Protein 1WHW (pdb70)

InterPro domains:
  IPR000504 RNA recognition motif domain [PF00076] (4-72)
  IPR000504 RNA recognition motif domain [PF00076] (402-471)
  IPR000504 RNA recognition motif domain [PF00076] (724-796)
  IPR000504 RNA recognition motif domain [PF00076] (826-897)
  IPR000504 RNA recognition motif domain [PF28441] (295-366)
  IPR000504 RNA recognition motif domain [PS50102] (2-79)
  IPR000504 RNA recognition motif domain [PS50102] (293-368)
  IPR000504 RNA recognition motif domain [PS50102] (400-478)
  IPR000504 RNA recognition motif domain [PS50102] (584-656)
  IPR000504 RNA recognition motif domain [PS50102] (722-803)
  IPR000504 RNA recognition motif domain [PS50102] (824-904)
  IPR000504 RNA recognition motif domain [SM00360] (3-75)
  IPR000504 RNA recognition motif domain [SM00360] (294-364)
  IPR000504 RNA recognition motif domain [SM00360] (401-474)
  IPR000504 RNA recognition motif domain [SM00360] (585-652)
  IPR000504 RNA recognition motif domain [SM00360] (723-799)
  IPR000504 RNA recognition motif domain [SM00360] (825-900)
  IPR003954 RNA recognition motif domain, eukaryotic-type [SM00361] (401-474)
  IPR003954 RNA recognition motif domain, eukaryotic-type [SM00361] (723-799)
  IPR012677 Nucleotide-binding alpha-beta plait domain superfamily [G3DSA:3.30.70.330] (1-120)

Nearest PDB structures (foldseek):
  1whw-assembly1_A  TM=8.516E-01  e=2.663E-17  Mus musculus
  2rra-assembly1_A  TM=7.837E-01  e=6.083E-09  Homo sapiens
  2cq0-assembly1_A  TM=7.364E-01  e=4.140E-09  Homo sapiens
  4fxv-assembly1_A  TM=8.844E-01  e=1.944E-07  Homo sapiens
  7zex-assembly1_A  TM=8.378E-01  e=1.604E-07  Homo sapiens

Solvent-accessible surface area: 6906 Å² total; per-residue (Å²): 140,108,123,61,116,94,72,47,2,81,14,46,0,107,41,2,10,130,91,7,58,97,106,43,0,71,132,32,3,51,87,36,11,69,44,41,117,33,104,22,21,72,49,104,155,71,153,92,7,104,10,65,0,47,0,40,3,113,101,45,110,47,5,84,107,1,78,75,100,0,61,49,38,99,47,94,66,103,92,0,77,1,79,91,36,106,71,197,163,161,79,69,170,84,74,126,113,122,127

Organism: Mus musculus (NCBI:txid10090)

Foldseek 3Di:
DDDDAFDWLKKKKFQAPQPDDQVNVCVVLCVLHNWDDWFFDADPVVRTGPTIIMTTRPGNVSSVVCQVPLQQDADPRTGMHIDDDDPPDDDDDDDYDDD

Radius of gyration: 14.24 Å; Cα contacts (8 Å, |Δi|>4): 155; chains: 1; bounding box: 35×40×29 Å

Structure (mmCIF, N/CA/C/O backbone):
data_1WHW
#
_entry.id   1WHW
#
loop_
_atom_site.group_PDB
_atom_site.id
_atom_site.type_symbol
_atom_site.label_atom_id
_atom_site.label_alt_id
_atom_site.label_comp_id
_atom_site.label_asym_id
_atom_site.label_entity_id
_atom_site.label_seq_id
_atom_site.pdbx_PDB_ins_code
_atom_site.Cartn_x
_atom_site.Cartn_y
_atom_site.Cartn_z
_atom_site.occupancy
_atom_site.B_iso_or_equiv
_atom_site.auth_seq_id
_atom_site.auth_comp_id
_atom_site.auth_asym_id
_atom_site.auth_atom_id
_atom_site.pdbx_PDB_model_num
ATOM 1 N N . GLY A 1 1 ? -21.638 15.450 -3.332 1.00 0.00 30 GLY A N 1
ATOM 2 C CA . GLY A 1 1 ? -20.203 15.237 -3.282 1.00 0.00 30 GLY A CA 1
ATOM 3 C C . GLY A 1 1 ? -19.443 16.192 -4.181 1.00 0.00 30 GLY A C 1
ATOM 4 O O . GLY A 1 1 ? -19.973 16.662 -5.188 1.00 0.00 30 GLY A O 1
ATOM 8 N N . SER A 1 2 ? -18.198 16.481 -3.817 1.00 0.00 31 SER A N 1
ATOM 9 C CA . SER A 1 2 ? -17.365 17.390 -4.595 1.00 0.00 31 SER A CA 1
ATOM 10 C C . SER A 1 2 ? -16.044 16.728 -4.974 1.00 0.00 31 SER A C 1
ATOM 11 O O . SER A 1 2 ? -15.555 15.845 -4.268 1.00 0.00 31 SER A O 1
ATOM 19 N N . SER A 1 3 ? -15.472 17.160 -6.093 1.00 0.00 32 SER A N 1
ATOM 20 C CA . SER A 1 3 ? -14.209 16.607 -6.568 1.00 0.00 32 SER A CA 1
ATOM 21 C C . SER A 1 3 ? -13.161 16.615 -5.460 1.00 0.00 32 SER A C 1
ATOM 22 O O . SER A 1 3 ? -12.567 15.585 -5.145 1.00 0.00 32 SER A O 1
ATOM 30 N N . GLY A 1 4 ? -12.939 17.786 -4.872 1.00 0.00 33 GLY A N 1
ATOM 31 C CA . GLY A 1 4 ? -11.962 17.908 -3.806 1.00 0.00 33 GLY A CA 1
ATOM 32 C C . GLY A 1 4 ? -11.217 19.227 -3.850 1.00 0.00 33 GLY A C 1
ATOM 33 O O . GLY A 1 4 ? -11.420 20.033 -4.758 1.00 0.00 33 GLY A O 1
ATOM 37 N N . SER A 1 5 ? -10.352 19.449 -2.865 1.00 0.00 34 SER A N 1
ATOM 38 C CA . SER A 1 5 ? -9.577 20.683 -2.792 1.00 0.00 34 SER A CA 1
ATOM 39 C C . SER A 1 5 ? -8.085 20.382 -2.687 1.00 0.00 34 SER A C 1
ATOM 40 O O . SER A 1 5 ? -7.679 19.422 -2.032 1.00 0.00 34 SER A O 1
ATOM 48 N N . SER A 1 6 ? -7.274 21.209 -3.339 1.00 0.00 35 SER A N 1
ATOM 49 C CA . SER A 1 6 ? -5.827 21.031 -3.323 1.00 0.00 35 SER A CA 1
ATOM 50 C C . SER A 1 6 ? -5.256 21.345 -1.944 1.00 0.00 35 SER A C 1
ATOM 51 O O . SER A 1 6 ? -5.895 22.013 -1.132 1.00 0.00 35 SER A O 1
ATOM 59 N N . GLY A 1 7 ? -4.045 20.858 -1.686 1.00 0.00 36 GLY A N 1
ATOM 60 C CA . GLY A 1 7 ? -3.407 21.097 -0.405 1.00 0.00 36 GLY A CA 1
ATOM 61 C C . GLY A 1 7 ? -2.209 20.197 -0.178 1.00 0.00 36 GLY A C 1
ATOM 62 O O . GLY A 1 7 ? -1.071 20.666 -0.132 1.00 0.00 36 GLY A O 1
ATOM 66 N N . SER A 1 8 ? -2.463 18.900 -0.033 1.00 0.00 37 SER A N 1
ATOM 67 C CA . SER A 1 8 ? -1.397 17.933 0.197 1.00 0.00 37 SER A CA 1
ATOM 68 C C . SER A 1 8 ? -1.752 16.578 -0.409 1.00 0.00 37 SER A C 1
ATOM 69 O O . SER A 1 8 ? -2.883 16.109 -0.287 1.00 0.00 37 SER A O 1
ATOM 77 N N . GLY A 1 9 ? -0.777 15.955 -1.063 1.00 0.00 38 GLY A N 1
ATOM 78 C CA . GLY A 1 9 ? -1.005 14.661 -1.678 1.00 0.00 38 GLY A CA 1
ATOM 79 C C . GLY A 1 9 ? -0.735 13.511 -0.728 1.00 0.00 38 GLY A C 1
ATOM 80 O O . GLY A 1 9 ? -0.361 12.419 -1.155 1.00 0.00 38 GLY A O 1
ATOM 84 N N . ARG A 1 10 ? -0.924 13.757 0.564 1.00 0.00 39 ARG A N 1
ATOM 85 C CA . ARG A 1 10 ? -0.695 12.734 1.578 1.00 0.00 39 ARG A CA 1
ATOM 86 C C . ARG A 1 10 ? -1.825 11.708 1.579 1.00 0.00 39 ARG A C 1
ATOM 87 O O . ARG A 1 10 ? -2.993 12.055 1.401 1.00 0.00 39 ARG A O 1
ATOM 108 N N . LEU A 1 11 ? -1.468 10.444 1.781 1.00 0.00 40 LEU A N 1
ATOM 109 C CA . LEU A 1 11 ? -2.452 9.367 1.805 1.00 0.00 40 LEU A CA 1
ATOM 110 C C . LEU A 1 11 ? -2.027 8.263 2.769 1.00 0.00 40 LEU A C 1
ATOM 111 O O . LEU A 1 11 ? -0.863 7.861 2.794 1.00 0.00 40 LEU A O 1
ATOM 127 N N . PHE A 1 12 ? -2.978 7.776 3.558 1.00 0.00 41 PHE A N 1
ATOM 128 C CA . PHE A 1 12 ? -2.702 6.717 4.523 1.00 0.00 41 PHE A CA 1
ATOM 129 C C . PHE A 1 12 ? -2.899 5.342 3.892 1.00 0.00 41 PHE A C 1
ATOM 130 O O . PHE A 1 12 ? -4.014 4.965 3.531 1.00 0.00 41 PHE A O 1
ATOM 147 N N . VAL A 1 13 ? -1.806 4.595 3.761 1.00 0.00 42 VAL A N 1
ATOM 148 C CA . VAL A 1 13 ? -1.857 3.262 3.174 1.00 0.00 42 VAL A CA 1
ATOM 149 C C . VAL A 1 13 ? -1.572 2.190 4.220 1.00 0.00 42 VAL A C 1
ATOM 150 O O . VAL A 1 13 ? -0.784 2.402 5.142 1.00 0.00 42 VAL A O 1
ATOM 163 N N . ARG A 1 14 ? -2.216 1.037 4.070 1.00 0.00 43 ARG A N 1
ATOM 164 C CA . ARG A 1 14 ? -2.032 -0.068 5.002 1.00 0.00 43 ARG A CA 1
ATOM 165 C C . ARG A 1 14 ? -2.161 -1.410 4.287 1.00 0.00 43 ARG A C 1
ATOM 166 O O . ARG A 1 14 ? -2.492 -1.464 3.103 1.00 0.00 43 ARG A O 1
ATOM 187 N N . ASN A 1 15 ? -1.897 -2.490 5.014 1.00 0.00 44 ASN A N 1
ATOM 188 C CA . ASN A 1 15 ? -1.982 -3.832 4.449 1.00 0.00 44 ASN A CA 1
ATOM 189 C C . ASN A 1 15 ? -0.848 -4.078 3.459 1.00 0.00 44 ASN A C 1
ATOM 190 O O . ASN A 1 15 ? -1.084 -4.445 2.306 1.00 0.00 44 ASN A O 1
ATOM 201 N N . LEU A 1 16 ? 0.383 -3.876 3.915 1.00 0.00 45 LEU A N 1
ATOM 202 C CA . LEU A 1 16 ? 1.555 -4.076 3.070 1.00 0.00 45 LEU A CA 1
ATOM 203 C C . LEU A 1 16 ? 2.210 -5.423 3.360 1.00 0.00 45 LEU A C 1
ATOM 204 O O . LEU A 1 16 ? 2.543 -5.730 4.504 1.00 0.00 45 LEU A O 1
ATOM 220 N N . SER A 1 17 ? 2.396 -6.222 2.314 1.00 0.00 46 SER A N 1
ATOM 221 C CA . SER A 1 17 ? 3.010 -7.537 2.455 1.00 0.00 46 SER A CA 1
ATOM 222 C C . SER A 1 17 ? 4.464 -7.411 2.902 1.00 0.00 46 SER A C 1
ATOM 223 O O . SER A 1 17 ? 5.229 -6.620 2.349 1.00 0.00 46 SER A O 1
ATOM 231 N N . TYR A 1 18 ? 4.837 -8.197 3.905 1.00 0.00 47 TYR A N 1
ATOM 232 C CA . TYR A 1 18 ? 6.198 -8.174 4.429 1.00 0.00 47 TYR A CA 1
ATOM 233 C C . TYR A 1 18 ? 7.206 -8.544 3.345 1.00 0.00 47 TYR A C 1
ATOM 234 O O . TYR A 1 18 ? 8.415 -8.397 3.526 1.00 0.00 47 TYR A O 1
ATOM 252 N N . THR A 1 19 ? 6.698 -9.026 2.214 1.00 0.00 48 THR A N 1
ATOM 253 C CA . THR A 1 19 ? 7.551 -9.419 1.100 1.00 0.00 48 THR A CA 1
ATOM 254 C C . THR A 1 19 ? 7.889 -8.222 0.218 1.00 0.00 48 THR A C 1
ATOM 255 O O . THR A 1 19 ? 8.740 -8.312 -0.667 1.00 0.00 48 THR A O 1
ATOM 266 N N . SER A 1 20 ? 7.217 -7.102 0.465 1.00 0.00 49 SER A N 1
ATOM 267 C CA . SER A 1 20 ? 7.444 -5.888 -0.309 1.00 0.00 49 SER A CA 1
ATOM 268 C C . SER A 1 20 ? 8.659 -5.128 0.215 1.00 0.00 49 SER A C 1
ATOM 269 O O . SER A 1 20 ? 8.980 -5.192 1.402 1.00 0.00 49 SER A O 1
ATOM 277 N N . SER A 1 21 ? 9.330 -4.409 -0.679 1.00 0.00 50 SER A N 1
ATOM 278 C CA . SER A 1 21 ? 10.512 -3.639 -0.309 1.00 0.00 50 SER A CA 1
ATOM 279 C C . SER A 1 21 ? 10.297 -2.152 -0.575 1.00 0.00 50 SER A C 1
ATOM 280 O O . SER A 1 21 ? 9.677 -1.772 -1.567 1.00 0.00 50 SER A O 1
ATOM 288 N N . GLU A 1 22 ? 10.815 -1.317 0.321 1.00 0.00 51 GLU A N 1
ATOM 289 C CA . GLU A 1 22 ? 10.679 0.129 0.183 1.00 0.00 51 GLU A CA 1
ATOM 290 C C . GLU A 1 22 ? 10.720 0.542 -1.285 1.00 0.00 51 GLU A C 1
ATOM 291 O O . GLU A 1 22 ? 10.029 1.473 -1.698 1.00 0.00 51 GLU A O 1
ATOM 303 N N . GLU A 1 23 ? 11.534 -0.158 -2.069 1.00 0.00 52 GLU A N 1
ATOM 304 C CA . GLU A 1 23 ? 11.666 0.137 -3.491 1.00 0.00 52 GLU A CA 1
ATOM 305 C C . GLU A 1 23 ? 10.414 -0.288 -4.253 1.00 0.00 52 GLU A C 1
ATOM 306 O O . GLU A 1 23 ? 9.824 0.503 -4.989 1.00 0.00 52 GLU A O 1
ATOM 318 N N . ASP A 1 24 ? 10.015 -1.542 -4.071 1.00 0.00 53 ASP A N 1
ATOM 319 C CA . ASP A 1 24 ? 8.833 -2.073 -4.740 1.00 0.00 53 ASP A CA 1
ATOM 320 C C . ASP A 1 24 ? 7.678 -1.079 -4.673 1.00 0.00 53 ASP A C 1
ATOM 321 O O . ASP A 1 24 ? 7.001 -0.829 -5.671 1.00 0.00 53 ASP A O 1
ATOM 330 N N . LEU A 1 25 ? 7.457 -0.516 -3.490 1.00 0.00 54 LEU A N 1
ATOM 331 C CA . LEU A 1 25 ? 6.383 0.451 -3.292 1.00 0.00 54 LEU A CA 1
ATOM 332 C C . LEU A 1 25 ? 6.618 1.706 -4.126 1.00 0.00 54 LEU A C 1
ATOM 333 O O . LEU A 1 25 ? 5.721 2.174 -4.826 1.00 0.00 54 LEU A O 1
ATOM 349 N N . GLU A 1 26 ? 7.831 2.243 -4.048 1.00 0.00 55 GLU A N 1
ATOM 350 C CA . GLU A 1 26 ? 8.184 3.444 -4.797 1.00 0.00 55 GLU A CA 1
ATOM 351 C C . GLU A 1 26 ? 7.689 3.351 -6.237 1.00 0.00 55 GLU A C 1
ATOM 352 O O . GLU A 1 26 ? 7.112 4.299 -6.770 1.00 0.00 55 GLU A O 1
ATOM 364 N N . LYS A 1 27 ? 7.918 2.202 -6.863 1.00 0.00 56 LYS A N 1
ATOM 365 C CA . LYS A 1 27 ? 7.496 1.982 -8.241 1.00 0.00 56 LYS A CA 1
ATOM 366 C C . LYS A 1 27 ? 5.980 1.841 -8.329 1.00 0.00 56 LYS A C 1
ATOM 367 O O . LYS A 1 27 ? 5.346 2.389 -9.233 1.00 0.00 56 LYS A O 1
ATOM 386 N N . LEU A 1 28 ? 5.403 1.106 -7.386 1.00 0.00 57 LEU A N 1
ATOM 387 C CA . LEU A 1 28 ? 3.959 0.894 -7.356 1.00 0.00 57 LEU A CA 1
ATOM 388 C C . LEU A 1 28 ? 3.213 2.223 -7.425 1.00 0.00 57 LEU A C 1
ATOM 389 O O . LEU A 1 28 ? 2.319 2.402 -8.253 1.00 0.00 57 LEU A O 1
ATOM 405 N N . PHE A 1 29 ? 3.587 3.152 -6.552 1.00 0.00 58 PHE A N 1
ATOM 406 C CA . PHE A 1 29 ? 2.954 4.465 -6.514 1.00 0.00 58 PHE A CA 1
ATOM 407 C C . PHE A 1 29 ? 3.515 5.370 -7.607 1.00 0.00 58 PHE A C 1
ATOM 408 O O . PHE A 1 29 ? 2.765 5.966 -8.380 1.00 0.00 58 PHE A O 1
ATOM 425 N N . SER A 1 30 ? 4.839 5.469 -7.663 1.00 0.00 59 SER A N 1
ATOM 426 C CA . SER A 1 30 ? 5.502 6.305 -8.658 1.00 0.00 59 SER A CA 1
ATOM 427 C C . SER A 1 30 ? 4.734 6.292 -9.976 1.00 0.00 59 SER A C 1
ATOM 428 O O . SER A 1 30 ? 4.473 7.341 -10.565 1.00 0.00 59 SER A O 1
ATOM 436 N N . ALA A 1 31 ? 4.377 5.097 -10.434 1.00 0.00 60 ALA A N 1
ATOM 437 C CA . ALA A 1 31 ? 3.638 4.946 -11.681 1.00 0.00 60 ALA A CA 1
ATOM 438 C C . ALA A 1 31 ? 2.609 6.059 -11.848 1.00 0.00 60 ALA A C 1
ATOM 439 O O . ALA A 1 31 ? 2.600 6.763 -12.857 1.00 0.00 60 ALA A O 1
ATOM 446 N N . TYR A 1 32 ? 1.743 6.211 -10.852 1.00 0.00 61 TYR A N 1
ATOM 447 C CA . TYR A 1 32 ? 0.707 7.236 -10.890 1.00 0.00 61 TYR A CA 1
ATOM 448 C C . TYR A 1 32 ? 1.318 8.622 -11.071 1.00 0.00 61 TYR A C 1
ATOM 449 O O . TYR A 1 32 ? 0.774 9.466 -11.782 1.00 0.00 61 TYR A O 1
ATOM 467 N N . GLY A 1 33 ? 2.457 8.849 -10.422 1.00 0.00 62 GLY A N 1
ATOM 468 C CA . GLY A 1 33 ? 3.125 10.133 -10.524 1.00 0.00 62 GLY A CA 1
ATOM 469 C C . GLY A 1 33 ? 4.333 10.231 -9.614 1.00 0.00 62 GLY A C 1
ATOM 470 O O . GLY A 1 33 ? 4.737 9.259 -8.975 1.00 0.00 62 GLY A O 1
ATOM 474 N N . PRO A 1 34 ? 4.933 11.429 -9.547 1.00 0.00 63 PRO A N 1
ATOM 475 C CA . PRO A 1 34 ? 6.112 11.679 -8.712 1.00 0.00 63 PRO A CA 1
ATOM 476 C C . PRO A 1 34 ? 5.784 11.651 -7.223 1.00 0.00 63 PRO A C 1
ATOM 477 O O . PRO A 1 34 ? 4.800 12.246 -6.782 1.00 0.00 63 PRO A O 1
ATOM 488 N N . LEU A 1 35 ? 6.614 10.956 -6.453 1.00 0.00 64 LEU A N 1
ATOM 489 C CA . LEU A 1 35 ? 6.413 10.851 -5.012 1.00 0.00 64 LEU A CA 1
ATOM 490 C C . LEU A 1 35 ? 7.230 11.904 -4.269 1.00 0.00 64 LEU A C 1
ATOM 491 O O . LEU A 1 35 ? 8.450 11.976 -4.418 1.00 0.00 64 LEU A O 1
ATOM 507 N N . SER A 1 36 ? 6.550 12.717 -3.467 1.00 0.00 65 SER A N 1
ATOM 508 C CA . SER A 1 36 ? 7.212 13.767 -2.702 1.00 0.00 65 SER A CA 1
ATOM 509 C C . SER A 1 36 ? 8.075 13.170 -1.595 1.00 0.00 65 SER A C 1
ATOM 510 O O . SER A 1 36 ? 9.192 13.625 -1.351 1.00 0.00 65 SER A O 1
ATOM 518 N N . GLU A 1 37 ? 7.548 12.147 -0.929 1.00 0.00 66 GLU A N 1
ATOM 519 C CA . GLU A 1 37 ? 8.270 11.488 0.153 1.00 0.00 66 GLU A CA 1
ATOM 520 C C . GLU A 1 37 ? 7.622 10.152 0.505 1.00 0.00 66 GLU A C 1
ATOM 521 O O . GLU A 1 37 ? 6.398 10.018 0.483 1.00 0.00 66 GLU A O 1
ATOM 533 N N . LEU A 1 38 ? 8.452 9.166 0.829 1.00 0.00 67 LEU A N 1
ATOM 534 C CA . LEU A 1 38 ? 7.961 7.839 1.185 1.00 0.00 67 LEU A CA 1
ATOM 535 C C . LEU A 1 38 ? 8.344 7.483 2.618 1.00 0.00 67 LEU A C 1
ATOM 536 O O . LEU A 1 38 ? 9.444 7.798 3.074 1.00 0.00 67 LEU A O 1
ATOM 552 N N . HIS A 1 39 ? 7.431 6.823 3.323 1.00 0.00 68 HIS A N 1
ATOM 553 C CA . HIS A 1 39 ? 7.674 6.422 4.703 1.00 0.00 68 HIS A CA 1
ATOM 554 C C . HIS A 1 39 ? 7.389 4.935 4.895 1.00 0.00 68 HIS A C 1
ATOM 555 O O . HIS A 1 39 ? 6.232 4.516 4.948 1.00 0.00 68 HIS A O 1
ATOM 570 N N . TYR A 1 40 ? 8.450 4.143 4.998 1.00 0.00 69 TYR A N 1
ATOM 571 C CA . TYR A 1 40 ? 8.314 2.703 5.181 1.00 0.00 69 TYR A CA 1
ATOM 572 C C . TYR A 1 40 ? 8.981 2.252 6.477 1.00 0.00 69 TYR A C 1
ATOM 573 O O . TYR A 1 40 ? 10.179 1.973 6.524 1.00 0.00 69 TYR A O 1
ATOM 591 N N . PRO A 1 41 ? 8.188 2.179 7.555 1.00 0.00 70 PRO A N 1
ATOM 592 C CA . PRO A 1 41 ? 8.678 1.762 8.872 1.00 0.00 70 PRO A CA 1
ATOM 593 C C . PRO A 1 41 ? 9.037 0.280 8.915 1.00 0.00 70 PRO A C 1
ATOM 594 O O . PRO A 1 41 ? 8.330 -0.555 8.351 1.00 0.00 70 PRO A O 1
ATOM 605 N N . ILE A 1 42 ? 10.138 -0.038 9.587 1.00 0.00 71 ILE A N 1
ATOM 606 C CA . ILE A 1 42 ? 10.589 -1.419 9.703 1.00 0.00 71 ILE A CA 1
ATOM 607 C C . ILE A 1 42 ? 11.109 -1.711 11.107 1.00 0.00 71 ILE A C 1
ATOM 608 O O . ILE A 1 42 ? 11.963 -0.991 11.626 1.00 0.00 71 ILE A O 1
ATOM 624 N N . ASP A 1 43 ? 10.590 -2.771 11.715 1.00 0.00 72 ASP A N 1
ATOM 625 C CA . ASP A 1 43 ? 11.004 -3.161 13.058 1.00 0.00 72 ASP A CA 1
ATOM 626 C C . ASP A 1 43 ? 12.521 -3.303 13.140 1.00 0.00 72 ASP A C 1
ATOM 627 O O . ASP A 1 43 ? 13.144 -3.919 12.275 1.00 0.00 72 ASP A O 1
ATOM 636 N N . SER A 1 44 ? 13.109 -2.728 14.184 1.00 0.00 73 SER A N 1
ATOM 637 C CA . SER A 1 44 ? 14.553 -2.786 14.376 1.00 0.00 73 SER A CA 1
ATOM 638 C C . SER A 1 44 ? 14.977 -4.156 14.897 1.00 0.00 73 SER A C 1
ATOM 639 O O . SER A 1 44 ? 16.165 -4.419 15.090 1.00 0.00 73 SER A O 1
ATOM 647 N N . LEU A 1 45 ? 13.998 -5.025 15.123 1.00 0.00 74 LEU A N 1
ATOM 648 C CA . LEU A 1 45 ? 14.268 -6.369 15.622 1.00 0.00 74 LEU A CA 1
ATOM 649 C C . LEU A 1 45 ? 14.099 -7.405 14.514 1.00 0.00 74 LEU A C 1
ATOM 650 O O . LEU A 1 45 ? 15.049 -8.098 14.148 1.00 0.00 74 LEU A O 1
ATOM 666 N N . THR A 1 46 ? 12.885 -7.504 13.983 1.00 0.00 75 THR A N 1
ATOM 667 C CA . THR A 1 46 ? 12.592 -8.453 12.917 1.00 0.00 75 THR A CA 1
ATOM 668 C C . THR A 1 46 ? 13.038 -7.914 11.563 1.00 0.00 75 THR A C 1
ATOM 669 O O . THR A 1 46 ? 13.060 -8.642 10.570 1.00 0.00 75 THR A O 1
ATOM 680 N N . LYS A 1 47 ? 13.393 -6.635 11.529 1.00 0.00 76 LYS A N 1
ATOM 681 C CA . LYS A 1 47 ? 13.841 -5.997 10.296 1.00 0.00 76 LYS A CA 1
ATOM 682 C C . LYS A 1 47 ? 12.756 -6.059 9.226 1.00 0.00 76 LYS A C 1
ATOM 683 O O . LYS A 1 47 ? 13.049 -6.096 8.031 1.00 0.00 76 LYS A O 1
ATOM 702 N N . LYS A 1 48 ? 11.501 -6.066 9.663 1.00 0.00 77 LYS A N 1
ATOM 703 C CA . LYS A 1 48 ? 10.371 -6.120 8.744 1.00 0.00 77 LYS A CA 1
ATOM 704 C C . LYS A 1 48 ? 9.324 -5.071 9.106 1.00 0.00 77 LYS A C 1
ATOM 705 O O . LYS A 1 48 ? 9.184 -4.673 10.263 1.00 0.00 77 LYS A O 1
ATOM 724 N N . PRO A 1 49 ? 8.570 -4.613 8.096 1.00 0.00 78 PRO A N 1
ATOM 725 C CA . PRO A 1 49 ? 7.521 -3.605 8.285 1.00 0.00 78 PRO A CA 1
ATOM 726 C C . PRO A 1 49 ? 6.327 -4.151 9.060 1.00 0.00 78 PRO A C 1
ATOM 727 O O . PRO A 1 49 ? 6.213 -5.357 9.279 1.00 0.00 78 PRO A O 1
ATOM 738 N N . LYS A 1 50 ? 5.436 -3.255 9.473 1.00 0.00 79 LYS A N 1
ATOM 739 C CA . LYS A 1 50 ? 4.248 -3.645 10.222 1.00 0.00 79 LYS A CA 1
ATOM 740 C C . LYS A 1 50 ? 3.050 -3.813 9.293 1.00 0.00 79 LYS A C 1
ATOM 741 O O . LYS A 1 50 ? 1.938 -4.087 9.742 1.00 0.00 79 LYS A O 1
ATOM 760 N N . GLY A 1 51 ? 3.285 -3.647 7.995 1.00 0.00 80 GLY A N 1
ATOM 761 C CA . GLY A 1 51 ? 2.216 -3.785 7.024 1.00 0.00 80 GLY A CA 1
ATOM 762 C C . GLY A 1 51 ? 1.493 -2.477 6.767 1.00 0.00 80 GLY A C 1
ATOM 763 O O . GLY A 1 51 ? 0.307 -2.469 6.438 1.00 0.00 80 GLY A O 1
ATOM 767 N N . PHE A 1 52 ? 2.209 -1.368 6.920 1.00 0.00 81 PHE A N 1
ATOM 768 C CA . PHE A 1 52 ? 1.628 -0.048 6.705 1.00 0.00 81 PHE A CA 1
ATOM 769 C C . PHE A 1 52 ? 2.698 0.957 6.289 1.00 0.00 81 PHE A C 1
ATOM 770 O O . PHE A 1 52 ? 3.867 0.819 6.649 1.00 0.00 81 PHE A O 1
ATOM 787 N N . ALA A 1 53 ? 2.290 1.966 5.527 1.00 0.00 82 ALA A N 1
ATOM 788 C CA . ALA A 1 53 ? 3.212 2.994 5.062 1.00 0.00 82 ALA A CA 1
ATOM 789 C C . ALA A 1 53 ? 2.470 4.278 4.707 1.00 0.00 82 ALA A C 1
ATOM 790 O O . ALA A 1 53 ? 1.245 4.284 4.580 1.00 0.00 82 ALA A O 1
ATOM 797 N N . PHE A 1 54 ? 3.218 5.365 4.548 1.00 0.00 83 PHE A N 1
ATOM 798 C CA . PHE A 1 54 ? 2.631 6.655 4.210 1.00 0.00 83 PHE A CA 1
ATOM 799 C C . PHE A 1 54 ? 3.242 7.212 2.927 1.00 0.00 83 PHE A C 1
ATOM 800 O O . PHE A 1 54 ? 4.447 7.451 2.853 1.00 0.00 83 PHE A O 1
ATOM 817 N N . VAL A 1 55 ? 2.401 7.414 1.917 1.00 0.00 84 VAL A N 1
ATOM 818 C CA . VAL A 1 55 ? 2.858 7.942 0.637 1.00 0.00 84 VAL A CA 1
ATOM 819 C C . VAL A 1 55 ? 2.451 9.402 0.468 1.00 0.00 84 VAL A C 1
ATOM 820 O O . VAL A 1 55 ? 1.285 9.758 0.644 1.00 0.00 84 VAL A O 1
ATOM 833 N N . THR A 1 56 ? 3.420 10.245 0.126 1.00 0.00 85 THR A N 1
ATOM 834 C CA . THR A 1 56 ? 3.164 11.666 -0.066 1.00 0.00 85 THR A CA 1
ATOM 835 C C . THR A 1 56 ? 3.356 12.068 -1.524 1.00 0.00 85 THR A C 1
ATOM 836 O O . THR A 1 56 ? 4.480 12.111 -2.024 1.00 0.00 85 THR A O 1
ATOM 847 N N . PHE A 1 57 ? 2.251 12.361 -2.202 1.00 0.00 86 PHE A N 1
ATOM 848 C CA . PHE A 1 57 ? 2.298 12.759 -3.604 1.00 0.00 86 PHE A CA 1
ATOM 849 C C . PHE A 1 57 ? 2.536 14.260 -3.736 1.00 0.00 86 PHE A C 1
ATOM 850 O O . PHE A 1 57 ? 2.030 15.051 -2.940 1.00 0.00 86 PHE A O 1
ATOM 867 N N . MET A 1 58 ? 3.308 14.645 -4.746 1.00 0.00 87 MET A N 1
ATOM 868 C CA . MET A 1 58 ? 3.612 16.051 -4.983 1.00 0.00 87 MET A CA 1
ATOM 869 C C . MET A 1 58 ? 2.348 16.829 -5.335 1.00 0.00 87 MET A C 1
ATOM 870 O O . MET A 1 58 ? 2.100 17.907 -4.794 1.00 0.00 87 MET A O 1
ATOM 884 N N . PHE A 1 59 ? 1.553 16.276 -6.245 1.00 0.00 88 PHE A N 1
ATOM 885 C CA . PHE A 1 59 ? 0.315 16.919 -6.670 1.00 0.00 88 PHE A CA 1
ATOM 886 C C . PHE A 1 59 ? -0.899 16.120 -6.208 1.00 0.00 88 PHE A C 1
ATOM 887 O O . PHE A 1 59 ? -0.876 14.891 -6.139 1.00 0.00 88 PHE A O 1
ATOM 904 N N . PRO A 1 60 ? -1.988 16.833 -5.883 1.00 0.00 89 PRO A N 1
ATOM 905 C CA . PRO A 1 60 ? -3.233 16.212 -5.421 1.00 0.00 89 PRO A CA 1
ATOM 906 C C . PRO A 1 60 ? -3.945 15.447 -6.531 1.00 0.00 89 PRO A C 1
ATOM 907 O O . PRO A 1 60 ? -4.552 14.405 -6.288 1.00 0.00 89 PRO A O 1
ATOM 918 N N . GLU A 1 61 ? -3.867 15.972 -7.750 1.00 0.00 90 GLU A N 1
ATOM 919 C CA . GLU A 1 61 ? -4.505 15.337 -8.897 1.00 0.00 90 GLU A CA 1
ATOM 920 C C . GLU A 1 61 ? -4.147 13.855 -8.968 1.00 0.00 90 GLU A C 1
ATOM 921 O O . GLU A 1 61 ? -5.018 13.002 -9.137 1.00 0.00 90 GLU A O 1
ATOM 933 N N . HIS A 1 62 ? -2.857 13.558 -8.840 1.00 0.00 91 HIS A N 1
ATOM 934 C CA . HIS A 1 62 ? -2.382 12.180 -8.890 1.00 0.00 91 HIS A CA 1
ATOM 935 C C . HIS A 1 62 ? -2.836 11.404 -7.657 1.00 0.00 91 HIS A C 1
ATOM 936 O O . HIS A 1 62 ? -3.345 10.289 -7.766 1.00 0.00 91 HIS A O 1
ATOM 951 N N . ALA A 1 63 ? -2.647 12.001 -6.485 1.00 0.00 92 ALA A N 1
ATOM 952 C CA . ALA A 1 63 ? -3.037 11.367 -5.232 1.00 0.00 92 ALA A CA 1
ATOM 953 C C . ALA A 1 63 ? -4.452 10.805 -5.319 1.00 0.00 92 ALA A C 1
ATOM 954 O O . ALA A 1 63 ? -4.746 9.746 -4.764 1.00 0.00 92 ALA A O 1
ATOM 961 N N . VAL A 1 64 ? -5.327 11.522 -6.018 1.00 0.00 93 VAL A N 1
ATOM 962 C CA . VAL A 1 64 ? -6.712 11.095 -6.178 1.00 0.00 93 VAL A CA 1
ATOM 963 C C . VAL A 1 64 ? -6.810 9.883 -7.098 1.00 0.00 93 VAL A C 1
ATOM 964 O O . VAL A 1 64 ? -7.466 8.893 -6.772 1.00 0.00 93 VAL A O 1
ATOM 977 N N . LYS A 1 65 ? -6.154 9.967 -8.250 1.00 0.00 94 LYS A N 1
ATOM 978 C CA . LYS A 1 65 ? -6.165 8.877 -9.219 1.00 0.00 94 LYS A CA 1
ATOM 979 C C . LYS A 1 65 ? -5.710 7.572 -8.574 1.00 0.00 94 LYS A C 1
ATOM 980 O O . LYS A 1 65 ? -6.256 6.505 -8.856 1.00 0.00 94 LYS A O 1
ATOM 999 N N . ALA A 1 66 ? -4.707 7.664 -7.706 1.00 0.00 95 ALA A N 1
ATOM 1000 C CA . ALA A 1 66 ? -4.181 6.491 -7.019 1.00 0.00 95 ALA A CA 1
ATOM 1001 C C . ALA A 1 66 ? -5.142 6.012 -5.936 1.00 0.00 95 ALA A C 1
ATOM 1002 O O . ALA A 1 66 ? -5.364 4.811 -5.776 1.00 0.00 95 ALA A O 1
ATOM 1009 N N . TYR A 1 67 ? -5.710 6.957 -5.196 1.00 0.00 96 TYR A N 1
ATOM 1010 C CA . TYR A 1 67 ? -6.646 6.631 -4.126 1.00 0.00 96 TYR A CA 1
ATOM 1011 C C . TYR A 1 67 ? -7.908 5.983 -4.685 1.00 0.00 96 TYR A C 1
ATOM 1012 O O . TYR A 1 67 ? -8.662 5.338 -3.957 1.00 0.00 96 TYR A O 1
ATOM 1030 N N . ALA A 1 68 ? -8.131 6.158 -5.983 1.00 0.00 97 ALA A N 1
ATOM 1031 C CA . ALA A 1 68 ? -9.299 5.588 -6.642 1.00 0.00 97 ALA A CA 1
ATOM 1032 C C . ALA A 1 68 ? -8.990 4.209 -7.213 1.00 0.00 97 ALA A C 1
ATOM 1033 O O . ALA A 1 68 ? -9.857 3.337 -7.258 1.00 0.00 97 ALA A O 1
ATOM 1040 N N . GLU A 1 69 ? -7.748 4.019 -7.649 1.00 0.00 98 GLU A N 1
ATOM 1041 C CA . GLU A 1 69 ? -7.326 2.745 -8.219 1.00 0.00 98 GLU A CA 1
ATOM 1042 C C . GLU A 1 69 ? -6.689 1.857 -7.153 1.00 0.00 98 GLU A C 1
ATOM 1043 O O . GLU A 1 69 ? -7.129 0.729 -6.926 1.00 0.00 98 GLU A O 1
ATOM 1055 N N . VAL A 1 70 ? -5.651 2.373 -6.503 1.00 0.00 99 VAL A N 1
ATOM 1056 C CA . VAL A 1 70 ? -4.954 1.628 -5.462 1.00 0.00 99 VAL A CA 1
ATOM 1057 C C . VAL A 1 70 ? -5.929 1.113 -4.409 1.00 0.00 99 VAL A C 1
ATOM 1058 O O . VAL A 1 70 ? -5.938 -0.075 -4.085 1.00 0.00 99 VAL A O 1
ATOM 1071 N N . ASP A 1 71 ? -6.749 2.013 -3.878 1.00 0.00 100 ASP A N 1
ATOM 1072 C CA . ASP A 1 71 ? -7.730 1.650 -2.862 1.00 0.00 100 ASP A CA 1
ATOM 1073 C C . ASP A 1 71 ? -8.614 0.505 -3.346 1.00 0.00 100 ASP A C 1
ATOM 1074 O O . ASP A 1 71 ? -9.700 0.729 -3.879 1.00 0.00 100 ASP A O 1
ATOM 1083 N N . GLY A 1 72 ? -8.140 -0.723 -3.157 1.00 0.00 101 GLY A N 1
ATOM 1084 C CA . GLY A 1 72 ? -8.900 -1.885 -3.581 1.00 0.00 101 GLY A CA 1
ATOM 1085 C C . GLY A 1 72 ? -8.133 -2.755 -4.557 1.00 0.00 101 GLY A C 1
ATOM 1086 O O . GLY A 1 72 ? -8.730 -3.451 -5.378 1.00 0.00 101 GLY A O 1
ATOM 1090 N N . GLN A 1 73 ? -6.808 -2.714 -4.468 1.00 0.00 102 GLN A N 1
ATOM 1091 C CA . GLN A 1 73 ? -5.959 -3.504 -5.352 1.00 0.00 102 GLN A CA 1
ATOM 1092 C C . GLN A 1 73 ? -5.213 -4.581 -4.572 1.00 0.00 102 GLN A C 1
ATOM 1093 O O . GLN A 1 73 ? -5.186 -4.565 -3.341 1.00 0.00 102 GLN A O 1
ATOM 1107 N N . VAL A 1 74 ? -4.609 -5.518 -5.296 1.00 0.00 103 VAL A N 1
ATOM 1108 C CA . VAL A 1 74 ? -3.862 -6.603 -4.671 1.00 0.00 103 VAL A CA 1
ATOM 1109 C C . VAL A 1 74 ? -2.390 -6.556 -5.067 1.00 0.00 103 VAL A C 1
ATOM 1110 O O . VAL A 1 74 ? -2.056 -6.376 -6.238 1.00 0.00 103 VAL A O 1
ATOM 1123 N N . PHE A 1 75 ? -1.513 -6.720 -4.082 1.00 0.00 104 PHE A N 1
ATOM 1124 C CA . PHE A 1 75 ? -0.076 -6.696 -4.327 1.00 0.00 104 PHE A CA 1
ATOM 1125 C C . PHE A 1 75 ? 0.646 -7.697 -3.429 1.00 0.00 104 PHE A C 1
ATOM 1126 O O . PHE A 1 75 ? 0.630 -7.570 -2.205 1.00 0.00 104 PHE A O 1
ATOM 1143 N N . GLN A 1 76 ? 1.276 -8.690 -4.047 1.00 0.00 105 GLN A N 1
ATOM 1144 C CA . GLN A 1 76 ? 2.002 -9.713 -3.303 1.00 0.00 105 GLN A CA 1
ATOM 1145 C C . GLN A 1 76 ? 1.063 -10.490 -2.387 1.00 0.00 105 GLN A C 1
ATOM 1146 O O . GLN A 1 76 ? 1.460 -10.943 -1.314 1.00 0.00 105 GLN A O 1
ATOM 1160 N N . GLY A 1 77 ? -0.187 -10.639 -2.817 1.00 0.00 106 GLY A N 1
ATOM 1161 C CA . GLY A 1 77 ? -1.164 -11.361 -2.022 1.00 0.00 106 GLY A CA 1
ATOM 1162 C C . GLY A 1 77 ? -1.621 -10.573 -0.811 1.00 0.00 106 GLY A C 1
ATOM 1163 O O . GLY A 1 77 ? -1.922 -11.149 0.235 1.00 0.00 106 GLY A O 1
ATOM 1167 N N . ARG A 1 78 ? -1.673 -9.252 -0.950 1.00 0.00 107 ARG A N 1
ATOM 1168 C CA . ARG A 1 78 ? -2.094 -8.385 0.143 1.00 0.00 107 ARG A CA 1
ATOM 1169 C C . ARG A 1 78 ? -2.918 -7.212 -0.381 1.00 0.00 107 ARG A C 1
ATOM 1170 O O . ARG A 1 78 ? -2.402 -6.341 -1.080 1.00 0.00 107 ARG A O 1
ATOM 1191 N N . MET A 1 79 ? -4.202 -7.198 -0.037 1.00 0.00 108 MET A N 1
ATOM 1192 C CA . MET A 1 79 ? -5.097 -6.132 -0.472 1.00 0.00 108 MET A CA 1
ATOM 1193 C C . MET A 1 79 ? -4.655 -4.786 0.094 1.00 0.00 108 MET A C 1
ATOM 1194 O O . MET A 1 79 ? -4.685 -4.571 1.306 1.00 0.00 108 MET A O 1
ATOM 1208 N N . LEU A 1 80 ? -4.245 -3.883 -0.791 1.00 0.00 109 LEU A N 1
ATOM 1209 C CA . LEU A 1 80 ? -3.797 -2.558 -0.379 1.00 0.00 109 LEU A CA 1
ATOM 1210 C C . LEU A 1 80 ? -4.985 -1.646 -0.088 1.00 0.00 109 LEU A C 1
ATOM 1211 O O . LEU A 1 80 ? -5.905 -1.530 -0.899 1.00 0.00 109 LEU A O 1
ATOM 1227 N N . HIS A 1 81 ? -4.958 -1.000 1.073 1.00 0.00 110 HIS A N 1
ATOM 1228 C CA . HIS A 1 81 ? -6.032 -0.096 1.469 1.00 0.00 110 HIS A CA 1
ATOM 1229 C C . HIS A 1 81 ? -5.525 1.340 1.567 1.00 0.00 110 HIS A C 1
ATOM 1230 O O . HIS A 1 81 ? -4.559 1.622 2.275 1.00 0.00 110 HIS A O 1
ATOM 1245 N N . VAL A 1 82 ? -6.185 2.245 0.849 1.00 0.00 111 VAL A N 1
ATOM 1246 C CA . VAL A 1 82 ? -5.802 3.651 0.855 1.00 0.00 111 VAL A CA 1
ATOM 1247 C C . VAL A 1 82 ? -6.939 4.529 1.365 1.00 0.00 111 VAL A C 1
ATOM 1248 O O . VAL A 1 82 ? -8.086 4.388 0.938 1.00 0.00 111 VAL A O 1
ATOM 1261 N N . LEU A 1 83 ? -6.615 5.436 2.280 1.00 0.00 112 LEU A N 1
ATOM 1262 C CA . LEU A 1 83 ? -7.610 6.338 2.849 1.00 0.00 112 LEU A CA 1
ATOM 1263 C C . LEU A 1 83 ? -7.106 7.778 2.844 1.00 0.00 112 LEU A C 1
ATOM 1264 O O . LEU A 1 83 ? -5.910 8.043 2.970 1.00 0.00 112 LEU A O 1
ATOM 1280 N N . PRO A 1 84 ? -8.038 8.731 2.697 1.00 0.00 113 PRO A N 1
ATOM 1281 C CA . PRO A 1 84 ? -7.712 10.160 2.676 1.00 0.00 113 PRO A CA 1
ATOM 1282 C C . PRO A 1 84 ? -7.261 10.672 4.040 1.00 0.00 113 PRO A C 1
ATOM 1283 O O . PRO A 1 84 ? -7.962 10.506 5.038 1.00 0.00 113 PRO A O 1
ATOM 1294 N N . SER A 1 85 ? -6.088 11.297 4.074 1.00 0.00 114 SER A N 1
ATOM 1295 C CA . SER A 1 85 ? -5.543 11.831 5.317 1.00 0.00 114 SER A CA 1
ATOM 1296 C C . SER A 1 85 ? -4.964 13.226 5.101 1.00 0.00 114 SER A C 1
ATOM 1297 O O . SER A 1 85 ? -4.191 13.453 4.169 1.00 0.00 114 SER A O 1
ATOM 1305 N N . THR A 1 86 ? -5.342 14.158 5.969 1.00 0.00 115 THR A N 1
ATOM 1306 C CA . THR A 1 86 ? -4.862 15.531 5.874 1.00 0.00 115 THR A CA 1
ATOM 1307 C C . THR A 1 86 ? -4.010 15.901 7.083 1.00 0.00 115 THR A C 1
ATOM 1308 O O . THR A 1 86 ? -4.299 15.489 8.207 1.00 0.00 115 THR A O 1
ATOM 1319 N N . ILE A 1 87 ? -2.960 16.679 6.845 1.00 0.00 116 ILE A N 1
ATOM 1320 C CA . ILE A 1 87 ? -2.067 17.105 7.915 1.00 0.00 116 ILE A CA 1
ATOM 1321 C C . ILE A 1 87 ? -2.837 17.817 9.022 1.00 0.00 116 ILE A C 1
ATOM 1322 O O . ILE A 1 87 ? -3.165 18.998 8.905 1.00 0.00 116 ILE A O 1
ATOM 1338 N N . LYS A 1 88 ? -3.121 17.092 10.099 1.00 0.00 117 LYS A N 1
ATOM 1339 C CA . LYS A 1 88 ? -3.849 17.653 11.230 1.00 0.00 117 LYS A CA 1
ATOM 1340 C C . LYS A 1 88 ? -2.913 18.434 12.146 1.00 0.00 117 LYS A C 1
ATOM 1341 O O . LYS A 1 88 ? -2.896 18.224 13.359 1.00 0.00 117 LYS A O 1
ATOM 1360 N N . LYS A 1 89 ? -2.135 19.338 11.559 1.00 0.00 118 LYS A N 1
ATOM 1361 C CA . LYS A 1 89 ? -1.198 20.153 12.322 1.00 0.00 118 LYS A CA 1
ATOM 1362 C C . LYS A 1 89 ? -0.936 21.482 11.621 1.00 0.00 118 LYS A C 1
ATOM 1363 O O . LYS A 1 89 ? -1.089 21.592 10.405 1.00 0.00 118 LYS A O 1
ATOM 1382 N N . GLU A 1 90 ? -0.541 22.487 12.396 1.00 0.00 119 GLU A N 1
ATOM 1383 C CA . GLU A 1 90 ? -0.258 23.808 11.847 1.00 0.00 119 GLU A CA 1
ATOM 1384 C C . GLU A 1 90 ? 1.181 23.892 11.345 1.00 0.00 119 GLU A C 1
ATOM 1385 O O . GLU A 1 90 ? 1.896 24.850 11.637 1.00 0.00 119 GLU A O 1
ATOM 1397 N N . ALA A 1 91 ? 1.598 22.882 10.590 1.00 0.00 120 ALA A N 1
ATOM 1398 C CA . ALA A 1 91 ? 2.950 22.841 10.046 1.00 0.00 120 ALA A CA 1
ATOM 1399 C C . ALA A 1 91 ? 3.034 23.599 8.726 1.00 0.00 120 ALA A C 1
ATOM 1400 O O . ALA A 1 91 ? 4.049 24.225 8.421 1.00 0.00 120 ALA A O 1
ATOM 1407 N N . SER A 1 92 ? 1.960 23.538 7.945 1.00 0.00 121 SER A N 1
ATOM 1408 C CA . SER A 1 92 ? 1.914 24.215 6.654 1.00 0.00 121 SER A CA 1
ATOM 1409 C C . SER A 1 92 ? 1.375 25.634 6.804 1.00 0.00 121 SER A C 1
ATOM 1410 O O . SER A 1 92 ? 0.168 25.841 6.923 1.00 0.00 121 SER A O 1
ATOM 1418 N N . GLN A 1 93 ? 2.280 26.608 6.797 1.00 0.00 122 GLN A N 1
ATOM 1419 C CA . GLN A 1 93 ? 1.895 28.008 6.934 1.00 0.00 122 GLN A CA 1
ATOM 1420 C C . GLN A 1 93 ? 0.877 28.399 5.868 1.00 0.00 122 GLN A C 1
ATOM 1421 O O . GLN A 1 93 ? -0.157 28.993 6.172 1.00 0.00 122 GLN A O 1
ATOM 1435 N N . SER A 1 94 ? 1.178 28.063 4.617 1.00 0.00 123 SER A N 1
ATOM 1436 C CA . SER A 1 94 ? 0.290 28.383 3.505 1.00 0.00 123 SER A CA 1
ATOM 1437 C C . SER A 1 94 ? 0.591 27.498 2.299 1.00 0.00 123 SER A C 1
ATOM 1438 O O . SER A 1 94 ? 1.643 26.864 2.226 1.00 0.00 123 SER A O 1
ATOM 1446 N N . GLY A 1 95 ? -0.343 27.461 1.353 1.00 0.00 124 GLY A N 1
ATOM 1447 C CA . GLY A 1 95 ? -0.160 26.652 0.162 1.00 0.00 124 GLY A CA 1
ATOM 1448 C C . GLY A 1 95 ? -0.310 27.457 -1.114 1.00 0.00 124 GLY A C 1
ATOM 1449 O O . GLY A 1 95 ? -1.377 27.492 -1.729 1.00 0.00 124 GLY A O 1
ATOM 1453 N N . PRO A 1 96 ? 0.777 28.123 -1.530 1.00 0.00 125 PRO A N 1
ATOM 1454 C CA . PRO A 1 96 ? 0.786 28.945 -2.744 1.00 0.00 125 PRO A CA 1
ATOM 1455 C C . PRO A 1 96 ? 0.696 28.104 -4.013 1.00 0.00 125 PRO A C 1
ATOM 1456 O O . PRO A 1 96 ? 0.805 26.879 -3.966 1.00 0.00 125 PRO A O 1
ATOM 1467 N N . SER A 1 97 ? 0.496 28.770 -5.146 1.00 0.00 126 SER A N 1
ATOM 1468 C CA . SER A 1 97 ? 0.388 28.083 -6.428 1.00 0.00 126 SER A CA 1
ATOM 1469 C C . SER A 1 97 ? 1.113 28.860 -7.523 1.00 0.00 126 SER A C 1
ATOM 1470 O O . SER A 1 97 ? 0.765 30.001 -7.824 1.00 0.00 126 SER A O 1
ATOM 1478 N N . SER A 1 98 ? 2.124 28.231 -8.114 1.00 0.00 127 SER A N 1
ATOM 1479 C CA . SER A 1 98 ? 2.902 28.863 -9.173 1.00 0.00 127 SER A CA 1
ATOM 1480 C C . SER A 1 98 ? 2.548 28.272 -10.534 1.00 0.00 127 SER A C 1
ATOM 1481 O O . SER A 1 98 ? 2.042 27.155 -10.626 1.00 0.00 127 SER A O 1
ATOM 1489 N N . GLY A 1 99 ? 2.818 29.033 -11.591 1.00 0.00 128 GLY A N 1
ATOM 1490 C CA . GLY A 1 99 ? 2.521 28.569 -12.934 1.00 0.00 128 GLY A CA 1
ATOM 1491 C C . GLY A 1 99 ? 1.053 28.709 -13.285 1.00 0.00 128 GLY A C 1
ATOM 1492 O O . GLY A 1 99 ? 0.401 27.734 -13.656 1.00 0.00 128 GLY A O 1
ATOM 1496 N N . GLY A 1 1 ? -7.080 29.627 7.489 1.00 0.00 30 GLY A N 2
ATOM 1497 C CA . GLY A 1 1 ? -6.190 29.588 6.344 1.00 0.00 30 GLY A CA 2
ATOM 1498 C C . GLY A 1 1 ? -6.903 29.903 5.044 1.00 0.00 30 GLY A C 2
ATOM 1499 O O . GLY A 1 1 ? -8.109 29.690 4.922 1.00 0.00 30 GLY A O 2
ATOM 1503 N N . SER A 1 2 ? -6.157 30.415 4.070 1.00 0.00 31 SER A N 2
ATOM 1504 C CA . SER A 1 2 ? -6.726 30.766 2.775 1.00 0.00 31 SER A CA 2
ATOM 1505 C C . SER A 1 2 ? -7.160 29.516 2.015 1.00 0.00 31 SER A C 2
ATOM 1506 O O . SER A 1 2 ? -6.331 28.693 1.627 1.00 0.00 31 SER A O 2
ATOM 1514 N N . SER A 1 3 ? -8.466 29.380 1.807 1.00 0.00 32 SER A N 2
ATOM 1515 C CA . SER A 1 3 ? -9.012 28.229 1.098 1.00 0.00 32 SER A CA 2
ATOM 1516 C C . SER A 1 3 ? -8.178 27.907 -0.138 1.00 0.00 32 SER A C 2
ATOM 1517 O O . SER A 1 3 ? -7.718 28.806 -0.842 1.00 0.00 32 SER A O 2
ATOM 1525 N N . GLY A 1 4 ? -7.986 26.617 -0.396 1.00 0.00 33 GLY A N 2
ATOM 1526 C CA . GLY A 1 4 ? -7.208 26.198 -1.547 1.00 0.00 33 GLY A CA 2
ATOM 1527 C C . GLY A 1 4 ? -6.093 25.240 -1.176 1.00 0.00 33 GLY A C 2
ATOM 1528 O O . GLY A 1 4 ? -5.999 24.801 -0.030 1.00 0.00 33 GLY A O 2
ATOM 1532 N N . SER A 1 5 ? -5.247 24.914 -2.148 1.00 0.00 34 SER A N 2
ATOM 1533 C CA . SER A 1 5 ? -4.137 23.997 -1.919 1.00 0.00 34 SER A CA 2
ATOM 1534 C C . SER A 1 5 ? -2.913 24.413 -2.729 1.00 0.00 34 SER A C 2
ATOM 1535 O O . SER A 1 5 ? -3.034 25.051 -3.774 1.00 0.00 34 SER A O 2
ATOM 1543 N N . SER A 1 6 ? -1.734 24.046 -2.238 1.00 0.00 35 SER A N 2
ATOM 1544 C CA . SER A 1 6 ? -0.486 24.383 -2.913 1.00 0.00 35 SER A CA 2
ATOM 1545 C C . SER A 1 6 ? 0.127 23.151 -3.570 1.00 0.00 35 SER A C 2
ATOM 1546 O O . SER A 1 6 ? 0.475 23.171 -4.750 1.00 0.00 35 SER A O 2
ATOM 1554 N N . GLY A 1 7 ? 0.256 22.077 -2.796 1.00 0.00 36 GLY A N 2
ATOM 1555 C CA . GLY A 1 7 ? 0.827 20.850 -3.319 1.00 0.00 36 GLY A CA 2
ATOM 1556 C C . GLY A 1 7 ? 0.762 19.709 -2.322 1.00 0.00 36 GLY A C 2
ATOM 1557 O O . GLY A 1 7 ? 1.736 18.978 -2.141 1.00 0.00 36 GLY A O 2
ATOM 1561 N N . SER A 1 8 ? -0.388 19.558 -1.673 1.00 0.00 37 SER A N 2
ATOM 1562 C CA . SER A 1 8 ? -0.574 18.501 -0.685 1.00 0.00 37 SER A CA 2
ATOM 1563 C C . SER A 1 8 ? -1.153 17.247 -1.333 1.00 0.00 37 SER A C 2
ATOM 1564 O O . SER A 1 8 ? -2.170 17.304 -2.022 1.00 0.00 37 SER A O 2
ATOM 1572 N N . GLY A 1 9 ? -0.495 16.114 -1.107 1.00 0.00 38 GLY A N 2
ATOM 1573 C CA . GLY A 1 9 ? -0.958 14.861 -1.675 1.00 0.00 38 GLY A CA 2
ATOM 1574 C C . GLY A 1 9 ? -0.612 13.668 -0.807 1.00 0.00 38 GLY A C 2
ATOM 1575 O O . GLY A 1 9 ? -0.198 12.624 -1.311 1.00 0.00 38 GLY A O 2
ATOM 1579 N N . ARG A 1 10 ? -0.780 13.822 0.503 1.00 0.00 39 ARG A N 2
ATOM 1580 C CA . ARG A 1 10 ? -0.479 12.749 1.443 1.00 0.00 39 ARG A CA 2
ATOM 1581 C C . ARG A 1 10 ? -1.631 11.751 1.515 1.00 0.00 39 ARG A C 2
ATOM 1582 O O . ARG A 1 10 ? -2.799 12.125 1.400 1.00 0.00 39 ARG A O 2
ATOM 1603 N N . LEU A 1 11 ? -1.294 10.480 1.704 1.00 0.00 40 LEU A N 2
ATOM 1604 C CA . LEU A 1 11 ? -2.299 9.426 1.790 1.00 0.00 40 LEU A CA 2
ATOM 1605 C C . LEU A 1 11 ? -1.855 8.327 2.750 1.00 0.00 40 LEU A C 2
ATOM 1606 O O . LEU A 1 11 ? -0.668 8.192 3.049 1.00 0.00 40 LEU A O 2
ATOM 1622 N N . PHE A 1 12 ? -2.815 7.542 3.227 1.00 0.00 41 PHE A N 2
ATOM 1623 C CA . PHE A 1 12 ? -2.522 6.453 4.152 1.00 0.00 41 PHE A CA 2
ATOM 1624 C C . PHE A 1 12 ? -2.684 5.099 3.467 1.00 0.00 41 PHE A C 2
ATOM 1625 O O . PHE A 1 12 ? -3.687 4.844 2.800 1.00 0.00 41 PHE A O 2
ATOM 1642 N N . VAL A 1 13 ? -1.689 4.235 3.635 1.00 0.00 42 VAL A N 2
ATOM 1643 C CA . VAL A 1 13 ? -1.720 2.907 3.034 1.00 0.00 42 VAL A CA 2
ATOM 1644 C C . VAL A 1 13 ? -1.342 1.834 4.050 1.00 0.00 42 VAL A C 2
ATOM 1645 O O . VAL A 1 13 ? -0.356 1.971 4.774 1.00 0.00 42 VAL A O 2
ATOM 1658 N N . ARG A 1 14 ? -2.133 0.767 4.097 1.00 0.00 43 ARG A N 2
ATOM 1659 C CA . ARG A 1 14 ? -1.882 -0.329 5.025 1.00 0.00 43 ARG A CA 2
ATOM 1660 C C . ARG A 1 14 ? -1.988 -1.676 4.316 1.00 0.00 43 ARG A C 2
ATOM 1661 O O . ARG A 1 14 ? -2.308 -1.741 3.130 1.00 0.00 43 ARG A O 2
ATOM 1682 N N . ASN A 1 15 ? -1.716 -2.749 5.052 1.00 0.00 44 ASN A N 2
ATOM 1683 C CA . ASN A 1 15 ? -1.780 -4.095 4.494 1.00 0.00 44 ASN A CA 2
ATOM 1684 C C . ASN A 1 15 ? -0.644 -4.327 3.503 1.00 0.00 44 ASN A C 2
ATOM 1685 O O . ASN A 1 15 ? -0.872 -4.749 2.368 1.00 0.00 44 ASN A O 2
ATOM 1696 N N . LEU A 1 16 ? 0.580 -4.048 3.937 1.00 0.00 45 LEU A N 2
ATOM 1697 C CA . LEU A 1 16 ? 1.753 -4.226 3.089 1.00 0.00 45 LEU A CA 2
ATOM 1698 C C . LEU A 1 16 ? 2.383 -5.597 3.313 1.00 0.00 45 LEU A C 2
ATOM 1699 O O . LEU A 1 16 ? 2.630 -6.000 4.450 1.00 0.00 45 LEU A O 2
ATOM 1715 N N . SER A 1 17 ? 2.644 -6.308 2.221 1.00 0.00 46 SER A N 2
ATOM 1716 C CA . SER A 1 17 ? 3.245 -7.635 2.298 1.00 0.00 46 SER A CA 2
ATOM 1717 C C . SER A 1 17 ? 4.727 -7.541 2.647 1.00 0.00 46 SER A C 2
ATOM 1718 O O . SER A 1 17 ? 5.505 -6.904 1.936 1.00 0.00 46 SER A O 2
ATOM 1726 N N . TYR A 1 18 ? 5.110 -8.178 3.748 1.00 0.00 47 TYR A N 2
ATOM 1727 C CA . TYR A 1 18 ? 6.498 -8.165 4.195 1.00 0.00 47 TYR A CA 2
ATOM 1728 C C . TYR A 1 18 ? 7.445 -8.476 3.040 1.00 0.00 47 TYR A C 2
ATOM 1729 O O . TYR A 1 18 ? 8.620 -8.108 3.067 1.00 0.00 47 TYR A O 2
ATOM 1747 N N . THR A 1 19 ? 6.925 -9.158 2.024 1.00 0.00 48 THR A N 2
ATOM 1748 C CA . THR A 1 19 ? 7.722 -9.520 0.859 1.00 0.00 48 THR A CA 2
ATOM 1749 C C . THR A 1 19 ? 8.150 -8.283 0.078 1.00 0.00 48 THR A C 2
ATOM 1750 O O . THR A 1 19 ? 9.282 -8.198 -0.398 1.00 0.00 48 THR A O 2
ATOM 1761 N N . SER A 1 20 ? 7.238 -7.324 -0.048 1.00 0.00 49 SER A N 2
ATOM 1762 C CA . SER A 1 20 ? 7.520 -6.091 -0.774 1.00 0.00 49 SER A CA 2
ATOM 1763 C C . SER A 1 20 ? 8.520 -5.228 -0.010 1.00 0.00 49 SER A C 2
ATOM 1764 O O . SER A 1 20 ? 8.527 -5.209 1.220 1.00 0.00 49 SER A O 2
ATOM 1772 N N . SER A 1 21 ? 9.363 -4.516 -0.750 1.00 0.00 50 SER A N 2
ATOM 1773 C CA . SER A 1 21 ? 10.371 -3.653 -0.144 1.00 0.00 50 SER A CA 2
ATOM 1774 C C . SER A 1 21 ? 10.087 -2.186 -0.452 1.00 0.00 50 SER A C 2
ATOM 1775 O O . SER A 1 21 ? 9.388 -1.868 -1.414 1.00 0.00 50 SER A O 2
ATOM 1783 N N . GLU A 1 22 ? 10.635 -1.297 0.371 1.00 0.00 51 GLU A N 2
ATOM 1784 C CA . GLU A 1 22 ? 10.439 0.136 0.186 1.00 0.00 51 GLU A CA 2
ATOM 1785 C C . GLU A 1 22 ? 10.582 0.520 -1.284 1.00 0.00 51 GLU A C 2
ATOM 1786 O O . GLU A 1 22 ? 9.780 1.285 -1.816 1.00 0.00 51 GLU A O 2
ATOM 1798 N N . GLU A 1 23 ? 11.611 -0.018 -1.932 1.00 0.00 52 GLU A N 2
ATOM 1799 C CA . GLU A 1 23 ? 11.860 0.269 -3.340 1.00 0.00 52 GLU A CA 2
ATOM 1800 C C . GLU A 1 23 ? 10.641 -0.079 -4.190 1.00 0.00 52 GLU A C 2
ATOM 1801 O O . GLU A 1 23 ? 10.206 0.714 -5.025 1.00 0.00 52 GLU A O 2
ATOM 1813 N N . ASP A 1 24 ? 10.097 -1.271 -3.972 1.00 0.00 53 ASP A N 2
ATOM 1814 C CA . ASP A 1 24 ? 8.929 -1.726 -4.717 1.00 0.00 53 ASP A CA 2
ATOM 1815 C C . ASP A 1 24 ? 7.804 -0.698 -4.645 1.00 0.00 53 ASP A C 2
ATOM 1816 O O . ASP A 1 24 ? 7.231 -0.315 -5.667 1.00 0.00 53 ASP A O 2
ATOM 1825 N N . LEU A 1 25 ? 7.492 -0.254 -3.433 1.00 0.00 54 LEU A N 2
ATOM 1826 C CA . LEU A 1 25 ? 6.434 0.730 -3.227 1.00 0.00 54 LEU A CA 2
ATOM 1827 C C . LEU A 1 25 ? 6.684 1.980 -4.064 1.00 0.00 54 LEU A C 2
ATOM 1828 O O . LEU A 1 25 ? 5.808 2.427 -4.804 1.00 0.00 54 LEU A O 2
ATOM 1844 N N . GLU A 1 26 ? 7.884 2.538 -3.942 1.00 0.00 55 GLU A N 2
ATOM 1845 C CA . GLU A 1 26 ? 8.248 3.737 -4.689 1.00 0.00 55 GLU A CA 2
ATOM 1846 C C . GLU A 1 26 ? 7.803 3.626 -6.145 1.00 0.00 55 GLU A C 2
ATOM 1847 O O . GLU A 1 26 ? 7.144 4.522 -6.675 1.00 0.00 55 GLU A O 2
ATOM 1859 N N . LYS A 1 27 ? 8.168 2.522 -6.787 1.00 0.00 56 LYS A N 2
ATOM 1860 C CA . LYS A 1 27 ? 7.807 2.291 -8.181 1.00 0.00 56 LYS A CA 2
ATOM 1861 C C . LYS A 1 27 ? 6.302 2.087 -8.327 1.00 0.00 56 LYS A C 2
ATOM 1862 O O . LYS A 1 27 ? 5.668 2.675 -9.203 1.00 0.00 56 LYS A O 2
ATOM 1881 N N . LEU A 1 28 ? 5.737 1.251 -7.462 1.00 0.00 57 LEU A N 2
ATOM 1882 C CA . LEU A 1 28 ? 4.306 0.970 -7.494 1.00 0.00 57 LEU A CA 2
ATOM 1883 C C . LEU A 1 28 ? 3.501 2.260 -7.617 1.00 0.00 57 LEU A C 2
ATOM 1884 O O . LEU A 1 28 ? 2.789 2.468 -8.600 1.00 0.00 57 LEU A O 2
ATOM 1900 N N . PHE A 1 29 ? 3.620 3.124 -6.615 1.00 0.00 58 PHE A N 2
ATOM 1901 C CA . PHE A 1 29 ? 2.904 4.394 -6.611 1.00 0.00 58 PHE A CA 2
ATOM 1902 C C . PHE A 1 29 ? 3.452 5.331 -7.684 1.00 0.00 58 PHE A C 2
ATOM 1903 O O . PHE A 1 29 ? 2.695 5.915 -8.459 1.00 0.00 58 PHE A O 2
ATOM 1920 N N . SER A 1 30 ? 4.774 5.468 -7.722 1.00 0.00 59 SER A N 2
ATOM 1921 C CA . SER A 1 30 ? 5.424 6.336 -8.696 1.00 0.00 59 SER A CA 2
ATOM 1922 C C . SER A 1 30 ? 4.720 6.260 -10.047 1.00 0.00 59 SER A C 2
ATOM 1923 O O . SER A 1 30 ? 4.476 7.281 -10.691 1.00 0.00 59 SER A O 2
ATOM 1931 N N . ALA A 1 31 ? 4.395 5.043 -10.471 1.00 0.00 60 ALA A N 2
ATOM 1932 C CA . ALA A 1 31 ? 3.717 4.833 -11.744 1.00 0.00 60 ALA A CA 2
ATOM 1933 C C . ALA A 1 31 ? 2.624 5.874 -11.962 1.00 0.00 60 ALA A C 2
ATOM 1934 O O . ALA A 1 31 ? 2.575 6.527 -13.005 1.00 0.00 60 ALA A O 2
ATOM 1941 N N . TYR A 1 32 ? 1.750 6.023 -10.974 1.00 0.00 61 TYR A N 2
ATOM 1942 C CA . TYR A 1 32 ? 0.655 6.983 -11.059 1.00 0.00 61 TYR A CA 2
ATOM 1943 C C . TYR A 1 32 ? 1.188 8.403 -11.224 1.00 0.00 61 TYR A C 2
ATOM 1944 O O . TYR A 1 32 ? 0.705 9.167 -12.059 1.00 0.00 61 TYR A O 2
ATOM 1962 N N . GLY A 1 33 ? 2.189 8.750 -10.420 1.00 0.00 62 GLY A N 2
ATOM 1963 C CA . GLY A 1 33 ? 2.773 10.077 -10.492 1.00 0.00 62 GLY A CA 2
ATOM 1964 C C . GLY A 1 33 ? 4.003 10.217 -9.618 1.00 0.00 62 GLY A C 2
ATOM 1965 O O . GLY A 1 33 ? 4.489 9.249 -9.033 1.00 0.00 62 GLY A O 2
ATOM 1969 N N . PRO A 1 34 ? 4.526 11.448 -9.520 1.00 0.00 63 PRO A N 2
ATOM 1970 C CA . PRO A 1 34 ? 5.715 11.741 -8.713 1.00 0.00 63 PRO A CA 2
ATOM 1971 C C . PRO A 1 34 ? 5.441 11.632 -7.217 1.00 0.00 63 PRO A C 2
ATOM 1972 O O . PRO A 1 34 ? 4.376 12.026 -6.740 1.00 0.00 63 PRO A O 2
ATOM 1983 N N . LEU A 1 35 ? 6.408 11.097 -6.481 1.00 0.00 64 LEU A N 2
ATOM 1984 C CA . LEU A 1 35 ? 6.272 10.937 -5.037 1.00 0.00 64 LEU A CA 2
ATOM 1985 C C . LEU A 1 35 ? 7.039 12.026 -4.293 1.00 0.00 64 LEU A C 2
ATOM 1986 O O . LEU A 1 35 ? 8.250 12.168 -4.458 1.00 0.00 64 LEU A O 2
ATOM 2002 N N . SER A 1 36 ? 6.325 12.790 -3.473 1.00 0.00 65 SER A N 2
ATOM 2003 C CA . SER A 1 36 ? 6.938 13.867 -2.705 1.00 0.00 65 SER A CA 2
ATOM 2004 C C . SER A 1 36 ? 7.789 13.308 -1.569 1.00 0.00 65 SER A C 2
ATOM 2005 O O . SER A 1 36 ? 8.906 13.768 -1.333 1.00 0.00 65 SER A O 2
ATOM 2013 N N . GLU A 1 37 ? 7.252 12.314 -0.869 1.00 0.00 66 GLU A N 2
ATOM 2014 C CA . GLU A 1 37 ? 7.962 11.692 0.242 1.00 0.00 66 GLU A CA 2
ATOM 2015 C C . GLU A 1 37 ? 7.368 10.325 0.571 1.00 0.00 66 GLU A C 2
ATOM 2016 O O . GLU A 1 37 ? 6.159 10.118 0.462 1.00 0.00 66 GLU A O 2
ATOM 2028 N N . LEU A 1 38 ? 8.227 9.395 0.973 1.00 0.00 67 LEU A N 2
ATOM 2029 C CA . LEU A 1 38 ? 7.789 8.047 1.317 1.00 0.00 67 LEU A CA 2
ATOM 2030 C C . LEU A 1 38 ? 8.230 7.675 2.729 1.00 0.00 67 LEU A C 2
ATOM 2031 O O . LEU A 1 38 ? 9.277 8.120 3.202 1.00 0.00 67 LEU A O 2
ATOM 2047 N N . HIS A 1 39 ? 7.425 6.856 3.398 1.00 0.00 68 HIS A N 2
ATOM 2048 C CA . HIS A 1 39 ? 7.733 6.422 4.756 1.00 0.00 68 HIS A CA 2
ATOM 2049 C C . HIS A 1 39 ? 7.460 4.930 4.925 1.00 0.00 68 HIS A C 2
ATOM 2050 O O . HIS A 1 39 ? 6.308 4.505 5.009 1.00 0.00 68 HIS A O 2
ATOM 2065 N N . TYR A 1 40 ? 8.527 4.140 4.972 1.00 0.00 69 TYR A N 2
ATOM 2066 C CA . TYR A 1 40 ? 8.403 2.696 5.127 1.00 0.00 69 TYR A CA 2
ATOM 2067 C C . TYR A 1 40 ? 9.017 2.235 6.445 1.00 0.00 69 TYR A C 2
ATOM 2068 O O . TYR A 1 40 ? 10.216 1.971 6.543 1.00 0.00 69 TYR A O 2
ATOM 2086 N N . PRO A 1 41 ? 8.176 2.134 7.486 1.00 0.00 70 PRO A N 2
ATOM 2087 C CA . PRO A 1 41 ? 8.612 1.704 8.817 1.00 0.00 70 PRO A CA 2
ATOM 2088 C C . PRO A 1 41 ? 8.989 0.227 8.854 1.00 0.00 70 PRO A C 2
ATOM 2089 O O . PRO A 1 41 ? 8.301 -0.614 8.275 1.00 0.00 70 PRO A O 2
ATOM 2100 N N . ILE A 1 42 ? 10.085 -0.082 9.539 1.00 0.00 71 ILE A N 2
ATOM 2101 C CA . ILE A 1 42 ? 10.552 -1.458 9.653 1.00 0.00 71 ILE A CA 2
ATOM 2102 C C . ILE A 1 42 ? 11.151 -1.723 11.029 1.00 0.00 71 ILE A C 2
ATOM 2103 O O . ILE A 1 42 ? 12.035 -0.997 11.483 1.00 0.00 71 ILE A O 2
ATOM 2119 N N . ASP A 1 43 ? 10.666 -2.770 11.688 1.00 0.00 72 ASP A N 2
ATOM 2120 C CA . ASP A 1 43 ? 11.155 -3.134 13.013 1.00 0.00 72 ASP A CA 2
ATOM 2121 C C . ASP A 1 43 ? 12.675 -3.264 13.013 1.00 0.00 72 ASP A C 2
ATOM 2122 O O . ASP A 1 43 ? 13.270 -3.719 12.036 1.00 0.00 72 ASP A O 2
ATOM 2131 N N . SER A 1 44 ? 13.298 -2.860 14.116 1.00 0.00 73 SER A N 2
ATOM 2132 C CA . SER A 1 44 ? 14.750 -2.926 14.242 1.00 0.00 73 SER A CA 2
ATOM 2133 C C . SER A 1 44 ? 15.189 -4.299 14.742 1.00 0.00 73 SER A C 2
ATOM 2134 O O . SER A 1 44 ? 16.376 -4.628 14.724 1.00 0.00 73 SER A O 2
ATOM 2142 N N . LEU A 1 45 ? 14.224 -5.095 15.188 1.00 0.00 74 LEU A N 2
ATOM 2143 C CA . LEU A 1 45 ? 14.510 -6.434 15.694 1.00 0.00 74 LEU A CA 2
ATOM 2144 C C . LEU A 1 45 ? 14.211 -7.491 14.636 1.00 0.00 74 LEU A C 2
ATOM 2145 O O . LEU A 1 45 ? 15.082 -8.280 14.268 1.00 0.00 74 LEU A O 2
ATOM 2161 N N . THR A 1 46 ? 12.974 -7.500 14.148 1.00 0.00 75 THR A N 2
ATOM 2162 C CA . THR A 1 46 ? 12.561 -8.459 13.132 1.00 0.00 75 THR A CA 2
ATOM 2163 C C . THR A 1 46 ? 12.976 -7.998 11.740 1.00 0.00 75 THR A C 2
ATOM 2164 O O . THR A 1 46 ? 12.904 -8.759 10.775 1.00 0.00 75 THR A O 2
ATOM 2175 N N . LYS A 1 47 ? 13.411 -6.746 11.641 1.00 0.00 76 LYS A N 2
ATOM 2176 C CA . LYS A 1 47 ? 13.841 -6.183 10.367 1.00 0.00 76 LYS A CA 2
ATOM 2177 C C . LYS A 1 47 ? 12.733 -6.291 9.323 1.00 0.00 76 LYS A C 2
ATOM 2178 O O . LYS A 1 47 ? 13.002 -6.433 8.130 1.00 0.00 76 LYS A O 2
ATOM 2197 N N . LYS A 1 48 ? 11.487 -6.223 9.780 1.00 0.00 77 LYS A N 2
ATOM 2198 C CA . LYS A 1 48 ? 10.339 -6.310 8.887 1.00 0.00 77 LYS A CA 2
ATOM 2199 C C . LYS A 1 48 ? 9.278 -5.280 9.262 1.00 0.00 77 LYS A C 2
ATOM 2200 O O . LYS A 1 48 ? 9.112 -4.921 10.428 1.00 0.00 77 LYS A O 2
ATOM 2219 N N . PRO A 1 49 ? 8.541 -4.793 8.252 1.00 0.00 78 PRO A N 2
ATOM 2220 C CA . PRO A 1 49 ? 7.483 -3.799 8.453 1.00 0.00 78 PRO A CA 2
ATOM 2221 C C . PRO A 1 49 ? 6.276 -4.377 9.184 1.00 0.00 78 PRO A C 2
ATOM 2222 O O . PRO A 1 49 ? 6.114 -5.594 9.271 1.00 0.00 78 PRO A O 2
ATOM 2233 N N . LYS A 1 50 ? 5.430 -3.496 9.709 1.00 0.00 79 LYS A N 2
ATOM 2234 C CA . LYS A 1 50 ? 4.236 -3.918 10.431 1.00 0.00 79 LYS A CA 2
ATOM 2235 C C . LYS A 1 50 ? 3.037 -4.010 9.494 1.00 0.00 79 LYS A C 2
ATOM 2236 O O . LYS A 1 50 ? 1.939 -4.379 9.909 1.00 0.00 79 LYS A O 2
ATOM 2255 N N . GLY A 1 51 ? 3.255 -3.673 8.226 1.00 0.00 80 GLY A N 2
ATOM 2256 C CA . GLY A 1 51 ? 2.182 -3.725 7.250 1.00 0.00 80 GLY A CA 2
ATOM 2257 C C . GLY A 1 51 ? 1.475 -2.393 7.093 1.00 0.00 80 GLY A C 2
ATOM 2258 O O . GLY A 1 51 ? 0.260 -2.347 6.901 1.00 0.00 80 GLY A O 2
ATOM 2262 N N . PHE A 1 52 ? 2.236 -1.307 7.178 1.00 0.00 81 PHE A N 2
ATOM 2263 C CA . PHE A 1 52 ? 1.674 0.032 7.047 1.00 0.00 81 PHE A CA 2
ATOM 2264 C C . PHE A 1 52 ? 2.745 1.031 6.619 1.00 0.00 81 PHE A C 2
ATOM 2265 O O . PHE A 1 52 ? 3.928 0.850 6.905 1.00 0.00 81 PHE A O 2
ATOM 2282 N N . ALA A 1 53 ? 2.320 2.087 5.932 1.00 0.00 82 ALA A N 2
ATOM 2283 C CA . ALA A 1 53 ? 3.241 3.116 5.466 1.00 0.00 82 ALA A CA 2
ATOM 2284 C C . ALA A 1 53 ? 2.495 4.393 5.094 1.00 0.00 82 ALA A C 2
ATOM 2285 O O . ALA A 1 53 ? 1.264 4.431 5.108 1.00 0.00 82 ALA A O 2
ATOM 2292 N N . PHE A 1 54 ? 3.247 5.437 4.763 1.00 0.00 83 PHE A N 2
ATOM 2293 C CA . PHE A 1 54 ? 2.656 6.717 4.390 1.00 0.00 83 PHE A CA 2
ATOM 2294 C C . PHE A 1 54 ? 3.221 7.209 3.060 1.00 0.00 83 PHE A C 2
ATOM 2295 O O . PHE A 1 54 ? 4.423 7.444 2.932 1.00 0.00 83 PHE A O 2
ATOM 2312 N N . VAL A 1 55 ? 2.345 7.363 2.072 1.00 0.00 84 VAL A N 2
ATOM 2313 C CA . VAL A 1 55 ? 2.755 7.827 0.752 1.00 0.00 84 VAL A CA 2
ATOM 2314 C C . VAL A 1 55 ? 2.372 9.287 0.541 1.00 0.00 84 VAL A C 2
ATOM 2315 O O . VAL A 1 55 ? 1.223 9.677 0.750 1.00 0.00 84 VAL A O 2
ATOM 2328 N N . THR A 1 56 ? 3.344 10.094 0.123 1.00 0.00 85 THR A N 2
ATOM 2329 C CA . THR A 1 56 ? 3.110 11.512 -0.117 1.00 0.00 85 THR A CA 2
ATOM 2330 C C . THR A 1 56 ? 3.421 11.884 -1.562 1.00 0.00 85 THR A C 2
ATOM 2331 O O . THR A 1 56 ? 4.554 11.739 -2.021 1.00 0.00 85 THR A O 2
ATOM 2342 N N . PHE A 1 57 ? 2.408 12.364 -2.276 1.00 0.00 86 PHE A N 2
ATOM 2343 C CA . PHE A 1 57 ? 2.573 12.756 -3.670 1.00 0.00 86 PHE A CA 2
ATOM 2344 C C . PHE A 1 57 ? 2.857 14.251 -3.785 1.00 0.00 86 PHE A C 2
ATOM 2345 O O . PHE A 1 57 ? 2.527 15.026 -2.887 1.00 0.00 86 PHE A O 2
ATOM 2362 N N . MET A 1 58 ? 3.469 14.648 -4.895 1.00 0.00 87 MET A N 2
ATOM 2363 C CA . MET A 1 58 ? 3.796 16.050 -5.127 1.00 0.00 87 MET A CA 2
ATOM 2364 C C . MET A 1 58 ? 2.544 16.852 -5.466 1.00 0.00 87 MET A C 2
ATOM 2365 O O . MET A 1 58 ? 2.343 17.954 -4.955 1.00 0.00 87 MET A O 2
ATOM 2379 N N . PHE A 1 59 ? 1.704 16.292 -6.331 1.00 0.00 88 PHE A N 2
ATOM 2380 C CA . PHE A 1 59 ? 0.471 16.956 -6.739 1.00 0.00 88 PHE A CA 2
ATOM 2381 C C . PHE A 1 59 ? -0.750 16.192 -6.236 1.00 0.00 88 PHE A C 2
ATOM 2382 O O . PHE A 1 59 ? -0.754 14.963 -6.151 1.00 0.00 88 PHE A O 2
ATOM 2399 N N . PRO A 1 60 ? -1.812 16.935 -5.892 1.00 0.00 89 PRO A N 2
ATOM 2400 C CA . PRO A 1 60 ? -3.059 16.349 -5.392 1.00 0.00 89 PRO A CA 2
ATOM 2401 C C . PRO A 1 60 ? -3.818 15.589 -6.474 1.00 0.00 89 PRO A C 2
ATOM 2402 O O . PRO A 1 60 ? -4.395 14.533 -6.214 1.00 0.00 89 PRO A O 2
ATOM 2413 N N . GLU A 1 61 ? -3.812 16.132 -7.687 1.00 0.00 90 GLU A N 2
ATOM 2414 C CA . GLU A 1 61 ? -4.501 15.503 -8.808 1.00 0.00 90 GLU A CA 2
ATOM 2415 C C . GLU A 1 61 ? -4.113 14.032 -8.928 1.00 0.00 90 GLU A C 2
ATOM 2416 O O . GLU A 1 61 ? -4.966 13.169 -9.144 1.00 0.00 90 GLU A O 2
ATOM 2428 N N . HIS A 1 62 ? -2.821 13.753 -8.788 1.00 0.00 91 HIS A N 2
ATOM 2429 C CA . HIS A 1 62 ? -2.320 12.386 -8.881 1.00 0.00 91 HIS A CA 2
ATOM 2430 C C . HIS A 1 62 ? -2.706 11.580 -7.645 1.00 0.00 91 HIS A C 2
ATOM 2431 O O . HIS A 1 62 ? -3.168 10.445 -7.752 1.00 0.00 91 HIS A O 2
ATOM 2446 N N . ALA A 1 63 ? -2.513 12.176 -6.472 1.00 0.00 92 ALA A N 2
ATOM 2447 C CA . ALA A 1 63 ? -2.842 11.514 -5.216 1.00 0.00 92 ALA A CA 2
ATOM 2448 C C . ALA A 1 63 ? -4.268 10.974 -5.238 1.00 0.00 92 ALA A C 2
ATOM 2449 O O . ALA A 1 63 ? -4.526 9.855 -4.793 1.00 0.00 92 ALA A O 2
ATOM 2456 N N . VAL A 1 64 ? -5.192 11.776 -5.757 1.00 0.00 93 VAL A N 2
ATOM 2457 C CA . VAL A 1 64 ? -6.593 11.378 -5.837 1.00 0.00 93 VAL A CA 2
ATOM 2458 C C . VAL A 1 64 ? -6.777 10.205 -6.792 1.00 0.00 93 VAL A C 2
ATOM 2459 O O . VAL A 1 64 ? -7.416 9.208 -6.453 1.00 0.00 93 VAL A O 2
ATOM 2472 N N . LYS A 1 65 ? -6.214 10.329 -7.989 1.00 0.00 94 LYS A N 2
ATOM 2473 C CA . LYS A 1 65 ? -6.314 9.278 -8.995 1.00 0.00 94 LYS A CA 2
ATOM 2474 C C . LYS A 1 65 ? -5.856 7.938 -8.429 1.00 0.00 94 LYS A C 2
ATOM 2475 O O . LYS A 1 65 ? -6.486 6.907 -8.663 1.00 0.00 94 LYS A O 2
ATOM 2494 N N . ALA A 1 66 ? -4.757 7.960 -7.683 1.00 0.00 95 ALA A N 2
ATOM 2495 C CA . ALA A 1 66 ? -4.217 6.747 -7.080 1.00 0.00 95 ALA A CA 2
ATOM 2496 C C . ALA A 1 66 ? -5.183 6.168 -6.053 1.00 0.00 95 ALA A C 2
ATOM 2497 O O . ALA A 1 66 ? -5.478 4.973 -6.067 1.00 0.00 95 ALA A O 2
ATOM 2504 N N . TYR A 1 67 ? -5.673 7.022 -5.161 1.00 0.00 96 TYR A N 2
ATOM 2505 C CA . TYR A 1 67 ? -6.604 6.594 -4.124 1.00 0.00 96 TYR A CA 2
ATOM 2506 C C . TYR A 1 67 ? -7.854 5.970 -4.737 1.00 0.00 96 TYR A C 2
ATOM 2507 O O . TYR A 1 67 ? -8.574 5.220 -4.078 1.00 0.00 96 TYR A O 2
ATOM 2525 N N . ALA A 1 68 ? -8.103 6.284 -6.003 1.00 0.00 97 ALA A N 2
ATOM 2526 C CA . ALA A 1 68 ? -9.264 5.753 -6.708 1.00 0.00 97 ALA A CA 2
ATOM 2527 C C . ALA A 1 68 ? -8.970 4.373 -7.286 1.00 0.00 97 ALA A C 2
ATOM 2528 O O . ALA A 1 68 ? -9.834 3.497 -7.294 1.00 0.00 97 ALA A O 2
ATOM 2535 N N . GLU A 1 69 ? -7.746 4.187 -7.770 1.00 0.00 98 GLU A N 2
ATOM 2536 C CA . GLU A 1 69 ? -7.340 2.913 -8.352 1.00 0.00 98 GLU A CA 2
ATOM 2537 C C . GLU A 1 69 ? -6.675 2.024 -7.305 1.00 0.00 98 GLU A C 2
ATOM 2538 O O . GLU A 1 69 ? -7.127 0.909 -7.043 1.00 0.00 98 GLU A O 2
ATOM 2550 N N . VAL A 1 70 ? -5.598 2.526 -6.709 1.00 0.00 99 VAL A N 2
ATOM 2551 C CA . VAL A 1 70 ? -4.869 1.779 -5.691 1.00 0.00 99 VAL A CA 2
ATOM 2552 C C . VAL A 1 70 ? -5.821 1.195 -4.652 1.00 0.00 99 VAL A C 2
ATOM 2553 O O . VAL A 1 70 ? -5.853 -0.017 -4.437 1.00 0.00 99 VAL A O 2
ATOM 2566 N N . ASP A 1 71 ? -6.594 2.065 -4.012 1.00 0.00 100 ASP A N 2
ATOM 2567 C CA . ASP A 1 71 ? -7.548 1.635 -2.996 1.00 0.00 100 ASP A CA 2
ATOM 2568 C C . ASP A 1 71 ? -8.343 0.424 -3.474 1.00 0.00 100 ASP A C 2
ATOM 2569 O O . ASP A 1 71 ? -9.262 0.552 -4.282 1.00 0.00 100 ASP A O 2
ATOM 2578 N N . GLY A 1 72 ? -7.982 -0.751 -2.969 1.00 0.00 101 GLY A N 2
ATOM 2579 C CA . GLY A 1 72 ? -8.670 -1.969 -3.357 1.00 0.00 101 GLY A CA 2
ATOM 2580 C C . GLY A 1 72 ? -7.861 -2.810 -4.324 1.00 0.00 101 GLY A C 2
ATOM 2581 O O . GLY A 1 72 ? -8.394 -3.715 -4.965 1.00 0.00 101 GLY A O 2
ATOM 2585 N N . GLN A 1 73 ? -6.571 -2.509 -4.431 1.00 0.00 102 GLN A N 2
ATOM 2586 C CA . GLN A 1 73 ? -5.687 -3.243 -5.329 1.00 0.00 102 GLN A CA 2
ATOM 2587 C C . GLN A 1 73 ? -4.952 -4.352 -4.583 1.00 0.00 102 GLN A C 2
ATOM 2588 O O . GLN A 1 73 ? -4.679 -4.236 -3.388 1.00 0.00 102 GLN A O 2
ATOM 2602 N N . VAL A 1 74 ? -4.635 -5.428 -5.296 1.00 0.00 103 VAL A N 2
ATOM 2603 C CA . VAL A 1 74 ? -3.930 -6.558 -4.702 1.00 0.00 103 VAL A CA 2
ATOM 2604 C C . VAL A 1 74 ? -2.440 -6.505 -5.018 1.00 0.00 103 VAL A C 2
ATOM 2605 O O . VAL A 1 74 ? -2.044 -6.385 -6.178 1.00 0.00 103 VAL A O 2
ATOM 2618 N N . PHE A 1 75 ? -1.617 -6.595 -3.979 1.00 0.00 104 PHE A N 2
ATOM 2619 C CA . PHE A 1 75 ? -0.168 -6.556 -4.145 1.00 0.00 104 PHE A CA 2
ATOM 2620 C C . PHE A 1 75 ? 0.496 -7.707 -3.395 1.00 0.00 104 PHE A C 2
ATOM 2621 O O . PHE A 1 75 ? 0.682 -7.643 -2.180 1.00 0.00 104 PHE A O 2
ATOM 2638 N N . GLN A 1 76 ? 0.851 -8.757 -4.128 1.00 0.00 105 GLN A N 2
ATOM 2639 C CA . GLN A 1 76 ? 1.493 -9.922 -3.532 1.00 0.00 105 GLN A CA 2
ATOM 2640 C C . GLN A 1 76 ? 0.515 -10.691 -2.650 1.00 0.00 105 GLN A C 2
ATOM 2641 O O . GLN A 1 76 ? 0.918 -11.382 -1.715 1.00 0.00 105 GLN A O 2
ATOM 2655 N N . GLY A 1 77 ? -0.773 -10.565 -2.953 1.00 0.00 106 GLY A N 2
ATOM 2656 C CA . GLY A 1 77 ? -1.789 -11.253 -2.177 1.00 0.00 106 GLY A CA 2
ATOM 2657 C C . GLY A 1 77 ? -2.127 -10.526 -0.891 1.00 0.00 106 GLY A C 2
ATOM 2658 O O . GLY A 1 77 ? -2.446 -11.154 0.119 1.00 0.00 106 GLY A O 2
ATOM 2662 N N . ARG A 1 78 ? -2.056 -9.199 -0.926 1.00 0.00 107 ARG A N 2
ATOM 2663 C CA . ARG A 1 78 ? -2.355 -8.387 0.247 1.00 0.00 107 ARG A CA 2
ATOM 2664 C C . ARG A 1 78 ? -3.305 -7.246 -0.109 1.00 0.00 107 ARG A C 2
ATOM 2665 O O . ARG A 1 78 ? -2.969 -6.372 -0.907 1.00 0.00 107 ARG A O 2
ATOM 2686 N N . MET A 1 79 ? -4.492 -7.264 0.488 1.00 0.00 108 MET A N 2
ATOM 2687 C CA . MET A 1 79 ? -5.489 -6.231 0.234 1.00 0.00 108 MET A CA 2
ATOM 2688 C C . MET A 1 79 ? -5.023 -4.881 0.771 1.00 0.00 108 MET A C 2
ATOM 2689 O O . MET A 1 79 ? -5.137 -4.603 1.966 1.00 0.00 108 MET A O 2
ATOM 2703 N N . LEU A 1 80 ? -4.498 -4.046 -0.118 1.00 0.00 109 LEU A N 2
ATOM 2704 C CA . LEU A 1 80 ? -4.014 -2.724 0.266 1.00 0.00 109 LEU A CA 2
ATOM 2705 C C . LEU A 1 80 ? -5.175 -1.753 0.456 1.00 0.00 109 LEU A C 2
ATOM 2706 O O . LEU A 1 80 ? -5.922 -1.471 -0.481 1.00 0.00 109 LEU A O 2
ATOM 2722 N N . HIS A 1 81 ? -5.319 -1.243 1.675 1.00 0.00 110 HIS A N 2
ATOM 2723 C CA . HIS A 1 81 ? -6.388 -0.300 1.988 1.00 0.00 110 HIS A CA 2
ATOM 2724 C C . HIS A 1 81 ? -5.857 1.130 2.024 1.00 0.00 110 HIS A C 2
ATOM 2725 O O . HIS A 1 81 ? -5.113 1.504 2.931 1.00 0.00 110 HIS A O 2
ATOM 2740 N N . VAL A 1 82 ? -6.245 1.925 1.032 1.00 0.00 111 VAL A N 2
ATOM 2741 C CA . VAL A 1 82 ? -5.809 3.314 0.950 1.00 0.00 111 VAL A CA 2
ATOM 2742 C C . VAL A 1 82 ? -6.879 4.258 1.486 1.00 0.00 111 VAL A C 2
ATOM 2743 O O . VAL A 1 82 ? -7.970 4.361 0.923 1.00 0.00 111 VAL A O 2
ATOM 2756 N N . LEU A 1 83 ? -6.561 4.946 2.577 1.00 0.00 112 LEU A N 2
ATOM 2757 C CA . LEU A 1 83 ? -7.495 5.884 3.189 1.00 0.00 112 LEU A CA 2
ATOM 2758 C C . LEU A 1 83 ? -7.096 7.325 2.889 1.00 0.00 112 LEU A C 2
ATOM 2759 O O . LEU A 1 83 ? -5.915 7.668 2.828 1.00 0.00 112 LEU A O 2
ATOM 2775 N N . PRO A 1 84 ? -8.102 8.191 2.699 1.00 0.00 113 PRO A N 2
ATOM 2776 C CA . PRO A 1 84 ? -7.880 9.610 2.405 1.00 0.00 113 PRO A CA 2
ATOM 2777 C C . PRO A 1 84 ? -7.323 10.370 3.604 1.00 0.00 113 PRO A C 2
ATOM 2778 O O . PRO A 1 84 ? -7.780 10.191 4.733 1.00 0.00 113 PRO A O 2
ATOM 2789 N N . SER A 1 85 ? -6.332 11.220 3.352 1.00 0.00 114 SER A N 2
ATOM 2790 C CA . SER A 1 85 ? -5.710 12.005 4.411 1.00 0.00 114 SER A CA 2
ATOM 2791 C C . SER A 1 85 ? -5.359 13.405 3.916 1.00 0.00 114 SER A C 2
ATOM 2792 O O . SER A 1 85 ? -4.963 13.588 2.764 1.00 0.00 114 SER A O 2
ATOM 2800 N N . THR A 1 86 ? -5.508 14.391 4.794 1.00 0.00 115 THR A N 2
ATOM 2801 C CA . THR A 1 86 ? -5.209 15.775 4.448 1.00 0.00 115 THR A CA 2
ATOM 2802 C C . THR A 1 86 ? -4.670 16.539 5.651 1.00 0.00 115 THR A C 2
ATOM 2803 O O . THR A 1 86 ? -4.708 16.046 6.779 1.00 0.00 115 THR A O 2
ATOM 2814 N N . ILE A 1 87 ? -4.169 17.745 5.405 1.00 0.00 116 ILE A N 2
ATOM 2815 C CA . ILE A 1 87 ? -3.624 18.577 6.470 1.00 0.00 116 ILE A CA 2
ATOM 2816 C C . ILE A 1 87 ? -4.404 18.391 7.767 1.00 0.00 116 ILE A C 2
ATOM 2817 O O . ILE A 1 87 ? -5.546 18.836 7.887 1.00 0.00 116 ILE A O 2
ATOM 2833 N N . LYS A 1 88 ? -3.780 17.732 8.737 1.00 0.00 117 LYS A N 2
ATOM 2834 C CA . LYS A 1 88 ? -4.413 17.489 10.028 1.00 0.00 117 LYS A CA 2
ATOM 2835 C C . LYS A 1 88 ? -3.909 18.476 11.076 1.00 0.00 117 LYS A C 2
ATOM 2836 O O . LYS A 1 88 ? -3.349 18.080 12.099 1.00 0.00 117 LYS A O 2
ATOM 2855 N N . LYS A 1 89 ? -4.111 19.763 10.816 1.00 0.00 118 LYS A N 2
ATOM 2856 C CA . LYS A 1 89 ? -3.680 20.808 11.738 1.00 0.00 118 LYS A CA 2
ATOM 2857 C C . LYS A 1 89 ? -4.633 21.997 11.697 1.00 0.00 118 LYS A C 2
ATOM 2858 O O . LYS A 1 89 ? -5.330 22.211 10.706 1.00 0.00 118 LYS A O 2
ATOM 2877 N N . GLU A 1 90 ? -4.658 22.768 12.780 1.00 0.00 119 GLU A N 2
ATOM 2878 C CA . GLU A 1 90 ? -5.526 23.936 12.866 1.00 0.00 119 GLU A CA 2
ATOM 2879 C C . GLU A 1 90 ? -4.729 25.180 13.247 1.00 0.00 119 GLU A C 2
ATOM 2880 O O . GLU A 1 90 ? -4.611 25.518 14.425 1.00 0.00 119 GLU A O 2
ATOM 2892 N N . ALA A 1 91 ? -4.182 25.856 12.242 1.00 0.00 120 ALA A N 2
ATOM 2893 C CA . ALA A 1 91 ? -3.397 27.063 12.471 1.00 0.00 120 ALA A CA 2
ATOM 2894 C C . ALA A 1 91 ? -3.301 27.905 11.203 1.00 0.00 120 ALA A C 2
ATOM 2895 O O . ALA A 1 91 ? -3.335 27.376 10.092 1.00 0.00 120 ALA A O 2
ATOM 2902 N N . SER A 1 92 ? -3.183 29.217 11.377 1.00 0.00 121 SER A N 2
ATOM 2903 C CA . SER A 1 92 ? -3.087 30.132 10.246 1.00 0.00 121 SER A CA 2
ATOM 2904 C C . SER A 1 92 ? -2.542 31.487 10.688 1.00 0.00 121 SER A C 2
ATOM 2905 O O . SER A 1 92 ? -2.671 31.870 11.850 1.00 0.00 121 SER A O 2
ATOM 2913 N N . GLN A 1 93 ? -1.931 32.206 9.751 1.00 0.00 122 GLN A N 2
ATOM 2914 C CA . GLN A 1 93 ? -1.365 33.517 10.044 1.00 0.00 122 GLN A CA 2
ATOM 2915 C C . GLN A 1 93 ? -2.439 34.598 9.992 1.00 0.00 122 GLN A C 2
ATOM 2916 O O . GLN A 1 93 ? -3.039 34.841 8.944 1.00 0.00 122 GLN A O 2
ATOM 2930 N N . SER A 1 94 ? -2.678 35.244 11.129 1.00 0.00 123 SER A N 2
ATOM 2931 C CA . SER A 1 94 ? -3.683 36.296 11.214 1.00 0.00 123 SER A CA 2
ATOM 2932 C C . SER A 1 94 ? -3.204 37.564 10.512 1.00 0.00 123 SER A C 2
ATOM 2933 O O . SER A 1 94 ? -3.974 38.238 9.830 1.00 0.00 123 SER A O 2
ATOM 2941 N N . GLY A 1 95 ? -1.925 37.881 10.687 1.00 0.00 124 GLY A N 2
ATOM 2942 C CA . GLY A 1 95 ? -1.363 39.066 10.065 1.00 0.00 124 GLY A CA 2
ATOM 2943 C C . GLY A 1 95 ? -1.811 40.345 10.746 1.00 0.00 124 GLY A C 2
ATOM 2944 O O . GLY A 1 95 ? -2.945 40.462 11.210 1.00 0.00 124 GLY A O 2
ATOM 2948 N N . PRO A 1 96 ? -0.905 41.332 10.813 1.00 0.00 125 PRO A N 2
ATOM 2949 C CA . PRO A 1 96 ? -1.190 42.626 11.441 1.00 0.00 125 PRO A CA 2
ATOM 2950 C C . PRO A 1 96 ? -2.180 43.457 10.633 1.00 0.00 125 PRO A C 2
ATOM 2951 O O . PRO A 1 96 ? -1.787 44.257 9.784 1.00 0.00 125 PRO A O 2
ATOM 2962 N N . SER A 1 97 ? -3.467 43.263 10.903 1.00 0.00 126 SER A N 2
ATOM 2963 C CA . SER A 1 97 ? -4.515 43.993 10.199 1.00 0.00 126 SER A CA 2
ATOM 2964 C C . SER A 1 97 ? -4.171 45.476 10.099 1.00 0.00 126 SER A C 2
ATOM 2965 O O . SER A 1 97 ? -4.064 46.027 9.004 1.00 0.00 126 SER A O 2
ATOM 2973 N N . SER A 1 98 ? -3.998 46.115 11.251 1.00 0.00 127 SER A N 2
ATOM 2974 C CA . SER A 1 98 ? -3.670 47.535 11.295 1.00 0.00 127 SER A CA 2
ATOM 2975 C C . SER A 1 98 ? -2.163 47.749 11.180 1.00 0.00 127 SER A C 2
ATOM 2976 O O . SER A 1 98 ? -1.373 46.982 11.728 1.00 0.00 127 SER A O 2
ATOM 2984 N N . GLY A 1 99 ? -1.774 48.797 10.461 1.00 0.00 128 GLY A N 2
ATOM 2985 C CA . GLY A 1 99 ? -0.364 49.093 10.285 1.00 0.00 128 GLY A CA 2
ATOM 2986 C C . GLY A 1 99 ? -0.052 50.564 10.482 1.00 0.00 128 GLY A C 2
ATOM 2987 O O . GLY A 1 99 ? -0.094 51.347 9.534 1.00 0.00 128 GLY A O 2
ATOM 2991 N N . GLY A 1 1 ? 0.973 32.065 -3.522 1.00 0.00 30 GLY A N 3
ATOM 2992 C CA . GLY A 1 1 ? 0.468 32.956 -2.494 1.00 0.00 30 GLY A CA 3
ATOM 2993 C C . GLY A 1 1 ? 1.550 33.398 -1.529 1.00 0.00 30 GLY A C 3
ATOM 2994 O O . GLY A 1 1 ? 2.712 33.539 -1.910 1.00 0.00 30 GLY A O 3
ATOM 2998 N N . SER A 1 2 ? 1.168 33.620 -0.275 1.00 0.00 31 SER A N 3
ATOM 2999 C CA . SER A 1 2 ? 2.113 34.055 0.747 1.00 0.00 31 SER A CA 3
ATOM 3000 C C . SER A 1 2 ? 2.856 32.863 1.342 1.00 0.00 31 SER A C 3
ATOM 3001 O O . SER A 1 2 ? 2.269 32.040 2.045 1.00 0.00 31 SER A O 3
ATOM 3009 N N . SER A 1 3 ? 4.151 32.778 1.056 1.00 0.00 32 SER A N 3
ATOM 3010 C CA . SER A 1 3 ? 4.975 31.685 1.559 1.00 0.00 32 SER A CA 3
ATOM 3011 C C . SER A 1 3 ? 4.183 30.381 1.598 1.00 0.00 32 SER A C 3
ATOM 3012 O O . SER A 1 3 ? 4.251 29.629 2.570 1.00 0.00 32 SER A O 3
ATOM 3020 N N . GLY A 1 4 ? 3.432 30.120 0.533 1.00 0.00 33 GLY A N 3
ATOM 3021 C CA . GLY A 1 4 ? 2.637 28.908 0.464 1.00 0.00 33 GLY A CA 3
ATOM 3022 C C . GLY A 1 4 ? 3.428 27.725 -0.057 1.00 0.00 33 GLY A C 3
ATOM 3023 O O . GLY A 1 4 ? 4.611 27.851 -0.373 1.00 0.00 33 GLY A O 3
ATOM 3027 N N . SER A 1 5 ? 2.775 26.571 -0.147 1.00 0.00 34 SER A N 3
ATOM 3028 C CA . SER A 1 5 ? 3.426 25.359 -0.629 1.00 0.00 34 SER A CA 3
ATOM 3029 C C . SER A 1 5 ? 2.698 24.797 -1.846 1.00 0.00 34 SER A C 3
ATOM 3030 O O . SER A 1 5 ? 3.318 24.469 -2.858 1.00 0.00 34 SER A O 3
ATOM 3038 N N . SER A 1 6 ? 1.377 24.690 -1.740 1.00 0.00 35 SER A N 3
ATOM 3039 C CA . SER A 1 6 ? 0.563 24.165 -2.830 1.00 0.00 35 SER A CA 3
ATOM 3040 C C . SER A 1 6 ? 1.076 22.801 -3.283 1.00 0.00 35 SER A C 3
ATOM 3041 O O . SER A 1 6 ? 1.238 22.552 -4.477 1.00 0.00 35 SER A O 3
ATOM 3049 N N . GLY A 1 7 ? 1.331 21.921 -2.320 1.00 0.00 36 GLY A N 3
ATOM 3050 C CA . GLY A 1 7 ? 1.823 20.594 -2.639 1.00 0.00 36 GLY A CA 3
ATOM 3051 C C . GLY A 1 7 ? 1.273 19.532 -1.708 1.00 0.00 36 GLY A C 3
ATOM 3052 O O . GLY A 1 7 ? 2.008 18.659 -1.246 1.00 0.00 36 GLY A O 3
ATOM 3056 N N . SER A 1 8 ? -0.025 19.606 -1.429 1.00 0.00 37 SER A N 3
ATOM 3057 C CA . SER A 1 8 ? -0.672 18.647 -0.542 1.00 0.00 37 SER A CA 3
ATOM 3058 C C . SER A 1 8 ? -1.016 17.362 -1.289 1.00 0.00 37 SER A C 3
ATOM 3059 O O . SER A 1 8 ? -1.608 17.397 -2.367 1.00 0.00 37 SER A O 3
ATOM 3067 N N . GLY A 1 9 ? -0.640 16.227 -0.707 1.00 0.00 38 GLY A N 3
ATOM 3068 C CA . GLY A 1 9 ? -0.916 14.947 -1.331 1.00 0.00 38 GLY A CA 3
ATOM 3069 C C . GLY A 1 9 ? -0.580 13.777 -0.428 1.00 0.00 38 GLY A C 3
ATOM 3070 O O . GLY A 1 9 ? -0.030 12.773 -0.880 1.00 0.00 38 GLY A O 3
ATOM 3074 N N . ARG A 1 10 ? -0.908 13.907 0.853 1.00 0.00 39 ARG A N 3
ATOM 3075 C CA . ARG A 1 10 ? -0.635 12.854 1.823 1.00 0.00 39 ARG A CA 3
ATOM 3076 C C . ARG A 1 10 ? -1.710 11.772 1.768 1.00 0.00 39 ARG A C 3
ATOM 3077 O O . ARG A 1 10 ? -2.902 12.070 1.684 1.00 0.00 39 ARG A O 3
ATOM 3098 N N . LEU A 1 11 ? -1.280 10.516 1.815 1.00 0.00 40 LEU A N 3
ATOM 3099 C CA . LEU A 1 11 ? -2.205 9.389 1.770 1.00 0.00 40 LEU A CA 3
ATOM 3100 C C . LEU A 1 11 ? -1.758 8.279 2.716 1.00 0.00 40 LEU A C 3
ATOM 3101 O O . LEU A 1 11 ? -0.563 8.035 2.883 1.00 0.00 40 LEU A O 3
ATOM 3117 N N . PHE A 1 12 ? -2.725 7.608 3.332 1.00 0.00 41 PHE A N 3
ATOM 3118 C CA . PHE A 1 12 ? -2.432 6.523 4.261 1.00 0.00 41 PHE A CA 3
ATOM 3119 C C . PHE A 1 12 ? -2.649 5.166 3.598 1.00 0.00 41 PHE A C 3
ATOM 3120 O O . PHE A 1 12 ? -3.679 4.928 2.967 1.00 0.00 41 PHE A O 3
ATOM 3137 N N . VAL A 1 13 ? -1.671 4.278 3.746 1.00 0.00 42 VAL A N 3
ATOM 3138 C CA . VAL A 1 13 ? -1.754 2.944 3.163 1.00 0.00 42 VAL A CA 3
ATOM 3139 C C . VAL A 1 13 ? -1.364 1.875 4.177 1.00 0.00 42 VAL A C 3
ATOM 3140 O O . VAL A 1 13 ? -0.463 2.078 4.992 1.00 0.00 42 VAL A O 3
ATOM 3153 N N . ARG A 1 14 ? -2.047 0.737 4.122 1.00 0.00 43 ARG A N 3
ATOM 3154 C CA . ARG A 1 14 ? -1.773 -0.364 5.037 1.00 0.00 43 ARG A CA 3
ATOM 3155 C C . ARG A 1 14 ? -1.957 -1.709 4.339 1.00 0.00 43 ARG A C 3
ATOM 3156 O O . ARG A 1 14 ? -2.437 -1.772 3.208 1.00 0.00 43 ARG A O 3
ATOM 3177 N N . ASN A 1 15 ? -1.572 -2.782 5.023 1.00 0.00 44 ASN A N 3
ATOM 3178 C CA . ASN A 1 15 ? -1.694 -4.126 4.469 1.00 0.00 44 ASN A CA 3
ATOM 3179 C C . ASN A 1 15 ? -0.625 -4.376 3.410 1.00 0.00 44 ASN A C 3
ATOM 3180 O O . ASN A 1 15 ? -0.925 -4.828 2.304 1.00 0.00 44 ASN A O 3
ATOM 3191 N N . LEU A 1 16 ? 0.623 -4.081 3.756 1.00 0.00 45 LEU A N 3
ATOM 3192 C CA . LEU A 1 16 ? 1.738 -4.275 2.836 1.00 0.00 45 LEU A CA 3
ATOM 3193 C C . LEU A 1 16 ? 2.371 -5.649 3.029 1.00 0.00 45 LEU A C 3
ATOM 3194 O O . LEU A 1 16 ? 2.348 -6.205 4.127 1.00 0.00 45 LEU A O 3
ATOM 3210 N N . SER A 1 17 ? 2.938 -6.191 1.955 1.00 0.00 46 SER A N 3
ATOM 3211 C CA . SER A 1 17 ? 3.576 -7.501 2.007 1.00 0.00 46 SER A CA 3
ATOM 3212 C C . SER A 1 17 ? 5.007 -7.388 2.525 1.00 0.00 46 SER A C 3
ATOM 3213 O O . SER A 1 17 ? 5.863 -6.774 1.888 1.00 0.00 46 SER A O 3
ATOM 3221 N N . TYR A 1 18 ? 5.258 -7.985 3.684 1.00 0.00 47 TYR A N 3
ATOM 3222 C CA . TYR A 1 18 ? 6.583 -7.951 4.291 1.00 0.00 47 TYR A CA 3
ATOM 3223 C C . TYR A 1 18 ? 7.668 -8.174 3.242 1.00 0.00 47 TYR A C 3
ATOM 3224 O O . TYR A 1 18 ? 8.685 -7.480 3.224 1.00 0.00 47 TYR A O 3
ATOM 3242 N N . THR A 1 19 ? 7.444 -9.149 2.366 1.00 0.00 48 THR A N 3
ATOM 3243 C CA . THR A 1 19 ? 8.401 -9.466 1.313 1.00 0.00 48 THR A CA 3
ATOM 3244 C C . THR A 1 19 ? 8.703 -8.241 0.458 1.00 0.00 48 THR A C 3
ATOM 3245 O O . THR A 1 19 ? 9.835 -8.046 0.015 1.00 0.00 48 THR A O 3
ATOM 3256 N N . SER A 1 20 ? 7.685 -7.417 0.231 1.00 0.00 49 SER A N 3
ATOM 3257 C CA . SER A 1 20 ? 7.841 -6.212 -0.574 1.00 0.00 49 SER A CA 3
ATOM 3258 C C . SER A 1 20 ? 8.891 -5.286 0.033 1.00 0.00 49 SER A C 3
ATOM 3259 O O . SER A 1 20 ? 9.067 -5.243 1.250 1.00 0.00 49 SER A O 3
ATOM 3267 N N . SER A 1 21 ? 9.585 -4.545 -0.825 1.00 0.00 50 SER A N 3
ATOM 3268 C CA . SER A 1 21 ? 10.620 -3.622 -0.375 1.00 0.00 50 SER A CA 3
ATOM 3269 C C . SER A 1 21 ? 10.236 -2.180 -0.692 1.00 0.00 50 SER A C 3
ATOM 3270 O O . SER A 1 21 ? 9.436 -1.922 -1.591 1.00 0.00 50 SER A O 3
ATOM 3278 N N . GLU A 1 22 ? 10.813 -1.243 0.055 1.00 0.00 51 GLU A N 3
ATOM 3279 C CA . GLU A 1 22 ? 10.531 0.174 -0.146 1.00 0.00 51 GLU A CA 3
ATOM 3280 C C . GLU A 1 22 ? 10.475 0.512 -1.632 1.00 0.00 51 GLU A C 3
ATOM 3281 O O . GLU A 1 22 ? 9.589 1.239 -2.080 1.00 0.00 51 GLU A O 3
ATOM 3293 N N . GLU A 1 23 ? 11.427 -0.021 -2.392 1.00 0.00 52 GLU A N 3
ATOM 3294 C CA . GLU A 1 23 ? 11.486 0.226 -3.827 1.00 0.00 52 GLU A CA 3
ATOM 3295 C C . GLU A 1 23 ? 10.184 -0.192 -4.505 1.00 0.00 52 GLU A C 3
ATOM 3296 O O . GLU A 1 23 ? 9.574 0.589 -5.236 1.00 0.00 52 GLU A O 3
ATOM 3308 N N . ASP A 1 24 ? 9.767 -1.429 -4.258 1.00 0.00 53 ASP A N 3
ATOM 3309 C CA . ASP A 1 24 ? 8.538 -1.952 -4.844 1.00 0.00 53 ASP A CA 3
ATOM 3310 C C . ASP A 1 24 ? 7.401 -0.944 -4.711 1.00 0.00 53 ASP A C 3
ATOM 3311 O O . ASP A 1 24 ? 6.676 -0.680 -5.672 1.00 0.00 53 ASP A O 3
ATOM 3320 N N . LEU A 1 25 ? 7.249 -0.384 -3.516 1.00 0.00 54 LEU A N 3
ATOM 3321 C CA . LEU A 1 25 ? 6.199 0.595 -3.257 1.00 0.00 54 LEU A CA 3
ATOM 3322 C C . LEU A 1 25 ? 6.372 1.826 -4.142 1.00 0.00 54 LEU A C 3
ATOM 3323 O O . LEU A 1 25 ? 5.434 2.255 -4.813 1.00 0.00 54 LEU A O 3
ATOM 3339 N N . GLU A 1 26 ? 7.577 2.387 -4.138 1.00 0.00 55 GLU A N 3
ATOM 3340 C CA . GLU A 1 26 ? 7.872 3.567 -4.942 1.00 0.00 55 GLU A CA 3
ATOM 3341 C C . GLU A 1 26 ? 7.403 3.376 -6.382 1.00 0.00 55 GLU A C 3
ATOM 3342 O O . GLU A 1 26 ? 6.626 4.175 -6.905 1.00 0.00 55 GLU A O 3
ATOM 3354 N N . LYS A 1 27 ? 7.881 2.312 -7.017 1.00 0.00 56 LYS A N 3
ATOM 3355 C CA . LYS A 1 27 ? 7.511 2.013 -8.396 1.00 0.00 56 LYS A CA 3
ATOM 3356 C C . LYS A 1 27 ? 5.999 1.869 -8.534 1.00 0.00 56 LYS A C 3
ATOM 3357 O O . LYS A 1 27 ? 5.387 2.461 -9.425 1.00 0.00 56 LYS A O 3
ATOM 3376 N N . LEU A 1 28 ? 5.401 1.079 -7.649 1.00 0.00 57 LEU A N 3
ATOM 3377 C CA . LEU A 1 28 ? 3.959 0.858 -7.671 1.00 0.00 57 LEU A CA 3
ATOM 3378 C C . LEU A 1 28 ? 3.207 2.181 -7.777 1.00 0.00 57 LEU A C 3
ATOM 3379 O O . LEU A 1 28 ? 2.532 2.446 -8.772 1.00 0.00 57 LEU A O 3
ATOM 3395 N N . PHE A 1 29 ? 3.330 3.009 -6.745 1.00 0.00 58 PHE A N 3
ATOM 3396 C CA . PHE A 1 29 ? 2.662 4.305 -6.722 1.00 0.00 58 PHE A CA 3
ATOM 3397 C C . PHE A 1 29 ? 3.235 5.231 -7.790 1.00 0.00 58 PHE A C 3
ATOM 3398 O O . PHE A 1 29 ? 2.514 5.706 -8.668 1.00 0.00 58 PHE A O 3
ATOM 3415 N N . SER A 1 30 ? 4.538 5.485 -7.709 1.00 0.00 59 SER A N 3
ATOM 3416 C CA . SER A 1 30 ? 5.208 6.357 -8.666 1.00 0.00 59 SER A CA 3
ATOM 3417 C C . SER A 1 30 ? 4.597 6.210 -10.056 1.00 0.00 59 SER A C 3
ATOM 3418 O O . SER A 1 30 ? 4.349 7.200 -10.744 1.00 0.00 59 SER A O 3
ATOM 3426 N N . ALA A 1 31 ? 4.357 4.968 -10.461 1.00 0.00 60 ALA A N 3
ATOM 3427 C CA . ALA A 1 31 ? 3.774 4.690 -11.768 1.00 0.00 60 ALA A CA 3
ATOM 3428 C C . ALA A 1 31 ? 2.683 5.700 -12.108 1.00 0.00 60 ALA A C 3
ATOM 3429 O O . ALA A 1 31 ? 2.675 6.277 -13.195 1.00 0.00 60 ALA A O 3
ATOM 3436 N N . TYR A 1 32 ? 1.763 5.908 -11.172 1.00 0.00 61 TYR A N 3
ATOM 3437 C CA . TYR A 1 32 ? 0.666 6.847 -11.375 1.00 0.00 61 TYR A CA 3
ATOM 3438 C C . TYR A 1 32 ? 1.192 8.265 -11.572 1.00 0.00 61 TYR A C 3
ATOM 3439 O O . TYR A 1 32 ? 0.763 8.978 -12.479 1.00 0.00 61 TYR A O 3
ATOM 3457 N N . GLY A 1 33 ? 2.125 8.668 -10.715 1.00 0.00 62 GLY A N 3
ATOM 3458 C CA . GLY A 1 33 ? 2.695 9.999 -10.811 1.00 0.00 62 GLY A CA 3
ATOM 3459 C C . GLY A 1 33 ? 3.938 10.160 -9.958 1.00 0.00 62 GLY A C 3
ATOM 3460 O O . GLY A 1 33 ? 4.343 9.250 -9.235 1.00 0.00 62 GLY A O 3
ATOM 3464 N N . PRO A 1 34 ? 4.567 11.342 -10.040 1.00 0.00 63 PRO A N 3
ATOM 3465 C CA . PRO A 1 34 ? 5.781 11.647 -9.277 1.00 0.00 63 PRO A CA 3
ATOM 3466 C C . PRO A 1 34 ? 5.509 11.784 -7.783 1.00 0.00 63 PRO A C 3
ATOM 3467 O O . PRO A 1 34 ? 4.620 12.531 -7.370 1.00 0.00 63 PRO A O 3
ATOM 3478 N N . LEU A 1 35 ? 6.278 11.060 -6.978 1.00 0.00 64 LEU A N 3
ATOM 3479 C CA . LEU A 1 35 ? 6.119 11.102 -5.528 1.00 0.00 64 LEU A CA 3
ATOM 3480 C C . LEU A 1 35 ? 6.978 12.205 -4.918 1.00 0.00 64 LEU A C 3
ATOM 3481 O O . LEU A 1 35 ? 7.898 12.715 -5.557 1.00 0.00 64 LEU A O 3
ATOM 3497 N N . SER A 1 36 ? 6.671 12.568 -3.676 1.00 0.00 65 SER A N 3
ATOM 3498 C CA . SER A 1 36 ? 7.414 13.612 -2.979 1.00 0.00 65 SER A CA 3
ATOM 3499 C C . SER A 1 36 ? 8.215 13.027 -1.820 1.00 0.00 65 SER A C 3
ATOM 3500 O O . SER A 1 36 ? 9.406 13.300 -1.675 1.00 0.00 65 SER A O 3
ATOM 3508 N N . GLU A 1 37 ? 7.550 12.222 -0.997 1.00 0.00 66 GLU A N 3
ATOM 3509 C CA . GLU A 1 37 ? 8.200 11.600 0.151 1.00 0.00 66 GLU A CA 3
ATOM 3510 C C . GLU A 1 37 ? 7.539 10.268 0.494 1.00 0.00 66 GLU A C 3
ATOM 3511 O O . GLU A 1 37 ? 6.325 10.110 0.356 1.00 0.00 66 GLU A O 3
ATOM 3523 N N . LEU A 1 38 ? 8.345 9.312 0.941 1.00 0.00 67 LEU A N 3
ATOM 3524 C CA . LEU A 1 38 ? 7.840 7.992 1.304 1.00 0.00 67 LEU A CA 3
ATOM 3525 C C . LEU A 1 38 ? 8.197 7.650 2.747 1.00 0.00 67 LEU A C 3
ATOM 3526 O O . LEU A 1 38 ? 9.232 8.079 3.260 1.00 0.00 67 LEU A O 3
ATOM 3542 N N . HIS A 1 39 ? 7.336 6.873 3.396 1.00 0.00 68 HIS A N 3
ATOM 3543 C CA . HIS A 1 39 ? 7.562 6.470 4.780 1.00 0.00 68 HIS A CA 3
ATOM 3544 C C . HIS A 1 39 ? 7.338 4.971 4.953 1.00 0.00 68 HIS A C 3
ATOM 3545 O O . HIS A 1 39 ? 6.199 4.509 5.025 1.00 0.00 68 HIS A O 3
ATOM 3560 N N . TYR A 1 40 ? 8.430 4.218 5.019 1.00 0.00 69 TYR A N 3
ATOM 3561 C CA . TYR A 1 40 ? 8.351 2.771 5.180 1.00 0.00 69 TYR A CA 3
ATOM 3562 C C . TYR A 1 40 ? 8.971 2.336 6.505 1.00 0.00 69 TYR A C 3
ATOM 3563 O O . TYR A 1 40 ? 10.179 2.123 6.614 1.00 0.00 69 TYR A O 3
ATOM 3581 N N . PRO A 1 41 ? 8.125 2.201 7.537 1.00 0.00 70 PRO A N 3
ATOM 3582 C CA . PRO A 1 41 ? 8.565 1.789 8.873 1.00 0.00 70 PRO A CA 3
ATOM 3583 C C . PRO A 1 41 ? 9.005 0.330 8.914 1.00 0.00 70 PRO A C 3
ATOM 3584 O O . PRO A 1 41 ? 8.472 -0.510 8.188 1.00 0.00 70 PRO A O 3
ATOM 3595 N N . ILE A 1 42 ? 9.978 0.034 9.769 1.00 0.00 71 ILE A N 3
ATOM 3596 C CA . ILE A 1 42 ? 10.487 -1.325 9.906 1.00 0.00 71 ILE A CA 3
ATOM 3597 C C . ILE A 1 42 ? 10.845 -1.635 11.355 1.00 0.00 71 ILE A C 3
ATOM 3598 O O . ILE A 1 42 ? 11.361 -0.780 12.075 1.00 0.00 71 ILE A O 3
ATOM 3614 N N . ASP A 1 43 ? 10.569 -2.864 11.777 1.00 0.00 72 ASP A N 3
ATOM 3615 C CA . ASP A 1 43 ? 10.864 -3.289 13.141 1.00 0.00 72 ASP A CA 3
ATOM 3616 C C . ASP A 1 43 ? 12.368 -3.421 13.355 1.00 0.00 72 ASP A C 3
ATOM 3617 O O . ASP A 1 43 ? 13.107 -3.780 12.438 1.00 0.00 72 ASP A O 3
ATOM 3626 N N . SER A 1 44 ? 12.815 -3.127 14.572 1.00 0.00 73 SER A N 3
ATOM 3627 C CA . SER A 1 44 ? 14.233 -3.207 14.906 1.00 0.00 73 SER A CA 3
ATOM 3628 C C . SER A 1 44 ? 14.615 -4.627 15.312 1.00 0.00 73 SER A C 3
ATOM 3629 O O . SER A 1 44 ? 15.794 -4.943 15.476 1.00 0.00 73 SER A O 3
ATOM 3637 N N . LEU A 1 45 ? 13.610 -5.481 15.473 1.00 0.00 74 LEU A N 3
ATOM 3638 C CA . LEU A 1 45 ? 13.838 -6.868 15.860 1.00 0.00 74 LEU A CA 3
ATOM 3639 C C . LEU A 1 45 ? 13.612 -7.808 14.680 1.00 0.00 74 LEU A C 3
ATOM 3640 O O . LEU A 1 45 ? 14.488 -8.596 14.322 1.00 0.00 74 LEU A O 3
ATOM 3656 N N . THR A 1 46 ? 12.431 -7.717 14.076 1.00 0.00 75 THR A N 3
ATOM 3657 C CA . THR A 1 46 ? 12.089 -8.557 12.935 1.00 0.00 75 THR A CA 3
ATOM 3658 C C . THR A 1 46 ? 12.627 -7.967 11.637 1.00 0.00 75 THR A C 3
ATOM 3659 O O . THR A 1 46 ? 12.576 -8.604 10.585 1.00 0.00 75 THR A O 3
ATOM 3670 N N . LYS A 1 47 ? 13.144 -6.745 11.717 1.00 0.00 76 LYS A N 3
ATOM 3671 C CA . LYS A 1 47 ? 13.693 -6.068 10.549 1.00 0.00 76 LYS A CA 3
ATOM 3672 C C . LYS A 1 47 ? 12.695 -6.077 9.395 1.00 0.00 76 LYS A C 3
ATOM 3673 O O . LYS A 1 47 ? 13.082 -6.092 8.226 1.00 0.00 76 LYS A O 3
ATOM 3692 N N . LYS A 1 48 ? 11.410 -6.066 9.731 1.00 0.00 77 LYS A N 3
ATOM 3693 C CA . LYS A 1 48 ? 10.356 -6.070 8.724 1.00 0.00 77 LYS A CA 3
ATOM 3694 C C . LYS A 1 48 ? 9.250 -5.084 9.089 1.00 0.00 77 LYS A C 3
ATOM 3695 O O . LYS A 1 48 ? 9.049 -4.745 10.256 1.00 0.00 77 LYS A O 3
ATOM 3714 N N . PRO A 1 49 ? 8.516 -4.613 8.071 1.00 0.00 78 PRO A N 3
ATOM 3715 C CA . PRO A 1 49 ? 7.417 -3.661 8.261 1.00 0.00 78 PRO A CA 3
ATOM 3716 C C . PRO A 1 49 ? 6.219 -4.291 8.962 1.00 0.00 78 PRO A C 3
ATOM 3717 O O . PRO A 1 49 ? 5.961 -5.487 8.819 1.00 0.00 78 PRO A O 3
ATOM 3728 N N . LYS A 1 50 ? 5.489 -3.480 9.720 1.00 0.00 79 LYS A N 3
ATOM 3729 C CA . LYS A 1 50 ? 4.316 -3.957 10.443 1.00 0.00 79 LYS A CA 3
ATOM 3730 C C . LYS A 1 50 ? 3.108 -4.056 9.516 1.00 0.00 79 LYS A C 3
ATOM 3731 O O . LYS A 1 50 ? 2.146 -4.765 9.807 1.00 0.00 79 LYS A O 3
ATOM 3750 N N . GLY A 1 51 ? 3.167 -3.340 8.397 1.00 0.00 80 GLY A N 3
ATOM 3751 C CA . GLY A 1 51 ? 2.073 -3.362 7.444 1.00 0.00 80 GLY A CA 3
ATOM 3752 C C . GLY A 1 51 ? 1.385 -2.017 7.320 1.00 0.00 80 GLY A C 3
ATOM 3753 O O . GLY A 1 51 ? 0.156 -1.941 7.287 1.00 0.00 80 GLY A O 3
ATOM 3757 N N . PHE A 1 52 ? 2.177 -0.953 7.253 1.00 0.00 81 PHE A N 3
ATOM 3758 C CA . PHE A 1 52 ? 1.637 0.397 7.135 1.00 0.00 81 PHE A CA 3
ATOM 3759 C C . PHE A 1 52 ? 2.710 1.373 6.663 1.00 0.00 81 PHE A C 3
ATOM 3760 O O . PHE A 1 52 ? 3.891 1.207 6.967 1.00 0.00 81 PHE A O 3
ATOM 3777 N N . ALA A 1 53 ? 2.290 2.391 5.920 1.00 0.00 82 ALA A N 3
ATOM 3778 C CA . ALA A 1 53 ? 3.214 3.395 5.407 1.00 0.00 82 ALA A CA 3
ATOM 3779 C C . ALA A 1 53 ? 2.474 4.663 4.994 1.00 0.00 82 ALA A C 3
ATOM 3780 O O . ALA A 1 53 ? 1.251 4.660 4.848 1.00 0.00 82 ALA A O 3
ATOM 3787 N N . PHE A 1 54 ? 3.222 5.745 4.807 1.00 0.00 83 PHE A N 3
ATOM 3788 C CA . PHE A 1 54 ? 2.635 7.021 4.412 1.00 0.00 83 PHE A CA 3
ATOM 3789 C C . PHE A 1 54 ? 3.275 7.538 3.127 1.00 0.00 83 PHE A C 3
ATOM 3790 O O . PHE A 1 54 ? 4.465 7.853 3.095 1.00 0.00 83 PHE A O 3
ATOM 3807 N N . VAL A 1 55 ? 2.476 7.623 2.068 1.00 0.00 84 VAL A N 3
ATOM 3808 C CA . VAL A 1 55 ? 2.963 8.103 0.780 1.00 0.00 84 VAL A CA 3
ATOM 3809 C C . VAL A 1 55 ? 2.473 9.519 0.500 1.00 0.00 84 VAL A C 3
ATOM 3810 O O . VAL A 1 55 ? 1.302 9.837 0.711 1.00 0.00 84 VAL A O 3
ATOM 3823 N N . THR A 1 56 ? 3.377 10.369 0.023 1.00 0.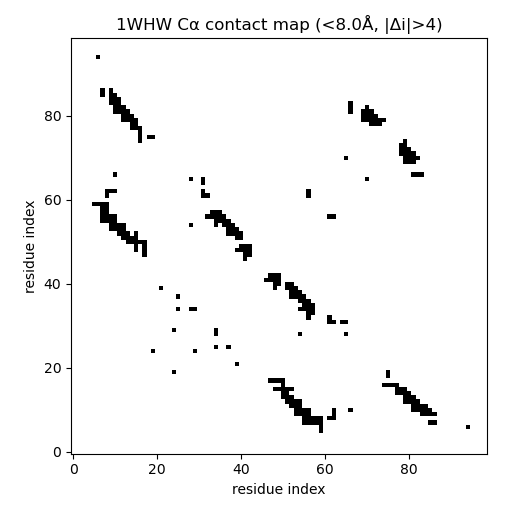00 85 THR A N 3
ATOM 3824 C CA . THR A 1 56 ? 3.038 11.753 -0.285 1.00 0.00 85 THR A CA 3
ATOM 3825 C C . THR A 1 56 ? 3.379 12.093 -1.732 1.00 0.00 85 THR A C 3
ATOM 3826 O O . THR A 1 56 ? 4.546 12.284 -2.076 1.00 0.00 85 THR A O 3
ATOM 3837 N N . PHE A 1 57 ? 2.355 12.169 -2.574 1.00 0.00 86 PHE A N 3
ATOM 3838 C CA . PHE A 1 57 ? 2.547 12.487 -3.985 1.00 0.00 86 PHE A CA 3
ATOM 3839 C C . PHE A 1 57 ? 2.932 13.952 -4.165 1.00 0.00 86 PHE A C 3
ATOM 3840 O O . PHE A 1 57 ? 2.614 14.796 -3.327 1.00 0.00 86 PHE A O 3
ATOM 3857 N N . MET A 1 58 ? 3.620 14.246 -5.263 1.00 0.00 87 MET A N 3
ATOM 3858 C CA . MET A 1 58 ? 4.049 15.610 -5.553 1.00 0.00 87 MET A CA 3
ATOM 3859 C C . MET A 1 58 ? 2.846 16.520 -5.784 1.00 0.00 87 MET A C 3
ATOM 3860 O O . MET A 1 58 ? 2.759 17.606 -5.211 1.00 0.00 87 MET A O 3
ATOM 3874 N N . PHE A 1 59 ? 1.923 16.070 -6.627 1.00 0.00 88 PHE A N 3
ATOM 3875 C CA . PHE A 1 59 ? 0.726 16.845 -6.935 1.00 0.00 88 PHE A CA 3
ATOM 3876 C C . PHE A 1 59 ? -0.515 16.187 -6.340 1.00 0.00 88 PHE A C 3
ATOM 3877 O O . PHE A 1 59 ? -0.609 14.965 -6.230 1.00 0.00 88 PHE A O 3
ATOM 3894 N N . PRO A 1 60 ? -1.493 17.017 -5.946 1.00 0.00 89 PRO A N 3
ATOM 3895 C CA . PRO A 1 60 ? -2.747 16.540 -5.356 1.00 0.00 89 PRO A CA 3
ATOM 3896 C C . PRO A 1 60 ? -3.630 15.824 -6.372 1.00 0.00 89 PRO A C 3
ATOM 3897 O O . PRO A 1 60 ? -4.275 14.826 -6.052 1.00 0.00 89 PRO A O 3
ATOM 3908 N N . GLU A 1 61 ? -3.654 16.340 -7.596 1.00 0.00 90 GLU A N 3
ATOM 3909 C CA . GLU A 1 61 ? -4.459 15.749 -8.658 1.00 0.00 90 GLU A CA 3
ATOM 3910 C C . GLU A 1 61 ? -4.040 14.305 -8.920 1.00 0.00 90 GLU A C 3
ATOM 3911 O O . GLU A 1 61 ? -4.829 13.496 -9.408 1.00 0.00 90 GLU A O 3
ATOM 3923 N N . HIS A 1 62 ? -2.791 13.989 -8.591 1.00 0.00 91 HIS A N 3
ATOM 3924 C CA . HIS A 1 62 ? -2.266 12.643 -8.790 1.00 0.00 91 HIS A CA 3
ATOM 3925 C C . HIS A 1 62 ? -2.671 11.726 -7.640 1.00 0.00 91 HIS A C 3
ATOM 3926 O O . HIS A 1 62 ? -3.096 10.592 -7.857 1.00 0.00 91 HIS A O 3
ATOM 3941 N N . ALA A 1 63 ? -2.537 12.226 -6.415 1.00 0.00 92 ALA A N 3
ATOM 3942 C CA . ALA A 1 63 ? -2.890 11.452 -5.231 1.00 0.00 92 ALA A CA 3
ATOM 3943 C C . ALA A 1 63 ? -4.300 10.884 -5.348 1.00 0.00 92 ALA A C 3
ATOM 3944 O O . ALA A 1 63 ? -4.563 9.758 -4.928 1.00 0.00 92 ALA A O 3
ATOM 3951 N N . VAL A 1 64 ? -5.205 11.672 -5.920 1.00 0.00 93 VAL A N 3
ATOM 3952 C CA . VAL A 1 64 ? -6.589 11.247 -6.092 1.00 0.00 93 VAL A CA 3
ATOM 3953 C C . VAL A 1 64 ? -6.686 10.066 -7.051 1.00 0.00 93 VAL A C 3
ATOM 3954 O O . VAL A 1 64 ? -7.182 8.998 -6.691 1.00 0.00 93 VAL A O 3
ATOM 3967 N N . LYS A 1 65 ? -6.209 10.264 -8.275 1.00 0.00 94 LYS A N 3
ATOM 3968 C CA . LYS A 1 65 ? -6.240 9.215 -9.288 1.00 0.00 94 LYS A CA 3
ATOM 3969 C C . LYS A 1 65 ? -5.775 7.884 -8.707 1.00 0.00 94 LYS A C 3
ATOM 3970 O O . LYS A 1 65 ? -6.373 6.840 -8.966 1.00 0.00 94 LYS A O 3
ATOM 3989 N N . ALA A 1 66 ? -4.706 7.928 -7.919 1.00 0.00 95 ALA A N 3
ATOM 3990 C CA . ALA A 1 66 ? -4.163 6.726 -7.298 1.00 0.00 95 ALA A CA 3
ATOM 3991 C C . ALA A 1 66 ? -5.073 6.228 -6.180 1.00 0.00 95 ALA A C 3
ATOM 3992 O O . ALA A 1 66 ? -5.409 5.045 -6.121 1.00 0.00 95 ALA A O 3
ATOM 3999 N N . TYR A 1 67 ? -5.467 7.137 -5.295 1.00 0.00 96 TYR A N 3
ATOM 4000 C CA . TYR A 1 67 ? -6.334 6.788 -4.177 1.00 0.00 96 TYR A CA 3
ATOM 4001 C C . TYR A 1 67 ? -7.605 6.101 -4.667 1.00 0.00 96 TYR A C 3
ATOM 4002 O O . TYR A 1 67 ? -8.258 5.372 -3.920 1.00 0.00 96 TYR A O 3
ATOM 4020 N N . ALA A 1 68 ? -7.950 6.339 -5.928 1.00 0.00 97 ALA A N 3
ATOM 4021 C CA . ALA A 1 68 ? -9.141 5.742 -6.520 1.00 0.00 97 ALA A CA 3
ATOM 4022 C C . ALA A 1 68 ? -8.864 4.320 -6.994 1.00 0.00 97 ALA A C 3
ATOM 4023 O O . ALA A 1 68 ? -9.684 3.422 -6.805 1.00 0.00 97 ALA A O 3
ATOM 4030 N N . GLU A 1 69 ? -7.703 4.122 -7.611 1.00 0.00 98 GLU A N 3
ATOM 4031 C CA . GLU A 1 69 ? -7.319 2.808 -8.114 1.00 0.00 98 GLU A CA 3
ATOM 4032 C C . GLU A 1 69 ? -6.681 1.969 -7.010 1.00 0.00 98 GLU A C 3
ATOM 4033 O O . GLU A 1 69 ? -7.157 0.880 -6.689 1.00 0.00 98 GLU A O 3
ATOM 4045 N N . VAL A 1 70 ? -5.599 2.484 -6.435 1.00 0.00 99 VAL A N 3
ATOM 4046 C CA . VAL A 1 70 ? -4.894 1.783 -5.367 1.00 0.00 99 VAL A CA 3
ATOM 4047 C C . VAL A 1 70 ? -5.872 1.202 -4.353 1.00 0.00 99 VAL A C 3
ATOM 4048 O O . VAL A 1 70 ? -5.852 0.003 -4.072 1.00 0.00 99 VAL A O 3
ATOM 4061 N N . ASP A 1 71 ? -6.727 2.058 -3.805 1.00 0.00 100 ASP A N 3
ATOM 4062 C CA . ASP A 1 71 ? -7.715 1.630 -2.822 1.00 0.00 100 ASP A CA 3
ATOM 4063 C C . ASP A 1 71 ? -8.413 0.351 -3.275 1.00 0.00 100 ASP A C 3
ATOM 4064 O O . ASP A 1 71 ? -9.321 0.388 -4.105 1.00 0.00 100 ASP A O 3
ATOM 4073 N N . GLY A 1 72 ? -7.983 -0.779 -2.724 1.00 0.00 101 GLY A N 3
ATOM 4074 C CA . GLY A 1 72 ? -8.576 -2.054 -3.084 1.00 0.00 101 GLY A CA 3
ATOM 4075 C C . GLY A 1 72 ? -7.763 -2.799 -4.123 1.00 0.00 101 GLY A C 3
ATOM 4076 O O . GLY A 1 72 ? -8.311 -3.557 -4.922 1.00 0.00 101 GLY A O 3
ATOM 4080 N N . GLN A 1 73 ? -6.451 -2.583 -4.112 1.00 0.00 102 GLN A N 3
ATOM 4081 C CA . GLN A 1 73 ? -5.561 -3.239 -5.062 1.00 0.00 102 GLN A CA 3
ATOM 4082 C C . GLN A 1 73 ? -4.780 -4.363 -4.390 1.00 0.00 102 GLN A C 3
ATOM 4083 O O . GLN A 1 73 ? -4.431 -4.272 -3.213 1.00 0.00 102 GLN A O 3
ATOM 4097 N N . VAL A 1 74 ? -4.508 -5.423 -5.145 1.00 0.00 103 VAL A N 3
ATOM 4098 C CA . VAL A 1 74 ? -3.767 -6.564 -4.622 1.00 0.00 103 VAL A CA 3
ATOM 4099 C C . VAL A 1 74 ? -2.289 -6.474 -4.987 1.00 0.00 103 VAL A C 3
ATOM 4100 O O . VAL A 1 74 ? -1.938 -6.248 -6.145 1.00 0.00 103 VAL A O 3
ATOM 4113 N N . PHE A 1 75 ? -1.427 -6.653 -3.992 1.00 0.00 104 PHE A N 3
ATOM 4114 C CA . PHE A 1 75 ? 0.014 -6.591 -4.208 1.00 0.00 104 PHE A CA 3
ATOM 4115 C C . PHE A 1 75 ? 0.716 -7.762 -3.526 1.00 0.00 104 PHE A C 3
ATOM 4116 O O . PHE A 1 75 ? 0.850 -7.792 -2.303 1.00 0.00 104 PHE A O 3
ATOM 4133 N N . GLN A 1 76 ? 1.162 -8.724 -4.327 1.00 0.00 105 GLN A N 3
ATOM 4134 C CA . GLN A 1 76 ? 1.850 -9.898 -3.802 1.00 0.00 105 GLN A CA 3
ATOM 4135 C C . GLN A 1 76 ? 0.937 -10.694 -2.875 1.00 0.00 105 GLN A C 3
ATOM 4136 O O . GLN A 1 76 ? 1.403 -11.380 -1.967 1.00 0.00 105 GLN A O 3
ATOM 4150 N N . GLY A 1 77 ? -0.368 -10.597 -3.111 1.00 0.00 106 GLY A N 3
ATOM 4151 C CA . GLY A 1 77 ? -1.326 -11.312 -2.289 1.00 0.00 106 GLY A CA 3
ATOM 4152 C C . GLY A 1 77 ? -1.684 -10.556 -1.025 1.00 0.00 106 GLY A C 3
ATOM 4153 O O . GLY A 1 77 ? -1.990 -11.161 0.003 1.00 0.00 106 GLY A O 3
ATOM 4157 N N . ARG A 1 78 ? -1.645 -9.230 -1.099 1.00 0.00 107 ARG A N 3
ATOM 4158 C CA . ARG A 1 78 ? -1.966 -8.390 0.049 1.00 0.00 107 ARG A CA 3
ATOM 4159 C C . ARG A 1 78 ? -2.933 -7.278 -0.344 1.00 0.00 107 ARG A C 3
ATOM 4160 O O . ARG A 1 78 ? -2.583 -6.379 -1.109 1.00 0.00 107 ARG A O 3
ATOM 4181 N N . MET A 1 79 ? -4.151 -7.345 0.184 1.00 0.00 108 MET A N 3
ATOM 4182 C CA . MET A 1 79 ? -5.168 -6.343 -0.112 1.00 0.00 108 MET A CA 3
ATOM 4183 C C . MET A 1 79 ? -4.804 -4.999 0.511 1.00 0.00 108 MET A C 3
ATOM 4184 O O . MET A 1 79 ? -5.081 -4.752 1.686 1.00 0.00 108 MET A O 3
ATOM 4198 N N . LEU A 1 80 ? -4.183 -4.133 -0.282 1.00 0.00 109 LEU A N 3
ATOM 4199 C CA . LEU A 1 80 ? -3.781 -2.814 0.191 1.00 0.00 109 LEU A CA 3
ATOM 4200 C C . LEU A 1 80 ? -4.997 -1.920 0.410 1.00 0.00 109 LEU A C 3
ATOM 4201 O O . LEU A 1 80 ? -5.928 -1.911 -0.396 1.00 0.00 109 LEU A O 3
ATOM 4217 N N . HIS A 1 81 ? -4.982 -1.167 1.506 1.00 0.00 110 HIS A N 3
ATOM 4218 C CA . HIS A 1 81 ? -6.083 -0.267 1.830 1.00 0.00 110 HIS A CA 3
ATOM 4219 C C . HIS A 1 81 ? -5.611 1.184 1.849 1.00 0.00 110 HIS A C 3
ATOM 4220 O O . HIS A 1 81 ? -4.608 1.513 2.482 1.00 0.00 110 HIS A O 3
ATOM 4235 N N . VAL A 1 82 ? -6.341 2.048 1.151 1.00 0.00 111 VAL A N 3
ATOM 4236 C CA . VAL A 1 82 ? -5.997 3.463 1.088 1.00 0.00 111 VAL A CA 3
ATOM 4237 C C . VAL A 1 82 ? -7.136 4.329 1.615 1.00 0.00 111 VAL A C 3
ATOM 4238 O O . VAL A 1 82 ? -8.298 4.131 1.258 1.00 0.00 111 VAL A O 3
ATOM 4251 N N . LEU A 1 83 ? -6.795 5.291 2.466 1.00 0.00 112 LEU A N 3
ATOM 4252 C CA . LEU A 1 83 ? -7.789 6.190 3.043 1.00 0.00 112 LEU A CA 3
ATOM 4253 C C . LEU A 1 83 ? -7.297 7.633 3.018 1.00 0.00 112 LEU A C 3
ATOM 4254 O O . LEU A 1 83 ? -6.114 7.915 3.208 1.00 0.00 112 LEU A O 3
ATOM 4270 N N . PRO A 1 84 ? -8.226 8.571 2.780 1.00 0.00 113 PRO A N 3
ATOM 4271 C CA . PRO A 1 84 ? -7.911 10.002 2.728 1.00 0.00 113 PRO A CA 3
ATOM 4272 C C . PRO A 1 84 ? -7.551 10.567 4.098 1.00 0.00 113 PRO A C 3
ATOM 4273 O O . PRO A 1 84 ? -8.295 10.399 5.064 1.00 0.00 113 PRO A O 3
ATOM 4284 N N . SER A 1 85 ? -6.405 11.236 4.174 1.00 0.00 114 SER A N 3
ATOM 4285 C CA . SER A 1 85 ? -5.945 11.823 5.428 1.00 0.00 114 SER A CA 3
ATOM 4286 C C . SER A 1 85 ? -5.816 13.338 5.303 1.00 0.00 114 SER A C 3
ATOM 4287 O O . SER A 1 85 ? -5.504 13.861 4.233 1.00 0.00 114 SER A O 3
ATOM 4295 N N . THR A 1 86 ? -6.058 14.039 6.406 1.00 0.00 115 THR A N 3
ATOM 4296 C CA . THR A 1 86 ? -5.971 15.494 6.422 1.00 0.00 115 THR A CA 3
ATOM 4297 C C . THR A 1 86 ? -5.246 15.987 7.669 1.00 0.00 115 THR A C 3
ATOM 4298 O O . THR A 1 86 ? -5.077 15.243 8.635 1.00 0.00 115 THR A O 3
ATOM 4309 N N . ILE A 1 87 ? -4.820 17.246 7.641 1.00 0.00 116 ILE A N 3
ATOM 4310 C CA . ILE A 1 87 ? -4.115 17.838 8.770 1.00 0.00 116 ILE A CA 3
ATOM 4311 C C . ILE A 1 87 ? -5.092 18.311 9.842 1.00 0.00 116 ILE A C 3
ATOM 4312 O O . ILE A 1 87 ? -5.961 19.143 9.582 1.00 0.00 116 ILE A O 3
ATOM 4328 N N . LYS A 1 88 ? -4.942 17.775 11.048 1.00 0.00 117 LYS A N 3
ATOM 4329 C CA . LYS A 1 88 ? -5.808 18.143 12.162 1.00 0.00 117 LYS A CA 3
ATOM 4330 C C . LYS A 1 88 ? -5.253 19.352 12.907 1.00 0.00 117 LYS A C 3
ATOM 4331 O O . LYS A 1 88 ? -4.040 19.556 12.963 1.00 0.00 117 LYS A O 3
ATOM 4350 N N . LYS A 1 89 ? -6.147 20.151 13.479 1.00 0.00 118 LYS A N 3
ATOM 4351 C CA . LYS A 1 89 ? -5.747 21.339 14.224 1.00 0.00 118 LYS A CA 3
ATOM 4352 C C . LYS A 1 89 ? -6.477 21.415 15.561 1.00 0.00 118 LYS A C 3
ATOM 4353 O O . LYS A 1 89 ? -7.690 21.615 15.604 1.00 0.00 118 LYS A O 3
ATOM 4372 N N . GLU A 1 90 ? -5.729 21.256 16.648 1.00 0.00 119 GLU A N 3
ATOM 4373 C CA . GLU A 1 90 ? -6.307 21.307 17.986 1.00 0.00 119 GLU A CA 3
ATOM 4374 C C . GLU A 1 90 ? -5.775 22.507 18.763 1.00 0.00 119 GLU A C 3
ATOM 4375 O O . GLU A 1 90 ? -4.595 22.563 19.108 1.00 0.00 119 GLU A O 3
ATOM 4387 N N . ALA A 1 91 ? -6.654 23.467 19.034 1.00 0.00 120 ALA A N 3
ATOM 4388 C CA . ALA A 1 91 ? -6.273 24.665 19.771 1.00 0.00 120 ALA A CA 3
ATOM 4389 C C . ALA A 1 91 ? -7.503 25.408 20.283 1.00 0.00 120 ALA A C 3
ATOM 4390 O O . ALA A 1 91 ? -8.600 25.254 19.748 1.00 0.00 120 ALA A O 3
ATOM 4397 N N . SER A 1 92 ? -7.311 26.212 21.324 1.00 0.00 121 SER A N 3
ATOM 4398 C CA . SER A 1 92 ? -8.406 26.976 21.912 1.00 0.00 121 SER A CA 3
ATOM 4399 C C . SER A 1 92 ? -8.150 28.475 21.792 1.00 0.00 121 SER A C 3
ATOM 4400 O O . SER A 1 92 ? -7.571 29.089 22.687 1.00 0.00 121 SER A O 3
ATOM 4408 N N . GLN A 1 93 ? -8.584 29.056 20.678 1.00 0.00 122 GLN A N 3
ATOM 4409 C CA . GLN A 1 93 ? -8.401 30.482 20.440 1.00 0.00 122 GLN A CA 3
ATOM 4410 C C . GLN A 1 93 ? -9.736 31.217 20.483 1.00 0.00 122 GLN A C 3
ATOM 4411 O O . GLN A 1 93 ? -10.736 30.740 19.946 1.00 0.00 122 GLN A O 3
ATOM 4425 N N . SER A 1 94 ? -9.746 32.381 21.125 1.00 0.00 123 SER A N 3
ATOM 4426 C CA . SER A 1 94 ? -10.960 33.180 21.241 1.00 0.00 123 SER A CA 3
ATOM 4427 C C . SER A 1 94 ? -10.624 34.663 21.365 1.00 0.00 123 SER A C 3
ATOM 4428 O O . SER A 1 94 ? -9.643 35.038 22.005 1.00 0.00 123 SER A O 3
ATOM 4436 N N . GLY A 1 95 ? -11.447 35.504 20.745 1.00 0.00 124 GLY A N 3
ATOM 4437 C CA . GLY A 1 95 ? -11.222 36.936 20.796 1.00 0.00 124 GLY A CA 3
ATOM 4438 C C . GLY A 1 95 ? -11.692 37.551 22.099 1.00 0.00 124 GLY A C 3
ATOM 4439 O O . GLY A 1 95 ? -12.682 37.121 22.692 1.00 0.00 124 GLY A O 3
ATOM 4443 N N . PRO A 1 96 ? -10.971 38.581 22.566 1.00 0.00 125 PRO A N 3
ATOM 4444 C CA . PRO A 1 96 ? -11.301 39.277 23.814 1.00 0.00 125 PRO A CA 3
ATOM 4445 C C . PRO A 1 96 ? -12.580 40.098 23.699 1.00 0.00 125 PRO A C 3
ATOM 4446 O O . PRO A 1 96 ? -13.418 40.089 24.601 1.00 0.00 125 PRO A O 3
ATOM 4457 N N . SER A 1 97 ? -12.726 40.806 22.584 1.00 0.00 126 SER A N 3
ATOM 4458 C CA . SER A 1 97 ? -13.902 41.635 22.353 1.00 0.00 126 SER A CA 3
ATOM 4459 C C . SER A 1 97 ? -14.420 41.460 20.928 1.00 0.00 126 SER A C 3
ATOM 4460 O O . SER A 1 97 ? -13.660 41.132 20.016 1.00 0.00 126 SER A O 3
ATOM 4468 N N . SER A 1 98 ? -15.718 41.680 20.745 1.00 0.00 127 SER A N 3
ATOM 4469 C CA . SER A 1 98 ? -16.339 41.543 19.433 1.00 0.00 127 SER A CA 3
ATOM 4470 C C . SER A 1 98 ? -16.373 42.883 18.705 1.00 0.00 127 SER A C 3
ATOM 4471 O O . SER A 1 98 ? -16.931 43.859 19.204 1.00 0.00 127 SER A O 3
ATOM 4479 N N . GLY A 1 99 ? -15.771 42.921 17.520 1.00 0.00 128 GLY A N 3
ATOM 4480 C CA . GLY A 1 99 ? -15.743 44.146 16.742 1.00 0.00 128 GLY A CA 3
ATOM 4481 C C . GLY A 1 99 ? -14.332 44.629 16.471 1.00 0.00 128 GLY A C 3
ATOM 4482 O O . GLY A 1 99 ? -13.415 43.825 16.304 1.00 0.00 128 GLY A O 3
ATOM 4486 N N . GLY A 1 1 ? -13.959 23.144 -1.285 1.00 0.00 30 GLY A N 4
ATOM 4487 C CA . GLY A 1 1 ? -13.724 24.575 -1.334 1.00 0.00 30 GLY A CA 4
ATOM 4488 C C . GLY A 1 1 ? -13.030 25.092 -0.089 1.00 0.00 30 GLY A C 4
ATOM 4489 O O . GLY A 1 1 ? -13.684 25.540 0.853 1.00 0.00 30 GLY A O 4
ATOM 4493 N N . SER A 1 2 ? -11.703 25.028 -0.083 1.00 0.00 31 SER A N 4
ATOM 4494 C CA . SER A 1 2 ? -10.920 25.488 1.058 1.00 0.00 31 SER A CA 4
ATOM 4495 C C . SER A 1 2 ? -10.122 26.739 0.701 1.00 0.00 31 SER A C 4
ATOM 4496 O O . SER A 1 2 ? -9.368 26.751 -0.271 1.00 0.00 31 SER A O 4
ATOM 4504 N N . SER A 1 3 ? -10.296 27.791 1.495 1.00 0.00 32 SER A N 4
ATOM 4505 C CA . SER A 1 3 ? -9.596 29.048 1.262 1.00 0.00 32 SER A CA 4
ATOM 4506 C C . SER A 1 3 ? -8.214 29.029 1.909 1.00 0.00 32 SER A C 4
ATOM 4507 O O . SER A 1 3 ? -8.012 28.405 2.950 1.00 0.00 32 SER A O 4
ATOM 4515 N N . GLY A 1 4 ? -7.265 29.718 1.283 1.00 0.00 33 GLY A N 4
ATOM 4516 C CA . GLY A 1 4 ? -5.914 29.767 1.810 1.00 0.00 33 GLY A CA 4
ATOM 4517 C C . GLY A 1 4 ? -4.974 28.824 1.086 1.00 0.00 33 GLY A C 4
ATOM 4518 O O . GLY A 1 4 ? -5.008 28.722 -0.141 1.00 0.00 33 GLY A O 4
ATOM 4522 N N . SER A 1 5 ? -4.130 28.133 1.845 1.00 0.00 34 SER A N 4
ATOM 4523 C CA . SER A 1 5 ? -3.172 27.197 1.268 1.00 0.00 34 SER A CA 4
ATOM 4524 C C . SER A 1 5 ? -3.807 25.824 1.067 1.00 0.00 34 SER A C 4
ATOM 4525 O O . SER A 1 5 ? -4.183 25.156 2.029 1.00 0.00 34 SER A O 4
ATOM 4533 N N . SER A 1 6 ? -3.923 25.411 -0.191 1.00 0.00 35 SER A N 4
ATOM 4534 C CA . SER A 1 6 ? -4.515 24.120 -0.520 1.00 0.00 35 SER A CA 4
ATOM 4535 C C . SER A 1 6 ? -3.557 23.280 -1.359 1.00 0.00 35 SER A C 4
ATOM 4536 O O . SER A 1 6 ? -3.003 23.754 -2.350 1.00 0.00 35 SER A O 4
ATOM 4544 N N . GLY A 1 7 ? -3.366 22.029 -0.953 1.00 0.00 36 GLY A N 4
ATOM 4545 C CA . GLY A 1 7 ? -2.475 21.142 -1.677 1.00 0.00 36 GLY A CA 4
ATOM 4546 C C . GLY A 1 7 ? -1.906 20.046 -0.798 1.00 0.00 36 GLY A C 4
ATOM 4547 O O . GLY A 1 7 ? -0.714 20.043 -0.490 1.00 0.00 36 GLY A O 4
ATOM 4551 N N . SER A 1 8 ? -2.761 19.113 -0.390 1.00 0.00 37 SER A N 4
ATOM 4552 C CA . SER A 1 8 ? -2.339 18.010 0.465 1.00 0.00 37 SER A CA 4
ATOM 4553 C C . SER A 1 8 ? -2.269 16.707 -0.325 1.00 0.00 37 SER A C 4
ATOM 4554 O O . SER A 1 8 ? -3.294 16.106 -0.645 1.00 0.00 37 SER A O 4
ATOM 4562 N N . GLY A 1 9 ? -1.051 16.275 -0.637 1.00 0.00 38 GLY A N 4
ATOM 4563 C CA . GLY A 1 9 ? -0.869 15.046 -1.387 1.00 0.00 38 GLY A CA 4
ATOM 4564 C C . GLY A 1 9 ? -0.492 13.876 -0.501 1.00 0.00 38 GLY A C 4
ATOM 4565 O O . GLY A 1 9 ? 0.254 12.989 -0.916 1.00 0.00 38 GLY A O 4
ATOM 4569 N N . ARG A 1 10 ? -1.006 13.874 0.725 1.00 0.00 39 ARG A N 4
ATOM 4570 C CA . ARG A 1 10 ? -0.716 12.806 1.674 1.00 0.00 39 ARG A CA 4
ATOM 4571 C C . ARG A 1 10 ? -1.775 11.710 1.599 1.00 0.00 39 ARG A C 4
ATOM 4572 O O . ARG A 1 10 ? -2.973 11.992 1.538 1.00 0.00 39 ARG A O 4
ATOM 4593 N N . LEU A 1 11 ? -1.326 10.460 1.603 1.00 0.00 40 LEU A N 4
ATOM 4594 C CA . LEU A 1 11 ? -2.235 9.320 1.535 1.00 0.00 40 LEU A CA 4
ATOM 4595 C C . LEU A 1 11 ? -1.802 8.220 2.498 1.00 0.00 40 LEU A C 4
ATOM 4596 O O . LEU A 1 11 ? -0.618 7.897 2.597 1.00 0.00 40 LEU A O 4
ATOM 4612 N N . PHE A 1 12 ? -2.769 7.646 3.206 1.00 0.00 41 PHE A N 4
ATOM 4613 C CA . PHE A 1 12 ? -2.488 6.580 4.161 1.00 0.00 41 PHE A CA 4
ATOM 4614 C C . PHE A 1 12 ? -2.684 5.210 3.520 1.00 0.00 41 PHE A C 4
ATOM 4615 O O . PHE A 1 12 ? -3.718 4.941 2.907 1.00 0.00 41 PHE A O 4
ATOM 4632 N N . VAL A 1 13 ? -1.684 4.346 3.665 1.00 0.00 42 VAL A N 4
ATOM 4633 C CA . VAL A 1 13 ? -1.746 3.003 3.102 1.00 0.00 42 VAL A CA 4
ATOM 4634 C C . VAL A 1 13 ? -1.373 1.953 4.142 1.00 0.00 42 VAL A C 4
ATOM 4635 O O . VAL A 1 13 ? -0.375 2.092 4.849 1.00 0.00 42 VAL A O 4
ATOM 4648 N N . ARG A 1 14 ? -2.181 0.901 4.229 1.00 0.00 43 ARG A N 4
ATOM 4649 C CA . ARG A 1 14 ? -1.936 -0.174 5.183 1.00 0.00 43 ARG A CA 4
ATOM 4650 C C . ARG A 1 14 ? -2.049 -1.537 4.508 1.00 0.00 43 ARG A C 4
ATOM 4651 O O . ARG A 1 14 ? -2.395 -1.631 3.331 1.00 0.00 43 ARG A O 4
ATOM 4672 N N . ASN A 1 15 ? -1.753 -2.591 5.262 1.00 0.00 44 ASN A N 4
ATOM 4673 C CA . ASN A 1 15 ? -1.820 -3.950 4.735 1.00 0.00 44 ASN A CA 4
ATOM 4674 C C . ASN A 1 15 ? -0.678 -4.213 3.760 1.00 0.00 44 ASN A C 4
ATOM 4675 O O . ASN A 1 15 ? -0.889 -4.740 2.667 1.00 0.00 44 ASN A O 4
ATOM 4686 N N . LEU A 1 16 ? 0.533 -3.842 4.161 1.00 0.00 45 LEU A N 4
ATOM 4687 C CA . LEU A 1 16 ? 1.711 -4.038 3.323 1.00 0.00 45 LEU A CA 4
ATOM 4688 C C . LEU A 1 16 ? 2.283 -5.439 3.507 1.00 0.00 45 LEU A C 4
ATOM 4689 O O . LEU A 1 16 ? 2.302 -5.972 4.617 1.00 0.00 45 LEU A O 4
ATOM 4705 N N . SER A 1 17 ? 2.751 -6.031 2.412 1.00 0.00 46 SER A N 4
ATOM 4706 C CA . SER A 1 17 ? 3.323 -7.371 2.453 1.00 0.00 46 SER A CA 4
ATOM 4707 C C . SER A 1 17 ? 4.773 -7.329 2.926 1.00 0.00 46 SER A C 4
ATOM 4708 O O . SER A 1 17 ? 5.580 -6.548 2.422 1.00 0.00 46 SER A O 4
ATOM 4716 N N . TYR A 1 18 ? 5.095 -8.175 3.899 1.00 0.00 47 TYR A N 4
ATOM 4717 C CA . TYR A 1 18 ? 6.446 -8.234 4.443 1.00 0.00 47 TYR A CA 4
ATOM 4718 C C . TYR A 1 18 ? 7.450 -8.642 3.369 1.00 0.00 47 TYR A C 4
ATOM 4719 O O . TYR A 1 18 ? 8.653 -8.417 3.507 1.00 0.00 47 TYR A O 4
ATOM 4737 N N . THR A 1 19 ? 6.946 -9.244 2.295 1.00 0.00 48 THR A N 4
ATOM 4738 C CA . THR A 1 19 ? 7.796 -9.684 1.197 1.00 0.00 48 THR A CA 4
ATOM 4739 C C . THR A 1 19 ? 8.117 -8.530 0.253 1.00 0.00 48 THR A C 4
ATOM 4740 O O . THR A 1 19 ? 8.989 -8.645 -0.608 1.00 0.00 48 THR A O 4
ATOM 4751 N N . SER A 1 20 ? 7.408 -7.419 0.422 1.00 0.00 49 SER A N 4
ATOM 4752 C CA . SER A 1 20 ? 7.616 -6.244 -0.417 1.00 0.00 49 SER A CA 4
ATOM 4753 C C . SER A 1 20 ? 8.784 -5.409 0.098 1.00 0.00 49 SER A C 4
ATOM 4754 O O . SER A 1 20 ? 9.121 -5.455 1.281 1.00 0.00 49 SER A O 4
ATOM 4762 N N . SER A 1 21 ? 9.399 -4.646 -0.800 1.00 0.00 50 SER A N 4
ATOM 4763 C CA . SER A 1 21 ? 10.532 -3.803 -0.439 1.00 0.00 50 SER A CA 4
ATOM 4764 C C . SER A 1 21 ? 10.221 -2.333 -0.703 1.00 0.00 50 SER A C 4
ATOM 4765 O O . SER A 1 21 ? 9.393 -2.006 -1.552 1.00 0.00 50 SER A O 4
ATOM 4773 N N . GLU A 1 22 ? 10.892 -1.451 0.033 1.00 0.00 51 GLU A N 4
ATOM 4774 C CA . GLU A 1 22 ? 10.686 -0.016 -0.121 1.00 0.00 51 GLU A CA 4
ATOM 4775 C C . GLU A 1 22 ? 10.795 0.396 -1.586 1.00 0.00 51 GLU A C 4
ATOM 4776 O O . GLU A 1 22 ? 10.053 1.257 -2.055 1.00 0.00 51 GLU A O 4
ATOM 4788 N N . GLU A 1 23 ? 11.726 -0.227 -2.302 1.00 0.00 52 GLU A N 4
ATOM 4789 C CA . GLU A 1 23 ? 11.933 0.076 -3.713 1.00 0.00 52 GLU A CA 4
ATOM 4790 C C . GLU A 1 23 ? 10.678 -0.232 -4.525 1.00 0.00 52 GLU A C 4
ATOM 4791 O O . GLU A 1 23 ? 10.282 0.545 -5.394 1.00 0.00 52 GLU A O 4
ATOM 4803 N N . ASP A 1 24 ? 10.058 -1.370 -4.236 1.00 0.00 53 ASP A N 4
ATOM 4804 C CA . ASP A 1 24 ? 8.848 -1.782 -4.938 1.00 0.00 53 ASP A CA 4
ATOM 4805 C C . ASP A 1 24 ? 7.737 -0.753 -4.754 1.00 0.00 53 ASP A C 4
ATOM 4806 O O . ASP A 1 24 ? 7.043 -0.396 -5.707 1.00 0.00 53 ASP A O 4
ATOM 4815 N N . LEU A 1 25 ? 7.572 -0.282 -3.523 1.00 0.00 54 LEU A N 4
ATOM 4816 C CA . LEU A 1 25 ? 6.544 0.705 -3.212 1.00 0.00 54 LEU A CA 4
ATOM 4817 C C . LEU A 1 25 ? 6.735 1.970 -4.043 1.00 0.00 54 LEU A C 4
ATOM 4818 O O . LEU A 1 25 ? 5.808 2.434 -4.707 1.00 0.00 54 LEU A O 4
ATOM 4834 N N . GLU A 1 26 ? 7.944 2.522 -4.002 1.00 0.00 55 GLU A N 4
ATOM 4835 C CA . GLU A 1 26 ? 8.256 3.732 -4.753 1.00 0.00 55 GLU A CA 4
ATOM 4836 C C . GLU A 1 26 ? 7.727 3.638 -6.181 1.00 0.00 55 GLU A C 4
ATOM 4837 O O . GLU A 1 26 ? 6.958 4.489 -6.628 1.00 0.00 55 GLU A O 4
ATOM 4849 N N . LYS A 1 27 ? 8.147 2.598 -6.894 1.00 0.00 56 LYS A N 4
ATOM 4850 C CA . LYS A 1 27 ? 7.717 2.391 -8.271 1.00 0.00 56 LYS A CA 4
ATOM 4851 C C . LYS A 1 27 ? 6.201 2.240 -8.351 1.00 0.00 56 LYS A C 4
ATOM 4852 O O . LYS A 1 27 ? 5.539 2.928 -9.130 1.00 0.00 56 LYS A O 4
ATOM 4871 N N . LEU A 1 28 ? 5.657 1.339 -7.542 1.00 0.00 57 LEU A N 4
ATOM 4872 C CA . LEU A 1 28 ? 4.218 1.100 -7.520 1.00 0.00 57 LEU A CA 4
ATOM 4873 C C . LEU A 1 28 ? 3.446 2.411 -7.626 1.00 0.00 57 LEU A C 4
ATOM 4874 O O . LEU A 1 28 ? 2.787 2.675 -8.632 1.00 0.00 57 LEU A O 4
ATOM 4890 N N . PHE A 1 29 ? 3.535 3.230 -6.584 1.00 0.00 58 PHE A N 4
ATOM 4891 C CA . PHE A 1 29 ? 2.846 4.515 -6.560 1.00 0.00 58 PHE A CA 4
ATOM 4892 C C . PHE A 1 29 ? 3.404 5.451 -7.628 1.00 0.00 58 PHE A C 4
ATOM 4893 O O . PHE A 1 29 ? 2.653 6.056 -8.393 1.00 0.00 58 PHE A O 4
ATOM 4910 N N . SER A 1 30 ? 4.728 5.565 -7.673 1.00 0.00 59 SER A N 4
ATOM 4911 C CA . SER A 1 30 ? 5.388 6.430 -8.644 1.00 0.00 59 SER A CA 4
ATOM 4912 C C . SER A 1 30 ? 4.679 6.374 -9.993 1.00 0.00 59 SER A C 4
ATOM 4913 O O . SER A 1 30 ? 4.411 7.405 -10.609 1.00 0.00 59 SER A O 4
ATOM 4921 N N . ALA A 1 31 ? 4.378 5.161 -10.446 1.00 0.00 60 ALA A N 4
ATOM 4922 C CA . ALA A 1 31 ? 3.698 4.969 -11.721 1.00 0.00 60 ALA A CA 4
ATOM 4923 C C . ALA A 1 31 ? 2.577 5.987 -11.905 1.00 0.00 60 ALA A C 4
ATOM 4924 O O . ALA A 1 31 ? 2.430 6.576 -12.976 1.00 0.00 60 ALA A O 4
ATOM 4931 N N . TYR A 1 32 ? 1.790 6.189 -10.854 1.00 0.00 61 TYR A N 4
ATOM 4932 C CA . TYR A 1 32 ? 0.680 7.134 -10.901 1.00 0.00 61 TYR A CA 4
ATOM 4933 C C . TYR A 1 32 ? 1.188 8.562 -11.077 1.00 0.00 61 TYR A C 4
ATOM 4934 O O . TYR A 1 32 ? 0.678 9.317 -11.903 1.00 0.00 61 TYR A O 4
ATOM 4952 N N . GLY A 1 33 ? 2.199 8.924 -10.293 1.00 0.00 62 GLY A N 4
ATOM 4953 C CA . GLY A 1 33 ? 2.761 10.260 -10.377 1.00 0.00 62 GLY A CA 4
ATOM 4954 C C . GLY A 1 33 ? 4.062 10.391 -9.611 1.00 0.00 62 GLY A C 4
ATOM 4955 O O . GLY A 1 33 ? 4.523 9.450 -8.964 1.00 0.00 62 GLY A O 4
ATOM 4959 N N . PRO A 1 34 ? 4.677 11.581 -9.680 1.00 0.00 63 PRO A N 4
ATOM 4960 C CA . PRO A 1 34 ? 5.942 11.859 -8.994 1.00 0.00 63 PRO A CA 4
ATOM 4961 C C . PRO A 1 34 ? 5.779 11.921 -7.479 1.00 0.00 63 PRO A C 4
ATOM 4962 O O . PRO A 1 34 ? 5.122 12.820 -6.952 1.00 0.00 63 PRO A O 4
ATOM 4973 N N . LEU A 1 35 ? 6.380 10.962 -6.784 1.00 0.00 64 LEU A N 4
ATOM 4974 C CA . LEU A 1 35 ? 6.301 10.908 -5.328 1.00 0.00 64 LEU A CA 4
ATOM 4975 C C . LEU A 1 35 ? 7.115 12.034 -4.697 1.00 0.00 64 LEU A C 4
ATOM 4976 O O . LEU A 1 35 ? 8.206 12.361 -5.164 1.00 0.00 64 LEU A O 4
ATOM 4992 N N . SER A 1 36 ? 6.578 12.620 -3.632 1.00 0.00 65 SER A N 4
ATOM 4993 C CA . SER A 1 36 ? 7.253 13.710 -2.938 1.00 0.00 65 SER A CA 4
ATOM 4994 C C . SER A 1 36 ? 8.063 13.182 -1.757 1.00 0.00 65 SER A C 4
ATOM 4995 O O . SER A 1 36 ? 9.111 13.731 -1.416 1.00 0.00 65 SER A O 4
ATOM 5003 N N . GLU A 1 37 ? 7.569 12.114 -1.139 1.00 0.00 66 GLU A N 4
ATOM 5004 C CA . GLU A 1 37 ? 8.247 11.513 0.004 1.00 0.00 66 GLU A CA 4
ATOM 5005 C C . GLU A 1 37 ? 7.613 10.173 0.369 1.00 0.00 66 GLU A C 4
ATOM 5006 O O . GLU A 1 37 ? 6.398 10.000 0.267 1.00 0.00 66 GLU A O 4
ATOM 5018 N N . LEU A 1 38 ? 8.445 9.229 0.793 1.00 0.00 67 LEU A N 4
ATOM 5019 C CA . LEU A 1 38 ? 7.968 7.903 1.173 1.00 0.00 67 LEU A CA 4
ATOM 5020 C C . LEU A 1 38 ? 8.383 7.564 2.601 1.00 0.00 67 LEU A C 4
ATOM 5021 O O . LEU A 1 38 ? 9.449 7.971 3.063 1.00 0.00 67 LEU A O 4
ATOM 5037 N N . HIS A 1 39 ? 7.534 6.813 3.296 1.00 0.00 68 HIS A N 4
ATOM 5038 C CA . HIS A 1 39 ? 7.813 6.416 4.671 1.00 0.00 68 HIS A CA 4
ATOM 5039 C C . HIS A 1 39 ? 7.532 4.931 4.876 1.00 0.00 68 HIS A C 4
ATOM 5040 O O . HIS A 1 39 ? 6.380 4.521 5.024 1.00 0.00 68 HIS A O 4
ATOM 5055 N N . TYR A 1 40 ? 8.591 4.129 4.882 1.00 0.00 69 TYR A N 4
ATOM 5056 C CA . TYR A 1 40 ? 8.458 2.688 5.065 1.00 0.00 69 TYR A CA 4
ATOM 5057 C C . TYR A 1 40 ? 9.107 2.243 6.372 1.00 0.00 69 TYR A C 4
ATOM 5058 O O . TYR A 1 40 ? 10.305 1.968 6.438 1.00 0.00 69 TYR A O 4
ATOM 5076 N N . PRO A 1 41 ? 8.297 2.168 7.439 1.00 0.00 70 PRO A N 4
ATOM 5077 C CA . PRO A 1 41 ? 8.768 1.755 8.764 1.00 0.00 70 PRO A CA 4
ATOM 5078 C C . PRO A 1 41 ? 9.133 0.275 8.814 1.00 0.00 70 PRO A C 4
ATOM 5079 O O . PRO A 1 41 ? 8.466 -0.559 8.201 1.00 0.00 70 PRO A O 4
ATOM 5090 N N . ILE A 1 42 ? 10.193 -0.043 9.548 1.00 0.00 71 ILE A N 4
ATOM 5091 C CA . ILE A 1 42 ? 10.644 -1.423 9.679 1.00 0.00 71 ILE A CA 4
ATOM 5092 C C . ILE A 1 42 ? 11.167 -1.700 11.085 1.00 0.00 71 ILE A C 4
ATOM 5093 O O . ILE A 1 42 ? 11.974 -0.939 11.619 1.00 0.00 71 ILE A O 4
ATOM 5109 N N . ASP A 1 43 ? 10.702 -2.793 11.678 1.00 0.00 72 ASP A N 4
ATOM 5110 C CA . ASP A 1 43 ? 11.124 -3.173 13.022 1.00 0.00 72 ASP A CA 4
ATOM 5111 C C . ASP A 1 43 ? 12.637 -3.364 13.082 1.00 0.00 72 ASP A C 4
ATOM 5112 O O . ASP A 1 43 ? 13.259 -3.778 12.105 1.00 0.00 72 ASP A O 4
ATOM 5121 N N . SER A 1 44 ? 13.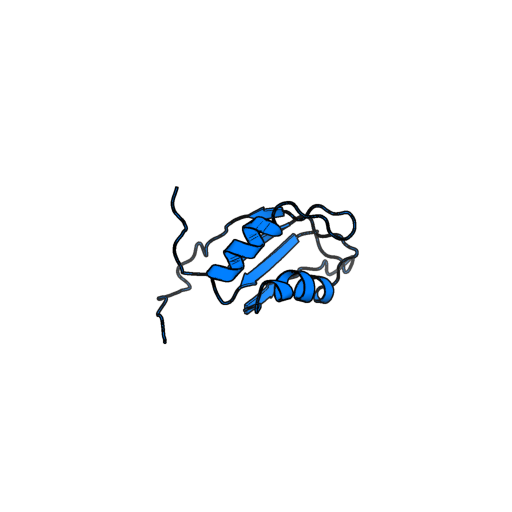221 -3.058 14.236 1.00 0.00 73 SER A N 4
ATOM 5122 C CA . SER A 1 44 ? 14.661 -3.191 14.423 1.00 0.00 73 SER A CA 4
ATOM 5123 C C . SER A 1 44 ? 15.013 -4.572 14.967 1.00 0.00 73 SER A C 4
ATOM 5124 O O . SER A 1 44 ? 16.187 -4.925 15.084 1.00 0.00 73 SER A O 4
ATOM 5132 N N . LEU A 1 45 ? 13.987 -5.349 15.299 1.00 0.00 74 LEU A N 4
ATOM 5133 C CA . LEU A 1 45 ? 14.186 -6.692 15.832 1.00 0.00 74 LEU A CA 4
ATOM 5134 C C . LEU A 1 45 ? 13.842 -7.749 14.788 1.00 0.00 74 LEU A C 4
ATOM 5135 O O . LEU A 1 45 ? 14.612 -8.680 14.552 1.00 0.00 74 LEU A O 4
ATOM 5151 N N . THR A 1 46 ? 12.679 -7.597 14.161 1.00 0.00 75 THR A N 4
ATOM 5152 C CA . THR A 1 46 ? 12.232 -8.537 13.141 1.00 0.00 75 THR A CA 4
ATOM 5153 C C . THR A 1 46 ? 12.677 -8.093 11.752 1.00 0.00 75 THR A C 4
ATOM 5154 O O . THR A 1 46 ? 12.547 -8.837 10.780 1.00 0.00 75 THR A O 4
ATOM 5165 N N . LYS A 1 47 ? 13.204 -6.877 11.665 1.00 0.00 76 LYS A N 4
ATOM 5166 C CA . LYS A 1 47 ? 13.671 -6.334 10.395 1.00 0.00 76 LYS A CA 4
ATOM 5167 C C . LYS A 1 47 ? 12.581 -6.421 9.332 1.00 0.00 76 LYS A C 4
ATOM 5168 O O . LYS A 1 47 ? 12.867 -6.459 8.135 1.00 0.00 76 LYS A O 4
ATOM 5187 N N . LYS A 1 48 ? 11.329 -6.451 9.776 1.00 0.00 77 LYS A N 4
ATOM 5188 C CA . LYS A 1 48 ? 10.194 -6.531 8.864 1.00 0.00 77 LYS A CA 4
ATOM 5189 C C . LYS A 1 48 ? 9.163 -5.453 9.182 1.00 0.00 77 LYS A C 4
ATOM 5190 O O . LYS A 1 48 ? 8.969 -5.068 10.335 1.00 0.00 77 LYS A O 4
ATOM 5209 N N . PRO A 1 49 ? 8.484 -4.956 8.138 1.00 0.00 78 PRO A N 4
ATOM 5210 C CA . PRO A 1 49 ? 7.459 -3.917 8.283 1.00 0.00 78 PRO A CA 4
ATOM 5211 C C . PRO A 1 49 ? 6.204 -4.434 8.978 1.00 0.00 78 PRO A C 4
ATOM 5212 O O . PRO A 1 49 ? 5.843 -5.603 8.842 1.00 0.00 78 PRO A O 4
ATOM 5223 N N . LYS A 1 50 ? 5.542 -3.556 9.724 1.00 0.00 79 LYS A N 4
ATOM 5224 C CA . LYS A 1 50 ? 4.326 -3.922 10.440 1.00 0.00 79 LYS A CA 4
ATOM 5225 C C . LYS A 1 50 ? 3.142 -4.026 9.484 1.00 0.00 79 LYS A C 4
ATOM 5226 O O . LYS A 1 50 ? 2.041 -4.402 9.883 1.00 0.00 79 LYS A O 4
ATOM 5245 N N . GLY A 1 51 ? 3.378 -3.693 8.218 1.00 0.00 80 GLY A N 4
ATOM 5246 C CA . GLY A 1 51 ? 2.322 -3.757 7.225 1.00 0.00 80 GLY A CA 4
ATOM 5247 C C . GLY A 1 51 ? 1.587 -2.440 7.075 1.00 0.00 80 GLY A C 4
ATOM 5248 O O . GLY A 1 51 ? 0.362 -2.415 6.950 1.00 0.00 80 GLY A O 4
ATOM 5252 N N . PHE A 1 52 ? 2.334 -1.341 7.088 1.00 0.00 81 PHE A N 4
ATOM 5253 C CA . PHE A 1 52 ? 1.746 -0.014 6.955 1.00 0.00 81 PHE A CA 4
ATOM 5254 C C . PHE A 1 52 ? 2.791 1.002 6.503 1.00 0.00 81 PHE A C 4
ATOM 5255 O O . PHE A 1 52 ? 3.982 0.840 6.763 1.00 0.00 81 PHE A O 4
ATOM 5272 N N . ALA A 1 53 ? 2.334 2.048 5.823 1.00 0.00 82 ALA A N 4
ATOM 5273 C CA . ALA A 1 53 ? 3.228 3.091 5.335 1.00 0.00 82 ALA A CA 4
ATOM 5274 C C . ALA A 1 53 ? 2.453 4.354 4.973 1.00 0.00 82 ALA A C 4
ATOM 5275 O O . ALA A 1 53 ? 1.222 4.361 4.977 1.00 0.00 82 ALA A O 4
ATOM 5282 N N . PHE A 1 54 ? 3.181 5.420 4.661 1.00 0.00 83 PHE A N 4
ATOM 5283 C CA . PHE A 1 54 ? 2.562 6.690 4.298 1.00 0.00 83 PHE A CA 4
ATOM 5284 C C . PHE A 1 54 ? 3.253 7.305 3.085 1.00 0.00 83 PHE A C 4
ATOM 5285 O O . PHE A 1 54 ? 4.438 7.635 3.133 1.00 0.00 83 PHE A O 4
ATOM 5302 N N . VAL A 1 55 ? 2.503 7.456 1.998 1.00 0.00 84 VAL A N 4
ATOM 5303 C CA . VAL A 1 55 ? 3.042 8.031 0.771 1.00 0.00 84 VAL A CA 4
ATOM 5304 C C . VAL A 1 55 ? 2.511 9.442 0.547 1.00 0.00 84 VAL A C 4
ATOM 5305 O O . VAL A 1 55 ? 1.336 9.722 0.790 1.00 0.00 84 VAL A O 4
ATOM 5318 N N . THR A 1 56 ? 3.383 10.331 0.080 1.00 0.00 85 THR A N 4
ATOM 5319 C CA . THR A 1 56 ? 3.002 11.714 -0.177 1.00 0.00 85 THR A CA 4
ATOM 5320 C C . THR A 1 56 ? 3.317 12.112 -1.614 1.00 0.00 85 THR A C 4
ATOM 5321 O O . THR A 1 56 ? 4.477 12.318 -1.972 1.00 0.00 85 THR A O 4
ATOM 5332 N N . PHE A 1 57 ? 2.277 12.220 -2.435 1.00 0.00 86 PHE A N 4
ATOM 5333 C CA . PHE A 1 57 ? 2.443 12.594 -3.834 1.00 0.00 86 PHE A CA 4
ATOM 5334 C C . PHE A 1 57 ? 2.769 14.079 -3.965 1.00 0.00 86 PHE A C 4
ATOM 5335 O O . PHE A 1 57 ? 2.359 14.891 -3.136 1.00 0.00 86 PHE A O 4
ATOM 5352 N N . MET A 1 58 ? 3.510 14.426 -5.012 1.00 0.00 87 MET A N 4
ATOM 5353 C CA . MET A 1 58 ? 3.891 15.813 -5.253 1.00 0.00 87 MET A CA 4
ATOM 5354 C C . MET A 1 58 ? 2.674 16.655 -5.623 1.00 0.00 87 MET A C 4
ATOM 5355 O O . MET A 1 58 ? 2.523 17.785 -5.158 1.00 0.00 87 MET A O 4
ATOM 5369 N N . PHE A 1 59 ? 1.808 16.098 -6.463 1.00 0.00 88 PHE A N 4
ATOM 5370 C CA . PHE A 1 59 ? 0.605 16.798 -6.897 1.00 0.00 88 PHE A CA 4
ATOM 5371 C C . PHE A 1 59 ? -0.646 16.129 -6.334 1.00 0.00 88 PHE A C 4
ATOM 5372 O O . PHE A 1 59 ? -0.723 14.907 -6.205 1.00 0.00 88 PHE A O 4
ATOM 5389 N N . PRO A 1 60 ? -1.652 16.948 -5.992 1.00 0.00 89 PRO A N 4
ATOM 5390 C CA . PRO A 1 60 ? -2.918 16.459 -5.438 1.00 0.00 89 PRO A CA 4
ATOM 5391 C C . PRO A 1 60 ? -3.751 15.709 -6.471 1.00 0.00 89 PRO A C 4
ATOM 5392 O O . PRO A 1 60 ? -4.313 14.654 -6.180 1.00 0.00 89 PRO A O 4
ATOM 5403 N N . GLU A 1 61 ? -3.825 16.261 -7.678 1.00 0.00 90 GLU A N 4
ATOM 5404 C CA . GLU A 1 61 ? -4.591 15.642 -8.754 1.00 0.00 90 GLU A CA 4
ATOM 5405 C C . GLU A 1 61 ? -4.132 14.207 -8.993 1.00 0.00 90 GLU A C 4
ATOM 5406 O O . GLU A 1 61 ? -4.890 13.375 -9.493 1.00 0.00 90 GLU A O 4
ATOM 5418 N N . HIS A 1 62 ? -2.884 13.923 -8.634 1.00 0.00 91 HIS A N 4
ATOM 5419 C CA . HIS A 1 62 ? -2.322 12.589 -8.810 1.00 0.00 91 HIS A CA 4
ATOM 5420 C C . HIS A 1 62 ? -2.668 11.693 -7.624 1.00 0.00 91 HIS A C 4
ATOM 5421 O O . HIS A 1 62 ? -2.786 10.477 -7.767 1.00 0.00 91 HIS A O 4
ATOM 5436 N N . ALA A 1 63 ? -2.829 12.304 -6.455 1.00 0.00 92 ALA A N 4
ATOM 5437 C CA . ALA A 1 63 ? -3.163 11.562 -5.245 1.00 0.00 92 ALA A CA 4
ATOM 5438 C C . ALA A 1 63 ? -4.558 10.952 -5.343 1.00 0.00 92 ALA A C 4
ATOM 5439 O O . ALA A 1 63 ? -4.805 9.859 -4.832 1.00 0.00 92 ALA A O 4
ATOM 5446 N N . VAL A 1 64 ? -5.466 11.665 -6.001 1.00 0.00 93 VAL A N 4
ATOM 5447 C CA . VAL A 1 64 ? -6.836 11.194 -6.166 1.00 0.00 93 VAL A CA 4
ATOM 5448 C C . VAL A 1 64 ? -6.882 9.925 -7.010 1.00 0.00 93 VAL A C 4
ATOM 5449 O O . VAL A 1 64 ? -7.440 8.909 -6.594 1.00 0.00 93 VAL A O 4
ATOM 5462 N N . LYS A 1 65 ? -6.293 9.991 -8.199 1.00 0.00 94 LYS A N 4
ATOM 5463 C CA . LYS A 1 65 ? -6.265 8.847 -9.104 1.00 0.00 94 LYS A CA 4
ATOM 5464 C C . LYS A 1 65 ? -5.710 7.612 -8.402 1.00 0.00 94 LYS A C 4
ATOM 5465 O O . LYS A 1 65 ? -6.194 6.499 -8.608 1.00 0.00 94 LYS A O 4
ATOM 5484 N N . ALA A 1 66 ? -4.693 7.815 -7.570 1.00 0.00 95 ALA A N 4
ATOM 5485 C CA . ALA A 1 66 ? -4.076 6.718 -6.835 1.00 0.00 95 ALA A CA 4
ATOM 5486 C C . ALA A 1 66 ? -5.036 6.143 -5.799 1.00 0.00 95 ALA A C 4
ATOM 5487 O O . ALA A 1 66 ? -5.188 4.926 -5.689 1.00 0.00 95 ALA A O 4
ATOM 5494 N N . TYR A 1 67 ? -5.680 7.024 -5.043 1.00 0.00 96 TYR A N 4
ATOM 5495 C CA . TYR A 1 67 ? -6.623 6.603 -4.013 1.00 0.00 96 TYR A CA 4
ATOM 5496 C C . TYR A 1 67 ? -7.882 6.010 -4.638 1.00 0.00 96 TYR A C 4
ATOM 5497 O O . TYR A 1 67 ? -8.623 5.273 -3.987 1.00 0.00 96 TYR A O 4
ATOM 5515 N N . ALA A 1 68 ? -8.117 6.336 -5.904 1.00 0.00 97 ALA A N 4
ATOM 5516 C CA . ALA A 1 68 ? -9.284 5.834 -6.619 1.00 0.00 97 ALA A CA 4
ATOM 5517 C C . ALA A 1 68 ? -8.980 4.504 -7.301 1.00 0.00 97 ALA A C 4
ATOM 5518 O O . ALA A 1 68 ? -9.881 3.706 -7.554 1.00 0.00 97 ALA A O 4
ATOM 5525 N N . GLU A 1 69 ? -7.704 4.274 -7.596 1.00 0.00 98 GLU A N 4
ATOM 5526 C CA . GLU A 1 69 ? -7.283 3.041 -8.251 1.00 0.00 98 GLU A CA 4
ATOM 5527 C C . GLU A 1 69 ? -6.691 2.063 -7.240 1.00 0.00 98 GLU A C 4
ATOM 5528 O O . GLU A 1 69 ? -7.157 0.932 -7.107 1.00 0.00 98 GLU A O 4
ATOM 5540 N N . VAL A 1 70 ? -5.659 2.508 -6.530 1.00 0.00 99 VAL A N 4
ATOM 5541 C CA . VAL A 1 70 ? -5.002 1.674 -5.530 1.00 0.00 99 VAL A CA 4
ATOM 5542 C C . VAL A 1 70 ? -6.016 1.077 -4.561 1.00 0.00 99 VAL A C 4
ATOM 5543 O O . VAL A 1 70 ? -6.087 -0.141 -4.393 1.00 0.00 99 VAL A O 4
ATOM 5556 N N . ASP A 1 71 ? -6.799 1.942 -3.926 1.00 0.00 100 ASP A N 4
ATOM 5557 C CA . ASP A 1 71 ? -7.811 1.500 -2.973 1.00 0.00 100 ASP A CA 4
ATOM 5558 C C . ASP A 1 71 ? -8.583 0.302 -3.517 1.00 0.00 100 ASP A C 4
ATOM 5559 O O . ASP A 1 71 ? -9.532 0.459 -4.285 1.00 0.00 100 ASP A O 4
ATOM 5568 N N . GLY A 1 72 ? -8.169 -0.895 -3.114 1.00 0.00 101 GLY A N 4
ATOM 5569 C CA . GLY A 1 72 ? -8.832 -2.102 -3.572 1.00 0.00 101 GLY A CA 4
ATOM 5570 C C . GLY A 1 72 ? -8.003 -2.872 -4.580 1.00 0.00 101 GLY A C 4
ATOM 5571 O O . GLY A 1 72 ? -8.547 -3.528 -5.468 1.00 0.00 101 GLY A O 4
ATOM 5575 N N . GLN A 1 73 ? -6.684 -2.791 -4.444 1.00 0.00 102 GLN A N 4
ATOM 5576 C CA . GLN A 1 73 ? -5.778 -3.485 -5.353 1.00 0.00 102 GLN A CA 4
ATOM 5577 C C . GLN A 1 73 ? -4.918 -4.494 -4.599 1.00 0.00 102 GLN A C 4
ATOM 5578 O O . GLN A 1 73 ? -4.398 -4.200 -3.522 1.00 0.00 102 GLN A O 4
ATOM 5592 N N . VAL A 1 74 ? -4.772 -5.684 -5.172 1.00 0.00 103 VAL A N 4
ATOM 5593 C CA . VAL A 1 74 ? -3.974 -6.737 -4.555 1.00 0.00 103 VAL A CA 4
ATOM 5594 C C . VAL A 1 74 ? -2.502 -6.599 -4.926 1.00 0.00 103 VAL A C 4
ATOM 5595 O O . VAL A 1 74 ? -2.148 -6.570 -6.105 1.00 0.00 103 VAL A O 4
ATOM 5608 N N . PHE A 1 75 ? -1.647 -6.516 -3.912 1.00 0.00 104 PHE A N 4
ATOM 5609 C CA . PHE A 1 75 ? -0.211 -6.381 -4.132 1.00 0.00 104 PHE A CA 4
ATOM 5610 C C . PHE A 1 75 ? 0.555 -7.485 -3.410 1.00 0.00 104 PHE A C 4
ATOM 5611 O O . PHE A 1 75 ? 0.724 -7.443 -2.192 1.00 0.00 104 PHE A O 4
ATOM 5628 N N . GLN A 1 76 ? 1.016 -8.472 -4.172 1.00 0.00 105 GLN A N 4
ATOM 5629 C CA . GLN A 1 76 ? 1.763 -9.589 -3.605 1.00 0.00 105 GLN A CA 4
ATOM 5630 C C . GLN A 1 76 ? 0.890 -10.402 -2.655 1.00 0.00 105 GLN A C 4
ATOM 5631 O O . GLN A 1 76 ? 1.382 -10.988 -1.692 1.00 0.00 105 GLN A O 4
ATOM 5645 N N . GLY A 1 77 ? -0.410 -10.432 -2.933 1.00 0.00 106 GLY A N 4
ATOM 5646 C CA . GLY A 1 77 ? -1.331 -11.176 -2.094 1.00 0.00 106 GLY A CA 4
ATOM 5647 C C . GLY A 1 77 ? -1.690 -10.430 -0.824 1.00 0.00 106 GLY A C 4
ATOM 5648 O O . GLY A 1 77 ? -2.030 -11.041 0.188 1.00 0.00 106 GLY A O 4
ATOM 5652 N N . ARG A 1 78 ? -1.613 -9.104 -0.877 1.00 0.00 107 ARG A N 4
ATOM 5653 C CA . ARG A 1 78 ? -1.931 -8.273 0.278 1.00 0.00 107 ARG A CA 4
ATOM 5654 C C . ARG A 1 78 ? -2.937 -7.188 -0.092 1.00 0.00 107 ARG A C 4
ATOM 5655 O O . ARG A 1 78 ? -2.647 -6.309 -0.903 1.00 0.00 107 ARG A O 4
ATOM 5676 N N . MET A 1 79 ? -4.122 -7.258 0.507 1.00 0.00 108 MET A N 4
ATOM 5677 C CA . MET A 1 79 ? -5.171 -6.281 0.240 1.00 0.00 108 MET A CA 4
ATOM 5678 C C . MET A 1 79 ? -4.745 -4.888 0.692 1.00 0.00 108 MET A C 4
ATOM 5679 O O . MET A 1 79 ? -4.835 -4.553 1.874 1.00 0.00 108 MET A O 4
ATOM 5693 N N . LEU A 1 80 ? -4.280 -4.081 -0.255 1.00 0.00 109 LEU A N 4
ATOM 5694 C CA . LEU A 1 80 ? -3.839 -2.723 0.046 1.00 0.00 109 LEU A CA 4
ATOM 5695 C C . LEU A 1 80 ? -5.031 -1.811 0.316 1.00 0.00 109 LEU A C 4
ATOM 5696 O O . LEU A 1 80 ? -5.924 -1.674 -0.521 1.00 0.00 109 LEU A O 4
ATOM 5712 N N . HIS A 1 81 ? -5.037 -1.185 1.489 1.00 0.00 110 HIS A N 4
ATOM 5713 C CA . HIS A 1 81 ? -6.118 -0.283 1.868 1.00 0.00 110 HIS A CA 4
ATOM 5714 C C . HIS A 1 81 ? -5.639 1.166 1.877 1.00 0.00 110 HIS A C 4
ATOM 5715 O O . HIS A 1 81 ? -4.658 1.502 2.540 1.00 0.00 110 HIS A O 4
ATOM 5730 N N . VAL A 1 82 ? -6.337 2.020 1.135 1.00 0.00 111 VAL A N 4
ATOM 5731 C CA . VAL A 1 82 ? -5.983 3.432 1.058 1.00 0.00 111 VAL A CA 4
ATOM 5732 C C . VAL A 1 82 ? -7.096 4.309 1.620 1.00 0.00 111 VAL A C 4
ATOM 5733 O O . VAL A 1 82 ? -8.276 4.091 1.339 1.00 0.00 111 VAL A O 4
ATOM 5746 N N . LEU A 1 83 ? -6.715 5.303 2.414 1.00 0.00 112 LEU A N 4
ATOM 5747 C CA . LEU A 1 83 ? -7.681 6.216 3.016 1.00 0.00 112 LEU A CA 4
ATOM 5748 C C . LEU A 1 83 ? -7.218 7.663 2.884 1.00 0.00 112 LEU A C 4
ATOM 5749 O O . LEU A 1 83 ? -6.043 7.984 3.064 1.00 0.00 112 LEU A O 4
ATOM 5765 N N . PRO A 1 84 ? -8.163 8.560 2.564 1.00 0.00 113 PRO A N 4
ATOM 5766 C CA . PRO A 1 84 ? -7.877 9.989 2.404 1.00 0.00 113 PRO A CA 4
ATOM 5767 C C . PRO A 1 84 ? -7.545 10.665 3.730 1.00 0.00 113 PRO A C 4
ATOM 5768 O O . PRO A 1 84 ? -8.310 10.580 4.690 1.00 0.00 113 PRO A O 4
ATOM 5779 N N . SER A 1 85 ? -6.399 11.338 3.775 1.00 0.00 114 SER A N 4
ATOM 5780 C CA . SER A 1 85 ? -5.964 12.027 4.984 1.00 0.00 114 SER A CA 4
ATOM 5781 C C . SER A 1 85 ? -5.651 13.491 4.692 1.00 0.00 114 SER A C 4
ATOM 5782 O O . SER A 1 85 ? -4.724 13.803 3.943 1.00 0.00 114 SER A O 4
ATOM 5790 N N . THR A 1 86 ? -6.430 14.387 5.290 1.00 0.00 115 THR A N 4
ATOM 5791 C CA . THR A 1 86 ? -6.238 15.818 5.094 1.00 0.00 115 THR A CA 4
ATOM 5792 C C . THR A 1 86 ? -6.190 16.554 6.429 1.00 0.00 115 THR A C 4
ATOM 5793 O O . THR A 1 86 ? -6.486 15.978 7.476 1.00 0.00 115 THR A O 4
ATOM 5804 N N . ILE A 1 87 ? -5.816 17.828 6.383 1.00 0.00 116 ILE A N 4
ATOM 5805 C CA . ILE A 1 87 ? -5.731 18.642 7.589 1.00 0.00 116 ILE A CA 4
ATOM 5806 C C . ILE A 1 87 ? -7.041 19.378 7.849 1.00 0.00 116 ILE A C 4
ATOM 5807 O O . ILE A 1 87 ? -7.507 20.153 7.014 1.00 0.00 116 ILE A O 4
ATOM 5823 N N . LYS A 1 88 ? -7.630 19.132 9.014 1.00 0.00 117 LYS A N 4
ATOM 5824 C CA . LYS A 1 88 ? -8.886 19.773 9.388 1.00 0.00 117 LYS A CA 4
ATOM 5825 C C . LYS A 1 88 ? -8.629 21.081 10.130 1.00 0.00 117 LYS A C 4
ATOM 5826 O O . LYS A 1 88 ? -8.501 21.097 11.354 1.00 0.00 117 LYS A O 4
ATOM 5845 N N . LYS A 1 89 ? -8.557 22.176 9.381 1.00 0.00 118 LYS A N 4
ATOM 5846 C CA . LYS A 1 89 ? -8.319 23.490 9.968 1.00 0.00 118 LYS A CA 4
ATOM 5847 C C . LYS A 1 89 ? -8.981 24.584 9.137 1.00 0.00 118 LYS A C 4
ATOM 5848 O O . LYS A 1 89 ? -8.993 24.521 7.909 1.00 0.00 118 LYS A O 4
ATOM 5867 N N . GLU A 1 90 ? -9.529 25.587 9.817 1.00 0.00 119 GLU A N 4
ATOM 5868 C CA . GLU A 1 90 ? -10.192 26.695 9.141 1.00 0.00 119 GLU A CA 4
ATOM 5869 C C . GLU A 1 90 ? -11.080 26.188 8.008 1.00 0.00 119 GLU A C 4
ATOM 5870 O O . GLU A 1 90 ? -11.081 26.743 6.909 1.00 0.00 119 GLU A O 4
ATOM 5882 N N . ALA A 1 91 ? -11.836 25.130 8.285 1.00 0.00 120 ALA A N 4
ATOM 5883 C CA . ALA A 1 91 ? -12.729 24.549 7.291 1.00 0.00 120 ALA A CA 4
ATOM 5884 C C . ALA A 1 91 ? -14.149 25.081 7.452 1.00 0.00 120 ALA A C 4
ATOM 5885 O O . ALA A 1 91 ? -14.800 25.445 6.472 1.00 0.00 120 ALA A O 4
ATOM 5892 N N . SER A 1 92 ? -14.624 25.122 8.692 1.00 0.00 121 SER A N 4
ATOM 5893 C CA . SER A 1 92 ? -15.970 25.605 8.980 1.00 0.00 121 SER A CA 4
ATOM 5894 C C . SER A 1 92 ? -16.008 27.130 8.992 1.00 0.00 121 SER A C 4
ATOM 5895 O O . SER A 1 92 ? -14.967 27.787 8.977 1.00 0.00 121 SER A O 4
ATOM 5903 N N . GLN A 1 93 ? -17.215 27.685 9.018 1.00 0.00 122 GLN A N 4
ATOM 5904 C CA . GLN A 1 93 ? -17.390 29.133 9.030 1.00 0.00 122 GLN A CA 4
ATOM 5905 C C . GLN A 1 93 ? -18.800 29.507 9.474 1.00 0.00 122 GLN A C 4
ATOM 5906 O O . GLN A 1 93 ? -19.766 28.812 9.158 1.00 0.00 122 GLN A O 4
ATOM 5920 N N . SER A 1 94 ? -18.912 30.610 10.208 1.00 0.00 123 SER A N 4
ATOM 5921 C CA . SER A 1 94 ? -20.204 31.074 10.698 1.00 0.00 123 SER A CA 4
ATOM 5922 C C . SER A 1 94 ? -20.114 32.518 11.182 1.00 0.00 123 SER A C 4
ATOM 5923 O O . SER A 1 94 ? -19.031 33.018 11.484 1.00 0.00 123 SER A O 4
ATOM 5931 N N . GLY A 1 95 ? -21.263 33.185 11.252 1.00 0.00 124 GLY A N 4
ATOM 5932 C CA . GLY A 1 95 ? -21.293 34.565 11.699 1.00 0.00 124 GLY A CA 4
ATOM 5933 C C . GLY A 1 95 ? -20.057 35.338 11.281 1.00 0.00 124 GLY A C 4
ATOM 5934 O O . GLY A 1 95 ? -19.967 35.848 10.165 1.00 0.00 124 GLY A O 4
ATOM 5938 N N . PRO A 1 96 ? -19.078 35.432 12.192 1.00 0.00 125 PRO A N 4
ATOM 5939 C CA . PRO A 1 96 ? -17.824 36.148 11.935 1.00 0.00 125 PRO A CA 4
ATOM 5940 C C . PRO A 1 96 ? -16.944 35.428 10.920 1.00 0.00 125 PRO A C 4
ATOM 5941 O O . PRO A 1 96 ? -17.245 34.308 10.506 1.00 0.00 125 PRO A O 4
ATOM 5952 N N . SER A 1 97 ? -15.854 36.077 10.522 1.00 0.00 126 SER A N 4
ATOM 5953 C CA . SER A 1 97 ? -14.932 35.500 9.551 1.00 0.00 126 SER A CA 4
ATOM 5954 C C . SER A 1 97 ? -13.603 36.250 9.552 1.00 0.00 126 SER A C 4
ATOM 5955 O O . SER A 1 97 ? -13.513 37.374 10.044 1.00 0.00 126 SER A O 4
ATOM 5963 N N . SER A 1 98 ? -12.574 35.618 8.997 1.00 0.00 127 SER A N 4
ATOM 5964 C CA . SER A 1 98 ? -11.248 36.223 8.936 1.00 0.00 127 SER A CA 4
ATOM 5965 C C . SER A 1 98 ? -10.676 36.136 7.525 1.00 0.00 127 SER A C 4
ATOM 5966 O O . SER A 1 98 ? -10.130 37.108 7.003 1.00 0.00 127 SER A O 4
ATOM 5974 N N . GLY A 1 99 ? -10.805 34.964 6.911 1.00 0.00 128 GLY A N 4
ATOM 5975 C CA . GLY A 1 99 ? -10.297 34.771 5.565 1.00 0.00 128 GLY A CA 4
ATOM 5976 C C . GLY A 1 99 ? -8.815 34.452 5.546 1.00 0.00 128 GLY A C 4
ATOM 5977 O O . GLY A 1 99 ? -8.083 34.816 6.466 1.00 0.00 128 GLY A O 4
ATOM 5981 N N . GLY A 1 1 ? -16.940 29.408 1.288 1.00 0.00 30 GLY A N 5
ATOM 5982 C CA . GLY A 1 1 ? -15.602 29.960 1.390 1.00 0.00 30 GLY A CA 5
ATOM 5983 C C . GLY A 1 1 ? -14.737 29.608 0.196 1.00 0.00 30 GLY A C 5
ATOM 5984 O O . GLY A 1 1 ? -15.235 29.117 -0.816 1.00 0.00 30 GLY A O 5
ATOM 5988 N N . SER A 1 2 ? -13.437 29.861 0.314 1.00 0.00 31 SER A N 5
ATOM 5989 C CA . SER A 1 2 ? -12.502 29.573 -0.766 1.00 0.00 31 SER A CA 5
ATOM 5990 C C . SER A 1 2 ? -12.636 28.126 -1.230 1.00 0.00 31 SER A C 5
ATOM 5991 O O . SER A 1 2 ? -12.386 27.192 -0.468 1.00 0.00 31 SER A O 5
ATOM 5999 N N . SER A 1 3 ? -13.034 27.948 -2.486 1.00 0.00 32 SER A N 5
ATOM 6000 C CA . SER A 1 3 ? -13.207 26.615 -3.051 1.00 0.00 32 SER A CA 5
ATOM 6001 C C . SER A 1 3 ? -11.879 26.068 -3.567 1.00 0.00 32 SER A C 5
ATOM 6002 O O . SER A 1 3 ? -10.904 26.804 -3.707 1.00 0.00 32 SER A O 5
ATOM 6010 N N . GLY A 1 4 ? -11.851 24.769 -3.849 1.00 0.00 33 GLY A N 5
ATOM 6011 C CA . GLY A 1 4 ? -10.639 24.143 -4.346 1.00 0.00 33 GLY A CA 5
ATOM 6012 C C . GLY A 1 4 ? -9.439 24.423 -3.463 1.00 0.00 33 GLY A C 5
ATOM 6013 O O . GLY A 1 4 ? -8.638 25.310 -3.756 1.00 0.00 33 GLY A O 5
ATOM 6017 N N . SER A 1 5 ? -9.315 23.665 -2.379 1.00 0.00 34 SER A N 5
ATOM 6018 C CA . SER A 1 5 ? -8.206 23.839 -1.447 1.00 0.00 34 SER A CA 5
ATOM 6019 C C . SER A 1 5 ? -7.253 22.649 -1.509 1.00 0.00 34 SER A C 5
ATOM 6020 O O . SER A 1 5 ? -7.465 21.635 -0.844 1.00 0.00 34 SER A O 5
ATOM 6028 N N . SER A 1 6 ? -6.202 22.781 -2.312 1.00 0.00 35 SER A N 5
ATOM 6029 C CA . SER A 1 6 ? -5.218 21.716 -2.464 1.00 0.00 35 SER A CA 5
ATOM 6030 C C . SER A 1 6 ? -3.841 22.178 -1.997 1.00 0.00 35 SER A C 5
ATOM 6031 O O . SER A 1 6 ? -3.578 23.376 -1.894 1.00 0.00 35 SER A O 5
ATOM 6039 N N . GLY A 1 7 ? -2.966 21.218 -1.714 1.00 0.00 36 GLY A N 5
ATOM 6040 C CA . GLY A 1 7 ? -1.627 21.545 -1.260 1.00 0.00 36 GLY A CA 5
ATOM 6041 C C . GLY A 1 7 ? -0.831 20.316 -0.868 1.00 0.00 36 GLY A C 5
ATOM 6042 O O . GLY A 1 7 ? 0.276 20.102 -1.361 1.00 0.00 36 GLY A O 5
ATOM 6046 N N . SER A 1 8 ? -1.395 19.508 0.023 1.00 0.00 37 SER A N 5
ATOM 6047 C CA . SER A 1 8 ? -0.728 18.296 0.486 1.00 0.00 37 SER A CA 5
ATOM 6048 C C . SER A 1 8 ? -1.428 17.052 -0.052 1.00 0.00 37 SER A C 5
ATOM 6049 O O . SER A 1 8 ? -2.637 16.890 0.102 1.00 0.00 37 SER A O 5
ATOM 6057 N N . GLY A 1 9 ? -0.656 16.174 -0.687 1.00 0.00 38 GLY A N 5
ATOM 6058 C CA . GLY A 1 9 ? -1.217 14.956 -1.239 1.00 0.00 38 GLY A CA 5
ATOM 6059 C C . GLY A 1 9 ? -0.825 13.725 -0.446 1.00 0.00 38 GLY A C 5
ATOM 6060 O O . GLY A 1 9 ? -0.476 12.693 -1.019 1.00 0.00 38 GLY A O 5
ATOM 6064 N N . ARG A 1 10 ? -0.882 13.833 0.878 1.00 0.00 39 ARG A N 5
ATOM 6065 C CA . ARG A 1 10 ? -0.527 12.721 1.751 1.00 0.00 39 ARG A CA 5
ATOM 6066 C C . ARG A 1 10 ? -1.669 11.712 1.837 1.00 0.00 39 ARG A C 5
ATOM 6067 O O . ARG A 1 10 ? -2.832 12.086 1.993 1.00 0.00 39 ARG A O 5
ATOM 6088 N N . LEU A 1 11 ? -1.328 10.432 1.735 1.00 0.00 40 LEU A N 5
ATOM 6089 C CA . LEU A 1 11 ? -2.324 9.368 1.801 1.00 0.00 40 LEU A CA 5
ATOM 6090 C C . LEU A 1 11 ? -1.866 8.250 2.732 1.00 0.00 40 LEU A C 5
ATOM 6091 O O . LEU A 1 11 ? -0.676 7.945 2.814 1.00 0.00 40 LEU A O 5
ATOM 6107 N N . PHE A 1 12 ? -2.819 7.642 3.431 1.00 0.00 41 PHE A N 5
ATOM 6108 C CA . PHE A 1 12 ? -2.513 6.556 4.355 1.00 0.00 41 PHE A CA 5
ATOM 6109 C C . PHE A 1 12 ? -2.675 5.200 3.674 1.00 0.00 41 PHE A C 5
ATOM 6110 O O . PHE A 1 12 ? -3.685 4.937 3.022 1.00 0.00 41 PHE A O 5
ATOM 6127 N N . VAL A 1 13 ? -1.671 4.343 3.831 1.00 0.00 42 VAL A N 5
ATOM 6128 C CA . VAL A 1 13 ? -1.700 3.014 3.232 1.00 0.00 42 VAL A CA 5
ATOM 6129 C C . VAL A 1 13 ? -1.286 1.948 4.240 1.00 0.00 42 VAL A C 5
ATOM 6130 O O . VAL A 1 13 ? -0.455 2.195 5.114 1.00 0.00 42 VAL A O 5
ATOM 6143 N N . ARG A 1 14 ? -1.870 0.761 4.112 1.00 0.00 43 ARG A N 5
ATOM 6144 C CA . ARG A 1 14 ? -1.562 -0.343 5.012 1.00 0.00 43 ARG A CA 5
ATOM 6145 C C . ARG A 1 14 ? -1.697 -1.683 4.295 1.00 0.00 43 ARG A C 5
ATOM 6146 O O . ARG A 1 14 ? -2.033 -1.735 3.113 1.00 0.00 43 ARG A O 5
ATOM 6167 N N . ASN A 1 15 ? -1.432 -2.766 5.020 1.00 0.00 44 ASN A N 5
ATOM 6168 C CA . ASN A 1 15 ? -1.523 -4.106 4.452 1.00 0.00 44 ASN A CA 5
ATOM 6169 C C . ASN A 1 15 ? -0.476 -4.307 3.361 1.00 0.00 44 ASN A C 5
ATOM 6170 O O . ASN A 1 15 ? -0.799 -4.706 2.241 1.00 0.00 44 ASN A O 5
ATOM 6181 N N . LEU A 1 16 ? 0.780 -4.029 3.695 1.00 0.00 45 LEU A N 5
ATOM 6182 C CA . LEU A 1 16 ? 1.876 -4.179 2.744 1.00 0.00 45 LEU A CA 5
ATOM 6183 C C . LEU A 1 16 ? 2.625 -5.487 2.979 1.00 0.00 45 LEU A C 5
ATOM 6184 O O . LEU A 1 16 ? 3.204 -5.700 4.044 1.00 0.00 45 LEU A O 5
ATOM 6200 N N . SER A 1 17 ? 2.611 -6.360 1.976 1.00 0.00 46 SER A N 5
ATOM 6201 C CA . SER A 1 17 ? 3.287 -7.648 2.074 1.00 0.00 46 SER A CA 5
ATOM 6202 C C . SER A 1 17 ? 4.733 -7.469 2.528 1.00 0.00 46 SER A C 5
ATOM 6203 O O . SER A 1 17 ? 5.495 -6.711 1.926 1.00 0.00 46 SER A O 5
ATOM 6211 N N . TYR A 1 18 ? 5.103 -8.171 3.592 1.00 0.00 47 TYR A N 5
ATOM 6212 C CA . TYR A 1 18 ? 6.456 -8.089 4.130 1.00 0.00 47 TYR A CA 5
ATOM 6213 C C . TYR A 1 18 ? 7.490 -8.403 3.052 1.00 0.00 47 TYR A C 5
ATOM 6214 O O . TYR A 1 18 ? 8.616 -7.907 3.091 1.00 0.00 47 TYR A O 5
ATOM 6232 N N . THR A 1 19 ? 7.098 -9.232 2.089 1.00 0.00 48 THR A N 5
ATOM 6233 C CA . THR A 1 19 ? 7.989 -9.614 1.001 1.00 0.00 48 THR A CA 5
ATOM 6234 C C . THR A 1 19 ? 8.348 -8.411 0.136 1.00 0.00 48 THR A C 5
ATOM 6235 O O . THR A 1 19 ? 9.319 -8.445 -0.619 1.00 0.00 48 THR A O 5
ATOM 6246 N N . SER A 1 20 ? 7.558 -7.348 0.252 1.00 0.00 49 SER A N 5
ATOM 6247 C CA . SER A 1 20 ? 7.792 -6.134 -0.522 1.00 0.00 49 SER A CA 5
ATOM 6248 C C . SER A 1 20 ? 8.804 -5.231 0.175 1.00 0.00 49 SER A C 5
ATOM 6249 O O . SER A 1 20 ? 8.944 -5.265 1.397 1.00 0.00 49 SER A O 5
ATOM 6257 N N . SER A 1 21 ? 9.509 -4.424 -0.612 1.00 0.00 50 SER A N 5
ATOM 6258 C CA . SER A 1 21 ? 10.512 -3.514 -0.072 1.00 0.00 50 SER A CA 5
ATOM 6259 C C . SER A 1 21 ? 10.186 -2.069 -0.436 1.00 0.00 50 SER A C 5
ATOM 6260 O O . SER A 1 21 ? 9.390 -1.810 -1.338 1.00 0.00 50 SER A O 5
ATOM 6268 N N . GLU A 1 22 ? 10.808 -1.132 0.273 1.00 0.00 51 GLU A N 5
ATOM 6269 C CA . GLU A 1 22 ? 10.584 0.288 0.025 1.00 0.00 51 GLU A CA 5
ATOM 6270 C C . GLU A 1 22 ? 10.655 0.597 -1.467 1.00 0.00 51 GLU A C 5
ATOM 6271 O O . GLU A 1 22 ? 9.956 1.481 -1.962 1.00 0.00 51 GLU A O 5
ATOM 6283 N N . GLU A 1 23 ? 11.506 -0.137 -2.178 1.00 0.00 52 GLU A N 5
ATOM 6284 C CA . GLU A 1 23 ? 11.670 0.061 -3.613 1.00 0.00 52 GLU A CA 5
ATOM 6285 C C . GLU A 1 23 ? 10.378 -0.262 -4.358 1.00 0.00 52 GLU A C 5
ATOM 6286 O O . GLU A 1 23 ? 9.809 0.594 -5.035 1.00 0.00 52 GLU A O 5
ATOM 6298 N N . ASP A 1 24 ? 9.921 -1.502 -4.228 1.00 0.00 53 ASP A N 5
ATOM 6299 C CA . ASP A 1 24 ? 8.696 -1.940 -4.888 1.00 0.00 53 ASP A CA 5
ATOM 6300 C C . ASP A 1 24 ? 7.599 -0.889 -4.748 1.00 0.00 53 ASP A C 5
ATOM 6301 O O . ASP A 1 24 ? 6.956 -0.513 -5.729 1.00 0.00 53 ASP A O 5
ATOM 6310 N N . LEU A 1 25 ? 7.390 -0.419 -3.523 1.00 0.00 54 LEU A N 5
ATOM 6311 C CA . LEU A 1 25 ? 6.369 0.588 -3.254 1.00 0.00 54 LEU A CA 5
ATOM 6312 C C . LEU A 1 25 ? 6.565 1.812 -4.142 1.00 0.00 54 LEU A C 5
ATOM 6313 O O . LEU A 1 25 ? 5.716 2.129 -4.975 1.00 0.00 54 LEU A O 5
ATOM 6329 N N . GLU A 1 26 ? 7.691 2.496 -3.960 1.00 0.00 55 GLU A N 5
ATOM 6330 C CA . GLU A 1 26 ? 7.998 3.684 -4.746 1.00 0.00 55 GLU A CA 5
ATOM 6331 C C . GLU A 1 26 ? 7.511 3.527 -6.184 1.00 0.00 55 GLU A C 5
ATOM 6332 O O . GLU A 1 26 ? 6.763 4.362 -6.693 1.00 0.00 55 GLU A O 5
ATOM 6344 N N . LYS A 1 27 ? 7.940 2.450 -6.833 1.00 0.00 56 LYS A N 5
ATOM 6345 C CA . LYS A 1 27 ? 7.549 2.181 -8.212 1.00 0.00 56 LYS A CA 5
ATOM 6346 C C . LYS A 1 27 ? 6.033 2.059 -8.333 1.00 0.00 56 LYS A C 5
ATOM 6347 O O . LYS A 1 27 ? 5.401 2.785 -9.102 1.00 0.00 56 LYS A O 5
ATOM 6366 N N . LEU A 1 28 ? 5.455 1.140 -7.568 1.00 0.00 57 LEU A N 5
ATOM 6367 C CA . LEU A 1 28 ? 4.012 0.924 -7.588 1.00 0.00 57 LEU A CA 5
ATOM 6368 C C . LEU A 1 28 ? 3.266 2.248 -7.720 1.00 0.00 57 LEU A C 5
ATOM 6369 O O . LEU A 1 28 ? 2.613 2.507 -8.731 1.00 0.00 57 LEU A O 5
ATOM 6385 N N . PHE A 1 29 ? 3.368 3.084 -6.692 1.00 0.00 58 PHE A N 5
ATOM 6386 C CA . PHE A 1 29 ? 2.704 4.382 -6.693 1.00 0.00 58 PHE A CA 5
ATOM 6387 C C . PHE A 1 29 ? 3.296 5.295 -7.762 1.00 0.00 58 PHE A C 5
ATOM 6388 O O . PHE A 1 29 ? 2.587 5.771 -8.649 1.00 0.00 58 PHE A O 5
ATOM 6405 N N . SER A 1 30 ? 4.600 5.535 -7.671 1.00 0.00 59 SER A N 5
ATOM 6406 C CA . SER A 1 30 ? 5.288 6.394 -8.627 1.00 0.00 59 SER A CA 5
ATOM 6407 C C . SER A 1 30 ? 4.699 6.231 -10.025 1.00 0.00 59 SER A C 5
ATOM 6408 O O . SER A 1 30 ? 4.616 7.191 -10.791 1.00 0.00 59 SER A O 5
ATOM 6416 N N . ALA A 1 31 ? 4.292 5.009 -10.350 1.00 0.00 60 ALA A N 5
ATOM 6417 C CA . ALA A 1 31 ? 3.710 4.719 -11.655 1.00 0.00 60 ALA A CA 5
ATOM 6418 C C . ALA A 1 31 ? 2.619 5.726 -12.004 1.00 0.00 60 ALA A C 5
ATOM 6419 O O . ALA A 1 31 ? 2.610 6.292 -13.098 1.00 0.00 60 ALA A O 5
ATOM 6426 N N . TYR A 1 32 ? 1.700 5.944 -11.070 1.00 0.00 61 TYR A N 5
ATOM 6427 C CA . TYR A 1 32 ? 0.602 6.880 -11.281 1.00 0.00 61 TYR A CA 5
ATOM 6428 C C . TYR A 1 32 ? 1.129 8.293 -11.514 1.00 0.00 61 TYR A C 5
ATOM 6429 O O . TYR A 1 32 ? 0.609 9.032 -12.349 1.00 0.00 61 TYR A O 5
ATOM 6447 N N . GLY A 1 33 ? 2.166 8.661 -10.768 1.00 0.00 62 GLY A N 5
ATOM 6448 C CA . GLY A 1 33 ? 2.748 9.984 -10.908 1.00 0.00 62 GLY A CA 5
ATOM 6449 C C . GLY A 1 33 ? 3.998 10.159 -10.069 1.00 0.00 62 GLY A C 5
ATOM 6450 O O . GLY A 1 33 ? 4.426 9.250 -9.357 1.00 0.00 62 GLY A O 5
ATOM 6454 N N . PRO A 1 34 ? 4.606 11.352 -10.148 1.00 0.00 63 PRO A N 5
ATOM 6455 C CA . PRO A 1 34 ? 5.824 11.671 -9.397 1.00 0.00 63 PRO A CA 5
ATOM 6456 C C . PRO A 1 34 ? 5.567 11.791 -7.899 1.00 0.00 63 PRO A C 5
ATOM 6457 O O . PRO A 1 34 ? 4.680 12.530 -7.468 1.00 0.00 63 PRO A O 5
ATOM 6468 N N . LEU A 1 35 ? 6.347 11.062 -7.109 1.00 0.00 64 LEU A N 5
ATOM 6469 C CA . LEU A 1 35 ? 6.204 11.087 -5.658 1.00 0.00 64 LEU A CA 5
ATOM 6470 C C . LEU A 1 35 ? 7.011 12.230 -5.051 1.00 0.00 64 LEU A C 5
ATOM 6471 O O . LEU A 1 35 ? 7.866 12.819 -5.712 1.00 0.00 64 LEU A O 5
ATOM 6487 N N . SER A 1 36 ? 6.733 12.539 -3.788 1.00 0.00 65 SER A N 5
ATOM 6488 C CA . SER A 1 36 ? 7.432 13.613 -3.092 1.00 0.00 65 SER A CA 5
ATOM 6489 C C . SER A 1 36 ? 8.203 13.071 -1.892 1.00 0.00 65 SER A C 5
ATOM 6490 O O . SER A 1 36 ? 9.343 13.463 -1.645 1.00 0.00 65 SER A O 5
ATOM 6498 N N . GLU A 1 37 ? 7.571 12.168 -1.149 1.00 0.00 66 GLU A N 5
ATOM 6499 C CA . GLU A 1 37 ? 8.196 11.573 0.026 1.00 0.00 66 GLU A CA 5
ATOM 6500 C C . GLU A 1 37 ? 7.552 10.232 0.365 1.00 0.00 66 GLU A C 5
ATOM 6501 O O . GLU A 1 37 ? 6.350 10.041 0.172 1.00 0.00 66 GLU A O 5
ATOM 6513 N N . LEU A 1 38 ? 8.359 9.306 0.871 1.00 0.00 67 LEU A N 5
ATOM 6514 C CA . LEU A 1 38 ? 7.869 7.982 1.238 1.00 0.00 67 LEU A CA 5
ATOM 6515 C C . LEU A 1 38 ? 8.267 7.630 2.668 1.00 0.00 67 LEU A C 5
ATOM 6516 O O . LEU A 1 38 ? 9.328 8.034 3.145 1.00 0.00 67 LEU A O 5
ATOM 6532 N N . HIS A 1 39 ? 7.410 6.873 3.346 1.00 0.00 68 HIS A N 5
ATOM 6533 C CA . HIS A 1 39 ? 7.674 6.464 4.721 1.00 0.00 68 HIS A CA 5
ATOM 6534 C C . HIS A 1 39 ? 7.424 4.970 4.900 1.00 0.00 68 HIS A C 5
ATOM 6535 O O . HIS A 1 39 ? 6.278 4.525 4.964 1.00 0.00 68 HIS A O 5
ATOM 6550 N N . TYR A 1 40 ? 8.504 4.200 4.981 1.00 0.00 69 TYR A N 5
ATOM 6551 C CA . TYR A 1 40 ? 8.402 2.755 5.150 1.00 0.00 69 TYR A CA 5
ATOM 6552 C C . TYR A 1 40 ? 9.025 2.316 6.472 1.00 0.00 69 TYR A C 5
ATOM 6553 O O . TYR A 1 40 ? 10.228 2.069 6.569 1.00 0.00 69 TYR A O 5
ATOM 6571 N N . PRO A 1 41 ? 8.188 2.215 7.515 1.00 0.00 70 PRO A N 5
ATOM 6572 C CA . PRO A 1 41 ? 8.633 1.804 8.850 1.00 0.00 70 PRO A CA 5
ATOM 6573 C C . PRO A 1 41 ? 9.031 0.333 8.901 1.00 0.00 70 PRO A C 5
ATOM 6574 O O . PRO A 1 41 ? 8.384 -0.516 8.287 1.00 0.00 70 PRO A O 5
ATOM 6585 N N . ILE A 1 42 ? 10.098 0.038 9.636 1.00 0.00 71 ILE A N 5
ATOM 6586 C CA . ILE A 1 42 ? 10.580 -1.331 9.768 1.00 0.00 71 ILE A CA 5
ATOM 6587 C C . ILE A 1 42 ? 11.001 -1.629 11.203 1.00 0.00 71 ILE A C 5
ATOM 6588 O O . ILE A 1 42 ? 11.802 -0.901 11.790 1.00 0.00 71 ILE A O 5
ATOM 6604 N N . ASP A 1 43 ? 10.458 -2.706 11.761 1.00 0.00 72 ASP A N 5
ATOM 6605 C CA . ASP A 1 43 ? 10.780 -3.103 13.127 1.00 0.00 72 ASP A CA 5
ATOM 6606 C C . ASP A 1 43 ? 12.274 -3.369 13.278 1.00 0.00 72 ASP A C 5
ATOM 6607 O O . ASP A 1 43 ? 12.862 -4.123 12.501 1.00 0.00 72 ASP A O 5
ATOM 6616 N N . SER A 1 44 ? 12.883 -2.745 14.281 1.00 0.00 73 SER A N 5
ATOM 6617 C CA . SER A 1 44 ? 14.310 -2.911 14.530 1.00 0.00 73 SER A CA 5
ATOM 6618 C C . SER A 1 44 ? 14.593 -4.254 15.196 1.00 0.00 73 SER A C 5
ATOM 6619 O O . SER A 1 44 ? 15.737 -4.565 15.533 1.00 0.00 73 SER A O 5
ATOM 6627 N N . LEU A 1 45 ? 13.544 -5.048 15.382 1.00 0.00 74 LEU A N 5
ATOM 6628 C CA . LEU A 1 45 ? 13.678 -6.359 16.007 1.00 0.00 74 LEU A CA 5
ATOM 6629 C C . LEU A 1 45 ? 13.578 -7.470 14.967 1.00 0.00 74 LEU A C 5
ATOM 6630 O O . LEU A 1 45 ? 14.479 -8.300 14.840 1.00 0.00 74 LEU A O 5
ATOM 6646 N N . THR A 1 46 ? 12.477 -7.481 14.223 1.00 0.00 75 THR A N 5
ATOM 6647 C CA . THR A 1 46 ? 12.259 -8.489 13.193 1.00 0.00 75 THR A CA 5
ATOM 6648 C C . THR A 1 46 ? 12.808 -8.028 11.848 1.00 0.00 75 THR A C 5
ATOM 6649 O O . THR A 1 46 ? 12.946 -8.822 10.917 1.00 0.00 75 THR A O 5
ATOM 6660 N N . LYS A 1 47 ? 13.120 -6.740 11.751 1.00 0.00 76 LYS A N 5
ATOM 6661 C CA . LYS A 1 47 ? 13.657 -6.173 10.520 1.00 0.00 76 LYS A CA 5
ATOM 6662 C C . LYS A 1 47 ? 12.630 -6.248 9.394 1.00 0.00 76 LYS A C 5
ATOM 6663 O O . LYS A 1 47 ? 12.986 -6.347 8.220 1.00 0.00 76 LYS A O 5
ATOM 6682 N N . LYS A 1 48 ? 11.353 -6.198 9.760 1.00 0.00 77 LYS A N 5
ATOM 6683 C CA . LYS A 1 48 ? 10.274 -6.257 8.781 1.00 0.00 77 LYS A CA 5
ATOM 6684 C C . LYS A 1 48 ? 9.168 -5.267 9.131 1.00 0.00 77 LYS A C 5
ATOM 6685 O O . LYS A 1 48 ? 8.903 -4.981 10.299 1.00 0.00 77 LYS A O 5
ATOM 6704 N N . PRO A 1 49 ? 8.505 -4.730 8.096 1.00 0.00 78 PRO A N 5
ATOM 6705 C CA . PRO A 1 49 ? 7.415 -3.765 8.269 1.00 0.00 78 PRO A CA 5
ATOM 6706 C C . PRO A 1 49 ? 6.165 -4.402 8.866 1.00 0.00 78 PRO A C 5
ATOM 6707 O O . PRO A 1 49 ? 5.764 -5.497 8.470 1.00 0.00 78 PRO A O 5
ATOM 6718 N N . LYS A 1 50 ? 5.552 -3.710 9.820 1.00 0.00 79 LYS A N 5
ATOM 6719 C CA . LYS A 1 50 ? 4.346 -4.207 10.472 1.00 0.00 79 LYS A CA 5
ATOM 6720 C C . LYS A 1 50 ? 3.185 -4.279 9.485 1.00 0.00 79 LYS A C 5
ATOM 6721 O O . LYS A 1 50 ? 2.299 -5.122 9.615 1.00 0.00 79 LYS A O 5
ATOM 6740 N N . GLY A 1 51 ? 3.198 -3.388 8.498 1.00 0.00 80 GLY A N 5
ATOM 6741 C CA . GLY A 1 51 ? 2.141 -3.369 7.503 1.00 0.00 80 GLY A CA 5
ATOM 6742 C C . GLY A 1 51 ? 1.479 -2.010 7.387 1.00 0.00 80 GLY A C 5
ATOM 6743 O O . GLY A 1 51 ? 0.252 -1.910 7.359 1.00 0.00 80 GLY A O 5
ATOM 6747 N N . PHE A 1 52 ? 2.292 -0.961 7.321 1.00 0.00 81 PHE A N 5
ATOM 6748 C CA . PHE A 1 52 ? 1.778 0.399 7.210 1.00 0.00 81 PHE A CA 5
ATOM 6749 C C . PHE A 1 52 ? 2.869 1.356 6.738 1.00 0.00 81 PHE A C 5
ATOM 6750 O O . PHE A 1 52 ? 4.045 1.178 7.054 1.00 0.00 81 PHE A O 5
ATOM 6767 N N . ALA A 1 53 ? 2.469 2.371 5.979 1.00 0.00 82 ALA A N 5
ATOM 6768 C CA . ALA A 1 53 ? 3.411 3.357 5.465 1.00 0.00 82 ALA A CA 5
ATOM 6769 C C . ALA A 1 53 ? 2.689 4.620 5.007 1.00 0.00 82 ALA A C 5
ATOM 6770 O O . ALA A 1 53 ? 1.496 4.589 4.704 1.00 0.00 82 ALA A O 5
ATOM 6777 N N . PHE A 1 54 ? 3.419 5.729 4.960 1.00 0.00 83 PHE A N 5
ATOM 6778 C CA . PHE A 1 54 ? 2.847 7.003 4.540 1.00 0.00 83 PHE A CA 5
ATOM 6779 C C . PHE A 1 54 ? 3.416 7.438 3.193 1.00 0.00 83 PHE A C 5
ATOM 6780 O O . PHE A 1 54 ? 4.621 7.651 3.055 1.00 0.00 83 PHE A O 5
ATOM 6797 N N . VAL A 1 55 ? 2.541 7.567 2.201 1.00 0.00 84 VAL A N 5
ATOM 6798 C CA . VAL A 1 55 ? 2.954 7.976 0.864 1.00 0.00 84 VAL A CA 5
ATOM 6799 C C . VAL A 1 55 ? 2.581 9.429 0.594 1.00 0.00 84 VAL A C 5
ATOM 6800 O O . VAL A 1 55 ? 1.438 9.838 0.800 1.00 0.00 84 VAL A O 5
ATOM 6813 N N . THR A 1 56 ? 3.554 10.208 0.131 1.00 0.00 85 THR A N 5
ATOM 6814 C CA . THR A 1 56 ? 3.329 11.617 -0.167 1.00 0.00 85 THR A CA 5
ATOM 6815 C C . THR A 1 56 ? 3.546 11.907 -1.647 1.00 0.00 85 THR A C 5
ATOM 6816 O O . THR A 1 56 ? 4.676 11.887 -2.135 1.00 0.00 85 THR A O 5
ATOM 6827 N N . PHE A 1 57 ? 2.456 12.177 -2.358 1.00 0.00 86 PHE A N 5
ATOM 6828 C CA . PHE A 1 57 ? 2.527 12.472 -3.784 1.00 0.00 86 PHE A CA 5
ATOM 6829 C C . PHE A 1 57 ? 2.931 13.924 -4.021 1.00 0.00 86 PHE A C 5
ATOM 6830 O O . PHE A 1 57 ? 2.631 14.802 -3.212 1.00 0.00 86 PHE A O 5
ATOM 6847 N N . MET A 1 58 ? 3.614 14.168 -5.134 1.00 0.00 87 MET A N 5
ATOM 6848 C CA . MET A 1 58 ? 4.059 15.514 -5.477 1.00 0.00 87 MET A CA 5
ATOM 6849 C C . MET A 1 58 ? 2.868 16.435 -5.720 1.00 0.00 87 MET A C 5
ATOM 6850 O O . MET A 1 58 ? 2.806 17.541 -5.183 1.00 0.00 87 MET A O 5
ATOM 6864 N N . PHE A 1 59 ? 1.924 15.972 -6.533 1.00 0.00 88 PHE A N 5
ATOM 6865 C CA . PHE A 1 59 ? 0.735 16.756 -6.848 1.00 0.00 88 PHE A CA 5
ATOM 6866 C C . PHE A 1 59 ? -0.510 16.126 -6.232 1.00 0.00 88 PHE A C 5
ATOM 6867 O O . PHE A 1 59 ? -0.604 14.910 -6.064 1.00 0.00 88 PHE A O 5
ATOM 6884 N N . PRO A 1 60 ? -1.491 16.973 -5.884 1.00 0.00 89 PRO A N 5
ATOM 6885 C CA . PRO A 1 60 ? -2.749 16.522 -5.281 1.00 0.00 89 PRO A CA 5
ATOM 6886 C C . PRO A 1 60 ? -3.625 15.758 -6.268 1.00 0.00 89 PRO A C 5
ATOM 6887 O O . PRO A 1 60 ? -4.161 14.699 -5.944 1.00 0.00 89 PRO A O 5
ATOM 6898 N N . GLU A 1 61 ? -3.764 16.302 -7.473 1.00 0.00 90 GLU A N 5
ATOM 6899 C CA . GLU A 1 61 ? -4.575 15.670 -8.506 1.00 0.00 90 GLU A CA 5
ATOM 6900 C C . GLU A 1 61 ? -4.233 14.189 -8.637 1.00 0.00 90 GLU A C 5
ATOM 6901 O O . GLU A 1 61 ? -5.121 13.338 -8.700 1.00 0.00 90 GLU A O 5
ATOM 6913 N N . HIS A 1 62 ? -2.939 13.888 -8.677 1.00 0.00 91 HIS A N 5
ATOM 6914 C CA . HIS A 1 62 ? -2.478 12.509 -8.800 1.00 0.00 91 HIS A CA 5
ATOM 6915 C C . HIS A 1 62 ? -2.852 11.699 -7.563 1.00 0.00 91 HIS A C 5
ATOM 6916 O O . HIS A 1 62 ? -3.325 10.569 -7.669 1.00 0.00 91 HIS A O 5
ATOM 6931 N N . ALA A 1 63 ? -2.634 12.285 -6.390 1.00 0.00 92 ALA A N 5
ATOM 6932 C CA . ALA A 1 63 ? -2.949 11.618 -5.133 1.00 0.00 92 ALA A CA 5
ATOM 6933 C C . ALA A 1 63 ? -4.388 11.116 -5.123 1.00 0.00 92 ALA A C 5
ATOM 6934 O O . ALA A 1 63 ? -4.753 10.262 -4.314 1.00 0.00 92 ALA A O 5
ATOM 6941 N N . VAL A 1 64 ? -5.203 11.651 -6.027 1.00 0.00 93 VAL A N 5
ATOM 6942 C CA . VAL A 1 64 ? -6.603 11.256 -6.122 1.00 0.00 93 VAL A CA 5
ATOM 6943 C C . VAL A 1 64 ? -6.757 9.966 -6.920 1.00 0.00 93 VAL A C 5
ATOM 6944 O O . VAL A 1 64 ? -7.472 9.051 -6.510 1.00 0.00 93 VAL A O 5
ATOM 6957 N N . LYS A 1 65 ? -6.081 9.899 -8.062 1.00 0.00 94 LYS A N 5
ATOM 6958 C CA . LYS A 1 65 ? -6.140 8.720 -8.918 1.00 0.00 94 LYS A CA 5
ATOM 6959 C C . LYS A 1 65 ? -5.657 7.481 -8.172 1.00 0.00 94 LYS A C 5
ATOM 6960 O O . LYS A 1 65 ? -6.334 6.454 -8.150 1.00 0.00 94 LYS A O 5
ATOM 6979 N N . ALA A 1 66 ? -4.482 7.585 -7.559 1.00 0.00 95 ALA A N 5
ATOM 6980 C CA . ALA A 1 66 ? -3.910 6.474 -6.809 1.00 0.00 95 ALA A CA 5
ATOM 6981 C C . ALA A 1 66 ? -4.882 5.971 -5.747 1.00 0.00 95 ALA A C 5
ATOM 6982 O O . ALA A 1 66 ? -5.023 4.765 -5.541 1.00 0.00 95 ALA A O 5
ATOM 6989 N N . TYR A 1 67 ? -5.549 6.902 -5.074 1.00 0.00 96 TYR A N 5
ATOM 6990 C CA . TYR A 1 67 ? -6.505 6.553 -4.030 1.00 0.00 96 TYR A CA 5
ATOM 6991 C C . TYR A 1 67 ? -7.768 5.942 -4.630 1.00 0.00 96 TYR A C 5
ATOM 6992 O O . TYR A 1 67 ? -8.524 5.254 -3.945 1.00 0.00 96 TYR A O 5
ATOM 7010 N N . ALA A 1 68 ? -7.987 6.197 -5.916 1.00 0.00 97 ALA A N 5
ATOM 7011 C CA . ALA A 1 68 ? -9.156 5.671 -6.610 1.00 0.00 97 ALA A CA 5
ATOM 7012 C C . ALA A 1 68 ? -8.882 4.277 -7.166 1.00 0.00 97 ALA A C 5
ATOM 7013 O O . ALA A 1 68 ? -9.798 3.470 -7.319 1.00 0.00 97 ALA A O 5
ATOM 7020 N N . GLU A 1 69 ? -7.617 4.003 -7.467 1.00 0.00 98 GLU A N 5
ATOM 7021 C CA . GLU A 1 69 ? -7.224 2.707 -8.008 1.00 0.00 98 GLU A CA 5
ATOM 7022 C C . GLU A 1 69 ? -6.628 1.821 -6.918 1.00 0.00 98 GLU A C 5
ATOM 7023 O O . GLU A 1 69 ? -7.078 0.696 -6.702 1.00 0.00 98 GLU A O 5
ATOM 7035 N N . VAL A 1 70 ? -5.612 2.336 -6.234 1.00 0.00 99 VAL A N 5
ATOM 7036 C CA . VAL A 1 70 ? -4.953 1.593 -5.166 1.00 0.00 99 VAL A CA 5
ATOM 7037 C C . VAL A 1 70 ? -5.967 1.065 -4.158 1.00 0.00 99 VAL A C 5
ATOM 7038 O O . VAL A 1 70 ? -6.016 -0.133 -3.880 1.00 0.00 99 VAL A O 5
ATOM 7051 N N . ASP A 1 71 ? -6.776 1.968 -3.613 1.00 0.00 100 ASP A N 5
ATOM 7052 C CA . ASP A 1 71 ? -7.792 1.593 -2.636 1.00 0.00 100 ASP A CA 5
ATOM 7053 C C . ASP A 1 71 ? -8.706 0.506 -3.192 1.00 0.00 100 ASP A C 5
ATOM 7054 O O . ASP A 1 71 ? -9.795 0.791 -3.691 1.00 0.00 100 ASP A O 5
ATOM 7063 N N . GLY A 1 72 ? -8.256 -0.742 -3.104 1.00 0.00 101 GLY A N 5
ATOM 7064 C CA . GLY A 1 72 ? -9.045 -1.853 -3.603 1.00 0.00 101 GLY A CA 5
ATOM 7065 C C . GLY A 1 72 ? -8.269 -2.729 -4.566 1.00 0.00 101 GLY A C 5
ATOM 7066 O O . GLY A 1 72 ? -8.858 -3.434 -5.385 1.00 0.00 101 GLY A O 5
ATOM 7070 N N . GLN A 1 73 ? -6.944 -2.682 -4.470 1.00 0.00 102 GLN A N 5
ATOM 7071 C CA . GLN A 1 73 ? -6.087 -3.476 -5.342 1.00 0.00 102 GLN A CA 5
ATOM 7072 C C . GLN A 1 73 ? -5.294 -4.502 -4.539 1.00 0.00 102 GLN A C 5
ATOM 7073 O O . GLN A 1 73 ? -5.114 -4.354 -3.330 1.00 0.00 102 GLN A O 5
ATOM 7087 N N . VAL A 1 74 ? -4.822 -5.542 -5.219 1.00 0.00 103 VAL A N 5
ATOM 7088 C CA . VAL A 1 74 ? -4.047 -6.592 -4.569 1.00 0.00 103 VAL A CA 5
ATOM 7089 C C . VAL A 1 74 ? -2.582 -6.531 -4.984 1.00 0.00 103 VAL A C 5
ATOM 7090 O O . VAL A 1 74 ? -2.266 -6.381 -6.165 1.00 0.00 103 VAL A O 5
ATOM 7103 N N . PHE A 1 75 ? -1.690 -6.650 -4.006 1.00 0.00 104 PHE A N 5
ATOM 7104 C CA . PHE A 1 75 ? -0.256 -6.608 -4.270 1.00 0.00 104 PHE A CA 5
ATOM 7105 C C . PHE A 1 75 ? 0.445 -7.816 -3.657 1.00 0.00 104 PHE A C 5
ATOM 7106 O O . PHE A 1 75 ? 0.400 -8.023 -2.444 1.00 0.00 104 PHE A O 5
ATOM 7123 N N . GLN A 1 76 ? 1.092 -8.610 -4.504 1.00 0.00 105 GLN A N 5
ATOM 7124 C CA . GLN A 1 76 ? 1.802 -9.799 -4.045 1.00 0.00 105 GLN A CA 5
ATOM 7125 C C . GLN A 1 76 ? 0.953 -10.593 -3.058 1.00 0.00 105 GLN A C 5
ATOM 7126 O O . GLN A 1 76 ? 1.470 -11.167 -2.101 1.00 0.00 105 GLN A O 5
ATOM 7140 N N . GLY A 1 77 ? -0.354 -10.621 -3.299 1.00 0.00 106 GLY A N 5
ATOM 7141 C CA . GLY A 1 77 ? -1.254 -11.347 -2.422 1.00 0.00 106 GLY A CA 5
ATOM 7142 C C . GLY A 1 77 ? -1.586 -10.573 -1.161 1.00 0.00 106 GLY A C 5
ATOM 7143 O O . GLY A 1 77 ? -1.819 -11.163 -0.106 1.00 0.00 106 GLY A O 5
ATOM 7147 N N . ARG A 1 78 ? -1.606 -9.249 -1.270 1.00 0.00 107 ARG A N 5
ATOM 7148 C CA . ARG A 1 78 ? -1.908 -8.393 -0.129 1.00 0.00 107 ARG A CA 5
ATOM 7149 C C . ARG A 1 78 ? -2.793 -7.222 -0.547 1.00 0.00 107 ARG A C 5
ATOM 7150 O O . ARG A 1 78 ? -2.357 -6.333 -1.278 1.00 0.00 107 ARG A O 5
ATOM 7171 N N . MET A 1 79 ? -4.036 -7.230 -0.078 1.00 0.00 108 MET A N 5
ATOM 7172 C CA . MET A 1 79 ? -4.981 -6.168 -0.403 1.00 0.00 108 MET A CA 5
ATOM 7173 C C . MET A 1 79 ? -4.502 -4.827 0.144 1.00 0.00 108 MET A C 5
ATOM 7174 O O . MET A 1 79 ? -4.354 -4.656 1.354 1.00 0.00 108 MET A O 5
ATOM 7188 N N . LEU A 1 80 ? -4.260 -3.879 -0.755 1.00 0.00 109 LEU A N 5
ATOM 7189 C CA . LEU A 1 80 ? -3.796 -2.553 -0.363 1.00 0.00 109 LEU A CA 5
ATOM 7190 C C . LEU A 1 80 ? -4.972 -1.644 -0.021 1.00 0.00 109 LEU A C 5
ATOM 7191 O O . LEU A 1 80 ? -5.891 -1.472 -0.823 1.00 0.00 109 LEU A O 5
ATOM 7207 N N . HIS A 1 81 ? -4.937 -1.063 1.174 1.00 0.00 110 HIS A N 5
ATOM 7208 C CA . HIS A 1 81 ? -5.999 -0.169 1.621 1.00 0.00 110 HIS A CA 5
ATOM 7209 C C . HIS A 1 81 ? -5.498 1.270 1.706 1.00 0.00 110 HIS A C 5
ATOM 7210 O O . HIS A 1 81 ? -4.451 1.540 2.293 1.00 0.00 110 HIS A O 5
ATOM 7225 N N . VAL A 1 82 ? -6.253 2.190 1.113 1.00 0.00 111 VAL A N 5
ATOM 7226 C CA . VAL A 1 82 ? -5.886 3.601 1.121 1.00 0.00 111 VAL A CA 5
ATOM 7227 C C . VAL A 1 82 ? -7.031 4.464 1.642 1.00 0.00 111 VAL A C 5
ATOM 7228 O O . VAL A 1 82 ? -8.171 4.338 1.193 1.00 0.00 111 VAL A O 5
ATOM 7241 N N . LEU A 1 83 ? -6.719 5.340 2.590 1.00 0.00 112 LEU A N 5
ATOM 7242 C CA . LEU A 1 83 ? -7.722 6.225 3.173 1.00 0.00 112 LEU A CA 5
ATOM 7243 C C . LEU A 1 83 ? -7.261 7.679 3.120 1.00 0.00 112 LEU A C 5
ATOM 7244 O O . LEU A 1 83 ? -6.080 7.987 3.280 1.00 0.00 112 LEU A O 5
ATOM 7260 N N . PRO A 1 84 ? -8.215 8.594 2.893 1.00 0.00 113 PRO A N 5
ATOM 7261 C CA . PRO A 1 84 ? -7.932 10.030 2.817 1.00 0.00 113 PRO A CA 5
ATOM 7262 C C . PRO A 1 84 ? -7.553 10.619 4.172 1.00 0.00 113 PRO A C 5
ATOM 7263 O O . PRO A 1 84 ? -8.225 10.377 5.175 1.00 0.00 113 PRO A O 5
ATOM 7274 N N . SER A 1 85 ? -6.472 11.393 4.195 1.00 0.00 114 SER A N 5
ATOM 7275 C CA . SER A 1 85 ? -6.002 12.013 5.428 1.00 0.00 114 SER A CA 5
ATOM 7276 C C . SER A 1 85 ? -5.629 13.473 5.193 1.00 0.00 114 SER A C 5
ATOM 7277 O O . SER A 1 85 ? -4.693 13.777 4.452 1.00 0.00 114 SER A O 5
ATOM 7285 N N . THR A 1 86 ? -6.368 14.376 5.830 1.00 0.00 115 THR A N 5
ATOM 7286 C CA . THR A 1 86 ? -6.117 15.805 5.691 1.00 0.00 115 THR A CA 5
ATOM 7287 C C . THR A 1 86 ? -5.782 16.438 7.037 1.00 0.00 115 THR A C 5
ATOM 7288 O O . THR A 1 86 ? -6.054 15.860 8.089 1.00 0.00 115 THR A O 5
ATOM 7299 N N . ILE A 1 87 ? -5.191 17.628 6.995 1.00 0.00 116 ILE A N 5
ATOM 7300 C CA . ILE A 1 87 ? -4.821 18.339 8.212 1.00 0.00 116 ILE A CA 5
ATOM 7301 C C . ILE A 1 87 ? -6.018 19.076 8.804 1.00 0.00 116 ILE A C 5
ATOM 7302 O O . ILE A 1 87 ? -6.360 20.176 8.371 1.00 0.00 116 ILE A O 5
ATOM 7318 N N . LYS A 1 88 ? -6.651 18.462 9.797 1.00 0.00 117 LYS A N 5
ATOM 7319 C CA . LYS A 1 88 ? -7.809 19.059 10.453 1.00 0.00 117 LYS A CA 5
ATOM 7320 C C . LYS A 1 88 ? -7.379 19.937 11.623 1.00 0.00 117 LYS A C 5
ATOM 7321 O O . LYS A 1 88 ? -7.639 19.615 12.783 1.00 0.00 117 LYS A O 5
ATOM 7340 N N . LYS A 1 89 ? -6.720 21.048 11.313 1.00 0.00 118 LYS A N 5
ATOM 7341 C CA . LYS A 1 89 ? -6.255 21.975 12.338 1.00 0.00 118 LYS A CA 5
ATOM 7342 C C . LYS A 1 89 ? -7.382 22.900 12.786 1.00 0.00 118 LYS A C 5
ATOM 7343 O O . LYS A 1 89 ? -8.438 22.957 12.156 1.00 0.00 118 LYS A O 5
ATOM 7362 N N . GLU A 1 90 ? -7.150 23.623 13.877 1.00 0.00 119 GLU A N 5
ATOM 7363 C CA . GLU A 1 90 ? -8.147 24.546 14.408 1.00 0.00 119 GLU A CA 5
ATOM 7364 C C . GLU A 1 90 ? -7.729 25.994 14.169 1.00 0.00 119 GLU A C 5
ATOM 7365 O O . GLU A 1 90 ? -6.711 26.451 14.687 1.00 0.00 119 GLU A O 5
ATOM 7377 N N . ALA A 1 91 ? -8.524 26.710 13.380 1.00 0.00 120 ALA A N 5
ATOM 7378 C CA . ALA A 1 91 ? -8.238 28.106 13.074 1.00 0.00 120 ALA A CA 5
ATOM 7379 C C . ALA A 1 91 ? -9.472 28.809 12.518 1.00 0.00 120 ALA A C 5
ATOM 7380 O O . ALA A 1 91 ? -10.242 28.223 11.756 1.00 0.00 120 ALA A O 5
ATOM 7387 N N . SER A 1 92 ? -9.654 30.068 12.903 1.00 0.00 121 SER A N 5
ATOM 7388 C CA . SER A 1 92 ? -10.797 30.850 12.447 1.00 0.00 121 SER A CA 5
ATOM 7389 C C . SER A 1 92 ? -10.473 31.577 11.146 1.00 0.00 121 SER A C 5
ATOM 7390 O O . SER A 1 92 ? -9.432 32.224 11.027 1.00 0.00 121 SER A O 5
ATOM 7398 N N . GLN A 1 93 ? -11.372 31.466 10.173 1.00 0.00 122 GLN A N 5
ATOM 7399 C CA . GLN A 1 93 ? -11.182 32.113 8.880 1.00 0.00 122 GLN A CA 5
ATOM 7400 C C . GLN A 1 93 ? -12.464 32.797 8.419 1.00 0.00 122 GLN A C 5
ATOM 7401 O O . GLN A 1 93 ? -13.422 32.136 8.017 1.00 0.00 122 GLN A O 5
ATOM 7415 N N . SER A 1 94 ? -12.476 34.125 8.481 1.00 0.00 123 SER A N 5
ATOM 7416 C CA . SER A 1 94 ? -13.643 34.899 8.074 1.00 0.00 123 SER A CA 5
ATOM 7417 C C . SER A 1 94 ? -13.227 36.257 7.518 1.00 0.00 123 SER A C 5
ATOM 7418 O O . SER A 1 94 ? -12.256 36.858 7.977 1.00 0.00 123 SER A O 5
ATOM 7426 N N . GLY A 1 95 ? -13.970 36.736 6.525 1.00 0.00 124 GLY A N 5
ATOM 7427 C CA . GLY A 1 95 ? -13.664 38.020 5.922 1.00 0.00 124 GLY A CA 5
ATOM 7428 C C . GLY A 1 95 ? -14.350 38.210 4.583 1.00 0.00 124 GLY A C 5
ATOM 7429 O O . GLY A 1 95 ? -13.765 37.982 3.524 1.00 0.00 124 GLY A O 5
ATOM 7433 N N . PRO A 1 96 ? -15.621 38.638 4.621 1.00 0.00 125 PRO A N 5
ATOM 7434 C CA . PRO A 1 96 ? -16.415 38.867 3.410 1.00 0.00 125 PRO A CA 5
ATOM 7435 C C . PRO A 1 96 ? -15.929 40.076 2.619 1.00 0.00 125 PRO A C 5
ATOM 7436 O O . PRO A 1 96 ? -15.947 40.072 1.388 1.00 0.00 125 PRO A O 5
ATOM 7447 N N . SER A 1 97 ? -15.494 41.109 3.332 1.00 0.00 126 SER A N 5
ATOM 7448 C CA . SER A 1 97 ? -15.006 42.327 2.696 1.00 0.00 126 SER A CA 5
ATOM 7449 C C . SER A 1 97 ? -13.887 42.012 1.707 1.00 0.00 126 SER A C 5
ATOM 7450 O O . SER A 1 97 ? -12.798 41.592 2.099 1.00 0.00 126 SER A O 5
ATOM 7458 N N . SER A 1 98 ? -14.165 42.219 0.424 1.00 0.00 127 SER A N 5
ATOM 7459 C CA . SER A 1 98 ? -13.184 41.954 -0.622 1.00 0.00 127 SER A CA 5
ATOM 7460 C C . SER A 1 98 ? -12.763 43.248 -1.313 1.00 0.00 127 SER A C 5
ATOM 7461 O O . SER A 1 98 ? -13.294 43.605 -2.363 1.00 0.00 127 SER A O 5
ATOM 7469 N N . GLY A 1 99 ? -11.804 43.946 -0.713 1.00 0.00 128 GLY A N 5
ATOM 7470 C CA . GLY A 1 99 ? -11.328 45.193 -1.283 1.00 0.00 128 GLY A CA 5
ATOM 7471 C C . GLY A 1 99 ? -11.989 46.406 -0.659 1.00 0.00 128 GLY A C 5
ATOM 7472 O O . GLY A 1 99 ? -12.019 47.481 -1.257 1.00 0.00 128 GLY A O 5
ATOM 7476 N N . GLY A 1 1 ? -14.338 21.081 -2.424 1.00 0.00 30 GLY A N 6
ATOM 7477 C CA . GLY A 1 1 ? -13.094 21.803 -2.235 1.00 0.00 30 GLY A CA 6
ATOM 7478 C C . GLY A 1 1 ? -13.179 22.821 -1.114 1.00 0.00 30 GLY A C 6
ATOM 7479 O O . GLY A 1 1 ? -14.271 23.209 -0.701 1.00 0.00 30 GLY A O 6
ATOM 7483 N N . SER A 1 2 ? -12.023 23.253 -0.621 1.00 0.00 31 SER A N 6
ATOM 7484 C CA . SER A 1 2 ? -11.971 24.228 0.462 1.00 0.00 31 SER A CA 6
ATOM 7485 C C . SER A 1 2 ? -11.267 25.505 0.011 1.00 0.00 31 SER A C 6
ATOM 7486 O O . SER A 1 2 ? -10.684 25.556 -1.072 1.00 0.00 31 SER A O 6
ATOM 7494 N N . SER A 1 3 ? -11.327 26.534 0.850 1.00 0.00 32 SER A N 6
ATOM 7495 C CA . SER A 1 3 ? -10.699 27.812 0.538 1.00 0.00 32 SER A CA 6
ATOM 7496 C C . SER A 1 3 ? -9.819 28.282 1.692 1.00 0.00 32 SER A C 6
ATOM 7497 O O . SER A 1 3 ? -10.199 28.181 2.858 1.00 0.00 32 SER A O 6
ATOM 7505 N N . GLY A 1 4 ? -8.640 28.797 1.358 1.00 0.00 33 GLY A N 6
ATOM 7506 C CA . GLY A 1 4 ? -7.724 29.275 2.377 1.00 0.00 33 GLY A CA 6
ATOM 7507 C C . GLY A 1 4 ? -6.666 28.249 2.733 1.00 0.00 33 GLY A C 6
ATOM 7508 O O . GLY A 1 4 ? -5.485 28.578 2.845 1.00 0.00 33 GLY A O 6
ATOM 7512 N N . SER A 1 5 ? -7.090 27.002 2.914 1.00 0.00 34 SER A N 6
ATOM 7513 C CA . SER A 1 5 ? -6.172 25.926 3.265 1.00 0.00 34 SER A CA 6
ATOM 7514 C C . SER A 1 5 ? -6.198 24.823 2.211 1.00 0.00 34 SER A C 6
ATOM 7515 O O . SER A 1 5 ? -7.021 23.910 2.273 1.00 0.00 34 SER A O 6
ATOM 7523 N N . SER A 1 6 ? -5.292 24.916 1.243 1.00 0.00 35 SER A N 6
ATOM 7524 C CA . SER A 1 6 ? -5.213 23.930 0.172 1.00 0.00 35 SER A CA 6
ATOM 7525 C C . SER A 1 6 ? -3.774 23.466 -0.034 1.00 0.00 35 SER A C 6
ATOM 7526 O O . SER A 1 6 ? -2.832 24.244 0.111 1.00 0.00 35 SER A O 6
ATOM 7534 N N . GLY A 1 7 ? -3.613 22.190 -0.374 1.00 0.00 36 GLY A N 6
ATOM 7535 C CA . GLY A 1 7 ? -2.288 21.643 -0.595 1.00 0.00 36 GLY A CA 6
ATOM 7536 C C . GLY A 1 7 ? -2.103 20.288 0.060 1.00 0.00 36 GLY A C 6
ATOM 7537 O O . GLY A 1 7 ? -1.317 20.145 0.996 1.00 0.00 36 GLY A O 6
ATOM 7541 N N . SER A 1 8 ? -2.831 19.291 -0.433 1.00 0.00 37 SER A N 6
ATOM 7542 C CA . SER A 1 8 ? -2.748 17.942 0.113 1.00 0.00 37 SER A CA 6
ATOM 7543 C C . SER A 1 8 ? -1.786 17.083 -0.702 1.00 0.00 37 SER A C 6
ATOM 7544 O O . SER A 1 8 ? -1.165 17.559 -1.652 1.00 0.00 37 SER A O 6
ATOM 7552 N N . GLY A 1 9 ? -1.667 15.814 -0.323 1.00 0.00 38 GLY A N 6
ATOM 7553 C CA . GLY A 1 9 ? -0.779 14.909 -1.028 1.00 0.00 38 GLY A CA 6
ATOM 7554 C C . GLY A 1 9 ? -0.473 13.658 -0.229 1.00 0.00 38 GLY A C 6
ATOM 7555 O O . GLY A 1 9 ? -0.142 12.617 -0.796 1.00 0.00 38 GLY A O 6
ATOM 7559 N N . ARG A 1 10 ? -0.581 13.760 1.092 1.00 0.00 39 ARG A N 6
ATOM 7560 C CA . ARG A 1 10 ? -0.311 12.628 1.970 1.00 0.00 39 ARG A CA 6
ATOM 7561 C C . ARG A 1 10 ? -1.472 11.639 1.956 1.00 0.00 39 ARG A C 6
ATOM 7562 O O . ARG A 1 10 ? -2.629 12.020 2.141 1.00 0.00 39 ARG A O 6
ATOM 7583 N N . LEU A 1 11 ? -1.157 10.367 1.735 1.00 0.00 40 LEU A N 6
ATOM 7584 C CA . LEU A 1 11 ? -2.175 9.323 1.696 1.00 0.00 40 LEU A CA 6
ATOM 7585 C C . LEU A 1 11 ? -1.833 8.194 2.664 1.00 0.00 40 LEU A C 6
ATOM 7586 O O . LEU A 1 11 ? -0.675 7.796 2.787 1.00 0.00 40 LEU A O 6
ATOM 7602 N N . PHE A 1 12 ? -2.850 7.681 3.349 1.00 0.00 41 PHE A N 6
ATOM 7603 C CA . PHE A 1 12 ? -2.659 6.597 4.305 1.00 0.00 41 PHE A CA 6
ATOM 7604 C C . PHE A 1 12 ? -2.816 5.239 3.627 1.00 0.00 41 PHE A C 6
ATOM 7605 O O . PHE A 1 12 ? -3.893 4.899 3.137 1.00 0.00 41 PHE A O 6
ATOM 7622 N N . VAL A 1 13 ? -1.734 4.468 3.603 1.00 0.00 42 VAL A N 6
ATOM 7623 C CA . VAL A 1 13 ? -1.751 3.147 2.986 1.00 0.00 42 VAL A CA 6
ATOM 7624 C C . VAL A 1 13 ? -1.327 2.071 3.980 1.00 0.00 42 VAL A C 6
ATOM 7625 O O . VAL A 1 13 ? -0.314 2.208 4.665 1.00 0.00 42 VAL A O 6
ATOM 7638 N N . ARG A 1 14 ? -2.111 1.000 4.053 1.00 0.00 43 ARG A N 6
ATOM 7639 C CA . ARG A 1 14 ? -1.818 -0.100 4.964 1.00 0.00 43 ARG A CA 6
ATOM 7640 C C . ARG A 1 14 ? -1.931 -1.443 4.249 1.00 0.00 43 ARG A C 6
ATOM 7641 O O . ARG A 1 14 ? -2.316 -1.506 3.082 1.00 0.00 43 ARG A O 6
ATOM 7662 N N . ASN A 1 15 ? -1.593 -2.516 4.957 1.00 0.00 44 ASN A N 6
ATOM 7663 C CA . ASN A 1 15 ? -1.656 -3.858 4.390 1.00 0.00 44 ASN A CA 6
ATOM 7664 C C . ASN A 1 15 ? -0.502 -4.093 3.421 1.00 0.00 44 ASN A C 6
ATOM 7665 O O . ASN A 1 15 ? -0.713 -4.455 2.262 1.00 0.00 44 ASN A O 6
ATOM 7676 N N . LEU A 1 16 ? 0.719 -3.887 3.902 1.00 0.00 45 LEU A N 6
ATOM 7677 C CA . LEU A 1 16 ? 1.908 -4.077 3.078 1.00 0.00 45 LEU A CA 6
ATOM 7678 C C . LEU A 1 16 ? 2.550 -5.433 3.354 1.00 0.00 45 LEU A C 6
ATOM 7679 O O . LEU A 1 16 ? 2.914 -5.740 4.489 1.00 0.00 45 LEU A O 6
ATOM 7695 N N . SER A 1 17 ? 2.688 -6.241 2.307 1.00 0.00 46 SER A N 6
ATOM 7696 C CA . SER A 1 17 ? 3.284 -7.565 2.437 1.00 0.00 46 SER A CA 6
ATOM 7697 C C . SER A 1 17 ? 4.726 -7.466 2.926 1.00 0.00 46 SER A C 6
ATOM 7698 O O . SER A 1 17 ? 5.542 -6.749 2.346 1.00 0.00 46 SER A O 6
ATOM 7706 N N . TYR A 1 18 ? 5.032 -8.189 3.997 1.00 0.00 47 TYR A N 6
ATOM 7707 C CA . TYR A 1 18 ? 6.374 -8.182 4.567 1.00 0.00 47 TYR A CA 6
ATOM 7708 C C . TYR A 1 18 ? 7.422 -8.471 3.497 1.00 0.00 47 TYR A C 6
ATOM 7709 O O . TYR A 1 18 ? 8.573 -8.046 3.606 1.00 0.00 47 TYR A O 6
ATOM 7727 N N . THR A 1 19 ? 7.015 -9.196 2.459 1.00 0.00 48 THR A N 6
ATOM 7728 C CA . THR A 1 19 ? 7.917 -9.543 1.368 1.00 0.00 48 THR A CA 6
ATOM 7729 C C . THR A 1 19 ? 8.242 -8.323 0.514 1.00 0.00 48 THR A C 6
ATOM 7730 O O . THR A 1 19 ? 9.310 -8.245 -0.092 1.00 0.00 48 THR A O 6
ATOM 7741 N N . SER A 1 20 ? 7.313 -7.373 0.471 1.00 0.00 49 SER A N 6
ATOM 7742 C CA . SER A 1 20 ? 7.500 -6.157 -0.312 1.00 0.00 49 SER A CA 6
ATOM 7743 C C . SER A 1 20 ? 8.614 -5.297 0.277 1.00 0.00 49 SER A C 6
ATOM 7744 O O . SER A 1 20 ? 8.882 -5.346 1.478 1.00 0.00 49 SER A O 6
ATOM 7752 N N . SER A 1 21 ? 9.260 -4.509 -0.576 1.00 0.00 50 SER A N 6
ATOM 7753 C CA . SER A 1 21 ? 10.347 -3.640 -0.142 1.00 0.00 50 SER A CA 6
ATOM 7754 C C . SER A 1 21 ? 10.029 -2.179 -0.445 1.00 0.00 50 SER A C 6
ATOM 7755 O O . SER A 1 21 ? 9.106 -1.878 -1.201 1.00 0.00 50 SER A O 6
ATOM 7763 N N . GLU A 1 22 ? 10.801 -1.276 0.151 1.00 0.00 51 GLU A N 6
ATOM 7764 C CA . GLU A 1 22 ? 10.601 0.154 -0.054 1.00 0.00 51 GLU A CA 6
ATOM 7765 C C . GLU A 1 22 ? 10.629 0.499 -1.540 1.00 0.00 51 GLU A C 6
ATOM 7766 O O . GLU A 1 22 ? 9.753 1.204 -2.040 1.00 0.00 51 GLU A O 6
ATOM 7778 N N . GLU A 1 23 ? 11.642 -0.002 -2.239 1.00 0.00 52 GLU A N 6
ATOM 7779 C CA . GLU A 1 23 ? 11.785 0.255 -3.667 1.00 0.00 52 GLU A CA 6
ATOM 7780 C C . GLU A 1 23 ? 10.506 -0.107 -4.416 1.00 0.00 52 GLU A C 6
ATOM 7781 O O . GLU A 1 23 ? 9.978 0.693 -5.188 1.00 0.00 52 GLU A O 6
ATOM 7793 N N . ASP A 1 24 ? 10.013 -1.319 -4.182 1.00 0.00 53 ASP A N 6
ATOM 7794 C CA . ASP A 1 24 ? 8.795 -1.788 -4.833 1.00 0.00 53 ASP A CA 6
ATOM 7795 C C . ASP A 1 24 ? 7.700 -0.728 -4.766 1.00 0.00 53 ASP A C 6
ATOM 7796 O O . ASP A 1 24 ? 7.154 -0.318 -5.792 1.00 0.00 53 ASP A O 6
ATOM 7805 N N . LEU A 1 25 ? 7.383 -0.287 -3.554 1.00 0.00 54 LEU A N 6
ATOM 7806 C CA . LEU A 1 25 ? 6.352 0.725 -3.353 1.00 0.00 54 LEU A CA 6
ATOM 7807 C C . LEU A 1 25 ? 6.609 1.946 -4.230 1.00 0.00 54 LEU A C 6
ATOM 7808 O O . LEU A 1 25 ? 5.736 2.375 -4.984 1.00 0.00 54 LEU A O 6
ATOM 7824 N N . GLU A 1 26 ? 7.814 2.499 -4.128 1.00 0.00 55 GLU A N 6
ATOM 7825 C CA . GLU A 1 26 ? 8.185 3.669 -4.914 1.00 0.00 55 GLU A CA 6
ATOM 7826 C C . GLU A 1 26 ? 7.678 3.545 -6.348 1.00 0.00 55 GLU A C 6
ATOM 7827 O O . GLU A 1 26 ? 6.989 4.431 -6.854 1.00 0.00 55 GLU A O 6
ATOM 7839 N N . LYS A 1 27 ? 8.025 2.440 -6.999 1.00 0.00 56 LYS A N 6
ATOM 7840 C CA . LYS A 1 27 ? 7.605 2.197 -8.374 1.00 0.00 56 LYS A CA 6
ATOM 7841 C C . LYS A 1 27 ? 6.086 2.105 -8.471 1.00 0.00 56 LYS A C 6
ATOM 7842 O O . LYS A 1 27 ? 5.451 2.877 -9.190 1.00 0.00 56 LYS A O 6
ATOM 7861 N N . LEU A 1 28 ? 5.508 1.157 -7.742 1.00 0.00 57 LEU A N 6
ATOM 7862 C CA . LEU A 1 28 ? 4.061 0.965 -7.744 1.00 0.00 57 LEU A CA 6
ATOM 7863 C C . LEU A 1 28 ? 3.335 2.302 -7.840 1.00 0.00 57 LEU A C 6
ATOM 7864 O O . LEU A 1 28 ? 2.705 2.607 -8.853 1.00 0.00 57 LEU A O 6
ATOM 7880 N N . PHE A 1 29 ? 3.428 3.098 -6.780 1.00 0.00 58 PHE A N 6
ATOM 7881 C CA . PHE A 1 29 ? 2.781 4.404 -6.744 1.00 0.00 58 PHE A CA 6
ATOM 7882 C C . PHE A 1 29 ? 3.330 5.313 -7.840 1.00 0.00 58 PHE A C 6
ATOM 7883 O O . PHE A 1 29 ? 2.571 5.921 -8.595 1.00 0.00 58 PHE A O 6
ATOM 7900 N N . SER A 1 30 ? 4.654 5.401 -7.920 1.00 0.00 59 SER A N 6
ATOM 7901 C CA . SER A 1 30 ? 5.305 6.238 -8.920 1.00 0.00 59 SER A CA 6
ATOM 7902 C C . SER A 1 30 ? 4.569 6.163 -10.254 1.00 0.00 59 SER A C 6
ATOM 7903 O O . SER A 1 30 ? 4.392 7.173 -10.935 1.00 0.00 59 SER A O 6
ATOM 7911 N N . ALA A 1 31 ? 4.144 4.959 -10.621 1.00 0.00 60 ALA A N 6
ATOM 7912 C CA . ALA A 1 31 ? 3.426 4.751 -11.873 1.00 0.00 60 ALA A CA 6
ATOM 7913 C C . ALA A 1 31 ? 2.272 5.738 -12.014 1.00 0.00 60 ALA A C 6
ATOM 7914 O O . ALA A 1 31 ? 2.087 6.345 -13.069 1.00 0.00 60 ALA A O 6
ATOM 7921 N N . TYR A 1 32 ? 1.498 5.893 -10.945 1.00 0.00 61 TYR A N 6
ATOM 7922 C CA . TYR A 1 32 ? 0.360 6.804 -10.951 1.00 0.00 61 TYR A CA 6
ATOM 7923 C C . TYR A 1 32 ? 0.821 8.251 -11.097 1.00 0.00 61 TYR A C 6
ATOM 7924 O O . TYR A 1 32 ? 0.192 9.048 -11.791 1.00 0.00 61 TYR A O 6
ATOM 7942 N N . GLY A 1 33 ? 1.926 8.583 -10.435 1.00 0.00 62 GLY A N 6
ATOM 7943 C CA . GLY A 1 33 ? 2.454 9.933 -10.504 1.00 0.00 62 GLY A CA 6
ATOM 7944 C C . GLY A 1 33 ? 3.695 10.113 -9.652 1.00 0.00 62 GLY A C 6
ATOM 7945 O O . GLY A 1 33 ? 4.247 9.155 -9.110 1.00 0.00 62 GLY A O 6
ATOM 7949 N N . PRO A 1 34 ? 4.155 11.367 -9.527 1.00 0.00 63 PRO A N 6
ATOM 7950 C CA . PRO A 1 34 ? 5.344 11.700 -8.737 1.00 0.00 63 PRO A CA 6
ATOM 7951 C C . PRO A 1 34 ? 5.112 11.531 -7.240 1.00 0.00 63 PRO A C 6
ATOM 7952 O O . PRO A 1 34 ? 3.987 11.666 -6.756 1.00 0.00 63 PRO A O 6
ATOM 7963 N N . LEU A 1 35 ? 6.182 11.234 -6.510 1.00 0.00 64 LEU A N 6
ATOM 7964 C CA . LEU A 1 35 ? 6.094 11.047 -5.066 1.00 0.00 64 LEU A CA 6
ATOM 7965 C C . LEU A 1 35 ? 6.889 12.121 -4.329 1.00 0.00 64 LEU A C 6
ATOM 7966 O O . LEU A 1 35 ? 8.084 12.294 -4.565 1.00 0.00 64 LEU A O 6
ATOM 7982 N N . SER A 1 36 ? 6.217 12.837 -3.433 1.00 0.00 65 SER A N 6
ATOM 7983 C CA . SER A 1 36 ? 6.860 13.894 -2.662 1.00 0.00 65 SER A CA 6
ATOM 7984 C C . SER A 1 36 ? 7.767 13.307 -1.585 1.00 0.00 65 SER A C 6
ATOM 7985 O O . SER A 1 36 ? 8.840 13.840 -1.304 1.00 0.00 65 SER A O 6
ATOM 7993 N N . GLU A 1 37 ? 7.327 12.205 -0.986 1.00 0.00 66 GLU A N 6
ATOM 7994 C CA . GLU A 1 37 ? 8.099 11.545 0.060 1.00 0.00 66 GLU A CA 6
ATOM 7995 C C . GLU A 1 37 ? 7.497 10.186 0.406 1.00 0.00 66 GLU A C 6
ATOM 7996 O O . GLU A 1 37 ? 6.277 10.013 0.394 1.00 0.00 66 GLU A O 6
ATOM 8008 N N . LEU A 1 38 ? 8.360 9.224 0.713 1.00 0.00 67 LEU A N 6
ATOM 8009 C CA . LEU A 1 38 ? 7.915 7.879 1.062 1.00 0.00 67 LEU A CA 6
ATOM 8010 C C . LEU A 1 38 ? 8.383 7.497 2.462 1.00 0.00 67 LEU A C 6
ATOM 8011 O O . LEU A 1 38 ? 9.491 7.842 2.874 1.00 0.00 67 LEU A O 6
ATOM 8027 N N . HIS A 1 39 ? 7.533 6.779 3.189 1.00 0.00 68 HIS A N 6
ATOM 8028 C CA . HIS A 1 39 ? 7.861 6.346 4.543 1.00 0.00 68 HIS A CA 6
ATOM 8029 C C . HIS A 1 39 ? 7.567 4.860 4.725 1.00 0.00 68 HIS A C 6
ATOM 8030 O O . HIS A 1 39 ? 6.408 4.443 4.730 1.00 0.00 68 HIS A O 6
ATOM 8045 N N . TYR A 1 40 ? 8.622 4.067 4.873 1.00 0.00 69 TYR A N 6
ATOM 8046 C CA . TYR A 1 40 ? 8.477 2.627 5.051 1.00 0.00 69 TYR A CA 6
ATOM 8047 C C . TYR A 1 40 ? 9.138 2.170 6.348 1.00 0.00 69 TYR A C 6
ATOM 8048 O O . TYR A 1 40 ? 10.336 1.889 6.398 1.00 0.00 69 TYR A O 6
ATOM 8066 N N . PRO A 1 41 ? 8.340 2.092 7.423 1.00 0.00 70 PRO A N 6
ATOM 8067 C CA . PRO A 1 41 ? 8.824 1.668 8.740 1.00 0.00 70 PRO A CA 6
ATOM 8068 C C . PRO A 1 41 ? 9.182 0.186 8.776 1.00 0.00 70 PRO A C 6
ATOM 8069 O O . PRO A 1 41 ? 8.510 -0.639 8.157 1.00 0.00 70 PRO A O 6
ATOM 8080 N N . ILE A 1 42 ? 10.242 -0.144 9.505 1.00 0.00 71 ILE A N 6
ATOM 8081 C CA . ILE A 1 42 ? 10.687 -1.527 9.623 1.00 0.00 71 ILE A CA 6
ATOM 8082 C C . ILE A 1 42 ? 11.225 -1.815 11.021 1.00 0.00 71 ILE A C 6
ATOM 8083 O O . ILE A 1 42 ? 12.073 -1.084 11.533 1.00 0.00 71 ILE A O 6
ATOM 8099 N N . ASP A 1 43 ? 10.727 -2.884 11.632 1.00 0.00 72 ASP A N 6
ATOM 8100 C CA . ASP A 1 43 ? 11.160 -3.271 12.970 1.00 0.00 72 ASP A CA 6
ATOM 8101 C C . ASP A 1 43 ? 12.676 -3.431 13.026 1.00 0.00 72 ASP A C 6
ATOM 8102 O O . ASP A 1 43 ? 13.300 -3.865 12.057 1.00 0.00 72 ASP A O 6
ATOM 8111 N N . SER A 1 44 ? 13.262 -3.078 14.165 1.00 0.00 73 SER A N 6
ATOM 8112 C CA . SER A 1 44 ? 14.705 -3.178 14.346 1.00 0.00 73 SER A CA 6
ATOM 8113 C C . SER A 1 44 ? 15.092 -4.557 14.872 1.00 0.00 73 SER A C 6
ATOM 8114 O O . SER A 1 44 ? 16.266 -4.931 14.863 1.00 0.00 73 SER A O 6
ATOM 8122 N N . LEU A 1 45 ? 14.098 -5.309 15.331 1.00 0.00 74 LEU A N 6
ATOM 8123 C CA . LEU A 1 45 ? 14.332 -6.647 15.862 1.00 0.00 74 LEU A CA 6
ATOM 8124 C C . LEU A 1 45 ? 14.002 -7.712 14.821 1.00 0.00 74 LEU A C 6
ATOM 8125 O O . LEU A 1 45 ? 14.817 -8.589 14.534 1.00 0.00 74 LEU A O 6
ATOM 8141 N N . THR A 1 46 ? 12.802 -7.627 14.255 1.00 0.00 75 THR A N 6
ATOM 8142 C CA . THR A 1 46 ? 12.365 -8.582 13.245 1.00 0.00 75 THR A CA 6
ATOM 8143 C C . THR A 1 46 ? 12.906 -8.213 11.869 1.00 0.00 75 THR A C 6
ATOM 8144 O O . THR A 1 46 ? 13.055 -9.070 10.998 1.00 0.00 75 THR A O 6
ATOM 8155 N N . LYS A 1 47 ? 13.198 -6.931 11.678 1.00 0.00 76 LYS A N 6
ATOM 8156 C CA . LYS A 1 47 ? 13.725 -6.447 10.407 1.00 0.00 76 LYS A CA 6
ATOM 8157 C C . LYS A 1 47 ? 12.661 -6.513 9.317 1.00 0.00 76 LYS A C 6
ATOM 8158 O O . LYS A 1 47 ? 12.963 -6.788 8.155 1.00 0.00 76 LYS A O 6
ATOM 8177 N N . LYS A 1 48 ? 11.414 -6.257 9.697 1.00 0.00 77 LYS A N 6
ATOM 8178 C CA . LYS A 1 48 ? 10.304 -6.284 8.752 1.00 0.00 77 LYS A CA 6
ATOM 8179 C C . LYS A 1 48 ? 9.259 -5.232 9.109 1.00 0.00 77 LYS A C 6
ATOM 8180 O O . LYS A 1 48 ? 9.128 -4.818 10.261 1.00 0.00 77 LYS A O 6
ATOM 8199 N N . PRO A 1 49 ? 8.495 -4.788 8.100 1.00 0.00 78 PRO A N 6
ATOM 8200 C CA . PRO A 1 49 ? 7.447 -3.781 8.284 1.00 0.00 78 PRO A CA 6
ATOM 8201 C C . PRO A 1 49 ? 6.259 -4.317 9.076 1.00 0.00 78 PRO A C 6
ATOM 8202 O O . PRO A 1 49 ? 5.984 -5.517 9.066 1.00 0.00 78 PRO A O 6
ATOM 8213 N N . LYS A 1 50 ? 5.558 -3.421 9.763 1.00 0.00 79 LYS A N 6
ATOM 8214 C CA . LYS A 1 50 ? 4.399 -3.803 10.560 1.00 0.00 79 LYS A CA 6
ATOM 8215 C C . LYS A 1 50 ? 3.170 -3.994 9.676 1.00 0.00 79 LYS A C 6
ATOM 8216 O O . LYS A 1 50 ? 2.164 -4.554 10.108 1.00 0.00 79 LYS A O 6
ATOM 8235 N N . GLY A 1 51 ? 3.261 -3.525 8.435 1.00 0.00 80 GLY A N 6
ATOM 8236 C CA . GLY A 1 51 ? 2.150 -3.655 7.510 1.00 0.00 80 GLY A CA 6
ATOM 8237 C C . GLY A 1 51 ? 1.463 -2.332 7.239 1.00 0.00 80 GLY A C 6
ATOM 8238 O O . GLY A 1 51 ? 0.258 -2.288 6.992 1.00 0.00 80 GLY A O 6
ATOM 8242 N N . PHE A 1 52 ? 2.232 -1.248 7.285 1.00 0.00 81 PHE A N 6
ATOM 8243 C CA . PHE A 1 52 ? 1.690 0.084 7.045 1.00 0.00 81 PHE A CA 6
ATOM 8244 C C . PHE A 1 52 ? 2.790 1.049 6.612 1.00 0.00 81 PHE A C 6
ATOM 8245 O O . PHE A 1 52 ? 3.968 0.830 6.893 1.00 0.00 81 PHE A O 6
ATOM 8262 N N . ALA A 1 53 ? 2.396 2.117 5.927 1.00 0.00 82 ALA A N 6
ATOM 8263 C CA . ALA A 1 53 ? 3.347 3.116 5.456 1.00 0.00 82 ALA A CA 6
ATOM 8264 C C . ALA A 1 53 ? 2.646 4.431 5.130 1.00 0.00 82 ALA A C 6
ATOM 8265 O O . ALA A 1 53 ? 1.422 4.529 5.209 1.00 0.00 82 ALA A O 6
ATOM 8272 N N . PHE A 1 54 ? 3.431 5.439 4.764 1.00 0.00 83 PHE A N 6
ATOM 8273 C CA . PHE A 1 54 ? 2.885 6.749 4.428 1.00 0.00 83 PHE A CA 6
ATOM 8274 C C . PHE A 1 54 ? 3.479 7.266 3.121 1.00 0.00 83 PHE A C 6
ATOM 8275 O O . PHE A 1 54 ? 4.671 7.565 3.043 1.00 0.00 83 PHE A O 6
ATOM 8292 N N . VAL A 1 55 ? 2.639 7.370 2.096 1.00 0.00 84 VAL A N 6
ATOM 8293 C CA . VAL A 1 55 ? 3.079 7.851 0.792 1.00 0.00 84 VAL A CA 6
ATOM 8294 C C . VAL A 1 55 ? 2.541 9.249 0.512 1.00 0.00 84 VAL A C 6
ATOM 8295 O O . VAL A 1 55 ? 1.336 9.492 0.596 1.00 0.00 84 VAL A O 6
ATOM 8308 N N . THR A 1 56 ? 3.441 10.169 0.178 1.00 0.00 85 THR A N 6
ATOM 8309 C CA . THR A 1 56 ? 3.057 11.544 -0.114 1.00 0.00 85 THR A CA 6
ATOM 8310 C C . THR A 1 56 ? 3.369 11.906 -1.562 1.00 0.00 85 THR A C 6
ATOM 8311 O O . THR A 1 56 ? 4.441 11.586 -2.076 1.00 0.00 85 THR A O 6
ATOM 8322 N N . PHE A 1 57 ? 2.425 12.576 -2.216 1.00 0.00 86 PHE A N 6
ATOM 8323 C CA . PHE A 1 57 ? 2.599 12.981 -3.606 1.00 0.00 86 PHE A CA 6
ATOM 8324 C C . PHE A 1 57 ? 2.751 14.495 -3.715 1.00 0.00 86 PHE A C 6
ATOM 8325 O O . PHE A 1 57 ? 2.152 15.247 -2.947 1.00 0.00 86 PHE A O 6
ATOM 8342 N N . MET A 1 58 ? 3.558 14.935 -4.676 1.00 0.00 87 MET A N 6
ATOM 8343 C CA . MET A 1 58 ? 3.789 16.359 -4.887 1.00 0.00 87 MET A CA 6
ATOM 8344 C C . MET A 1 58 ? 2.517 17.051 -5.367 1.00 0.00 87 MET A C 6
ATOM 8345 O O . MET A 1 58 ? 2.157 18.121 -4.876 1.00 0.00 87 MET A O 6
ATOM 8359 N N . PHE A 1 59 ? 1.841 16.434 -6.331 1.00 0.00 88 PHE A N 6
ATOM 8360 C CA . PHE A 1 59 ? 0.610 16.991 -6.878 1.00 0.00 88 PHE A CA 6
ATOM 8361 C C . PHE A 1 59 ? -0.606 16.206 -6.394 1.00 0.00 88 PHE A C 6
ATOM 8362 O O . PHE A 1 59 ? -0.578 14.980 -6.276 1.00 0.00 88 PHE A O 6
ATOM 8379 N N . PRO A 1 60 ? -1.699 16.927 -6.107 1.00 0.00 89 PRO A N 6
ATOM 8380 C CA . PRO A 1 60 ? -2.946 16.319 -5.631 1.00 0.00 89 PRO A CA 6
ATOM 8381 C C . PRO A 1 60 ? -3.646 15.507 -6.715 1.00 0.00 89 PRO A C 6
ATOM 8382 O O . PRO A 1 60 ? -4.113 14.397 -6.467 1.00 0.00 89 PRO A O 6
ATOM 8393 N N . GLU A 1 61 ? -3.714 16.070 -7.918 1.00 0.00 90 GLU A N 6
ATOM 8394 C CA . GLU A 1 61 ? -4.358 15.397 -9.040 1.00 0.00 90 GLU A CA 6
ATOM 8395 C C . GLU A 1 61 ? -3.908 13.942 -9.133 1.00 0.00 90 GLU A C 6
ATOM 8396 O O . GLU A 1 61 ? -4.729 13.032 -9.248 1.00 0.00 90 GLU A O 6
ATOM 8408 N N . HIS A 1 62 ? -2.596 13.731 -9.085 1.00 0.00 91 HIS A N 6
ATOM 8409 C CA . HIS A 1 62 ? -2.035 12.387 -9.164 1.00 0.00 91 HIS A CA 6
ATOM 8410 C C . HIS A 1 62 ? -2.364 11.586 -7.907 1.00 0.00 91 HIS A C 6
ATOM 8411 O O . HIS A 1 62 ? -2.752 10.421 -7.986 1.00 0.00 91 HIS A O 6
ATOM 8426 N N . ALA A 1 63 ? -2.205 12.219 -6.750 1.00 0.00 92 ALA A N 6
ATOM 8427 C CA . ALA A 1 63 ? -2.487 11.566 -5.477 1.00 0.00 92 ALA A CA 6
ATOM 8428 C C . ALA A 1 63 ? -3.909 11.017 -5.445 1.00 0.00 92 ALA A C 6
ATOM 8429 O O . ALA A 1 63 ? -4.194 10.045 -4.744 1.00 0.00 92 ALA A O 6
ATOM 8436 N N . VAL A 1 64 ? -4.799 11.645 -6.206 1.00 0.00 93 VAL A N 6
ATOM 8437 C CA . VAL A 1 64 ? -6.192 11.219 -6.265 1.00 0.00 93 VAL A CA 6
ATOM 8438 C C . VAL A 1 64 ? -6.353 9.987 -7.149 1.00 0.00 93 VAL A C 6
ATOM 8439 O O . VAL A 1 64 ? -6.901 8.971 -6.722 1.00 0.00 93 VAL A O 6
ATOM 8452 N N . LYS A 1 65 ? -5.871 10.084 -8.383 1.00 0.00 94 LYS A N 6
ATOM 8453 C CA . LYS A 1 65 ? -5.959 8.978 -9.329 1.00 0.00 94 LYS A CA 6
ATOM 8454 C C . LYS A 1 65 ? -5.503 7.673 -8.684 1.00 0.00 94 LYS A C 6
ATOM 8455 O O . LYS A 1 65 ? -6.129 6.629 -8.863 1.00 0.00 94 LYS A O 6
ATOM 8474 N N . ALA A 1 66 ? -4.409 7.741 -7.931 1.00 0.00 95 ALA A N 6
ATOM 8475 C CA . ALA A 1 66 ? -3.872 6.566 -7.257 1.00 0.00 95 ALA A CA 6
ATOM 8476 C C . ALA A 1 66 ? -4.805 6.096 -6.146 1.00 0.00 95 ALA A C 6
ATOM 8477 O O . ALA A 1 66 ? -5.044 4.898 -5.988 1.00 0.00 95 ALA A O 6
ATOM 8484 N N . TYR A 1 67 ? -5.328 7.045 -5.378 1.00 0.00 96 TYR A N 6
ATOM 8485 C CA . TYR A 1 67 ? -6.233 6.727 -4.280 1.00 0.00 96 TYR A CA 6
ATOM 8486 C C . TYR A 1 67 ? -7.537 6.132 -4.803 1.00 0.00 96 TYR A C 6
ATOM 8487 O O . TYR A 1 67 ? -8.241 5.424 -4.084 1.00 0.00 96 TYR A O 6
ATOM 8505 N N . ALA A 1 68 ? -7.851 6.425 -6.060 1.00 0.00 97 ALA A N 6
ATOM 8506 C CA . ALA A 1 68 ? -9.068 5.918 -6.682 1.00 0.00 97 ALA A CA 6
ATOM 8507 C C . ALA A 1 68 ? -8.874 4.491 -7.185 1.00 0.00 97 ALA A C 6
ATOM 8508 O O . ALA A 1 68 ? -9.813 3.696 -7.198 1.00 0.00 97 ALA A O 6
ATOM 8515 N N . GLU A 1 69 ? -7.651 4.176 -7.598 1.00 0.00 98 GLU A N 6
ATOM 8516 C CA . GLU A 1 69 ? -7.336 2.845 -8.103 1.00 0.00 98 GLU A CA 6
ATOM 8517 C C . GLU A 1 69 ? -6.731 1.975 -7.005 1.00 0.00 98 GLU A C 6
ATOM 8518 O O . GLU A 1 69 ? -7.264 0.916 -6.672 1.00 0.00 98 GLU A O 6
ATOM 8530 N N . VAL A 1 70 ? -5.613 2.429 -6.447 1.00 0.00 99 VAL A N 6
ATOM 8531 C CA . VAL A 1 70 ? -4.935 1.693 -5.386 1.00 0.00 99 VAL A CA 6
ATOM 8532 C C . VAL A 1 70 ? -5.930 1.181 -4.350 1.00 0.00 99 VAL A C 6
ATOM 8533 O O . VAL A 1 70 ? -5.898 0.011 -3.969 1.00 0.00 99 VAL A O 6
ATOM 8546 N N . ASP A 1 71 ? -6.813 2.065 -3.898 1.00 0.00 100 ASP A N 6
ATOM 8547 C CA . ASP A 1 71 ? -7.819 1.703 -2.907 1.00 0.00 100 ASP A CA 6
ATOM 8548 C C . ASP A 1 71 ? -8.635 0.502 -3.375 1.00 0.00 100 ASP A C 6
ATOM 8549 O O . ASP A 1 71 ? -9.596 0.648 -4.129 1.00 0.00 100 ASP A O 6
ATOM 8558 N N . GLY A 1 72 ? -8.244 -0.686 -2.923 1.00 0.00 101 GLY A N 6
ATOM 8559 C CA . GLY A 1 72 ? -8.949 -1.895 -3.307 1.00 0.00 101 GLY A CA 6
ATOM 8560 C C . GLY A 1 72 ? -8.169 -2.729 -4.303 1.00 0.00 101 GLY A C 6
ATOM 8561 O O . GLY A 1 72 ? -8.755 -3.426 -5.131 1.00 0.00 101 GLY A O 6
ATOM 8565 N N . GLN A 1 73 ? -6.845 -2.657 -4.225 1.00 0.00 102 GLN A N 6
ATOM 8566 C CA . GLN A 1 73 ? -5.984 -3.410 -5.129 1.00 0.00 102 GLN A CA 6
ATOM 8567 C C . GLN A 1 73 ? -5.166 -4.446 -4.365 1.00 0.00 102 GLN A C 6
ATOM 8568 O O . GLN A 1 73 ? -4.925 -4.302 -3.166 1.00 0.00 102 GLN A O 6
ATOM 8582 N N . VAL A 1 74 ? -4.741 -5.492 -5.067 1.00 0.00 103 VAL A N 6
ATOM 8583 C CA . VAL A 1 74 ? -3.949 -6.553 -4.455 1.00 0.00 103 VAL A CA 6
ATOM 8584 C C . VAL A 1 74 ? -2.474 -6.415 -4.816 1.00 0.00 103 VAL A C 6
ATOM 8585 O O . VAL A 1 74 ? -2.126 -6.183 -5.974 1.00 0.00 103 VAL A O 6
ATOM 8598 N N . PHE A 1 75 ? -1.610 -6.560 -3.816 1.00 0.00 104 PHE A N 6
ATOM 8599 C CA . PHE A 1 75 ? -0.171 -6.452 -4.028 1.00 0.00 104 PHE A CA 6
ATOM 8600 C C . PHE A 1 75 ? 0.565 -7.609 -3.359 1.00 0.00 104 PHE A C 6
ATOM 8601 O O . PHE A 1 75 ? 0.792 -7.597 -2.150 1.00 0.00 104 PHE A O 6
ATOM 8618 N N . GLN A 1 76 ? 0.935 -8.606 -4.156 1.00 0.00 105 GLN A N 6
ATOM 8619 C CA . GLN A 1 76 ? 1.645 -9.772 -3.641 1.00 0.00 105 GLN A CA 6
ATOM 8620 C C . GLN A 1 76 ? 0.790 -10.527 -2.629 1.00 0.00 105 GLN A C 6
ATOM 8621 O O . GLN A 1 76 ? 1.268 -10.917 -1.565 1.00 0.00 105 GLN A O 6
ATOM 8635 N N . GLY A 1 77 ? -0.480 -10.729 -2.968 1.00 0.00 106 GLY A N 6
ATOM 8636 C CA . GLY A 1 77 ? -1.382 -11.436 -2.078 1.00 0.00 106 GLY A CA 6
ATOM 8637 C C . GLY A 1 77 ? -1.741 -10.623 -0.851 1.00 0.00 106 GLY A C 6
ATOM 8638 O O . GLY A 1 77 ? -2.083 -11.179 0.193 1.00 0.00 106 GLY A O 6
ATOM 8642 N N . ARG A 1 78 ? -1.663 -9.302 -0.974 1.00 0.00 107 ARG A N 6
ATOM 8643 C CA . ARG A 1 78 ? -1.979 -8.410 0.135 1.00 0.00 107 ARG A CA 6
ATOM 8644 C C . ARG A 1 78 ? -2.845 -7.245 -0.335 1.00 0.00 107 ARG A C 6
ATOM 8645 O O . ARG A 1 78 ? -2.388 -6.381 -1.083 1.00 0.00 107 ARG A O 6
ATOM 8666 N N . MET A 1 79 ? -4.098 -7.228 0.110 1.00 0.00 108 MET A N 6
ATOM 8667 C CA . MET A 1 79 ? -5.027 -6.168 -0.265 1.00 0.00 108 MET A CA 6
ATOM 8668 C C . MET A 1 79 ? -4.598 -4.833 0.335 1.00 0.00 108 MET A C 6
ATOM 8669 O O . MET A 1 79 ? -4.565 -4.671 1.556 1.00 0.00 108 MET A O 6
ATOM 8683 N N . LEU A 1 80 ? -4.270 -3.879 -0.530 1.00 0.00 109 LEU A N 6
ATOM 8684 C CA . LEU A 1 80 ? -3.843 -2.557 -0.085 1.00 0.00 109 LEU A CA 6
ATOM 8685 C C . LEU A 1 80 ? -5.045 -1.649 0.155 1.00 0.00 109 LEU A C 6
ATOM 8686 O O . LEU A 1 80 ? -5.865 -1.438 -0.739 1.00 0.00 109 LEU A O 6
ATOM 8702 N N . HIS A 1 81 ? -5.141 -1.111 1.366 1.00 0.00 110 HIS A N 6
ATOM 8703 C CA . HIS A 1 81 ? -6.241 -0.222 1.723 1.00 0.00 110 HIS A CA 6
ATOM 8704 C C . HIS A 1 81 ? -5.764 1.225 1.809 1.00 0.00 110 HIS A C 6
ATOM 8705 O O . HIS A 1 81 ? -4.910 1.561 2.629 1.00 0.00 110 HIS A O 6
ATOM 8720 N N . VAL A 1 82 ? -6.322 2.078 0.956 1.00 0.00 111 VAL A N 6
ATOM 8721 C CA . VAL A 1 82 ? -5.955 3.489 0.935 1.00 0.00 111 VAL A CA 6
ATOM 8722 C C . VAL A 1 82 ? -7.078 4.358 1.491 1.00 0.00 111 VAL A C 6
ATOM 8723 O O . VAL A 1 82 ? -8.252 4.141 1.190 1.00 0.00 111 VAL A O 6
ATOM 8736 N N . LEU A 1 83 ? -6.710 5.342 2.304 1.00 0.00 112 LEU A N 6
ATOM 8737 C CA . LEU A 1 83 ? -7.687 6.245 2.903 1.00 0.00 112 LEU A CA 6
ATOM 8738 C C . LEU A 1 83 ? -7.210 7.692 2.824 1.00 0.00 112 LEU A C 6
ATOM 8739 O O . LEU A 1 83 ? -6.041 8.000 3.057 1.00 0.00 112 LEU A O 6
ATOM 8755 N N . PRO A 1 84 ? -8.136 8.603 2.490 1.00 0.00 113 PRO A N 6
ATOM 8756 C CA . PRO A 1 84 ? -7.834 10.033 2.376 1.00 0.00 113 PRO A CA 6
ATOM 8757 C C . PRO A 1 84 ? -7.549 10.675 3.729 1.00 0.00 113 PRO A C 6
ATOM 8758 O O . PRO A 1 84 ? -8.310 10.502 4.681 1.00 0.00 113 PRO A O 6
ATOM 8769 N N . SER A 1 85 ? -6.449 11.417 3.807 1.00 0.00 114 SER A N 6
ATOM 8770 C CA . SER A 1 85 ? -6.062 12.083 5.045 1.00 0.00 114 SER A CA 6
ATOM 8771 C C . SER A 1 85 ? -6.482 13.549 5.028 1.00 0.00 114 SER A C 6
ATOM 8772 O O . SER A 1 85 ? -6.498 14.191 3.977 1.00 0.00 114 SER A O 6
ATOM 8780 N N . THR A 1 86 ? -6.822 14.075 6.201 1.00 0.00 115 THR A N 6
ATOM 8781 C CA . THR A 1 86 ? -7.244 15.465 6.322 1.00 0.00 115 THR A CA 6
ATOM 8782 C C . THR A 1 86 ? -6.376 16.217 7.325 1.00 0.00 115 THR A C 6
ATOM 8783 O O . THR A 1 86 ? -5.975 15.664 8.349 1.00 0.00 115 THR A O 6
ATOM 8794 N N . ILE A 1 87 ? -6.092 17.480 7.025 1.00 0.00 116 ILE A N 6
ATOM 8795 C CA . ILE A 1 87 ? -5.274 18.307 7.902 1.00 0.00 116 ILE A CA 6
ATOM 8796 C C . ILE A 1 87 ? -5.608 18.053 9.368 1.00 0.00 116 ILE A C 6
ATOM 8797 O O . ILE A 1 87 ? -6.633 18.513 9.872 1.00 0.00 116 ILE A O 6
ATOM 8813 N N . LYS A 1 88 ? -4.736 17.317 10.049 1.00 0.00 117 LYS A N 6
ATOM 8814 C CA . LYS A 1 88 ? -4.935 17.003 11.458 1.00 0.00 117 LYS A CA 6
ATOM 8815 C C . LYS A 1 88 ? -4.972 18.275 12.300 1.00 0.00 117 LYS A C 6
ATOM 8816 O O . LYS A 1 88 ? -3.933 18.781 12.724 1.00 0.00 117 LYS A O 6
ATOM 8835 N N . LYS A 1 89 ? -6.175 18.786 12.539 1.00 0.00 118 LYS A N 6
ATOM 8836 C CA . LYS A 1 89 ? -6.348 19.997 13.332 1.00 0.00 118 LYS A CA 6
ATOM 8837 C C . LYS A 1 89 ? -7.703 20.000 14.032 1.00 0.00 118 LYS A C 6
ATOM 8838 O O . LYS A 1 89 ? -8.730 19.720 13.416 1.00 0.00 118 LYS A O 6
ATOM 8857 N N . GLU A 1 90 ? -7.697 20.320 15.323 1.00 0.00 119 GLU A N 6
ATOM 8858 C CA . GLU A 1 90 ? -8.927 20.360 16.105 1.00 0.00 119 GLU A CA 6
ATOM 8859 C C . GLU A 1 90 ? -9.419 21.794 16.273 1.00 0.00 119 GLU A C 6
ATOM 8860 O O . GLU A 1 90 ? -8.733 22.632 16.858 1.00 0.00 119 GLU A O 6
ATOM 8872 N N . ALA A 1 91 ? -10.611 22.069 15.754 1.00 0.00 120 ALA A N 6
ATOM 8873 C CA . ALA A 1 91 ? -11.196 23.401 15.848 1.00 0.00 120 ALA A CA 6
ATOM 8874 C C . ALA A 1 91 ? -12.708 23.352 15.650 1.00 0.00 120 ALA A C 6
ATOM 8875 O O . ALA A 1 91 ? -13.191 23.089 14.549 1.00 0.00 120 ALA A O 6
ATOM 8882 N N . SER A 1 92 ? -13.449 23.606 16.724 1.00 0.00 121 SER A N 6
ATOM 8883 C CA . SER A 1 92 ? -14.906 23.586 16.669 1.00 0.00 121 SER A CA 6
ATOM 8884 C C . SER A 1 92 ? -15.486 24.908 17.162 1.00 0.00 121 SER A C 6
ATOM 8885 O O . SER A 1 92 ? -15.317 25.277 18.324 1.00 0.00 121 SER A O 6
ATOM 8893 N N . GLN A 1 93 ? -16.170 25.617 16.269 1.00 0.00 122 GLN A N 6
ATOM 8894 C CA . GLN A 1 93 ? -16.775 26.898 16.613 1.00 0.00 122 GLN A CA 6
ATOM 8895 C C . GLN A 1 93 ? -17.603 27.438 15.452 1.00 0.00 122 GLN A C 6
ATOM 8896 O O . GLN A 1 93 ? -17.360 27.101 14.293 1.00 0.00 122 GLN A O 6
ATOM 8910 N N . SER A 1 94 ? -18.583 28.277 15.771 1.00 0.00 123 SER A N 6
ATOM 8911 C CA . SER A 1 94 ? -19.451 28.861 14.754 1.00 0.00 123 SER A CA 6
ATOM 8912 C C . SER A 1 94 ? -18.809 30.101 14.139 1.00 0.00 123 SER A C 6
ATOM 8913 O O . SER A 1 94 ? -18.733 30.233 12.918 1.00 0.00 123 SER A O 6
ATOM 8921 N N . GLY A 1 95 ? -18.349 31.008 14.995 1.00 0.00 124 GLY A N 6
ATOM 8922 C CA . GLY A 1 95 ? -17.719 32.225 14.518 1.00 0.00 124 GLY A CA 6
ATOM 8923 C C . GLY A 1 95 ? -18.685 33.392 14.460 1.00 0.00 124 GLY A C 6
ATOM 8924 O O . GLY A 1 95 ? -19.146 33.791 13.390 1.00 0.00 124 GLY A O 6
ATOM 8928 N N . PRO A 1 96 ? -19.006 33.959 15.632 1.00 0.00 125 PRO A N 6
ATOM 8929 C CA . PRO A 1 96 ? -19.927 35.094 15.737 1.00 0.00 125 PRO A CA 6
ATOM 8930 C C . PRO A 1 96 ? -19.333 36.378 15.168 1.00 0.00 125 PRO A C 6
ATOM 8931 O O . PRO A 1 96 ? -18.135 36.630 15.301 1.00 0.00 125 PRO A O 6
ATOM 8942 N N . SER A 1 97 ? -20.177 37.186 14.534 1.00 0.00 126 SER A N 6
ATOM 8943 C CA . SER A 1 97 ? -19.733 38.442 13.942 1.00 0.00 126 SER A CA 6
ATOM 8944 C C . SER A 1 97 ? -20.903 39.408 13.776 1.00 0.00 126 SER A C 6
ATOM 8945 O O . SER A 1 97 ? -22.013 39.002 13.431 1.00 0.00 126 SER A O 6
ATOM 8953 N N . SER A 1 98 ? -20.645 40.688 14.024 1.00 0.00 127 SER A N 6
ATOM 8954 C CA . SER A 1 98 ? -21.677 41.712 13.907 1.00 0.00 127 SER A CA 6
ATOM 8955 C C . SER A 1 98 ? -21.059 43.071 13.591 1.00 0.00 127 SER A C 6
ATOM 8956 O O . SER A 1 98 ? -20.317 43.630 14.398 1.00 0.00 127 SER A O 6
ATOM 8964 N N . GLY A 1 99 ? -21.372 43.597 12.411 1.00 0.00 128 GLY A N 6
ATOM 8965 C CA . GLY A 1 99 ? -20.841 44.886 12.009 1.00 0.00 128 GLY A CA 6
ATOM 8966 C C . GLY A 1 99 ? -19.687 44.758 11.034 1.00 0.00 128 GLY A C 6
ATOM 8967 O O . GLY A 1 99 ? -19.895 44.525 9.843 1.00 0.00 128 GLY A O 6
ATOM 8971 N N . GLY A 1 1 ? -6.303 28.818 -7.467 1.00 0.00 30 GLY A N 7
ATOM 8972 C CA . GLY A 1 1 ? -6.970 29.890 -6.751 1.00 0.00 30 GLY A CA 7
ATOM 8973 C C . GLY A 1 1 ? -7.542 29.433 -5.424 1.00 0.00 30 GLY A C 7
ATOM 8974 O O . GLY A 1 1 ? -8.706 29.695 -5.120 1.00 0.00 30 GLY A O 7
ATOM 8978 N N . SER A 1 2 ? -6.724 28.747 -4.633 1.00 0.00 31 SER A N 7
ATOM 8979 C CA . SER A 1 2 ? -7.158 28.248 -3.333 1.00 0.00 31 SER A CA 7
ATOM 8980 C C . SER A 1 2 ? -6.037 28.366 -2.305 1.00 0.00 31 SER A C 7
ATOM 8981 O O . SER A 1 2 ? -4.860 28.215 -2.632 1.00 0.00 31 SER A O 7
ATOM 8989 N N . SER A 1 3 ? -6.413 28.637 -1.059 1.00 0.00 32 SER A N 7
ATOM 8990 C CA . SER A 1 3 ? -5.441 28.780 0.019 1.00 0.00 32 SER A CA 7
ATOM 8991 C C . SER A 1 3 ? -4.411 27.656 -0.026 1.00 0.00 32 SER A C 7
ATOM 8992 O O . SER A 1 3 ? -3.209 27.895 0.079 1.00 0.00 32 SER A O 7
ATOM 9000 N N . GLY A 1 4 ? -4.892 26.427 -0.184 1.00 0.00 33 GLY A N 7
ATOM 9001 C CA . GLY A 1 4 ? -4.001 25.282 -0.240 1.00 0.00 33 GLY A CA 7
ATOM 9002 C C . GLY A 1 4 ? -2.731 25.574 -1.014 1.00 0.00 33 GLY A C 7
ATOM 9003 O O . GLY A 1 4 ? -2.738 26.366 -1.956 1.00 0.00 33 GLY A O 7
ATOM 9007 N N . SER A 1 5 ? -1.637 24.934 -0.615 1.00 0.00 34 SER A N 7
ATOM 9008 C CA . SER A 1 5 ? -0.351 25.133 -1.275 1.00 0.00 34 SER A CA 7
ATOM 9009 C C . SER A 1 5 ? -0.086 24.028 -2.293 1.00 0.00 34 SER A C 7
ATOM 9010 O O . SER A 1 5 ? -0.412 22.864 -2.060 1.00 0.00 34 SER A O 7
ATOM 9018 N N . SER A 1 6 ? 0.508 24.401 -3.421 1.00 0.00 35 SER A N 7
ATOM 9019 C CA . SER A 1 6 ? 0.815 23.444 -4.477 1.00 0.00 35 SER A CA 7
ATOM 9020 C C . SER A 1 6 ? 1.847 22.424 -4.003 1.00 0.00 35 SER A C 7
ATOM 9021 O O . SER A 1 6 ? 3.041 22.568 -4.260 1.00 0.00 35 SER A O 7
ATOM 9029 N N . GLY A 1 7 ? 1.375 21.393 -3.308 1.00 0.00 36 GLY A N 7
ATOM 9030 C CA . GLY A 1 7 ? 2.268 20.364 -2.809 1.00 0.00 36 GLY A CA 7
ATOM 9031 C C . GLY A 1 7 ? 1.623 19.506 -1.739 1.00 0.00 36 GLY A C 7
ATOM 9032 O O . GLY A 1 7 ? 2.267 19.138 -0.757 1.00 0.00 36 GLY A O 7
ATOM 9036 N N . SER A 1 8 ? 0.346 19.187 -1.929 1.00 0.00 37 SER A N 7
ATOM 9037 C CA . SER A 1 8 ? -0.388 18.371 -0.969 1.00 0.00 37 SER A CA 7
ATOM 9038 C C . SER A 1 8 ? -0.882 17.081 -1.619 1.00 0.00 37 SER A C 7
ATOM 9039 O O . SER A 1 8 ? -1.703 17.109 -2.535 1.00 0.00 37 SER A O 7
ATOM 9047 N N . GLY A 1 9 ? -0.374 15.951 -1.136 1.00 0.00 38 GLY A N 7
ATOM 9048 C CA . GLY A 1 9 ? -0.774 14.666 -1.680 1.00 0.00 38 GLY A CA 7
ATOM 9049 C C . GLY A 1 9 ? -0.522 13.524 -0.716 1.00 0.00 38 GLY A C 7
ATOM 9050 O O . GLY A 1 9 ? -0.090 12.445 -1.122 1.00 0.00 38 GLY A O 7
ATOM 9054 N N . ARG A 1 10 ? -0.789 13.762 0.564 1.00 0.00 39 ARG A N 7
ATOM 9055 C CA . ARG A 1 10 ? -0.585 12.746 1.589 1.00 0.00 39 ARG A CA 7
ATOM 9056 C C . ARG A 1 10 ? -1.676 11.681 1.523 1.00 0.00 39 ARG A C 7
ATOM 9057 O O . ARG A 1 10 ? -2.863 11.998 1.441 1.00 0.00 39 ARG A O 7
ATOM 9078 N N . LEU A 1 11 ? -1.266 10.418 1.559 1.00 0.00 40 LEU A N 7
ATOM 9079 C CA . LEU A 1 11 ? -2.208 9.306 1.504 1.00 0.00 40 LEU A CA 7
ATOM 9080 C C . LEU A 1 11 ? -1.801 8.198 2.471 1.00 0.00 40 LEU A C 7
ATOM 9081 O O . LEU A 1 11 ? -0.642 7.784 2.505 1.00 0.00 40 LEU A O 7
ATOM 9097 N N . PHE A 1 12 ? -2.762 7.721 3.254 1.00 0.00 41 PHE A N 7
ATOM 9098 C CA . PHE A 1 12 ? -2.505 6.661 4.221 1.00 0.00 41 PHE A CA 7
ATOM 9099 C C . PHE A 1 12 ? -2.760 5.288 3.604 1.00 0.00 41 PHE A C 7
ATOM 9100 O O . PHE A 1 12 ? -3.831 5.032 3.054 1.00 0.00 41 PHE A O 7
ATOM 9117 N N . VAL A 1 13 ? -1.768 4.409 3.701 1.00 0.00 42 VAL A N 7
ATOM 9118 C CA . VAL A 1 13 ? -1.884 3.063 3.153 1.00 0.00 42 VAL A CA 7
ATOM 9119 C C . VAL A 1 13 ? -1.479 2.014 4.183 1.00 0.00 42 VAL A C 7
ATOM 9120 O O . VAL A 1 13 ? -0.571 2.235 4.985 1.00 0.00 42 VAL A O 7
ATOM 9133 N N . ARG A 1 14 ? -2.158 0.872 4.155 1.00 0.00 43 ARG A N 7
ATOM 9134 C CA . ARG A 1 14 ? -1.869 -0.212 5.087 1.00 0.00 43 ARG A CA 7
ATOM 9135 C C . ARG A 1 14 ? -1.964 -1.567 4.392 1.00 0.00 43 ARG A C 7
ATOM 9136 O O . ARG A 1 14 ? -2.332 -1.650 3.221 1.00 0.00 43 ARG A O 7
ATOM 9157 N N . ASN A 1 15 ? -1.629 -2.625 5.122 1.00 0.00 44 ASN A N 7
ATOM 9158 C CA . ASN A 1 15 ? -1.676 -3.977 4.575 1.00 0.00 44 ASN A CA 7
ATOM 9159 C C . ASN A 1 15 ? -0.540 -4.200 3.581 1.00 0.00 44 ASN A C 7
ATOM 9160 O O . ASN A 1 15 ? -0.764 -4.654 2.458 1.00 0.00 44 ASN A O 7
ATOM 9171 N N . LEU A 1 16 ? 0.678 -3.880 4.001 1.00 0.00 45 LEU A N 7
ATOM 9172 C CA . LEU A 1 16 ? 1.850 -4.046 3.149 1.00 0.00 45 LEU A CA 7
ATOM 9173 C C . LEU A 1 16 ? 2.496 -5.410 3.371 1.00 0.00 45 LEU A C 7
ATOM 9174 O O . LEU A 1 16 ? 2.680 -5.843 4.509 1.00 0.00 45 LEU A O 7
ATOM 9190 N N . SER A 1 17 ? 2.841 -6.081 2.277 1.00 0.00 46 SER A N 7
ATOM 9191 C CA . SER A 1 17 ? 3.465 -7.397 2.352 1.00 0.00 46 SER A CA 7
ATOM 9192 C C . SER A 1 17 ? 4.909 -7.286 2.832 1.00 0.00 46 SER A C 7
ATOM 9193 O O . SER A 1 17 ? 5.695 -6.504 2.298 1.00 0.00 46 SER A O 7
ATOM 9201 N N . TYR A 1 18 ? 5.251 -8.076 3.844 1.00 0.00 47 TYR A N 7
ATOM 9202 C CA . TYR A 1 18 ? 6.600 -8.066 4.400 1.00 0.00 47 TYR A CA 7
ATOM 9203 C C . TYR A 1 18 ? 7.640 -8.291 3.307 1.00 0.00 47 TYR A C 7
ATOM 9204 O O . TYR A 1 18 ? 8.759 -7.782 3.383 1.00 0.00 47 TYR A O 7
ATOM 9222 N N . THR A 1 19 ? 7.263 -9.059 2.289 1.00 0.00 48 THR A N 7
ATOM 9223 C CA . THR A 1 19 ? 8.162 -9.354 1.180 1.00 0.00 48 THR A CA 7
ATOM 9224 C C . THR A 1 19 ? 8.438 -8.106 0.349 1.00 0.00 48 THR A C 7
ATOM 9225 O O . THR A 1 19 ? 9.445 -8.027 -0.355 1.00 0.00 48 THR A O 7
ATOM 9236 N N . SER A 1 20 ? 7.538 -7.131 0.436 1.00 0.00 49 SER A N 7
ATOM 9237 C CA . SER A 1 20 ? 7.683 -5.887 -0.310 1.00 0.00 49 SER A CA 7
ATOM 9238 C C . SER A 1 20 ? 8.799 -5.028 0.277 1.00 0.00 49 SER A C 7
ATOM 9239 O O . SER A 1 20 ? 9.079 -5.090 1.474 1.00 0.00 49 SER A O 7
ATOM 9247 N N . SER A 1 21 ? 9.432 -4.228 -0.574 1.00 0.00 50 SER A N 7
ATOM 9248 C CA . SER A 1 21 ? 10.520 -3.358 -0.142 1.00 0.00 50 SER A CA 7
ATOM 9249 C C . SER A 1 21 ? 10.223 -1.903 -0.489 1.00 0.00 50 SER A C 7
ATOM 9250 O O . SER A 1 21 ? 9.401 -1.617 -1.359 1.00 0.00 50 SER A O 7
ATOM 9258 N N . GLU A 1 22 ? 10.899 -0.987 0.198 1.00 0.00 51 GLU A N 7
ATOM 9259 C CA . GLU A 1 22 ? 10.707 0.439 -0.038 1.00 0.00 51 GLU A CA 7
ATOM 9260 C C . GLU A 1 22 ? 10.734 0.753 -1.531 1.00 0.00 51 GLU A C 7
ATOM 9261 O O . GLU A 1 22 ? 10.051 1.664 -1.996 1.00 0.00 51 GLU A O 7
ATOM 9273 N N . GLU A 1 23 ? 11.530 -0.010 -2.275 1.00 0.00 52 GLU A N 7
ATOM 9274 C CA . GLU A 1 23 ? 11.647 0.188 -3.715 1.00 0.00 52 GLU A CA 7
ATOM 9275 C C . GLU A 1 23 ? 10.363 -0.225 -4.428 1.00 0.00 52 GLU A C 7
ATOM 9276 O O . GLU A 1 23 ? 9.716 0.590 -5.086 1.00 0.00 52 GLU A O 7
ATOM 9288 N N . ASP A 1 24 ? 10.000 -1.496 -4.292 1.00 0.00 53 ASP A N 7
ATOM 9289 C CA . ASP A 1 24 ? 8.793 -2.018 -4.921 1.00 0.00 53 ASP A CA 7
ATOM 9290 C C . ASP A 1 24 ? 7.636 -1.034 -4.778 1.00 0.00 53 ASP A C 7
ATOM 9291 O O . ASP A 1 24 ? 6.943 -0.730 -5.750 1.00 0.00 53 ASP A O 7
ATOM 9300 N N . LEU A 1 25 ? 7.433 -0.541 -3.562 1.00 0.00 54 LEU A N 7
ATOM 9301 C CA . LEU A 1 25 ? 6.359 0.409 -3.291 1.00 0.00 54 LEU A CA 7
ATOM 9302 C C . LEU A 1 25 ? 6.555 1.695 -4.087 1.00 0.00 54 LEU A C 7
ATOM 9303 O O . LEU A 1 25 ? 5.684 2.098 -4.857 1.00 0.00 54 LEU A O 7
ATOM 9319 N N . GLU A 1 26 ? 7.706 2.332 -3.898 1.00 0.00 55 GLU A N 7
ATOM 9320 C CA . GLU A 1 26 ? 8.017 3.572 -4.600 1.00 0.00 55 GLU A CA 7
ATOM 9321 C C . GLU A 1 26 ? 7.513 3.522 -6.040 1.00 0.00 55 GLU A C 7
ATOM 9322 O O . GLU A 1 26 ? 6.752 4.387 -6.474 1.00 0.00 55 GLU A O 7
ATOM 9334 N N . LYS A 1 27 ? 7.945 2.504 -6.776 1.00 0.00 56 LYS A N 7
ATOM 9335 C CA . LYS A 1 27 ? 7.539 2.340 -8.167 1.00 0.00 56 LYS A CA 7
ATOM 9336 C C . LYS A 1 27 ? 6.024 2.206 -8.280 1.00 0.00 56 LYS A C 7
ATOM 9337 O O . LYS A 1 27 ? 5.371 2.989 -8.970 1.00 0.00 56 LYS A O 7
ATOM 9356 N N . LEU A 1 28 ? 5.470 1.210 -7.596 1.00 0.00 57 LEU A N 7
ATOM 9357 C CA . LEU A 1 28 ? 4.031 0.974 -7.618 1.00 0.00 57 LEU A CA 7
ATOM 9358 C C . LEU A 1 28 ? 3.264 2.292 -7.671 1.00 0.00 57 LEU A C 7
ATOM 9359 O O . LEU A 1 28 ? 2.581 2.586 -8.652 1.00 0.00 57 LEU A O 7
ATOM 9375 N N . PHE A 1 29 ? 3.385 3.083 -6.610 1.00 0.00 58 PHE A N 7
ATOM 9376 C CA . PHE A 1 29 ? 2.704 4.371 -6.536 1.00 0.00 58 PHE A CA 7
ATOM 9377 C C . PHE A 1 29 ? 3.260 5.341 -7.574 1.00 0.00 58 PHE A C 7
ATOM 9378 O O . PHE A 1 29 ? 2.511 5.922 -8.359 1.00 0.00 58 PHE A O 7
ATOM 9395 N N . SER A 1 30 ? 4.578 5.510 -7.572 1.00 0.00 59 SER A N 7
ATOM 9396 C CA . SER A 1 30 ? 5.235 6.412 -8.511 1.00 0.00 59 SER A CA 7
ATOM 9397 C C . SER A 1 30 ? 4.553 6.368 -9.874 1.00 0.00 59 SER A C 7
ATOM 9398 O O . SER A 1 30 ? 4.284 7.405 -10.480 1.00 0.00 59 SER A O 7
ATOM 9406 N N . ALA A 1 31 ? 4.276 5.159 -10.352 1.00 0.00 60 ALA A N 7
ATOM 9407 C CA . ALA A 1 31 ? 3.623 4.978 -11.642 1.00 0.00 60 ALA A CA 7
ATOM 9408 C C . ALA A 1 31 ? 2.522 6.012 -11.851 1.00 0.00 60 ALA A C 7
ATOM 9409 O O . ALA A 1 31 ? 2.471 6.679 -12.885 1.00 0.00 60 ALA A O 7
ATOM 9416 N N . TYR A 1 32 ? 1.643 6.140 -10.863 1.00 0.00 61 TYR A N 7
ATOM 9417 C CA . TYR A 1 32 ? 0.541 7.092 -10.940 1.00 0.00 61 TYR A CA 7
ATOM 9418 C C . TYR A 1 32 ? 1.062 8.519 -11.083 1.00 0.00 61 TYR A C 7
ATOM 9419 O O . TYR A 1 32 ? 0.514 9.319 -11.840 1.00 0.00 61 TYR A O 7
ATOM 9437 N N . GLY A 1 33 ? 2.125 8.830 -10.348 1.00 0.00 62 GLY A N 7
ATOM 9438 C CA . GLY A 1 33 ? 2.704 10.160 -10.407 1.00 0.00 62 GLY A CA 7
ATOM 9439 C C . GLY A 1 33 ? 3.980 10.273 -9.596 1.00 0.00 62 GLY A C 7
ATOM 9440 O O . GLY A 1 33 ? 4.434 9.311 -8.977 1.00 0.00 62 GLY A O 7
ATOM 9444 N N . PRO A 1 34 ? 4.580 11.473 -9.595 1.00 0.00 63 PRO A N 7
ATOM 9445 C CA . PRO A 1 34 ? 5.820 11.736 -8.859 1.00 0.00 63 PRO A CA 7
ATOM 9446 C C . PRO A 1 34 ? 5.610 11.731 -7.349 1.00 0.00 63 PRO A C 7
ATOM 9447 O O . PRO A 1 34 ? 4.706 12.390 -6.834 1.00 0.00 63 PRO A O 7
ATOM 9458 N N . LEU A 1 35 ? 6.451 10.982 -6.643 1.00 0.00 64 LEU A N 7
ATOM 9459 C CA . LEU A 1 35 ? 6.358 10.891 -5.189 1.00 0.00 64 LEU A CA 7
ATOM 9460 C C . LEU A 1 35 ? 7.186 11.984 -4.521 1.00 0.00 64 LEU A C 7
ATOM 9461 O O . LEU A 1 35 ? 8.339 12.213 -4.886 1.00 0.00 64 LEU A O 7
ATOM 9477 N N . SER A 1 36 ? 6.591 12.653 -3.539 1.00 0.00 65 SER A N 7
ATOM 9478 C CA . SER A 1 36 ? 7.274 13.723 -2.820 1.00 0.00 65 SER A CA 7
ATOM 9479 C C . SER A 1 36 ? 8.099 13.162 -1.666 1.00 0.00 65 SER A C 7
ATOM 9480 O O . SER A 1 36 ? 9.178 13.667 -1.358 1.00 0.00 65 SER A O 7
ATOM 9488 N N . GLU A 1 37 ? 7.582 12.113 -1.032 1.00 0.00 66 GLU A N 7
ATOM 9489 C CA . GLU A 1 37 ? 8.270 11.484 0.088 1.00 0.00 66 GLU A CA 7
ATOM 9490 C C . GLU A 1 37 ? 7.588 10.177 0.481 1.00 0.00 66 GLU A C 7
ATOM 9491 O O . GLU A 1 37 ? 6.359 10.086 0.501 1.00 0.00 66 GLU A O 7
ATOM 9503 N N . LEU A 1 38 ? 8.392 9.167 0.793 1.00 0.00 67 LEU A N 7
ATOM 9504 C CA . LEU A 1 38 ? 7.867 7.863 1.185 1.00 0.00 67 LEU A CA 7
ATOM 9505 C C . LEU A 1 38 ? 8.280 7.517 2.612 1.00 0.00 67 LEU A C 7
ATOM 9506 O O . LEU A 1 38 ? 9.380 7.854 3.050 1.00 0.00 67 LEU A O 7
ATOM 9522 N N . HIS A 1 39 ? 7.392 6.839 3.331 1.00 0.00 68 HIS A N 7
ATOM 9523 C CA . HIS A 1 39 ? 7.665 6.443 4.709 1.00 0.00 68 HIS A CA 7
ATOM 9524 C C . HIS A 1 39 ? 7.392 4.956 4.911 1.00 0.00 68 HIS A C 7
ATOM 9525 O O . HIS A 1 39 ? 6.243 4.540 5.056 1.00 0.00 68 HIS A O 7
ATOM 9540 N N . TYR A 1 40 ? 8.456 4.160 4.920 1.00 0.00 69 TYR A N 7
ATOM 9541 C CA . TYR A 1 40 ? 8.331 2.719 5.101 1.00 0.00 69 TYR A CA 7
ATOM 9542 C C . TYR A 1 40 ? 8.973 2.277 6.413 1.00 0.00 69 TYR A C 7
ATOM 9543 O O . TYR A 1 40 ? 10.172 2.010 6.487 1.00 0.00 69 TYR A O 7
ATOM 9561 N N . PRO A 1 41 ? 8.155 2.197 7.473 1.00 0.00 70 PRO A N 7
ATOM 9562 C CA . PRO A 1 41 ? 8.620 1.787 8.802 1.00 0.00 70 PRO A CA 7
ATOM 9563 C C . PRO A 1 41 ? 8.993 0.309 8.854 1.00 0.00 70 PRO A C 7
ATOM 9564 O O . PRO A 1 41 ? 8.303 -0.536 8.284 1.00 0.00 70 PRO A O 7
ATOM 9575 N N . ILE A 1 42 ? 10.088 0.004 9.543 1.00 0.00 71 ILE A N 7
ATOM 9576 C CA . ILE A 1 42 ? 10.551 -1.372 9.671 1.00 0.00 71 ILE A CA 7
ATOM 9577 C C . ILE A 1 42 ? 10.990 -1.673 11.100 1.00 0.00 71 ILE A C 7
ATOM 9578 O O . ILE A 1 42 ? 11.606 -0.837 11.760 1.00 0.00 71 ILE A O 7
ATOM 9594 N N . ASP A 1 43 ? 10.670 -2.874 11.570 1.00 0.00 72 ASP A N 7
ATOM 9595 C CA . ASP A 1 43 ? 11.034 -3.288 12.920 1.00 0.00 72 ASP A CA 7
ATOM 9596 C C . ASP A 1 43 ? 12.548 -3.418 13.059 1.00 0.00 72 ASP A C 7
ATOM 9597 O O . ASP A 1 43 ? 13.232 -3.846 12.130 1.00 0.00 72 ASP A O 7
ATOM 9606 N N . SER A 1 44 ? 13.064 -3.044 14.226 1.00 0.00 73 SER A N 7
ATOM 9607 C CA . SER A 1 44 ? 14.498 -3.114 14.485 1.00 0.00 73 SER A CA 7
ATOM 9608 C C . SER A 1 44 ? 14.900 -4.514 14.938 1.00 0.00 73 SER A C 7
ATOM 9609 O O . SER A 1 44 ? 16.086 -4.820 15.068 1.00 0.00 73 SER A O 7
ATOM 9617 N N . LEU A 1 45 ? 13.905 -5.360 15.177 1.00 0.00 74 LEU A N 7
ATOM 9618 C CA . LEU A 1 45 ? 14.153 -6.729 15.615 1.00 0.00 74 LEU A CA 7
ATOM 9619 C C . LEU A 1 45 ? 13.878 -7.720 14.489 1.00 0.00 74 LEU A C 7
ATOM 9620 O O . LEU A 1 45 ? 14.766 -8.463 14.070 1.00 0.00 74 LEU A O 7
ATOM 9636 N N . THR A 1 46 ? 12.641 -7.726 14.001 1.00 0.00 75 THR A N 7
ATOM 9637 C CA . THR A 1 46 ? 12.249 -8.624 12.923 1.00 0.00 75 THR A CA 7
ATOM 9638 C C . THR A 1 46 ? 12.779 -8.136 11.580 1.00 0.00 75 THR A C 7
ATOM 9639 O O . THR A 1 46 ? 12.833 -8.892 10.610 1.00 0.00 75 THR A O 7
ATOM 9650 N N . LYS A 1 47 ? 13.171 -6.867 11.530 1.00 0.00 76 LYS A N 7
ATOM 9651 C CA . LYS A 1 47 ? 13.699 -6.277 10.306 1.00 0.00 76 LYS A CA 7
ATOM 9652 C C . LYS A 1 47 ? 12.656 -6.306 9.193 1.00 0.00 76 LYS A C 7
ATOM 9653 O O . LYS A 1 47 ? 12.992 -6.430 8.015 1.00 0.00 76 LYS A O 7
ATOM 9672 N N . LYS A 1 48 ? 11.389 -6.188 9.574 1.00 0.00 77 LYS A N 7
ATOM 9673 C CA . LYS A 1 48 ? 10.295 -6.197 8.609 1.00 0.00 77 LYS A CA 7
ATOM 9674 C C . LYS A 1 48 ? 9.199 -5.219 9.019 1.00 0.00 77 LYS A C 7
ATOM 9675 O O . LYS A 1 48 ? 8.992 -4.942 10.201 1.00 0.00 77 LYS A O 7
ATOM 9694 N N . PRO A 1 49 ? 8.478 -4.685 8.022 1.00 0.00 78 PRO A N 7
ATOM 9695 C CA . PRO A 1 49 ? 7.389 -3.732 8.256 1.00 0.00 78 PRO A CA 7
ATOM 9696 C C . PRO A 1 49 ? 6.178 -4.384 8.913 1.00 0.00 78 PRO A C 7
ATOM 9697 O O . PRO A 1 49 ? 5.812 -5.512 8.582 1.00 0.00 78 PRO A O 7
ATOM 9708 N N . LYS A 1 50 ? 5.559 -3.668 9.845 1.00 0.00 79 LYS A N 7
ATOM 9709 C CA . LYS A 1 50 ? 4.387 -4.177 10.548 1.00 0.00 79 LYS A CA 7
ATOM 9710 C C . LYS A 1 50 ? 3.200 -4.311 9.600 1.00 0.00 79 LYS A C 7
ATOM 9711 O O . LYS A 1 50 ? 2.222 -4.993 9.906 1.00 0.00 79 LYS A O 7
ATOM 9730 N N . GLY A 1 51 ? 3.292 -3.657 8.446 1.00 0.00 80 GLY A N 7
ATOM 9731 C CA . GLY A 1 51 ? 2.219 -3.718 7.470 1.00 0.00 80 GLY A CA 7
ATOM 9732 C C . GLY A 1 51 ? 1.506 -2.391 7.309 1.00 0.00 80 GLY A C 7
ATOM 9733 O O . GLY A 1 51 ? 0.277 -2.342 7.243 1.00 0.00 80 GLY A O 7
ATOM 9737 N N . PHE A 1 52 ? 2.277 -1.310 7.248 1.00 0.00 81 PHE A N 7
ATOM 9738 C CA . PHE A 1 52 ? 1.711 0.025 7.096 1.00 0.00 81 PHE A CA 7
ATOM 9739 C C . PHE A 1 52 ? 2.768 1.012 6.610 1.00 0.00 81 PHE A C 7
ATOM 9740 O O . PHE A 1 52 ? 3.952 0.869 6.913 1.00 0.00 81 PHE A O 7
ATOM 9757 N N . ALA A 1 53 ? 2.331 2.014 5.855 1.00 0.00 82 ALA A N 7
ATOM 9758 C CA . ALA A 1 53 ? 3.238 3.026 5.328 1.00 0.00 82 ALA A CA 7
ATOM 9759 C C . ALA A 1 53 ? 2.481 4.287 4.925 1.00 0.00 82 ALA A C 7
ATOM 9760 O O . ALA A 1 53 ? 1.250 4.305 4.910 1.00 0.00 82 ALA A O 7
ATOM 9767 N N . PHE A 1 54 ? 3.223 5.339 4.599 1.00 0.00 83 PHE A N 7
ATOM 9768 C CA . PHE A 1 54 ? 2.621 6.605 4.198 1.00 0.00 83 PHE A CA 7
ATOM 9769 C C . PHE A 1 54 ? 3.228 7.105 2.890 1.00 0.00 83 PHE A C 7
ATOM 9770 O O . PHE A 1 54 ? 4.429 7.360 2.807 1.00 0.00 83 PHE A O 7
ATOM 9787 N N . VAL A 1 55 ? 2.387 7.243 1.869 1.00 0.00 84 VAL A N 7
ATOM 9788 C CA . VAL A 1 55 ? 2.838 7.713 0.565 1.00 0.00 84 VAL A CA 7
ATOM 9789 C C . VAL A 1 55 ? 2.417 9.158 0.325 1.00 0.00 84 VAL A C 7
ATOM 9790 O O . VAL A 1 55 ? 1.228 9.478 0.321 1.00 0.00 84 VAL A O 7
ATOM 9803 N N . THR A 1 56 ? 3.400 10.030 0.124 1.00 0.00 85 THR A N 7
ATOM 9804 C CA . THR A 1 56 ? 3.132 11.442 -0.116 1.00 0.00 85 THR A CA 7
ATOM 9805 C C . THR A 1 56 ? 3.463 11.828 -1.553 1.00 0.00 85 THR A C 7
ATOM 9806 O O . THR A 1 56 ? 4.615 11.748 -1.979 1.00 0.00 85 THR A O 7
ATOM 9817 N N . PHE A 1 57 ? 2.445 12.248 -2.297 1.00 0.00 86 PHE A N 7
ATOM 9818 C CA . PHE A 1 57 ? 2.628 12.646 -3.688 1.00 0.00 86 PHE A CA 7
ATOM 9819 C C . PHE A 1 57 ? 2.960 14.132 -3.789 1.00 0.00 86 PHE A C 7
ATOM 9820 O O . PHE A 1 57 ? 2.719 14.897 -2.856 1.00 0.00 86 PHE A O 7
ATOM 9837 N N . MET A 1 58 ? 3.516 14.532 -4.928 1.00 0.00 87 MET A N 7
ATOM 9838 C CA . MET A 1 58 ? 3.882 15.925 -5.151 1.00 0.00 87 MET A CA 7
ATOM 9839 C C . MET A 1 58 ? 2.650 16.766 -5.470 1.00 0.00 87 MET A C 7
ATOM 9840 O O . MET A 1 58 ? 2.496 17.877 -4.962 1.00 0.00 87 MET A O 7
ATOM 9854 N N . PHE A 1 59 ? 1.774 16.230 -6.313 1.00 0.00 88 PHE A N 7
ATOM 9855 C CA . PHE A 1 59 ? 0.556 16.932 -6.700 1.00 0.00 88 PHE A CA 7
ATOM 9856 C C . PHE A 1 59 ? -0.680 16.190 -6.201 1.00 0.00 88 PHE A C 7
ATOM 9857 O O . PHE A 1 59 ? -0.693 14.965 -6.078 1.00 0.00 88 PHE A O 7
ATOM 9874 N N . PRO A 1 60 ? -1.746 16.950 -5.906 1.00 0.00 89 PRO A N 7
ATOM 9875 C CA . PRO A 1 60 ? -3.008 16.387 -5.416 1.00 0.00 89 PRO A CA 7
ATOM 9876 C C . PRO A 1 60 ? -3.746 15.595 -6.490 1.00 0.00 89 PRO A C 7
ATOM 9877 O O . PRO A 1 60 ? -4.241 14.498 -6.235 1.00 0.00 89 PRO A O 7
ATOM 9888 N N . GLU A 1 61 ? -3.815 16.159 -7.692 1.00 0.00 90 GLU A N 7
ATOM 9889 C CA . GLU A 1 61 ? -4.493 15.505 -8.805 1.00 0.00 90 GLU A CA 7
ATOM 9890 C C . GLU A 1 61 ? -4.125 14.025 -8.872 1.00 0.00 90 GLU A C 7
ATOM 9891 O O . GLU A 1 61 ? -4.997 13.159 -8.933 1.00 0.00 90 GLU A O 7
ATOM 9903 N N . HIS A 1 62 ? -2.825 13.744 -8.862 1.00 0.00 91 HIS A N 7
ATOM 9904 C CA . HIS A 1 62 ? -2.340 12.370 -8.922 1.00 0.00 91 HIS A CA 7
ATOM 9905 C C . HIS A 1 62 ? -2.698 11.611 -7.648 1.00 0.00 91 HIS A C 7
ATOM 9906 O O . HIS A 1 62 ? -3.121 10.457 -7.699 1.00 0.00 91 HIS A O 7
ATOM 9921 N N . ALA A 1 63 ? -2.524 12.268 -6.506 1.00 0.00 92 ALA A N 7
ATOM 9922 C CA . ALA A 1 63 ? -2.829 11.656 -5.218 1.00 0.00 92 ALA A CA 7
ATOM 9923 C C . ALA A 1 63 ? -4.259 11.128 -5.187 1.00 0.00 92 ALA A C 7
ATOM 9924 O O . ALA A 1 63 ? -4.585 10.235 -4.405 1.00 0.00 92 ALA A O 7
ATOM 9931 N N . VAL A 1 64 ? -5.110 11.687 -6.042 1.00 0.00 93 VAL A N 7
ATOM 9932 C CA . VAL A 1 64 ? -6.506 11.272 -6.112 1.00 0.00 93 VAL A CA 7
ATOM 9933 C C . VAL A 1 64 ? -6.673 10.056 -7.017 1.00 0.00 93 VAL A C 7
ATOM 9934 O O . VAL A 1 64 ? -7.351 9.092 -6.662 1.00 0.00 93 VAL A O 7
ATOM 9947 N N . LYS A 1 65 ? -6.050 10.108 -8.189 1.00 0.00 94 LYS A N 7
ATOM 9948 C CA . LYS A 1 65 ? -6.127 9.011 -9.147 1.00 0.00 94 LYS A CA 7
ATOM 9949 C C . LYS A 1 65 ? -5.697 7.697 -8.504 1.00 0.00 94 LYS A C 7
ATOM 9950 O O . LYS A 1 65 ? -6.372 6.677 -8.643 1.00 0.00 94 LYS A O 7
ATOM 9969 N N . ALA A 1 66 ? -4.571 7.729 -7.798 1.00 0.00 95 ALA A N 7
ATOM 9970 C CA . ALA A 1 66 ? -4.054 6.541 -7.131 1.00 0.00 95 ALA A CA 7
ATOM 9971 C C . ALA A 1 66 ? -5.030 6.036 -6.074 1.00 0.00 95 ALA A C 7
ATOM 9972 O O . ALA A 1 66 ? -5.381 4.856 -6.053 1.00 0.00 95 ALA A O 7
ATOM 9979 N N . TYR A 1 67 ? -5.464 6.935 -5.199 1.00 0.00 96 TYR A N 7
ATOM 9980 C CA . TYR A 1 67 ? -6.398 6.579 -4.137 1.00 0.00 96 TYR A CA 7
ATOM 9981 C C . TYR A 1 67 ? -7.665 5.956 -4.712 1.00 0.00 96 TYR A C 7
ATOM 9982 O O . TYR A 1 67 ? -8.400 5.259 -4.013 1.00 0.00 96 TYR A O 7
ATOM 10000 N N . ALA A 1 68 ? -7.914 6.212 -5.992 1.00 0.00 97 ALA A N 7
ATOM 10001 C CA . ALA A 1 68 ? -9.091 5.674 -6.664 1.00 0.00 97 ALA A CA 7
ATOM 10002 C C . ALA A 1 68 ? -8.817 4.281 -7.220 1.00 0.00 97 ALA A C 7
ATOM 10003 O O . ALA A 1 68 ? -9.709 3.435 -7.266 1.00 0.00 97 ALA A O 7
ATOM 10010 N N . GLU A 1 69 ? -7.577 4.050 -7.641 1.00 0.00 98 GLU A N 7
ATOM 10011 C CA . GLU A 1 69 ? -7.188 2.759 -8.196 1.00 0.00 98 GLU A CA 7
ATOM 10012 C C . GLU A 1 69 ? -6.600 1.857 -7.114 1.00 0.00 98 GLU A C 7
ATOM 10013 O O . GLU A 1 69 ? -7.116 0.771 -6.847 1.00 0.00 98 GLU A O 7
ATOM 10025 N N . VAL A 1 70 ? -5.517 2.315 -6.494 1.00 0.00 99 VAL A N 7
ATOM 10026 C CA . VAL A 1 70 ? -4.858 1.551 -5.441 1.00 0.00 99 VAL A CA 7
ATOM 10027 C C . VAL A 1 70 ? -5.869 1.026 -4.428 1.00 0.00 99 VAL A C 7
ATOM 10028 O O . VAL A 1 70 ? -5.951 -0.177 -4.183 1.00 0.00 99 VAL A O 7
ATOM 10041 N N . ASP A 1 71 ? -6.639 1.937 -3.843 1.00 0.00 100 ASP A N 7
ATOM 10042 C CA . ASP A 1 71 ? -7.648 1.567 -2.857 1.00 0.00 100 ASP A CA 7
ATOM 10043 C C . ASP A 1 71 ? -8.508 0.414 -3.366 1.00 0.00 100 ASP A C 7
ATOM 10044 O O . ASP A 1 71 ? -9.510 0.628 -4.047 1.00 0.00 100 ASP A O 7
ATOM 10053 N N . GLY A 1 72 ? -8.107 -0.809 -3.032 1.00 0.00 101 GLY A N 7
ATOM 10054 C CA . GLY A 1 72 ? -8.852 -1.977 -3.465 1.00 0.00 101 GLY A CA 7
ATOM 10055 C C . GLY A 1 72 ? -8.073 -2.830 -4.447 1.00 0.00 101 GLY A C 7
ATOM 10056 O O . GLY A 1 72 ? -8.657 -3.611 -5.198 1.00 0.00 101 GLY A O 7
ATOM 10060 N N . GLN A 1 73 ? -6.753 -2.678 -4.443 1.00 0.00 102 GLN A N 7
ATOM 10061 C CA . GLN A 1 73 ? -5.894 -3.439 -5.343 1.00 0.00 102 GLN A CA 7
ATOM 10062 C C . GLN A 1 73 ? -5.044 -4.440 -4.568 1.00 0.00 102 GLN A C 7
ATOM 10063 O O . GLN A 1 73 ? -4.637 -4.179 -3.436 1.00 0.00 102 GLN A O 7
ATOM 10077 N N . VAL A 1 74 ? -4.780 -5.587 -5.184 1.00 0.00 103 VAL A N 7
ATOM 10078 C CA . VAL A 1 74 ? -3.977 -6.628 -4.552 1.00 0.00 103 VAL A CA 7
ATOM 10079 C C . VAL A 1 74 ? -2.514 -6.521 -4.967 1.00 0.00 103 VAL A C 7
ATOM 10080 O O . VAL A 1 74 ? -2.195 -6.495 -6.156 1.00 0.00 103 VAL A O 7
ATOM 10093 N N . PHE A 1 75 ? -1.627 -6.460 -3.979 1.00 0.00 104 PHE A N 7
ATOM 10094 C CA . PHE A 1 75 ? -0.196 -6.356 -4.241 1.00 0.00 104 PHE A CA 7
ATOM 10095 C C . PHE A 1 75 ? 0.564 -7.495 -3.569 1.00 0.00 104 PHE A C 7
ATOM 10096 O O . PHE A 1 75 ? 0.892 -7.422 -2.385 1.00 0.00 104 PHE A O 7
ATOM 10113 N N . GLN A 1 76 ? 0.840 -8.546 -4.334 1.00 0.00 105 GLN A N 7
ATOM 10114 C CA . GLN A 1 76 ? 1.560 -9.702 -3.812 1.00 0.00 105 GLN A CA 7
ATOM 10115 C C . GLN A 1 76 ? 0.679 -10.512 -2.867 1.00 0.00 105 GLN A C 7
ATOM 10116 O O . GLN A 1 76 ? 1.173 -11.169 -1.952 1.00 0.00 105 GLN A O 7
ATOM 10130 N N . GLY A 1 77 ? -0.630 -10.459 -3.095 1.00 0.00 106 GLY A N 7
ATOM 10131 C CA . GLY A 1 77 ? -1.559 -11.191 -2.255 1.00 0.00 106 GLY A CA 7
ATOM 10132 C C . GLY A 1 77 ? -1.895 -10.448 -0.977 1.00 0.00 106 GLY A C 7
ATOM 10133 O O . GLY A 1 77 ? -2.298 -11.056 0.015 1.00 0.00 106 GLY A O 7
ATOM 10137 N N . ARG A 1 78 ? -1.727 -9.130 -0.999 1.00 0.00 107 ARG A N 7
ATOM 10138 C CA . ARG A 1 78 ? -2.012 -8.304 0.168 1.00 0.00 107 ARG A CA 7
ATOM 10139 C C . ARG A 1 78 ? -3.040 -7.227 -0.167 1.00 0.00 107 ARG A C 7
ATOM 10140 O O . ARG A 1 78 ? -2.789 -6.352 -0.996 1.00 0.00 107 ARG A O 7
ATOM 10161 N N . MET A 1 79 ? -4.197 -7.298 0.483 1.00 0.00 108 MET A N 7
ATOM 10162 C CA . MET A 1 79 ? -5.262 -6.328 0.254 1.00 0.00 108 MET A CA 7
ATOM 10163 C C . MET A 1 79 ? -4.863 -4.950 0.773 1.00 0.00 108 MET A C 7
ATOM 10164 O O . MET A 1 79 ? -5.034 -4.648 1.955 1.00 0.00 108 MET A O 7
ATOM 10178 N N . LEU A 1 80 ? -4.331 -4.119 -0.116 1.00 0.00 109 LEU A N 7
ATOM 10179 C CA . LEU A 1 80 ? -3.908 -2.773 0.253 1.00 0.00 109 LEU A CA 7
ATOM 10180 C C . LEU A 1 80 ? -5.113 -1.884 0.544 1.00 0.00 109 LEU A C 7
ATOM 10181 O O . LEU A 1 80 ? -6.097 -1.892 -0.195 1.00 0.00 109 LEU A O 7
ATOM 10197 N N . HIS A 1 81 ? -5.027 -1.116 1.626 1.00 0.00 110 HIS A N 7
ATOM 10198 C CA . HIS A 1 81 ? -6.110 -0.218 2.014 1.00 0.00 110 HIS A CA 7
ATOM 10199 C C . HIS A 1 81 ? -5.630 1.230 2.044 1.00 0.00 110 HIS A C 7
ATOM 10200 O O . HIS A 1 81 ? -4.815 1.607 2.886 1.00 0.00 110 HIS A O 7
ATOM 10215 N N . VAL A 1 82 ? -6.141 2.037 1.120 1.00 0.00 111 VAL A N 7
ATOM 10216 C CA . VAL A 1 82 ? -5.765 3.444 1.042 1.00 0.00 111 VAL A CA 7
ATOM 10217 C C . VAL A 1 82 ? -6.897 4.343 1.525 1.00 0.00 111 VAL A C 7
ATOM 10218 O O . VAL A 1 82 ? -8.036 4.224 1.072 1.00 0.00 111 VAL A O 7
ATOM 10231 N N . LEU A 1 83 ? -6.576 5.243 2.448 1.00 0.00 112 LEU A N 7
ATOM 10232 C CA . LEU A 1 83 ? -7.567 6.165 2.994 1.00 0.00 112 LEU A CA 7
ATOM 10233 C C . LEU A 1 83 ? -7.094 7.610 2.868 1.00 0.00 112 LEU A C 7
ATOM 10234 O O . LEU A 1 83 ? -5.928 7.930 3.101 1.00 0.00 112 LEU A O 7
ATOM 10250 N N . PRO A 1 84 ? -8.019 8.505 2.492 1.00 0.00 113 PRO A N 7
ATOM 10251 C CA . PRO A 1 84 ? -7.721 9.931 2.329 1.00 0.00 113 PRO A CA 7
ATOM 10252 C C . PRO A 1 84 ? -7.452 10.623 3.661 1.00 0.00 113 PRO A C 7
ATOM 10253 O O . PRO A 1 84 ? -8.139 10.372 4.651 1.00 0.00 113 PRO A O 7
ATOM 10264 N N . SER A 1 85 ? -6.450 11.495 3.677 1.00 0.00 114 SER A N 7
ATOM 10265 C CA . SER A 1 85 ? -6.088 12.221 4.889 1.00 0.00 114 SER A CA 7
ATOM 10266 C C . SER A 1 85 ? -5.740 13.672 4.570 1.00 0.00 114 SER A C 7
ATOM 10267 O O . SER A 1 85 ? -4.934 13.949 3.681 1.00 0.00 114 SER A O 7
ATOM 10275 N N . THR A 1 86 ? -6.354 14.596 5.302 1.00 0.00 115 THR A N 7
ATOM 10276 C CA . THR A 1 86 ? -6.111 16.018 5.098 1.00 0.00 115 THR A CA 7
ATOM 10277 C C . THR A 1 86 ? -5.790 16.716 6.415 1.00 0.00 115 THR A C 7
ATOM 10278 O O . THR A 1 86 ? -5.839 16.103 7.481 1.00 0.00 115 THR A O 7
ATOM 10289 N N . ILE A 1 87 ? -5.461 18.001 6.333 1.00 0.00 116 ILE A N 7
ATOM 10290 C CA . ILE A 1 87 ? -5.133 18.782 7.520 1.00 0.00 116 ILE A CA 7
ATOM 10291 C C . ILE A 1 87 ? -6.391 19.348 8.170 1.00 0.00 116 ILE A C 7
ATOM 10292 O O . ILE A 1 87 ? -6.975 20.316 7.682 1.00 0.00 116 ILE A O 7
ATOM 10308 N N . LYS A 1 88 ? -6.804 18.738 9.276 1.00 0.00 117 LYS A N 7
ATOM 10309 C CA . LYS A 1 88 ? -7.991 19.182 9.998 1.00 0.00 117 LYS A CA 7
ATOM 10310 C C . LYS A 1 88 ? -7.693 20.433 10.818 1.00 0.00 117 LYS A C 7
ATOM 10311 O O . LYS A 1 88 ? -7.218 20.347 11.951 1.00 0.00 117 LYS A O 7
ATOM 10330 N N . LYS A 1 89 ? -7.977 21.595 10.240 1.00 0.00 118 LYS A N 7
ATOM 10331 C CA . LYS A 1 89 ? -7.743 22.865 10.918 1.00 0.00 118 LYS A CA 7
ATOM 10332 C C . LYS A 1 89 ? -8.947 23.258 11.768 1.00 0.00 118 LYS A C 7
ATOM 10333 O O . LYS A 1 89 ? -10.091 23.006 11.393 1.00 0.00 118 LYS A O 7
ATOM 10352 N N . GLU A 1 90 ? -8.679 23.877 12.914 1.00 0.00 119 GLU A N 7
ATOM 10353 C CA . GLU A 1 90 ? -9.742 24.306 13.816 1.00 0.00 119 GLU A CA 7
ATOM 10354 C C . GLU A 1 90 ? -9.915 25.821 13.773 1.00 0.00 119 GLU A C 7
ATOM 10355 O O . GLU A 1 90 ? -9.149 26.561 14.388 1.00 0.00 119 GLU A O 7
ATOM 10367 N N . ALA A 1 91 ? -10.927 26.275 13.040 1.00 0.00 120 ALA A N 7
ATOM 10368 C CA . ALA A 1 91 ? -11.202 27.701 12.917 1.00 0.00 120 ALA A CA 7
ATOM 10369 C C . ALA A 1 91 ? -12.640 27.947 12.475 1.00 0.00 120 ALA A C 7
ATOM 10370 O O . ALA A 1 91 ? -13.147 27.274 11.578 1.00 0.00 120 ALA A O 7
ATOM 10377 N N . SER A 1 92 ? -13.293 28.914 13.111 1.00 0.00 121 SER A N 7
ATOM 10378 C CA . SER A 1 92 ? -14.675 29.246 12.786 1.00 0.00 121 SER A CA 7
ATOM 10379 C C . SER A 1 92 ? -14.739 30.214 11.608 1.00 0.00 121 SER A C 7
ATOM 10380 O O . SER A 1 92 ? -14.760 31.431 11.793 1.00 0.00 121 SER A O 7
ATOM 10388 N N . GLN A 1 93 ? -14.770 29.664 10.399 1.00 0.00 122 GLN A N 7
ATOM 10389 C CA . GLN A 1 93 ? -14.831 30.478 9.191 1.00 0.00 122 GLN A CA 7
ATOM 10390 C C . GLN A 1 93 ? -15.033 29.606 7.956 1.00 0.00 122 GLN A C 7
ATOM 10391 O O . GLN A 1 93 ? -14.212 28.739 7.656 1.00 0.00 122 GLN A O 7
ATOM 10405 N N . SER A 1 94 ? -16.130 29.842 7.244 1.00 0.00 123 SER A N 7
ATOM 10406 C CA . SER A 1 94 ? -16.441 29.075 6.043 1.00 0.00 123 SER A CA 7
ATOM 10407 C C . SER A 1 94 ? -15.395 29.314 4.959 1.00 0.00 123 SER A C 7
ATOM 10408 O O . SER A 1 94 ? -14.958 28.382 4.286 1.00 0.00 123 SER A O 7
ATOM 10416 N N . GLY A 1 95 ? -14.997 30.573 4.796 1.00 0.00 124 GLY A N 7
ATOM 10417 C CA . GLY A 1 95 ? -14.006 30.913 3.793 1.00 0.00 124 GLY A CA 7
ATOM 10418 C C . GLY A 1 95 ? -14.613 31.093 2.416 1.00 0.00 124 GLY A C 7
ATOM 10419 O O . GLY A 1 95 ? -14.328 30.339 1.485 1.00 0.00 124 GLY A O 7
ATOM 10423 N N . PRO A 1 96 ? -15.472 32.113 2.272 1.00 0.00 125 PRO A N 7
ATOM 10424 C CA . PRO A 1 96 ? -16.140 32.412 1.002 1.00 0.00 125 PRO A CA 7
ATOM 10425 C C . PRO A 1 96 ? -15.173 32.950 -0.048 1.00 0.00 125 PRO A C 7
ATOM 10426 O O . PRO A 1 96 ? -14.795 34.121 -0.016 1.00 0.00 125 PRO A O 7
ATOM 10437 N N . SER A 1 97 ? -14.778 32.087 -0.979 1.00 0.00 126 SER A N 7
ATOM 10438 C CA . SER A 1 97 ? -13.853 32.475 -2.038 1.00 0.00 126 SER A CA 7
ATOM 10439 C C . SER A 1 97 ? -14.317 31.939 -3.388 1.00 0.00 126 SER A C 7
ATOM 10440 O O . SER A 1 97 ? -14.782 30.804 -3.492 1.00 0.00 126 SER A O 7
ATOM 10448 N N . SER A 1 98 ? -14.188 32.764 -4.422 1.00 0.00 127 SER A N 7
ATOM 10449 C CA . SER A 1 98 ? -14.597 32.376 -5.766 1.00 0.00 127 SER A CA 7
ATOM 10450 C C . SER A 1 98 ? -13.610 32.896 -6.807 1.00 0.00 127 SER A C 7
ATOM 10451 O O . SER A 1 98 ? -13.191 34.052 -6.757 1.00 0.00 127 SER A O 7
ATOM 10459 N N . GLY A 1 99 ? -13.242 32.033 -7.749 1.00 0.00 128 GLY A N 7
ATOM 10460 C CA . GLY A 1 99 ? -12.307 32.423 -8.788 1.00 0.00 128 GLY A CA 7
ATOM 10461 C C . GLY A 1 99 ? -10.995 32.931 -8.225 1.00 0.00 128 GLY A C 7
ATOM 10462 O O . GLY A 1 99 ? -10.868 34.110 -7.896 1.00 0.00 128 GLY A O 7
ATOM 10466 N N . GLY A 1 1 ? -13.471 20.262 -8.086 1.00 0.00 30 GLY A N 8
ATOM 10467 C CA . GLY A 1 1 ? -14.915 20.216 -8.225 1.00 0.00 30 GLY A CA 8
ATOM 10468 C C . GLY A 1 1 ? -15.615 21.243 -7.358 1.00 0.00 30 GLY A C 8
ATOM 10469 O O . GLY A 1 1 ? -16.426 20.893 -6.501 1.00 0.00 30 GLY A O 8
ATOM 10473 N N . SER A 1 2 ? -15.299 22.516 -7.579 1.00 0.00 31 SER A N 8
ATOM 10474 C CA . SER A 1 2 ? -15.899 23.597 -6.807 1.00 0.00 31 SER A CA 8
ATOM 10475 C C . SER A 1 2 ? -15.587 23.443 -5.322 1.00 0.00 31 SER A C 8
ATOM 10476 O O . SER A 1 2 ? -16.450 23.653 -4.469 1.00 0.00 31 SER A O 8
ATOM 10484 N N . SER A 1 3 ? -14.346 23.074 -5.019 1.00 0.00 32 SER A N 8
ATOM 10485 C CA . SER A 1 3 ? -13.920 22.887 -3.638 1.00 0.00 32 SER A CA 8
ATOM 10486 C C . SER A 1 3 ? -12.417 22.634 -3.563 1.00 0.00 32 SER A C 8
ATOM 10487 O O . SER A 1 3 ? -11.903 21.694 -4.167 1.00 0.00 32 SER A O 8
ATOM 10495 N N . GLY A 1 4 ? -11.717 23.482 -2.815 1.00 0.00 33 GLY A N 8
ATOM 10496 C CA . GLY A 1 4 ? -10.280 23.335 -2.674 1.00 0.00 33 GLY A CA 8
ATOM 10497 C C . GLY A 1 4 ? -9.885 22.761 -1.328 1.00 0.00 33 GLY A C 8
ATOM 10498 O O . GLY A 1 4 ? -9.986 21.555 -1.106 1.00 0.00 33 GLY A O 8
ATOM 10502 N N . SER A 1 5 ? -9.433 23.627 -0.427 1.00 0.00 34 SER A N 8
ATOM 10503 C CA . SER A 1 5 ? -9.016 23.199 0.903 1.00 0.00 34 SER A CA 8
ATOM 10504 C C . SER A 1 5 ? -8.014 22.052 0.815 1.00 0.00 34 SER A C 8
ATOM 10505 O O . SER A 1 5 ? -8.128 21.056 1.530 1.00 0.00 34 SER A O 8
ATOM 10513 N N . SER A 1 6 ? -7.030 22.200 -0.067 1.00 0.00 35 SER A N 8
ATOM 10514 C CA . SER A 1 6 ? -6.009 21.175 -0.253 1.00 0.00 35 SER A CA 8
ATOM 10515 C C . SER A 1 6 ? -4.620 21.801 -0.327 1.00 0.00 35 SER A C 8
ATOM 10516 O O . SER A 1 6 ? -4.477 22.996 -0.580 1.00 0.00 35 SER A O 8
ATOM 10524 N N . GLY A 1 7 ? -3.596 20.982 -0.104 1.00 0.00 36 GLY A N 8
ATOM 10525 C CA . GLY A 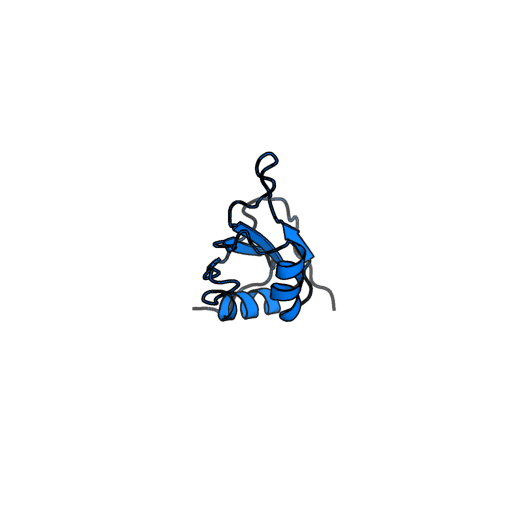1 7 ? -2.231 21.472 -0.150 1.00 0.00 36 GLY A CA 8
ATOM 10526 C C . GLY A 1 7 ? -1.214 20.349 -0.205 1.00 0.00 36 GLY A C 8
ATOM 10527 O O . GLY A 1 7 ? -0.276 20.391 -1.001 1.00 0.00 36 GLY A O 8
ATOM 10531 N N . SER A 1 8 ? -1.398 19.343 0.644 1.00 0.00 37 SER A N 8
ATOM 10532 C CA . SER A 1 8 ? -0.486 18.206 0.693 1.00 0.00 37 SER A CA 8
ATOM 10533 C C . SER A 1 8 ? -1.155 16.949 0.146 1.00 0.00 37 SER A C 8
ATOM 10534 O O . SER A 1 8 ? -2.237 16.565 0.589 1.00 0.00 37 SER A O 8
ATOM 10542 N N . GLY A 1 9 ? -0.503 16.311 -0.821 1.00 0.00 38 GLY A N 8
ATOM 10543 C CA . GLY A 1 9 ? -1.048 15.104 -1.413 1.00 0.00 38 GLY A CA 8
ATOM 10544 C C . GLY A 1 9 ? -0.665 13.856 -0.642 1.00 0.00 38 GLY A C 8
ATOM 10545 O O . GLY A 1 9 ? -0.269 12.851 -1.233 1.00 0.00 38 GLY A O 8
ATOM 10549 N N . ARG A 1 10 ? -0.782 13.920 0.680 1.00 0.00 39 ARG A N 8
ATOM 10550 C CA . ARG A 1 10 ? -0.442 12.787 1.532 1.00 0.00 39 ARG A CA 8
ATOM 10551 C C . ARG A 1 10 ? -1.566 11.755 1.539 1.00 0.00 39 ARG A C 8
ATOM 10552 O O . ARG A 1 10 ? -2.745 12.105 1.471 1.00 0.00 39 ARG A O 8
ATOM 10573 N N . LEU A 1 11 ? -1.194 10.483 1.622 1.00 0.00 40 LEU A N 8
ATOM 10574 C CA . LEU A 1 11 ? -2.170 9.399 1.637 1.00 0.00 40 LEU A CA 8
ATOM 10575 C C . LEU A 1 11 ? -1.785 8.333 2.658 1.00 0.00 40 LEU A C 8
ATOM 10576 O O . LEU A 1 11 ? -0.604 8.132 2.946 1.00 0.00 40 LEU A O 8
ATOM 10592 N N . PHE A 1 12 ? -2.787 7.650 3.200 1.00 0.00 41 PHE A N 8
ATOM 10593 C CA . PHE A 1 12 ? -2.553 6.603 4.187 1.00 0.00 41 PHE A CA 8
ATOM 10594 C C . PHE A 1 12 ? -2.751 5.220 3.572 1.00 0.00 41 PHE A C 8
ATOM 10595 O O . PHE A 1 12 ? -3.873 4.823 3.256 1.00 0.00 41 PHE A O 8
ATOM 10612 N N . VAL A 1 13 ? -1.652 4.492 3.403 1.00 0.00 42 VAL A N 8
ATOM 10613 C CA . VAL A 1 13 ? -1.703 3.154 2.826 1.00 0.00 42 VAL A CA 8
ATOM 10614 C C . VAL A 1 13 ? -1.352 2.094 3.863 1.00 0.00 42 VAL A C 8
ATOM 10615 O O . VAL A 1 13 ? -0.359 2.217 4.580 1.00 0.00 42 VAL A O 8
ATOM 10628 N N . ARG A 1 14 ? -2.173 1.052 3.938 1.00 0.00 43 ARG A N 8
ATOM 10629 C CA . ARG A 1 14 ? -1.950 -0.031 4.889 1.00 0.00 43 ARG A CA 8
ATOM 10630 C C . ARG A 1 14 ? -2.104 -1.390 4.212 1.00 0.00 43 ARG A C 8
ATOM 10631 O O . ARG A 1 14 ? -2.497 -1.474 3.049 1.00 0.00 43 ARG A O 8
ATOM 10652 N N . ASN A 1 15 ? -1.791 -2.451 4.949 1.00 0.00 44 ASN A N 8
ATOM 10653 C CA . ASN A 1 15 ? -1.893 -3.806 4.419 1.00 0.00 44 ASN A CA 8
ATOM 10654 C C . ASN A 1 15 ? -0.781 -4.082 3.412 1.00 0.00 44 ASN A C 8
ATOM 10655 O O . ASN A 1 15 ? -1.040 -4.507 2.285 1.00 0.00 44 ASN A O 8
ATOM 10666 N N . LEU A 1 16 ? 0.458 -3.839 3.826 1.00 0.00 45 LEU A N 8
ATOM 10667 C CA . LEU A 1 16 ? 1.611 -4.062 2.961 1.00 0.00 45 LEU A CA 8
ATOM 10668 C C . LEU A 1 16 ? 2.246 -5.421 3.240 1.00 0.00 45 LEU A C 8
ATOM 10669 O O . LEU A 1 16 ? 2.378 -5.831 4.393 1.00 0.00 45 LEU A O 8
ATOM 10685 N N . SER A 1 17 ? 2.638 -6.114 2.176 1.00 0.00 46 SER A N 8
ATOM 10686 C CA . SER A 1 17 ? 3.258 -7.428 2.305 1.00 0.00 46 SER A CA 8
ATOM 10687 C C . SER A 1 17 ? 4.732 -7.299 2.677 1.00 0.00 46 SER A C 8
ATOM 10688 O O . SER A 1 17 ? 5.501 -6.629 1.987 1.00 0.00 46 SER A O 8
ATOM 10696 N N . TYR A 1 18 ? 5.118 -7.945 3.772 1.00 0.00 47 TYR A N 8
ATOM 10697 C CA . TYR A 1 18 ? 6.499 -7.901 4.238 1.00 0.00 47 TYR A CA 8
ATOM 10698 C C . TYR A 1 18 ? 7.470 -8.156 3.089 1.00 0.00 47 TYR A C 8
ATOM 10699 O O . TYR A 1 18 ? 8.512 -7.508 2.985 1.00 0.00 47 TYR A O 8
ATOM 10717 N N . THR A 1 19 ? 7.120 -9.105 2.226 1.00 0.00 48 THR A N 8
ATOM 10718 C CA . THR A 1 19 ? 7.959 -9.448 1.085 1.00 0.00 48 THR A CA 8
ATOM 10719 C C . THR A 1 19 ? 8.294 -8.212 0.259 1.00 0.00 48 THR A C 8
ATOM 10720 O O . THR A 1 19 ? 9.368 -8.124 -0.337 1.00 0.00 48 THR A O 8
ATOM 10731 N N . SER A 1 20 ? 7.370 -7.258 0.227 1.00 0.00 49 SER A N 8
ATOM 10732 C CA . SER A 1 20 ? 7.567 -6.027 -0.529 1.00 0.00 49 SER A CA 8
ATOM 10733 C C . SER A 1 20 ? 8.658 -5.169 0.104 1.00 0.00 49 SER A C 8
ATOM 10734 O O . SER A 1 20 ? 8.798 -5.125 1.326 1.00 0.00 49 SER A O 8
ATOM 10742 N N . SER A 1 21 ? 9.429 -4.487 -0.738 1.00 0.00 50 SER A N 8
ATOM 10743 C CA . SER A 1 21 ? 10.511 -3.633 -0.262 1.00 0.00 50 SER A CA 8
ATOM 10744 C C . SER A 1 21 ? 10.200 -2.163 -0.528 1.00 0.00 50 SER A C 8
ATOM 10745 O O . SER A 1 21 ? 9.550 -1.825 -1.517 1.00 0.00 50 SER A O 8
ATOM 10753 N N . GLU A 1 22 ? 10.669 -1.295 0.362 1.00 0.00 51 GLU A N 8
ATOM 10754 C CA . GLU A 1 22 ? 10.440 0.139 0.224 1.00 0.00 51 GLU A CA 8
ATOM 10755 C C . GLU A 1 22 ? 10.439 0.550 -1.245 1.00 0.00 51 GLU A C 8
ATOM 10756 O O . GLU A 1 22 ? 9.683 1.431 -1.653 1.00 0.00 51 GLU A O 8
ATOM 10768 N N . GLU A 1 23 ? 11.294 -0.093 -2.034 1.00 0.00 52 GLU A N 8
ATOM 10769 C CA . GLU A 1 23 ? 11.393 0.207 -3.458 1.00 0.00 52 GLU A CA 8
ATOM 10770 C C . GLU A 1 23 ? 10.100 -0.157 -4.182 1.00 0.00 52 GLU A C 8
ATOM 10771 O O . GLU A 1 23 ? 9.401 0.713 -4.701 1.00 0.00 52 GLU A O 8
ATOM 10783 N N . ASP A 1 24 ? 9.790 -1.448 -4.212 1.00 0.00 53 ASP A N 8
ATOM 10784 C CA . ASP A 1 24 ? 8.581 -1.928 -4.872 1.00 0.00 53 ASP A CA 8
ATOM 10785 C C . ASP A 1 24 ? 7.440 -0.928 -4.711 1.00 0.00 53 ASP A C 8
ATOM 10786 O O . ASP A 1 24 ? 6.649 -0.720 -5.632 1.00 0.00 53 ASP A O 8
ATOM 10795 N N . LEU A 1 25 ? 7.361 -0.313 -3.537 1.00 0.00 54 LEU A N 8
ATOM 10796 C CA . LEU A 1 25 ? 6.316 0.665 -3.254 1.00 0.00 54 LEU A CA 8
ATOM 10797 C C . LEU A 1 25 ? 6.463 1.892 -4.148 1.00 0.00 54 LEU A C 8
ATOM 10798 O O . LEU A 1 25 ? 5.531 2.271 -4.856 1.00 0.00 54 LEU A O 8
ATOM 10814 N N . GLU A 1 26 ? 7.641 2.507 -4.110 1.00 0.00 55 GLU A N 8
ATOM 10815 C CA . GLU A 1 26 ? 7.910 3.691 -4.918 1.00 0.00 55 GLU A CA 8
ATOM 10816 C C . GLU A 1 26 ? 7.613 3.423 -6.391 1.00 0.00 55 GLU A C 8
ATOM 10817 O O . GLU A 1 26 ? 6.968 4.228 -7.063 1.00 0.00 55 GLU A O 8
ATOM 10829 N N . LYS A 1 27 ? 8.091 2.287 -6.887 1.00 0.00 56 LYS A N 8
ATOM 10830 C CA . LYS A 1 27 ? 7.878 1.911 -8.280 1.00 0.00 56 LYS A CA 8
ATOM 10831 C C . LYS A 1 27 ? 6.394 1.708 -8.568 1.00 0.00 56 LYS A C 8
ATOM 10832 O O . LYS A 1 27 ? 5.939 1.894 -9.697 1.00 0.00 56 LYS A O 8
ATOM 10851 N N . LEU A 1 28 ? 5.643 1.327 -7.540 1.00 0.00 57 LEU A N 8
ATOM 10852 C CA . LEU A 1 28 ? 4.209 1.101 -7.683 1.00 0.00 57 LEU A CA 8
ATOM 10853 C C . LEU A 1 28 ? 3.455 2.423 -7.779 1.00 0.00 57 LEU A C 8
ATOM 10854 O O . LEU A 1 28 ? 2.784 2.697 -8.774 1.00 0.00 57 LEU A O 8
ATOM 10870 N N . PHE A 1 29 ? 3.573 3.242 -6.738 1.00 0.00 58 PHE A N 8
ATOM 10871 C CA . PHE A 1 29 ? 2.904 4.538 -6.706 1.00 0.00 58 PHE A CA 8
ATOM 10872 C C . PHE A 1 29 ? 3.471 5.470 -7.773 1.00 0.00 58 PHE A C 8
ATOM 10873 O O . PHE A 1 29 ? 2.729 6.043 -8.570 1.00 0.00 58 PHE A O 8
ATOM 10890 N N . SER A 1 30 ? 4.793 5.616 -7.780 1.00 0.00 59 SER A N 8
ATOM 10891 C CA . SER A 1 30 ? 5.460 6.482 -8.746 1.00 0.00 59 SER A CA 8
ATOM 10892 C C . SER A 1 30 ? 4.833 6.338 -10.129 1.00 0.00 59 SER A C 8
ATOM 10893 O O . SER A 1 30 ? 4.832 7.277 -10.923 1.00 0.00 59 SER A O 8
ATOM 10901 N N . ALA A 1 31 ? 4.300 5.153 -10.410 1.00 0.00 60 ALA A N 8
ATOM 10902 C CA . ALA A 1 31 ? 3.667 4.885 -11.695 1.00 0.00 60 ALA A CA 8
ATOM 10903 C C . ALA A 1 31 ? 2.531 5.866 -11.964 1.00 0.00 60 ALA A C 8
ATOM 10904 O O . ALA A 1 31 ? 2.412 6.407 -13.063 1.00 0.00 60 ALA A O 8
ATOM 10911 N N . TYR A 1 32 ? 1.699 6.090 -10.953 1.00 0.00 61 TYR A N 8
ATOM 10912 C CA . TYR A 1 32 ? 0.570 7.004 -11.081 1.00 0.00 61 TYR A CA 8
ATOM 10913 C C . TYR A 1 32 ? 1.050 8.443 -11.247 1.00 0.00 61 TYR A C 8
ATOM 10914 O O . TYR A 1 32 ? 0.321 9.299 -11.746 1.00 0.00 61 TYR A O 8
ATOM 10932 N N . GLY A 1 33 ? 2.284 8.701 -10.824 1.00 0.00 62 GLY A N 8
ATOM 10933 C CA . GLY A 1 33 ? 2.842 10.036 -10.934 1.00 0.00 62 GLY A CA 8
ATOM 10934 C C . GLY A 1 33 ? 4.052 10.234 -10.042 1.00 0.00 62 GLY A C 8
ATOM 10935 O O . GLY A 1 33 ? 4.544 9.299 -9.410 1.00 0.00 62 GLY A O 8
ATOM 10939 N N . PRO A 1 34 ? 4.552 11.477 -9.985 1.00 0.00 63 PRO A N 8
ATOM 10940 C CA . PRO A 1 34 ? 5.719 11.824 -9.168 1.00 0.00 63 PRO A CA 8
ATOM 10941 C C . PRO A 1 34 ? 5.418 11.770 -7.674 1.00 0.00 63 PRO A C 8
ATOM 10942 O O . PRO A 1 34 ? 4.307 12.082 -7.243 1.00 0.00 63 PRO A O 8
ATOM 10953 N N . LEU A 1 35 ? 6.413 11.373 -6.889 1.00 0.00 64 LEU A N 8
ATOM 10954 C CA . LEU A 1 35 ? 6.255 11.280 -5.441 1.00 0.00 64 LEU A CA 8
ATOM 10955 C C . LEU A 1 35 ? 6.946 12.445 -4.741 1.00 0.00 64 LEU A C 8
ATOM 10956 O O . LEU A 1 35 ? 7.774 13.136 -5.335 1.00 0.00 64 LEU A O 8
ATOM 10972 N N . SER A 1 36 ? 6.601 12.657 -3.475 1.00 0.00 65 SER A N 8
ATOM 10973 C CA . SER A 1 36 ? 7.187 13.740 -2.694 1.00 0.00 65 SER A CA 8
ATOM 10974 C C . SER A 1 36 ? 8.008 13.189 -1.532 1.00 0.00 65 SER A C 8
ATOM 10975 O O . SER A 1 36 ? 9.127 13.635 -1.284 1.00 0.00 65 SER A O 8
ATOM 10983 N N . GLU A 1 37 ? 7.442 12.217 -0.824 1.00 0.00 66 GLU A N 8
ATOM 10984 C CA . GLU A 1 37 ? 8.120 11.605 0.313 1.00 0.00 66 GLU A CA 8
ATOM 10985 C C . GLU A 1 37 ? 7.543 10.225 0.613 1.00 0.00 66 GLU A C 8
ATOM 10986 O O . GLU A 1 37 ? 6.352 9.981 0.414 1.00 0.00 66 GLU A O 8
ATOM 10998 N N . LEU A 1 38 ? 8.395 9.326 1.093 1.00 0.00 67 LEU A N 8
ATOM 10999 C CA . LEU A 1 38 ? 7.971 7.969 1.421 1.00 0.00 67 LEU A CA 8
ATOM 11000 C C . LEU A 1 38 ? 8.331 7.620 2.861 1.00 0.00 67 LEU A C 8
ATOM 11001 O O . LEU A 1 38 ? 9.387 8.008 3.360 1.00 0.00 67 LEU A O 8
ATOM 11017 N N . HIS A 1 39 ? 7.445 6.882 3.524 1.00 0.00 68 HIS A N 8
ATOM 11018 C CA . HIS A 1 39 ? 7.671 6.477 4.908 1.00 0.00 68 HIS A CA 8
ATOM 11019 C C . HIS A 1 39 ? 7.431 4.980 5.081 1.00 0.00 68 HIS A C 8
ATOM 11020 O O . HIS A 1 39 ? 6.289 4.531 5.175 1.00 0.00 68 HIS A O 8
ATOM 11035 N N . TYR A 1 40 ? 8.516 4.214 5.123 1.00 0.00 69 TYR A N 8
ATOM 11036 C CA . TYR A 1 40 ? 8.423 2.768 5.282 1.00 0.00 69 TYR A CA 8
ATOM 11037 C C . TYR A 1 40 ? 8.999 2.330 6.625 1.00 0.00 69 TYR A C 8
ATOM 11038 O O . TYR A 1 40 ? 10.200 2.103 6.771 1.00 0.00 69 TYR A O 8
ATOM 11056 N N . PRO A 1 41 ? 8.121 2.206 7.632 1.00 0.00 70 PRO A N 8
ATOM 11057 C CA . PRO A 1 41 ? 8.517 1.793 8.981 1.00 0.00 70 PRO A CA 8
ATOM 11058 C C . PRO A 1 41 ? 8.939 0.329 9.039 1.00 0.00 70 PRO A C 8
ATOM 11059 O O . PRO A 1 41 ? 8.298 -0.535 8.441 1.00 0.00 70 PRO A O 8
ATOM 11070 N N . ILE A 1 42 ? 10.019 0.057 9.764 1.00 0.00 71 ILE A N 8
ATOM 11071 C CA . ILE A 1 42 ? 10.524 -1.303 9.900 1.00 0.00 71 ILE A CA 8
ATOM 11072 C C . ILE A 1 42 ? 11.009 -1.569 11.322 1.00 0.00 71 ILE A C 8
ATOM 11073 O O . ILE A 1 42 ? 11.750 -0.771 11.895 1.00 0.00 71 ILE A O 8
ATOM 11089 N N . ASP A 1 43 ? 10.587 -2.697 11.883 1.00 0.00 72 ASP A N 8
ATOM 11090 C CA . ASP A 1 43 ? 10.980 -3.071 13.237 1.00 0.00 72 ASP A CA 8
ATOM 11091 C C . ASP A 1 43 ? 12.499 -3.149 13.359 1.00 0.00 72 ASP A C 8
ATOM 11092 O O . ASP A 1 43 ? 13.191 -3.503 12.405 1.00 0.00 72 ASP A O 8
ATOM 11101 N N . SER A 1 44 ? 13.010 -2.817 14.540 1.00 0.00 73 SER A N 8
ATOM 11102 C CA . SER A 1 44 ? 14.447 -2.845 14.786 1.00 0.00 73 SER A CA 8
ATOM 11103 C C . SER A 1 44 ? 14.904 -4.248 15.175 1.00 0.00 73 SER A C 8
ATOM 11104 O O . SER A 1 44 ? 16.096 -4.558 15.137 1.00 0.00 73 SER A O 8
ATOM 11112 N N . LEU A 1 45 ? 13.949 -5.092 15.549 1.00 0.00 74 LEU A N 8
ATOM 11113 C CA . LEU A 1 45 ? 14.252 -6.463 15.945 1.00 0.00 74 LEU A CA 8
ATOM 11114 C C . LEU A 1 45 ? 14.027 -7.427 14.785 1.00 0.00 74 LEU A C 8
ATOM 11115 O O . LEU A 1 45 ? 14.949 -8.117 14.349 1.00 0.00 74 LEU A O 8
ATOM 11131 N N . THR A 1 46 ? 12.796 -7.468 14.286 1.00 0.00 75 THR A N 8
ATOM 11132 C CA . THR A 1 46 ? 12.450 -8.347 13.176 1.00 0.00 75 THR A CA 8
ATOM 11133 C C . THR A 1 46 ? 12.990 -7.805 11.857 1.00 0.00 75 THR A C 8
ATOM 11134 O O . THR A 1 46 ? 13.086 -8.531 10.868 1.00 0.00 75 THR A O 8
ATOM 11145 N N . LYS A 1 47 ? 13.344 -6.524 11.850 1.00 0.00 76 LYS A N 8
ATOM 11146 C CA . LYS A 1 47 ? 13.878 -5.884 10.653 1.00 0.00 76 LYS A CA 8
ATOM 11147 C C . LYS A 1 47 ? 12.880 -5.964 9.503 1.00 0.00 76 LYS A C 8
ATOM 11148 O O . LYS A 1 47 ? 13.264 -5.970 8.333 1.00 0.00 76 LYS A O 8
ATOM 11167 N N . LYS A 1 48 ? 11.596 -6.022 9.842 1.00 0.00 77 LYS A N 8
ATOM 11168 C CA . LYS A 1 48 ? 10.542 -6.098 8.838 1.00 0.00 77 LYS A CA 8
ATOM 11169 C C . LYS A 1 48 ? 9.418 -5.116 9.154 1.00 0.00 77 LYS A C 8
ATOM 11170 O O . LYS A 1 48 ? 9.213 -4.719 10.301 1.00 0.00 77 LYS A O 8
ATOM 11189 N N . PRO A 1 49 ? 8.671 -4.716 8.114 1.00 0.00 78 PRO A N 8
ATOM 11190 C CA . PRO A 1 49 ? 7.555 -3.777 8.257 1.00 0.00 78 PRO A CA 8
ATOM 11191 C C . PRO A 1 49 ? 6.371 -4.392 8.995 1.00 0.00 78 PRO A C 8
ATOM 11192 O O . PRO A 1 49 ? 6.270 -5.613 9.119 1.00 0.00 78 PRO A O 8
ATOM 11203 N N . LYS A 1 50 ? 5.477 -3.540 9.484 1.00 0.00 79 LYS A N 8
ATOM 11204 C CA . LYS A 1 50 ? 4.298 -3.999 10.210 1.00 0.00 79 LYS A CA 8
ATOM 11205 C C . LYS A 1 50 ? 3.131 -4.237 9.257 1.00 0.00 79 LYS A C 8
ATOM 11206 O O . LYS A 1 50 ? 2.132 -4.853 9.625 1.00 0.00 79 LYS A O 8
ATOM 11225 N N . GLY A 1 51 ? 3.266 -3.746 8.029 1.00 0.00 80 GLY A N 8
ATOM 11226 C CA . GLY A 1 51 ? 2.216 -3.916 7.042 1.00 0.00 80 GLY A CA 8
ATOM 11227 C C . GLY A 1 51 ? 1.483 -2.623 6.745 1.00 0.00 80 GLY A C 8
ATOM 11228 O O . GLY A 1 51 ? 0.283 -2.630 6.468 1.00 0.00 80 GLY A O 8
ATOM 11232 N N . PHE A 1 52 ? 2.206 -1.509 6.803 1.00 0.00 81 PHE A N 8
ATOM 11233 C CA . PHE A 1 52 ? 1.616 -0.201 6.540 1.00 0.00 81 PHE A CA 8
ATOM 11234 C C . PHE A 1 52 ? 2.699 0.836 6.257 1.00 0.00 81 PHE A C 8
ATOM 11235 O O . PHE A 1 52 ? 3.856 0.661 6.637 1.00 0.00 81 PHE A O 8
ATOM 11252 N N . ALA A 1 53 ? 2.314 1.917 5.586 1.00 0.00 82 ALA A N 8
ATOM 11253 C CA . ALA A 1 53 ? 3.250 2.983 5.252 1.00 0.00 82 ALA A CA 8
ATOM 11254 C C . ALA A 1 53 ? 2.512 4.263 4.874 1.00 0.00 82 ALA A C 8
ATOM 11255 O O . ALA A 1 53 ? 1.283 4.283 4.798 1.00 0.00 82 ALA A O 8
ATOM 11262 N N . PHE A 1 54 ? 3.269 5.329 4.638 1.00 0.00 83 PHE A N 8
ATOM 11263 C CA . PHE A 1 54 ? 2.687 6.614 4.269 1.00 0.00 83 PHE A CA 8
ATOM 11264 C C . PHE A 1 54 ? 3.347 7.169 3.010 1.00 0.00 83 PHE A C 8
ATOM 11265 O O . PHE A 1 54 ? 4.556 7.397 2.978 1.00 0.00 83 PHE A O 8
ATOM 11282 N N . VAL A 1 55 ? 2.543 7.383 1.973 1.00 0.00 84 VAL A N 8
ATOM 11283 C CA . VAL A 1 55 ? 3.048 7.911 0.711 1.00 0.00 84 VAL A CA 8
ATOM 11284 C C . VAL A 1 55 ? 2.531 9.324 0.461 1.00 0.00 84 VAL A C 8
ATOM 11285 O O . VAL A 1 55 ? 1.330 9.581 0.543 1.00 0.00 84 VAL A O 8
ATOM 11298 N N . THR A 1 56 ? 3.447 10.237 0.155 1.00 0.00 85 THR A N 8
ATOM 11299 C CA . THR A 1 56 ? 3.085 11.625 -0.107 1.00 0.00 85 THR A CA 8
ATOM 11300 C C . THR A 1 56 ? 3.417 12.018 -1.542 1.00 0.00 85 THR A C 8
ATOM 11301 O O . THR A 1 56 ? 4.578 12.246 -1.881 1.00 0.00 85 THR A O 8
ATOM 11312 N N . PHE A 1 57 ? 2.389 12.097 -2.381 1.00 0.00 86 PHE A N 8
ATOM 11313 C CA . PHE A 1 57 ? 2.572 12.464 -3.781 1.00 0.00 86 PHE A CA 8
ATOM 11314 C C . PHE A 1 57 ? 2.919 13.943 -3.915 1.00 0.00 86 PHE A C 8
ATOM 11315 O O . PHE A 1 57 ? 2.676 14.734 -3.003 1.00 0.00 86 PHE A O 8
ATOM 11332 N N . MET A 1 58 ? 3.488 14.310 -5.059 1.00 0.00 87 MET A N 8
ATOM 11333 C CA . MET A 1 58 ? 3.868 15.695 -5.313 1.00 0.00 87 MET A CA 8
ATOM 11334 C C . MET A 1 58 ? 2.633 16.576 -5.477 1.00 0.00 87 MET A C 8
ATOM 11335 O O . MET A 1 58 ? 2.534 17.643 -4.870 1.00 0.00 87 MET A O 8
ATOM 11349 N N . PHE A 1 59 ? 1.694 16.123 -6.302 1.00 0.00 88 PHE A N 8
ATOM 11350 C CA . PHE A 1 59 ? 0.467 16.871 -6.547 1.00 0.00 88 PHE A CA 8
ATOM 11351 C C . PHE A 1 59 ? -0.735 16.163 -5.927 1.00 0.00 88 PHE A C 8
ATOM 11352 O O . PHE A 1 59 ? -0.786 14.936 -5.838 1.00 0.00 88 PHE A O 8
ATOM 11369 N N . PRO A 1 60 ? -1.724 16.954 -5.486 1.00 0.00 89 PRO A N 8
ATOM 11370 C CA . PRO A 1 60 ? -2.943 16.426 -4.867 1.00 0.00 89 PRO A CA 8
ATOM 11371 C C . PRO A 1 60 ? -3.836 15.701 -5.869 1.00 0.00 89 PRO A C 8
ATOM 11372 O O . PRO A 1 60 ? -4.507 14.729 -5.525 1.00 0.00 89 PRO A O 8
ATOM 11383 N N . GLU A 1 61 ? -3.837 16.181 -7.108 1.00 0.00 90 GLU A N 8
ATOM 11384 C CA . GLU A 1 61 ? -4.648 15.578 -8.159 1.00 0.00 90 GLU A CA 8
ATOM 11385 C C . GLU A 1 61 ? -4.239 14.128 -8.398 1.00 0.00 90 GLU A C 8
ATOM 11386 O O . GLU A 1 61 ? -5.085 13.237 -8.480 1.00 0.00 90 GLU A O 8
ATOM 11398 N N . HIS A 1 62 ? -2.934 13.898 -8.509 1.00 0.00 91 HIS A N 8
ATOM 11399 C CA . HIS A 1 62 ? -2.411 12.556 -8.739 1.00 0.00 91 HIS A CA 8
ATOM 11400 C C . HIS A 1 62 ? -2.744 11.636 -7.568 1.00 0.00 91 HIS A C 8
ATOM 11401 O O . HIS A 1 62 ? -3.229 10.521 -7.761 1.00 0.00 91 HIS A O 8
ATOM 11416 N N . ALA A 1 63 ? -2.479 12.110 -6.355 1.00 0.00 92 ALA A N 8
ATOM 11417 C CA . ALA A 1 63 ? -2.751 11.330 -5.154 1.00 0.00 92 ALA A CA 8
ATOM 11418 C C . ALA A 1 63 ? -4.176 10.788 -5.163 1.00 0.00 92 ALA A C 8
ATOM 11419 O O . ALA A 1 63 ? -4.434 9.683 -4.684 1.00 0.00 92 ALA A O 8
ATOM 11426 N N . VAL A 1 64 ? -5.099 11.571 -5.711 1.00 0.00 93 VAL A N 8
ATOM 11427 C CA . VAL A 1 64 ? -6.499 11.169 -5.783 1.00 0.00 93 VAL A CA 8
ATOM 11428 C C . VAL A 1 64 ? -6.684 9.991 -6.733 1.00 0.00 93 VAL A C 8
ATOM 11429 O O . VAL A 1 64 ? -7.332 9.001 -6.393 1.00 0.00 93 VAL A O 8
ATOM 11442 N N . LYS A 1 65 ? -6.110 10.104 -7.926 1.00 0.00 94 LYS A N 8
ATOM 11443 C CA . LYS A 1 65 ? -6.209 9.048 -8.926 1.00 0.00 94 LYS A CA 8
ATOM 11444 C C . LYS A 1 65 ? -5.806 7.700 -8.336 1.00 0.00 94 LYS A C 8
ATOM 11445 O O . LYS A 1 65 ? -6.533 6.715 -8.462 1.00 0.00 94 LYS A O 8
ATOM 11464 N N . ALA A 1 66 ? -4.645 7.665 -7.691 1.00 0.00 95 ALA A N 8
ATOM 11465 C CA . ALA A 1 66 ? -4.148 6.439 -7.079 1.00 0.00 95 ALA A CA 8
ATOM 11466 C C . ALA A 1 66 ? -5.109 5.931 -6.010 1.00 0.00 95 ALA A C 8
ATOM 11467 O O . ALA A 1 66 ? -5.478 4.756 -6.001 1.00 0.00 95 ALA A O 8
ATOM 11474 N N . TYR A 1 67 ? -5.510 6.821 -5.110 1.00 0.00 96 TYR A N 8
ATOM 11475 C CA . TYR A 1 67 ? -6.426 6.462 -4.035 1.00 0.00 96 TYR A CA 8
ATOM 11476 C C . TYR A 1 67 ? -7.757 5.968 -4.594 1.00 0.00 96 TYR A C 8
ATOM 11477 O O . TYR A 1 67 ? -8.517 5.286 -3.908 1.00 0.00 96 TYR A O 8
ATOM 11495 N N . ALA A 1 68 ? -8.030 6.317 -5.847 1.00 0.00 97 ALA A N 8
ATOM 11496 C CA . ALA A 1 68 ? -9.267 5.908 -6.502 1.00 0.00 97 ALA A CA 8
ATOM 11497 C C . ALA A 1 68 ? -9.121 4.530 -7.138 1.00 0.00 97 ALA A C 8
ATOM 11498 O O . ALA A 1 68 ? -10.068 3.745 -7.163 1.00 0.00 97 ALA A O 8
ATOM 11505 N N . GLU A 1 69 ? -7.929 4.244 -7.653 1.00 0.00 98 GLU A N 8
ATOM 11506 C CA . GLU A 1 69 ? -7.662 2.961 -8.291 1.00 0.00 98 GLU A CA 8
ATOM 11507 C C . GLU A 1 69 ? -7.034 1.982 -7.303 1.00 0.00 98 GLU A C 8
ATOM 11508 O O . GLU A 1 69 ? -7.576 0.906 -7.048 1.00 0.00 98 GLU A O 8
ATOM 11520 N N . VAL A 1 70 ? -5.887 2.363 -6.749 1.00 0.00 99 VAL A N 8
ATOM 11521 C CA . VAL A 1 70 ? -5.185 1.520 -5.789 1.00 0.00 99 VAL A CA 8
ATOM 11522 C C . VAL A 1 70 ? -6.138 0.991 -4.722 1.00 0.00 99 VAL A C 8
ATOM 11523 O O . VAL A 1 70 ? -6.200 -0.213 -4.473 1.00 0.00 99 VAL A O 8
ATOM 11536 N N . ASP A 1 71 ? -6.879 1.898 -4.096 1.00 0.00 100 ASP A N 8
ATOM 11537 C CA . ASP A 1 71 ? -7.831 1.523 -3.057 1.00 0.00 100 ASP A CA 8
ATOM 11538 C C . ASP A 1 71 ? -8.711 0.365 -3.519 1.00 0.00 100 ASP A C 8
ATOM 11539 O O . ASP A 1 71 ? -9.789 0.575 -4.074 1.00 0.00 100 ASP A O 8
ATOM 11548 N N . GLY A 1 72 ? -8.243 -0.857 -3.286 1.00 0.00 101 GLY A N 8
ATOM 11549 C CA . GLY A 1 72 ? -9.000 -2.030 -3.686 1.00 0.00 101 GLY A CA 8
ATOM 11550 C C . GLY A 1 72 ? -8.222 -2.929 -4.626 1.00 0.00 101 GLY A C 8
ATOM 11551 O O . GLY A 1 72 ? -8.809 -3.698 -5.386 1.00 0.00 101 GLY A O 8
ATOM 11555 N N . GLN A 1 73 ? -6.897 -2.830 -4.576 1.00 0.00 102 GLN A N 8
ATOM 11556 C CA . GLN A 1 73 ? -6.039 -3.640 -5.433 1.00 0.00 102 GLN A CA 8
ATOM 11557 C C . GLN A 1 73 ? -5.220 -4.626 -4.607 1.00 0.00 102 GLN A C 8
ATOM 11558 O O . GLN A 1 73 ? -4.939 -4.385 -3.432 1.00 0.00 102 GLN A O 8
ATOM 11572 N N . VAL A 1 74 ? -4.839 -5.738 -5.228 1.00 0.00 103 VAL A N 8
ATOM 11573 C CA . VAL A 1 74 ? -4.051 -6.760 -4.550 1.00 0.00 103 VAL A CA 8
ATOM 11574 C C . VAL A 1 74 ? -2.565 -6.599 -4.851 1.00 0.00 103 VAL A C 8
ATOM 11575 O O . VAL A 1 74 ? -2.180 -6.281 -5.977 1.00 0.00 103 VAL A O 8
ATOM 11588 N N . PHE A 1 75 ? -1.734 -6.821 -3.838 1.00 0.00 104 PHE A N 8
ATOM 11589 C CA . PHE A 1 75 ? -0.289 -6.700 -3.994 1.00 0.00 104 PHE A CA 8
ATOM 11590 C C . PHE A 1 75 ? 0.427 -7.892 -3.368 1.00 0.00 104 PHE A C 8
ATOM 11591 O O . PHE A 1 75 ? 0.480 -8.025 -2.146 1.00 0.00 104 PHE A O 8
ATOM 11608 N N . GLN A 1 76 ? 0.976 -8.757 -4.216 1.00 0.00 105 GLN A N 8
ATOM 11609 C CA . GLN A 1 76 ? 1.688 -9.939 -3.746 1.00 0.00 105 GLN A CA 8
ATOM 11610 C C . GLN A 1 76 ? 0.827 -10.744 -2.777 1.00 0.00 105 GLN A C 8
ATOM 11611 O O . GLN A 1 76 ? 1.343 -11.428 -1.894 1.00 0.00 105 GLN A O 8
ATOM 11625 N N . GLY A 1 77 ? -0.489 -10.657 -2.949 1.00 0.00 106 GLY A N 8
ATOM 11626 C CA . GLY A 1 77 ? -1.400 -11.382 -2.083 1.00 0.00 106 GLY A CA 8
ATOM 11627 C C . GLY A 1 77 ? -1.771 -10.593 -0.843 1.00 0.00 106 GLY A C 8
ATOM 11628 O O . GLY A 1 77 ? -2.001 -11.168 0.221 1.00 0.00 106 GLY A O 8
ATOM 11632 N N . ARG A 1 78 ? -1.828 -9.272 -0.979 1.00 0.00 107 ARG A N 8
ATOM 11633 C CA . ARG A 1 78 ? -2.171 -8.403 0.141 1.00 0.00 107 ARG A CA 8
ATOM 11634 C C . ARG A 1 78 ? -3.151 -7.317 -0.294 1.00 0.00 107 ARG A C 8
ATOM 11635 O O . ARG A 1 78 ? -2.873 -6.550 -1.216 1.00 0.00 107 ARG A O 8
ATOM 11656 N N . MET A 1 79 ? -4.297 -7.260 0.375 1.00 0.00 108 MET A N 8
ATOM 11657 C CA . MET A 1 79 ? -5.318 -6.268 0.058 1.00 0.00 108 MET A CA 8
ATOM 11658 C C . MET A 1 79 ? -4.884 -4.877 0.512 1.00 0.00 108 MET A C 8
ATOM 11659 O O . MET A 1 79 ? -5.030 -4.521 1.682 1.00 0.00 108 MET A O 8
ATOM 11673 N N . LEU A 1 80 ? -4.351 -4.096 -0.421 1.00 0.00 109 LEU A N 8
ATOM 11674 C CA . LEU A 1 80 ? -3.895 -2.744 -0.116 1.00 0.00 109 LEU A CA 8
ATOM 11675 C C . LEU A 1 80 ? -5.073 -1.836 0.226 1.00 0.00 109 LEU A C 8
ATOM 11676 O O . LEU A 1 80 ? -6.011 -1.697 -0.559 1.00 0.00 109 LEU A O 8
ATOM 11692 N N . HIS A 1 81 ? -5.016 -1.220 1.402 1.00 0.00 110 HIS A N 8
ATOM 11693 C CA . HIS A 1 81 ? -6.077 -0.323 1.847 1.00 0.00 110 HIS A CA 8
ATOM 11694 C C . HIS A 1 81 ? -5.603 1.127 1.834 1.00 0.00 110 HIS A C 8
ATOM 11695 O O . HIS A 1 81 ? -4.753 1.520 2.634 1.00 0.00 110 HIS A O 8
ATOM 11710 N N . VAL A 1 82 ? -6.158 1.918 0.922 1.00 0.00 111 VAL A N 8
ATOM 11711 C CA . VAL A 1 82 ? -5.793 3.325 0.805 1.00 0.00 111 VAL A CA 8
ATOM 11712 C C . VAL A 1 82 ? -6.849 4.221 1.441 1.00 0.00 111 VAL A C 8
ATOM 11713 O O . VAL A 1 82 ? -8.050 3.993 1.284 1.00 0.00 111 VAL A O 8
ATOM 11726 N N . LEU A 1 83 ? -6.396 5.242 2.160 1.00 0.00 112 LEU A N 8
ATOM 11727 C CA . LEU A 1 83 ? -7.302 6.175 2.820 1.00 0.00 112 LEU A CA 8
ATOM 11728 C C . LEU A 1 83 ? -6.761 7.600 2.751 1.00 0.00 112 LEU A C 8
ATOM 11729 O O . LEU A 1 83 ? -5.581 7.855 2.991 1.00 0.00 112 LEU A O 8
ATOM 11745 N N . PRO A 1 84 ? -7.644 8.553 2.418 1.00 0.00 113 PRO A N 8
ATOM 11746 C CA . PRO A 1 84 ? -7.280 9.969 2.313 1.00 0.00 113 PRO A CA 8
ATOM 11747 C C . PRO A 1 84 ? -6.972 10.591 3.671 1.00 0.00 113 PRO A C 8
ATOM 11748 O O . PRO A 1 84 ? -7.741 10.442 4.621 1.00 0.00 113 PRO A O 8
ATOM 11759 N N . SER A 1 85 ? -5.844 11.288 3.756 1.00 0.00 114 SER A N 8
ATOM 11760 C CA . SER A 1 85 ? -5.434 11.930 4.999 1.00 0.00 114 SER A CA 8
ATOM 11761 C C . SER A 1 85 ? -5.113 13.404 4.769 1.00 0.00 114 SER A C 8
ATOM 11762 O O . SER A 1 85 ? -4.371 13.755 3.851 1.00 0.00 114 SER A O 8
ATOM 11770 N N . THR A 1 86 ? -5.677 14.264 5.611 1.00 0.00 115 THR A N 8
ATOM 11771 C CA . THR A 1 86 ? -5.453 15.700 5.501 1.00 0.00 115 THR A CA 8
ATOM 11772 C C . THR A 1 86 ? -4.718 16.238 6.723 1.00 0.00 115 THR A C 8
ATOM 11773 O O . THR A 1 86 ? -4.377 15.484 7.635 1.00 0.00 115 THR A O 8
ATOM 11784 N N . ILE A 1 87 ? -4.477 17.544 6.736 1.00 0.00 116 ILE A N 8
ATOM 11785 C CA . ILE A 1 87 ? -3.783 18.182 7.848 1.00 0.00 116 ILE A CA 8
ATOM 11786 C C . ILE A 1 87 ? -4.766 18.637 8.921 1.00 0.00 116 ILE A C 8
ATOM 11787 O O . ILE A 1 87 ? -5.411 19.677 8.787 1.00 0.00 116 ILE A O 8
ATOM 11803 N N . LYS A 1 88 ? -4.876 17.851 9.986 1.00 0.00 117 LYS A N 8
ATOM 11804 C CA . LYS A 1 88 ? -5.778 18.173 11.086 1.00 0.00 117 LYS A CA 8
ATOM 11805 C C . LYS A 1 88 ? -5.247 19.349 11.899 1.00 0.00 117 LYS A C 8
ATOM 11806 O O . LYS A 1 88 ? -4.486 19.167 12.850 1.00 0.00 117 LYS A O 8
ATOM 11825 N N . LYS A 1 89 ? -5.653 20.556 11.520 1.00 0.00 118 LYS A N 8
ATOM 11826 C CA . LYS A 1 89 ? -5.221 21.763 12.214 1.00 0.00 118 LYS A CA 8
ATOM 11827 C C . LYS A 1 89 ? -6.328 22.296 13.118 1.00 0.00 118 LYS A C 8
ATOM 11828 O O . LYS A 1 89 ? -7.494 21.933 12.966 1.00 0.00 118 LYS A O 8
ATOM 11847 N N . GLU A 1 90 ? -5.955 23.160 14.057 1.00 0.00 119 GLU A N 8
ATOM 11848 C CA . GLU A 1 90 ? -6.917 23.743 14.984 1.00 0.00 119 GLU A CA 8
ATOM 11849 C C . GLU A 1 90 ? -6.771 25.261 15.038 1.00 0.00 119 GLU A C 8
ATOM 11850 O O . GLU A 1 90 ? -5.711 25.781 15.383 1.00 0.00 119 GLU A O 8
ATOM 11862 N N . ALA A 1 91 ? -7.844 25.965 14.692 1.00 0.00 120 ALA A N 8
ATOM 11863 C CA . ALA A 1 91 ? -7.836 27.423 14.701 1.00 0.00 120 ALA A CA 8
ATOM 11864 C C . ALA A 1 91 ? -9.255 27.980 14.655 1.00 0.00 120 ALA A C 8
ATOM 11865 O O . ALA A 1 91 ? -9.965 27.814 13.664 1.00 0.00 120 ALA A O 8
ATOM 11872 N N . SER A 1 92 ? -9.662 28.639 15.735 1.00 0.00 121 SER A N 8
ATOM 11873 C CA . SER A 1 92 ? -10.998 29.217 15.819 1.00 0.00 121 SER A CA 8
ATOM 11874 C C . SER A 1 92 ? -11.002 30.654 15.308 1.00 0.00 121 SER A C 8
ATOM 11875 O O . SER A 1 92 ? -10.604 31.577 16.017 1.00 0.00 121 SER A O 8
ATOM 11883 N N . GLN A 1 93 ? -11.455 30.834 14.071 1.00 0.00 122 GLN A N 8
ATOM 11884 C CA . GLN A 1 93 ? -11.510 32.158 13.463 1.00 0.00 122 GLN A CA 8
ATOM 11885 C C . GLN A 1 93 ? -12.442 33.078 14.246 1.00 0.00 122 GLN A C 8
ATOM 11886 O O . GLN A 1 93 ? -13.630 33.180 13.941 1.00 0.00 122 GLN A O 8
ATOM 11900 N N . SER A 1 94 ? -11.895 33.745 15.257 1.00 0.00 123 SER A N 8
ATOM 11901 C CA . SER A 1 94 ? -12.678 34.653 16.087 1.00 0.00 123 SER A CA 8
ATOM 11902 C C . SER A 1 94 ? -11.814 35.800 16.602 1.00 0.00 123 SER A C 8
ATOM 11903 O O . SER A 1 94 ? -10.898 35.594 17.397 1.00 0.00 123 SER A O 8
ATOM 11911 N N . GLY A 1 95 ? -12.112 37.011 16.141 1.00 0.00 124 GLY A N 8
ATOM 11912 C CA . GLY A 1 95 ? -11.354 38.174 16.565 1.00 0.00 124 GLY A CA 8
ATOM 11913 C C . GLY A 1 95 ? -11.916 39.467 16.008 1.00 0.00 124 GLY A C 8
ATOM 11914 O O . GLY A 1 95 ? -11.324 40.102 15.136 1.00 0.00 124 GLY A O 8
ATOM 11918 N N . PRO A 1 96 ? -13.089 39.874 16.517 1.00 0.00 125 PRO A N 8
ATOM 11919 C CA . PRO A 1 96 ? -13.757 41.103 16.079 1.00 0.00 125 PRO A CA 8
ATOM 11920 C C . PRO A 1 96 ? -13.015 42.358 16.526 1.00 0.00 125 PRO A C 8
ATOM 11921 O O . PRO A 1 96 ? -13.308 43.461 16.065 1.00 0.00 125 PRO A O 8
ATOM 11932 N N . SER A 1 97 ? -12.054 42.182 17.427 1.00 0.00 126 SER A N 8
ATOM 11933 C CA . SER A 1 97 ? -11.272 43.301 17.939 1.00 0.00 126 SER A CA 8
ATOM 11934 C C . SER A 1 97 ? -10.919 44.275 16.819 1.00 0.00 126 SER A C 8
ATOM 11935 O O . SER A 1 97 ? -11.201 45.470 16.909 1.00 0.00 126 SER A O 8
ATOM 11943 N N . SER A 1 98 ? -10.301 43.755 15.763 1.00 0.00 127 SER A N 8
ATOM 11944 C CA . SER A 1 98 ? -9.906 44.578 14.626 1.00 0.00 127 SER A CA 8
ATOM 11945 C C . SER A 1 98 ? -11.019 45.550 14.246 1.00 0.00 127 SER A C 8
ATOM 11946 O O . SER A 1 98 ? -12.201 45.219 14.328 1.00 0.00 127 SER A O 8
ATOM 11954 N N . GLY A 1 99 ? -10.631 46.751 13.829 1.00 0.00 128 GLY A N 8
ATOM 11955 C CA . GLY A 1 99 ? -11.607 47.753 13.442 1.00 0.00 128 GLY A CA 8
ATOM 11956 C C . GLY A 1 99 ? -12.243 48.435 14.637 1.00 0.00 128 GLY A C 8
ATOM 11957 O O . GLY A 1 99 ? -13.362 48.941 14.549 1.00 0.00 128 GLY A O 8
ATOM 11961 N N . GLY A 1 1 ? -14.863 12.877 0.645 1.00 0.00 30 GLY A N 9
ATOM 11962 C CA . GLY A 1 1 ? -15.444 13.628 1.743 1.00 0.00 30 GLY A CA 9
ATOM 11963 C C . GLY A 1 1 ? -15.044 15.090 1.720 1.00 0.00 30 GLY A C 9
ATOM 11964 O O . GLY A 1 1 ? -15.900 15.974 1.683 1.00 0.00 30 GLY A O 9
ATOM 11968 N N . SER A 1 2 ? -13.740 15.346 1.743 1.00 0.00 31 SER A N 9
ATOM 11969 C CA . SER A 1 2 ? -13.229 16.712 1.730 1.00 0.00 31 SER A CA 9
ATOM 11970 C C . SER A 1 2 ? -13.068 17.218 0.300 1.00 0.00 31 SER A C 9
ATOM 11971 O O . SER A 1 2 ? -12.549 16.513 -0.566 1.00 0.00 31 SER A O 9
ATOM 11979 N N . SER A 1 3 ? -13.516 18.446 0.059 1.00 0.00 32 SER A N 9
ATOM 11980 C CA . SER A 1 3 ? -13.426 19.047 -1.266 1.00 0.00 32 SER A CA 9
ATOM 11981 C C . SER A 1 3 ? -12.576 20.314 -1.232 1.00 0.00 32 SER A C 9
ATOM 11982 O O . SER A 1 3 ? -12.957 21.314 -0.625 1.00 0.00 32 SER A O 9
ATOM 11990 N N . GLY A 1 4 ? -11.422 20.263 -1.889 1.00 0.00 33 GLY A N 9
ATOM 11991 C CA . GLY A 1 4 ? -10.535 21.412 -1.921 1.00 0.00 33 GLY A CA 9
ATOM 11992 C C . GLY A 1 4 ? -9.285 21.203 -1.090 1.00 0.00 33 GLY A C 9
ATOM 11993 O O . GLY A 1 4 ? -9.355 21.104 0.135 1.00 0.00 33 GLY A O 9
ATOM 11997 N N . SER A 1 5 ? -8.137 21.134 -1.757 1.00 0.00 34 SER A N 9
ATOM 11998 C CA . SER A 1 5 ? -6.866 20.930 -1.072 1.00 0.00 34 SER A CA 9
ATOM 11999 C C . SER A 1 5 ? -5.892 22.060 -1.387 1.00 0.00 34 SER A C 9
ATOM 12000 O O . SER A 1 5 ? -5.850 22.564 -2.510 1.00 0.00 34 SER A O 9
ATOM 12008 N N . SER A 1 6 ? -5.108 22.454 -0.388 1.00 0.00 35 SER A N 9
ATOM 12009 C CA . SER A 1 6 ? -4.136 23.528 -0.556 1.00 0.00 35 SER A CA 9
ATOM 12010 C C . SER A 1 6 ? -3.004 23.095 -1.483 1.00 0.00 35 SER A C 9
ATOM 12011 O O . SER A 1 6 ? -2.607 23.833 -2.384 1.00 0.00 35 SER A O 9
ATOM 12019 N N . GLY A 1 7 ? -2.487 21.891 -1.253 1.00 0.00 36 GLY A N 9
ATOM 12020 C CA . GLY A 1 7 ? -1.405 21.380 -2.074 1.00 0.00 36 GLY A CA 9
ATOM 12021 C C . GLY A 1 7 ? -0.683 20.218 -1.423 1.00 0.00 36 GLY A C 9
ATOM 12022 O O . GLY A 1 7 ? 0.546 20.205 -1.347 1.00 0.00 36 GLY A O 9
ATOM 12026 N N . SER A 1 8 ? -1.446 19.238 -0.949 1.00 0.00 37 SER A N 9
ATOM 12027 C CA . SER A 1 8 ? -0.872 18.069 -0.295 1.00 0.00 37 SER A CA 9
ATOM 12028 C C . SER A 1 8 ? -1.466 16.783 -0.861 1.00 0.00 37 SER A C 9
ATOM 12029 O O . SER A 1 8 ? -2.684 16.640 -0.959 1.00 0.00 37 SER A O 9
ATOM 12037 N N . GLY A 1 9 ? -0.596 15.849 -1.232 1.00 0.00 38 GLY A N 9
ATOM 12038 C CA . GLY A 1 9 ? -1.053 14.586 -1.784 1.00 0.00 38 GLY A CA 9
ATOM 12039 C C . GLY A 1 9 ? -0.738 13.411 -0.881 1.00 0.00 38 GLY A C 9
ATOM 12040 O O . GLY A 1 9 ? -0.347 12.343 -1.354 1.00 0.00 38 GLY A O 9
ATOM 12044 N N . ARG A 1 10 ? -0.906 13.606 0.423 1.00 0.00 39 ARG A N 9
ATOM 12045 C CA . ARG A 1 10 ? -0.633 12.554 1.394 1.00 0.00 39 ARG A CA 9
ATOM 12046 C C . ARG A 1 10 ? -1.776 11.543 1.436 1.00 0.00 39 ARG A C 9
ATOM 12047 O O . ARG A 1 10 ? -2.948 11.911 1.342 1.00 0.00 39 ARG A O 9
ATOM 12068 N N . LEU A 1 11 ? -1.426 10.269 1.575 1.00 0.00 40 LEU A N 9
ATOM 12069 C CA . LEU A 1 11 ? -2.422 9.205 1.629 1.00 0.00 40 LEU A CA 9
ATOM 12070 C C . LEU A 1 11 ? -1.967 8.079 2.552 1.00 0.00 40 LEU A C 9
ATOM 12071 O O . LEU A 1 11 ? -0.799 7.691 2.546 1.00 0.00 40 LEU A O 9
ATOM 12087 N N . PHE A 1 12 ? -2.898 7.558 3.344 1.00 0.00 41 PHE A N 9
ATOM 12088 C CA . PHE A 1 12 ? -2.593 6.476 4.273 1.00 0.00 41 PHE A CA 9
ATOM 12089 C C . PHE A 1 12 ? -2.759 5.117 3.599 1.00 0.00 41 PHE A C 9
ATOM 12090 O O . PHE A 1 12 ? -3.801 4.826 3.011 1.00 0.00 41 PHE A O 9
ATOM 12107 N N . VAL A 1 13 ? -1.723 4.289 3.687 1.00 0.00 42 VAL A N 9
ATOM 12108 C CA . VAL A 1 13 ? -1.753 2.961 3.087 1.00 0.00 42 VAL A CA 9
ATOM 12109 C C . VAL A 1 13 ? -1.344 1.892 4.094 1.00 0.00 42 VAL A C 9
ATOM 12110 O O . VAL A 1 13 ? -0.413 2.086 4.876 1.00 0.00 42 VAL A O 9
ATOM 12123 N N . ARG A 1 14 ? -2.047 0.765 4.071 1.00 0.00 43 ARG A N 9
ATOM 12124 C CA . ARG A 1 14 ? -1.758 -0.335 4.983 1.00 0.00 43 ARG A CA 9
ATOM 12125 C C . ARG A 1 14 ? -1.871 -1.679 4.269 1.00 0.00 43 ARG A C 9
ATOM 12126 O O . ARG A 1 14 ? -2.148 -1.734 3.072 1.00 0.00 43 ARG A O 9
ATOM 12147 N N . ASN A 1 15 ? -1.655 -2.759 5.013 1.00 0.00 44 ASN A N 9
ATOM 12148 C CA . ASN A 1 15 ? -1.732 -4.102 4.450 1.00 0.00 44 ASN A CA 9
ATOM 12149 C C . ASN A 1 15 ? -0.598 -4.342 3.459 1.00 0.00 44 ASN A C 9
ATOM 12150 O O . ASN A 1 15 ? -0.826 -4.790 2.334 1.00 0.00 44 ASN A O 9
ATOM 12161 N N . LEU A 1 16 ? 0.625 -4.043 3.883 1.00 0.00 45 LEU A N 9
ATOM 12162 C CA . LEU A 1 16 ? 1.796 -4.227 3.033 1.00 0.00 45 LEU A CA 9
ATOM 12163 C C . LEU A 1 16 ? 2.434 -5.591 3.273 1.00 0.00 45 LEU A C 9
ATOM 12164 O O . LEU A 1 16 ? 2.650 -5.994 4.416 1.00 0.00 45 LEU A O 9
ATOM 12180 N N . SER A 1 17 ? 2.735 -6.297 2.188 1.00 0.00 46 SER A N 9
ATOM 12181 C CA . SER A 1 17 ? 3.347 -7.617 2.280 1.00 0.00 46 SER A CA 9
ATOM 12182 C C . SER A 1 17 ? 4.792 -7.514 2.760 1.00 0.00 46 SER A C 9
ATOM 12183 O O . SER A 1 17 ? 5.643 -6.938 2.083 1.00 0.00 46 SER A O 9
ATOM 12191 N N . TYR A 1 18 ? 5.060 -8.077 3.933 1.00 0.00 47 TYR A N 9
ATOM 12192 C CA . TYR A 1 18 ? 6.400 -8.046 4.507 1.00 0.00 47 TYR A CA 9
ATOM 12193 C C . TYR A 1 18 ? 7.452 -8.371 3.450 1.00 0.00 47 TYR A C 9
ATOM 12194 O O . TYR A 1 18 ? 8.607 -7.958 3.559 1.00 0.00 47 TYR A O 9
ATOM 12212 N N . THR A 1 19 ? 7.044 -9.114 2.426 1.00 0.00 48 THR A N 9
ATOM 12213 C CA . THR A 1 19 ? 7.949 -9.495 1.349 1.00 0.00 48 THR A CA 9
ATOM 12214 C C . THR A 1 19 ? 8.364 -8.282 0.525 1.00 0.00 48 THR A C 9
ATOM 12215 O O . THR A 1 19 ? 9.523 -8.157 0.129 1.00 0.00 48 THR A O 9
ATOM 12226 N N . SER A 1 20 ? 7.412 -7.391 0.271 1.00 0.00 49 SER A N 9
ATOM 12227 C CA . SER A 1 20 ? 7.679 -6.188 -0.510 1.00 0.00 49 SER A CA 9
ATOM 12228 C C . SER A 1 20 ? 8.680 -5.287 0.207 1.00 0.00 49 SER A C 9
ATOM 12229 O O . SER A 1 20 ? 8.784 -5.308 1.433 1.00 0.00 49 SER A O 9
ATOM 12237 N N . SER A 1 21 ? 9.414 -4.495 -0.568 1.00 0.00 50 SER A N 9
ATOM 12238 C CA . SER A 1 21 ? 10.410 -3.588 -0.009 1.00 0.00 50 SER A CA 9
ATOM 12239 C C . SER A 1 21 ? 10.061 -2.137 -0.325 1.00 0.00 50 SER A C 9
ATOM 12240 O O . SER A 1 21 ? 9.322 -1.857 -1.268 1.00 0.00 50 SER A O 9
ATOM 12248 N N . GLU A 1 22 ? 10.599 -1.219 0.472 1.00 0.00 51 GLU A N 9
ATOM 12249 C CA . GLU A 1 22 ? 10.344 0.204 0.279 1.00 0.00 51 GLU A CA 9
ATOM 12250 C C . GLU A 1 22 ? 10.405 0.571 -1.201 1.00 0.00 51 GLU A C 9
ATOM 12251 O O . GLU A 1 22 ? 9.594 1.357 -1.689 1.00 0.00 51 GLU A O 9
ATOM 12263 N N . GLU A 1 23 ? 11.373 -0.004 -1.908 1.00 0.00 52 GLU A N 9
ATOM 12264 C CA . GLU A 1 23 ? 11.541 0.265 -3.331 1.00 0.00 52 GLU A CA 9
ATOM 12265 C C . GLU A 1 23 ? 10.283 -0.113 -4.108 1.00 0.00 52 GLU A C 9
ATOM 12266 O O . GLU A 1 23 ? 9.698 0.718 -4.804 1.00 0.00 52 GLU A O 9
ATOM 12278 N N . ASP A 1 24 ? 9.874 -1.370 -3.985 1.00 0.00 53 ASP A N 9
ATOM 12279 C CA . ASP A 1 24 ? 8.685 -1.859 -4.674 1.00 0.00 53 ASP A CA 9
ATOM 12280 C C . ASP A 1 24 ? 7.550 -0.843 -4.586 1.00 0.00 53 ASP A C 9
ATOM 12281 O O . ASP A 1 24 ? 6.895 -0.540 -5.584 1.00 0.00 53 ASP A O 9
ATOM 12290 N N . LEU A 1 25 ? 7.322 -0.322 -3.386 1.00 0.00 54 LEU A N 9
ATOM 12291 C CA . LEU A 1 25 ? 6.265 0.659 -3.166 1.00 0.00 54 LEU A CA 9
ATOM 12292 C C . LEU A 1 25 ? 6.488 1.901 -4.023 1.00 0.00 54 LEU A C 9
ATOM 12293 O O . LEU A 1 25 ? 5.592 2.337 -4.744 1.00 0.00 54 LEU A O 9
ATOM 12309 N N . GLU A 1 26 ? 7.689 2.464 -3.939 1.00 0.00 55 GLU A N 9
ATOM 12310 C CA . GLU A 1 26 ? 8.030 3.655 -4.708 1.00 0.00 55 GLU A CA 9
ATOM 12311 C C . GLU A 1 26 ? 7.542 3.530 -6.149 1.00 0.00 55 GLU A C 9
ATOM 12312 O O . GLU A 1 26 ? 6.774 4.363 -6.631 1.00 0.00 55 GLU A O 9
ATOM 12324 N N . LYS A 1 27 ? 7.995 2.484 -6.831 1.00 0.00 56 LYS A N 9
ATOM 12325 C CA . LYS A 1 27 ? 7.606 2.247 -8.216 1.00 0.00 56 LYS A CA 9
ATOM 12326 C C . LYS A 1 27 ? 6.093 2.095 -8.338 1.00 0.00 56 LYS A C 9
ATOM 12327 O O . LYS A 1 27 ? 5.450 2.795 -9.121 1.00 0.00 56 LYS A O 9
ATOM 12346 N N . LEU A 1 28 ? 5.530 1.178 -7.559 1.00 0.00 57 LEU A N 9
ATOM 12347 C CA . LEU A 1 28 ? 4.092 0.936 -7.579 1.00 0.00 57 LEU A CA 9
ATOM 12348 C C . LEU A 1 28 ? 3.321 2.246 -7.699 1.00 0.00 57 LEU A C 9
ATOM 12349 O O . LEU A 1 28 ? 2.671 2.506 -8.712 1.00 0.00 57 LEU A O 9
ATOM 12365 N N . PHE A 1 29 ? 3.398 3.069 -6.658 1.00 0.00 58 PHE A N 9
ATOM 12366 C CA . PHE A 1 29 ? 2.708 4.354 -6.647 1.00 0.00 58 PHE A CA 9
ATOM 12367 C C . PHE A 1 29 ? 3.293 5.294 -7.697 1.00 0.00 58 PHE A C 9
ATOM 12368 O O . PHE A 1 29 ? 2.568 5.838 -8.531 1.00 0.00 58 PHE A O 9
ATOM 12385 N N . SER A 1 30 ? 4.608 5.482 -7.648 1.00 0.00 59 SER A N 9
ATOM 12386 C CA . SER A 1 30 ? 5.290 6.360 -8.592 1.00 0.00 59 SER A CA 9
ATOM 12387 C C . SER A 1 30 ? 4.641 6.285 -9.971 1.00 0.00 59 SER A C 9
ATOM 12388 O O . SER A 1 30 ? 4.493 7.297 -10.655 1.00 0.00 59 SER A O 9
ATOM 12396 N N . ALA A 1 31 ? 4.256 5.078 -10.371 1.00 0.00 60 ALA A N 9
ATOM 12397 C CA . ALA A 1 31 ? 3.621 4.869 -11.667 1.00 0.00 60 ALA A CA 9
ATOM 12398 C C . ALA A 1 31 ? 2.567 5.937 -11.940 1.00 0.00 60 ALA A C 9
ATOM 12399 O O . ALA A 1 31 ? 2.570 6.571 -12.995 1.00 0.00 60 ALA A O 9
ATOM 12406 N N . TYR A 1 32 ? 1.666 6.130 -10.983 1.00 0.00 61 TYR A N 9
ATOM 12407 C CA . TYR A 1 32 ? 0.604 7.120 -11.122 1.00 0.00 61 TYR A CA 9
ATOM 12408 C C . TYR A 1 32 ? 1.183 8.519 -11.306 1.00 0.00 61 TYR A C 9
ATOM 12409 O O . TYR A 1 32 ? 0.698 9.302 -12.120 1.00 0.00 61 TYR A O 9
ATOM 12427 N N . GLY A 1 33 ? 2.227 8.825 -10.541 1.00 0.00 62 GLY A N 9
ATOM 12428 C CA . GLY A 1 33 ? 2.857 10.130 -10.634 1.00 0.00 62 GLY A CA 9
ATOM 12429 C C . GLY A 1 33 ? 4.105 10.233 -9.780 1.00 0.00 62 GLY A C 9
ATOM 12430 O O . GLY A 1 33 ? 4.503 9.282 -9.107 1.00 0.00 62 GLY A O 9
ATOM 12434 N N . PRO A 1 34 ? 4.745 11.411 -9.800 1.00 0.00 63 PRO A N 9
ATOM 12435 C CA . PRO A 1 34 ? 5.965 11.663 -9.028 1.00 0.00 63 PRO A CA 9
ATOM 12436 C C . PRO A 1 34 ? 5.699 11.723 -7.527 1.00 0.00 63 PRO A C 9
ATOM 12437 O O . PRO A 1 34 ? 4.741 12.355 -7.081 1.00 0.00 63 PRO A O 9
ATOM 12448 N N . LEU A 1 35 ? 6.552 11.061 -6.753 1.00 0.00 64 LEU A N 9
ATOM 12449 C CA . LEU A 1 35 ? 6.410 11.039 -5.301 1.00 0.00 64 LEU A CA 9
ATOM 12450 C C . LEU A 1 35 ? 7.289 12.103 -4.652 1.00 0.00 64 LEU A C 9
ATOM 12451 O O . LEU A 1 35 ? 8.404 12.363 -5.105 1.00 0.00 64 LEU A O 9
ATOM 12467 N N . SER A 1 36 ? 6.781 12.714 -3.586 1.00 0.00 65 SER A N 9
ATOM 12468 C CA . SER A 1 36 ? 7.519 13.751 -2.875 1.00 0.00 65 SER A CA 9
ATOM 12469 C C . SER A 1 36 ? 8.320 13.154 -1.722 1.00 0.00 65 SER A C 9
ATOM 12470 O O . SER A 1 36 ? 9.500 13.458 -1.550 1.00 0.00 65 SER A O 9
ATOM 12478 N N . GLU A 1 37 ? 7.669 12.302 -0.936 1.00 0.00 66 GLU A N 9
ATOM 12479 C CA . GLU A 1 37 ? 8.321 11.662 0.201 1.00 0.00 66 GLU A CA 9
ATOM 12480 C C . GLU A 1 37 ? 7.650 10.333 0.535 1.00 0.00 66 GLU A C 9
ATOM 12481 O O . GLU A 1 37 ? 6.436 10.182 0.386 1.00 0.00 66 GLU A O 9
ATOM 12493 N N . LEU A 1 38 ? 8.448 9.371 0.987 1.00 0.00 67 LEU A N 9
ATOM 12494 C CA . LEU A 1 38 ? 7.932 8.054 1.342 1.00 0.00 67 LEU A CA 9
ATOM 12495 C C . LEU A 1 38 ? 8.304 7.693 2.777 1.00 0.00 67 LEU A C 9
ATOM 12496 O O . LEU A 1 38 ? 9.357 8.092 3.276 1.00 0.00 67 LEU A O 9
ATOM 12512 N N . HIS A 1 39 ? 7.434 6.933 3.435 1.00 0.00 68 HIS A N 9
ATOM 12513 C CA . HIS A 1 39 ? 7.673 6.515 4.812 1.00 0.00 68 HIS A CA 9
ATOM 12514 C C . HIS A 1 39 ? 7.354 5.034 4.993 1.00 0.00 68 HIS A C 9
ATOM 12515 O O . HIS A 1 39 ? 6.188 4.642 5.049 1.00 0.00 68 HIS A O 9
ATOM 12530 N N . TYR A 1 40 ? 8.397 4.216 5.083 1.00 0.00 69 TYR A N 9
ATOM 12531 C CA . TYR A 1 40 ? 8.228 2.778 5.254 1.00 0.00 69 TYR A CA 9
ATOM 12532 C C . TYR A 1 40 ? 8.862 2.307 6.559 1.00 0.00 69 TYR A C 9
ATOM 12533 O O . TYR A 1 40 ? 10.075 2.118 6.658 1.00 0.00 69 TYR A O 9
ATOM 12551 N N . PRO A 1 41 ? 8.023 2.111 7.587 1.00 0.00 70 PRO A N 9
ATOM 12552 C CA . PRO A 1 41 ? 8.477 1.658 8.905 1.00 0.00 70 PRO A CA 9
ATOM 12553 C C . PRO A 1 41 ? 8.951 0.209 8.888 1.00 0.00 70 PRO A C 9
ATOM 12554 O O . PRO A 1 41 ? 8.328 -0.651 8.264 1.00 0.00 70 PRO A O 9
ATOM 12565 N N . ILE A 1 42 ? 10.055 -0.056 9.578 1.00 0.00 71 ILE A N 9
ATOM 12566 C CA . ILE A 1 42 ? 10.611 -1.402 9.643 1.00 0.00 71 ILE A CA 9
ATOM 12567 C C . ILE A 1 42 ? 11.144 -1.710 11.038 1.00 0.00 71 ILE A C 9
ATOM 12568 O O . ILE A 1 42 ? 11.994 -0.990 11.562 1.00 0.00 71 ILE A O 9
ATOM 12584 N N . ASP A 1 43 ? 10.639 -2.785 11.634 1.00 0.00 72 ASP A N 9
ATOM 12585 C CA . ASP A 1 43 ? 11.067 -3.191 12.968 1.00 0.00 72 ASP A CA 9
ATOM 12586 C C . ASP A 1 43 ? 12.575 -3.412 13.012 1.00 0.00 72 ASP A C 9
ATOM 12587 O O . ASP A 1 43 ? 13.139 -4.086 12.150 1.00 0.00 72 ASP A O 9
ATOM 12596 N N . SER A 1 44 ? 13.223 -2.838 14.020 1.00 0.00 73 SER A N 9
ATOM 12597 C CA . SER A 1 44 ? 14.668 -2.968 14.173 1.00 0.00 73 SER A CA 9
ATOM 12598 C C . SER A 1 44 ? 15.035 -4.348 14.710 1.00 0.00 73 SER A C 9
ATOM 12599 O O . SER A 1 44 ? 16.213 -4.670 14.876 1.00 0.00 73 SER A O 9
ATOM 12607 N N . LEU A 1 45 ? 14.019 -5.160 14.980 1.00 0.00 74 LEU A N 9
ATOM 12608 C CA . LEU A 1 45 ? 14.233 -6.507 15.498 1.00 0.00 74 LEU A CA 9
ATOM 12609 C C . LEU A 1 45 ? 14.022 -7.551 14.406 1.00 0.00 74 LEU A C 9
ATOM 12610 O O . LEU A 1 45 ? 14.906 -8.361 14.126 1.00 0.00 74 LEU A O 9
ATOM 12626 N N . THR A 1 46 ? 12.844 -7.525 13.790 1.00 0.00 75 THR A N 9
ATOM 12627 C CA . THR A 1 46 ? 12.516 -8.467 12.728 1.00 0.00 75 THR A CA 9
ATOM 12628 C C . THR A 1 46 ? 12.901 -7.911 11.361 1.00 0.00 75 THR A C 9
ATOM 12629 O O . THR A 1 46 ? 12.729 -8.575 10.338 1.00 0.00 75 THR A O 9
ATOM 12640 N N . LYS A 1 47 ? 13.423 -6.690 11.350 1.00 0.00 76 LYS A N 9
ATOM 12641 C CA . LYS A 1 47 ? 13.834 -6.044 10.110 1.00 0.00 76 LYS A CA 9
ATOM 12642 C C . LYS A 1 47 ? 12.713 -6.086 9.077 1.00 0.00 76 LYS A C 9
ATOM 12643 O O . LYS A 1 47 ? 12.963 -6.066 7.871 1.00 0.00 76 LYS A O 9
ATOM 12662 N N . LYS A 1 48 ? 11.475 -6.142 9.556 1.00 0.00 77 LYS A N 9
ATOM 12663 C CA . LYS A 1 48 ? 10.314 -6.183 8.675 1.00 0.00 77 LYS A CA 9
ATOM 12664 C C . LYS A 1 48 ? 9.262 -5.169 9.113 1.00 0.00 77 LYS A C 9
ATOM 12665 O O . LYS A 1 48 ? 9.128 -4.849 10.294 1.00 0.00 77 LYS A O 9
ATOM 12684 N N . PRO A 1 49 ? 8.495 -4.653 8.141 1.00 0.00 78 PRO A N 9
ATOM 12685 C CA . PRO A 1 49 ? 7.440 -3.669 8.403 1.00 0.00 78 PRO A CA 9
ATOM 12686 C C . PRO A 1 49 ? 6.256 -4.274 9.149 1.00 0.00 78 PRO A C 9
ATOM 12687 O O . PRO A 1 49 ? 5.976 -5.467 9.028 1.00 0.00 78 PRO A O 9
ATOM 12698 N N . LYS A 1 50 ? 5.563 -3.444 9.921 1.00 0.00 79 LYS A N 9
ATOM 12699 C CA . LYS A 1 50 ? 4.407 -3.896 10.686 1.00 0.00 79 LYS A CA 9
ATOM 12700 C C . LYS A 1 50 ? 3.186 -4.054 9.786 1.00 0.00 79 LYS A C 9
ATOM 12701 O O . LYS A 1 50 ? 2.180 -4.638 10.186 1.00 0.00 79 LYS A O 9
ATOM 12720 N N . GLY A 1 51 ? 3.284 -3.532 8.567 1.00 0.00 80 GLY A N 9
ATOM 12721 C CA . GLY A 1 51 ? 2.181 -3.628 7.629 1.00 0.00 80 GLY A CA 9
ATOM 12722 C C . GLY A 1 51 ? 1.478 -2.301 7.422 1.00 0.00 80 GLY A C 9
ATOM 12723 O O . GLY A 1 51 ? 0.264 -2.257 7.224 1.00 0.00 80 GLY A O 9
ATOM 12727 N N . PHE A 1 52 ? 2.243 -1.215 7.470 1.00 0.00 81 PHE A N 9
ATOM 12728 C CA . PHE A 1 52 ? 1.686 0.121 7.289 1.00 0.00 81 PHE A CA 9
ATOM 12729 C C . PHE A 1 52 ? 2.754 1.094 6.799 1.00 0.00 81 PHE A C 9
ATOM 12730 O O . PHE A 1 52 ? 3.939 0.929 7.089 1.00 0.00 81 PHE A O 9
ATOM 12747 N N . ALA A 1 53 ? 2.325 2.107 6.053 1.00 0.00 82 ALA A N 9
ATOM 12748 C CA . ALA A 1 53 ? 3.244 3.107 5.523 1.00 0.00 82 ALA A CA 9
ATOM 12749 C C . ALA A 1 53 ? 2.512 4.404 5.194 1.00 0.00 82 ALA A C 9
ATOM 12750 O O . ALA A 1 53 ? 1.286 4.476 5.278 1.00 0.00 82 ALA A O 9
ATOM 12757 N N . PHE A 1 54 ? 3.272 5.428 4.820 1.00 0.00 83 PHE A N 9
ATOM 12758 C CA . PHE A 1 54 ? 2.696 6.724 4.481 1.00 0.00 83 PHE A CA 9
ATOM 12759 C C . PHE A 1 54 ? 3.287 7.258 3.179 1.00 0.00 83 PHE A C 9
ATOM 12760 O O . PHE A 1 54 ? 4.488 7.513 3.088 1.00 0.00 83 PHE A O 9
ATOM 12777 N N . VAL A 1 55 ? 2.435 7.424 2.173 1.00 0.00 84 VAL A N 9
ATOM 12778 C CA . VAL A 1 55 ? 2.871 7.928 0.876 1.00 0.00 84 VAL A CA 9
ATOM 12779 C C . VAL A 1 55 ? 2.441 9.377 0.677 1.00 0.00 84 VAL A C 9
ATOM 12780 O O . VAL A 1 55 ? 1.307 9.748 0.980 1.00 0.00 84 VAL A O 9
ATOM 12793 N N . THR A 1 56 ? 3.356 10.194 0.164 1.00 0.00 85 THR A N 9
ATOM 12794 C CA . THR A 1 56 ? 3.073 11.604 -0.076 1.00 0.00 85 THR A CA 9
ATOM 12795 C C . THR A 1 56 ? 3.350 11.981 -1.527 1.00 0.00 85 THR A C 9
ATOM 12796 O O . THR A 1 56 ? 4.503 12.147 -1.927 1.00 0.00 85 THR A O 9
ATOM 12807 N N . PHE A 1 57 ? 2.286 12.116 -2.312 1.00 0.00 86 PHE A N 9
ATOM 12808 C CA . PHE A 1 57 ? 2.415 12.474 -3.720 1.00 0.00 86 PHE A CA 9
ATOM 12809 C C . PHE A 1 57 ? 2.809 13.940 -3.874 1.00 0.00 86 PHE A C 9
ATOM 12810 O O . PHE A 1 57 ? 2.507 14.769 -3.017 1.00 0.00 86 PHE A O 9
ATOM 12827 N N . MET A 1 58 ? 3.487 14.251 -4.974 1.00 0.00 87 MET A N 9
ATOM 12828 C CA . MET A 1 58 ? 3.922 15.617 -5.242 1.00 0.00 87 MET A CA 9
ATOM 12829 C C . MET A 1 58 ? 2.730 16.518 -5.546 1.00 0.00 87 MET A C 9
ATOM 12830 O O . MET A 1 58 ? 2.642 17.639 -5.044 1.00 0.00 87 MET A O 9
ATOM 12844 N N . PHE A 1 59 ? 1.813 16.022 -6.370 1.00 0.00 88 PHE A N 9
ATOM 12845 C CA . PHE A 1 59 ? 0.626 16.783 -6.742 1.00 0.00 88 PHE A CA 9
ATOM 12846 C C . PHE A 1 59 ? -0.639 16.103 -6.227 1.00 0.00 88 PHE A C 9
ATOM 12847 O O . PHE A 1 59 ? -0.740 14.877 -6.179 1.00 0.00 88 PHE A O 9
ATOM 12864 N N . PRO A 1 60 ? -1.629 16.917 -5.832 1.00 0.00 89 PRO A N 9
ATOM 12865 C CA . PRO A 1 60 ? -2.906 16.417 -5.313 1.00 0.00 89 PRO A CA 9
ATOM 12866 C C . PRO A 1 60 ? -3.751 15.754 -6.395 1.00 0.00 89 PRO A C 9
ATOM 12867 O O . PRO A 1 60 ? -4.479 14.799 -6.128 1.00 0.00 89 PRO A O 9
ATOM 12878 N N . GLU A 1 61 ? -3.649 16.268 -7.617 1.00 0.00 90 GLU A N 9
ATOM 12879 C CA . GLU A 1 61 ? -4.405 15.724 -8.739 1.00 0.00 90 GLU A CA 9
ATOM 12880 C C . GLU A 1 61 ? -4.041 14.263 -8.984 1.00 0.00 90 GLU A C 9
ATOM 12881 O O . GLU A 1 61 ? -4.878 13.466 -9.412 1.00 0.00 90 GLU A O 9
ATOM 12893 N N . HIS A 1 62 ? -2.788 13.917 -8.709 1.00 0.00 91 HIS A N 9
ATOM 12894 C CA . HIS A 1 62 ? -2.312 12.551 -8.899 1.00 0.00 91 HIS A CA 9
ATOM 12895 C C . HIS A 1 62 ? -2.709 11.669 -7.720 1.00 0.00 91 HIS A C 9
ATOM 12896 O O . HIS A 1 62 ? -3.230 10.569 -7.902 1.00 0.00 91 HIS A O 9
ATOM 12911 N N . ALA A 1 63 ? -2.458 12.158 -6.510 1.00 0.00 92 ALA A N 9
ATOM 12912 C CA . ALA A 1 63 ? -2.790 11.415 -5.301 1.00 0.00 92 ALA A CA 9
ATOM 12913 C C . ALA A 1 63 ? -4.230 10.916 -5.342 1.00 0.00 92 ALA A C 9
ATOM 12914 O O . ALA A 1 63 ? -4.525 9.803 -4.905 1.00 0.00 92 ALA A O 9
ATOM 12921 N N . VAL A 1 64 ? -5.125 11.746 -5.868 1.00 0.00 93 VAL A N 9
ATOM 12922 C CA . VAL A 1 64 ? -6.535 11.388 -5.967 1.00 0.00 93 VAL A CA 9
ATOM 12923 C C . VAL A 1 64 ? -6.739 10.216 -6.920 1.00 0.00 93 VAL A C 9
ATOM 12924 O O . VAL A 1 64 ? -7.393 9.230 -6.578 1.00 0.00 93 VAL A O 9
ATOM 12937 N N . LYS A 1 65 ? -6.175 10.329 -8.118 1.00 0.00 94 LYS A N 9
ATOM 12938 C CA . LYS A 1 65 ? -6.293 9.279 -9.122 1.00 0.00 94 LYS A CA 9
ATOM 12939 C C . LYS A 1 65 ? -5.838 7.936 -8.560 1.00 0.00 94 LYS A C 9
ATOM 12940 O O . LYS A 1 65 ? -6.450 6.902 -8.826 1.00 0.00 94 LYS A O 9
ATOM 12959 N N . ALA A 1 66 ? -4.762 7.959 -7.781 1.00 0.00 95 ALA A N 9
ATOM 12960 C CA . ALA A 1 66 ? -4.227 6.744 -7.179 1.00 0.00 95 ALA A CA 9
ATOM 12961 C C . ALA A 1 66 ? -5.153 6.220 -6.086 1.00 0.00 95 ALA A C 9
ATOM 12962 O O . ALA A 1 66 ? -5.548 5.054 -6.100 1.00 0.00 95 ALA A O 9
ATOM 12969 N N . TYR A 1 67 ? -5.495 7.088 -5.140 1.00 0.00 96 TYR A N 9
ATOM 12970 C CA . TYR A 1 67 ? -6.372 6.711 -4.038 1.00 0.00 96 TYR A CA 9
ATOM 12971 C C . TYR A 1 67 ? -7.664 6.090 -4.558 1.00 0.00 96 TYR A C 9
ATOM 12972 O O . TYR A 1 67 ? -8.356 5.372 -3.836 1.00 0.00 96 TYR A O 9
ATOM 12990 N N . ALA A 1 68 ? -7.983 6.371 -5.817 1.00 0.00 97 ALA A N 9
ATOM 12991 C CA . ALA A 1 68 ? -9.191 5.838 -6.436 1.00 0.00 97 ALA A CA 9
ATOM 12992 C C . ALA A 1 68 ? -8.949 4.442 -7.000 1.00 0.00 97 ALA A C 9
ATOM 12993 O O . ALA A 1 68 ? -9.798 3.559 -6.880 1.00 0.00 97 ALA A O 9
ATOM 13000 N N . GLU A 1 69 ? -7.786 4.250 -7.615 1.00 0.00 98 GLU A N 9
ATOM 13001 C CA . GLU A 1 69 ? -7.435 2.961 -8.198 1.00 0.00 98 GLU A CA 9
ATOM 13002 C C . GLU A 1 69 ? -6.827 2.036 -7.147 1.00 0.00 98 GLU A C 9
ATOM 13003 O O . GLU A 1 69 ? -7.346 0.951 -6.883 1.00 0.00 98 GLU A O 9
ATOM 13015 N N . VAL A 1 70 ? -5.723 2.473 -6.550 1.00 0.00 99 VAL A N 9
ATOM 13016 C CA . VAL A 1 70 ? -5.044 1.686 -5.528 1.00 0.00 99 VAL A CA 9
ATOM 13017 C C . VAL A 1 70 ? -6.039 1.108 -4.528 1.00 0.00 99 VAL A C 9
ATOM 13018 O O . VAL A 1 70 ? -6.183 -0.110 -4.413 1.00 0.00 99 VAL A O 9
ATOM 13031 N N . ASP A 1 71 ? -6.723 1.988 -3.806 1.00 0.00 100 ASP A N 9
ATOM 13032 C CA . ASP A 1 71 ? -7.707 1.566 -2.816 1.00 0.00 100 ASP A CA 9
ATOM 13033 C C . ASP A 1 71 ? -8.465 0.332 -3.296 1.00 0.00 100 ASP A C 9
ATOM 13034 O O . ASP A 1 71 ? -9.448 0.440 -4.028 1.00 0.00 100 ASP A O 9
ATOM 13043 N N . GLY A 1 72 ? -8.000 -0.842 -2.878 1.00 0.00 101 GLY A N 9
ATOM 13044 C CA . GLY A 1 72 ? -8.645 -2.079 -3.276 1.00 0.00 101 GLY A CA 9
ATOM 13045 C C . GLY A 1 72 ? -7.835 -2.853 -4.297 1.00 0.00 101 GLY A C 9
ATOM 13046 O O . GLY A 1 72 ? -8.372 -3.700 -5.011 1.00 0.00 101 GLY A O 9
ATOM 13050 N N . GLN A 1 73 ? -6.540 -2.562 -4.367 1.00 0.00 102 GLN A N 9
ATOM 13051 C CA . GLN A 1 73 ? -5.656 -3.236 -5.310 1.00 0.00 102 GLN A CA 9
ATOM 13052 C C . GLN A 1 73 ? -4.794 -4.275 -4.600 1.00 0.00 102 GLN A C 9
ATOM 13053 O O . GLN A 1 73 ? -4.165 -3.985 -3.582 1.00 0.00 102 GLN A O 9
ATOM 13067 N N . VAL A 1 74 ? -4.768 -5.487 -5.145 1.00 0.00 103 VAL A N 9
ATOM 13068 C CA . VAL A 1 74 ? -3.983 -6.570 -4.564 1.00 0.00 103 VAL A CA 9
ATOM 13069 C C . VAL A 1 74 ? -2.511 -6.445 -4.943 1.00 0.00 103 VAL A C 9
ATOM 13070 O O . VAL A 1 74 ? -2.178 -6.067 -6.066 1.00 0.00 103 VAL A O 9
ATOM 13083 N N . PHE A 1 75 ? -1.633 -6.766 -3.998 1.00 0.00 104 PHE A N 9
ATOM 13084 C CA . PHE A 1 75 ? -0.196 -6.689 -4.232 1.00 0.00 104 PHE A CA 9
ATOM 13085 C C . PHE A 1 75 ? 0.522 -7.877 -3.598 1.00 0.00 104 PHE A C 9
ATOM 13086 O O . PHE A 1 75 ? 0.689 -7.935 -2.380 1.00 0.00 104 PHE A O 9
ATOM 13103 N N . GLN A 1 76 ? 0.944 -8.821 -4.433 1.00 0.00 105 GLN A N 9
ATOM 13104 C CA . GLN A 1 76 ? 1.643 -10.008 -3.954 1.00 0.00 105 GLN A CA 9
ATOM 13105 C C . GLN A 1 76 ? 0.765 -10.806 -2.996 1.00 0.00 105 GLN A C 9
ATOM 13106 O O . GLN A 1 76 ? 1.266 -11.509 -2.118 1.00 0.00 105 GLN A O 9
ATOM 13120 N N . GLY A 1 77 ? -0.548 -10.693 -3.170 1.00 0.00 106 GLY A N 9
ATOM 13121 C CA . GLY A 1 77 ? -1.475 -11.410 -2.313 1.00 0.00 106 GLY A CA 9
ATOM 13122 C C . GLY A 1 77 ? -1.816 -10.638 -1.054 1.00 0.00 106 GLY A C 9
ATOM 13123 O O . GLY A 1 77 ? -2.058 -11.229 -0.002 1.00 0.00 106 GLY A O 9
ATOM 13127 N N . ARG A 1 78 ? -1.835 -9.313 -1.161 1.00 0.00 107 ARG A N 9
ATOM 13128 C CA . ARG A 1 78 ? -2.146 -8.459 -0.022 1.00 0.00 107 ARG A CA 9
ATOM 13129 C C . ARG A 1 78 ? -3.096 -7.336 -0.428 1.00 0.00 107 ARG A C 9
ATOM 13130 O O . ARG A 1 78 ? -2.795 -6.550 -1.326 1.00 0.00 107 ARG A O 9
ATOM 13151 N N . MET A 1 79 ? -4.243 -7.267 0.239 1.00 0.00 108 MET A N 9
ATOM 13152 C CA . MET A 1 79 ? -5.236 -6.240 -0.052 1.00 0.00 108 MET A CA 9
ATOM 13153 C C . MET A 1 79 ? -4.767 -4.875 0.442 1.00 0.00 108 MET A C 9
ATOM 13154 O O . MET A 1 79 ? -4.902 -4.550 1.622 1.00 0.00 108 MET A O 9
ATOM 13168 N N . LEU A 1 80 ? -4.215 -4.080 -0.468 1.00 0.00 109 LEU A N 9
ATOM 13169 C CA . LEU A 1 80 ? -3.725 -2.749 -0.125 1.00 0.00 109 LEU A CA 9
ATOM 13170 C C . LEU A 1 80 ? -4.884 -1.782 0.094 1.00 0.00 109 LEU A C 9
ATOM 13171 O O . LEU A 1 80 ? -5.666 -1.516 -0.820 1.00 0.00 109 LEU A O 9
ATOM 13187 N N . HIS A 1 81 ? -4.988 -1.256 1.310 1.00 0.00 110 HIS A N 9
ATOM 13188 C CA . HIS A 1 81 ? -6.050 -0.315 1.648 1.00 0.00 110 HIS A CA 9
ATOM 13189 C C . HIS A 1 81 ? -5.524 1.117 1.661 1.00 0.00 110 HIS A C 9
ATOM 13190 O O . HIS A 1 81 ? -4.428 1.382 2.156 1.00 0.00 110 HIS A O 9
ATOM 13205 N N . VAL A 1 82 ? -6.311 2.037 1.113 1.00 0.00 111 VAL A N 9
ATOM 13206 C CA . VAL A 1 82 ? -5.925 3.442 1.061 1.00 0.00 111 VAL A CA 9
ATOM 13207 C C . VAL A 1 82 ? -7.046 4.339 1.574 1.00 0.00 111 VAL A C 9
ATOM 13208 O O . VAL A 1 82 ? -8.170 4.295 1.073 1.00 0.00 111 VAL A O 9
ATOM 13221 N N . LEU A 1 83 ? -6.732 5.152 2.577 1.00 0.00 112 LEU A N 9
ATOM 13222 C CA . LEU A 1 83 ? -7.713 6.062 3.159 1.00 0.00 112 LEU A CA 9
ATOM 13223 C C . LEU A 1 83 ? -7.298 7.515 2.952 1.00 0.00 112 LEU A C 9
ATOM 13224 O O . LEU A 1 83 ? -6.117 7.861 2.993 1.00 0.00 112 LEU A O 9
ATOM 13240 N N . PRO A 1 84 ? -8.291 8.388 2.727 1.00 0.00 113 PRO A N 9
ATOM 13241 C CA . PRO A 1 84 ? -8.054 9.819 2.512 1.00 0.00 113 PRO A CA 9
ATOM 13242 C C . PRO A 1 84 ? -7.588 10.526 3.780 1.00 0.00 113 PRO A C 9
ATOM 13243 O O . PRO A 1 84 ? -8.159 10.336 4.854 1.00 0.00 113 PRO A O 9
ATOM 13254 N N . SER A 1 85 ? -6.548 11.343 3.649 1.00 0.00 114 SER A N 9
ATOM 13255 C CA . SER A 1 85 ? -6.003 12.076 4.786 1.00 0.00 114 SER A CA 9
ATOM 13256 C C . SER A 1 85 ? -5.505 13.453 4.356 1.00 0.00 114 SER A C 9
ATOM 13257 O O . SER A 1 85 ? -4.711 13.576 3.423 1.00 0.00 114 SER A O 9
ATOM 13265 N N . THR A 1 86 ? -5.979 14.487 5.044 1.00 0.00 115 THR A N 9
ATOM 13266 C CA . THR A 1 86 ? -5.584 15.856 4.734 1.00 0.00 115 THR A CA 9
ATOM 13267 C C . THR A 1 86 ? -5.226 16.625 6.001 1.00 0.00 115 THR A C 9
ATOM 13268 O O . THR A 1 86 ? -5.505 16.173 7.112 1.00 0.00 115 THR A O 9
ATOM 13279 N N . ILE A 1 87 ? -4.609 17.788 5.827 1.00 0.00 116 ILE A N 9
ATOM 13280 C CA . ILE A 1 87 ? -4.215 18.620 6.957 1.00 0.00 116 ILE A CA 9
ATOM 13281 C C . ILE A 1 87 ? -5.430 19.049 7.773 1.00 0.00 116 ILE A C 9
ATOM 13282 O O . ILE A 1 87 ? -6.202 19.911 7.353 1.00 0.00 116 ILE A O 9
ATOM 13298 N N . LYS A 1 88 ? -5.592 18.442 8.944 1.00 0.00 117 LYS A N 9
ATOM 13299 C CA . LYS A 1 88 ? -6.711 18.762 9.824 1.00 0.00 117 LYS A CA 9
ATOM 13300 C C . LYS A 1 88 ? -6.535 20.143 10.448 1.00 0.00 117 LYS A C 9
ATOM 13301 O O . LYS A 1 88 ? -6.041 20.271 11.568 1.00 0.00 117 LYS A O 9
ATOM 13320 N N . LYS A 1 89 ? -6.942 21.174 9.716 1.00 0.00 118 LYS A N 9
ATOM 13321 C CA . LYS A 1 89 ? -6.833 22.546 10.198 1.00 0.00 118 LYS A CA 9
ATOM 13322 C C . LYS A 1 89 ? -7.751 23.475 9.410 1.00 0.00 118 LYS A C 9
ATOM 13323 O O . LYS A 1 89 ? -7.699 23.516 8.181 1.00 0.00 118 LYS A O 9
ATOM 13342 N N . GLU A 1 90 ? -8.588 24.219 10.125 1.00 0.00 119 GLU A N 9
ATOM 13343 C CA . GLU A 1 90 ? -9.517 25.147 9.491 1.00 0.00 119 GLU A CA 9
ATOM 13344 C C . GLU A 1 90 ? -10.488 24.406 8.577 1.00 0.00 119 GLU A C 9
ATOM 13345 O O . GLU A 1 90 ? -10.654 24.762 7.411 1.00 0.00 119 GLU A O 9
ATOM 13357 N N . ALA A 1 91 ? -11.127 23.373 9.116 1.00 0.00 120 ALA A N 9
ATOM 13358 C CA . ALA A 1 91 ? -12.083 22.582 8.351 1.00 0.00 120 ALA A CA 9
ATOM 13359 C C . ALA A 1 91 ? -13.497 22.751 8.896 1.00 0.00 120 ALA A C 9
ATOM 13360 O O . ALA A 1 91 ? -14.453 22.898 8.135 1.00 0.00 120 ALA A O 9
ATOM 13367 N N . SER A 1 92 ? -13.622 22.727 10.219 1.00 0.00 121 SER A N 9
ATOM 13368 C CA . SER A 1 92 ? -14.920 22.873 10.867 1.00 0.00 121 SER A CA 9
ATOM 13369 C C . SER A 1 92 ? -15.033 24.227 11.560 1.00 0.00 121 SER A C 9
ATOM 13370 O O . SER A 1 92 ? -15.500 24.318 12.695 1.00 0.00 121 SER A O 9
ATOM 13378 N N . GLN A 1 93 ? -14.600 25.277 10.869 1.00 0.00 122 GLN A N 9
ATOM 13379 C CA . GLN A 1 93 ? -14.651 26.627 11.418 1.00 0.00 122 GLN A CA 9
ATOM 13380 C C . GLN A 1 93 ? -16.085 27.145 11.457 1.00 0.00 122 GLN A C 9
ATOM 13381 O O . GLN A 1 93 ? -16.890 26.839 10.578 1.00 0.00 122 GLN A O 9
ATOM 13395 N N . SER A 1 94 ? -16.398 27.932 12.482 1.00 0.00 123 SER A N 9
ATOM 13396 C CA . SER A 1 94 ? -17.736 28.489 12.637 1.00 0.00 123 SER A CA 9
ATOM 13397 C C . SER A 1 94 ? -17.858 29.821 11.903 1.00 0.00 123 SER A C 9
ATOM 13398 O O . SER A 1 94 ? -18.861 30.090 11.244 1.00 0.00 123 SER A O 9
ATOM 13406 N N . GLY A 1 95 ? -16.828 30.653 12.024 1.00 0.00 124 GLY A N 9
ATOM 13407 C CA . GLY A 1 95 ? -16.838 31.947 11.367 1.00 0.00 124 GLY A CA 9
ATOM 13408 C C . GLY A 1 95 ? -15.895 32.004 10.182 1.00 0.00 124 GLY A C 9
ATOM 13409 O O . GLY A 1 95 ? -14.759 32.465 10.287 1.00 0.00 124 GLY A O 9
ATOM 13413 N N . PRO A 1 96 ? -16.367 31.524 9.022 1.00 0.00 125 PRO A N 9
ATOM 13414 C CA . PRO A 1 96 ? -15.573 31.510 7.789 1.00 0.00 125 PRO A CA 9
ATOM 13415 C C . PRO A 1 96 ? -15.345 32.911 7.231 1.00 0.00 125 PRO A C 9
ATOM 13416 O O . PRO A 1 96 ? -14.251 33.235 6.769 1.00 0.00 125 PRO A O 9
ATOM 13427 N N . SER A 1 97 ? -16.385 33.738 7.276 1.00 0.00 126 SER A N 9
ATOM 13428 C CA . SER A 1 97 ? -16.299 35.103 6.771 1.00 0.00 126 SER A CA 9
ATOM 13429 C C . SER A 1 97 ? -16.288 36.107 7.920 1.00 0.00 126 SER A C 9
ATOM 13430 O O . SER A 1 97 ? -16.786 35.826 9.010 1.00 0.00 126 SER A O 9
ATOM 13438 N N . SER A 1 98 ? -15.717 37.280 7.666 1.00 0.00 127 SER A N 9
ATOM 13439 C CA . SER A 1 98 ? -15.637 38.326 8.679 1.00 0.00 127 SER A CA 9
ATOM 13440 C C . SER A 1 98 ? -17.003 38.574 9.313 1.00 0.00 127 SER A C 9
ATOM 13441 O O . SER A 1 98 ? -17.148 38.544 10.534 1.00 0.00 127 SER A O 9
ATOM 13449 N N . GLY A 1 99 ? -18.003 38.819 8.472 1.00 0.00 128 GLY A N 9
ATOM 13450 C CA . GLY A 1 99 ? -19.344 39.069 8.967 1.00 0.00 128 GLY A CA 9
ATOM 13451 C C . GLY A 1 99 ? -19.748 40.524 8.838 1.00 0.00 128 GLY A C 9
ATOM 13452 O O . GLY A 1 99 ? -18.901 41.396 8.648 1.00 0.00 128 GLY A O 9
ATOM 13456 N N . GLY A 1 1 ? -15.598 16.429 -2.547 1.00 0.00 30 GLY A N 10
ATOM 13457 C CA . GLY A 1 1 ? -15.576 17.663 -1.785 1.00 0.00 30 GLY A CA 10
ATOM 13458 C C . GLY A 1 1 ? -14.308 18.462 -2.013 1.00 0.00 30 GLY A C 10
ATOM 13459 O O . GLY A 1 1 ? -13.987 18.821 -3.146 1.00 0.00 30 GLY A O 10
ATOM 13463 N N . SER A 1 2 ? -13.586 18.744 -0.933 1.00 0.00 31 SER A N 10
ATOM 13464 C CA . SER A 1 2 ? -12.348 19.511 -1.019 1.00 0.00 31 SER A CA 10
ATOM 13465 C C . SER A 1 2 ? -11.162 18.685 -0.530 1.00 0.00 31 SER A C 10
ATOM 13466 O O . SER A 1 2 ? -10.771 18.771 0.634 1.00 0.00 31 SER A O 10
ATOM 13474 N N . SER A 1 3 ? -10.595 17.886 -1.427 1.00 0.00 32 SER A N 10
ATOM 13475 C CA . SER A 1 3 ? -9.456 17.041 -1.087 1.00 0.00 32 SER A CA 10
ATOM 13476 C C . SER A 1 3 ? -8.143 17.722 -1.464 1.00 0.00 32 SER A C 10
ATOM 13477 O O . SER A 1 3 ? -8.013 18.289 -2.548 1.00 0.00 32 SER A O 10
ATOM 13485 N N . GLY A 1 4 ? -7.171 17.661 -0.558 1.00 0.00 33 GLY A N 10
ATOM 13486 C CA . GLY A 1 4 ? -5.881 18.275 -0.812 1.00 0.00 33 GLY A CA 10
ATOM 13487 C C . GLY A 1 4 ? -5.995 19.754 -1.126 1.00 0.00 33 GLY A C 10
ATOM 13488 O O . GLY A 1 4 ? -5.580 20.203 -2.194 1.00 0.00 33 GLY A O 10
ATOM 13492 N N . SER A 1 5 ? -6.560 20.514 -0.192 1.00 0.00 34 SER A N 10
ATOM 13493 C CA . SER A 1 5 ? -6.732 21.950 -0.376 1.00 0.00 34 SER A CA 10
ATOM 13494 C C . SER A 1 5 ? -5.494 22.710 0.091 1.00 0.00 34 SER A C 10
ATOM 13495 O O . SER A 1 5 ? -5.352 23.020 1.274 1.00 0.00 34 SER A O 10
ATOM 13503 N N . SER A 1 6 ? -4.600 23.006 -0.847 1.00 0.00 35 SER A N 10
ATOM 13504 C CA . SER A 1 6 ? -3.372 23.726 -0.532 1.00 0.00 35 SER A CA 10
ATOM 13505 C C . SER A 1 6 ? -2.592 23.015 0.569 1.00 0.00 35 SER A C 10
ATOM 13506 O O . SER A 1 6 ? -2.129 23.641 1.521 1.00 0.00 35 SER A O 10
ATOM 13514 N N . GLY A 1 7 ? -2.452 21.699 0.432 1.00 0.00 36 GLY A N 10
ATOM 13515 C CA . GLY A 1 7 ? -1.729 20.923 1.422 1.00 0.00 36 GLY A CA 10
ATOM 13516 C C . GLY A 1 7 ? -0.678 20.025 0.800 1.00 0.00 36 GLY A C 10
ATOM 13517 O O . GLY A 1 7 ? 0.414 20.480 0.459 1.00 0.00 36 GLY A O 10
ATOM 13521 N N . SER A 1 8 ? -1.007 18.746 0.653 1.00 0.00 37 SER A N 10
ATOM 13522 C CA . SER A 1 8 ? -0.080 17.780 0.072 1.00 0.00 37 SER A CA 10
ATOM 13523 C C . SER A 1 8 ? -0.812 16.507 -0.342 1.00 0.00 37 SER A C 10
ATOM 13524 O O . SER A 1 8 ? -1.871 16.185 0.192 1.00 0.00 37 SER A O 10
ATOM 13532 N N . GLY A 1 9 ? -0.236 15.788 -1.301 1.00 0.00 38 GLY A N 10
ATOM 13533 C CA . GLY A 1 9 ? -0.846 14.558 -1.773 1.00 0.00 38 GLY A CA 10
ATOM 13534 C C . GLY A 1 9 ? -0.562 13.382 -0.860 1.00 0.00 38 GLY A C 10
ATOM 13535 O O . GLY A 1 9 ? -0.342 12.264 -1.326 1.00 0.00 38 GLY A O 10
ATOM 13539 N N . ARG A 1 10 ? -0.564 13.634 0.445 1.00 0.00 39 ARG A N 10
ATOM 13540 C CA . ARG A 1 10 ? -0.301 12.588 1.426 1.00 0.00 39 ARG A CA 10
ATOM 13541 C C . ARG A 1 10 ? -1.507 11.665 1.573 1.00 0.00 39 ARG A C 10
ATOM 13542 O O . ARG A 1 10 ? -2.650 12.121 1.611 1.00 0.00 39 ARG A O 10
ATOM 13563 N N . LEU A 1 11 ? -1.244 10.365 1.654 1.00 0.00 40 LEU A N 10
ATOM 13564 C CA . LEU A 1 11 ? -2.307 9.377 1.797 1.00 0.00 40 LEU A CA 10
ATOM 13565 C C . LEU A 1 11 ? -1.889 8.259 2.746 1.00 0.00 40 LEU A C 10
ATOM 13566 O O . LEU A 1 11 ? -0.701 7.974 2.900 1.00 0.00 40 LEU A O 10
ATOM 13582 N N . PHE A 1 12 ? -2.872 7.628 3.379 1.00 0.00 41 PHE A N 10
ATOM 13583 C CA . PHE A 1 12 ? -2.606 6.540 4.313 1.00 0.00 41 PHE A CA 10
ATOM 13584 C C . PHE A 1 12 ? -2.781 5.185 3.634 1.00 0.00 41 PHE A C 10
ATOM 13585 O O . PHE A 1 12 ? -3.827 4.902 3.050 1.00 0.00 41 PHE A O 10
ATOM 13602 N N . VAL A 1 13 ? -1.749 4.352 3.714 1.00 0.00 42 VAL A N 10
ATOM 13603 C CA . VAL A 1 13 ? -1.787 3.026 3.108 1.00 0.00 42 VAL A CA 10
ATOM 13604 C C . VAL A 1 13 ? -1.479 1.943 4.135 1.00 0.00 42 VAL A C 10
ATOM 13605 O O . VAL A 1 13 ? -0.626 2.123 5.005 1.00 0.00 42 VAL A O 10
ATOM 13618 N N . ARG A 1 14 ? -2.178 0.818 4.029 1.00 0.00 43 ARG A N 10
ATOM 13619 C CA . ARG A 1 14 ? -1.979 -0.295 4.950 1.00 0.00 43 ARG A CA 10
ATOM 13620 C C . ARG A 1 14 ? -2.073 -1.630 4.217 1.00 0.00 43 ARG A C 10
ATOM 13621 O O . ARG A 1 14 ? -2.404 -1.678 3.033 1.00 0.00 43 ARG A O 10
ATOM 13642 N N . ASN A 1 15 ? -1.778 -2.712 4.929 1.00 0.00 44 ASN A N 10
ATOM 13643 C CA . ASN A 1 15 ? -1.827 -4.048 4.347 1.00 0.00 44 ASN A CA 10
ATOM 13644 C C . ASN A 1 15 ? -0.643 -4.279 3.413 1.00 0.00 44 ASN A C 10
ATOM 13645 O O . ASN A 1 15 ? -0.808 -4.756 2.289 1.00 0.00 44 ASN A O 10
ATOM 13656 N N . LEU A 1 16 ? 0.551 -3.937 3.885 1.00 0.00 45 LEU A N 10
ATOM 13657 C CA . LEU A 1 16 ? 1.764 -4.107 3.093 1.00 0.00 45 LEU A CA 10
ATOM 13658 C C . LEU A 1 16 ? 2.375 -5.486 3.322 1.00 0.00 45 LEU A C 10
ATOM 13659 O O . LEU A 1 16 ? 2.550 -5.917 4.461 1.00 0.00 45 LEU A O 10
ATOM 13675 N N . SER A 1 17 ? 2.700 -6.172 2.231 1.00 0.00 46 SER A N 10
ATOM 13676 C CA . SER A 1 17 ? 3.290 -7.503 2.312 1.00 0.00 46 SER A CA 10
ATOM 13677 C C . SER A 1 17 ? 4.756 -7.422 2.727 1.00 0.00 46 SER A C 10
ATOM 13678 O O . SER A 1 17 ? 5.541 -6.680 2.135 1.00 0.00 46 SER A O 10
ATOM 13686 N N . TYR A 1 18 ? 5.119 -8.190 3.748 1.00 0.00 47 TYR A N 10
ATOM 13687 C CA . TYR A 1 18 ? 6.489 -8.205 4.245 1.00 0.00 47 TYR A CA 10
ATOM 13688 C C . TYR A 1 18 ? 7.475 -8.495 3.117 1.00 0.00 47 TYR A C 10
ATOM 13689 O O . TYR A 1 18 ? 8.674 -8.244 3.243 1.00 0.00 47 TYR A O 10
ATOM 13707 N N . THR A 1 19 ? 6.960 -9.026 2.013 1.00 0.00 48 THR A N 10
ATOM 13708 C CA . THR A 1 19 ? 7.792 -9.352 0.861 1.00 0.00 48 THR A CA 10
ATOM 13709 C C . THR A 1 19 ? 8.132 -8.102 0.058 1.00 0.00 48 THR A C 10
ATOM 13710 O O . THR A 1 19 ? 9.182 -8.030 -0.582 1.00 0.00 48 THR A O 10
ATOM 13721 N N . SER A 1 20 ? 7.239 -7.118 0.096 1.00 0.00 49 SER A N 10
ATOM 13722 C CA . SER A 1 20 ? 7.444 -5.872 -0.632 1.00 0.00 49 SER A CA 10
ATOM 13723 C C . SER A 1 20 ? 8.724 -5.179 -0.175 1.00 0.00 49 SER A C 10
ATOM 13724 O O . SER A 1 20 ? 9.203 -5.406 0.936 1.00 0.00 49 SER A O 10
ATOM 13732 N N . SER A 1 21 ? 9.273 -4.333 -1.040 1.00 0.00 50 SER A N 10
ATOM 13733 C CA . SER A 1 21 ? 10.500 -3.610 -0.728 1.00 0.00 50 SER A CA 10
ATOM 13734 C C . SER A 1 21 ? 10.282 -2.103 -0.823 1.00 0.00 50 SER A C 10
ATOM 13735 O O . SER A 1 21 ? 9.597 -1.621 -1.725 1.00 0.00 50 SER A O 10
ATOM 13743 N N . GLU A 1 22 ? 10.869 -1.365 0.114 1.00 0.00 51 GLU A N 10
ATOM 13744 C CA . GLU A 1 22 ? 10.738 0.087 0.136 1.00 0.00 51 GLU A CA 10
ATOM 13745 C C . GLU A 1 22 ? 10.846 0.664 -1.273 1.00 0.00 51 GLU A C 10
ATOM 13746 O O . GLU A 1 22 ? 10.308 1.734 -1.558 1.00 0.00 51 GLU A O 10
ATOM 13758 N N . GLU A 1 23 ? 11.545 -0.052 -2.148 1.00 0.00 52 GLU A N 10
ATOM 13759 C CA . GLU A 1 23 ? 11.725 0.390 -3.526 1.00 0.00 52 GLU A CA 10
ATOM 13760 C C . GLU A 1 23 ? 10.564 -0.073 -4.401 1.00 0.00 52 GLU A C 10
ATOM 13761 O O . GLU A 1 23 ? 10.077 0.673 -5.251 1.00 0.00 52 GLU A O 10
ATOM 13773 N N . ASP A 1 24 ? 10.127 -1.309 -4.188 1.00 0.00 53 ASP A N 10
ATOM 13774 C CA . ASP A 1 24 ? 9.023 -1.873 -4.957 1.00 0.00 53 ASP A CA 10
ATOM 13775 C C . ASP A 1 24 ? 7.786 -0.987 -4.861 1.00 0.00 53 ASP A C 10
ATOM 13776 O O . ASP A 1 24 ? 7.026 -0.857 -5.822 1.00 0.00 53 ASP A O 10
ATOM 13785 N N . LEU A 1 25 ? 7.588 -0.379 -3.696 1.00 0.00 54 LEU A N 10
ATOM 13786 C CA . LEU A 1 25 ? 6.441 0.495 -3.474 1.00 0.00 54 LEU A CA 10
ATOM 13787 C C . LEU A 1 25 ? 6.546 1.758 -4.324 1.00 0.00 54 LEU A C 10
ATOM 13788 O O . LEU A 1 25 ? 5.657 2.057 -5.119 1.00 0.00 54 LEU A O 10
ATOM 13804 N N . GLU A 1 26 ? 7.641 2.492 -4.151 1.00 0.00 55 GLU A N 10
ATOM 13805 C CA . GLU A 1 26 ? 7.862 3.722 -4.903 1.00 0.00 55 GLU A CA 10
ATOM 13806 C C . GLU A 1 26 ? 7.421 3.558 -6.355 1.00 0.00 55 GLU A C 10
ATOM 13807 O O . GLU A 1 26 ? 6.724 4.411 -6.904 1.00 0.00 55 GLU A O 10
ATOM 13819 N N . LYS A 1 27 ? 7.832 2.455 -6.971 1.00 0.00 56 LYS A N 10
ATOM 13820 C CA . LYS A 1 27 ? 7.480 2.176 -8.358 1.00 0.00 56 LYS A CA 10
ATOM 13821 C C . LYS A 1 27 ? 5.977 1.967 -8.507 1.00 0.00 56 LYS A C 10
ATOM 13822 O O . LYS A 1 27 ? 5.351 2.513 -9.416 1.00 0.00 56 LYS A O 10
ATOM 13841 N N . LEU A 1 28 ? 5.403 1.175 -7.608 1.00 0.00 57 LEU A N 10
ATOM 13842 C CA . LEU A 1 28 ? 3.971 0.895 -7.638 1.00 0.00 57 LEU A CA 10
ATOM 13843 C C . LEU A 1 28 ? 3.165 2.188 -7.706 1.00 0.00 57 LEU A C 10
ATOM 13844 O O . LEU A 1 28 ? 2.415 2.416 -8.656 1.00 0.00 57 LEU A O 10
ATOM 13860 N N . PHE A 1 29 ? 3.325 3.033 -6.693 1.00 0.00 58 PHE A N 10
ATOM 13861 C CA . PHE A 1 29 ? 2.613 4.304 -6.638 1.00 0.00 58 PHE A CA 10
ATOM 13862 C C . PHE A 1 29 ? 3.117 5.257 -7.718 1.00 0.00 58 PHE A C 10
ATOM 13863 O O . PHE A 1 29 ? 2.335 5.971 -8.345 1.00 0.00 58 PHE A O 10
ATOM 13880 N N . SER A 1 30 ? 4.429 5.262 -7.929 1.00 0.00 59 SER A N 10
ATOM 13881 C CA . SER A 1 30 ? 5.039 6.130 -8.930 1.00 0.00 59 SER A CA 10
ATOM 13882 C C . SER A 1 30 ? 4.265 6.073 -10.243 1.00 0.00 59 SER A C 10
ATOM 13883 O O . SER A 1 30 ? 4.011 7.100 -10.871 1.00 0.00 59 SER A O 10
ATOM 13891 N N . ALA A 1 31 ? 3.892 4.865 -10.651 1.00 0.00 60 ALA A N 10
ATOM 13892 C CA . ALA A 1 31 ? 3.144 4.673 -11.887 1.00 0.00 60 ALA A CA 10
ATOM 13893 C C . ALA A 1 31 ? 2.062 5.735 -12.045 1.00 0.00 60 ALA A C 10
ATOM 13894 O O . ALA A 1 31 ? 1.748 6.155 -13.159 1.00 0.00 60 ALA A O 10
ATOM 13901 N N . TYR A 1 32 ? 1.494 6.165 -10.924 1.00 0.00 61 TYR A N 10
ATOM 13902 C CA . TYR A 1 32 ? 0.444 7.176 -10.939 1.00 0.00 61 TYR A CA 10
ATOM 13903 C C . TYR A 1 32 ? 1.034 8.572 -11.113 1.00 0.00 61 TYR A C 10
ATOM 13904 O O . TYR A 1 32 ? 0.496 9.399 -11.848 1.00 0.00 61 TYR A O 10
ATOM 13922 N N . GLY A 1 33 ? 2.146 8.827 -10.430 1.00 0.00 62 GLY A N 10
ATOM 13923 C CA . GLY A 1 33 ? 2.793 10.123 -10.522 1.00 0.00 62 GLY A CA 10
ATOM 13924 C C . GLY A 1 33 ? 4.072 10.192 -9.711 1.00 0.00 62 GLY A C 10
ATOM 13925 O O . GLY A 1 33 ? 4.486 9.218 -9.081 1.00 0.00 62 GLY A O 10
ATOM 13929 N N . PRO A 1 34 ? 4.722 11.365 -9.722 1.00 0.00 63 PRO A N 10
ATOM 13930 C CA . PRO A 1 34 ? 5.972 11.584 -8.988 1.00 0.00 63 PRO A CA 10
ATOM 13931 C C . PRO A 1 34 ? 5.761 11.603 -7.478 1.00 0.00 63 PRO A C 10
ATOM 13932 O O . PRO A 1 34 ? 4.922 12.346 -6.967 1.00 0.00 63 PRO A O 10
ATOM 13943 N N . LEU A 1 35 ? 6.529 10.783 -6.769 1.00 0.00 64 LEU A N 10
ATOM 13944 C CA . LEU A 1 35 ? 6.427 10.706 -5.315 1.00 0.00 64 LEU A CA 10
ATOM 13945 C C . LEU A 1 35 ? 7.301 11.765 -4.651 1.00 0.00 64 LEU A C 10
ATOM 13946 O O . LEU A 1 35 ? 8.458 11.954 -5.028 1.00 0.00 64 LEU A O 10
ATOM 13962 N N . SER A 1 36 ? 6.741 12.451 -3.660 1.00 0.00 65 SER A N 10
ATOM 13963 C CA . SER A 1 36 ? 7.470 13.491 -2.944 1.00 0.00 65 SER A CA 10
ATOM 13964 C C . SER A 1 36 ? 8.283 12.896 -1.798 1.00 0.00 65 SER A C 10
ATOM 13965 O O . SER A 1 36 ? 9.440 13.258 -1.592 1.00 0.00 65 SER A O 10
ATOM 13973 N N . GLU A 1 37 ? 7.666 11.980 -1.057 1.00 0.00 66 GLU A N 10
ATOM 13974 C CA . GLU A 1 37 ? 8.332 11.335 0.068 1.00 0.00 66 GLU A CA 10
ATOM 13975 C C . GLU A 1 37 ? 7.685 9.989 0.384 1.00 0.00 66 GLU A C 10
ATOM 13976 O O . GLU A 1 37 ? 6.487 9.799 0.174 1.00 0.00 66 GLU A O 10
ATOM 13988 N N . LEU A 1 38 ? 8.487 9.058 0.889 1.00 0.00 67 LEU A N 10
ATOM 13989 C CA . LEU A 1 38 ? 7.994 7.729 1.235 1.00 0.00 67 LEU A CA 10
ATOM 13990 C C . LEU A 1 38 ? 8.213 7.435 2.715 1.00 0.00 67 LEU A C 10
ATOM 13991 O O . LEU A 1 38 ? 9.189 7.890 3.312 1.00 0.00 67 LEU A O 10
ATOM 14007 N N . HIS A 1 39 ? 7.298 6.669 3.302 1.00 0.00 68 HIS A N 10
ATOM 14008 C CA . HIS A 1 39 ? 7.392 6.312 4.713 1.00 0.00 68 HIS A CA 10
ATOM 14009 C C . HIS A 1 39 ? 7.138 4.821 4.914 1.00 0.00 68 HIS A C 10
ATOM 14010 O O . HIS A 1 39 ? 5.992 4.371 4.915 1.00 0.00 68 HIS A O 10
ATOM 14025 N N . TYR A 1 40 ? 8.214 4.060 5.082 1.00 0.00 69 TYR A N 10
ATOM 14026 C CA . TYR A 1 40 ? 8.107 2.619 5.280 1.00 0.00 69 TYR A CA 10
ATOM 14027 C C . TYR A 1 40 ? 8.673 2.212 6.637 1.00 0.00 69 TYR A C 10
ATOM 14028 O O . TYR A 1 40 ? 9.883 2.067 6.816 1.00 0.00 69 TYR A O 10
ATOM 14046 N N . PRO A 1 41 ? 7.778 2.023 7.618 1.00 0.00 70 PRO A N 10
ATOM 14047 C CA . PRO A 1 41 ? 8.163 1.629 8.976 1.00 0.00 70 PRO A CA 10
ATOM 14048 C C . PRO A 1 41 ? 8.681 0.197 9.040 1.00 0.00 70 PRO A C 10
ATOM 14049 O O . PRO A 1 41 ? 8.110 -0.707 8.429 1.00 0.00 70 PRO A O 10
ATOM 14060 N N . ILE A 1 42 ? 9.765 -0.003 9.782 1.00 0.00 71 ILE A N 10
ATOM 14061 C CA . ILE A 1 42 ? 10.359 -1.327 9.925 1.00 0.00 71 ILE A CA 10
ATOM 14062 C C . ILE A 1 42 ? 10.878 -1.545 11.342 1.00 0.00 71 ILE A C 10
ATOM 14063 O O . ILE A 1 42 ? 11.658 -0.745 11.859 1.00 0.00 71 ILE A O 10
ATOM 14079 N N . ASP A 1 43 ? 10.443 -2.635 11.964 1.00 0.00 72 ASP A N 10
ATOM 14080 C CA . ASP A 1 43 ? 10.866 -2.962 13.321 1.00 0.00 72 ASP A CA 10
ATOM 14081 C C . ASP A 1 43 ? 12.387 -2.949 13.434 1.00 0.00 72 ASP A C 10
ATOM 14082 O O . ASP A 1 43 ? 13.093 -3.307 12.490 1.00 0.00 72 ASP A O 10
ATOM 14091 N N . SER A 1 44 ? 12.886 -2.534 14.594 1.00 0.00 73 SER A N 10
ATOM 14092 C CA . SER A 1 44 ? 14.324 -2.470 14.828 1.00 0.00 73 SER A CA 10
ATOM 14093 C C . SER A 1 44 ? 14.861 -3.823 15.286 1.00 0.00 73 SER A C 10
ATOM 14094 O O . SER A 1 44 ? 16.072 -4.041 15.331 1.00 0.00 73 SER A O 10
ATOM 14102 N N . LEU A 1 45 ? 13.950 -4.728 15.627 1.00 0.00 74 LEU A N 10
ATOM 14103 C CA . LEU A 1 45 ? 14.330 -6.061 16.083 1.00 0.00 74 LEU A CA 10
ATOM 14104 C C . LEU A 1 45 ? 14.147 -7.089 14.971 1.00 0.00 74 LEU A C 10
ATOM 14105 O O . LEU A 1 45 ? 15.094 -7.773 14.579 1.00 0.00 74 LEU A O 10
ATOM 14121 N N . THR A 1 46 ? 12.923 -7.193 14.464 1.00 0.00 75 THR A N 10
ATOM 14122 C CA . THR A 1 46 ? 12.615 -8.137 13.396 1.00 0.00 75 THR A CA 10
ATOM 14123 C C . THR A 1 46 ? 13.139 -7.639 12.054 1.00 0.00 75 THR A C 10
ATOM 14124 O O . THR A 1 46 ? 13.330 -8.420 11.122 1.00 0.00 75 THR A O 10
ATOM 14135 N N . LYS A 1 47 ? 13.371 -6.334 11.963 1.00 0.00 76 LYS A N 10
ATOM 14136 C CA . LYS A 1 47 ? 13.876 -5.730 10.735 1.00 0.00 76 LYS A CA 10
ATOM 14137 C C . LYS A 1 47 ? 12.879 -5.904 9.594 1.00 0.00 76 LYS A C 10
ATOM 14138 O O . LYS A 1 47 ? 13.265 -6.027 8.431 1.00 0.00 76 LYS A O 10
ATOM 14157 N N . LYS A 1 48 ? 11.594 -5.911 9.933 1.00 0.00 77 LYS A N 10
ATOM 14158 C CA . LYS A 1 48 ? 10.540 -6.066 8.937 1.00 0.00 77 LYS A CA 10
ATOM 14159 C C . LYS A 1 48 ? 9.390 -5.102 9.207 1.00 0.00 77 LYS A C 10
ATOM 14160 O O . LYS A 1 48 ? 9.157 -4.677 10.339 1.00 0.00 77 LYS A O 10
ATOM 14179 N N . PRO A 1 49 ? 8.651 -4.748 8.145 1.00 0.00 78 PRO A N 10
ATOM 14180 C CA . PRO A 1 49 ? 7.511 -3.831 8.243 1.00 0.00 78 PRO A CA 10
ATOM 14181 C C . PRO A 1 49 ? 6.330 -4.452 8.981 1.00 0.00 78 PRO A C 10
ATOM 14182 O O . PRO A 1 49 ? 6.159 -5.672 8.986 1.00 0.00 78 PRO A O 10
ATOM 14193 N N . LYS A 1 50 ? 5.516 -3.606 9.603 1.00 0.00 79 LYS A N 10
ATOM 14194 C CA . LYS A 1 50 ? 4.349 -4.071 10.343 1.00 0.00 79 LYS A CA 10
ATOM 14195 C C . LYS A 1 50 ? 3.173 -4.320 9.404 1.00 0.00 79 LYS A C 10
ATOM 14196 O O . LYS A 1 50 ? 2.139 -4.846 9.814 1.00 0.00 79 LYS A O 10
ATOM 14215 N N . GLY A 1 51 ? 3.339 -3.940 8.141 1.00 0.00 80 GLY A N 10
ATOM 14216 C CA . GLY A 1 51 ? 2.284 -4.131 7.163 1.00 0.00 80 GLY A CA 10
ATOM 14217 C C . GLY A 1 51 ? 1.526 -2.852 6.870 1.00 0.00 80 GLY A C 10
ATOM 14218 O O . GLY A 1 51 ? 0.319 -2.878 6.628 1.00 0.00 80 GLY A O 10
ATOM 14222 N N . PHE A 1 52 ? 2.235 -1.728 6.892 1.00 0.00 81 PHE A N 10
ATOM 14223 C CA . PHE A 1 52 ? 1.621 -0.432 6.629 1.00 0.00 81 PHE A CA 10
ATOM 14224 C C . PHE A 1 52 ? 2.674 0.598 6.231 1.00 0.00 81 PHE A C 10
ATOM 14225 O O . PHE A 1 52 ? 3.852 0.455 6.558 1.00 0.00 81 PHE A O 10
ATOM 14242 N N . ALA A 1 53 ? 2.241 1.636 5.523 1.00 0.00 82 ALA A N 10
ATOM 14243 C CA . ALA A 1 53 ? 3.145 2.691 5.081 1.00 0.00 82 ALA A CA 10
ATOM 14244 C C . ALA A 1 53 ? 2.374 3.948 4.694 1.00 0.00 82 ALA A C 10
ATOM 14245 O O . ALA A 1 53 ? 1.147 3.929 4.591 1.00 0.00 82 ALA A O 10
ATOM 14252 N N . PHE A 1 54 ? 3.101 5.040 4.482 1.00 0.00 83 PHE A N 10
ATOM 14253 C CA . PHE A 1 54 ? 2.485 6.308 4.108 1.00 0.00 83 PHE A CA 10
ATOM 14254 C C . PHE A 1 54 ? 3.146 6.887 2.861 1.00 0.00 83 PHE A C 10
ATOM 14255 O O . PHE A 1 54 ? 4.345 7.167 2.854 1.00 0.00 83 PHE A O 10
ATOM 14272 N N . VAL A 1 55 ? 2.356 7.064 1.807 1.00 0.00 84 VAL A N 10
ATOM 14273 C CA . VAL A 1 55 ? 2.864 7.610 0.554 1.00 0.00 84 VAL A CA 10
ATOM 14274 C C . VAL A 1 55 ? 2.476 9.076 0.396 1.00 0.00 84 VAL A C 10
ATOM 14275 O O . VAL A 1 55 ? 1.331 9.457 0.642 1.00 0.00 84 VAL A O 10
ATOM 14288 N N . THR A 1 56 ? 3.437 9.896 -0.016 1.00 0.00 85 THR A N 10
ATOM 14289 C CA . THR A 1 56 ? 3.198 11.321 -0.206 1.00 0.00 85 THR A CA 10
ATOM 14290 C C . THR A 1 56 ? 3.531 11.749 -1.630 1.00 0.00 85 THR A C 10
ATOM 14291 O O . THR A 1 56 ? 4.694 11.748 -2.033 1.00 0.00 85 THR A O 10
ATOM 14302 N N . PHE A 1 57 ? 2.503 12.116 -2.389 1.00 0.00 86 PHE A N 10
ATOM 14303 C CA . PHE A 1 57 ? 2.688 12.547 -3.770 1.00 0.00 86 PHE A CA 10
ATOM 14304 C C . PHE A 1 57 ? 3.017 14.036 -3.836 1.00 0.00 86 PHE A C 10
ATOM 14305 O O . PHE A 1 57 ? 2.785 14.776 -2.881 1.00 0.00 86 PHE A O 10
ATOM 14322 N N . MET A 1 58 ? 3.560 14.466 -4.970 1.00 0.00 87 MET A N 10
ATOM 14323 C CA . MET A 1 58 ? 3.921 15.866 -5.161 1.00 0.00 87 MET A CA 10
ATOM 14324 C C . MET A 1 58 ? 2.688 16.707 -5.479 1.00 0.00 87 MET A C 10
ATOM 14325 O O . MET A 1 58 ? 2.483 17.771 -4.895 1.00 0.00 87 MET A O 10
ATOM 14339 N N . PHE A 1 59 ? 1.871 16.222 -6.408 1.00 0.00 88 PHE A N 10
ATOM 14340 C CA . PHE A 1 59 ? 0.659 16.930 -6.804 1.00 0.00 88 PHE A CA 10
ATOM 14341 C C . PHE A 1 59 ? -0.576 16.286 -6.180 1.00 0.00 88 PHE A C 10
ATOM 14342 O O . PHE A 1 59 ? -0.636 15.074 -5.970 1.00 0.00 88 PHE A O 10
ATOM 14359 N N . PRO A 1 60 ? -1.586 17.115 -5.877 1.00 0.00 89 PRO A N 10
ATOM 14360 C CA . PRO A 1 60 ? -2.838 16.649 -5.273 1.00 0.00 89 PRO A CA 10
ATOM 14361 C C . PRO A 1 60 ? -3.677 15.824 -6.243 1.00 0.00 89 PRO A C 10
ATOM 14362 O O . PRO A 1 60 ? -4.294 14.832 -5.854 1.00 0.00 89 PRO A O 10
ATOM 14373 N N . GLU A 1 61 ? -3.695 16.240 -7.505 1.00 0.00 90 GLU A N 10
ATOM 14374 C CA . GLU A 1 61 ? -4.459 15.538 -8.529 1.00 0.00 90 GLU A CA 10
ATOM 14375 C C . GLU A 1 61 ? -3.928 14.121 -8.729 1.00 0.00 90 GLU A C 10
ATOM 14376 O O . GLU A 1 61 ? -4.647 13.236 -9.195 1.00 0.00 90 GLU A O 10
ATOM 14388 N N . HIS A 1 62 ? -2.663 13.914 -8.376 1.00 0.00 91 HIS A N 10
ATOM 14389 C CA . HIS A 1 62 ? -2.035 12.606 -8.516 1.00 0.00 91 HIS A CA 10
ATOM 14390 C C . HIS A 1 62 ? -2.469 11.670 -7.392 1.00 0.00 91 HIS A C 10
ATOM 14391 O O . HIS A 1 62 ? -2.671 10.476 -7.608 1.00 0.00 91 HIS A O 10
ATOM 14406 N N . ALA A 1 63 ? -2.611 12.222 -6.191 1.00 0.00 92 ALA A N 10
ATOM 14407 C CA . ALA A 1 63 ? -3.023 11.438 -5.034 1.00 0.00 92 ALA A CA 10
ATOM 14408 C C . ALA A 1 63 ? -4.461 10.953 -5.183 1.00 0.00 92 ALA A C 10
ATOM 14409 O O . ALA A 1 63 ? -4.832 9.905 -4.653 1.00 0.00 92 ALA A O 10
ATOM 14416 N N . VAL A 1 64 ? -5.268 11.722 -5.906 1.00 0.00 93 VAL A N 10
ATOM 14417 C CA . VAL A 1 64 ? -6.666 11.371 -6.125 1.00 0.00 93 VAL A CA 10
ATOM 14418 C C . VAL A 1 64 ? -6.790 10.134 -7.008 1.00 0.00 93 VAL A C 10
ATOM 14419 O O . VAL A 1 64 ? -7.417 9.145 -6.627 1.00 0.00 93 VAL A O 10
ATOM 14432 N N . LYS A 1 65 ? -6.189 10.196 -8.191 1.00 0.00 94 LYS A N 10
ATOM 14433 C CA . LYS A 1 65 ? -6.229 9.081 -9.130 1.00 0.00 94 LYS A CA 10
ATOM 14434 C C . LYS A 1 65 ? -5.752 7.794 -8.466 1.00 0.00 94 LYS A C 10
ATOM 14435 O O . LYS A 1 65 ? -6.308 6.721 -8.700 1.00 0.00 94 LYS A O 10
ATOM 14454 N N . ALA A 1 66 ? -4.720 7.908 -7.637 1.00 0.00 95 ALA A N 10
ATOM 14455 C CA . ALA A 1 66 ? -4.171 6.754 -6.937 1.00 0.00 95 ALA A CA 10
ATOM 14456 C C . ALA A 1 66 ? -5.136 6.248 -5.870 1.00 0.00 95 ALA A C 10
ATOM 14457 O O . ALA A 1 66 ? -5.427 5.054 -5.798 1.00 0.00 95 ALA A O 10
ATOM 14464 N N . TYR A 1 67 ? -5.628 7.164 -5.043 1.00 0.00 96 TYR A N 10
ATOM 14465 C CA . TYR A 1 67 ? -6.558 6.810 -3.977 1.00 0.00 96 TYR A CA 10
ATOM 14466 C C . TYR A 1 67 ? -7.839 6.210 -4.549 1.00 0.00 96 TYR A C 10
ATOM 14467 O O . TYR A 1 67 ? -8.554 5.479 -3.865 1.00 0.00 96 TYR A O 10
ATOM 14485 N N . ALA A 1 68 ? -8.120 6.524 -5.809 1.00 0.00 97 ALA A N 10
ATOM 14486 C CA . ALA A 1 68 ? -9.312 6.014 -6.475 1.00 0.00 97 ALA A CA 10
ATOM 14487 C C . ALA A 1 68 ? -9.066 4.626 -7.055 1.00 0.00 97 ALA A C 10
ATOM 14488 O O . ALA A 1 68 ? -9.949 3.769 -7.033 1.00 0.00 97 ALA A O 10
ATOM 14495 N N . GLU A 1 69 ? -7.861 4.411 -7.574 1.00 0.00 98 GLU A N 10
ATOM 14496 C CA . GLU A 1 69 ? -7.501 3.126 -8.161 1.00 0.00 98 GLU A CA 10
ATOM 14497 C C . GLU A 1 69 ? -6.837 2.222 -7.126 1.00 0.00 98 GLU A C 10
ATOM 14498 O O . GLU A 1 69 ? -7.321 1.126 -6.841 1.00 0.00 98 GLU A O 10
ATOM 14510 N N . VAL A 1 70 ? -5.726 2.689 -6.566 1.00 0.00 99 VAL A N 10
ATOM 14511 C CA . VAL A 1 70 ? -4.995 1.925 -5.563 1.00 0.00 99 VAL A CA 10
ATOM 14512 C C . VAL A 1 70 ? -5.942 1.334 -4.524 1.00 0.00 99 VAL A C 10
ATOM 14513 O O . VAL A 1 70 ? -5.915 0.133 -4.256 1.00 0.00 99 VAL A O 10
ATOM 14526 N N . ASP A 1 71 ? -6.780 2.187 -3.944 1.00 0.00 100 ASP A N 10
ATOM 14527 C CA . ASP A 1 71 ? -7.738 1.750 -2.935 1.00 0.00 100 ASP A CA 10
ATOM 14528 C C . ASP A 1 71 ? -8.502 0.517 -3.409 1.00 0.00 100 ASP A C 10
ATOM 14529 O O . ASP A 1 71 ? -9.532 0.630 -4.072 1.00 0.00 100 ASP A O 10
ATOM 14538 N N . GLY A 1 72 ? -7.988 -0.660 -3.064 1.00 0.00 101 GLY A N 10
ATOM 14539 C CA . GLY A 1 72 ? -8.634 -1.896 -3.463 1.00 0.00 101 GLY A CA 10
ATOM 14540 C C . GLY A 1 72 ? -7.822 -2.672 -4.482 1.00 0.00 101 GLY A C 10
ATOM 14541 O O . GLY A 1 72 ? -8.381 -3.353 -5.341 1.00 0.00 101 GLY A O 10
ATOM 14545 N N . GLN A 1 73 ? -6.501 -2.567 -4.387 1.00 0.00 102 GLN A N 10
ATOM 14546 C CA . GLN A 1 73 ? -5.611 -3.262 -5.310 1.00 0.00 102 GLN A CA 10
ATOM 14547 C C . GLN A 1 73 ? -4.726 -4.257 -4.567 1.00 0.00 102 GLN A C 10
ATOM 14548 O O . GLN A 1 73 ? -4.077 -3.910 -3.579 1.00 0.00 102 GLN A O 10
ATOM 14562 N N . VAL A 1 74 ? -4.703 -5.496 -5.047 1.00 0.00 103 VAL A N 10
ATOM 14563 C CA . VAL A 1 74 ? -3.897 -6.542 -4.429 1.00 0.00 103 VAL A CA 10
ATOM 14564 C C . VAL A 1 74 ? -2.429 -6.403 -4.815 1.00 0.00 103 VAL A C 10
ATOM 14565 O O . VAL A 1 74 ? -2.101 -6.166 -5.978 1.00 0.00 103 VAL A O 10
ATOM 14578 N N . PHE A 1 75 ? -1.547 -6.554 -3.832 1.00 0.00 104 PHE A N 10
ATOM 14579 C CA . PHE A 1 75 ? -0.112 -6.446 -4.068 1.00 0.00 104 PHE A CA 10
ATOM 14580 C C . PHE A 1 75 ? 0.643 -7.555 -3.343 1.00 0.00 104 PHE A C 10
ATOM 14581 O O . PHE A 1 75 ? 0.658 -7.609 -2.114 1.00 0.00 104 PHE A O 10
ATOM 14598 N N . GLN A 1 76 ? 1.270 -8.438 -4.114 1.00 0.00 105 GLN A N 10
ATOM 14599 C CA . GLN A 1 76 ? 2.027 -9.547 -3.546 1.00 0.00 105 GLN A CA 10
ATOM 14600 C C . GLN A 1 76 ? 1.144 -10.401 -2.641 1.00 0.00 105 GLN A C 10
ATOM 14601 O O . GLN A 1 76 ? 1.632 -11.056 -1.721 1.00 0.00 105 GLN A O 10
ATOM 14615 N N . GLY A 1 77 ? -0.158 -10.388 -2.909 1.00 0.00 106 GLY A N 10
ATOM 14616 C CA . GLY A 1 77 ? -1.088 -11.165 -2.110 1.00 0.00 106 GLY A CA 10
ATOM 14617 C C . GLY A 1 77 ? -1.540 -10.426 -0.866 1.00 0.00 106 GLY A C 10
ATOM 14618 O O . GLY A 1 77 ? -1.794 -11.040 0.170 1.00 0.00 106 GLY A O 10
ATOM 14622 N N . ARG A 1 78 ? -1.641 -9.105 -0.968 1.00 0.00 107 ARG A N 10
ATOM 14623 C CA . ARG A 1 78 ? -2.063 -8.281 0.158 1.00 0.00 107 ARG A CA 10
ATOM 14624 C C . ARG A 1 78 ? -3.008 -7.174 -0.301 1.00 0.00 107 ARG A C 10
ATOM 14625 O O . ARG A 1 78 ? -2.620 -6.294 -1.069 1.00 0.00 107 ARG A O 10
ATOM 14646 N N . MET A 1 79 ? -4.248 -7.227 0.173 1.00 0.00 108 MET A N 10
ATOM 14647 C CA . MET A 1 79 ? -5.247 -6.228 -0.189 1.00 0.00 108 MET A CA 10
ATOM 14648 C C . MET A 1 79 ? -4.836 -4.845 0.305 1.00 0.00 108 MET A C 10
ATOM 14649 O O . MET A 1 79 ? -5.076 -4.490 1.460 1.00 0.00 108 MET A O 10
ATOM 14663 N N . LEU A 1 80 ? -4.216 -4.067 -0.576 1.00 0.00 109 LEU A N 10
ATOM 14664 C CA . LEU A 1 80 ? -3.772 -2.722 -0.230 1.00 0.00 109 LEU A CA 10
ATOM 14665 C C . LEU A 1 80 ? -4.963 -1.800 0.012 1.00 0.00 109 LEU A C 10
ATOM 14666 O O . LEU A 1 80 ? -5.811 -1.622 -0.863 1.00 0.00 109 LEU A O 10
ATOM 14682 N N . HIS A 1 81 ? -5.019 -1.215 1.204 1.00 0.00 110 HIS A N 10
ATOM 14683 C CA . HIS A 1 81 ? -6.105 -0.308 1.560 1.00 0.00 110 HIS A CA 10
ATOM 14684 C C . HIS A 1 81 ? -5.608 1.132 1.638 1.00 0.00 110 HIS A C 10
ATOM 14685 O O . HIS A 1 81 ? -4.592 1.415 2.274 1.00 0.00 110 HIS A O 10
ATOM 14700 N N . VAL A 1 82 ? -6.329 2.038 0.986 1.00 0.00 111 VAL A N 10
ATOM 14701 C CA . VAL A 1 82 ? -5.961 3.449 0.981 1.00 0.00 111 VAL A CA 10
ATOM 14702 C C . VAL A 1 82 ? -7.078 4.310 1.559 1.00 0.00 111 VAL A C 10
ATOM 14703 O O . VAL A 1 82 ? -8.247 4.149 1.206 1.00 0.00 111 VAL A O 10
ATOM 14716 N N . LEU A 1 83 ? -6.712 5.226 2.449 1.00 0.00 112 LEU A N 10
ATOM 14717 C CA . LEU A 1 83 ? -7.683 6.115 3.076 1.00 0.00 112 LEU A CA 10
ATOM 14718 C C . LEU A 1 83 ? -7.247 7.572 2.955 1.00 0.00 112 LEU A C 10
ATOM 14719 O O . LEU A 1 83 ? -6.062 7.898 3.023 1.00 0.00 112 LEU A O 10
ATOM 14735 N N . PRO A 1 84 ? -8.227 8.470 2.772 1.00 0.00 113 PRO A N 10
ATOM 14736 C CA . PRO A 1 84 ? -7.969 9.906 2.640 1.00 0.00 113 PRO A CA 10
ATOM 14737 C C . PRO A 1 84 ? -7.503 10.535 3.949 1.00 0.00 113 PRO A C 10
ATOM 14738 O O . PRO A 1 84 ? -8.143 10.374 4.988 1.00 0.00 113 PRO A O 10
ATOM 14749 N N . SER A 1 85 ? -6.385 11.251 3.891 1.00 0.00 114 SER A N 10
ATOM 14750 C CA . SER A 1 85 ? -5.832 11.901 5.074 1.00 0.00 114 SER A CA 10
ATOM 14751 C C . SER A 1 85 ? -5.662 13.399 4.840 1.00 0.00 114 SER A C 10
ATOM 14752 O O . SER A 1 85 ? -5.664 13.867 3.701 1.00 0.00 114 SER A O 10
ATOM 14760 N N . THR A 1 86 ? -5.514 14.148 5.929 1.00 0.00 115 THR A N 10
ATOM 14761 C CA . THR A 1 86 ? -5.343 15.593 5.845 1.00 0.00 115 THR A CA 10
ATOM 14762 C C . THR A 1 86 ? -4.203 16.065 6.739 1.00 0.00 115 THR A C 10
ATOM 14763 O O . THR A 1 86 ? -3.537 15.259 7.389 1.00 0.00 115 THR A O 10
ATOM 14774 N N . ILE A 1 87 ? -3.983 17.375 6.768 1.00 0.00 116 ILE A N 10
ATOM 14775 C CA . ILE A 1 87 ? -2.924 17.954 7.585 1.00 0.00 116 ILE A CA 10
ATOM 14776 C C . ILE A 1 87 ? -3.432 18.299 8.981 1.00 0.00 116 ILE A C 10
ATOM 14777 O O . ILE A 1 87 ? -4.491 18.908 9.135 1.00 0.00 116 ILE A O 10
ATOM 14793 N N . LYS A 1 88 ? -2.669 17.909 9.996 1.00 0.00 117 LYS A N 10
ATOM 14794 C CA . LYS A 1 88 ? -3.039 18.180 11.380 1.00 0.00 117 LYS A CA 10
ATOM 14795 C C . LYS A 1 88 ? -2.341 19.434 11.895 1.00 0.00 117 LYS A C 10
ATOM 14796 O O . LYS A 1 88 ? -1.120 19.456 12.058 1.00 0.00 117 LYS A O 10
ATOM 14815 N N . LYS A 1 89 ? -3.122 20.478 12.150 1.00 0.00 118 LYS A N 10
ATOM 14816 C CA . LYS A 1 89 ? -2.580 21.736 12.649 1.00 0.00 118 LYS A CA 10
ATOM 14817 C C . LYS A 1 89 ? -3.020 21.986 14.088 1.00 0.00 118 LYS A C 10
ATOM 14818 O O . LYS A 1 89 ? -4.205 21.901 14.407 1.00 0.00 118 LYS A O 10
ATOM 14837 N N . GLU A 1 90 ? -2.057 22.294 14.952 1.00 0.00 119 GLU A N 10
ATOM 14838 C CA . GLU A 1 90 ? -2.348 22.556 16.357 1.00 0.00 119 GLU A CA 10
ATOM 14839 C C . GLU A 1 90 ? -1.279 23.453 16.975 1.00 0.00 119 GLU A C 10
ATOM 14840 O O . GLU A 1 90 ? -0.209 23.649 16.399 1.00 0.00 119 GLU A O 10
ATOM 14852 N N . ALA A 1 91 ? -1.578 23.996 18.151 1.00 0.00 120 ALA A N 10
ATOM 14853 C CA . ALA A 1 91 ? -0.643 24.870 18.848 1.00 0.00 120 ALA A CA 10
ATOM 14854 C C . ALA A 1 91 ? -0.361 26.131 18.037 1.00 0.00 120 ALA A C 10
ATOM 14855 O O . ALA A 1 91 ? 0.779 26.590 17.962 1.00 0.00 120 ALA A O 10
ATOM 14862 N N . SER A 1 92 ? -1.406 26.685 17.430 1.00 0.00 121 SER A N 10
ATOM 14863 C CA . SER A 1 92 ? -1.269 27.890 16.620 1.00 0.00 121 SER A CA 10
ATOM 14864 C C . SER A 1 92 ? -2.162 29.006 17.152 1.00 0.00 121 SER A C 10
ATOM 14865 O O . SER A 1 92 ? -3.341 28.791 17.434 1.00 0.00 121 SER A O 10
ATOM 14873 N N . GLN A 1 93 ? -1.591 30.199 17.287 1.00 0.00 122 GLN A N 10
ATOM 14874 C CA . GLN A 1 93 ? -2.334 31.349 17.786 1.00 0.00 122 GLN A CA 10
ATOM 14875 C C . GLN A 1 93 ? -2.449 32.430 16.716 1.00 0.00 122 GLN A C 10
ATOM 14876 O O . GLN A 1 93 ? -1.445 32.877 16.162 1.00 0.00 122 GLN A O 10
ATOM 14890 N N . SER A 1 94 ? -3.679 32.844 16.429 1.00 0.00 123 SER A N 10
ATOM 14891 C CA . SER A 1 94 ? -3.924 33.869 15.421 1.00 0.00 123 SER A CA 10
ATOM 14892 C C . SER A 1 94 ? -5.247 34.583 15.684 1.00 0.00 123 SER A C 10
ATOM 14893 O O . SER A 1 94 ? -6.155 34.025 16.298 1.00 0.00 123 SER A O 10
ATOM 14901 N N . GLY A 1 95 ? -5.346 35.823 15.215 1.00 0.00 124 GLY A N 10
ATOM 14902 C CA . GLY A 1 95 ? -6.560 36.594 15.409 1.00 0.00 124 GLY A CA 10
ATOM 14903 C C . GLY A 1 95 ? -6.350 37.786 16.322 1.00 0.00 124 GLY A C 10
ATOM 14904 O O . GLY A 1 95 ? -6.838 37.823 17.451 1.00 0.00 124 GLY A O 10
ATOM 14908 N N . PRO A 1 96 ? -5.606 38.789 15.831 1.00 0.00 125 PRO A N 10
ATOM 14909 C CA . PRO A 1 96 ? -5.315 40.005 16.595 1.00 0.00 125 PRO A CA 10
ATOM 14910 C C . PRO A 1 96 ? -6.548 40.882 16.782 1.00 0.00 125 PRO A C 10
ATOM 14911 O O . PRO A 1 96 ? -7.143 41.349 15.810 1.00 0.00 125 PRO A O 10
ATOM 14922 N N . SER A 1 97 ? -6.928 41.102 18.037 1.00 0.00 126 SER A N 10
ATOM 14923 C CA . SER A 1 97 ? -8.093 41.920 18.351 1.00 0.00 126 SER A CA 10
ATOM 14924 C C . SER A 1 97 ? -7.726 43.401 18.376 1.00 0.00 126 SER A C 10
ATOM 14925 O O . SER A 1 97 ? -6.564 43.761 18.562 1.00 0.00 126 SER A O 10
ATOM 14933 N N . SER A 1 98 ? -8.727 44.255 18.186 1.00 0.00 127 SER A N 10
ATOM 14934 C CA . SER A 1 98 ? -8.511 45.697 18.182 1.00 0.00 127 SER A CA 10
ATOM 14935 C C . SER A 1 98 ? -9.424 46.386 19.192 1.00 0.00 127 SER A C 10
ATOM 14936 O O . SER A 1 98 ? -8.960 47.115 20.068 1.00 0.00 127 SER A O 10
ATOM 14944 N N . GLY A 1 99 ? -10.725 46.148 19.062 1.00 0.00 128 GLY A N 10
ATOM 14945 C CA . GLY A 1 99 ? -11.684 46.752 19.969 1.00 0.00 128 GLY A CA 10
ATOM 14946 C C . GLY A 1 99 ? -13.035 46.976 19.320 1.00 0.00 128 GLY A C 10
ATOM 14947 O O . GLY A 1 99 ? -13.613 48.057 19.431 1.00 0.00 128 GLY A O 10
ATOM 14951 N N . GLY A 1 1 ? -13.999 35.252 -2.020 1.00 0.00 30 GLY A N 11
ATOM 14952 C CA . GLY A 1 1 ? -13.295 34.024 -2.342 1.00 0.00 30 GLY A CA 11
ATOM 14953 C C . GLY A 1 1 ? -11.965 33.913 -1.623 1.00 0.00 30 GLY A C 11
ATOM 14954 O O . GLY A 1 1 ? -11.606 34.784 -0.831 1.00 0.00 30 GLY A O 11
ATOM 14958 N N . SER A 1 2 ? -11.233 32.838 -1.899 1.00 0.00 31 SER A N 11
ATOM 14959 C CA . SER A 1 2 ? -9.938 32.614 -1.268 1.00 0.00 31 SER A CA 11
ATOM 14960 C C . SER A 1 2 ? -8.848 32.424 -2.319 1.00 0.00 31 SER A C 11
ATOM 14961 O O . SER A 1 2 ? -9.036 31.707 -3.302 1.00 0.00 31 SER A O 11
ATOM 14969 N N . SER A 1 3 ? -7.708 33.073 -2.104 1.00 0.00 32 SER A N 11
ATOM 14970 C CA . SER A 1 3 ? -6.588 32.979 -3.033 1.00 0.00 32 SER A CA 11
ATOM 14971 C C . SER A 1 3 ? -5.565 31.956 -2.551 1.00 0.00 32 SER A C 11
ATOM 14972 O O . SER A 1 3 ? -4.358 32.184 -2.625 1.00 0.00 32 SER A O 11
ATOM 14980 N N . GLY A 1 4 ? -6.057 30.824 -2.055 1.00 0.00 33 GLY A N 11
ATOM 14981 C CA . GLY A 1 4 ? -5.174 29.782 -1.567 1.00 0.00 33 GLY A CA 11
ATOM 14982 C C . GLY A 1 4 ? -4.924 28.702 -2.601 1.00 0.00 33 GLY A C 11
ATOM 14983 O O . GLY A 1 4 ? -5.413 28.787 -3.727 1.00 0.00 33 GLY A O 11
ATOM 14987 N N . SER A 1 5 ? -4.159 27.684 -2.219 1.00 0.00 34 SER A N 11
ATOM 14988 C CA . SER A 1 5 ? -3.840 26.586 -3.124 1.00 0.00 34 SER A CA 11
ATOM 14989 C C . SER A 1 5 ? -3.699 25.275 -2.357 1.00 0.00 34 SER A C 11
ATOM 14990 O O . SER A 1 5 ? -3.449 25.271 -1.152 1.00 0.00 34 SER A O 11
ATOM 14998 N N . SER A 1 6 ? -3.861 24.162 -3.066 1.00 0.00 35 SER A N 11
ATOM 14999 C CA . SER A 1 6 ? -3.755 22.843 -2.453 1.00 0.00 35 SER A CA 11
ATOM 15000 C C . SER A 1 6 ? -2.301 22.506 -2.136 1.00 0.00 35 SER A C 11
ATOM 15001 O O . SER A 1 6 ? -1.383 22.985 -2.799 1.00 0.00 35 SER A O 11
ATOM 15009 N N . GLY A 1 7 ? -2.101 21.676 -1.116 1.00 0.00 36 GLY A N 11
ATOM 15010 C CA . GLY A 1 7 ? -0.758 21.288 -0.728 1.00 0.00 36 GLY A CA 11
ATOM 15011 C C . GLY A 1 7 ? -0.749 20.146 0.268 1.00 0.00 36 GLY A C 11
ATOM 15012 O O . GLY A 1 7 ? -0.123 20.237 1.323 1.00 0.00 36 GLY A O 11
ATOM 15016 N N . SER A 1 8 ? -1.448 19.066 -0.068 1.00 0.00 37 SER A N 11
ATOM 15017 C CA . SER A 1 8 ? -1.523 17.902 0.808 1.00 0.00 37 SER A CA 11
ATOM 15018 C C . SER A 1 8 ? -0.693 16.749 0.251 1.00 0.00 37 SER A C 11
ATOM 15019 O O . SER A 1 8 ? 0.250 16.283 0.889 1.00 0.00 37 SER A O 11
ATOM 15027 N N . GLY A 1 9 ? -1.053 16.293 -0.946 1.00 0.00 38 GLY A N 11
ATOM 15028 C CA . GLY A 1 9 ? -0.333 15.198 -1.569 1.00 0.00 38 GLY A CA 11
ATOM 15029 C C . GLY A 1 9 ? 0.042 14.112 -0.581 1.00 0.00 38 GLY A C 11
ATOM 15030 O O . GLY A 1 9 ? 1.126 13.535 -0.663 1.00 0.00 38 GLY A O 11
ATOM 15034 N N . ARG A 1 10 ? -0.857 13.834 0.358 1.00 0.00 39 ARG A N 11
ATOM 15035 C CA . ARG A 1 10 ? -0.614 12.812 1.369 1.00 0.00 39 ARG A CA 11
ATOM 15036 C C . ARG A 1 10 ? -1.655 11.700 1.280 1.00 0.00 39 ARG A C 11
ATOM 15037 O O . ARG A 1 10 ? -2.831 11.956 1.018 1.00 0.00 39 ARG A O 11
ATOM 15058 N N . LEU A 1 11 ? -1.216 10.466 1.498 1.00 0.00 40 LEU A N 11
ATOM 15059 C CA . LEU A 1 11 ? -2.109 9.314 1.442 1.00 0.00 40 LEU A CA 11
ATOM 15060 C C . LEU A 1 11 ? -1.673 8.238 2.431 1.00 0.00 40 LEU A C 11
ATOM 15061 O O . LEU A 1 11 ? -0.480 8.017 2.638 1.00 0.00 40 LEU A O 11
ATOM 15077 N N . PHE A 1 12 ? -2.648 7.568 3.037 1.00 0.00 41 PHE A N 11
ATOM 15078 C CA . PHE A 1 12 ? -2.364 6.513 4.003 1.00 0.00 41 PHE A CA 11
ATOM 15079 C C . PHE A 1 12 ? -2.557 5.135 3.376 1.00 0.00 41 PHE A C 11
ATOM 15080 O O . PHE A 1 12 ? -3.580 4.865 2.746 1.00 0.00 41 PHE A O 11
ATOM 15097 N N . VAL A 1 13 ? -1.566 4.267 3.553 1.00 0.00 42 VAL A N 11
ATOM 15098 C CA . VAL A 1 13 ? -1.625 2.917 3.005 1.00 0.00 42 VAL A CA 11
ATOM 15099 C C . VAL A 1 13 ? -1.217 1.883 4.048 1.00 0.00 42 VAL A C 11
ATOM 15100 O O . VAL A 1 13 ? -0.341 2.134 4.876 1.00 0.00 42 VAL A O 11
ATOM 15113 N N . ARG A 1 14 ? -1.857 0.720 4.002 1.00 0.00 43 ARG A N 11
ATOM 15114 C CA . ARG A 1 14 ? -1.561 -0.354 4.943 1.00 0.00 43 ARG A CA 11
ATOM 15115 C C . ARG A 1 14 ? -1.649 -1.715 4.260 1.00 0.00 43 ARG A C 11
ATOM 15116 O O . ARG A 1 14 ? -1.954 -1.806 3.072 1.00 0.00 43 ARG A O 11
ATOM 15137 N N . ASN A 1 15 ? -1.379 -2.771 5.021 1.00 0.00 44 ASN A N 11
ATOM 15138 C CA . ASN A 1 15 ? -1.426 -4.129 4.489 1.00 0.00 44 ASN A CA 11
ATOM 15139 C C . ASN A 1 15 ? -0.314 -4.352 3.469 1.00 0.00 44 ASN A C 11
ATOM 15140 O O . ASN A 1 15 ? -0.560 -4.833 2.362 1.00 0.00 44 ASN A O 11
ATOM 15151 N N . LEU A 1 16 ? 0.909 -4.000 3.849 1.00 0.00 45 LEU A N 11
ATOM 15152 C CA . LEU A 1 16 ? 2.060 -4.163 2.968 1.00 0.00 45 LEU A CA 11
ATOM 15153 C C . LEU A 1 16 ? 2.714 -5.526 3.172 1.00 0.00 45 LEU A C 11
ATOM 15154 O O . LEU A 1 16 ? 2.903 -5.971 4.304 1.00 0.00 45 LEU A O 11
ATOM 15170 N N . SER A 1 17 ? 3.058 -6.183 2.069 1.00 0.00 46 SER A N 11
ATOM 15171 C CA . SER A 1 17 ? 3.690 -7.496 2.127 1.00 0.00 46 SER A CA 11
ATOM 15172 C C . SER A 1 17 ? 5.142 -7.381 2.580 1.00 0.00 46 SER A C 11
ATOM 15173 O O . SER A 1 17 ? 5.938 -6.664 1.973 1.00 0.00 46 SER A O 11
ATOM 15181 N N . TYR A 1 18 ? 5.479 -8.092 3.650 1.00 0.00 47 TYR A N 11
ATOM 15182 C CA . TYR A 1 18 ? 6.834 -8.069 4.187 1.00 0.00 47 TYR A CA 11
ATOM 15183 C C . TYR A 1 18 ? 7.856 -8.402 3.104 1.00 0.00 47 TYR A C 11
ATOM 15184 O O . TYR A 1 18 ? 9.039 -8.087 3.231 1.00 0.00 47 TYR A O 11
ATOM 15202 N N . THR A 1 19 ? 7.389 -9.042 2.036 1.00 0.00 48 THR A N 11
ATOM 15203 C CA . THR A 1 19 ? 8.259 -9.419 0.930 1.00 0.00 48 THR A CA 11
ATOM 15204 C C . THR A 1 19 ? 8.668 -8.200 0.112 1.00 0.00 48 THR A C 11
ATOM 15205 O O . THR A 1 19 ? 9.784 -8.132 -0.403 1.00 0.00 48 THR A O 11
ATOM 15216 N N . SER A 1 20 ? 7.759 -7.237 -0.003 1.00 0.00 49 SER A N 11
ATOM 15217 C CA . SER A 1 20 ? 8.025 -6.021 -0.762 1.00 0.00 49 SER A CA 11
ATOM 15218 C C . SER A 1 20 ? 9.006 -5.120 -0.018 1.00 0.00 49 SER A C 11
ATOM 15219 O O . SER A 1 20 ? 9.118 -5.183 1.206 1.00 0.00 49 SER A O 11
ATOM 15227 N N . SER A 1 21 ? 9.716 -4.283 -0.767 1.00 0.00 50 SER A N 11
ATOM 15228 C CA . SER A 1 21 ? 10.692 -3.372 -0.181 1.00 0.00 50 SER A CA 11
ATOM 15229 C C . SER A 1 21 ? 10.339 -1.921 -0.496 1.00 0.00 50 SER A C 11
ATOM 15230 O O . SER A 1 21 ? 9.675 -1.636 -1.492 1.00 0.00 50 SER A O 11
ATOM 15238 N N . GLU A 1 22 ? 10.788 -1.010 0.361 1.00 0.00 51 GLU A N 11
ATOM 15239 C CA . GLU A 1 22 ? 10.519 0.411 0.175 1.00 0.00 51 GLU A CA 11
ATOM 15240 C C . GLU A 1 22 ? 10.579 0.787 -1.303 1.00 0.00 51 GLU A C 11
ATOM 15241 O O . GLU A 1 22 ? 9.852 1.669 -1.759 1.00 0.00 51 GLU A O 11
ATOM 15253 N N . GLU A 1 23 ? 11.451 0.111 -2.045 1.00 0.00 52 GLU A N 11
ATOM 15254 C CA . GLU A 1 23 ? 11.606 0.376 -3.470 1.00 0.00 52 GLU A CA 11
ATOM 15255 C C . GLU A 1 23 ? 10.319 0.058 -4.226 1.00 0.00 52 GLU A C 11
ATOM 15256 O O . GLU A 1 23 ? 9.673 0.950 -4.776 1.00 0.00 52 GLU A O 11
ATOM 15268 N N . ASP A 1 24 ? 9.954 -1.219 -4.249 1.00 0.00 53 ASP A N 11
ATOM 15269 C CA . ASP A 1 24 ? 8.744 -1.656 -4.936 1.00 0.00 53 ASP A CA 11
ATOM 15270 C C . ASP A 1 24 ? 7.637 -0.615 -4.803 1.00 0.00 53 ASP A C 11
ATOM 15271 O O . ASP A 1 24 ? 7.054 -0.183 -5.798 1.00 0.00 53 ASP A O 11
ATOM 15280 N N . LEU A 1 25 ? 7.351 -0.218 -3.568 1.00 0.00 54 LEU A N 11
ATOM 15281 C CA . LEU A 1 25 ? 6.313 0.772 -3.304 1.00 0.00 54 LEU A CA 11
ATOM 15282 C C . LEU A 1 25 ? 6.539 2.032 -4.133 1.00 0.00 54 LEU A C 11
ATOM 15283 O O . LEU A 1 25 ? 5.697 2.408 -4.949 1.00 0.00 54 LEU A O 11
ATOM 15299 N N . GLU A 1 26 ? 7.680 2.678 -3.920 1.00 0.00 55 GLU A N 11
ATOM 15300 C CA . GLU A 1 26 ? 8.016 3.896 -4.649 1.00 0.00 55 GLU A CA 11
ATOM 15301 C C . GLU A 1 26 ? 7.566 3.800 -6.104 1.00 0.00 55 GLU A C 11
ATOM 15302 O O . GLU A 1 26 ? 6.858 4.673 -6.606 1.00 0.00 55 GLU A O 11
ATOM 15314 N N . LYS A 1 27 ? 7.984 2.733 -6.777 1.00 0.00 56 LYS A N 11
ATOM 15315 C CA . LYS A 1 27 ? 7.625 2.520 -8.174 1.00 0.00 56 LYS A CA 11
ATOM 15316 C C . LYS A 1 27 ? 6.120 2.320 -8.325 1.00 0.00 56 LYS A C 11
ATOM 15317 O O . LYS A 1 27 ? 5.450 3.079 -9.027 1.00 0.00 56 LYS A O 11
ATOM 15336 N N . LEU A 1 28 ? 5.594 1.296 -7.661 1.00 0.00 57 LEU A N 11
ATOM 15337 C CA . LEU A 1 28 ? 4.168 0.998 -7.720 1.00 0.00 57 LEU A CA 11
ATOM 15338 C C . LEU A 1 28 ? 3.345 2.281 -7.775 1.00 0.00 57 LEU A C 11
ATOM 15339 O O . LEU A 1 28 ? 2.572 2.495 -8.709 1.00 0.00 57 LEU A O 11
ATOM 15355 N N . PHE A 1 29 ? 3.517 3.132 -6.769 1.00 0.00 58 PHE A N 11
ATOM 15356 C CA . PHE A 1 29 ? 2.791 4.395 -6.703 1.00 0.00 58 PHE A CA 11
ATOM 15357 C C . PHE A 1 29 ? 3.283 5.361 -7.777 1.00 0.00 58 PHE A C 11
ATOM 15358 O O . PHE A 1 29 ? 2.486 5.987 -8.476 1.00 0.00 58 PHE A O 11
ATOM 15375 N N . SER A 1 30 ? 4.601 5.478 -7.902 1.00 0.00 59 SER A N 11
ATOM 15376 C CA . SER A 1 30 ? 5.200 6.371 -8.887 1.00 0.00 59 SER A CA 11
ATOM 15377 C C . SER A 1 30 ? 4.474 6.268 -10.225 1.00 0.00 59 SER A C 11
ATOM 15378 O O . SER A 1 30 ? 4.292 7.265 -10.923 1.00 0.00 59 SER A O 11
ATOM 15386 N N . ALA A 1 31 ? 4.063 5.054 -10.576 1.00 0.00 60 ALA A N 11
ATOM 15387 C CA . ALA A 1 31 ? 3.355 4.820 -11.829 1.00 0.00 60 ALA A CA 11
ATOM 15388 C C . ALA A 1 31 ? 2.269 5.866 -12.050 1.00 0.00 60 ALA A C 11
ATOM 15389 O O . ALA A 1 31 ? 2.077 6.350 -13.166 1.00 0.00 60 ALA A O 11
ATOM 15396 N N . TYR A 1 32 ? 1.560 6.212 -10.981 1.00 0.00 61 TYR A N 11
ATOM 15397 C CA . TYR A 1 32 ? 0.491 7.200 -11.059 1.00 0.00 61 TYR A CA 11
ATOM 15398 C C . TYR A 1 32 ? 1.056 8.599 -11.278 1.00 0.00 61 TYR A C 11
ATOM 15399 O O . TYR A 1 32 ? 0.464 9.418 -11.980 1.00 0.00 61 TYR A O 11
ATOM 15417 N N . GLY A 1 33 ? 2.209 8.866 -10.671 1.00 0.00 62 GLY A N 11
ATOM 15418 C CA . GLY A 1 33 ? 2.837 10.167 -10.811 1.00 0.00 62 GLY A CA 11
ATOM 15419 C C . GLY A 1 33 ? 4.095 10.296 -9.976 1.00 0.00 62 GLY A C 11
ATOM 15420 O O . GLY A 1 33 ? 4.531 9.349 -9.321 1.00 0.00 62 GLY A O 11
ATOM 15424 N N . PRO A 1 34 ? 4.702 11.493 -9.993 1.00 0.00 63 PRO A N 11
ATOM 15425 C CA . PRO A 1 34 ? 5.927 11.770 -9.237 1.00 0.00 63 PRO A CA 11
ATOM 15426 C C . PRO A 1 34 ? 5.684 11.806 -7.732 1.00 0.00 63 PRO A C 11
ATOM 15427 O O . PRO A 1 34 ? 4.757 12.463 -7.258 1.00 0.00 63 PRO A O 11
ATOM 15438 N N . LEU A 1 35 ? 6.522 11.096 -6.986 1.00 0.00 64 LEU A N 11
ATOM 15439 C CA . LEU A 1 35 ? 6.399 11.047 -5.533 1.00 0.00 64 LEU A CA 11
ATOM 15440 C C . LEU A 1 35 ? 7.237 12.140 -4.878 1.00 0.00 64 LEU A C 11
ATOM 15441 O O . LEU A 1 35 ? 8.246 12.577 -5.430 1.00 0.00 64 LEU A O 11
ATOM 15457 N N . SER A 1 36 ? 6.811 12.577 -3.696 1.00 0.00 65 SER A N 11
ATOM 15458 C CA . SER A 1 36 ? 7.521 13.620 -2.967 1.00 0.00 65 SER A CA 11
ATOM 15459 C C . SER A 1 36 ? 8.330 13.026 -1.817 1.00 0.00 65 SER A C 11
ATOM 15460 O O . SER A 1 36 ? 9.487 13.388 -1.607 1.00 0.00 65 SER A O 11
ATOM 15468 N N . GLU A 1 37 ? 7.711 12.111 -1.078 1.00 0.00 66 GLU A N 11
ATOM 15469 C CA . GLU A 1 37 ? 8.372 11.467 0.051 1.00 0.00 66 GLU A CA 11
ATOM 15470 C C . GLU A 1 37 ? 7.676 10.159 0.415 1.00 0.00 66 GLU A C 11
ATOM 15471 O O . GLU A 1 37 ? 6.463 10.022 0.252 1.00 0.00 66 GLU A O 11
ATOM 15483 N N . LEU A 1 38 ? 8.452 9.200 0.909 1.00 0.00 67 LEU A N 11
ATOM 15484 C CA . LEU A 1 38 ? 7.911 7.902 1.296 1.00 0.00 67 LEU A CA 11
ATOM 15485 C C . LEU A 1 38 ? 8.349 7.529 2.709 1.00 0.00 67 LEU A C 11
ATOM 15486 O O . LEU A 1 38 ? 9.478 7.809 3.114 1.00 0.00 67 LEU A O 11
ATOM 15502 N N . HIS A 1 39 ? 7.450 6.893 3.454 1.00 0.00 68 HIS A N 11
ATOM 15503 C CA . HIS A 1 39 ? 7.746 6.479 4.821 1.00 0.00 68 HIS A CA 11
ATOM 15504 C C . HIS A 1 39 ? 7.449 4.995 5.015 1.00 0.00 68 HIS A C 11
ATOM 15505 O O . HIS A 1 39 ? 6.290 4.591 5.107 1.00 0.00 68 HIS A O 11
ATOM 15520 N N . TYR A 1 40 ? 8.503 4.189 5.074 1.00 0.00 69 TYR A N 11
ATOM 15521 C CA . TYR A 1 40 ? 8.355 2.750 5.254 1.00 0.00 69 TYR A CA 11
ATOM 15522 C C . TYR A 1 40 ? 8.892 2.312 6.613 1.00 0.00 69 TYR A C 11
ATOM 15523 O O . TYR A 1 40 ? 10.081 2.039 6.781 1.00 0.00 69 TYR A O 11
ATOM 15541 N N . PRO A 1 41 ? 7.995 2.243 7.608 1.00 0.00 70 PRO A N 11
ATOM 15542 C CA . PRO A 1 41 ? 8.354 1.839 8.971 1.00 0.00 70 PRO A CA 11
ATOM 15543 C C . PRO A 1 41 ? 8.713 0.359 9.060 1.00 0.00 70 PRO A C 11
ATOM 15544 O O . PRO A 1 41 ? 8.096 -0.480 8.403 1.00 0.00 70 PRO A O 11
ATOM 15555 N N . ILE A 1 42 ? 9.713 0.046 9.877 1.00 0.00 71 ILE A N 11
ATOM 15556 C CA . ILE A 1 42 ? 10.152 -1.332 10.053 1.00 0.00 71 ILE A CA 11
ATOM 15557 C C . ILE A 1 42 ? 10.494 -1.618 11.512 1.00 0.00 71 ILE A C 11
ATOM 15558 O O . ILE A 1 42 ? 10.844 -0.712 12.268 1.00 0.00 71 ILE A O 11
ATOM 15574 N N . ASP A 1 43 ? 10.390 -2.885 11.900 1.00 0.00 72 ASP A N 11
ATOM 15575 C CA . ASP A 1 43 ? 10.691 -3.292 13.268 1.00 0.00 72 ASP A CA 11
ATOM 15576 C C . ASP A 1 43 ? 12.191 -3.493 13.458 1.00 0.00 72 ASP A C 11
ATOM 15577 O O . ASP A 1 43 ? 12.845 -4.158 12.654 1.00 0.00 72 ASP A O 11
ATOM 15586 N N . SER A 1 44 ? 12.731 -2.912 14.525 1.00 0.00 73 SER A N 11
ATOM 15587 C CA . SER A 1 44 ? 14.155 -3.023 14.818 1.00 0.00 73 SER A CA 11
ATOM 15588 C C . SER A 1 44 ? 14.485 -4.395 15.398 1.00 0.00 73 SER A C 11
ATOM 15589 O O . SER A 1 44 ? 15.630 -4.671 15.759 1.00 0.00 73 SER A O 11
ATOM 15597 N N . LEU A 1 45 ? 13.473 -5.252 15.486 1.00 0.00 74 LEU A N 11
ATOM 15598 C CA . LEU A 1 45 ? 13.654 -6.597 16.022 1.00 0.00 74 LEU A CA 11
ATOM 15599 C C . LEU A 1 45 ? 13.641 -7.635 14.905 1.00 0.00 74 LEU A C 11
ATOM 15600 O O . LEU A 1 45 ? 14.610 -8.371 14.715 1.00 0.00 74 LEU A O 11
ATOM 15616 N N . THR A 1 46 ? 12.538 -7.688 14.165 1.00 0.00 75 THR A N 11
ATOM 15617 C CA . THR A 1 46 ? 12.399 -8.634 13.066 1.00 0.00 75 THR A CA 11
ATOM 15618 C C . THR A 1 46 ? 12.898 -8.033 11.756 1.00 0.00 75 THR A C 11
ATOM 15619 O O . THR A 1 46 ? 13.063 -8.738 10.761 1.00 0.00 75 THR A O 11
ATOM 15630 N N . LYS A 1 47 ? 13.136 -6.726 11.764 1.00 0.00 76 LYS A N 11
ATOM 15631 C CA . LYS A 1 47 ? 13.618 -6.029 10.577 1.00 0.00 76 LYS A CA 11
ATOM 15632 C C . LYS A 1 47 ? 12.596 -6.108 9.447 1.00 0.00 76 LYS A C 11
ATOM 15633 O O . LYS A 1 47 ? 12.950 -6.040 8.270 1.00 0.00 76 LYS A O 11
ATOM 15652 N N . LYS A 1 48 ? 11.327 -6.250 9.813 1.00 0.00 77 LYS A N 11
ATOM 15653 C CA . LYS A 1 48 ? 10.252 -6.335 8.831 1.00 0.00 77 LYS A CA 11
ATOM 15654 C C . LYS A 1 48 ? 9.160 -5.313 9.131 1.00 0.00 77 LYS A C 11
ATOM 15655 O O . LYS A 1 48 ? 8.900 -4.966 10.283 1.00 0.00 77 LYS A O 11
ATOM 15674 N N . PRO A 1 49 ? 8.502 -4.821 8.071 1.00 0.00 78 PRO A N 11
ATOM 15675 C CA . PRO A 1 49 ? 7.425 -3.834 8.196 1.00 0.00 78 PRO A CA 11
ATOM 15676 C C . PRO A 1 49 ? 6.168 -4.425 8.825 1.00 0.00 78 PRO A C 11
ATOM 15677 O O . PRO A 1 49 ? 5.743 -5.525 8.473 1.00 0.00 78 PRO A O 11
ATOM 15688 N N . LYS A 1 50 ? 5.575 -3.686 9.757 1.00 0.00 79 LYS A N 11
ATOM 15689 C CA . LYS A 1 50 ? 4.365 -4.136 10.435 1.00 0.00 79 LYS A CA 11
ATOM 15690 C C . LYS A 1 50 ? 3.191 -4.205 9.463 1.00 0.00 79 LYS A C 11
ATOM 15691 O O . LYS A 1 50 ? 2.169 -4.825 9.752 1.00 0.00 79 LYS A O 11
ATOM 15710 N N . GLY A 1 51 ? 3.346 -3.564 8.308 1.00 0.00 80 GLY A N 11
ATOM 15711 C CA . GLY A 1 51 ? 2.291 -3.567 7.311 1.00 0.00 80 GLY A CA 11
ATOM 15712 C C . GLY A 1 51 ? 1.605 -2.221 7.190 1.00 0.00 80 GLY A C 11
ATOM 15713 O O . GLY A 1 51 ? 0.388 -2.150 7.017 1.00 0.00 80 GLY A O 11
ATOM 15717 N N . PHE A 1 52 ? 2.386 -1.149 7.282 1.00 0.00 81 PHE A N 11
ATOM 15718 C CA . PHE A 1 52 ? 1.845 0.202 7.184 1.00 0.00 81 PHE A CA 11
ATOM 15719 C C . PHE A 1 52 ? 2.901 1.174 6.667 1.00 0.00 81 PHE A C 11
ATOM 15720 O O . PHE A 1 52 ? 4.086 1.038 6.970 1.00 0.00 81 PHE A O 11
ATOM 15737 N N . ALA A 1 53 ? 2.462 2.154 5.884 1.00 0.00 82 ALA A N 11
ATOM 15738 C CA . ALA A 1 53 ? 3.368 3.150 5.326 1.00 0.00 82 ALA A CA 11
ATOM 15739 C C . ALA A 1 53 ? 2.611 4.405 4.903 1.00 0.00 82 ALA A C 11
ATOM 15740 O O . ALA A 1 53 ? 1.382 4.407 4.835 1.00 0.00 82 ALA A O 11
ATOM 15747 N N . PHE A 1 54 ? 3.353 5.470 4.619 1.00 0.00 83 PHE A N 11
ATOM 15748 C CA . PHE A 1 54 ? 2.751 6.732 4.204 1.00 0.00 83 PHE A CA 11
ATOM 15749 C C . PHE A 1 54 ? 3.349 7.211 2.884 1.00 0.00 83 PHE A C 11
ATOM 15750 O O . PHE A 1 54 ? 4.556 7.431 2.779 1.00 0.00 83 PHE A O 11
ATOM 15767 N N . VAL A 1 55 ? 2.495 7.370 1.878 1.00 0.00 84 VAL A N 11
ATOM 15768 C CA . VAL A 1 55 ? 2.937 7.823 0.565 1.00 0.00 84 VAL A CA 11
ATOM 15769 C C . VAL A 1 55 ? 2.524 9.270 0.315 1.00 0.00 84 VAL A C 11
ATOM 15770 O O . VAL A 1 55 ? 1.337 9.599 0.321 1.00 0.00 84 VAL A O 11
ATOM 15783 N N . THR A 1 56 ? 3.512 10.132 0.094 1.00 0.00 85 THR A N 11
ATOM 15784 C CA . THR A 1 56 ? 3.252 11.543 -0.158 1.00 0.00 85 THR A CA 11
ATOM 15785 C C . THR A 1 56 ? 3.537 11.905 -1.611 1.00 0.00 85 THR A C 11
ATOM 15786 O O . THR A 1 56 ? 4.694 12.027 -2.015 1.00 0.00 85 THR A O 11
ATOM 15797 N N . PHE A 1 57 ? 2.477 12.075 -2.393 1.00 0.00 86 PHE A N 11
ATOM 15798 C CA . PHE A 1 57 ? 2.614 12.422 -3.802 1.00 0.00 86 PHE A CA 11
ATOM 15799 C C . PHE A 1 57 ? 2.958 13.900 -3.968 1.00 0.00 86 PHE A C 11
ATOM 15800 O O . PHE A 1 57 ? 2.608 14.727 -3.126 1.00 0.00 86 PHE A O 11
ATOM 15817 N N . MET A 1 58 ? 3.645 14.223 -5.058 1.00 0.00 87 MET A N 11
ATOM 15818 C CA . MET A 1 58 ? 4.036 15.600 -5.334 1.00 0.00 87 MET A CA 11
ATOM 15819 C C . MET A 1 58 ? 2.809 16.494 -5.485 1.00 0.00 87 MET A C 11
ATOM 15820 O O . MET A 1 58 ? 2.749 17.584 -4.916 1.00 0.00 87 MET A O 11
ATOM 15834 N N . PHE A 1 59 ? 1.833 16.025 -6.255 1.00 0.00 88 PHE A N 11
ATOM 15835 C CA . PHE A 1 59 ? 0.607 16.783 -6.481 1.00 0.00 88 PHE A CA 11
ATOM 15836 C C . PHE A 1 59 ? -0.605 16.033 -5.936 1.00 0.00 88 PHE A C 11
ATOM 15837 O O . PHE A 1 59 ? -0.668 14.803 -5.961 1.00 0.00 88 PHE A O 11
ATOM 15854 N N . PRO A 1 60 ? -1.590 16.789 -5.431 1.00 0.00 89 PRO A N 11
ATOM 15855 C CA . PRO A 1 60 ? -2.818 16.218 -4.870 1.00 0.00 89 PRO A CA 11
ATOM 15856 C C . PRO A 1 60 ? -3.710 15.598 -5.940 1.00 0.00 89 PRO A C 11
ATOM 15857 O O . PRO A 1 60 ? -4.326 14.555 -5.719 1.00 0.00 89 PRO A O 11
ATOM 15868 N N . GLU A 1 61 ? -3.774 16.246 -7.099 1.00 0.00 90 GLU A N 11
ATOM 15869 C CA . GLU A 1 61 ? -4.592 15.756 -8.203 1.00 0.00 90 GLU A CA 11
ATOM 15870 C C . GLU A 1 61 ? -4.265 14.299 -8.518 1.00 0.00 90 GLU A C 11
ATOM 15871 O O . GLU A 1 61 ? -5.161 13.479 -8.718 1.00 0.00 90 GLU A O 11
ATOM 15883 N N . HIS A 1 62 ? -2.974 13.985 -8.562 1.00 0.00 91 HIS A N 11
ATOM 15884 C CA . HIS A 1 62 ? -2.527 12.628 -8.853 1.00 0.00 91 HIS A CA 11
ATOM 15885 C C . HIS A 1 62 ? -2.850 11.689 -7.695 1.00 0.00 91 HIS A C 11
ATOM 15886 O O . HIS A 1 62 ? -3.283 10.556 -7.904 1.00 0.00 91 HIS A O 11
ATOM 15901 N N . ALA A 1 63 ? -2.636 12.168 -6.474 1.00 0.00 92 ALA A N 11
ATOM 15902 C CA . ALA A 1 63 ? -2.906 11.373 -5.283 1.00 0.00 92 ALA A CA 11
ATOM 15903 C C . ALA A 1 63 ? -4.335 10.839 -5.291 1.00 0.00 92 ALA A C 11
ATOM 15904 O O . ALA A 1 63 ? -4.582 9.691 -4.923 1.00 0.00 92 ALA A O 11
ATOM 15911 N N . VAL A 1 64 ? -5.274 11.681 -5.712 1.00 0.00 93 VAL A N 11
ATOM 15912 C CA . VAL A 1 64 ? -6.678 11.294 -5.769 1.00 0.00 93 VAL A CA 11
ATOM 15913 C C . VAL A 1 64 ? -6.888 10.126 -6.725 1.00 0.00 93 VAL A C 11
ATOM 15914 O O . VAL A 1 64 ? -7.553 9.145 -6.390 1.00 0.00 93 VAL A O 11
ATOM 15927 N N . LYS A 1 65 ? -6.316 10.236 -7.920 1.00 0.00 94 LYS A N 11
ATOM 15928 C CA . LYS A 1 65 ? -6.438 9.188 -8.927 1.00 0.00 94 LYS A CA 11
ATOM 15929 C C . LYS A 1 65 ? -5.952 7.850 -8.381 1.00 0.00 94 LYS A C 11
ATOM 15930 O O . LYS A 1 65 ? -6.566 6.811 -8.621 1.00 0.00 94 LYS A O 11
ATOM 15949 N N . ALA A 1 66 ? -4.846 7.883 -7.644 1.00 0.00 95 ALA A N 11
ATOM 15950 C CA . ALA A 1 66 ? -4.279 6.673 -7.062 1.00 0.00 95 ALA A CA 11
ATOM 15951 C C . ALA A 1 66 ? -5.183 6.116 -5.967 1.00 0.00 95 ALA A C 11
ATOM 15952 O O . ALA A 1 66 ? -5.334 4.901 -5.832 1.00 0.00 95 ALA A O 11
ATOM 15959 N N . TYR A 1 67 ? -5.780 7.010 -5.187 1.00 0.00 96 TYR A N 11
ATOM 15960 C CA . TYR A 1 67 ? -6.666 6.607 -4.102 1.00 0.00 96 TYR A CA 11
ATOM 15961 C C . TYR A 1 67 ? -7.973 6.040 -4.648 1.00 0.00 96 TYR A C 11
ATOM 15962 O O . TYR A 1 67 ? -8.670 5.289 -3.965 1.00 0.00 96 TYR A O 11
ATOM 15980 N N . ALA A 1 68 ? -8.299 6.405 -5.883 1.00 0.00 97 ALA A N 11
ATOM 15981 C CA . ALA A 1 68 ? -9.520 5.931 -6.523 1.00 0.00 97 ALA A CA 11
ATOM 15982 C C . ALA A 1 68 ? -9.292 4.592 -7.217 1.00 0.00 97 ALA A C 11
ATOM 15983 O O . ALA A 1 68 ? -10.223 3.806 -7.388 1.00 0.00 97 ALA A O 11
ATOM 15990 N N . GLU A 1 69 ? -8.049 4.340 -7.614 1.00 0.00 98 GLU A N 11
ATOM 15991 C CA . GLU A 1 69 ? -7.701 3.096 -8.290 1.00 0.00 98 GLU A CA 11
ATOM 15992 C C . GLU A 1 69 ? -7.064 2.108 -7.317 1.00 0.00 98 GLU A C 11
ATOM 15993 O O . GLU A 1 69 ? -7.540 0.984 -7.156 1.00 0.00 98 GLU A O 11
ATOM 16005 N N . VAL A 1 70 ? -5.983 2.535 -6.671 1.00 0.00 99 VAL A N 11
ATOM 16006 C CA . VAL A 1 70 ? -5.281 1.689 -5.714 1.00 0.00 99 VAL A CA 11
ATOM 16007 C C . VAL A 1 70 ? -6.235 1.144 -4.658 1.00 0.00 99 VAL A C 11
ATOM 16008 O O . VAL A 1 70 ? -6.371 -0.069 -4.497 1.00 0.00 99 VAL A O 11
ATOM 16021 N N . ASP A 1 71 ? -6.895 2.047 -3.942 1.00 0.00 100 ASP A N 11
ATOM 16022 C CA . ASP A 1 71 ? -7.839 1.657 -2.901 1.00 0.00 100 ASP A CA 11
ATOM 16023 C C . ASP A 1 71 ? -8.649 0.438 -3.332 1.00 0.00 100 ASP A C 11
ATOM 16024 O O . ASP A 1 71 ? -9.687 0.567 -3.980 1.00 0.00 100 ASP A O 11
ATOM 16033 N N . GLY A 1 72 ? -8.166 -0.746 -2.968 1.00 0.00 101 GLY A N 11
ATOM 16034 C CA . GLY A 1 72 ? -8.857 -1.971 -3.326 1.00 0.00 101 GLY A CA 11
ATOM 16035 C C . GLY A 1 72 ? -8.081 -2.802 -4.329 1.00 0.00 101 GLY A C 11
ATOM 16036 O O . GLY A 1 72 ? -8.670 -3.524 -5.133 1.00 0.00 101 GLY A O 11
ATOM 16040 N N . GLN A 1 73 ? -6.757 -2.698 -4.283 1.00 0.00 102 GLN A N 11
ATOM 16041 C CA . GLN A 1 73 ? -5.900 -3.445 -5.197 1.00 0.00 102 GLN A CA 11
ATOM 16042 C C . GLN A 1 73 ? -5.153 -4.552 -4.460 1.00 0.00 102 GLN A C 11
ATOM 16043 O O . GLN A 1 73 ? -4.961 -4.484 -3.246 1.00 0.00 102 GLN A O 11
ATOM 16057 N N . VAL A 1 74 ? -4.732 -5.570 -5.203 1.00 0.00 103 VAL A N 11
ATOM 16058 C CA . VAL A 1 74 ? -4.005 -6.692 -4.621 1.00 0.00 103 VAL A CA 11
ATOM 16059 C C . VAL A 1 74 ? -2.521 -6.621 -4.963 1.00 0.00 103 VAL A C 11
ATOM 16060 O O . VAL A 1 74 ? -2.146 -6.276 -6.084 1.00 0.00 103 VAL A O 11
ATOM 16073 N N . PHE A 1 75 ? -1.678 -6.951 -3.990 1.00 0.00 104 PHE A N 11
ATOM 16074 C CA . PHE A 1 75 ? -0.234 -6.925 -4.187 1.00 0.00 104 PHE A CA 11
ATOM 16075 C C . PHE A 1 75 ? 0.434 -8.095 -3.470 1.00 0.00 104 PHE A C 11
ATOM 16076 O O . PHE A 1 75 ? 0.501 -8.127 -2.242 1.00 0.00 104 PHE A O 11
ATOM 16093 N N . GLN A 1 76 ? 0.927 -9.053 -4.248 1.00 0.00 105 GLN A N 11
ATOM 16094 C CA . GLN A 1 76 ? 1.589 -10.226 -3.689 1.00 0.00 105 GLN A CA 11
ATOM 16095 C C . GLN A 1 76 ? 0.664 -10.965 -2.727 1.00 0.00 105 GLN A C 11
ATOM 16096 O O . GLN A 1 76 ? 1.122 -11.627 -1.796 1.00 0.00 105 GLN A O 11
ATOM 16110 N N . GLY A 1 77 ? -0.640 -10.847 -2.958 1.00 0.00 106 GLY A N 11
ATOM 16111 C CA . GLY A 1 77 ? -1.608 -11.509 -2.103 1.00 0.00 106 GLY A CA 11
ATOM 16112 C C . GLY A 1 77 ? -1.877 -10.737 -0.827 1.00 0.00 106 GLY A C 11
ATOM 16113 O O . GLY A 1 77 ? -2.155 -11.328 0.217 1.00 0.00 106 GLY A O 11
ATOM 16117 N N . ARG A 1 78 ? -1.794 -9.413 -0.909 1.00 0.00 107 ARG A N 11
ATOM 16118 C CA . ARG A 1 78 ? -2.029 -8.560 0.250 1.00 0.00 107 ARG A CA 11
ATOM 16119 C C . ARG A 1 78 ? -3.020 -7.449 -0.085 1.00 0.00 107 ARG A C 11
ATOM 16120 O O . ARG A 1 78 ? -2.730 -6.568 -0.893 1.00 0.00 107 ARG A O 11
ATOM 16141 N N . MET A 1 79 ? -4.191 -7.500 0.542 1.00 0.00 108 MET A N 11
ATOM 16142 C CA . MET A 1 79 ? -5.225 -6.498 0.311 1.00 0.00 108 MET A CA 11
ATOM 16143 C C . MET A 1 79 ? -4.763 -5.122 0.781 1.00 0.00 108 MET A C 11
ATOM 16144 O O . MET A 1 79 ? -4.785 -4.822 1.976 1.00 0.00 108 MET A O 11
ATOM 16158 N N . LEU A 1 80 ? -4.344 -4.289 -0.165 1.00 0.00 109 LEU A N 11
ATOM 16159 C CA . LEU A 1 80 ? -3.876 -2.944 0.152 1.00 0.00 109 LEU A CA 11
ATOM 16160 C C . LEU A 1 80 ? -5.051 -1.994 0.364 1.00 0.00 109 LEU A C 11
ATOM 16161 O O . LEU A 1 80 ? -5.986 -1.959 -0.435 1.00 0.00 109 LEU A O 11
ATOM 16177 N N . HIS A 1 81 ? -4.994 -1.224 1.446 1.00 0.00 110 HIS A N 11
ATOM 16178 C CA . HIS A 1 81 ? -6.053 -0.271 1.762 1.00 0.00 110 HIS A CA 11
ATOM 16179 C C . HIS A 1 81 ? -5.529 1.161 1.708 1.00 0.00 110 HIS A C 11
ATOM 16180 O O . HIS A 1 81 ? -4.441 1.454 2.204 1.00 0.00 110 HIS A O 11
ATOM 16195 N N . VAL A 1 82 ? -6.309 2.049 1.100 1.00 0.00 111 VAL A N 11
ATOM 16196 C CA . VAL A 1 82 ? -5.924 3.450 0.981 1.00 0.00 111 VAL A CA 11
ATOM 16197 C C . VAL A 1 82 ? -7.004 4.367 1.546 1.00 0.00 111 VAL A C 11
ATOM 16198 O O . VAL A 1 82 ? -8.182 4.238 1.210 1.00 0.00 111 VAL A O 11
ATOM 16211 N N . LEU A 1 83 ? -6.595 5.293 2.406 1.00 0.00 112 LEU A N 11
ATOM 16212 C CA . LEU A 1 83 ? -7.527 6.233 3.018 1.00 0.00 112 LEU A CA 11
ATOM 16213 C C . LEU A 1 83 ? -7.024 7.667 2.880 1.00 0.00 112 LEU A C 11
ATOM 16214 O O . LEU A 1 83 ? -5.835 7.950 3.024 1.00 0.00 112 LEU A O 11
ATOM 16230 N N . PRO A 1 84 ? -7.951 8.594 2.595 1.00 0.00 113 PRO A N 11
ATOM 16231 C CA . PRO A 1 84 ? -7.626 10.014 2.434 1.00 0.00 113 PRO A CA 11
ATOM 16232 C C . PRO A 1 84 ? -7.231 10.672 3.752 1.00 0.00 113 PRO A C 11
ATOM 16233 O O . PRO A 1 84 ? -7.926 10.533 4.758 1.00 0.00 113 PRO A O 11
ATOM 16244 N N . SER A 1 85 ? -6.112 11.388 3.738 1.00 0.00 114 SER A N 11
ATOM 16245 C CA . SER A 1 85 ? -5.623 12.065 4.934 1.00 0.00 114 SER A CA 11
ATOM 16246 C C . SER A 1 85 ? -5.204 13.497 4.615 1.00 0.00 114 SER A C 11
ATOM 16247 O O . SER A 1 85 ? -4.268 13.727 3.849 1.00 0.00 114 SER A O 11
ATOM 16255 N N . THR A 1 86 ? -5.905 14.458 5.209 1.00 0.00 115 THR A N 11
ATOM 16256 C CA . THR A 1 86 ? -5.609 15.868 4.988 1.00 0.00 115 THR A CA 11
ATOM 16257 C C . THR A 1 86 ? -5.375 16.593 6.308 1.00 0.00 115 THR A C 11
ATOM 16258 O O . THR A 1 86 ? -5.581 16.028 7.383 1.00 0.00 115 THR A O 11
ATOM 16269 N N . ILE A 1 87 ? -4.946 17.848 6.221 1.00 0.00 116 ILE A N 11
ATOM 16270 C CA . ILE A 1 87 ? -4.687 18.651 7.409 1.00 0.00 116 ILE A CA 11
ATOM 16271 C C . ILE A 1 87 ? -5.875 18.619 8.364 1.00 0.00 116 ILE A C 11
ATOM 16272 O O . ILE A 1 87 ? -6.920 19.212 8.093 1.00 0.00 116 ILE A O 11
ATOM 16288 N N . LYS A 1 88 ? -5.708 17.925 9.485 1.00 0.00 117 LYS A N 11
ATOM 16289 C CA . LYS A 1 88 ? -6.765 17.818 10.483 1.00 0.00 117 LYS A CA 11
ATOM 16290 C C . LYS A 1 88 ? -6.788 19.047 11.386 1.00 0.00 117 LYS A C 11
ATOM 16291 O O . LYS A 1 88 ? -5.741 19.537 11.812 1.00 0.00 117 LYS A O 11
ATOM 16310 N N . LYS A 1 89 ? -7.987 19.541 11.676 1.00 0.00 118 LYS A N 11
ATOM 16311 C CA . LYS A 1 89 ? -8.147 20.711 12.531 1.00 0.00 118 LYS A CA 11
ATOM 16312 C C . LYS A 1 89 ? -9.592 20.850 12.999 1.00 0.00 118 LYS A C 11
ATOM 16313 O O . LYS A 1 89 ? -10.524 20.520 12.267 1.00 0.00 118 LYS A O 11
ATOM 16332 N N . GLU A 1 90 ? -9.769 21.341 14.221 1.00 0.00 119 GLU A N 11
ATOM 16333 C CA . GLU A 1 90 ? -11.101 21.523 14.785 1.00 0.00 119 GLU A CA 11
ATOM 16334 C C . GLU A 1 90 ? -11.211 22.869 15.496 1.00 0.00 119 GLU A C 11
ATOM 16335 O O . GLU A 1 90 ? -10.330 23.250 16.266 1.00 0.00 119 GLU A O 11
ATOM 16347 N N . ALA A 1 91 ? -12.300 23.584 15.232 1.00 0.00 120 ALA A N 11
ATOM 16348 C CA . ALA A 1 91 ? -12.527 24.885 15.847 1.00 0.00 120 ALA A CA 11
ATOM 16349 C C . ALA A 1 91 ? -14.010 25.241 15.849 1.00 0.00 120 ALA A C 11
ATOM 16350 O O . ALA A 1 91 ? -14.811 24.606 15.162 1.00 0.00 120 ALA A O 11
ATOM 16357 N N . SER A 1 92 ? -14.369 26.258 16.625 1.00 0.00 121 SER A N 11
ATOM 16358 C CA . SER A 1 92 ? -15.757 26.695 16.719 1.00 0.00 121 SER A CA 11
ATOM 16359 C C . SER A 1 92 ? -15.940 28.067 16.076 1.00 0.00 121 SER A C 11
ATOM 16360 O O . SER A 1 92 ? -15.091 28.946 16.214 1.00 0.00 121 SER A O 11
ATOM 16368 N N . GLN A 1 93 ? -17.055 28.240 15.373 1.00 0.00 122 GLN A N 11
ATOM 16369 C CA . GLN A 1 93 ? -17.349 29.503 14.708 1.00 0.00 122 GLN A CA 11
ATOM 16370 C C . GLN A 1 93 ? -18.755 29.985 15.052 1.00 0.00 122 GLN A C 11
ATOM 16371 O O . GLN A 1 93 ? -19.746 29.388 14.630 1.00 0.00 122 GLN A O 11
ATOM 16385 N N . SER A 1 94 ? -18.834 31.067 15.819 1.00 0.00 123 SER A N 11
ATOM 16386 C CA . SER A 1 94 ? -20.119 31.626 16.223 1.00 0.00 123 SER A CA 11
ATOM 16387 C C . SER A 1 94 ? -20.200 33.109 15.872 1.00 0.00 123 SER A C 11
ATOM 16388 O O . SER A 1 94 ? -19.745 33.963 16.631 1.00 0.00 123 SER A O 11
ATOM 16396 N N . GLY A 1 95 ? -20.785 33.405 14.715 1.00 0.00 124 GLY A N 11
ATOM 16397 C CA . GLY A 1 95 ? -20.916 34.784 14.283 1.00 0.00 124 GLY A CA 11
ATOM 16398 C C . GLY A 1 95 ? -20.879 34.925 12.774 1.00 0.00 124 GLY A C 11
ATOM 16399 O O . GLY A 1 95 ? -20.187 34.181 12.077 1.00 0.00 124 GLY A O 11
ATOM 16403 N N . PRO A 1 96 ? -21.638 35.897 12.247 1.00 0.00 125 PRO A N 11
ATOM 16404 C CA . PRO A 1 96 ? -21.706 36.154 10.806 1.00 0.00 125 PRO A CA 11
ATOM 16405 C C . PRO A 1 96 ? -20.408 36.737 10.258 1.00 0.00 125 PRO A C 11
ATOM 16406 O O . PRO A 1 96 ? -20.154 37.935 10.379 1.00 0.00 125 PRO A O 11
ATOM 16417 N N . SER A 1 97 ? -19.588 35.881 9.656 1.00 0.00 126 SER A N 11
ATOM 16418 C CA . SER A 1 97 ? -18.313 36.311 9.093 1.00 0.00 126 SER A CA 11
ATOM 16419 C C . SER A 1 97 ? -18.131 35.763 7.681 1.00 0.00 126 SER A C 11
ATOM 16420 O O . SER A 1 97 ? -18.112 34.550 7.471 1.00 0.00 126 SER A O 11
ATOM 16428 N N . SER A 1 98 ? -17.998 36.666 6.715 1.00 0.00 127 SER A N 11
ATOM 16429 C CA . SER A 1 98 ? -17.821 36.275 5.321 1.00 0.00 127 SER A CA 11
ATOM 16430 C C . SER A 1 98 ? -16.548 35.453 5.145 1.00 0.00 127 SER A C 11
ATOM 16431 O O . SER A 1 98 ? -15.456 35.893 5.504 1.00 0.00 127 SER A O 11
ATOM 16439 N N . GLY A 1 99 ? -16.696 34.254 4.590 1.00 0.00 128 GLY A N 11
ATOM 16440 C CA . GLY A 1 99 ? -15.551 33.388 4.376 1.00 0.00 128 GLY A CA 11
ATOM 16441 C C . GLY A 1 99 ? -15.861 32.239 3.436 1.00 0.00 128 GLY A C 11
ATOM 16442 O O . GLY A 1 99 ? -16.275 32.455 2.297 1.00 0.00 128 GLY A O 11
ATOM 16446 N N . GLY A 1 1 ? -9.576 31.468 -13.431 1.00 0.00 30 GLY A N 12
ATOM 16447 C CA . GLY A 1 1 ? -9.072 30.154 -13.783 1.00 0.00 30 GLY A CA 12
ATOM 16448 C C . GLY A 1 1 ? -9.282 29.137 -12.678 1.00 0.00 30 GLY A C 12
ATOM 16449 O O . GLY A 1 1 ? -10.279 29.190 -11.957 1.00 0.00 30 GLY A O 12
ATOM 16453 N N . SER A 1 2 ? -8.342 28.207 -12.545 1.00 0.00 31 SER A N 12
ATOM 16454 C CA . SER A 1 2 ? -8.431 27.170 -11.524 1.00 0.00 31 SER A CA 12
ATOM 16455 C C . SER A 1 2 ? -7.126 27.067 -10.739 1.00 0.00 31 SER A C 12
ATOM 16456 O O . SER A 1 2 ? -6.039 27.184 -11.304 1.00 0.00 31 SER A O 12
ATOM 16464 N N . SER A 1 3 ? -7.244 26.847 -9.434 1.00 0.00 32 SER A N 12
ATOM 16465 C CA . SER A 1 3 ? -6.075 26.731 -8.570 1.00 0.00 32 SER A CA 12
ATOM 16466 C C . SER A 1 3 ? -6.423 25.990 -7.282 1.00 0.00 32 SER A C 12
ATOM 16467 O O . SER A 1 3 ? -7.501 26.174 -6.718 1.00 0.00 32 SER A O 12
ATOM 16475 N N . GLY A 1 4 ? -5.500 25.151 -6.822 1.00 0.00 33 GLY A N 12
ATOM 16476 C CA . GLY A 1 4 ? -5.726 24.394 -5.604 1.00 0.00 33 GLY A CA 12
ATOM 16477 C C . GLY A 1 4 ? -4.442 24.111 -4.850 1.00 0.00 33 GLY A C 12
ATOM 16478 O O . GLY A 1 4 ? -4.114 22.956 -4.581 1.00 0.00 33 GLY A O 12
ATOM 16482 N N . SER A 1 5 ? -3.713 25.169 -4.509 1.00 0.00 34 SER A N 12
ATOM 16483 C CA . SER A 1 5 ? -2.454 25.028 -3.786 1.00 0.00 34 SER A CA 12
ATOM 16484 C C . SER A 1 5 ? -2.611 24.079 -2.602 1.00 0.00 34 SER A C 12
ATOM 16485 O O . SER A 1 5 ? -1.799 23.174 -2.406 1.00 0.00 34 SER A O 12
ATOM 16493 N N . SER A 1 6 ? -3.661 24.292 -1.815 1.00 0.00 35 SER A N 12
ATOM 16494 C CA . SER A 1 6 ? -3.923 23.458 -0.648 1.00 0.00 35 SER A CA 12
ATOM 16495 C C . SER A 1 6 ? -4.408 22.074 -1.067 1.00 0.00 35 SER A C 12
ATOM 16496 O O . SER A 1 6 ? -5.010 21.909 -2.127 1.00 0.00 35 SER A O 12
ATOM 16504 N N . GLY A 1 7 ? -4.140 21.080 -0.226 1.00 0.00 36 GLY A N 12
ATOM 16505 C CA . GLY A 1 7 ? -4.554 19.722 -0.525 1.00 0.00 36 GLY A CA 12
ATOM 16506 C C . GLY A 1 7 ? -3.378 18.782 -0.705 1.00 0.00 36 GLY A C 12
ATOM 16507 O O . GLY A 1 7 ? -3.341 17.998 -1.653 1.00 0.00 36 GLY A O 12
ATOM 16511 N N . SER A 1 8 ? -2.414 18.863 0.207 1.00 0.00 37 SER A N 12
ATOM 16512 C CA . SER A 1 8 ? -1.228 18.017 0.142 1.00 0.00 37 SER A CA 12
ATOM 16513 C C . SER A 1 8 ? -1.574 16.639 -0.415 1.00 0.00 37 SER A C 12
ATOM 16514 O O . SER A 1 8 ? -2.680 16.137 -0.217 1.00 0.00 37 SER A O 12
ATOM 16522 N N . GLY A 1 9 ? -0.618 16.032 -1.112 1.00 0.00 38 GLY A N 12
ATOM 16523 C CA . GLY A 1 9 ? -0.839 14.718 -1.687 1.00 0.00 38 GLY A CA 12
ATOM 16524 C C . GLY A 1 9 ? -0.600 13.601 -0.690 1.00 0.00 38 GLY A C 12
ATOM 16525 O O . GLY A 1 9 ? -0.131 12.524 -1.056 1.00 0.00 38 GLY A O 12
ATOM 16529 N N . ARG A 1 10 ? -0.922 13.859 0.573 1.00 0.00 39 ARG A N 12
ATOM 16530 C CA . ARG A 1 10 ? -0.737 12.868 1.627 1.00 0.00 39 ARG A CA 12
ATOM 16531 C C . ARG A 1 10 ? -1.808 11.784 1.547 1.00 0.00 39 ARG A C 12
ATOM 16532 O O . ARG A 1 10 ? -2.990 12.076 1.362 1.00 0.00 39 ARG A O 12
ATOM 16553 N N . LEU A 1 11 ? -1.386 10.532 1.688 1.00 0.00 40 LEU A N 12
ATOM 16554 C CA . LEU A 1 11 ? -2.309 9.403 1.632 1.00 0.00 40 LEU A CA 12
ATOM 16555 C C . LEU A 1 11 ? -1.872 8.295 2.585 1.00 0.00 40 LEU A C 12
ATOM 16556 O O . LEU A 1 11 ? -0.702 7.912 2.613 1.00 0.00 40 LEU A O 12
ATOM 16572 N N . PHE A 1 12 ? -2.819 7.783 3.363 1.00 0.00 41 PHE A N 12
ATOM 16573 C CA . PHE A 1 12 ? -2.533 6.717 4.316 1.00 0.00 41 PHE A CA 12
ATOM 16574 C C . PHE A 1 12 ? -2.761 5.347 3.685 1.00 0.00 41 PHE A C 12
ATOM 16575 O O . PHE A 1 12 ? -3.809 5.091 3.092 1.00 0.00 41 PHE A O 12
ATOM 16592 N N . VAL A 1 13 ? -1.772 4.469 3.818 1.00 0.00 42 VAL A N 12
ATOM 16593 C CA . VAL A 1 13 ? -1.864 3.124 3.262 1.00 0.00 42 VAL A CA 12
ATOM 16594 C C . VAL A 1 13 ? -1.482 2.073 4.298 1.00 0.00 42 VAL A C 12
ATOM 16595 O O . VAL A 1 13 ? -0.664 2.328 5.182 1.00 0.00 42 VAL A O 12
ATOM 16608 N N . ARG A 1 14 ? -2.079 0.891 4.183 1.00 0.00 43 ARG A N 12
ATOM 16609 C CA . ARG A 1 14 ? -1.801 -0.198 5.111 1.00 0.00 43 ARG A CA 12
ATOM 16610 C C . ARG A 1 14 ? -1.913 -1.550 4.411 1.00 0.00 43 ARG A C 12
ATOM 16611 O O . ARG A 1 14 ? -2.354 -1.632 3.265 1.00 0.00 43 ARG A O 12
ATOM 16632 N N . ASN A 1 15 ? -1.509 -2.607 5.108 1.00 0.00 44 ASN A N 12
ATOM 16633 C CA . ASN A 1 15 ? -1.563 -3.954 4.554 1.00 0.00 44 ASN A CA 12
ATOM 16634 C C . ASN A 1 15 ? -0.511 -4.136 3.464 1.00 0.00 44 ASN A C 12
ATOM 16635 O O . ASN A 1 15 ? -0.827 -4.525 2.339 1.00 0.00 44 ASN A O 12
ATOM 16646 N N . LEU A 1 16 ? 0.741 -3.853 3.805 1.00 0.00 45 LEU A N 12
ATOM 16647 C CA . LEU A 1 16 ? 1.842 -3.986 2.857 1.00 0.00 45 LEU A CA 12
ATOM 16648 C C . LEU A 1 16 ? 2.623 -5.272 3.106 1.00 0.00 45 LEU A C 12
ATOM 16649 O O . LEU A 1 16 ? 3.374 -5.376 4.076 1.00 0.00 45 LEU A O 12
ATOM 16665 N N . SER A 1 17 ? 2.442 -6.249 2.223 1.00 0.00 46 SER A N 12
ATOM 16666 C CA . SER A 1 17 ? 3.129 -7.529 2.347 1.00 0.00 46 SER A CA 12
ATOM 16667 C C . SER A 1 17 ? 4.588 -7.327 2.747 1.00 0.00 46 SER A C 12
ATOM 16668 O O . SER A 1 17 ? 5.352 -6.673 2.037 1.00 0.00 46 SER A O 12
ATOM 16676 N N . TYR A 1 18 ? 4.966 -7.892 3.888 1.00 0.00 47 TYR A N 12
ATOM 16677 C CA . TYR A 1 18 ? 6.331 -7.772 4.385 1.00 0.00 47 TYR A CA 12
ATOM 16678 C C . TYR A 1 18 ? 7.340 -8.116 3.293 1.00 0.00 47 TYR A C 12
ATOM 16679 O O . TYR A 1 18 ? 8.465 -7.615 3.290 1.00 0.00 47 TYR A O 12
ATOM 16697 N N . THR A 1 19 ? 6.929 -8.975 2.365 1.00 0.00 48 THR A N 12
ATOM 16698 C CA . THR A 1 19 ? 7.795 -9.387 1.268 1.00 0.00 48 THR A CA 12
ATOM 16699 C C . THR A 1 19 ? 8.194 -8.196 0.405 1.00 0.00 48 THR A C 12
ATOM 16700 O O . THR A 1 19 ? 9.309 -8.139 -0.114 1.00 0.00 48 THR A O 12
ATOM 16711 N N . SER A 1 20 ? 7.278 -7.244 0.257 1.00 0.00 49 SER A N 12
ATOM 16712 C CA . SER A 1 20 ? 7.535 -6.054 -0.546 1.00 0.00 49 SER A CA 12
ATOM 16713 C C . SER A 1 20 ? 8.622 -5.194 0.090 1.00 0.00 49 SER A C 12
ATOM 16714 O O . SER A 1 20 ? 8.839 -5.243 1.301 1.00 0.00 49 SER A O 12
ATOM 16722 N N . SER A 1 21 ? 9.303 -4.406 -0.736 1.00 0.00 50 SER A N 12
ATOM 16723 C CA . SER A 1 21 ? 10.371 -3.537 -0.256 1.00 0.00 50 SER A CA 12
ATOM 16724 C C . SER A 1 21 ? 10.064 -2.075 -0.571 1.00 0.00 50 SER A C 12
ATOM 16725 O O . SER A 1 21 ? 9.258 -1.775 -1.450 1.00 0.00 50 SER A O 12
ATOM 16733 N N . GLU A 1 22 ? 10.715 -1.171 0.155 1.00 0.00 51 GLU A N 12
ATOM 16734 C CA . GLU A 1 22 ? 10.511 0.258 -0.045 1.00 0.00 51 GLU A CA 12
ATOM 16735 C C . GLU A 1 22 ? 10.388 0.588 -1.530 1.00 0.00 51 GLU A C 12
ATOM 16736 O O . GLU A 1 22 ? 9.503 1.338 -1.939 1.00 0.00 51 GLU A O 12
ATOM 16748 N N . GLU A 1 23 ? 11.284 0.020 -2.332 1.00 0.00 52 GLU A N 12
ATOM 16749 C CA . GLU A 1 23 ? 11.277 0.254 -3.771 1.00 0.00 52 GLU A CA 12
ATOM 16750 C C . GLU A 1 23 ? 9.970 -0.229 -4.395 1.00 0.00 52 GLU A C 12
ATOM 16751 O O . GLU A 1 23 ? 9.323 0.498 -5.148 1.00 0.00 52 GLU A O 12
ATOM 16763 N N . ASP A 1 24 ? 9.590 -1.461 -4.075 1.00 0.00 53 ASP A N 12
ATOM 16764 C CA . ASP A 1 24 ? 8.361 -2.043 -4.603 1.00 0.00 53 ASP A CA 12
ATOM 16765 C C . ASP A 1 24 ? 7.193 -1.073 -4.454 1.00 0.00 53 ASP A C 12
ATOM 16766 O O . ASP A 1 24 ? 6.274 -1.061 -5.274 1.00 0.00 53 ASP A O 12
ATOM 16775 N N . LEU A 1 25 ? 7.235 -0.261 -3.403 1.00 0.00 54 LEU A N 12
ATOM 16776 C CA . LEU A 1 25 ? 6.180 0.712 -3.146 1.00 0.00 54 LEU A CA 12
ATOM 16777 C C . LEU A 1 25 ? 6.325 1.927 -4.057 1.00 0.00 54 LEU A C 12
ATOM 16778 O O . LEU A 1 25 ? 5.373 2.331 -4.724 1.00 0.00 54 LEU A O 12
ATOM 16794 N N . GLU A 1 26 ? 7.523 2.501 -4.083 1.00 0.00 55 GLU A N 12
ATOM 16795 C CA . GLU A 1 26 ? 7.793 3.668 -4.914 1.00 0.00 55 GLU A CA 12
ATOM 16796 C C . GLU A 1 26 ? 7.367 3.418 -6.358 1.00 0.00 55 GLU A C 12
ATOM 16797 O O . GLU A 1 26 ? 6.611 4.197 -6.939 1.00 0.00 55 GLU A O 12
ATOM 16809 N N . LYS A 1 27 ? 7.858 2.325 -6.932 1.00 0.00 56 LYS A N 12
ATOM 16810 C CA . LYS A 1 27 ? 7.530 1.969 -8.307 1.00 0.00 56 LYS A CA 12
ATOM 16811 C C . LYS A 1 27 ? 6.024 1.794 -8.479 1.00 0.00 56 LYS A C 12
ATOM 16812 O O . LYS A 1 27 ? 5.476 2.059 -9.550 1.00 0.00 56 LYS A O 12
ATOM 16831 N N . LEU A 1 28 ? 5.360 1.347 -7.419 1.00 0.00 57 LEU A N 12
ATOM 16832 C CA . LEU A 1 28 ? 3.917 1.138 -7.452 1.00 0.00 57 LEU A CA 12
ATOM 16833 C C . LEU A 1 28 ? 3.175 2.470 -7.490 1.00 0.00 57 LEU A C 12
ATOM 16834 O O . LEU A 1 28 ? 2.418 2.744 -8.421 1.00 0.00 57 LEU A O 12
ATOM 16850 N N . PHE A 1 29 ? 3.398 3.295 -6.472 1.00 0.00 58 PHE A N 12
ATOM 16851 C CA . PHE A 1 29 ? 2.751 4.599 -6.389 1.00 0.00 58 PHE A CA 12
ATOM 16852 C C . PHE A 1 29 ? 3.317 5.554 -7.437 1.00 0.00 58 PHE A C 12
ATOM 16853 O O . PHE A 1 29 ? 2.583 6.080 -8.273 1.00 0.00 58 PHE A O 12
ATOM 16870 N N . SER A 1 30 ? 4.626 5.773 -7.383 1.00 0.00 59 SER A N 12
ATOM 16871 C CA . SER A 1 30 ? 5.291 6.668 -8.324 1.00 0.00 59 SER A CA 12
ATOM 16872 C C . SER A 1 30 ? 4.677 6.547 -9.715 1.00 0.00 59 SER A C 12
ATOM 16873 O O . SER A 1 30 ? 4.315 7.546 -10.335 1.00 0.00 59 SER A O 12
ATOM 16881 N N . ALA A 1 31 ? 4.562 5.314 -10.199 1.00 0.00 60 ALA A N 12
ATOM 16882 C CA . ALA A 1 31 ? 3.990 5.061 -11.516 1.00 0.00 60 ALA A CA 12
ATOM 16883 C C . ALA A 1 31 ? 2.825 6.003 -11.799 1.00 0.00 60 ALA A C 12
ATOM 16884 O O . ALA A 1 31 ? 2.720 6.565 -12.890 1.00 0.00 60 ALA A O 12
ATOM 16891 N N . TYR A 1 32 ? 1.954 6.173 -10.811 1.00 0.00 61 TYR A N 12
ATOM 16892 C CA . TYR A 1 32 ? 0.795 7.045 -10.956 1.00 0.00 61 TYR A CA 12
ATOM 16893 C C . TYR A 1 32 ? 1.225 8.499 -11.128 1.00 0.00 61 TYR A C 12
ATOM 16894 O O . TYR A 1 32 ? 0.665 9.232 -11.942 1.00 0.00 61 TYR A O 12
ATOM 16912 N N . GLY A 1 33 ? 2.226 8.908 -10.355 1.00 0.00 62 GLY A N 12
ATOM 16913 C CA . GLY A 1 33 ? 2.717 10.272 -10.436 1.00 0.00 62 GLY A CA 12
ATOM 16914 C C . GLY A 1 33 ? 3.997 10.475 -9.650 1.00 0.00 62 GLY A C 12
ATOM 16915 O O . GLY A 1 33 ? 4.491 9.567 -8.981 1.00 0.00 62 GLY A O 12
ATOM 16919 N N . PRO A 1 34 ? 4.556 11.692 -9.728 1.00 0.00 63 PRO A N 12
ATOM 16920 C CA . PRO A 1 34 ? 5.795 12.040 -9.026 1.00 0.00 63 PRO A CA 12
ATOM 16921 C C . PRO A 1 34 ? 5.603 12.117 -7.515 1.00 0.00 63 PRO A C 12
ATOM 16922 O O . PRO A 1 34 ? 4.750 12.858 -7.024 1.00 0.00 63 PRO A O 12
ATOM 16933 N N . LEU A 1 35 ? 6.401 11.348 -6.782 1.00 0.00 64 LEU A N 12
ATOM 16934 C CA . LEU A 1 35 ? 6.319 11.330 -5.325 1.00 0.00 64 LEU A CA 12
ATOM 16935 C C . LEU A 1 35 ? 7.122 12.476 -4.720 1.00 0.00 64 LEU A C 12
ATOM 16936 O O . LEU A 1 35 ? 7.983 13.059 -5.379 1.00 0.00 64 LEU A O 12
ATOM 16952 N N . SER A 1 36 ? 6.836 12.793 -3.462 1.00 0.00 65 SER A N 12
ATOM 16953 C CA . SER A 1 36 ? 7.531 13.871 -2.768 1.00 0.00 65 SER A CA 12
ATOM 16954 C C . SER A 1 36 ? 8.261 13.343 -1.537 1.00 0.00 65 SER A C 12
ATOM 16955 O O . SER A 1 36 ? 9.358 13.795 -1.212 1.00 0.00 65 SER A O 12
ATOM 16963 N N . GLU A 1 37 ? 7.642 12.383 -0.856 1.00 0.00 66 GLU A N 12
ATOM 16964 C CA . GLU A 1 37 ? 8.233 11.794 0.340 1.00 0.00 66 GLU A CA 12
ATOM 16965 C C . GLU A 1 37 ? 7.625 10.424 0.628 1.00 0.00 66 GLU A C 12
ATOM 16966 O O . GLU A 1 37 ? 6.448 10.185 0.357 1.00 0.00 66 GLU A O 12
ATOM 16978 N N . LEU A 1 38 ? 8.437 9.527 1.179 1.00 0.00 67 LEU A N 12
ATOM 16979 C CA . LEU A 1 38 ? 7.981 8.180 1.504 1.00 0.00 67 LEU A CA 12
ATOM 16980 C C . LEU A 1 38 ? 8.406 7.787 2.915 1.00 0.00 67 LEU A C 12
ATOM 16981 O O . LEU A 1 38 ? 9.483 8.165 3.378 1.00 0.00 67 LEU A O 12
ATOM 16997 N N . HIS A 1 39 ? 7.555 7.024 3.593 1.00 0.00 68 HIS A N 12
ATOM 16998 C CA . HIS A 1 39 ? 7.845 6.576 4.951 1.00 0.00 68 HIS A CA 12
ATOM 16999 C C . HIS A 1 39 ? 7.560 5.085 5.104 1.00 0.00 68 HIS A C 12
ATOM 17000 O O . HIS A 1 39 ? 6.406 4.673 5.225 1.00 0.00 68 HIS A O 12
ATOM 17015 N N . TYR A 1 40 ? 8.618 4.282 5.096 1.00 0.00 69 TYR A N 12
ATOM 17016 C CA . TYR A 1 40 ? 8.481 2.837 5.231 1.00 0.00 69 TYR A CA 12
ATOM 17017 C C . TYR A 1 40 ? 9.165 2.341 6.502 1.00 0.00 69 TYR A C 12
ATOM 17018 O O . TYR A 1 40 ? 10.363 2.058 6.523 1.00 0.00 69 TYR A O 12
ATOM 17036 N N . PRO A 1 41 ? 8.385 2.232 7.588 1.00 0.00 70 PRO A N 12
ATOM 17037 C CA . PRO A 1 41 ? 8.892 1.769 8.883 1.00 0.00 70 PRO A CA 12
ATOM 17038 C C . PRO A 1 41 ? 9.249 0.286 8.869 1.00 0.00 70 PRO A C 12
ATOM 17039 O O . PRO A 1 41 ? 8.628 -0.505 8.159 1.00 0.00 70 PRO A O 12
ATOM 17050 N N . ILE A 1 42 ? 10.251 -0.083 9.659 1.00 0.00 71 ILE A N 12
ATOM 17051 C CA . ILE A 1 42 ? 10.689 -1.471 9.738 1.00 0.00 71 ILE A CA 12
ATOM 17052 C C . ILE A 1 42 ? 11.025 -1.861 11.174 1.00 0.00 71 ILE A C 12
ATOM 17053 O O . ILE A 1 42 ? 11.562 -1.058 11.936 1.00 0.00 71 ILE A O 12
ATOM 17069 N N . ASP A 1 43 ? 10.706 -3.099 11.535 1.00 0.00 72 ASP A N 12
ATOM 17070 C CA . ASP A 1 43 ? 10.976 -3.597 12.879 1.00 0.00 72 ASP A CA 12
ATOM 17071 C C . ASP A 1 43 ? 12.476 -3.752 13.109 1.00 0.00 72 ASP A C 12
ATOM 17072 O O . ASP A 1 43 ? 13.187 -4.315 12.278 1.00 0.00 72 ASP A O 12
ATOM 17081 N N . SER A 1 44 ? 12.950 -3.246 14.244 1.00 0.00 73 SER A N 12
ATOM 17082 C CA . SER A 1 44 ? 14.367 -3.324 14.582 1.00 0.00 73 SER A CA 12
ATOM 17083 C C . SER A 1 44 ? 14.738 -4.729 15.044 1.00 0.00 73 SER A C 12
ATOM 17084 O O . SER A 1 44 ? 15.912 -5.034 15.264 1.00 0.00 73 SER A O 12
ATOM 17092 N N . LEU A 1 45 ? 13.731 -5.583 15.191 1.00 0.00 74 LEU A N 12
ATOM 17093 C CA . LEU A 1 45 ? 13.950 -6.957 15.628 1.00 0.00 74 LEU A CA 12
ATOM 17094 C C . LEU A 1 45 ? 13.756 -7.933 14.473 1.00 0.00 74 LEU A C 12
ATOM 17095 O O . LEU A 1 45 ? 14.643 -8.728 14.160 1.00 0.00 74 LEU A O 12
ATOM 17111 N N . THR A 1 46 ? 12.589 -7.868 13.838 1.00 0.00 75 THR A N 12
ATOM 17112 C CA . THR A 1 46 ? 12.279 -8.744 12.716 1.00 0.00 75 THR A CA 12
ATOM 17113 C C . THR A 1 46 ? 12.821 -8.178 11.409 1.00 0.00 75 THR A C 12
ATOM 17114 O O . THR A 1 46 ? 12.755 -8.826 10.365 1.00 0.00 75 THR A O 12
ATOM 17125 N N . LYS A 1 47 ? 13.358 -6.964 11.474 1.00 0.00 76 LYS A N 12
ATOM 17126 C CA . LYS A 1 47 ? 13.914 -6.309 10.295 1.00 0.00 76 LYS A CA 12
ATOM 17127 C C . LYS A 1 47 ? 12.896 -6.275 9.160 1.00 0.00 76 LYS A C 12
ATOM 17128 O O . LYS A 1 47 ? 13.262 -6.243 7.985 1.00 0.00 76 LYS A O 12
ATOM 17147 N N . LYS A 1 48 ? 11.616 -6.282 9.519 1.00 0.00 77 LYS A N 12
ATOM 17148 C CA . LYS A 1 48 ? 10.544 -6.249 8.531 1.00 0.00 77 LYS A CA 12
ATOM 17149 C C . LYS A 1 48 ? 9.463 -5.251 8.934 1.00 0.00 77 LYS A C 12
ATOM 17150 O O . LYS A 1 48 ? 9.238 -4.987 10.116 1.00 0.00 77 LYS A O 12
ATOM 17169 N N . PRO A 1 49 ? 8.776 -4.684 7.932 1.00 0.00 78 PRO A N 12
ATOM 17170 C CA . PRO A 1 49 ? 7.705 -3.709 8.158 1.00 0.00 78 PRO A CA 12
ATOM 17171 C C . PRO A 1 49 ? 6.466 -4.343 8.780 1.00 0.00 78 PRO A C 12
ATOM 17172 O O . PRO A 1 49 ? 6.132 -5.492 8.491 1.00 0.00 78 PRO A O 12
ATOM 17183 N N . LYS A 1 50 ? 5.786 -3.586 9.635 1.00 0.00 79 LYS A N 12
ATOM 17184 C CA . LYS A 1 50 ? 4.581 -4.073 10.298 1.00 0.00 79 LYS A CA 12
ATOM 17185 C C . LYS A 1 50 ? 3.444 -4.249 9.297 1.00 0.00 79 LYS A C 12
ATOM 17186 O O . LYS A 1 50 ? 2.485 -4.976 9.554 1.00 0.00 79 LYS A O 12
ATOM 17205 N N . GLY A 1 51 ? 3.558 -3.580 8.154 1.00 0.00 80 GLY A N 12
ATOM 17206 C CA . GLY A 1 51 ? 2.533 -3.678 7.131 1.00 0.00 80 GLY A CA 12
ATOM 17207 C C . GLY A 1 51 ? 1.774 -2.379 6.944 1.00 0.00 80 GLY A C 12
ATOM 17208 O O . GLY A 1 51 ? 0.550 -2.379 6.815 1.00 0.00 80 GLY A O 12
ATOM 17212 N N . PHE A 1 52 ? 2.502 -1.267 6.932 1.00 0.00 81 PHE A N 12
ATOM 17213 C CA . PHE A 1 52 ? 1.890 0.046 6.762 1.00 0.00 81 PHE A CA 12
ATOM 17214 C C . PHE A 1 52 ? 2.933 1.083 6.355 1.00 0.00 81 PHE A C 12
ATOM 17215 O O . PHE A 1 52 ? 4.108 0.967 6.701 1.00 0.00 81 PHE A O 12
ATOM 17232 N N . ALA A 1 53 ? 2.493 2.097 5.617 1.00 0.00 82 ALA A N 12
ATOM 17233 C CA . ALA A 1 53 ? 3.386 3.156 5.163 1.00 0.00 82 ALA A CA 12
ATOM 17234 C C . ALA A 1 53 ? 2.602 4.398 4.754 1.00 0.00 82 ALA A C 12
ATOM 17235 O O . ALA A 1 53 ? 1.398 4.330 4.504 1.00 0.00 82 ALA A O 12
ATOM 17242 N N . PHE A 1 54 ? 3.291 5.532 4.689 1.00 0.00 83 PHE A N 12
ATOM 17243 C CA . PHE A 1 54 ? 2.658 6.791 4.312 1.00 0.00 83 PHE A CA 12
ATOM 17244 C C . PHE A 1 54 ? 3.271 7.345 3.030 1.00 0.00 83 PHE A C 12
ATOM 17245 O O . PHE A 1 54 ? 4.467 7.631 2.973 1.00 0.00 83 PHE A O 12
ATOM 17262 N N . VAL A 1 55 ? 2.443 7.494 2.001 1.00 0.00 84 VAL A N 12
ATOM 17263 C CA . VAL A 1 55 ? 2.902 8.014 0.719 1.00 0.00 84 VAL A CA 12
ATOM 17264 C C . VAL A 1 55 ? 2.490 9.471 0.537 1.00 0.00 84 VAL A C 12
ATOM 17265 O O . VAL A 1 55 ? 1.345 9.842 0.796 1.00 0.00 84 VAL A O 12
ATOM 17278 N N . THR A 1 56 ? 3.432 10.296 0.090 1.00 0.00 85 THR A N 12
ATOM 17279 C CA . THR A 1 56 ? 3.169 11.713 -0.126 1.00 0.00 85 THR A CA 12
ATOM 17280 C C . THR A 1 56 ? 3.440 12.108 -1.572 1.00 0.00 85 THR A C 12
ATOM 17281 O O . THR A 1 56 ? 4.589 12.306 -1.967 1.00 0.00 85 THR A O 12
ATOM 17292 N N . PHE A 1 57 ? 2.375 12.224 -2.359 1.00 0.00 86 PHE A N 12
ATOM 17293 C CA . PHE A 1 57 ? 2.499 12.596 -3.764 1.00 0.00 86 PHE A CA 12
ATOM 17294 C C . PHE A 1 57 ? 2.836 14.078 -3.906 1.00 0.00 86 PHE A C 12
ATOM 17295 O O . PHE A 1 57 ? 2.506 14.886 -3.039 1.00 0.00 86 PHE A O 12
ATOM 17312 N N . MET A 1 58 ? 3.497 14.425 -5.005 1.00 0.00 87 MET A N 12
ATOM 17313 C CA . MET A 1 58 ? 3.879 15.809 -5.261 1.00 0.00 87 MET A CA 12
ATOM 17314 C C . MET A 1 58 ? 2.652 16.666 -5.554 1.00 0.00 87 MET A C 12
ATOM 17315 O O . MET A 1 58 ? 2.561 17.811 -5.109 1.00 0.00 87 MET A O 12
ATOM 17329 N N . PHE A 1 59 ? 1.710 16.106 -6.306 1.00 0.00 88 PHE A N 12
ATOM 17330 C CA . PHE A 1 59 ? 0.488 16.820 -6.659 1.00 0.00 88 PHE A CA 12
ATOM 17331 C C . PHE A 1 59 ? -0.743 16.082 -6.140 1.00 0.00 88 PHE A C 12
ATOM 17332 O O . PHE A 1 59 ? -0.745 14.860 -5.985 1.00 0.00 88 PHE A O 12
ATOM 17349 N N . PRO A 1 60 ? -1.814 16.840 -5.865 1.00 0.00 89 PRO A N 12
ATOM 17350 C CA . PRO A 1 60 ? -3.071 16.280 -5.360 1.00 0.00 89 PRO A CA 12
ATOM 17351 C C . PRO A 1 60 ? -3.803 15.454 -6.413 1.00 0.00 89 PRO A C 12
ATOM 17352 O O . PRO A 1 60 ? -4.264 14.347 -6.137 1.00 0.00 89 PRO A O 12
ATOM 17363 N N . GLU A 1 61 ? -3.905 16.001 -7.621 1.00 0.00 90 GLU A N 12
ATOM 17364 C CA . GLU A 1 61 ? -4.581 15.313 -8.715 1.00 0.00 90 GLU A CA 12
ATOM 17365 C C . GLU A 1 61 ? -3.997 13.919 -8.925 1.00 0.00 90 GLU A C 12
ATOM 17366 O O . GLU A 1 61 ? -4.704 12.991 -9.319 1.00 0.00 90 GLU A O 12
ATOM 17378 N N . HIS A 1 62 ? -2.702 13.780 -8.660 1.00 0.00 91 HIS A N 12
ATOM 17379 C CA . HIS A 1 62 ? -2.022 12.500 -8.820 1.00 0.00 91 HIS A CA 12
ATOM 17380 C C . HIS A 1 62 ? -2.274 11.597 -7.616 1.00 0.00 91 HIS A C 12
ATOM 17381 O O . HIS A 1 62 ? -2.234 10.372 -7.728 1.00 0.00 91 HIS A O 12
ATOM 17396 N N . ALA A 1 63 ? -2.531 12.211 -6.466 1.00 0.00 92 ALA A N 12
ATOM 17397 C CA . ALA A 1 63 ? -2.790 11.463 -5.242 1.00 0.00 92 ALA A CA 12
ATOM 17398 C C . ALA A 1 63 ? -4.217 10.925 -5.219 1.00 0.00 92 ALA A C 12
ATOM 17399 O O . ALA A 1 63 ? -4.557 10.073 -4.397 1.00 0.00 92 ALA A O 12
ATOM 17406 N N . VAL A 1 64 ? -5.049 11.428 -6.125 1.00 0.00 93 VAL A N 12
ATOM 17407 C CA . VAL A 1 64 ? -6.440 10.997 -6.209 1.00 0.00 93 VAL A CA 12
ATOM 17408 C C . VAL A 1 64 ? -6.572 9.728 -7.042 1.00 0.00 93 VAL A C 12
ATOM 17409 O O . VAL A 1 64 ? -7.236 8.772 -6.638 1.00 0.00 93 VAL A O 12
ATOM 17422 N N . LYS A 1 65 ? -5.937 9.723 -8.209 1.00 0.00 94 LYS A N 12
ATOM 17423 C CA . LYS A 1 65 ? -5.981 8.570 -9.101 1.00 0.00 94 LYS A CA 12
ATOM 17424 C C . LYS A 1 65 ? -5.554 7.301 -8.371 1.00 0.00 94 LYS A C 12
ATOM 17425 O O . LYS A 1 65 ? -6.212 6.266 -8.471 1.00 0.00 94 LYS A O 12
ATOM 17444 N N . ALA A 1 66 ? -4.450 7.389 -7.637 1.00 0.00 95 ALA A N 12
ATOM 17445 C CA . ALA A 1 66 ? -3.938 6.249 -6.887 1.00 0.00 95 ALA A CA 12
ATOM 17446 C C . ALA A 1 66 ? -4.954 5.768 -5.857 1.00 0.00 95 ALA A C 12
ATOM 17447 O O . ALA A 1 66 ? -5.268 4.579 -5.789 1.00 0.00 95 ALA A O 12
ATOM 17454 N N . TYR A 1 67 ? -5.464 6.697 -5.057 1.00 0.00 96 TYR A N 12
ATOM 17455 C CA . TYR A 1 67 ? -6.442 6.367 -4.028 1.00 0.00 96 TYR A CA 12
ATOM 17456 C C . TYR A 1 67 ? -7.731 5.838 -4.651 1.00 0.00 96 TYR A C 12
ATOM 17457 O O . TYR A 1 67 ? -8.541 5.201 -3.980 1.00 0.00 96 TYR A O 12
ATOM 17475 N N . ALA A 1 68 ? -7.911 6.107 -5.940 1.00 0.00 97 ALA A N 12
ATOM 17476 C CA . ALA A 1 68 ? -9.098 5.657 -6.655 1.00 0.00 97 ALA A CA 12
ATOM 17477 C C . ALA A 1 68 ? -8.874 4.286 -7.283 1.00 0.00 97 ALA A C 12
ATOM 17478 O O . ALA A 1 68 ? -9.781 3.456 -7.323 1.00 0.00 97 ALA A O 12
ATOM 17485 N N . GLU A 1 69 ? -7.659 4.055 -7.772 1.00 0.00 98 GLU A N 12
ATOM 17486 C CA . GLU A 1 69 ? -7.317 2.784 -8.399 1.00 0.00 98 GLU A CA 12
ATOM 17487 C C . GLU A 1 69 ? -6.723 1.817 -7.380 1.00 0.00 98 GLU A C 12
ATOM 17488 O O . GLU A 1 69 ? -7.222 0.706 -7.196 1.00 0.00 98 GLU A O 12
ATOM 17500 N N . VAL A 1 70 ? -5.653 2.247 -6.719 1.00 0.00 99 VAL A N 12
ATOM 17501 C CA . VAL A 1 70 ? -4.990 1.420 -5.717 1.00 0.00 99 VAL A CA 12
ATOM 17502 C C . VAL A 1 70 ? -5.989 0.882 -4.700 1.00 0.00 99 VAL A C 12
ATOM 17503 O O . VAL A 1 70 ? -6.068 -0.325 -4.471 1.00 0.00 99 VAL A O 12
ATOM 17516 N N . ASP A 1 71 ? -6.752 1.784 -4.093 1.00 0.00 100 ASP A N 12
ATOM 17517 C CA . ASP A 1 71 ? -7.748 1.400 -3.100 1.00 0.00 100 ASP A CA 12
ATOM 17518 C C . ASP A 1 71 ? -8.629 0.270 -3.624 1.00 0.00 100 ASP A C 12
ATOM 17519 O O . ASP A 1 71 ? -9.573 0.503 -4.378 1.00 0.00 100 ASP A O 12
ATOM 17528 N N . GLY A 1 72 ? -8.312 -0.957 -3.220 1.00 0.00 101 GLY A N 12
ATOM 17529 C CA . GLY A 1 72 ? -9.084 -2.105 -3.659 1.00 0.00 101 GLY A CA 12
ATOM 17530 C C . GLY A 1 72 ? -8.253 -3.089 -4.458 1.00 0.00 101 GLY A C 12
ATOM 17531 O O . GLY A 1 72 ? -8.781 -4.065 -4.992 1.00 0.00 101 GLY A O 12
ATOM 17535 N N . GLN A 1 73 ? -6.952 -2.833 -4.542 1.00 0.00 102 GLN A N 12
ATOM 17536 C CA . GLN A 1 73 ? -6.048 -3.703 -5.285 1.00 0.00 102 GLN A CA 12
ATOM 17537 C C . GLN A 1 73 ? -5.254 -4.597 -4.339 1.00 0.00 102 GLN A C 12
ATOM 17538 O O . GLN A 1 73 ? -5.199 -4.350 -3.134 1.00 0.00 102 GLN A O 12
ATOM 17552 N N . VAL A 1 74 ? -4.639 -5.637 -4.892 1.00 0.00 103 VAL A N 12
ATOM 17553 C CA . VAL A 1 74 ? -3.846 -6.568 -4.098 1.00 0.00 103 VAL A CA 12
ATOM 17554 C C . VAL A 1 74 ? -2.383 -6.550 -4.527 1.00 0.00 103 VAL A C 12
ATOM 17555 O O . VAL A 1 74 ? -2.075 -6.551 -5.719 1.00 0.00 103 VAL A O 12
ATOM 17568 N N . PHE A 1 75 ? -1.485 -6.534 -3.548 1.00 0.00 104 PHE A N 12
ATOM 17569 C CA . PHE A 1 75 ? -0.053 -6.515 -3.825 1.00 0.00 104 PHE A CA 12
ATOM 17570 C C . PHE A 1 75 ? 0.655 -7.657 -3.102 1.00 0.00 104 PHE A C 12
ATOM 17571 O O . PHE A 1 75 ? 0.854 -7.607 -1.888 1.00 0.00 104 PHE A O 12
ATOM 17588 N N . GLN A 1 76 ? 1.032 -8.684 -3.856 1.00 0.00 105 GLN A N 12
ATOM 17589 C CA . GLN A 1 76 ? 1.717 -9.839 -3.288 1.00 0.00 105 GLN A CA 12
ATOM 17590 C C . GLN A 1 76 ? 0.783 -10.634 -2.382 1.00 0.00 105 GLN A C 12
ATOM 17591 O O . GLN A 1 76 ? 1.216 -11.229 -1.396 1.00 0.00 105 GLN A O 12
ATOM 17605 N N . GLY A 1 77 ? -0.502 -10.639 -2.724 1.00 0.00 106 GLY A N 12
ATOM 17606 C CA . GLY A 1 77 ? -1.477 -11.364 -1.930 1.00 0.00 106 GLY A CA 12
ATOM 17607 C C . GLY A 1 77 ? -1.910 -10.595 -0.698 1.00 0.00 106 GLY A C 12
ATOM 17608 O O . GLY A 1 77 ? -2.322 -11.188 0.299 1.00 0.00 106 GLY A O 12
ATOM 17612 N N . ARG A 1 78 ? -1.815 -9.271 -0.765 1.00 0.00 107 ARG A N 12
ATOM 17613 C CA . ARG A 1 78 ? -2.197 -8.420 0.355 1.00 0.00 107 ARG A CA 12
ATOM 17614 C C . ARG A 1 78 ? -3.050 -7.247 -0.120 1.00 0.00 107 ARG A C 12
ATOM 17615 O O . ARG A 1 78 ? -2.577 -6.380 -0.853 1.00 0.00 107 ARG A O 12
ATOM 17636 N N . MET A 1 79 ? -4.310 -7.230 0.304 1.00 0.00 108 MET A N 12
ATOM 17637 C CA . MET A 1 79 ? -5.229 -6.163 -0.077 1.00 0.00 108 MET A CA 12
ATOM 17638 C C . MET A 1 79 ? -4.724 -4.810 0.412 1.00 0.00 108 MET A C 12
ATOM 17639 O O . MET A 1 79 ? -4.607 -4.577 1.616 1.00 0.00 108 MET A O 12
ATOM 17653 N N . LEU A 1 80 ? -4.425 -3.920 -0.528 1.00 0.00 109 LEU A N 12
ATOM 17654 C CA . LEU A 1 80 ? -3.932 -2.589 -0.193 1.00 0.00 109 LEU A CA 12
ATOM 17655 C C . LEU A 1 80 ? -5.081 -1.666 0.203 1.00 0.00 109 LEU A C 12
ATOM 17656 O O . LEU A 1 80 ? -6.019 -1.460 -0.568 1.00 0.00 109 LEU A O 12
ATOM 17672 N N . HIS A 1 81 ? -5.000 -1.113 1.409 1.00 0.00 110 HIS A N 12
ATOM 17673 C CA . HIS A 1 81 ? -6.032 -0.210 1.906 1.00 0.00 110 HIS A CA 12
ATOM 17674 C C . HIS A 1 81 ? -5.554 1.239 1.862 1.00 0.00 110 HIS A C 12
ATOM 17675 O O . HIS A 1 81 ? -4.529 1.583 2.451 1.00 0.00 110 HIS A O 12
ATOM 17690 N N . VAL A 1 82 ? -6.302 2.083 1.159 1.00 0.00 111 VAL A N 12
ATOM 17691 C CA . VAL A 1 82 ? -5.955 3.494 1.038 1.00 0.00 111 VAL A CA 12
ATOM 17692 C C . VAL A 1 82 ? -7.083 4.383 1.550 1.00 0.00 111 VAL A C 12
ATOM 17693 O O . VAL A 1 82 ? -8.253 4.164 1.234 1.00 0.00 111 VAL A O 12
ATOM 17706 N N . LEU A 1 83 ? -6.723 5.387 2.342 1.00 0.00 112 LEU A N 12
ATOM 17707 C CA . LEU A 1 83 ? -7.705 6.311 2.899 1.00 0.00 112 LEU A CA 12
ATOM 17708 C C . LEU A 1 83 ? -7.245 7.756 2.736 1.00 0.00 112 LEU A C 12
ATOM 17709 O O . LEU A 1 83 ? -6.061 8.074 2.847 1.00 0.00 112 LEU A O 12
ATOM 17725 N N . PRO A 1 84 ? -8.204 8.655 2.467 1.00 0.00 113 PRO A N 12
ATOM 17726 C CA . PRO A 1 84 ? -7.923 10.082 2.285 1.00 0.00 113 PRO A CA 12
ATOM 17727 C C . PRO A 1 84 ? -7.513 10.763 3.586 1.00 0.00 113 PRO A C 12
ATOM 17728 O O . PRO A 1 84 ? -8.245 10.724 4.575 1.00 0.00 113 PRO A O 12
ATOM 17739 N N . SER A 1 85 ? -6.339 11.386 3.579 1.00 0.00 114 SER A N 12
ATOM 17740 C CA . SER A 1 85 ? -5.831 12.073 4.760 1.00 0.00 114 SER A CA 12
ATOM 17741 C C . SER A 1 85 ? -5.505 13.530 4.444 1.00 0.00 114 SER A C 12
ATOM 17742 O O . SER A 1 85 ? -4.614 13.821 3.646 1.00 0.00 114 SER A O 12
ATOM 17750 N N . THR A 1 86 ? -6.235 14.443 5.078 1.00 0.00 115 THR A N 12
ATOM 17751 C CA . THR A 1 86 ? -6.026 15.870 4.864 1.00 0.00 115 THR A CA 12
ATOM 17752 C C . THR A 1 86 ? -5.826 16.600 6.187 1.00 0.00 115 THR A C 12
ATOM 17753 O O . THR A 1 86 ? -6.340 16.178 7.224 1.00 0.00 115 THR A O 12
ATOM 17764 N N . ILE A 1 87 ? -5.078 17.697 6.145 1.00 0.00 116 ILE A N 12
ATOM 17765 C CA . ILE A 1 87 ? -4.813 18.487 7.341 1.00 0.00 116 ILE A CA 12
ATOM 17766 C C . ILE A 1 87 ? -6.052 18.579 8.225 1.00 0.00 116 ILE A C 12
ATOM 17767 O O . ILE A 1 87 ? -7.097 19.071 7.800 1.00 0.00 116 ILE A O 12
ATOM 17783 N N . LYS A 1 88 ? -5.927 18.103 9.460 1.00 0.00 117 LYS A N 12
ATOM 17784 C CA . LYS A 1 88 ? -7.035 18.133 10.407 1.00 0.00 117 LYS A CA 12
ATOM 17785 C C . LYS A 1 88 ? -6.944 19.358 11.312 1.00 0.00 117 LYS A C 12
ATOM 17786 O O . LYS A 1 88 ? -6.328 19.311 12.377 1.00 0.00 117 LYS A O 12
ATOM 17805 N N . LYS A 1 89 ? -7.562 20.453 10.882 1.00 0.00 118 LYS A N 12
ATOM 17806 C CA . LYS A 1 89 ? -7.553 21.690 11.654 1.00 0.00 118 LYS A CA 12
ATOM 17807 C C . LYS A 1 89 ? -8.518 21.602 12.832 1.00 0.00 118 LYS A C 12
ATOM 17808 O O . LYS A 1 89 ? -9.604 21.037 12.715 1.00 0.00 118 LYS A O 12
ATOM 17827 N N . GLU A 1 90 ? -8.113 22.167 13.966 1.00 0.00 119 GLU A N 12
ATOM 17828 C CA . GLU A 1 90 ? -8.943 22.152 15.164 1.00 0.00 119 GLU A CA 12
ATOM 17829 C C . GLU A 1 90 ? -9.068 23.553 15.757 1.00 0.00 119 GLU A C 12
ATOM 17830 O O . GLU A 1 90 ? -8.198 24.003 16.502 1.00 0.00 119 GLU A O 12
ATOM 17842 N N . ALA A 1 91 ? -10.155 24.237 15.419 1.00 0.00 120 ALA A N 12
ATOM 17843 C CA . ALA A 1 91 ? -10.395 25.586 15.918 1.00 0.00 120 ALA A CA 12
ATOM 17844 C C . ALA A 1 91 ? -11.826 26.030 15.633 1.00 0.00 120 ALA A C 12
ATOM 17845 O O . ALA A 1 91 ? -12.522 25.428 14.816 1.00 0.00 120 ALA A O 12
ATOM 17852 N N . SER A 1 92 ? -12.259 27.087 16.313 1.00 0.00 121 SER A N 12
ATOM 17853 C CA . SER A 1 92 ? -13.609 27.609 16.136 1.00 0.00 121 SER A CA 12
ATOM 17854 C C . SER A 1 92 ? -13.779 28.218 14.748 1.00 0.00 121 SER A C 12
ATOM 17855 O O . SER A 1 92 ? -14.764 27.954 14.060 1.00 0.00 121 SER A O 12
ATOM 17863 N N . GLN A 1 93 ? -12.810 29.033 14.344 1.00 0.00 122 GLN A N 12
ATOM 17864 C CA . GLN A 1 93 ? -12.852 29.680 13.038 1.00 0.00 122 GLN A CA 12
ATOM 17865 C C . GLN A 1 93 ? -11.533 30.385 12.737 1.00 0.00 122 GLN A C 12
ATOM 17866 O O . GLN A 1 93 ? -10.944 31.020 13.611 1.00 0.00 122 GLN A O 12
ATOM 17880 N N . SER A 1 94 ? -11.075 30.267 11.495 1.00 0.00 123 SER A N 12
ATOM 17881 C CA . SER A 1 94 ? -9.823 30.889 11.079 1.00 0.00 123 SER A CA 12
ATOM 17882 C C . SER A 1 94 ? -9.851 32.392 11.341 1.00 0.00 123 SER A C 12
ATOM 17883 O O . SER A 1 94 ? -9.046 32.914 12.111 1.00 0.00 123 SER A O 12
ATOM 17891 N N . GLY A 1 95 ? -10.784 33.082 10.693 1.00 0.00 124 GLY A N 12
ATOM 17892 C CA . GLY A 1 95 ? -10.900 34.518 10.868 1.00 0.00 124 GLY A CA 12
ATOM 17893 C C . GLY A 1 95 ? -11.207 35.238 9.569 1.00 0.00 124 GLY A C 12
ATOM 17894 O O . GLY A 1 95 ? -10.333 35.843 8.948 1.00 0.00 124 GLY A O 12
ATOM 17898 N N . PRO A 1 96 ? -12.476 35.174 9.139 1.00 0.00 125 PRO A N 12
ATOM 17899 C CA . PRO A 1 96 ? -12.925 35.818 7.901 1.00 0.00 125 PRO A CA 12
ATOM 17900 C C . PRO A 1 96 ? -12.934 37.339 8.009 1.00 0.00 125 PRO A C 12
ATOM 17901 O O . PRO A 1 96 ? -13.979 37.949 8.238 1.00 0.00 125 PRO A O 12
ATOM 17912 N N . SER A 1 97 ? -11.764 37.947 7.843 1.00 0.00 126 SER A N 12
ATOM 17913 C CA . SER A 1 97 ? -11.637 39.397 7.925 1.00 0.00 126 SER A CA 12
ATOM 17914 C C . SER A 1 97 ? -10.589 39.908 6.941 1.00 0.00 126 SER A C 12
ATOM 17915 O O . SER A 1 97 ? -9.772 39.140 6.434 1.00 0.00 126 SER A O 12
ATOM 17923 N N . SER A 1 98 ? -10.620 41.210 6.676 1.00 0.00 127 SER A N 12
ATOM 17924 C CA . SER A 1 98 ? -9.675 41.824 5.750 1.00 0.00 127 SER A CA 12
ATOM 17925 C C . SER A 1 98 ? -8.238 41.577 6.197 1.00 0.00 127 SER A C 12
ATOM 17926 O O . SER A 1 98 ? -7.881 41.829 7.347 1.00 0.00 127 SER A O 12
ATOM 17934 N N . GLY A 1 99 ? -7.416 41.080 5.277 1.00 0.00 128 GLY A N 12
ATOM 17935 C CA . GLY A 1 99 ? -6.026 40.807 5.594 1.00 0.00 128 GLY A CA 12
ATOM 17936 C C . GLY A 1 99 ? -5.855 39.532 6.397 1.00 0.00 128 GLY A C 12
ATOM 17937 O O . GLY A 1 99 ? -5.070 39.488 7.344 1.00 0.00 128 GLY A O 12
ATOM 17941 N N . GLY A 1 1 ? 8.761 28.821 6.974 1.00 0.00 30 GLY A N 13
ATOM 17942 C CA . GLY A 1 1 ? 8.496 28.349 5.627 1.00 0.00 30 GLY A CA 13
ATOM 17943 C C . GLY A 1 1 ? 7.317 27.399 5.568 1.00 0.00 30 GLY A C 13
ATOM 17944 O O . GLY A 1 1 ? 6.835 26.931 6.599 1.00 0.00 30 GLY A O 13
ATOM 17948 N N . SER A 1 2 ? 6.849 27.114 4.357 1.00 0.00 31 SER A N 13
ATOM 17949 C CA . SER A 1 2 ? 5.715 26.218 4.166 1.00 0.00 31 SER A CA 13
ATOM 17950 C C . SER A 1 2 ? 5.533 25.877 2.691 1.00 0.00 31 SER A C 13
ATOM 17951 O O . SER A 1 2 ? 5.963 26.624 1.812 1.00 0.00 31 SER A O 13
ATOM 17959 N N . SER A 1 3 ? 4.893 24.742 2.426 1.00 0.00 32 SER A N 13
ATOM 17960 C CA . SER A 1 3 ? 4.657 24.298 1.057 1.00 0.00 32 SER A CA 13
ATOM 17961 C C . SER A 1 3 ? 3.954 25.384 0.248 1.00 0.00 32 SER A C 13
ATOM 17962 O O . SER A 1 3 ? 3.057 26.062 0.747 1.00 0.00 32 SER A O 13
ATOM 17970 N N . GLY A 1 4 ? 4.368 25.541 -1.005 1.00 0.00 33 GLY A N 13
ATOM 17971 C CA . GLY A 1 4 ? 3.767 26.545 -1.864 1.00 0.00 33 GLY A CA 13
ATOM 17972 C C . GLY A 1 4 ? 2.463 26.077 -2.479 1.00 0.00 33 GLY A C 13
ATOM 17973 O O . GLY A 1 4 ? 2.242 26.236 -3.679 1.00 0.00 33 GLY A O 13
ATOM 17977 N N . SER A 1 5 ? 1.597 25.497 -1.654 1.00 0.00 34 SER A N 13
ATOM 17978 C CA . SER A 1 5 ? 0.309 25.000 -2.124 1.00 0.00 34 SER A CA 13
ATOM 17979 C C . SER A 1 5 ? -0.607 24.667 -0.950 1.00 0.00 34 SER A C 13
ATOM 17980 O O . SER A 1 5 ? -0.147 24.486 0.177 1.00 0.00 34 SER A O 13
ATOM 17988 N N . SER A 1 6 ? -1.905 24.590 -1.224 1.00 0.00 35 SER A N 13
ATOM 17989 C CA . SER A 1 6 ? -2.887 24.283 -0.191 1.00 0.00 35 SER A CA 13
ATOM 17990 C C . SER A 1 6 ? -3.519 22.915 -0.430 1.00 0.00 35 SER A C 13
ATOM 17991 O O . SER A 1 6 ? -4.733 22.752 -0.320 1.00 0.00 35 SER A O 13
ATOM 17999 N N . GLY A 1 7 ? -2.684 21.934 -0.760 1.00 0.00 36 GLY A N 13
ATOM 18000 C CA . GLY A 1 7 ? -3.178 20.593 -1.010 1.00 0.00 36 GLY A CA 13
ATOM 18001 C C . GLY A 1 7 ? -2.072 19.556 -0.995 1.00 0.00 36 GLY A C 13
ATOM 18002 O O . GLY A 1 7 ? -1.361 19.381 -1.984 1.00 0.00 36 GLY A O 13
ATOM 18006 N N . SER A 1 8 ? -1.926 18.866 0.132 1.00 0.00 37 SER A N 13
ATOM 18007 C CA . SER A 1 8 ? -0.895 17.844 0.275 1.00 0.00 37 SER A CA 13
ATOM 18008 C C . SER A 1 8 ? -1.362 16.516 -0.313 1.00 0.00 37 SER A C 13
ATOM 18009 O O . SER A 1 8 ? -2.509 16.112 -0.129 1.00 0.00 37 SER A O 13
ATOM 18017 N N . GLY A 1 9 ? -0.462 15.842 -1.023 1.00 0.00 38 GLY A N 13
ATOM 18018 C CA . GLY A 1 9 ? -0.799 14.566 -1.628 1.00 0.00 38 GLY A CA 13
ATOM 18019 C C . GLY A 1 9 ? -0.524 13.396 -0.705 1.00 0.00 38 GLY A C 13
ATOM 18020 O O . GLY A 1 9 ? -0.075 12.339 -1.149 1.00 0.00 38 GLY A O 13
ATOM 18024 N N . ARG A 1 10 ? -0.792 13.584 0.583 1.00 0.00 39 ARG A N 13
ATOM 18025 C CA . ARG A 1 10 ? -0.568 12.536 1.572 1.00 0.00 39 ARG A CA 13
ATOM 18026 C C . ARG A 1 10 ? -1.640 11.455 1.471 1.00 0.00 39 ARG A C 13
ATOM 18027 O O . ARG A 1 10 ? -2.820 11.752 1.277 1.00 0.00 39 ARG A O 13
ATOM 18048 N N . LEU A 1 11 ? -1.222 10.201 1.603 1.00 0.00 40 LEU A N 13
ATOM 18049 C CA . LEU A 1 11 ? -2.147 9.075 1.526 1.00 0.00 40 LEU A CA 13
ATOM 18050 C C . LEU A 1 11 ? -1.719 7.954 2.468 1.00 0.00 40 LEU A C 13
ATOM 18051 O O . LEU A 1 11 ? -0.579 7.491 2.421 1.00 0.00 40 LEU A O 13
ATOM 18067 N N . PHE A 1 12 ? -2.640 7.521 3.322 1.00 0.00 41 PHE A N 13
ATOM 18068 C CA . PHE A 1 12 ? -2.359 6.453 4.274 1.00 0.00 41 PHE A CA 13
ATOM 18069 C C . PHE A 1 12 ? -2.566 5.084 3.633 1.00 0.00 41 PHE A C 13
ATOM 18070 O O . PHE A 1 12 ? -3.619 4.809 3.057 1.00 0.00 41 PHE A O 13
ATOM 18087 N N . VAL A 1 13 ? -1.554 4.229 3.737 1.00 0.00 42 VAL A N 13
ATOM 18088 C CA . VAL A 1 13 ? -1.624 2.889 3.169 1.00 0.00 42 VAL A CA 13
ATOM 18089 C C . VAL A 1 13 ? -1.353 1.827 4.229 1.00 0.00 42 VAL A C 13
ATOM 18090 O O . VAL A 1 13 ? -0.515 2.016 5.111 1.00 0.00 42 VAL A O 13
ATOM 18103 N N . ARG A 1 14 ? -2.067 0.710 4.137 1.00 0.00 43 ARG A N 13
ATOM 18104 C CA . ARG A 1 14 ? -1.905 -0.382 5.089 1.00 0.00 43 ARG A CA 13
ATOM 18105 C C . ARG A 1 14 ? -1.970 -1.733 4.383 1.00 0.00 43 ARG A C 13
ATOM 18106 O O . ARG A 1 14 ? -2.395 -1.822 3.232 1.00 0.00 43 ARG A O 13
ATOM 18127 N N . ASN A 1 15 ? -1.547 -2.781 5.082 1.00 0.00 44 ASN A N 13
ATOM 18128 C CA . ASN A 1 15 ? -1.557 -4.127 4.522 1.00 0.00 44 ASN A CA 13
ATOM 18129 C C . ASN A 1 15 ? -0.426 -4.306 3.513 1.00 0.00 44 ASN A C 13
ATOM 18130 O O . ASN A 1 15 ? -0.656 -4.694 2.367 1.00 0.00 44 ASN A O 13
ATOM 18141 N N . LEU A 1 16 ? 0.797 -4.019 3.947 1.00 0.00 45 LEU A N 13
ATOM 18142 C CA . LEU A 1 16 ? 1.965 -4.148 3.083 1.00 0.00 45 LEU A CA 13
ATOM 18143 C C . LEU A 1 16 ? 2.668 -5.482 3.313 1.00 0.00 45 LEU A C 13
ATOM 18144 O O . LEU A 1 16 ? 3.257 -5.711 4.369 1.00 0.00 45 LEU A O 13
ATOM 18160 N N . SER A 1 17 ? 2.602 -6.359 2.316 1.00 0.00 46 SER A N 13
ATOM 18161 C CA . SER A 1 17 ? 3.230 -7.672 2.410 1.00 0.00 46 SER A CA 13
ATOM 18162 C C . SER A 1 17 ? 4.707 -7.543 2.772 1.00 0.00 46 SER A C 13
ATOM 18163 O O . SER A 1 17 ? 5.453 -6.806 2.126 1.00 0.00 46 SER A O 13
ATOM 18171 N N . TYR A 1 18 ? 5.121 -8.263 3.808 1.00 0.00 47 TYR A N 13
ATOM 18172 C CA . TYR A 1 18 ? 6.507 -8.228 4.258 1.00 0.00 47 TYR A CA 13
ATOM 18173 C C . TYR A 1 18 ? 7.466 -8.407 3.085 1.00 0.00 47 TYR A C 13
ATOM 18174 O O . TYR A 1 18 ? 8.478 -7.713 2.982 1.00 0.00 47 TYR A O 13
ATOM 18192 N N . THR A 1 19 ? 7.139 -9.344 2.199 1.00 0.00 48 THR A N 13
ATOM 18193 C CA . THR A 1 19 ? 7.969 -9.615 1.033 1.00 0.00 48 THR A CA 13
ATOM 18194 C C . THR A 1 19 ? 8.226 -8.344 0.233 1.00 0.00 48 THR A C 13
ATOM 18195 O O . THR A 1 19 ? 9.255 -8.214 -0.431 1.00 0.00 48 THR A O 13
ATOM 18206 N N . SER A 1 20 ? 7.285 -7.407 0.300 1.00 0.00 49 SER A N 13
ATOM 18207 C CA . SER A 1 20 ? 7.409 -6.146 -0.422 1.00 0.00 49 SER A CA 13
ATOM 18208 C C . SER A 1 20 ? 8.508 -5.279 0.184 1.00 0.00 49 SER A C 13
ATOM 18209 O O . SER A 1 20 ? 8.693 -5.252 1.401 1.00 0.00 49 SER A O 13
ATOM 18217 N N . SER A 1 21 ? 9.236 -4.572 -0.674 1.00 0.00 50 SER A N 13
ATOM 18218 C CA . SER A 1 21 ? 10.320 -3.706 -0.225 1.00 0.00 50 SER A CA 13
ATOM 18219 C C . SER A 1 21 ? 9.990 -2.240 -0.490 1.00 0.00 50 SER A C 13
ATOM 18220 O O . SER A 1 21 ? 9.143 -1.925 -1.326 1.00 0.00 50 SER A O 13
ATOM 18228 N N . GLU A 1 22 ? 10.665 -1.349 0.229 1.00 0.00 51 GLU A N 13
ATOM 18229 C CA . GLU A 1 22 ? 10.442 0.084 0.072 1.00 0.00 51 GLU A CA 13
ATOM 18230 C C . GLU A 1 22 ? 10.549 0.494 -1.393 1.00 0.00 51 GLU A C 13
ATOM 18231 O O . GLU A 1 22 ? 9.690 1.205 -1.913 1.00 0.00 51 GLU A O 13
ATOM 18243 N N . GLU A 1 23 ? 11.611 0.041 -2.053 1.00 0.00 52 GLU A N 13
ATOM 18244 C CA . GLU A 1 23 ? 11.831 0.363 -3.458 1.00 0.00 52 GLU A CA 13
ATOM 18245 C C . GLU A 1 23 ? 10.638 -0.067 -4.308 1.00 0.00 52 GLU A C 13
ATOM 18246 O O . GLU A 1 23 ? 10.129 0.706 -5.119 1.00 0.00 52 GLU A O 13
ATOM 18258 N N . ASP A 1 24 ? 10.199 -1.306 -4.116 1.00 0.00 53 ASP A N 13
ATOM 18259 C CA . ASP A 1 24 ? 9.066 -1.840 -4.863 1.00 0.00 53 ASP A CA 13
ATOM 18260 C C . ASP A 1 24 ? 7.869 -0.898 -4.782 1.00 0.00 53 ASP A C 13
ATOM 18261 O O . ASP A 1 24 ? 7.186 -0.657 -5.778 1.00 0.00 53 ASP A O 13
ATOM 18270 N N . LEU A 1 25 ? 7.619 -0.369 -3.589 1.00 0.00 54 LEU A N 13
ATOM 18271 C CA . LEU A 1 25 ? 6.503 0.546 -3.377 1.00 0.00 54 LEU A CA 13
ATOM 18272 C C . LEU A 1 25 ? 6.633 1.779 -4.267 1.00 0.00 54 LEU A C 13
ATOM 18273 O O . LEU A 1 25 ? 5.738 2.084 -5.053 1.00 0.00 54 LEU A O 13
ATOM 18289 N N . GLU A 1 26 ? 7.754 2.481 -4.137 1.00 0.00 55 GLU A N 13
ATOM 18290 C CA . GLU A 1 26 ? 8.001 3.679 -4.930 1.00 0.00 55 GLU A CA 13
ATOM 18291 C C . GLU A 1 26 ? 7.510 3.493 -6.363 1.00 0.00 55 GLU A C 13
ATOM 18292 O O . GLU A 1 26 ? 6.710 4.282 -6.866 1.00 0.00 55 GLU A O 13
ATOM 18304 N N . LYS A 1 27 ? 7.997 2.443 -7.017 1.00 0.00 56 LYS A N 13
ATOM 18305 C CA . LYS A 1 27 ? 7.609 2.151 -8.392 1.00 0.00 56 LYS A CA 13
ATOM 18306 C C . LYS A 1 27 ? 6.100 1.957 -8.502 1.00 0.00 56 LYS A C 13
ATOM 18307 O O . LYS A 1 27 ? 5.461 2.489 -9.411 1.00 0.00 56 LYS A O 13
ATOM 18326 N N . LEU A 1 28 ? 5.536 1.196 -7.572 1.00 0.00 57 LEU A N 13
ATOM 18327 C CA . LEU A 1 28 ? 4.101 0.934 -7.564 1.00 0.00 57 LEU A CA 13
ATOM 18328 C C . LEU A 1 28 ? 3.310 2.237 -7.559 1.00 0.00 57 LEU A C 13
ATOM 18329 O O . LEU A 1 28 ? 2.459 2.463 -8.420 1.00 0.00 57 LEU A O 13
ATOM 18345 N N . PHE A 1 29 ? 3.597 3.094 -6.584 1.00 0.00 58 PHE A N 13
ATOM 18346 C CA . PHE A 1 29 ? 2.913 4.377 -6.468 1.00 0.00 58 PHE A CA 13
ATOM 18347 C C . PHE A 1 29 ? 3.388 5.347 -7.546 1.00 0.00 58 PHE A C 13
ATOM 18348 O O . PHE A 1 29 ? 2.611 5.773 -8.399 1.00 0.00 58 PHE A O 13
ATOM 18365 N N . SER A 1 30 ? 4.671 5.692 -7.499 1.00 0.00 59 SER A N 13
ATOM 18366 C CA . SER A 1 30 ? 5.251 6.614 -8.468 1.00 0.00 59 SER A CA 13
ATOM 18367 C C . SER A 1 30 ? 4.606 6.437 -9.839 1.00 0.00 59 SER A C 13
ATOM 18368 O O . SER A 1 30 ? 4.381 7.408 -10.562 1.00 0.00 59 SER A O 13
ATOM 18376 N N . ALA A 1 31 ? 4.312 5.190 -10.191 1.00 0.00 60 ALA A N 13
ATOM 18377 C CA . ALA A 1 31 ? 3.691 4.884 -11.474 1.00 0.00 60 ALA A CA 13
ATOM 18378 C C . ALA A 1 31 ? 2.586 5.883 -11.802 1.00 0.00 60 ALA A C 13
ATOM 18379 O O . ALA A 1 31 ? 2.570 6.473 -12.882 1.00 0.00 60 ALA A O 13
ATOM 18386 N N . TYR A 1 32 ? 1.664 6.066 -10.863 1.00 0.00 61 TYR A N 13
ATOM 18387 C CA . TYR A 1 32 ? 0.554 6.992 -11.053 1.00 0.00 61 TYR A CA 13
ATOM 18388 C C . TYR A 1 32 ? 1.061 8.409 -11.302 1.00 0.00 61 TYR A C 13
ATOM 18389 O O . TYR A 1 32 ? 0.575 9.108 -12.190 1.00 0.00 61 TYR A O 13
ATOM 18407 N N . GLY A 1 33 ? 2.045 8.826 -10.510 1.00 0.00 62 GLY A N 13
ATOM 18408 C CA . GLY A 1 33 ? 2.604 10.157 -10.660 1.00 0.00 62 GLY A CA 13
ATOM 18409 C C . GLY A 1 33 ? 3.844 10.363 -9.813 1.00 0.00 62 GLY A C 13
ATOM 18410 O O . GLY A 1 33 ? 4.313 9.453 -9.129 1.00 0.00 62 GLY A O 13
ATOM 18414 N N . PRO A 1 34 ? 4.397 11.584 -9.855 1.00 0.00 63 PRO A N 13
ATOM 18415 C CA . PRO A 1 34 ? 5.599 11.935 -9.092 1.00 0.00 63 PRO A CA 13
ATOM 18416 C C . PRO A 1 34 ? 5.335 11.999 -7.592 1.00 0.00 63 PRO A C 13
ATOM 18417 O O . PRO A 1 34 ? 4.515 12.792 -7.128 1.00 0.00 63 PRO A O 13
ATOM 18428 N N . LEU A 1 35 ? 6.035 11.159 -6.837 1.00 0.00 64 LEU A N 13
ATOM 18429 C CA . LEU A 1 35 ? 5.877 11.120 -5.387 1.00 0.00 64 LEU A CA 13
ATOM 18430 C C . LEU A 1 35 ? 6.658 12.249 -4.724 1.00 0.00 64 LEU A C 13
ATOM 18431 O O . LEU A 1 35 ? 7.689 12.688 -5.234 1.00 0.00 64 LEU A O 13
ATOM 18447 N N . SER A 1 36 ? 6.162 12.713 -3.581 1.00 0.00 65 SER A N 13
ATOM 18448 C CA . SER A 1 36 ? 6.813 13.793 -2.848 1.00 0.00 65 SER A CA 13
ATOM 18449 C C . SER A 1 36 ? 7.716 13.236 -1.751 1.00 0.00 65 SER A C 13
ATOM 18450 O O . SER A 1 36 ? 8.854 13.675 -1.588 1.00 0.00 65 SER A O 13
ATOM 18458 N N . GLU A 1 37 ? 7.199 12.268 -1.002 1.00 0.00 66 GLU A N 13
ATOM 18459 C CA . GLU A 1 37 ? 7.958 11.652 0.081 1.00 0.00 66 GLU A CA 13
ATOM 18460 C C . GLU A 1 37 ? 7.396 10.276 0.425 1.00 0.00 66 GLU A C 13
ATOM 18461 O O . GLU A 1 37 ? 6.213 10.006 0.216 1.00 0.00 66 GLU A O 13
ATOM 18473 N N . LEU A 1 38 ? 8.253 9.409 0.953 1.00 0.00 67 LEU A N 13
ATOM 18474 C CA . LEU A 1 38 ? 7.844 8.059 1.326 1.00 0.00 67 LEU A CA 13
ATOM 18475 C C . LEU A 1 38 ? 8.349 7.703 2.720 1.00 0.00 67 LEU A C 13
ATOM 18476 O O . LEU A 1 38 ? 9.457 8.078 3.105 1.00 0.00 67 LEU A O 13
ATOM 18492 N N . HIS A 1 39 ? 7.531 6.975 3.473 1.00 0.00 68 HIS A N 13
ATOM 18493 C CA . HIS A 1 39 ? 7.896 6.565 4.824 1.00 0.00 68 HIS A CA 13
ATOM 18494 C C . HIS A 1 39 ? 7.618 5.080 5.036 1.00 0.00 68 HIS A C 13
ATOM 18495 O O . HIS A 1 39 ? 6.474 4.676 5.240 1.00 0.00 68 HIS A O 13
ATOM 18510 N N . TYR A 1 40 ? 8.672 4.273 4.983 1.00 0.00 69 TYR A N 13
ATOM 18511 C CA . TYR A 1 40 ? 8.541 2.832 5.166 1.00 0.00 69 TYR A CA 13
ATOM 18512 C C . TYR A 1 40 ? 9.117 2.399 6.510 1.00 0.00 69 TYR A C 13
ATOM 18513 O O . TYR A 1 40 ? 10.312 2.136 6.647 1.00 0.00 69 TYR A O 13
ATOM 18531 N N . PRO A 1 41 ? 8.248 2.322 7.528 1.00 0.00 70 PRO A N 13
ATOM 18532 C CA . PRO A 1 41 ? 8.645 1.919 8.880 1.00 0.00 70 PRO A CA 13
ATOM 18533 C C . PRO A 1 41 ? 9.019 0.443 8.959 1.00 0.00 70 PRO A C 13
ATOM 18534 O O . PRO A 1 41 ? 8.338 -0.411 8.391 1.00 0.00 70 PRO A O 13
ATOM 18545 N N . ILE A 1 42 ? 10.105 0.149 9.668 1.00 0.00 71 ILE A N 13
ATOM 18546 C CA . ILE A 1 42 ? 10.567 -1.224 9.821 1.00 0.00 71 ILE A CA 13
ATOM 18547 C C . ILE A 1 42 ? 10.989 -1.504 11.260 1.00 0.00 71 ILE A C 13
ATOM 18548 O O . ILE A 1 42 ? 11.600 -0.659 11.914 1.00 0.00 71 ILE A O 13
ATOM 18564 N N . ASP A 1 43 ? 10.660 -2.696 11.745 1.00 0.00 72 ASP A N 13
ATOM 18565 C CA . ASP A 1 43 ? 11.007 -3.090 13.106 1.00 0.00 72 ASP A CA 13
ATOM 18566 C C . ASP A 1 43 ? 12.502 -3.368 13.227 1.00 0.00 72 ASP A C 13
ATOM 18567 O O . ASP A 1 43 ? 13.111 -3.947 12.327 1.00 0.00 72 ASP A O 13
ATOM 18576 N N . SER A 1 44 ? 13.088 -2.951 14.344 1.00 0.00 73 SER A N 13
ATOM 18577 C CA . SER A 1 44 ? 14.513 -3.150 14.581 1.00 0.00 73 SER A CA 13
ATOM 18578 C C . SER A 1 44 ? 14.775 -4.520 15.201 1.00 0.00 73 SER A C 13
ATOM 18579 O O . SER A 1 44 ? 15.918 -4.877 15.487 1.00 0.00 73 SER A O 13
ATOM 18587 N N . LEU A 1 45 ? 13.707 -5.282 15.407 1.00 0.00 74 LEU A N 13
ATOM 18588 C CA . LEU A 1 45 ? 13.818 -6.613 15.994 1.00 0.00 74 LEU A CA 13
ATOM 18589 C C . LEU A 1 45 ? 13.635 -7.693 14.932 1.00 0.00 74 LEU A C 13
ATOM 18590 O O . LEU A 1 45 ? 14.451 -8.608 14.813 1.00 0.00 74 LEU A O 13
ATOM 18606 N N . THR A 1 46 ? 12.558 -7.581 14.161 1.00 0.00 75 THR A N 13
ATOM 18607 C CA . THR A 1 46 ? 12.267 -8.546 13.109 1.00 0.00 75 THR A CA 13
ATOM 18608 C C . THR A 1 46 ? 12.709 -8.025 11.746 1.00 0.00 75 THR A C 13
ATOM 18609 O O . THR A 1 46 ? 12.526 -8.689 10.726 1.00 0.00 75 THR A O 13
ATOM 18620 N N . LYS A 1 47 ? 13.294 -6.832 11.736 1.00 0.00 76 LYS A N 13
ATOM 18621 C CA . LYS A 1 47 ? 13.766 -6.221 10.499 1.00 0.00 76 LYS A CA 13
ATOM 18622 C C . LYS A 1 47 ? 12.712 -6.331 9.402 1.00 0.00 76 LYS A C 13
ATOM 18623 O O . LYS A 1 47 ? 13.036 -6.332 8.214 1.00 0.00 76 LYS A O 13
ATOM 18642 N N . LYS A 1 48 ? 11.450 -6.421 9.807 1.00 0.00 77 LYS A N 13
ATOM 18643 C CA . LYS A 1 48 ? 10.348 -6.528 8.859 1.00 0.00 77 LYS A CA 13
ATOM 18644 C C . LYS A 1 48 ? 9.258 -5.509 9.174 1.00 0.00 77 LYS A C 13
ATOM 18645 O O . LYS A 1 48 ? 9.001 -5.177 10.331 1.00 0.00 77 LYS A O 13
ATOM 18664 N N . PRO A 1 49 ? 8.599 -5.001 8.121 1.00 0.00 78 PRO A N 13
ATOM 18665 C CA . PRO A 1 49 ? 7.525 -4.013 8.262 1.00 0.00 78 PRO A CA 13
ATOM 18666 C C . PRO A 1 49 ? 6.267 -4.610 8.884 1.00 0.00 78 PRO A C 13
ATOM 18667 O O . PRO A 1 49 ? 5.905 -5.753 8.604 1.00 0.00 78 PRO A O 13
ATOM 18678 N N . LYS A 1 50 ? 5.604 -3.829 9.731 1.00 0.00 79 LYS A N 13
ATOM 18679 C CA . LYS A 1 50 ? 4.385 -4.279 10.393 1.00 0.00 79 LYS A CA 13
ATOM 18680 C C . LYS A 1 50 ? 3.231 -4.374 9.400 1.00 0.00 79 LYS A C 13
ATOM 18681 O O . LYS A 1 50 ? 2.198 -4.975 9.692 1.00 0.00 79 LYS A O 13
ATOM 18700 N N . GLY A 1 51 ? 3.415 -3.778 8.226 1.00 0.00 80 GLY A N 13
ATOM 18701 C CA . GLY A 1 51 ? 2.380 -3.809 7.209 1.00 0.00 80 GLY A CA 13
ATOM 18702 C C . GLY A 1 51 ? 1.675 -2.476 7.058 1.00 0.00 80 GLY A C 13
ATOM 18703 O O . GLY A 1 51 ? 0.452 -2.425 6.925 1.00 0.00 80 GLY A O 13
ATOM 18707 N N . PHE A 1 52 ? 2.446 -1.394 7.081 1.00 0.00 81 PHE A N 13
ATOM 18708 C CA . PHE A 1 52 ? 1.887 -0.054 6.949 1.00 0.00 81 PHE A CA 13
ATOM 18709 C C . PHE A 1 52 ? 2.960 0.943 6.519 1.00 0.00 81 PHE A C 13
ATOM 18710 O O . PHE A 1 52 ? 4.132 0.795 6.862 1.00 0.00 81 PHE A O 13
ATOM 18727 N N . ALA A 1 53 ? 2.549 1.957 5.766 1.00 0.00 82 ALA A N 13
ATOM 18728 C CA . ALA A 1 53 ? 3.473 2.979 5.291 1.00 0.00 82 ALA A CA 13
ATOM 18729 C C . ALA A 1 53 ? 2.727 4.240 4.866 1.00 0.00 82 ALA A C 13
ATOM 18730 O O . ALA A 1 53 ? 1.511 4.218 4.673 1.00 0.00 82 ALA A O 13
ATOM 18737 N N . PHE A 1 54 ? 3.462 5.337 4.723 1.00 0.00 83 PHE A N 13
ATOM 18738 C CA . PHE A 1 54 ? 2.869 6.608 4.323 1.00 0.00 83 PHE A CA 13
ATOM 18739 C C . PHE A 1 54 ? 3.425 7.068 2.978 1.00 0.00 83 PHE A C 13
ATOM 18740 O O . PHE A 1 54 ? 4.626 7.299 2.836 1.00 0.00 83 PHE A O 13
ATOM 18757 N N . VAL A 1 55 ? 2.541 7.198 1.993 1.00 0.00 84 VAL A N 13
ATOM 18758 C CA . VAL A 1 55 ? 2.942 7.631 0.660 1.00 0.00 84 VAL A CA 13
ATOM 18759 C C . VAL A 1 55 ? 2.454 9.046 0.371 1.00 0.00 84 VAL A C 13
ATOM 18760 O O . VAL A 1 55 ? 1.259 9.332 0.452 1.00 0.00 84 VAL A O 13
ATOM 18773 N N . THR A 1 56 ? 3.387 9.931 0.034 1.00 0.00 85 THR A N 13
ATOM 18774 C CA . THR A 1 56 ? 3.053 11.318 -0.266 1.00 0.00 85 THR A CA 13
ATOM 18775 C C . THR A 1 56 ? 3.259 11.625 -1.744 1.00 0.00 85 THR A C 13
ATOM 18776 O O . THR A 1 56 ? 4.241 11.192 -2.348 1.00 0.00 85 THR A O 13
ATOM 18787 N N . PHE A 1 57 ? 2.328 12.377 -2.323 1.00 0.00 86 PHE A N 13
ATOM 18788 C CA . PHE A 1 57 ? 2.408 12.742 -3.732 1.00 0.00 86 PHE A CA 13
ATOM 18789 C C . PHE A 1 57 ? 2.751 14.220 -3.892 1.00 0.00 86 PHE A C 13
ATOM 18790 O O . PHE A 1 57 ? 2.441 15.038 -3.026 1.00 0.00 86 PHE A O 13
ATOM 18807 N N . MET A 1 58 ? 3.394 14.555 -5.006 1.00 0.00 87 MET A N 13
ATOM 18808 C CA . MET A 1 58 ? 3.780 15.934 -5.280 1.00 0.00 87 MET A CA 13
ATOM 18809 C C . MET A 1 58 ? 2.559 16.782 -5.623 1.00 0.00 87 MET A C 13
ATOM 18810 O O . MET A 1 58 ? 2.385 17.880 -5.094 1.00 0.00 87 MET A O 13
ATOM 18824 N N . PHE A 1 59 ? 1.716 16.266 -6.511 1.00 0.00 88 PHE A N 13
ATOM 18825 C CA . PHE A 1 59 ? 0.512 16.977 -6.925 1.00 0.00 88 PHE A CA 13
ATOM 18826 C C . PHE A 1 59 ? -0.738 16.296 -6.375 1.00 0.00 88 PHE A C 13
ATOM 18827 O O . PHE A 1 59 ? -0.818 15.071 -6.280 1.00 0.00 88 PHE A O 13
ATOM 18844 N N . PRO A 1 60 ? -1.738 17.108 -6.002 1.00 0.00 89 PRO A N 13
ATOM 18845 C CA . PRO A 1 60 ? -3.002 16.608 -5.454 1.00 0.00 89 PRO A CA 13
ATOM 18846 C C . PRO A 1 60 ? -3.845 15.891 -6.503 1.00 0.00 89 PRO A C 13
ATOM 18847 O O . PRO A 1 60 ? -4.328 14.783 -6.272 1.00 0.00 89 PRO A O 13
ATOM 18858 N N . GLU A 1 61 ? -4.017 16.531 -7.655 1.00 0.00 90 GLU A N 13
ATOM 18859 C CA . GLU A 1 61 ? -4.802 15.952 -8.739 1.00 0.00 90 GLU A CA 13
ATOM 18860 C C . GLU A 1 61 ? -4.374 14.514 -9.014 1.00 0.00 90 GLU A C 13
ATOM 18861 O O . GLU A 1 61 ? -5.186 13.678 -9.415 1.00 0.00 90 GLU A O 13
ATOM 18873 N N . HIS A 1 62 ? -3.094 14.231 -8.795 1.00 0.00 91 HIS A N 13
ATOM 18874 C CA . HIS A 1 62 ? -2.557 12.894 -9.019 1.00 0.00 91 HIS A CA 13
ATOM 18875 C C . HIS A 1 62 ? -2.860 11.982 -7.834 1.00 0.00 91 HIS A C 13
ATOM 18876 O O . HIS A 1 62 ? -3.300 10.846 -8.009 1.00 0.00 91 HIS A O 13
ATOM 18891 N N . ALA A 1 63 ? -2.620 12.487 -6.628 1.00 0.00 92 ALA A N 13
ATOM 18892 C CA . ALA A 1 63 ? -2.868 11.719 -5.415 1.00 0.00 92 ALA A CA 13
ATOM 18893 C C . ALA A 1 63 ? -4.280 11.141 -5.410 1.00 0.00 92 ALA A C 13
ATOM 18894 O O . ALA A 1 63 ? -4.540 10.117 -4.778 1.00 0.00 92 ALA A O 13
ATOM 18901 N N . VAL A 1 64 ? -5.188 11.805 -6.117 1.00 0.00 93 VAL A N 13
ATOM 18902 C CA . VAL A 1 64 ? -6.574 11.357 -6.194 1.00 0.00 93 VAL A CA 13
ATOM 18903 C C . VAL A 1 64 ? -6.714 10.164 -7.132 1.00 0.00 93 VAL A C 13
ATOM 18904 O O . VAL A 1 64 ? -7.313 9.148 -6.777 1.00 0.00 93 VAL A O 13
ATOM 18917 N N . LYS A 1 65 ? -6.157 10.292 -8.331 1.00 0.00 94 LYS A N 13
ATOM 18918 C CA . LYS A 1 65 ? -6.217 9.223 -9.322 1.00 0.00 94 LYS A CA 13
ATOM 18919 C C . LYS A 1 65 ? -5.770 7.896 -8.718 1.00 0.00 94 LYS A C 13
ATOM 18920 O O . LYS A 1 65 ? -6.433 6.873 -8.885 1.00 0.00 94 LYS A O 13
ATOM 18939 N N . ALA A 1 66 ? -4.642 7.921 -8.015 1.00 0.00 95 ALA A N 13
ATOM 18940 C CA . ALA A 1 66 ? -4.109 6.720 -7.384 1.00 0.00 95 ALA A CA 13
ATOM 18941 C C . ALA A 1 66 ? -5.050 6.206 -6.299 1.00 0.00 95 ALA A C 13
ATOM 18942 O O . ALA A 1 66 ? -5.432 5.036 -6.299 1.00 0.00 95 ALA A O 13
ATOM 18949 N N . TYR A 1 67 ? -5.419 7.088 -5.376 1.00 0.00 96 TYR A N 13
ATOM 18950 C CA . TYR A 1 67 ? -6.312 6.722 -4.284 1.00 0.00 96 TYR A CA 13
ATOM 18951 C C . TYR A 1 67 ? -7.592 6.085 -4.817 1.00 0.00 96 TYR A C 13
ATOM 18952 O O . TYR A 1 67 ? -8.281 5.357 -4.103 1.00 0.00 96 TYR A O 13
ATOM 18970 N N . ALA A 1 68 ? -7.903 6.364 -6.079 1.00 0.00 97 ALA A N 13
ATOM 18971 C CA . ALA A 1 68 ? -9.098 5.818 -6.710 1.00 0.00 97 ALA A CA 13
ATOM 18972 C C . ALA A 1 68 ? -8.854 4.398 -7.210 1.00 0.00 97 ALA A C 13
ATOM 18973 O O . ALA A 1 68 ? -9.729 3.539 -7.116 1.00 0.00 97 ALA A O 13
ATOM 18980 N N . GLU A 1 69 ? -7.659 4.160 -7.742 1.00 0.00 98 GLU A N 13
ATOM 18981 C CA . GLU A 1 69 ? -7.302 2.844 -8.258 1.00 0.00 98 GLU A CA 13
ATOM 18982 C C . GLU A 1 69 ? -6.679 1.981 -7.164 1.00 0.00 98 GLU A C 13
ATOM 18983 O O . GLU A 1 69 ? -7.189 0.909 -6.838 1.00 0.00 98 GLU A O 13
ATOM 18995 N N . VAL A 1 70 ? -5.573 2.456 -6.602 1.00 0.00 99 VAL A N 13
ATOM 18996 C CA . VAL A 1 70 ? -4.880 1.730 -5.544 1.00 0.00 99 VAL A CA 13
ATOM 18997 C C . VAL A 1 70 ? -5.867 1.153 -4.536 1.00 0.00 99 VAL A C 13
ATOM 18998 O O . VAL A 1 70 ? -5.926 -0.060 -4.334 1.00 0.00 99 VAL A O 13
ATOM 19011 N N . ASP A 1 71 ? -6.642 2.030 -3.907 1.00 0.00 100 ASP A N 13
ATOM 19012 C CA . ASP A 1 71 ? -7.629 1.608 -2.920 1.00 0.00 100 ASP A CA 13
ATOM 19013 C C . ASP A 1 71 ? -8.420 0.404 -3.423 1.00 0.00 100 ASP A C 13
ATOM 19014 O O . ASP A 1 71 ? -9.248 0.525 -4.324 1.00 0.00 100 ASP A O 13
ATOM 19023 N N . GLY A 1 72 ? -8.156 -0.759 -2.833 1.00 0.00 101 GLY A N 13
ATOM 19024 C CA . GLY A 1 72 ? -8.851 -1.968 -3.236 1.00 0.00 101 GLY A CA 13
ATOM 19025 C C . GLY A 1 72 ? -8.017 -2.836 -4.158 1.00 0.00 101 GLY A C 13
ATOM 19026 O O . GLY A 1 72 ? -8.538 -3.747 -4.801 1.00 0.00 101 GLY A O 13
ATOM 19030 N N . GLN A 1 73 ? -6.721 -2.552 -4.223 1.00 0.00 102 GLN A N 13
ATOM 19031 C CA . GLN A 1 73 ? -5.815 -3.312 -5.075 1.00 0.00 102 GLN A CA 13
ATOM 19032 C C . GLN A 1 73 ? -5.086 -4.386 -4.274 1.00 0.00 102 GLN A C 13
ATOM 19033 O O . GLN A 1 73 ? -5.015 -4.318 -3.047 1.00 0.00 102 GLN A O 13
ATOM 19047 N N . VAL A 1 74 ? -4.545 -5.377 -4.976 1.00 0.00 103 VAL A N 13
ATOM 19048 C CA . VAL A 1 74 ? -3.821 -6.465 -4.330 1.00 0.00 103 VAL A CA 13
ATOM 19049 C C . VAL A 1 74 ? -2.349 -6.456 -4.726 1.00 0.00 103 VAL A C 13
ATOM 19050 O O . VAL A 1 74 ? -2.012 -6.327 -5.903 1.00 0.00 103 VAL A O 13
ATOM 19063 N N . PHE A 1 75 ? -1.474 -6.595 -3.735 1.00 0.00 104 PHE A N 13
ATOM 19064 C CA . PHE A 1 75 ? -0.037 -6.603 -3.979 1.00 0.00 104 PHE A CA 13
ATOM 19065 C C . PHE A 1 75 ? 0.642 -7.722 -3.194 1.00 0.00 104 PHE A C 13
ATOM 19066 O O . PHE A 1 75 ? 0.770 -7.647 -1.973 1.00 0.00 104 PHE A O 13
ATOM 19083 N N . GLN A 1 76 ? 1.075 -8.758 -3.906 1.00 0.00 105 GLN A N 13
ATOM 19084 C CA . GLN A 1 76 ? 1.739 -9.893 -3.276 1.00 0.00 105 GLN A CA 13
ATOM 19085 C C . GLN A 1 76 ? 0.781 -10.643 -2.357 1.00 0.00 105 GLN A C 13
ATOM 19086 O O . GLN A 1 76 ? 1.180 -11.155 -1.312 1.00 0.00 105 GLN A O 13
ATOM 19100 N N . GLY A 1 77 ? -0.486 -10.705 -2.755 1.00 0.00 106 GLY A N 13
ATOM 19101 C CA . GLY A 1 77 ? -1.482 -11.394 -1.955 1.00 0.00 106 GLY A CA 13
ATOM 19102 C C . GLY A 1 77 ? -1.879 -10.610 -0.720 1.00 0.00 106 GLY A C 13
ATOM 19103 O O . GLY A 1 77 ? -2.261 -11.190 0.296 1.00 0.00 106 GLY A O 13
ATOM 19107 N N . ARG A 1 78 ? -1.787 -9.287 -0.807 1.00 0.00 107 ARG A N 13
ATOM 19108 C CA . ARG A 1 78 ? -2.137 -8.421 0.313 1.00 0.00 107 ARG A CA 13
ATOM 19109 C C . ARG A 1 78 ? -2.993 -7.247 -0.153 1.00 0.00 107 ARG A C 13
ATOM 19110 O O . ARG A 1 78 ? -2.524 -6.378 -0.887 1.00 0.00 107 ARG A O 13
ATOM 19131 N N . MET A 1 79 ? -4.250 -7.231 0.277 1.00 0.00 108 MET A N 13
ATOM 19132 C CA . MET A 1 79 ? -5.171 -6.163 -0.096 1.00 0.00 108 MET A CA 13
ATOM 19133 C C . MET A 1 79 ? -4.722 -4.828 0.489 1.00 0.00 108 MET A C 13
ATOM 19134 O O . MET A 1 79 ? -4.675 -4.658 1.708 1.00 0.00 108 MET A O 13
ATOM 19148 N N . LEU A 1 80 ? -4.392 -3.885 -0.386 1.00 0.00 109 LEU A N 13
ATOM 19149 C CA . LEU A 1 80 ? -3.946 -2.564 0.045 1.00 0.00 109 LEU A CA 13
ATOM 19150 C C . LEU A 1 80 ? -5.132 -1.627 0.245 1.00 0.00 109 LEU A C 13
ATOM 19151 O O . LEU A 1 80 ? -5.905 -1.380 -0.682 1.00 0.00 109 LEU A O 13
ATOM 19167 N N . HIS A 1 81 ? -5.270 -1.105 1.459 1.00 0.00 110 HIS A N 13
ATOM 19168 C CA . HIS A 1 81 ? -6.362 -0.192 1.780 1.00 0.00 110 HIS A CA 13
ATOM 19169 C C . HIS A 1 81 ? -5.862 1.248 1.852 1.00 0.00 110 HIS A C 13
ATOM 19170 O O . HIS A 1 81 ? -5.086 1.602 2.740 1.00 0.00 110 HIS A O 13
ATOM 19185 N N . VAL A 1 82 ? -6.311 2.073 0.912 1.00 0.00 111 VAL A N 13
ATOM 19186 C CA . VAL A 1 82 ? -5.910 3.474 0.869 1.00 0.00 111 VAL A CA 13
ATOM 19187 C C . VAL A 1 82 ? -7.042 4.384 1.330 1.00 0.00 111 VAL A C 13
ATOM 19188 O O . VAL A 1 82 ? -8.185 4.243 0.891 1.00 0.00 111 VAL A O 13
ATOM 19201 N N . LEU A 1 83 ? -6.719 5.319 2.217 1.00 0.00 112 LEU A N 13
ATOM 19202 C CA . LEU A 1 83 ? -7.710 6.254 2.738 1.00 0.00 112 LEU A CA 13
ATOM 19203 C C . LEU A 1 83 ? -7.180 7.684 2.700 1.00 0.00 112 LEU A C 13
ATOM 19204 O O . LEU A 1 83 ? -5.999 7.942 2.933 1.00 0.00 112 LEU A O 13
ATOM 19220 N N . PRO A 1 84 ? -8.074 8.639 2.402 1.00 0.00 113 PRO A N 13
ATOM 19221 C CA . PRO A 1 84 ? -7.721 10.060 2.330 1.00 0.00 113 PRO A CA 13
ATOM 19222 C C . PRO A 1 84 ? -7.403 10.648 3.700 1.00 0.00 113 PRO A C 13
ATOM 19223 O O . PRO A 1 84 ? -8.185 10.512 4.641 1.00 0.00 113 PRO A O 13
ATOM 19234 N N . SER A 1 85 ? -6.251 11.303 3.806 1.00 0.00 114 SER A N 13
ATOM 19235 C CA . SER A 1 85 ? -5.829 11.910 5.062 1.00 0.00 114 SER A CA 13
ATOM 19236 C C . SER A 1 85 ? -5.360 13.345 4.842 1.00 0.00 114 SER A C 13
ATOM 19237 O O . SER A 1 85 ? -4.724 13.656 3.835 1.00 0.00 114 SER A O 13
ATOM 19245 N N . THR A 1 86 ? -5.679 14.217 5.793 1.00 0.00 115 THR A N 13
ATOM 19246 C CA . THR A 1 86 ? -5.292 15.620 5.705 1.00 0.00 115 THR A CA 13
ATOM 19247 C C . THR A 1 86 ? -5.011 16.201 7.086 1.00 0.00 115 THR A C 13
ATOM 19248 O O . THR A 1 86 ? -5.132 15.509 8.097 1.00 0.00 115 THR A O 13
ATOM 19259 N N . ILE A 1 87 ? -4.637 17.475 7.121 1.00 0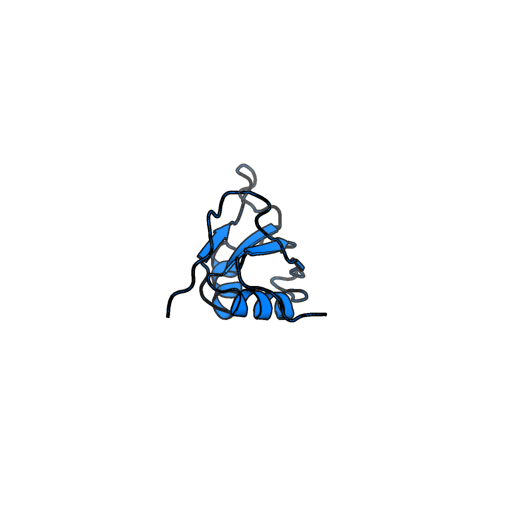.00 116 ILE A N 13
ATOM 19260 C CA . ILE A 1 87 ? -4.341 18.150 8.379 1.00 0.00 116 ILE A CA 13
ATOM 19261 C C . ILE A 1 87 ? -5.613 18.678 9.032 1.00 0.00 116 ILE A C 13
ATOM 19262 O O . ILE A 1 87 ? -6.327 19.498 8.454 1.00 0.00 116 ILE A O 13
ATOM 19278 N N . LYS A 1 88 ? -5.891 18.205 10.242 1.00 0.00 117 LYS A N 13
ATOM 19279 C CA . LYS A 1 88 ? -7.075 18.631 10.978 1.00 0.00 117 LYS A CA 13
ATOM 19280 C C . LYS A 1 88 ? -7.070 20.141 11.190 1.00 0.00 117 LYS A C 13
ATOM 19281 O O . LYS A 1 88 ? -6.283 20.666 11.978 1.00 0.00 117 LYS A O 13
ATOM 19300 N N . LYS A 1 89 ? -7.954 20.837 10.482 1.00 0.00 118 LYS A N 13
ATOM 19301 C CA . LYS A 1 89 ? -8.054 22.287 10.594 1.00 0.00 118 LYS A CA 13
ATOM 19302 C C . LYS A 1 89 ? -9.429 22.699 11.109 1.00 0.00 118 LYS A C 13
ATOM 19303 O O . LYS A 1 89 ? -10.450 22.378 10.502 1.00 0.00 118 LYS A O 13
ATOM 19322 N N . GLU A 1 90 ? -9.447 23.414 12.230 1.00 0.00 119 GLU A N 13
ATOM 19323 C CA . GLU A 1 90 ? -10.698 23.870 12.824 1.00 0.00 119 GLU A CA 13
ATOM 19324 C C . GLU A 1 90 ? -10.750 25.395 12.879 1.00 0.00 119 GLU A C 13
ATOM 19325 O O . GLU A 1 90 ? -10.324 26.006 13.858 1.00 0.00 119 GLU A O 13
ATOM 19337 N N . ALA A 1 91 ? -11.275 26.001 11.819 1.00 0.00 120 ALA A N 13
ATOM 19338 C CA . ALA A 1 91 ? -11.384 27.453 11.747 1.00 0.00 120 ALA A CA 13
ATOM 19339 C C . ALA A 1 91 ? -12.325 27.877 10.624 1.00 0.00 120 ALA A C 13
ATOM 19340 O O . ALA A 1 91 ? -12.454 27.184 9.614 1.00 0.00 120 ALA A O 13
ATOM 19347 N N . SER A 1 92 ? -12.981 29.018 10.806 1.00 0.00 121 SER A N 13
ATOM 19348 C CA . SER A 1 92 ? -13.913 29.532 9.810 1.00 0.00 121 SER A CA 13
ATOM 19349 C C . SER A 1 92 ? -13.173 30.295 8.716 1.00 0.00 121 SER A C 13
ATOM 19350 O O . SER A 1 92 ? -13.616 31.356 8.277 1.00 0.00 121 SER A O 13
ATOM 19358 N N . GLN A 1 93 ? -12.044 29.746 8.280 1.00 0.00 122 GLN A N 13
ATOM 19359 C CA . GLN A 1 93 ? -11.242 30.375 7.238 1.00 0.00 122 GLN A CA 13
ATOM 19360 C C . GLN A 1 93 ? -11.710 29.938 5.853 1.00 0.00 122 GLN A C 13
ATOM 19361 O O . GLN A 1 93 ? -11.246 28.931 5.319 1.00 0.00 122 GLN A O 13
ATOM 19375 N N . SER A 1 94 ? -12.632 30.703 5.277 1.00 0.00 123 SER A N 13
ATOM 19376 C CA . SER A 1 94 ? -13.166 30.393 3.956 1.00 0.00 123 SER A CA 13
ATOM 19377 C C . SER A 1 94 ? -13.503 31.671 3.193 1.00 0.00 123 SER A C 13
ATOM 19378 O O . SER A 1 94 ? -14.425 32.399 3.556 1.00 0.00 123 SER A O 13
ATOM 19386 N N . GLY A 1 95 ? -12.747 31.935 2.132 1.00 0.00 124 GLY A N 13
ATOM 19387 C CA . GLY A 1 95 ? -12.979 33.124 1.333 1.00 0.00 124 GLY A CA 13
ATOM 19388 C C . GLY A 1 95 ? -13.619 32.808 -0.004 1.00 0.00 124 GLY A C 13
ATOM 19389 O O . GLY A 1 95 ? -12.941 32.667 -1.023 1.00 0.00 124 GLY A O 13
ATOM 19393 N N . PRO A 1 96 ? -14.955 32.691 -0.013 1.00 0.00 125 PRO A N 13
ATOM 19394 C CA . PRO A 1 96 ? -15.715 32.388 -1.229 1.00 0.00 125 PRO A CA 13
ATOM 19395 C C . PRO A 1 96 ? -15.712 33.547 -2.219 1.00 0.00 125 PRO A C 13
ATOM 19396 O O . PRO A 1 96 ? -15.726 34.713 -1.825 1.00 0.00 125 PRO A O 13
ATOM 19407 N N . SER A 1 97 ? -15.694 33.219 -3.507 1.00 0.00 126 SER A N 13
ATOM 19408 C CA . SER A 1 97 ? -15.686 34.234 -4.554 1.00 0.00 126 SER A CA 13
ATOM 19409 C C . SER A 1 97 ? -16.107 33.637 -5.894 1.00 0.00 126 SER A C 13
ATOM 19410 O O . SER A 1 97 ? -16.070 32.421 -6.083 1.00 0.00 126 SER A O 13
ATOM 19418 N N . SER A 1 98 ? -16.508 34.501 -6.820 1.00 0.00 127 SER A N 13
ATOM 19419 C CA . SER A 1 98 ? -16.941 34.060 -8.141 1.00 0.00 127 SER A CA 13
ATOM 19420 C C . SER A 1 98 ? -15.885 34.382 -9.194 1.00 0.00 127 SER A C 13
ATOM 19421 O O . SER A 1 98 ? -15.783 35.515 -9.662 1.00 0.00 127 SER A O 13
ATOM 19429 N N . GLY A 1 99 ? -15.099 33.374 -9.562 1.00 0.00 128 GLY A N 13
ATOM 19430 C CA . GLY A 1 99 ? -14.060 33.569 -10.557 1.00 0.00 128 GLY A CA 13
ATOM 19431 C C . GLY A 1 99 ? -12.693 33.147 -10.058 1.00 0.00 128 GLY A C 13
ATOM 19432 O O . GLY A 1 99 ? -12.334 31.972 -10.128 1.00 0.00 128 GLY A O 13
ATOM 19436 N N . GLY A 1 1 ? -12.055 25.142 -10.865 1.00 0.00 30 GLY A N 14
ATOM 19437 C CA . GLY A 1 1 ? -10.679 24.743 -11.095 1.00 0.00 30 GLY A CA 14
ATOM 19438 C C . GLY A 1 1 ? -10.238 23.623 -10.175 1.00 0.00 30 GLY A C 14
ATOM 19439 O O . GLY A 1 1 ? -9.680 22.622 -10.626 1.00 0.00 30 GLY A O 14
ATOM 19443 N N . SER A 1 2 ? -10.487 23.790 -8.880 1.00 0.00 31 SER A N 14
ATOM 19444 C CA . SER A 1 2 ? -10.107 22.786 -7.892 1.00 0.00 31 SER A CA 14
ATOM 19445 C C . SER A 1 2 ? -11.281 22.453 -6.976 1.00 0.00 31 SER A C 14
ATOM 19446 O O . SER A 1 2 ? -12.119 23.307 -6.689 1.00 0.00 31 SER A O 14
ATOM 19454 N N . SER A 1 3 ? -11.333 21.206 -6.521 1.00 0.00 32 SER A N 14
ATOM 19455 C CA . SER A 1 3 ? -12.406 20.757 -5.641 1.00 0.00 32 SER A CA 14
ATOM 19456 C C . SER A 1 3 ? -11.841 20.033 -4.423 1.00 0.00 32 SER A C 14
ATOM 19457 O O . SER A 1 3 ? -12.254 20.283 -3.291 1.00 0.00 32 SER A O 14
ATOM 19465 N N . GLY A 1 4 ? -10.894 19.132 -4.664 1.00 0.00 33 GLY A N 14
ATOM 19466 C CA . GLY A 1 4 ? -10.287 18.384 -3.578 1.00 0.00 33 GLY A CA 14
ATOM 19467 C C . GLY A 1 4 ? -9.535 19.275 -2.610 1.00 0.00 33 GLY A C 14
ATOM 19468 O O . GLY A 1 4 ? -10.074 20.267 -2.121 1.00 0.00 33 GLY A O 14
ATOM 19472 N N . SER A 1 5 ? -8.285 18.919 -2.330 1.00 0.00 34 SER A N 14
ATOM 19473 C CA . SER A 1 5 ? -7.459 19.691 -1.409 1.00 0.00 34 SER A CA 14
ATOM 19474 C C . SER A 1 5 ? -6.135 20.079 -2.061 1.00 0.00 34 SER A C 14
ATOM 19475 O O . SER A 1 5 ? -5.155 19.337 -1.992 1.00 0.00 34 SER A O 14
ATOM 19483 N N . SER A 1 6 ? -6.115 21.247 -2.696 1.00 0.00 35 SER A N 14
ATOM 19484 C CA . SER A 1 6 ? -4.914 21.733 -3.364 1.00 0.00 35 SER A CA 14
ATOM 19485 C C . SER A 1 6 ? -3.889 22.229 -2.348 1.00 0.00 35 SER A C 14
ATOM 19486 O O . SER A 1 6 ? -4.006 23.334 -1.820 1.00 0.00 35 SER A O 14
ATOM 19494 N N . GLY A 1 7 ? -2.884 21.401 -2.079 1.00 0.00 36 GLY A N 14
ATOM 19495 C CA . GLY A 1 7 ? -1.853 21.772 -1.127 1.00 0.00 36 GLY A CA 14
ATOM 19496 C C . GLY A 1 7 ? -1.083 20.573 -0.610 1.00 0.00 36 GLY A C 14
ATOM 19497 O O . GLY A 1 7 ? 0.139 20.626 -0.469 1.00 0.00 36 GLY A O 14
ATOM 19501 N N . SER A 1 8 ? -1.798 19.490 -0.325 1.00 0.00 37 SER A N 14
ATOM 19502 C CA . SER A 1 8 ? -1.175 18.274 0.185 1.00 0.00 37 SER A CA 14
ATOM 19503 C C . SER A 1 8 ? -1.712 17.044 -0.540 1.00 0.00 37 SER A C 14
ATOM 19504 O O . SER A 1 8 ? -2.896 16.967 -0.864 1.00 0.00 37 SER A O 14
ATOM 19512 N N . GLY A 1 9 ? -0.829 16.081 -0.792 1.00 0.00 38 GLY A N 14
ATOM 19513 C CA . GLY A 1 9 ? -1.232 14.867 -1.477 1.00 0.00 38 GLY A CA 14
ATOM 19514 C C . GLY A 1 9 ? -0.858 13.616 -0.707 1.00 0.00 38 GLY A C 14
ATOM 19515 O O . GLY A 1 9 ? -0.467 12.609 -1.298 1.00 0.00 38 GLY A O 14
ATOM 19519 N N . ARG A 1 10 ? -0.975 13.679 0.615 1.00 0.00 39 ARG A N 14
ATOM 19520 C CA . ARG A 1 10 ? -0.644 12.544 1.467 1.00 0.00 39 ARG A CA 14
ATOM 19521 C C . ARG A 1 10 ? -1.786 11.533 1.494 1.00 0.00 39 ARG A C 14
ATOM 19522 O O . ARG A 1 10 ? -2.954 11.895 1.347 1.00 0.00 39 ARG A O 14
ATOM 19543 N N . LEU A 1 11 ? -1.442 10.264 1.683 1.00 0.00 40 LEU A N 14
ATOM 19544 C CA . LEU A 1 11 ? -2.438 9.199 1.729 1.00 0.00 40 LEU A CA 14
ATOM 19545 C C . LEU A 1 11 ? -1.999 8.083 2.671 1.00 0.00 40 LEU A C 14
ATOM 19546 O O . LEU A 1 11 ? -0.834 7.686 2.680 1.00 0.00 40 LEU A O 14
ATOM 19562 N N . PHE A 1 12 ? -2.941 7.578 3.462 1.00 0.00 41 PHE A N 14
ATOM 19563 C CA . PHE A 1 12 ? -2.652 6.506 4.407 1.00 0.00 41 PHE A CA 14
ATOM 19564 C C . PHE A 1 12 ? -2.807 5.141 3.745 1.00 0.00 41 PHE A C 14
ATOM 19565 O O . PHE A 1 12 ? -3.879 4.798 3.246 1.00 0.00 41 PHE A O 14
ATOM 19582 N N . VAL A 1 13 ? -1.728 4.364 3.743 1.00 0.00 42 VAL A N 14
ATOM 19583 C CA . VAL A 1 13 ? -1.743 3.035 3.143 1.00 0.00 42 VAL A CA 14
ATOM 19584 C C . VAL A 1 13 ? -1.420 1.962 4.177 1.00 0.00 42 VAL A C 14
ATOM 19585 O O . VAL A 1 13 ? -0.575 2.161 5.050 1.00 0.00 42 VAL A O 14
ATOM 19598 N N . ARG A 1 14 ? -2.098 0.824 4.071 1.00 0.00 43 ARG A N 14
ATOM 19599 C CA . ARG A 1 14 ? -1.884 -0.282 4.997 1.00 0.00 43 ARG A CA 14
ATOM 19600 C C . ARG A 1 14 ? -2.029 -1.624 4.284 1.00 0.00 43 ARG A C 14
ATOM 19601 O O . ARG A 1 14 ? -2.452 -1.682 3.131 1.00 0.00 43 ARG A O 14
ATOM 19622 N N . ASN A 1 15 ? -1.675 -2.699 4.981 1.00 0.00 44 ASN A N 14
ATOM 19623 C CA . ASN A 1 15 ? -1.765 -4.040 4.415 1.00 0.00 44 ASN A CA 14
ATOM 19624 C C . ASN A 1 15 ? -0.691 -4.255 3.352 1.00 0.00 44 ASN A C 14
ATOM 19625 O O . ASN A 1 15 ? -0.992 -4.615 2.214 1.00 0.00 44 ASN A O 14
ATOM 19636 N N . LEU A 1 16 ? 0.562 -4.031 3.732 1.00 0.00 45 LEU A N 14
ATOM 19637 C CA . LEU A 1 16 ? 1.682 -4.201 2.812 1.00 0.00 45 LEU A CA 14
ATOM 19638 C C . LEU A 1 16 ? 2.449 -5.483 3.119 1.00 0.00 45 LEU A C 14
ATOM 19639 O O . LEU A 1 16 ? 3.112 -5.589 4.151 1.00 0.00 45 LEU A O 14
ATOM 19655 N N . SER A 1 17 ? 2.356 -6.453 2.216 1.00 0.00 46 SER A N 14
ATOM 19656 C CA . SER A 1 17 ? 3.040 -7.729 2.391 1.00 0.00 46 SER A CA 14
ATOM 19657 C C . SER A 1 17 ? 4.523 -7.516 2.678 1.00 0.00 46 SER A C 14
ATOM 19658 O O . SER A 1 17 ? 5.189 -6.728 2.006 1.00 0.00 46 SER A O 14
ATOM 19666 N N . TYR A 1 18 ? 5.032 -8.223 3.680 1.00 0.00 47 TYR A N 14
ATOM 19667 C CA . TYR A 1 18 ? 6.436 -8.110 4.059 1.00 0.00 47 TYR A CA 14
ATOM 19668 C C . TYR A 1 18 ? 7.346 -8.380 2.865 1.00 0.00 47 TYR A C 14
ATOM 19669 O O . TYR A 1 18 ? 8.481 -7.905 2.814 1.00 0.00 47 TYR A O 14
ATOM 19687 N N . THR A 1 19 ? 6.839 -9.147 1.905 1.00 0.00 48 THR A N 14
ATOM 19688 C CA . THR A 1 19 ? 7.605 -9.482 0.711 1.00 0.00 48 THR A CA 14
ATOM 19689 C C . THR A 1 19 ? 7.889 -8.240 -0.127 1.00 0.00 48 THR A C 14
ATOM 19690 O O . THR A 1 19 ? 8.730 -8.265 -1.025 1.00 0.00 48 THR A O 14
ATOM 19701 N N . SER A 1 20 ? 7.183 -7.155 0.174 1.00 0.00 49 SER A N 14
ATOM 19702 C CA . SER A 1 20 ? 7.358 -5.903 -0.554 1.00 0.00 49 SER A CA 14
ATOM 19703 C C . SER A 1 20 ? 8.550 -5.122 -0.011 1.00 0.00 49 SER A C 14
ATOM 19704 O O . SER A 1 20 ? 8.831 -5.149 1.187 1.00 0.00 49 SER A O 14
ATOM 19712 N N . SER A 1 21 ? 9.248 -4.425 -0.902 1.00 0.00 50 SER A N 14
ATOM 19713 C CA . SER A 1 21 ? 10.413 -3.638 -0.515 1.00 0.00 50 SER A CA 14
ATOM 19714 C C . SER A 1 21 ? 10.193 -2.158 -0.815 1.00 0.00 50 SER A C 14
ATOM 19715 O O . SER A 1 21 ? 9.500 -1.804 -1.767 1.00 0.00 50 SER A O 14
ATOM 19723 N N . GLU A 1 22 ? 10.789 -1.300 0.007 1.00 0.00 51 GLU A N 14
ATOM 19724 C CA . GLU A 1 22 ? 10.657 0.142 -0.169 1.00 0.00 51 GLU A CA 14
ATOM 19725 C C . GLU A 1 22 ? 10.745 0.520 -1.645 1.00 0.00 51 GLU A C 14
ATOM 19726 O O . GLU A 1 22 ? 9.984 1.358 -2.127 1.00 0.00 51 GLU A O 14
ATOM 19738 N N . GLU A 1 23 ? 11.679 -0.105 -2.356 1.00 0.00 52 GLU A N 14
ATOM 19739 C CA . GLU A 1 23 ? 11.867 0.167 -3.776 1.00 0.00 52 GLU A CA 14
ATOM 19740 C C . GLU A 1 23 ? 10.617 -0.202 -4.570 1.00 0.00 52 GLU A C 14
ATOM 19741 O O . GLU A 1 23 ? 10.149 0.572 -5.406 1.00 0.00 52 GLU A O 14
ATOM 19753 N N . ASP A 1 24 ? 10.083 -1.388 -4.304 1.00 0.00 53 ASP A N 14
ATOM 19754 C CA . ASP A 1 24 ? 8.887 -1.861 -4.993 1.00 0.00 53 ASP A CA 14
ATOM 19755 C C . ASP A 1 24 ? 7.747 -0.856 -4.854 1.00 0.00 53 ASP A C 14
ATOM 19756 O O . ASP A 1 24 ? 7.087 -0.511 -5.835 1.00 0.00 53 ASP A O 14
ATOM 19765 N N . LEU A 1 25 ? 7.521 -0.392 -3.630 1.00 0.00 54 LEU A N 14
ATOM 19766 C CA . LEU A 1 25 ? 6.460 0.572 -3.362 1.00 0.00 54 LEU A CA 14
ATOM 19767 C C . LEU A 1 25 ? 6.696 1.869 -4.130 1.00 0.00 54 LEU A C 14
ATOM 19768 O O . LEU A 1 25 ? 5.800 2.371 -4.808 1.00 0.00 54 LEU A O 14
ATOM 19784 N N . GLU A 1 26 ? 7.908 2.405 -4.019 1.00 0.00 55 GLU A N 14
ATOM 19785 C CA . GLU A 1 26 ? 8.261 3.642 -4.704 1.00 0.00 55 GLU A CA 14
ATOM 19786 C C . GLU A 1 26 ? 7.784 3.617 -6.154 1.00 0.00 55 GLU A C 14
ATOM 19787 O O . GLU A 1 26 ? 7.022 4.482 -6.585 1.00 0.00 55 GLU A O 14
ATOM 19799 N N . LYS A 1 27 ? 8.240 2.618 -6.902 1.00 0.00 56 LYS A N 14
ATOM 19800 C CA . LYS A 1 27 ? 7.861 2.476 -8.303 1.00 0.00 56 LYS A CA 14
ATOM 19801 C C . LYS A 1 27 ? 6.345 2.392 -8.451 1.00 0.00 56 LYS A C 14
ATOM 19802 O O . LYS A 1 27 ? 5.751 3.095 -9.269 1.00 0.00 56 LYS A O 14
ATOM 19821 N N . LEU A 1 28 ? 5.725 1.528 -7.655 1.00 0.00 57 LEU A N 14
ATOM 19822 C CA . LEU A 1 28 ? 4.277 1.353 -7.696 1.00 0.00 57 LEU A CA 14
ATOM 19823 C C . LEU A 1 28 ? 3.565 2.702 -7.700 1.00 0.00 57 LEU A C 14
ATOM 19824 O O . LEU A 1 28 ? 2.995 3.111 -8.712 1.00 0.00 57 LEU A O 14
ATOM 19840 N N . PHE A 1 29 ? 3.605 3.389 -6.564 1.00 0.00 58 PHE A N 14
ATOM 19841 C CA . PHE A 1 29 ? 2.964 4.693 -6.437 1.00 0.00 58 PHE A CA 14
ATOM 19842 C C . PHE A 1 29 ? 3.536 5.681 -7.450 1.00 0.00 58 PHE A C 14
ATOM 19843 O O . PHE A 1 29 ? 2.813 6.516 -7.995 1.00 0.00 58 PHE A O 14
ATOM 19860 N N . SER A 1 30 ? 4.838 5.580 -7.696 1.00 0.00 59 SER A N 14
ATOM 19861 C CA . SER A 1 30 ? 5.509 6.466 -8.640 1.00 0.00 59 SER A CA 14
ATOM 19862 C C . SER A 1 30 ? 4.776 6.489 -9.978 1.00 0.00 59 SER A C 14
ATOM 19863 O O . SER A 1 30 ? 4.652 7.537 -10.613 1.00 0.00 59 SER A O 14
ATOM 19871 N N . ALA A 1 31 ? 4.292 5.326 -10.401 1.00 0.00 60 ALA A N 14
ATOM 19872 C CA . ALA A 1 31 ? 3.570 5.212 -11.662 1.00 0.00 60 ALA A CA 14
ATOM 19873 C C . ALA A 1 31 ? 2.423 6.215 -11.731 1.00 0.00 60 ALA A C 14
ATOM 19874 O O . ALA A 1 31 ? 2.262 6.921 -12.726 1.00 0.00 60 ALA A O 14
ATOM 19881 N N . TYR A 1 32 ? 1.629 6.271 -10.668 1.00 0.00 61 TYR A N 14
ATOM 19882 C CA . TYR A 1 32 ? 0.494 7.186 -10.609 1.00 0.00 61 TYR A CA 14
ATOM 19883 C C . TYR A 1 32 ? 0.963 8.637 -10.639 1.00 0.00 61 TYR A C 14
ATOM 19884 O O . TYR A 1 32 ? 0.264 9.517 -11.141 1.00 0.00 61 TYR A O 14
ATOM 19902 N N . GLY A 1 33 ? 2.153 8.880 -10.097 1.00 0.00 62 GLY A N 14
ATOM 19903 C CA . GLY A 1 33 ? 2.696 10.225 -10.072 1.00 0.00 62 GLY A CA 14
ATOM 19904 C C . GLY A 1 33 ? 4.023 10.301 -9.343 1.00 0.00 62 GLY A C 14
ATOM 19905 O O . GLY A 1 33 ? 4.468 9.338 -8.718 1.00 0.00 62 GLY A O 14
ATOM 19909 N N . PRO A 1 34 ? 4.680 11.468 -9.421 1.00 0.00 63 PRO A N 14
ATOM 19910 C CA . PRO A 1 34 ? 5.974 11.693 -8.770 1.00 0.00 63 PRO A CA 14
ATOM 19911 C C . PRO A 1 34 ? 5.857 11.747 -7.251 1.00 0.00 63 PRO A C 14
ATOM 19912 O O . PRO A 1 34 ? 5.161 12.602 -6.701 1.00 0.00 63 PRO A O 14
ATOM 19923 N N . LEU A 1 35 ? 6.543 10.831 -6.576 1.00 0.00 64 LEU A N 14
ATOM 19924 C CA . LEU A 1 35 ? 6.516 10.774 -5.119 1.00 0.00 64 LEU A CA 14
ATOM 19925 C C . LEU A 1 35 ? 7.403 11.859 -4.516 1.00 0.00 64 LEU A C 14
ATOM 19926 O O . LEU A 1 35 ? 8.586 11.959 -4.840 1.00 0.00 64 LEU A O 14
ATOM 19942 N N . SER A 1 36 ? 6.823 12.669 -3.635 1.00 0.00 65 SER A N 14
ATOM 19943 C CA . SER A 1 36 ? 7.560 13.748 -2.988 1.00 0.00 65 SER A CA 14
ATOM 19944 C C . SER A 1 36 ? 8.273 13.244 -1.737 1.00 0.00 65 SER A C 14
ATOM 19945 O O . SER A 1 36 ? 9.297 13.792 -1.331 1.00 0.00 65 SER A O 14
ATOM 19953 N N . GLU A 1 37 ? 7.724 12.195 -1.132 1.00 0.00 66 GLU A N 14
ATOM 19954 C CA . GLU A 1 37 ? 8.308 11.617 0.073 1.00 0.00 66 GLU A CA 14
ATOM 19955 C C . GLU A 1 37 ? 7.639 10.290 0.419 1.00 0.00 66 GLU A C 14
ATOM 19956 O O . GLU A 1 37 ? 6.420 10.149 0.310 1.00 0.00 66 GLU A O 14
ATOM 19968 N N . LEU A 1 38 ? 8.444 9.320 0.836 1.00 0.00 67 LEU A N 14
ATOM 19969 C CA . LEU A 1 38 ? 7.932 8.003 1.198 1.00 0.00 67 LEU A CA 14
ATOM 19970 C C . LEU A 1 38 ? 8.263 7.669 2.649 1.00 0.00 67 LEU A C 14
ATOM 19971 O O . LEU A 1 38 ? 9.299 8.082 3.171 1.00 0.00 67 LEU A O 14
ATOM 19987 N N . HIS A 1 39 ? 7.377 6.918 3.296 1.00 0.00 68 HIS A N 14
ATOM 19988 C CA . HIS A 1 39 ? 7.577 6.526 4.687 1.00 0.00 68 HIS A CA 14
ATOM 19989 C C . HIS A 1 39 ? 7.299 5.038 4.877 1.00 0.00 68 HIS A C 14
ATOM 19990 O O . HIS A 1 39 ? 6.145 4.618 4.961 1.00 0.00 68 HIS A O 14
ATOM 20005 N N . TYR A 1 40 ? 8.363 4.247 4.944 1.00 0.00 69 TYR A N 14
ATOM 20006 C CA . TYR A 1 40 ? 8.234 2.805 5.121 1.00 0.00 69 TYR A CA 14
ATOM 20007 C C . TYR A 1 40 ? 8.847 2.362 6.446 1.00 0.00 69 TYR A C 14
ATOM 20008 O O . TYR A 1 40 ? 10.045 2.097 6.548 1.00 0.00 69 TYR A O 14
ATOM 20026 N N . PRO A 1 41 ? 8.005 2.278 7.487 1.00 0.00 70 PRO A N 14
ATOM 20027 C CA . PRO A 1 41 ? 8.440 1.866 8.825 1.00 0.00 70 PRO A CA 14
ATOM 20028 C C . PRO A 1 41 ? 8.815 0.389 8.884 1.00 0.00 70 PRO A C 14
ATOM 20029 O O . PRO A 1 41 ? 8.158 -0.452 8.270 1.00 0.00 70 PRO A O 14
ATOM 20040 N N . ILE A 1 42 ? 9.874 0.081 9.625 1.00 0.00 71 ILE A N 14
ATOM 20041 C CA . ILE A 1 42 ? 10.335 -1.294 9.764 1.00 0.00 71 ILE A CA 14
ATOM 20042 C C . ILE A 1 42 ? 10.796 -1.578 11.189 1.00 0.00 71 ILE A C 14
ATOM 20043 O O . ILE A 1 42 ? 11.295 -0.689 11.880 1.00 0.00 71 ILE A O 14
ATOM 20059 N N . ASP A 1 43 ? 10.629 -2.823 11.622 1.00 0.00 72 ASP A N 14
ATOM 20060 C CA . ASP A 1 43 ? 11.031 -3.225 12.965 1.00 0.00 72 ASP A CA 14
ATOM 20061 C C . ASP A 1 43 ? 12.548 -3.348 13.064 1.00 0.00 72 ASP A C 14
ATOM 20062 O O . ASP A 1 43 ? 13.195 -3.907 12.178 1.00 0.00 72 ASP A O 14
ATOM 20071 N N . SER A 1 44 ? 13.110 -2.821 14.147 1.00 0.00 73 SER A N 14
ATOM 20072 C CA . SER A 1 44 ? 14.552 -2.867 14.360 1.00 0.00 73 SER A CA 14
ATOM 20073 C C . SER A 1 44 ? 14.984 -4.242 14.858 1.00 0.00 73 SER A C 14
ATOM 20074 O O . SER A 1 44 ? 16.168 -4.487 15.091 1.00 0.00 73 SER A O 14
ATOM 20082 N N . LEU A 1 45 ? 14.015 -5.138 15.018 1.00 0.00 74 LEU A N 14
ATOM 20083 C CA . LEU A 1 45 ? 14.294 -6.490 15.488 1.00 0.00 74 LEU A CA 14
ATOM 20084 C C . LEU A 1 45 ? 14.164 -7.499 14.351 1.00 0.00 74 LEU A C 14
ATOM 20085 O O . LEU A 1 45 ? 15.112 -8.216 14.030 1.00 0.00 74 LEU A O 14
ATOM 20101 N N . THR A 1 46 ? 12.983 -7.549 13.743 1.00 0.00 75 THR A N 14
ATOM 20102 C CA . THR A 1 46 ? 12.728 -8.468 12.641 1.00 0.00 75 THR A CA 14
ATOM 20103 C C . THR A 1 46 ? 13.176 -7.871 11.312 1.00 0.00 75 THR A C 14
ATOM 20104 O O . THR A 1 46 ? 13.303 -8.579 10.313 1.00 0.00 75 THR A O 14
ATOM 20115 N N . LYS A 1 47 ? 13.415 -6.564 11.306 1.00 0.00 76 LYS A N 14
ATOM 20116 C CA . LYS A 1 47 ? 13.851 -5.871 10.100 1.00 0.00 76 LYS A CA 14
ATOM 20117 C C . LYS A 1 47 ? 12.801 -5.981 8.999 1.00 0.00 76 LYS A C 14
ATOM 20118 O O . LYS A 1 47 ? 13.127 -5.970 7.812 1.00 0.00 76 LYS A O 14
ATOM 20137 N N . LYS A 1 48 ? 11.538 -6.087 9.400 1.00 0.00 77 LYS A N 14
ATOM 20138 C CA . LYS A 1 48 ? 10.439 -6.197 8.449 1.00 0.00 77 LYS A CA 14
ATOM 20139 C C . LYS A 1 48 ? 9.312 -5.233 8.806 1.00 0.00 77 LYS A C 14
ATOM 20140 O O . LYS A 1 48 ? 9.102 -4.890 9.970 1.00 0.00 77 LYS A O 14
ATOM 20159 N N . PRO A 1 49 ? 8.568 -4.786 7.783 1.00 0.00 78 PRO A N 14
ATOM 20160 C CA . PRO A 1 49 ? 7.449 -3.858 7.966 1.00 0.00 78 PRO A CA 14
ATOM 20161 C C . PRO A 1 49 ? 6.264 -4.509 8.670 1.00 0.00 78 PRO A C 14
ATOM 20162 O O . PRO A 1 49 ? 5.892 -5.642 8.364 1.00 0.00 78 PRO A O 14
ATOM 20173 N N . LYS A 1 50 ? 5.673 -3.786 9.616 1.00 0.00 79 LYS A N 14
ATOM 20174 C CA . LYS A 1 50 ? 4.529 -4.293 10.364 1.00 0.00 79 LYS A CA 14
ATOM 20175 C C . LYS A 1 50 ? 3.320 -4.474 9.452 1.00 0.00 79 LYS A C 14
ATOM 20176 O O . LYS A 1 50 ? 2.451 -5.305 9.715 1.00 0.00 79 LYS A O 14
ATOM 20195 N N . GLY A 1 51 ? 3.271 -3.693 8.377 1.00 0.00 80 GLY A N 14
ATOM 20196 C CA . GLY A 1 51 ? 2.166 -3.784 7.442 1.00 0.00 80 GLY A CA 14
ATOM 20197 C C . GLY A 1 51 ? 1.445 -2.463 7.265 1.00 0.00 80 GLY A C 14
ATOM 20198 O O . GLY A 1 51 ? 0.221 -2.426 7.143 1.00 0.00 80 GLY A O 14
ATOM 20202 N N . PHE A 1 52 ? 2.206 -1.373 7.252 1.00 0.00 81 PHE A N 14
ATOM 20203 C CA . PHE A 1 52 ? 1.632 -0.042 7.091 1.00 0.00 81 PHE A CA 14
ATOM 20204 C C . PHE A 1 52 ? 2.703 0.966 6.682 1.00 0.00 81 PHE A C 14
ATOM 20205 O O . PHE A 1 52 ? 3.857 0.863 7.096 1.00 0.00 81 PHE A O 14
ATOM 20222 N N . ALA A 1 53 ? 2.310 1.939 5.867 1.00 0.00 82 ALA A N 14
ATOM 20223 C CA . ALA A 1 53 ? 3.234 2.967 5.404 1.00 0.00 82 ALA A CA 14
ATOM 20224 C C . ALA A 1 53 ? 2.496 4.256 5.061 1.00 0.00 82 ALA A C 14
ATOM 20225 O O . ALA A 1 53 ? 1.269 4.272 4.959 1.00 0.00 82 ALA A O 14
ATOM 20232 N N . PHE A 1 54 ? 3.250 5.336 4.885 1.00 0.00 83 PHE A N 14
ATOM 20233 C CA . PHE A 1 54 ? 2.666 6.631 4.556 1.00 0.00 83 PHE A CA 14
ATOM 20234 C C . PHE A 1 54 ? 3.278 7.194 3.277 1.00 0.00 83 PHE A C 14
ATOM 20235 O O . PHE A 1 54 ? 4.477 7.469 3.218 1.00 0.00 83 PHE A O 14
ATOM 20252 N N . VAL A 1 55 ? 2.447 7.364 2.254 1.00 0.00 84 VAL A N 14
ATOM 20253 C CA . VAL A 1 55 ? 2.905 7.895 0.976 1.00 0.00 84 VAL A CA 14
ATOM 20254 C C . VAL A 1 55 ? 2.481 9.349 0.801 1.00 0.00 84 VAL A C 14
ATOM 20255 O O . VAL A 1 55 ? 1.367 9.730 1.161 1.00 0.00 84 VAL A O 14
ATOM 20268 N N . THR A 1 56 ? 3.377 10.158 0.244 1.00 0.00 85 THR A N 14
ATOM 20269 C CA . THR A 1 56 ? 3.097 11.571 0.022 1.00 0.00 85 THR A CA 14
ATOM 20270 C C . THR A 1 56 ? 3.369 11.964 -1.426 1.00 0.00 85 THR A C 14
ATOM 20271 O O . THR A 1 56 ? 4.521 12.028 -1.856 1.00 0.00 85 THR A O 14
ATOM 20282 N N . PHE A 1 57 ? 2.302 12.227 -2.173 1.00 0.00 86 PHE A N 14
ATOM 20283 C CA . PHE A 1 57 ? 2.427 12.614 -3.574 1.00 0.00 86 PHE A CA 14
ATOM 20284 C C . PHE A 1 57 ? 2.686 14.112 -3.703 1.00 0.00 86 PHE A C 14
ATOM 20285 O O . PHE A 1 57 ? 2.067 14.922 -3.014 1.00 0.00 86 PHE A O 14
ATOM 20302 N N . MET A 1 58 ? 3.607 14.473 -4.591 1.00 0.00 87 MET A N 14
ATOM 20303 C CA . MET A 1 58 ? 3.949 15.873 -4.811 1.00 0.00 87 MET A CA 14
ATOM 20304 C C . MET A 1 58 ? 2.707 16.687 -5.159 1.00 0.00 87 MET A C 14
ATOM 20305 O O . MET A 1 58 ? 2.470 17.752 -4.588 1.00 0.00 87 MET A O 14
ATOM 20319 N N . PHE A 1 59 ? 1.917 16.180 -6.100 1.00 0.00 88 PHE A N 14
ATOM 20320 C CA . PHE A 1 59 ? 0.700 16.862 -6.525 1.00 0.00 88 PHE A CA 14
ATOM 20321 C C . PHE A 1 59 ? -0.539 16.077 -6.102 1.00 0.00 88 PHE A C 14
ATOM 20322 O O . PHE A 1 59 ? -0.555 14.846 -6.103 1.00 0.00 88 PHE A O 14
ATOM 20339 N N . PRO A 1 60 ? -1.602 16.806 -5.730 1.00 0.00 89 PRO A N 14
ATOM 20340 C CA . PRO A 1 60 ? -2.865 16.200 -5.298 1.00 0.00 89 PRO A CA 14
ATOM 20341 C C . PRO A 1 60 ? -3.606 15.523 -6.446 1.00 0.00 89 PRO A C 14
ATOM 20342 O O . PRO A 1 60 ? -4.280 14.512 -6.251 1.00 0.00 89 PRO A O 14
ATOM 20353 N N . GLU A 1 61 ? -3.477 16.089 -7.642 1.00 0.00 90 GLU A N 14
ATOM 20354 C CA . GLU A 1 61 ? -4.137 15.539 -8.821 1.00 0.00 90 GLU A CA 14
ATOM 20355 C C . GLU A 1 61 ? -3.839 14.049 -8.966 1.00 0.00 90 GLU A C 14
ATOM 20356 O O . GLU A 1 61 ? -4.743 13.242 -9.180 1.00 0.00 90 GLU A O 14
ATOM 20368 N N . HIS A 1 62 ? -2.563 13.693 -8.849 1.00 0.00 91 HIS A N 14
ATOM 20369 C CA . HIS A 1 62 ? -2.145 12.301 -8.967 1.00 0.00 91 HIS A CA 14
ATOM 20370 C C . HIS A 1 62 ? -2.530 11.510 -7.721 1.00 0.00 91 HIS A C 14
ATOM 20371 O O . HIS A 1 62 ? -2.844 10.323 -7.800 1.00 0.00 91 HIS A O 14
ATOM 20386 N N . ALA A 1 63 ? -2.504 12.176 -6.571 1.00 0.00 92 ALA A N 14
ATOM 20387 C CA . ALA A 1 63 ? -2.852 11.536 -5.309 1.00 0.00 92 ALA A CA 14
ATOM 20388 C C . ALA A 1 63 ? -4.284 11.013 -5.335 1.00 0.00 92 ALA A C 14
ATOM 20389 O O . ALA A 1 63 ? -4.630 10.084 -4.604 1.00 0.00 92 ALA A O 14
ATOM 20396 N N . VAL A 1 64 ? -5.114 11.614 -6.182 1.00 0.00 93 VAL A N 14
ATOM 20397 C CA . VAL A 1 64 ? -6.509 11.208 -6.303 1.00 0.00 93 VAL A CA 14
ATOM 20398 C C . VAL A 1 64 ? -6.642 9.949 -7.152 1.00 0.00 93 VAL A C 14
ATOM 20399 O O . VAL A 1 64 ? -7.298 8.985 -6.755 1.00 0.00 93 VAL A O 14
ATOM 20412 N N . LYS A 1 65 ? -6.015 9.962 -8.323 1.00 0.00 94 LYS A N 14
ATOM 20413 C CA . LYS A 1 65 ? -6.061 8.821 -9.230 1.00 0.00 94 LYS A CA 14
ATOM 20414 C C . LYS A 1 65 ? -5.652 7.539 -8.511 1.00 0.00 94 LYS A C 14
ATOM 20415 O O . LYS A 1 65 ? -6.387 6.552 -8.516 1.00 0.00 94 LYS A O 14
ATOM 20434 N N . ALA A 1 66 ? -4.475 7.562 -7.894 1.00 0.00 95 ALA A N 14
ATOM 20435 C CA . ALA A 1 66 ? -3.971 6.402 -7.168 1.00 0.00 95 ALA A CA 14
ATOM 20436 C C . ALA A 1 66 ? -4.995 5.899 -6.157 1.00 0.00 95 ALA A C 14
ATOM 20437 O O . ALA A 1 66 ? -5.322 4.713 -6.128 1.00 0.00 95 ALA A O 14
ATOM 20444 N N . TYR A 1 67 ? -5.498 6.808 -5.329 1.00 0.00 96 TYR A N 14
ATOM 20445 C CA . TYR A 1 67 ? -6.483 6.456 -4.313 1.00 0.00 96 TYR A CA 14
ATOM 20446 C C . TYR A 1 67 ? -7.744 5.882 -4.953 1.00 0.00 96 TYR A C 14
ATOM 20447 O O . TYR A 1 67 ? -8.546 5.226 -4.290 1.00 0.00 96 TYR A O 14
ATOM 20465 N N . ALA A 1 68 ? -7.910 6.135 -6.247 1.00 0.00 97 ALA A N 14
ATOM 20466 C CA . ALA A 1 68 ? -9.070 5.643 -6.979 1.00 0.00 97 ALA A CA 14
ATOM 20467 C C . ALA A 1 68 ? -8.810 4.253 -7.550 1.00 0.00 97 ALA A C 14
ATOM 20468 O O . ALA A 1 68 ? -9.728 3.445 -7.682 1.00 0.00 97 ALA A O 14
ATOM 20475 N N . GLU A 1 69 ? -7.553 3.983 -7.888 1.00 0.00 98 GLU A N 14
ATOM 20476 C CA . GLU A 1 69 ? -7.174 2.690 -8.447 1.00 0.00 98 GLU A CA 14
ATOM 20477 C C . GLU A 1 69 ? -6.642 1.762 -7.359 1.00 0.00 98 GLU A C 14
ATOM 20478 O O . GLU A 1 69 ? -7.186 0.682 -7.127 1.00 0.00 98 GLU A O 14
ATOM 20490 N N . VAL A 1 70 ? -5.574 2.191 -6.693 1.00 0.00 99 VAL A N 14
ATOM 20491 C CA . VAL A 1 70 ? -4.968 1.400 -5.629 1.00 0.00 99 VAL A CA 14
ATOM 20492 C C . VAL A 1 70 ? -6.021 0.902 -4.646 1.00 0.00 99 VAL A C 14
ATOM 20493 O O . VAL A 1 70 ? -6.178 -0.303 -4.446 1.00 0.00 99 VAL A O 14
ATOM 20506 N N . ASP A 1 71 ? -6.742 1.836 -4.036 1.00 0.00 100 ASP A N 14
ATOM 20507 C CA . ASP A 1 71 ? -7.783 1.492 -3.074 1.00 0.00 100 ASP A CA 14
ATOM 20508 C C . ASP A 1 71 ? -8.638 0.339 -3.588 1.00 0.00 100 ASP A C 14
ATOM 20509 O O . ASP A 1 71 ? -9.473 0.519 -4.474 1.00 0.00 100 ASP A O 14
ATOM 20518 N N . GLY A 1 72 ? -8.423 -0.847 -3.027 1.00 0.00 101 GLY A N 14
ATOM 20519 C CA . GLY A 1 72 ? -9.182 -2.013 -3.443 1.00 0.00 101 GLY A CA 14
ATOM 20520 C C . GLY A 1 72 ? -8.377 -2.942 -4.330 1.00 0.00 101 GLY A C 14
ATOM 20521 O O . GLY A 1 72 ? -8.942 -3.726 -5.092 1.00 0.00 101 GLY A O 14
ATOM 20525 N N . GLN A 1 73 ? -7.054 -2.853 -4.231 1.00 0.00 102 GLN A N 14
ATOM 20526 C CA . GLN A 1 73 ? -6.171 -3.691 -5.033 1.00 0.00 102 GLN A CA 14
ATOM 20527 C C . GLN A 1 73 ? -5.364 -4.635 -4.148 1.00 0.00 102 GLN A C 14
ATOM 20528 O O . GLN A 1 73 ? -5.266 -4.435 -2.937 1.00 0.00 102 GLN A O 14
ATOM 20542 N N . VAL A 1 74 ? -4.787 -5.665 -4.759 1.00 0.00 103 VAL A N 14
ATOM 20543 C CA . VAL A 1 74 ? -3.988 -6.639 -4.027 1.00 0.00 103 VAL A CA 14
ATOM 20544 C C . VAL A 1 74 ? -2.505 -6.484 -4.345 1.00 0.00 103 VAL A C 14
ATOM 20545 O O . VAL A 1 74 ? -2.126 -6.253 -5.493 1.00 0.00 103 VAL A O 14
ATOM 20558 N N . PHE A 1 75 ? -1.669 -6.613 -3.320 1.00 0.00 104 PHE A N 14
ATOM 20559 C CA . PHE A 1 75 ? -0.226 -6.487 -3.490 1.00 0.00 104 PHE A CA 14
ATOM 20560 C C . PHE A 1 75 ? 0.512 -7.553 -2.686 1.00 0.00 104 PHE A C 14
ATOM 20561 O O . PHE A 1 75 ? 0.523 -7.520 -1.456 1.00 0.00 104 PHE A O 14
ATOM 20578 N N . GLN A 1 76 ? 1.125 -8.498 -3.391 1.00 0.00 105 GLN A N 14
ATOM 20579 C CA . GLN A 1 76 ? 1.864 -9.575 -2.743 1.00 0.00 105 GLN A CA 14
ATOM 20580 C C . GLN A 1 76 ? 0.942 -10.419 -1.868 1.00 0.00 105 GLN A C 14
ATOM 20581 O O . GLN A 1 76 ? 1.374 -10.999 -0.873 1.00 0.00 105 GLN A O 14
ATOM 20595 N N . GLY A 1 77 ? -0.331 -10.481 -2.247 1.00 0.00 106 GLY A N 14
ATOM 20596 C CA . GLY A 1 77 ? -1.294 -11.255 -1.486 1.00 0.00 106 GLY A CA 14
ATOM 20597 C C . GLY A 1 77 ? -1.864 -10.481 -0.314 1.00 0.00 106 GLY A C 14
ATOM 20598 O O . GLY A 1 77 ? -2.306 -11.071 0.672 1.00 0.00 106 GLY A O 14
ATOM 20602 N N . ARG A 1 78 ? -1.853 -9.157 -0.420 1.00 0.00 107 ARG A N 14
ATOM 20603 C CA . ARG A 1 78 ? -2.370 -8.301 0.641 1.00 0.00 107 ARG A CA 14
ATOM 20604 C C . ARG A 1 78 ? -3.262 -7.204 0.068 1.00 0.00 107 ARG A C 14
ATOM 20605 O O . ARG A 1 78 ? -2.836 -6.424 -0.784 1.00 0.00 107 ARG A O 14
ATOM 20626 N N . MET A 1 79 ? -4.503 -7.150 0.541 1.00 0.00 108 MET A N 14
ATOM 20627 C CA . MET A 1 79 ? -5.455 -6.148 0.076 1.00 0.00 108 MET A CA 14
ATOM 20628 C C . MET A 1 79 ? -5.042 -4.752 0.533 1.00 0.00 108 MET A C 14
ATOM 20629 O O . MET A 1 79 ? -5.195 -4.400 1.703 1.00 0.00 108 MET A O 14
ATOM 20643 N N . LEU A 1 80 ? -4.518 -3.961 -0.397 1.00 0.00 109 LEU A N 14
ATOM 20644 C CA . LEU A 1 80 ? -4.082 -2.603 -0.090 1.00 0.00 109 LEU A CA 14
ATOM 20645 C C . LEU A 1 80 ? -5.278 -1.697 0.184 1.00 0.00 109 LEU A C 14
ATOM 20646 O O . LEU A 1 80 ? -6.183 -1.578 -0.643 1.00 0.00 109 LEU A O 14
ATOM 20662 N N . HIS A 1 81 ? -5.274 -1.057 1.349 1.00 0.00 110 HIS A N 14
ATOM 20663 C CA . HIS A 1 81 ? -6.357 -0.158 1.732 1.00 0.00 110 HIS A CA 14
ATOM 20664 C C . HIS A 1 81 ? -5.867 1.285 1.800 1.00 0.00 110 HIS A C 14
ATOM 20665 O O . HIS A 1 81 ? -5.137 1.661 2.717 1.00 0.00 110 HIS A O 14
ATOM 20680 N N . VAL A 1 82 ? -6.273 2.089 0.822 1.00 0.00 111 VAL A N 14
ATOM 20681 C CA . VAL A 1 82 ? -5.875 3.491 0.772 1.00 0.00 111 VAL A CA 14
ATOM 20682 C C . VAL A 1 82 ? -7.004 4.400 1.244 1.00 0.00 111 VAL A C 14
ATOM 20683 O O . VAL A 1 82 ? -8.136 4.303 0.767 1.00 0.00 111 VAL A O 14
ATOM 20696 N N . LEU A 1 83 ? -6.690 5.284 2.185 1.00 0.00 112 LEU A N 14
ATOM 20697 C CA . LEU A 1 83 ? -7.678 6.212 2.723 1.00 0.00 112 LEU A CA 14
ATOM 20698 C C . LEU A 1 83 ? -7.170 7.649 2.655 1.00 0.00 112 LEU A C 14
ATOM 20699 O O . LEU A 1 83 ? -5.993 7.928 2.882 1.00 0.00 112 LEU A O 14
ATOM 20715 N N . PRO A 1 84 ? -8.078 8.583 2.337 1.00 0.00 113 PRO A N 14
ATOM 20716 C CA . PRO A 1 84 ? -7.746 10.007 2.234 1.00 0.00 113 PRO A CA 14
ATOM 20717 C C . PRO A 1 84 ? -7.436 10.630 3.591 1.00 0.00 113 PRO A C 14
ATOM 20718 O O . PRO A 1 84 ? -8.115 10.355 4.580 1.00 0.00 113 PRO A O 14
ATOM 20729 N N . SER A 1 85 ? -6.406 11.470 3.631 1.00 0.00 114 SER A N 14
ATOM 20730 C CA . SER A 1 85 ? -6.005 12.129 4.868 1.00 0.00 114 SER A CA 14
ATOM 20731 C C . SER A 1 85 ? -5.746 13.614 4.633 1.00 0.00 114 SER A C 14
ATOM 20732 O O . SER A 1 85 ? -5.143 14.001 3.631 1.00 0.00 114 SER A O 14
ATOM 20740 N N . THR A 1 86 ? -6.206 14.443 5.565 1.00 0.00 115 THR A N 14
ATOM 20741 C CA . THR A 1 86 ? -6.027 15.886 5.460 1.00 0.00 115 THR A CA 14
ATOM 20742 C C . THR A 1 86 ? -5.737 16.504 6.823 1.00 0.00 115 THR A C 14
ATOM 20743 O O . THR A 1 86 ? -6.018 15.903 7.860 1.00 0.00 115 THR A O 14
ATOM 20754 N N . ILE A 1 87 ? -5.174 17.707 6.814 1.00 0.00 116 ILE A N 14
ATOM 20755 C CA . ILE A 1 87 ? -4.848 18.407 8.050 1.00 0.00 116 ILE A CA 14
ATOM 20756 C C . ILE A 1 87 ? -6.111 18.841 8.786 1.00 0.00 116 ILE A C 14
ATOM 20757 O O . ILE A 1 87 ? -7.000 19.462 8.202 1.00 0.00 116 ILE A O 14
ATOM 20773 N N . LYS A 1 88 ? -6.183 18.513 10.071 1.00 0.00 117 LYS A N 14
ATOM 20774 C CA . LYS A 1 88 ? -7.336 18.871 10.889 1.00 0.00 117 LYS A CA 14
ATOM 20775 C C . LYS A 1 88 ? -6.893 19.475 12.218 1.00 0.00 117 LYS A C 14
ATOM 20776 O O . LYS A 1 88 ? -6.425 18.766 13.109 1.00 0.00 117 LYS A O 14
ATOM 20795 N N . LYS A 1 89 ? -7.045 20.789 12.345 1.00 0.00 118 LYS A N 14
ATOM 20796 C CA . LYS A 1 89 ? -6.664 21.489 13.566 1.00 0.00 118 LYS A CA 14
ATOM 20797 C C . LYS A 1 89 ? -7.878 22.138 14.223 1.00 0.00 118 LYS A C 14
ATOM 20798 O O . LYS A 1 89 ? -8.705 22.752 13.549 1.00 0.00 118 LYS A O 14
ATOM 20817 N N . GLU A 1 90 ? -7.978 22.000 15.541 1.00 0.00 119 GLU A N 14
ATOM 20818 C CA . GLU A 1 90 ? -9.091 22.574 16.287 1.00 0.00 119 GLU A CA 14
ATOM 20819 C C . GLU A 1 90 ? -8.597 23.613 17.289 1.00 0.00 119 GLU A C 14
ATOM 20820 O O . GLU A 1 90 ? -8.433 23.321 18.473 1.00 0.00 119 GLU A O 14
ATOM 20832 N N . ALA A 1 91 ? -8.360 24.828 16.804 1.00 0.00 120 ALA A N 14
ATOM 20833 C CA . ALA A 1 91 ? -7.886 25.911 17.656 1.00 0.00 120 ALA A CA 14
ATOM 20834 C C . ALA A 1 91 ? -8.605 27.217 17.335 1.00 0.00 120 ALA A C 14
ATOM 20835 O O . ALA A 1 91 ? -9.395 27.286 16.394 1.00 0.00 120 ALA A O 14
ATOM 20842 N N . SER A 1 92 ? -8.326 28.250 18.123 1.00 0.00 121 SER A N 14
ATOM 20843 C CA . SER A 1 92 ? -8.950 29.553 17.926 1.00 0.00 121 SER A CA 14
ATOM 20844 C C . SER A 1 92 ? -8.324 30.600 18.841 1.00 0.00 121 SER A C 14
ATOM 20845 O O . SER A 1 92 ? -8.329 30.454 20.063 1.00 0.00 121 SER A O 14
ATOM 20853 N N . GLN A 1 93 ? -7.785 31.656 18.241 1.00 0.00 122 GLN A N 14
ATOM 20854 C CA . GLN A 1 93 ? -7.153 32.728 19.001 1.00 0.00 122 GLN A CA 14
ATOM 20855 C C . GLN A 1 93 ? -8.080 33.234 20.101 1.00 0.00 122 GLN A C 14
ATOM 20856 O O . GLN A 1 93 ? -7.748 33.171 21.285 1.00 0.00 122 GLN A O 14
ATOM 20870 N N . SER A 1 94 ? -9.245 33.735 19.703 1.00 0.00 123 SER A N 14
ATOM 20871 C CA . SER A 1 94 ? -10.219 34.256 20.655 1.00 0.00 123 SER A CA 14
ATOM 20872 C C . SER A 1 94 ? -11.620 34.260 20.051 1.00 0.00 123 SER A C 14
ATOM 20873 O O . SER A 1 94 ? -11.806 34.611 18.886 1.00 0.00 123 SER A O 14
ATOM 20881 N N . GLY A 1 95 ? -12.605 33.867 20.853 1.00 0.00 124 GLY A N 14
ATOM 20882 C CA . GLY A 1 95 ? -13.977 33.832 20.381 1.00 0.00 124 GLY A CA 14
ATOM 20883 C C . GLY A 1 95 ? -14.178 32.836 19.257 1.00 0.00 124 GLY A C 14
ATOM 20884 O O . GLY A 1 95 ? -13.400 31.898 19.083 1.00 0.00 124 GLY A O 14
ATOM 20888 N N . PRO A 1 96 ? -15.246 33.033 18.470 1.00 0.00 125 PRO A N 14
ATOM 20889 C CA . PRO A 1 96 ? -15.573 32.154 17.343 1.00 0.00 125 PRO A CA 14
ATOM 20890 C C . PRO A 1 96 ? -14.579 32.290 16.195 1.00 0.00 125 PRO A C 14
ATOM 20891 O O . PRO A 1 96 ? -13.662 33.109 16.249 1.00 0.00 125 PRO A O 14
ATOM 20902 N N . SER A 1 97 ? -14.768 31.482 15.156 1.00 0.00 126 SER A N 14
ATOM 20903 C CA . SER A 1 97 ? -13.886 31.510 13.996 1.00 0.00 126 SER A CA 14
ATOM 20904 C C . SER A 1 97 ? -13.593 32.946 13.571 1.00 0.00 126 SER A C 14
ATOM 20905 O O . SER A 1 97 ? -14.399 33.581 12.892 1.00 0.00 126 SER A O 14
ATOM 20913 N N . SER A 1 98 ? -12.432 33.451 13.975 1.00 0.00 127 SER A N 14
ATOM 20914 C CA . SER A 1 98 ? -12.032 34.812 13.640 1.00 0.00 127 SER A CA 14
ATOM 20915 C C . SER A 1 98 ? -11.397 34.867 12.254 1.00 0.00 127 SER A C 14
ATOM 20916 O O . SER A 1 98 ? -10.596 34.007 11.892 1.00 0.00 127 SER A O 14
ATOM 20924 N N . GLY A 1 99 ? -11.763 35.886 11.482 1.00 0.00 128 GLY A N 14
ATOM 20925 C CA . GLY A 1 99 ? -11.221 36.035 10.144 1.00 0.00 128 GLY A CA 14
ATOM 20926 C C . GLY A 1 99 ? -11.900 35.127 9.139 1.00 0.00 128 GLY A C 14
ATOM 20927 O O . GLY A 1 99 ? -13.066 34.767 9.306 1.00 0.00 128 GLY A O 14
ATOM 20931 N N . GLY A 1 1 ? -22.596 23.921 3.527 1.00 0.00 30 GLY A N 15
ATOM 20932 C CA . GLY A 1 1 ? -21.460 24.804 3.334 1.00 0.00 30 GLY A CA 15
ATOM 20933 C C . GLY A 1 1 ? -20.221 24.062 2.875 1.00 0.00 30 GLY A C 15
ATOM 20934 O O . GLY A 1 1 ? -20.051 22.880 3.172 1.00 0.00 30 GLY A O 15
ATOM 20938 N N . SER A 1 2 ? -19.352 24.758 2.148 1.00 0.00 31 SER A N 15
ATOM 20939 C CA . SER A 1 2 ? -18.124 24.156 1.642 1.00 0.00 31 SER A CA 15
ATOM 20940 C C . SER A 1 2 ? -17.366 23.447 2.761 1.00 0.00 31 SER A C 15
ATOM 20941 O O . SER A 1 2 ? -17.164 24.004 3.840 1.00 0.00 31 SER A O 15
ATOM 20949 N N . SER A 1 3 ? -16.948 22.213 2.494 1.00 0.00 32 SER A N 15
ATOM 20950 C CA . SER A 1 3 ? -16.216 21.425 3.478 1.00 0.00 32 SER A CA 15
ATOM 20951 C C . SER A 1 3 ? -15.128 22.262 4.144 1.00 0.00 32 SER A C 15
ATOM 20952 O O . SER A 1 3 ? -15.058 22.350 5.369 1.00 0.00 32 SER A O 15
ATOM 20960 N N . GLY A 1 4 ? -14.278 22.877 3.325 1.00 0.00 33 GLY A N 15
ATOM 20961 C CA . GLY A 1 4 ? -13.205 23.699 3.852 1.00 0.00 33 GLY A CA 15
ATOM 20962 C C . GLY A 1 4 ? -12.045 23.826 2.884 1.00 0.00 33 GLY A C 15
ATOM 20963 O O . GLY A 1 4 ? -12.227 23.735 1.670 1.00 0.00 33 GLY A O 15
ATOM 20967 N N . SER A 1 5 ? -10.848 24.039 3.422 1.00 0.00 34 SER A N 15
ATOM 20968 C CA . SER A 1 5 ? -9.654 24.185 2.598 1.00 0.00 34 SER A CA 15
ATOM 20969 C C . SER A 1 5 ? -8.812 22.913 2.632 1.00 0.00 34 SER A C 15
ATOM 20970 O O . SER A 1 5 ? -7.989 22.724 3.527 1.00 0.00 34 SER A O 15
ATOM 20978 N N . SER A 1 6 ? -9.026 22.043 1.649 1.00 0.00 35 SER A N 15
ATOM 20979 C CA . SER A 1 6 ? -8.290 20.787 1.567 1.00 0.00 35 SER A CA 15
ATOM 20980 C C . SER A 1 6 ? -7.441 20.736 0.300 1.00 0.00 35 SER A C 15
ATOM 20981 O O . SER A 1 6 ? -7.931 20.991 -0.799 1.00 0.00 35 SER A O 15
ATOM 20989 N N . GLY A 1 7 ? -6.164 20.403 0.464 1.00 0.00 36 GLY A N 15
ATOM 20990 C CA . GLY A 1 7 ? -5.267 20.325 -0.674 1.00 0.00 36 GLY A CA 15
ATOM 20991 C C . GLY A 1 7 ? -3.948 19.663 -0.327 1.00 0.00 36 GLY A C 15
ATOM 20992 O O . GLY A 1 7 ? -2.880 20.227 -0.567 1.00 0.00 36 GLY A O 15
ATOM 20996 N N . SER A 1 8 ? -4.021 18.463 0.242 1.00 0.00 37 SER A N 15
ATOM 20997 C CA . SER A 1 8 ? -2.823 17.726 0.627 1.00 0.00 37 SER A CA 15
ATOM 20998 C C . SER A 1 8 ? -2.664 16.467 -0.219 1.00 0.00 37 SER A C 15
ATOM 20999 O O . SER A 1 8 ? -3.610 15.699 -0.394 1.00 0.00 37 SER A O 15
ATOM 21007 N N . GLY A 1 9 ? -1.459 16.261 -0.743 1.00 0.00 38 GLY A N 15
ATOM 21008 C CA . GLY A 1 9 ? -1.197 15.095 -1.565 1.00 0.00 38 GLY A CA 15
ATOM 21009 C C . GLY A 1 9 ? -0.756 13.897 -0.748 1.00 0.00 38 GLY A C 15
ATOM 21010 O O . GLY A 1 9 ? 0.062 13.095 -1.200 1.00 0.00 38 GLY A O 15
ATOM 21014 N N . ARG A 1 10 ? -1.297 13.775 0.460 1.00 0.00 39 ARG A N 15
ATOM 21015 C CA . ARG A 1 10 ? -0.952 12.668 1.344 1.00 0.00 39 ARG A CA 15
ATOM 21016 C C . ARG A 1 10 ? -1.974 11.541 1.227 1.00 0.00 39 ARG A C 15
ATOM 21017 O O . ARG A 1 10 ? -3.164 11.786 1.022 1.00 0.00 39 ARG A O 15
ATOM 21038 N N . LEU A 1 11 ? -1.503 10.306 1.359 1.00 0.00 40 LEU A N 15
ATOM 21039 C CA . LEU A 1 11 ? -2.375 9.140 1.268 1.00 0.00 40 LEU A CA 15
ATOM 21040 C C . LEU A 1 11 ? -1.926 8.048 2.233 1.00 0.00 40 LEU A C 15
ATOM 21041 O O . LEU A 1 11 ? -0.766 7.636 2.225 1.00 0.00 40 LEU A O 15
ATOM 21057 N N . PHE A 1 12 ? -2.854 7.581 3.063 1.00 0.00 41 PHE A N 15
ATOM 21058 C CA . PHE A 1 12 ? -2.554 6.534 4.033 1.00 0.00 41 PHE A CA 15
ATOM 21059 C C . PHE A 1 12 ? -2.757 5.151 3.422 1.00 0.00 41 PHE A C 15
ATOM 21060 O O . PHE A 1 12 ? -3.793 4.873 2.818 1.00 0.00 41 PHE A O 15
ATOM 21077 N N . VAL A 1 13 ? -1.760 4.287 3.584 1.00 0.00 42 VAL A N 15
ATOM 21078 C CA . VAL A 1 13 ? -1.828 2.932 3.050 1.00 0.00 42 VAL A CA 15
ATOM 21079 C C . VAL A 1 13 ? -1.484 1.902 4.119 1.00 0.00 42 VAL A C 15
ATOM 21080 O O . VAL A 1 13 ? -0.592 2.117 4.940 1.00 0.00 42 VAL A O 15
ATOM 21093 N N . ARG A 1 14 ? -2.198 0.781 4.104 1.00 0.00 43 ARG A N 15
ATOM 21094 C CA . ARG A 1 14 ? -1.969 -0.284 5.074 1.00 0.00 43 ARG A CA 15
ATOM 21095 C C . ARG A 1 14 ? -2.086 -1.655 4.413 1.00 0.00 43 ARG A C 15
ATOM 21096 O O . ARG A 1 14 ? -2.520 -1.768 3.268 1.00 0.00 43 ARG A O 15
ATOM 21117 N N . ASN A 1 15 ? -1.694 -2.693 5.145 1.00 0.00 44 ASN A N 15
ATOM 21118 C CA . ASN A 1 15 ? -1.754 -4.056 4.630 1.00 0.00 44 ASN A CA 15
ATOM 21119 C C . ASN A 1 15 ? -0.648 -4.301 3.608 1.00 0.00 44 ASN A C 15
ATOM 21120 O O . ASN A 1 15 ? -0.889 -4.859 2.537 1.00 0.00 44 ASN A O 15
ATOM 21131 N N . LEU A 1 16 ? 0.566 -3.880 3.947 1.00 0.00 45 LEU A N 15
ATOM 21132 C CA . LEU A 1 16 ? 1.711 -4.054 3.060 1.00 0.00 45 LEU A CA 15
ATOM 21133 C C . LEU A 1 16 ? 2.352 -5.424 3.260 1.00 0.00 45 LEU A C 15
ATOM 21134 O O . LEU A 1 16 ? 2.366 -5.958 4.369 1.00 0.00 45 LEU A O 15
ATOM 21150 N N . SER A 1 17 ? 2.882 -5.986 2.178 1.00 0.00 46 SER A N 15
ATOM 21151 C CA . SER A 1 17 ? 3.523 -7.295 2.234 1.00 0.00 46 SER A CA 15
ATOM 21152 C C . SER A 1 17 ? 4.979 -7.168 2.673 1.00 0.00 46 SER A C 15
ATOM 21153 O O . SER A 1 17 ? 5.747 -6.396 2.099 1.00 0.00 46 SER A O 15
ATOM 21161 N N . TYR A 1 18 ? 5.351 -7.933 3.693 1.00 0.00 47 TYR A N 15
ATOM 21162 C CA . TYR A 1 18 ? 6.714 -7.906 4.211 1.00 0.00 47 TYR A CA 15
ATOM 21163 C C . TYR A 1 18 ? 7.725 -8.157 3.098 1.00 0.00 47 TYR A C 15
ATOM 21164 O O . TYR A 1 18 ? 8.784 -7.530 3.050 1.00 0.00 47 TYR A O 15
ATOM 21182 N N . THR A 1 19 ? 7.392 -9.081 2.201 1.00 0.00 48 THR A N 15
ATOM 21183 C CA . THR A 1 19 ? 8.269 -9.417 1.088 1.00 0.00 48 THR A CA 15
ATOM 21184 C C . THR A 1 19 ? 8.531 -8.201 0.207 1.00 0.00 48 THR A C 15
ATOM 21185 O O . THR A 1 19 ? 9.438 -8.209 -0.626 1.00 0.00 48 THR A O 15
ATOM 21196 N N . SER A 1 20 ? 7.731 -7.156 0.396 1.00 0.00 49 SER A N 15
ATOM 21197 C CA . SER A 1 20 ? 7.875 -5.933 -0.384 1.00 0.00 49 SER A CA 15
ATOM 21198 C C . SER A 1 20 ? 8.955 -5.034 0.209 1.00 0.00 49 SER A C 15
ATOM 21199 O O . SER A 1 20 ? 9.142 -4.988 1.425 1.00 0.00 49 SER A O 15
ATOM 21207 N N . SER A 1 21 ? 9.665 -4.320 -0.660 1.00 0.00 50 SER A N 15
ATOM 21208 C CA . SER A 1 21 ? 10.730 -3.424 -0.223 1.00 0.00 50 SER A CA 15
ATOM 21209 C C . SER A 1 21 ? 10.381 -1.972 -0.536 1.00 0.00 50 SER A C 15
ATOM 21210 O O . SER A 1 21 ? 9.697 -1.685 -1.518 1.00 0.00 50 SER A O 15
ATOM 21218 N N . GLU A 1 22 ? 10.856 -1.061 0.308 1.00 0.00 51 GLU A N 15
ATOM 21219 C CA . GLU A 1 22 ? 10.593 0.361 0.122 1.00 0.00 51 GLU A CA 15
ATOM 21220 C C . GLU A 1 22 ? 10.619 0.730 -1.358 1.00 0.00 51 GLU A C 15
ATOM 21221 O O . GLU A 1 22 ? 9.958 1.677 -1.783 1.00 0.00 51 GLU A O 15
ATOM 21233 N N . GLU A 1 23 ? 11.388 -0.024 -2.137 1.00 0.00 52 GLU A N 15
ATOM 21234 C CA . GLU A 1 23 ? 11.502 0.225 -3.569 1.00 0.00 52 GLU A CA 15
ATOM 21235 C C . GLU A 1 23 ? 10.265 -0.278 -4.308 1.00 0.00 52 GLU A C 15
ATOM 21236 O O . GLU A 1 23 ? 9.699 0.427 -5.144 1.00 0.00 52 GLU A O 15
ATOM 21248 N N . ASP A 1 24 ? 9.853 -1.501 -3.995 1.00 0.00 53 ASP A N 15
ATOM 21249 C CA . ASP A 1 24 ? 8.683 -2.100 -4.628 1.00 0.00 53 ASP A CA 15
ATOM 21250 C C . ASP A 1 24 ? 7.495 -1.144 -4.587 1.00 0.00 53 ASP A C 15
ATOM 21251 O O . ASP A 1 24 ? 6.782 -0.981 -5.579 1.00 0.00 53 ASP A O 15
ATOM 21260 N N . LEU A 1 25 ? 7.286 -0.516 -3.436 1.00 0.00 54 LEU A N 15
ATOM 21261 C CA . LEU A 1 25 ? 6.183 0.423 -3.265 1.00 0.00 54 LEU A CA 15
ATOM 21262 C C . LEU A 1 25 ? 6.318 1.602 -4.223 1.00 0.00 54 LEU A C 15
ATOM 21263 O O . LEU A 1 25 ? 5.415 1.879 -5.011 1.00 0.00 54 LEU A O 15
ATOM 21279 N N . GLU A 1 26 ? 7.453 2.290 -4.150 1.00 0.00 55 GLU A N 15
ATOM 21280 C CA . GLU A 1 26 ? 7.706 3.438 -5.012 1.00 0.00 55 GLU A CA 15
ATOM 21281 C C . GLU A 1 26 ? 7.283 3.144 -6.449 1.00 0.00 55 GLU A C 15
ATOM 21282 O O . GLU A 1 26 ? 6.533 3.908 -7.057 1.00 0.00 55 GLU A O 15
ATOM 21294 N N . LYS A 1 27 ? 7.769 2.030 -6.986 1.00 0.00 56 LYS A N 15
ATOM 21295 C CA . LYS A 1 27 ? 7.443 1.632 -8.350 1.00 0.00 56 LYS A CA 15
ATOM 21296 C C . LYS A 1 27 ? 5.933 1.515 -8.536 1.00 0.00 56 LYS A C 15
ATOM 21297 O O . LYS A 1 27 ? 5.409 1.779 -9.619 1.00 0.00 56 LYS A O 15
ATOM 21316 N N . LEU A 1 28 ? 5.240 1.120 -7.474 1.00 0.00 57 LEU A N 15
ATOM 21317 C CA . LEU A 1 28 ? 3.789 0.970 -7.520 1.00 0.00 57 LEU A CA 15
ATOM 21318 C C . LEU A 1 28 ? 3.100 2.329 -7.467 1.00 0.00 57 LEU A C 15
ATOM 21319 O O . LEU A 1 28 ? 2.309 2.671 -8.347 1.00 0.00 57 LEU A O 15
ATOM 21335 N N . PHE A 1 29 ? 3.406 3.103 -6.431 1.00 0.00 58 PHE A N 15
ATOM 21336 C CA . PHE A 1 29 ? 2.817 4.426 -6.263 1.00 0.00 58 PHE A CA 15
ATOM 21337 C C . PHE A 1 29 ? 3.387 5.408 -7.283 1.00 0.00 58 PHE A C 15
ATOM 21338 O O . PHE A 1 29 ? 2.652 5.978 -8.089 1.00 0.00 58 PHE A O 15
ATOM 21355 N N . SER A 1 30 ? 4.701 5.601 -7.239 1.00 0.00 59 SER A N 15
ATOM 21356 C CA . SER A 1 30 ? 5.370 6.517 -8.154 1.00 0.00 59 SER A CA 15
ATOM 21357 C C . SER A 1 30 ? 4.790 6.400 -9.560 1.00 0.00 59 SER A C 15
ATOM 21358 O O . SER A 1 30 ? 4.578 7.403 -10.242 1.00 0.00 59 SER A O 15
ATOM 21366 N N . ALA A 1 31 ? 4.535 5.168 -9.988 1.00 0.00 60 ALA A N 15
ATOM 21367 C CA . ALA A 1 31 ? 3.977 4.919 -11.312 1.00 0.00 60 ALA A CA 15
ATOM 21368 C C . ALA A 1 31 ? 2.853 5.899 -11.627 1.00 0.00 60 ALA A C 15
ATOM 21369 O O . ALA A 1 31 ? 2.769 6.427 -12.737 1.00 0.00 60 ALA A O 15
ATOM 21376 N N . TYR A 1 32 ? 1.991 6.139 -10.646 1.00 0.00 61 TYR A N 15
ATOM 21377 C CA . TYR A 1 32 ? 0.869 7.054 -10.820 1.00 0.00 61 TYR A CA 15
ATOM 21378 C C . TYR A 1 32 ? 1.358 8.492 -10.972 1.00 0.00 61 TYR A C 15
ATOM 21379 O O . TYR A 1 32 ? 0.861 9.243 -11.810 1.00 0.00 61 TYR A O 15
ATOM 21397 N N . GLY A 1 33 ? 2.337 8.867 -10.155 1.00 0.00 62 GLY A N 15
ATOM 21398 C CA . GLY A 1 33 ? 2.878 10.212 -10.213 1.00 0.00 62 GLY A CA 15
ATOM 21399 C C . GLY A 1 33 ? 4.161 10.356 -9.419 1.00 0.00 62 GLY A C 15
ATOM 21400 O O . GLY A 1 33 ? 4.629 9.414 -8.779 1.00 0.00 62 GLY A O 15
ATOM 21404 N N . PRO A 1 34 ? 4.752 11.560 -9.455 1.00 0.00 63 PRO A N 15
ATOM 21405 C CA . PRO A 1 34 ? 5.997 11.852 -8.740 1.00 0.00 63 PRO A CA 15
ATOM 21406 C C . PRO A 1 34 ? 5.803 11.884 -7.228 1.00 0.00 63 PRO A C 15
ATOM 21407 O O . PRO A 1 34 ? 5.044 12.702 -6.706 1.00 0.00 63 PRO A O 15
ATOM 21418 N N . LEU A 1 35 ? 6.494 10.991 -6.528 1.00 0.00 64 LEU A N 15
ATOM 21419 C CA . LEU A 1 35 ? 6.398 10.917 -5.074 1.00 0.00 64 LEU A CA 15
ATOM 21420 C C . LEU A 1 35 ? 7.265 11.986 -4.417 1.00 0.00 64 LEU A C 15
ATOM 21421 O O . LEU A 1 35 ? 8.447 12.121 -4.732 1.00 0.00 64 LEU A O 15
ATOM 21437 N N . SER A 1 36 ? 6.670 12.742 -3.500 1.00 0.00 65 SER A N 15
ATOM 21438 C CA . SER A 1 36 ? 7.387 13.800 -2.798 1.00 0.00 65 SER A CA 15
ATOM 21439 C C . SER A 1 36 ? 8.080 13.254 -1.554 1.00 0.00 65 SER A C 15
ATOM 21440 O O . SER A 1 36 ? 9.102 13.782 -1.117 1.00 0.00 65 SER A O 15
ATOM 21448 N N . GLU A 1 37 ? 7.515 12.192 -0.988 1.00 0.00 66 GLU A N 15
ATOM 21449 C CA . GLU A 1 37 ? 8.078 11.574 0.207 1.00 0.00 66 GLU A CA 15
ATOM 21450 C C . GLU A 1 37 ? 7.412 10.230 0.491 1.00 0.00 66 GLU A C 15
ATOM 21451 O O . GLU A 1 37 ? 6.192 10.095 0.385 1.00 0.00 66 GLU A O 15
ATOM 21463 N N . LEU A 1 38 ? 8.221 9.240 0.851 1.00 0.00 67 LEU A N 15
ATOM 21464 C CA . LEU A 1 38 ? 7.711 7.906 1.149 1.00 0.00 67 LEU A CA 15
ATOM 21465 C C . LEU A 1 38 ? 8.079 7.488 2.569 1.00 0.00 67 LEU A C 15
ATOM 21466 O O . LEU A 1 38 ? 9.157 7.816 3.065 1.00 0.00 67 LEU A O 15
ATOM 21482 N N . HIS A 1 39 ? 7.176 6.760 3.219 1.00 0.00 68 HIS A N 15
ATOM 21483 C CA . HIS A 1 39 ? 7.406 6.294 4.582 1.00 0.00 68 HIS A CA 15
ATOM 21484 C C . HIS A 1 39 ? 7.246 4.779 4.672 1.00 0.00 68 HIS A C 15
ATOM 21485 O O . HIS A 1 39 ? 6.173 4.242 4.397 1.00 0.00 68 HIS A O 15
ATOM 21500 N N . TYR A 1 40 ? 8.318 4.098 5.059 1.00 0.00 69 TYR A N 15
ATOM 21501 C CA . TYR A 1 40 ? 8.297 2.645 5.183 1.00 0.00 69 TYR A CA 15
ATOM 21502 C C . TYR A 1 40 ? 8.900 2.203 6.513 1.00 0.00 69 TYR A C 15
ATOM 21503 O O . TYR A 1 40 ? 10.111 2.026 6.646 1.00 0.00 69 TYR A O 15
ATOM 21521 N N . PRO A 1 41 ? 8.035 2.019 7.521 1.00 0.00 70 PRO A N 15
ATOM 21522 C CA . PRO A 1 41 ? 8.458 1.594 8.859 1.00 0.00 70 PRO A CA 15
ATOM 21523 C C . PRO A 1 41 ? 8.943 0.148 8.882 1.00 0.00 70 PRO A C 15
ATOM 21524 O O . PRO A 1 41 ? 8.363 -0.721 8.230 1.00 0.00 70 PRO A O 15
ATOM 21535 N N . ILE A 1 42 ? 10.008 -0.102 9.635 1.00 0.00 71 ILE A N 15
ATOM 21536 C CA . ILE A 1 42 ? 10.569 -1.443 9.743 1.00 0.00 71 ILE A CA 15
ATOM 21537 C C . ILE A 1 42 ? 11.062 -1.721 11.160 1.00 0.00 71 ILE A C 15
ATOM 21538 O O . ILE A 1 42 ? 11.831 -0.943 11.724 1.00 0.00 71 ILE A O 15
ATOM 21554 N N . ASP A 1 43 ? 10.614 -2.835 11.727 1.00 0.00 72 ASP A N 15
ATOM 21555 C CA . ASP A 1 43 ? 11.011 -3.218 13.077 1.00 0.00 72 ASP A CA 15
ATOM 21556 C C . ASP A 1 43 ? 12.526 -3.366 13.177 1.00 0.00 72 ASP A C 15
ATOM 21557 O O . ASP A 1 43 ? 13.151 -4.026 12.346 1.00 0.00 72 ASP A O 15
ATOM 21566 N N . SER A 1 44 ? 13.110 -2.748 14.198 1.00 0.00 73 SER A N 15
ATOM 21567 C CA . SER A 1 44 ? 14.553 -2.806 14.403 1.00 0.00 73 SER A CA 15
ATOM 21568 C C . SER A 1 44 ? 14.965 -4.158 14.978 1.00 0.00 73 SER A C 15
ATOM 21569 O O . SER A 1 44 ? 16.141 -4.393 15.261 1.00 0.00 73 SER A O 15
ATOM 21577 N N . LEU A 1 45 ? 13.990 -5.044 15.148 1.00 0.00 74 LEU A N 15
ATOM 21578 C CA . LEU A 1 45 ? 14.249 -6.373 15.690 1.00 0.00 74 LEU A CA 15
ATOM 21579 C C . LEU A 1 45 ? 14.247 -7.422 14.582 1.00 0.00 74 LEU A C 15
ATOM 21580 O O . LEU A 1 45 ? 15.214 -8.165 14.414 1.00 0.00 74 LEU A O 15
ATOM 21596 N N . THR A 1 46 ? 13.154 -7.476 13.827 1.00 0.00 75 THR A N 15
ATOM 21597 C CA . THR A 1 46 ? 13.025 -8.432 12.735 1.00 0.00 75 THR A CA 15
ATOM 21598 C C . THR A 1 46 ? 13.431 -7.806 11.406 1.00 0.00 75 THR A C 15
ATOM 21599 O O . THR A 1 46 ? 13.663 -8.509 10.422 1.00 0.00 75 THR A O 15
ATOM 21610 N N . LYS A 1 47 ? 13.517 -6.481 11.383 1.00 0.00 76 LYS A N 15
ATOM 21611 C CA . LYS A 1 47 ? 13.897 -5.759 10.174 1.00 0.00 76 LYS A CA 15
ATOM 21612 C C . LYS A 1 47 ? 12.818 -5.884 9.104 1.00 0.00 76 LYS A C 15
ATOM 21613 O O . LYS A 1 47 ? 13.099 -5.783 7.909 1.00 0.00 76 LYS A O 15
ATOM 21632 N N . LYS A 1 48 ? 11.582 -6.102 9.539 1.00 0.00 77 LYS A N 15
ATOM 21633 C CA . LYS A 1 48 ? 10.459 -6.238 8.618 1.00 0.00 77 LYS A CA 15
ATOM 21634 C C . LYS A 1 48 ? 9.347 -5.254 8.967 1.00 0.00 77 LYS A C 15
ATOM 21635 O O . LYS A 1 48 ? 9.103 -4.945 10.134 1.00 0.00 77 LYS A O 15
ATOM 21654 N N . PRO A 1 49 ? 8.655 -4.751 7.934 1.00 0.00 78 PRO A N 15
ATOM 21655 C CA . PRO A 1 49 ? 7.557 -3.796 8.108 1.00 0.00 78 PRO A CA 15
ATOM 21656 C C . PRO A 1 49 ? 6.328 -4.435 8.745 1.00 0.00 78 PRO A C 15
ATOM 21657 O O . PRO A 1 49 ? 6.132 -5.648 8.661 1.00 0.00 78 PRO A O 15
ATOM 21668 N N . LYS A 1 50 ? 5.503 -3.613 9.383 1.00 0.00 79 LYS A N 15
ATOM 21669 C CA . LYS A 1 50 ? 4.291 -4.097 10.034 1.00 0.00 79 LYS A CA 15
ATOM 21670 C C . LYS A 1 50 ? 3.134 -4.172 9.044 1.00 0.00 79 LYS A C 15
ATOM 21671 O O . LYS A 1 5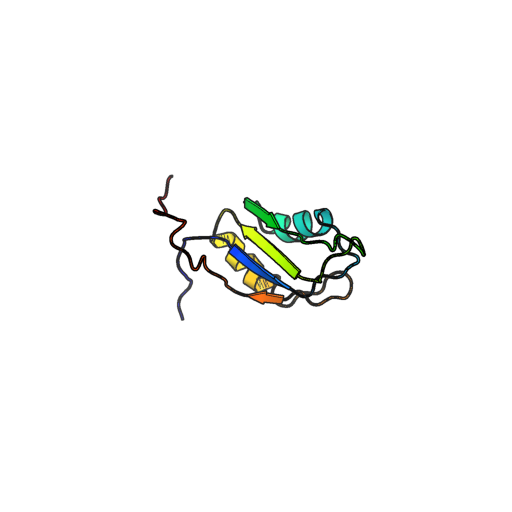0 ? 2.029 -4.583 9.395 1.00 0.00 79 LYS A O 15
ATOM 21690 N N . GLY A 1 51 ? 3.396 -3.774 7.802 1.00 0.00 80 GLY A N 15
ATOM 21691 C CA . GLY A 1 51 ? 2.367 -3.806 6.780 1.00 0.00 80 GLY A CA 15
ATOM 21692 C C . GLY A 1 51 ? 1.610 -2.497 6.679 1.00 0.00 80 GLY A C 15
ATOM 21693 O O . GLY A 1 51 ? 0.393 -2.488 6.491 1.00 0.00 80 GLY A O 15
ATOM 21697 N N . PHE A 1 52 ? 2.330 -1.387 6.805 1.00 0.00 81 PHE A N 15
ATOM 21698 C CA . PHE A 1 52 ? 1.718 -0.066 6.729 1.00 0.00 81 PHE A CA 15
ATOM 21699 C C . PHE A 1 52 ? 2.758 0.996 6.381 1.00 0.00 81 PHE A C 15
ATOM 21700 O O . PHE A 1 52 ? 3.934 0.862 6.718 1.00 0.00 81 PHE A O 15
ATOM 21717 N N . ALA A 1 53 ? 2.314 2.050 5.705 1.00 0.00 82 ALA A N 15
ATOM 21718 C CA . ALA A 1 53 ? 3.205 3.136 5.312 1.00 0.00 82 ALA A CA 15
ATOM 21719 C C . ALA A 1 53 ? 2.415 4.385 4.937 1.00 0.00 82 ALA A C 15
ATOM 21720 O O . ALA A 1 53 ? 1.184 4.368 4.908 1.00 0.00 82 ALA A O 15
ATOM 21727 N N . PHE A 1 54 ? 3.130 5.468 4.651 1.00 0.00 83 PHE A N 15
ATOM 21728 C CA . PHE A 1 54 ? 2.496 6.727 4.278 1.00 0.00 83 PHE A CA 15
ATOM 21729 C C . PHE A 1 54 ? 3.146 7.315 3.029 1.00 0.00 83 PHE A C 15
ATOM 21730 O O . PHE A 1 54 ? 4.339 7.618 3.021 1.00 0.00 83 PHE A O 15
ATOM 21747 N N . VAL A 1 55 ? 2.352 7.474 1.975 1.00 0.00 84 VAL A N 15
ATOM 21748 C CA . VAL A 1 55 ? 2.848 8.026 0.720 1.00 0.00 84 VAL A CA 15
ATOM 21749 C C . VAL A 1 55 ? 2.393 9.469 0.537 1.00 0.00 84 VAL A C 15
ATOM 21750 O O . VAL A 1 55 ? 1.272 9.830 0.897 1.00 0.00 84 VAL A O 15
ATOM 21763 N N . THR A 1 56 ? 3.271 10.294 -0.026 1.00 0.00 85 THR A N 15
ATOM 21764 C CA . THR A 1 56 ? 2.960 11.699 -0.258 1.00 0.00 85 THR A CA 15
ATOM 21765 C C . THR A 1 56 ? 3.357 12.125 -1.667 1.00 0.00 85 THR A C 15
ATOM 21766 O O . THR A 1 56 ? 4.541 12.242 -1.980 1.00 0.00 85 THR A O 15
ATOM 21777 N N . PHE A 1 57 ? 2.358 12.356 -2.513 1.00 0.00 86 PHE A N 15
ATOM 21778 C CA . PHE A 1 57 ? 2.604 12.769 -3.890 1.00 0.00 86 PHE A CA 15
ATOM 21779 C C . PHE A 1 57 ? 2.866 14.270 -3.969 1.00 0.00 86 PHE A C 15
ATOM 21780 O O . PHE A 1 57 ? 2.269 15.055 -3.232 1.00 0.00 86 PHE A O 15
ATOM 21797 N N . MET A 1 58 ? 3.764 14.661 -4.867 1.00 0.00 87 MET A N 15
ATOM 21798 C CA . MET A 1 58 ? 4.105 16.068 -5.043 1.00 0.00 87 MET A CA 15
ATOM 21799 C C . MET A 1 58 ? 2.863 16.893 -5.365 1.00 0.00 87 MET A C 15
ATOM 21800 O O . MET A 1 58 ? 2.726 18.030 -4.914 1.00 0.00 87 MET A O 15
ATOM 21814 N N . PHE A 1 59 ? 1.961 16.313 -6.149 1.00 0.00 88 PHE A N 15
ATOM 21815 C CA . PHE A 1 59 ? 0.730 16.995 -6.533 1.00 0.00 88 PHE A CA 15
ATOM 21816 C C . PHE A 1 59 ? -0.493 16.160 -6.164 1.00 0.00 88 PHE A C 15
ATOM 21817 O O . PHE A 1 59 ? -0.461 14.929 -6.173 1.00 0.00 88 PHE A O 15
ATOM 21834 N N . PRO A 1 60 ? -1.597 16.844 -5.831 1.00 0.00 89 PRO A N 15
ATOM 21835 C CA . PRO A 1 60 ? -2.852 16.187 -5.453 1.00 0.00 89 PRO A CA 15
ATOM 21836 C C . PRO A 1 60 ? -3.520 15.491 -6.633 1.00 0.00 89 PRO A C 15
ATOM 21837 O O . PRO A 1 60 ? -3.907 14.326 -6.540 1.00 0.00 89 PRO A O 15
ATOM 21848 N N . GLU A 1 61 ? -3.652 16.211 -7.742 1.00 0.00 90 GLU A N 15
ATOM 21849 C CA . GLU A 1 61 ? -4.275 15.661 -8.941 1.00 0.00 90 GLU A CA 15
ATOM 21850 C C . GLU A 1 61 ? -3.884 14.199 -9.134 1.00 0.00 90 GLU A C 15
ATOM 21851 O O . GLU A 1 61 ? -4.726 13.356 -9.448 1.00 0.00 90 GLU A O 15
ATOM 21863 N N . HIS A 1 62 ? -2.602 13.905 -8.946 1.00 0.00 91 HIS A N 15
ATOM 21864 C CA . HIS A 1 62 ? -2.098 12.545 -9.100 1.00 0.00 91 HIS A CA 15
ATOM 21865 C C . HIS A 1 62 ? -2.570 11.658 -7.951 1.00 0.00 91 HIS A C 15
ATOM 21866 O O . HIS A 1 62 ? -3.057 10.549 -8.171 1.00 0.00 91 HIS A O 15
ATOM 21881 N N . ALA A 1 63 ? -2.421 12.154 -6.727 1.00 0.00 92 ALA A N 15
ATOM 21882 C CA . ALA A 1 63 ? -2.833 11.407 -5.545 1.00 0.00 92 ALA A CA 15
ATOM 21883 C C . ALA A 1 63 ? -4.237 10.837 -5.718 1.00 0.00 92 ALA A C 15
ATOM 21884 O O . ALA A 1 63 ? -4.567 9.792 -5.157 1.00 0.00 92 ALA A O 15
ATOM 21891 N N . VAL A 1 64 ? -5.061 11.530 -6.498 1.00 0.00 93 VAL A N 15
ATOM 21892 C CA . VAL A 1 64 ? -6.429 11.092 -6.745 1.00 0.00 93 VAL A CA 15
ATOM 21893 C C . VAL A 1 64 ? -6.456 9.816 -7.578 1.00 0.00 93 VAL A C 15
ATOM 21894 O O . VAL A 1 64 ? -7.111 8.838 -7.216 1.00 0.00 93 VAL A O 15
ATOM 21907 N N . LYS A 1 65 ? -5.739 9.831 -8.696 1.00 0.00 94 LYS A N 15
ATOM 21908 C CA . LYS A 1 65 ? -5.678 8.674 -9.582 1.00 0.00 94 LYS A CA 15
ATOM 21909 C C . LYS A 1 65 ? -5.219 7.433 -8.825 1.00 0.00 94 LYS A C 15
ATOM 21910 O O . LYS A 1 65 ? -5.762 6.344 -9.010 1.00 0.00 94 LYS A O 15
ATOM 21929 N N . ALA A 1 66 ? -4.216 7.604 -7.970 1.00 0.00 95 ALA A N 15
ATOM 21930 C CA . ALA A 1 66 ? -3.686 6.498 -7.182 1.00 0.00 95 ALA A CA 15
ATOM 21931 C C . ALA A 1 66 ? -4.682 6.058 -6.114 1.00 0.00 95 ALA A C 15
ATOM 21932 O O . ALA A 1 66 ? -4.960 4.868 -5.964 1.00 0.00 95 ALA A O 15
ATOM 21939 N N . TYR A 1 67 ? -5.215 7.024 -5.375 1.00 0.00 96 TYR A N 15
ATOM 21940 C CA . TYR A 1 67 ? -6.177 6.736 -4.319 1.00 0.00 96 TYR A CA 15
ATOM 21941 C C . TYR A 1 67 ? -7.470 6.170 -4.899 1.00 0.00 96 TYR A C 15
ATOM 21942 O O . TYR A 1 67 ? -8.264 5.553 -4.190 1.00 0.00 96 TYR A O 15
ATOM 21960 N N . ALA A 1 68 ? -7.672 6.383 -6.195 1.00 0.00 97 ALA A N 15
ATOM 21961 C CA . ALA A 1 68 ? -8.865 5.893 -6.873 1.00 0.00 97 ALA A CA 15
ATOM 21962 C C . ALA A 1 68 ? -8.686 4.447 -7.324 1.00 0.00 97 ALA A C 15
ATOM 21963 O O . ALA A 1 68 ? -9.639 3.669 -7.338 1.00 0.00 97 ALA A O 15
ATOM 21970 N N . GLU A 1 69 ? -7.458 4.095 -7.691 1.00 0.00 98 GLU A N 15
ATOM 21971 C CA . GLU A 1 69 ? -7.155 2.742 -8.143 1.00 0.00 98 GLU A CA 15
ATOM 21972 C C . GLU A 1 69 ? -6.592 1.900 -7.002 1.00 0.00 98 GLU A C 15
ATOM 21973 O O . GLU A 1 69 ? -7.160 0.870 -6.636 1.00 0.00 98 GLU A O 15
ATOM 21985 N N . VAL A 1 70 ? -5.471 2.345 -6.443 1.00 0.00 99 VAL A N 15
ATOM 21986 C CA . VAL A 1 70 ? -4.831 1.633 -5.343 1.00 0.00 99 VAL A CA 15
ATOM 21987 C C . VAL A 1 70 ? -5.860 1.153 -4.326 1.00 0.00 99 VAL A C 15
ATOM 21988 O O . VAL A 1 70 ? -5.930 -0.036 -4.013 1.00 0.00 99 VAL A O 15
ATOM 22001 N N . ASP A 1 71 ? -6.657 2.084 -3.815 1.00 0.00 100 ASP A N 15
ATOM 22002 C CA . ASP A 1 71 ? -7.685 1.755 -2.834 1.00 0.00 100 ASP A CA 15
ATOM 22003 C C . ASP A 1 71 ? -8.547 0.593 -3.317 1.00 0.00 100 ASP A C 15
ATOM 22004 O O . ASP A 1 71 ? -9.461 0.777 -4.119 1.00 0.00 100 ASP A O 15
ATOM 22013 N N . GLY A 1 72 ? -8.246 -0.605 -2.825 1.00 0.00 101 GLY A N 15
ATOM 22014 C CA . GLY A 1 72 ? -9.002 -1.780 -3.219 1.00 0.00 101 GLY A CA 15
ATOM 22015 C C . GLY A 1 72 ? -8.235 -2.666 -4.180 1.00 0.00 101 GLY A C 15
ATOM 22016 O O . GLY A 1 72 ? -8.831 -3.425 -4.944 1.00 0.00 101 GLY A O 15
ATOM 22020 N N . GLN A 1 73 ? -6.910 -2.570 -4.143 1.00 0.00 102 GLN A N 15
ATOM 22021 C CA . GLN A 1 73 ? -6.061 -3.368 -5.019 1.00 0.00 102 GLN A CA 15
ATOM 22022 C C . GLN A 1 73 ? -5.294 -4.419 -4.224 1.00 0.00 102 GLN A C 15
ATOM 22023 O O . GLN A 1 73 ? -5.008 -4.232 -3.041 1.00 0.00 102 GLN A O 15
ATOM 22037 N N . VAL A 1 74 ? -4.963 -5.526 -4.882 1.00 0.00 103 VAL A N 15
ATOM 22038 C CA . VAL A 1 74 ? -4.227 -6.607 -4.236 1.00 0.00 103 VAL A CA 15
ATOM 22039 C C . VAL A 1 74 ? -2.743 -6.544 -4.579 1.00 0.00 103 VAL A C 15
ATOM 22040 O O . VAL A 1 74 ? -2.367 -6.501 -5.750 1.00 0.00 103 VAL A O 15
ATOM 22053 N N . PHE A 1 75 ? -1.904 -6.538 -3.549 1.00 0.00 104 PHE A N 15
ATOM 22054 C CA . PHE A 1 75 ? -0.459 -6.479 -3.740 1.00 0.00 104 PHE A CA 15
ATOM 22055 C C . PHE A 1 75 ? 0.182 -7.834 -3.459 1.00 0.00 104 PHE A C 15
ATOM 22056 O O . PHE A 1 75 ? 0.419 -8.192 -2.306 1.00 0.00 104 PHE A O 15
ATOM 22073 N N . GLN A 1 76 ? 0.460 -8.583 -4.522 1.00 0.00 105 GLN A N 15
ATOM 22074 C CA . GLN A 1 76 ? 1.073 -9.899 -4.389 1.00 0.00 105 GLN A CA 15
ATOM 22075 C C . GLN A 1 76 ? 0.348 -10.734 -3.338 1.00 0.00 105 GLN A C 15
ATOM 22076 O O . GLN A 1 76 ? 0.934 -11.626 -2.727 1.00 0.00 105 GLN A O 15
ATOM 22090 N N . GLY A 1 77 ? -0.932 -10.438 -3.134 1.00 0.00 106 GLY A N 15
ATOM 22091 C CA . GLY A 1 77 ? -1.716 -11.169 -2.156 1.00 0.00 106 GLY A CA 15
ATOM 22092 C C . GLY A 1 77 ? -1.930 -10.383 -0.878 1.00 0.00 106 GLY A C 15
ATOM 22093 O O . GLY A 1 77 ? -2.060 -10.961 0.201 1.00 0.00 106 GLY A O 15
ATOM 22097 N N . ARG A 1 78 ? -1.966 -9.060 -0.999 1.00 0.00 107 ARG A N 15
ATOM 22098 C CA . ARG A 1 78 ? -2.164 -8.192 0.156 1.00 0.00 107 ARG A CA 15
ATOM 22099 C C . ARG A 1 78 ? -3.216 -7.127 -0.137 1.00 0.00 107 ARG A C 15
ATOM 22100 O O . ARG A 1 78 ? -3.024 -6.271 -1.000 1.00 0.00 107 ARG A O 15
ATOM 22121 N N . MET A 1 79 ? -4.329 -7.188 0.587 1.00 0.00 108 MET A N 15
ATOM 22122 C CA . MET A 1 79 ? -5.412 -6.228 0.405 1.00 0.00 108 MET A CA 15
ATOM 22123 C C . MET A 1 79 ? -5.020 -4.857 0.946 1.00 0.00 108 MET A C 15
ATOM 22124 O O . MET A 1 79 ? -5.183 -4.578 2.135 1.00 0.00 108 MET A O 15
ATOM 22138 N N . LEU A 1 80 ? -4.504 -4.005 0.068 1.00 0.00 109 LEU A N 15
ATOM 22139 C CA . LEU A 1 80 ? -4.089 -2.662 0.459 1.00 0.00 109 LEU A CA 15
ATOM 22140 C C . LEU A 1 80 ? -5.299 -1.764 0.693 1.00 0.00 109 LEU A C 15
ATOM 22141 O O . LEU A 1 80 ? -6.137 -1.590 -0.193 1.00 0.00 109 LEU A O 15
ATOM 22157 N N . HIS A 1 81 ? -5.384 -1.193 1.890 1.00 0.00 110 HIS A N 15
ATOM 22158 C CA . HIS A 1 81 ? -6.491 -0.310 2.240 1.00 0.00 110 HIS A CA 15
ATOM 22159 C C . HIS A 1 81 ? -6.034 1.145 2.276 1.00 0.00 110 HIS A C 15
ATOM 22160 O O . HIS A 1 81 ? -5.385 1.580 3.227 1.00 0.00 110 HIS A O 15
ATOM 22175 N N . VAL A 1 82 ? -6.378 1.894 1.233 1.00 0.00 111 VAL A N 15
ATOM 22176 C CA . VAL A 1 82 ? -6.004 3.300 1.145 1.00 0.00 111 VAL A CA 15
ATOM 22177 C C . VAL A 1 82 ? -7.102 4.197 1.705 1.00 0.00 111 VAL A C 15
ATOM 22178 O O . VAL A 1 82 ? -8.289 3.955 1.484 1.00 0.00 111 VAL A O 15
ATOM 22191 N N . LEU A 1 83 ? -6.698 5.234 2.431 1.00 0.00 112 LEU A N 15
ATOM 22192 C CA . LEU A 1 83 ? -7.648 6.169 3.023 1.00 0.00 112 LEU A CA 15
ATOM 22193 C C . LEU A 1 83 ? -7.097 7.591 3.003 1.00 0.00 112 LEU A C 15
ATOM 22194 O O . LEU A 1 83 ? -5.923 7.832 3.285 1.00 0.00 112 LEU A O 15
ATOM 22210 N N . PRO A 1 84 ? -7.964 8.557 2.665 1.00 0.00 113 PRO A N 15
ATOM 22211 C CA . PRO A 1 84 ? -7.587 9.973 2.603 1.00 0.00 113 PRO A CA 15
ATOM 22212 C C . PRO A 1 84 ? -7.318 10.562 3.984 1.00 0.00 113 PRO A C 15
ATOM 22213 O O . PRO A 1 84 ? -8.119 10.400 4.905 1.00 0.00 113 PRO A O 15
ATOM 22224 N N . SER A 1 85 ? -6.186 11.246 4.120 1.00 0.00 114 SER A N 15
ATOM 22225 C CA . SER A 1 85 ? -5.811 11.856 5.390 1.00 0.00 114 SER A CA 15
ATOM 22226 C C . SER A 1 85 ? -5.709 13.372 5.255 1.00 0.00 114 SER A C 15
ATOM 22227 O O . SER A 1 85 ? -4.905 13.886 4.476 1.00 0.00 114 SER A O 15
ATOM 22235 N N . THR A 1 86 ? -6.530 14.085 6.019 1.00 0.00 115 THR A N 15
ATOM 22236 C CA . THR A 1 86 ? -6.535 15.542 5.985 1.00 0.00 115 THR A CA 15
ATOM 22237 C C . THR A 1 86 ? -6.540 16.125 7.394 1.00 0.00 115 THR A C 15
ATOM 22238 O O . THR A 1 86 ? -6.888 15.442 8.357 1.00 0.00 115 THR A O 15
ATOM 22249 N N . ILE A 1 87 ? -6.152 17.391 7.506 1.00 0.00 116 ILE A N 15
ATOM 22250 C CA . ILE A 1 87 ? -6.114 18.066 8.798 1.00 0.00 116 ILE A CA 15
ATOM 22251 C C . ILE A 1 87 ? -7.334 17.709 9.641 1.00 0.00 116 ILE A C 15
ATOM 22252 O O . ILE A 1 87 ? -8.468 18.019 9.275 1.00 0.00 116 ILE A O 15
ATOM 22268 N N . LYS A 1 88 ? -7.093 17.056 10.773 1.00 0.00 117 LYS A N 15
ATOM 22269 C CA . LYS A 1 88 ? -8.170 16.659 11.672 1.00 0.00 117 LYS A CA 15
ATOM 22270 C C . LYS A 1 88 ? -8.715 17.862 12.433 1.00 0.00 117 LYS A C 15
ATOM 22271 O O . LYS A 1 88 ? -8.407 18.058 13.609 1.00 0.00 117 LYS A O 15
ATOM 22290 N N . LYS A 1 89 ? -9.529 18.666 11.757 1.00 0.00 118 LYS A N 15
ATOM 22291 C CA . LYS A 1 89 ? -10.120 19.850 12.370 1.00 0.00 118 LYS A CA 15
ATOM 22292 C C . LYS A 1 89 ? -11.437 20.213 11.693 1.00 0.00 118 LYS A C 15
ATOM 22293 O O . LYS A 1 89 ? -11.577 20.082 10.477 1.00 0.00 118 LYS A O 15
ATOM 22312 N N . GLU A 1 90 ? -12.400 20.670 12.487 1.00 0.00 119 GLU A N 15
ATOM 22313 C CA . GLU A 1 90 ? -13.705 21.053 11.963 1.00 0.00 119 GLU A CA 15
ATOM 22314 C C . GLU A 1 90 ? -14.054 22.484 12.361 1.00 0.00 119 GLU A C 15
ATOM 22315 O O . GLU A 1 90 ? -14.466 22.742 13.491 1.00 0.00 119 GLU A O 15
ATOM 22327 N N . ALA A 1 91 ? -13.884 23.411 11.423 1.00 0.00 120 ALA A N 15
ATOM 22328 C CA . ALA A 1 91 ? -14.182 24.815 11.675 1.00 0.00 120 ALA A CA 15
ATOM 22329 C C . ALA A 1 91 ? -15.212 25.345 10.683 1.00 0.00 120 ALA A C 15
ATOM 22330 O O . ALA A 1 91 ? -15.063 25.182 9.472 1.00 0.00 120 ALA A O 15
ATOM 22337 N N . SER A 1 92 ? -16.258 25.977 11.205 1.00 0.00 121 SER A N 15
ATOM 22338 C CA . SER A 1 92 ? -17.316 26.527 10.365 1.00 0.00 121 SER A CA 15
ATOM 22339 C C . SER A 1 92 ? -17.623 27.970 10.752 1.00 0.00 121 SER A C 15
ATOM 22340 O O . SER A 1 92 ? -18.783 28.345 10.918 1.00 0.00 121 SER A O 15
ATOM 22348 N N . GLN A 1 93 ? -16.574 28.774 10.895 1.00 0.00 122 GLN A N 15
ATOM 22349 C CA . GLN A 1 93 ? -16.731 30.176 11.264 1.00 0.00 122 GLN A CA 15
ATOM 22350 C C . GLN A 1 93 ? -17.799 30.848 10.407 1.00 0.00 122 GLN A C 15
ATOM 22351 O O . GLN A 1 93 ? -18.685 31.529 10.922 1.00 0.00 122 GLN A O 15
ATOM 22365 N N . SER A 1 94 ? -17.708 30.651 9.095 1.00 0.00 123 SER A N 15
ATOM 22366 C CA . SER A 1 94 ? -18.663 31.242 8.165 1.00 0.00 123 SER A CA 15
ATOM 22367 C C . SER A 1 94 ? -18.718 30.447 6.865 1.00 0.00 123 SER A C 15
ATOM 22368 O O . SER A 1 94 ? -17.689 30.165 6.252 1.00 0.00 123 SER A O 15
ATOM 22376 N N . GLY A 1 95 ? -19.929 30.087 6.448 1.00 0.00 124 GLY A N 15
ATOM 22377 C CA . GLY A 1 95 ? -20.097 29.328 5.223 1.00 0.00 124 GLY A CA 15
ATOM 22378 C C . GLY A 1 95 ? -20.833 30.109 4.153 1.00 0.00 124 GLY A C 15
ATOM 22379 O O . GLY A 1 95 ? -22.020 29.897 3.905 1.00 0.00 124 GLY A O 15
ATOM 22383 N N . PRO A 1 96 ? -20.122 31.039 3.499 1.00 0.00 125 PRO A N 15
ATOM 22384 C CA . PRO A 1 96 ? -20.695 31.875 2.440 1.00 0.00 125 PRO A CA 15
ATOM 22385 C C . PRO A 1 96 ? -21.001 31.079 1.176 1.00 0.00 125 PRO A C 15
ATOM 22386 O O . PRO A 1 96 ? -20.093 30.597 0.499 1.00 0.00 125 PRO A O 15
ATOM 22397 N N . SER A 1 97 ? -22.286 30.946 0.862 1.00 0.00 126 SER A N 15
ATOM 22398 C CA . SER A 1 97 ? -22.712 30.206 -0.319 1.00 0.00 126 SER A CA 15
ATOM 22399 C C . SER A 1 97 ? -22.561 31.056 -1.577 1.00 0.00 126 SER A C 15
ATOM 22400 O O . SER A 1 97 ? -22.910 32.237 -1.588 1.00 0.00 126 SER A O 15
ATOM 22408 N N . SER A 1 98 ? -22.037 30.447 -2.636 1.00 0.00 127 SER A N 15
ATOM 22409 C CA . SER A 1 98 ? -21.835 31.148 -3.899 1.00 0.00 127 SER A CA 15
ATOM 22410 C C . SER A 1 98 ? -22.027 30.203 -5.081 1.00 0.00 127 SER A C 15
ATOM 22411 O O . SER A 1 98 ? -21.392 29.152 -5.160 1.00 0.00 127 SER A O 15
ATOM 22419 N N . GLY A 1 99 ? -22.909 30.586 -6.000 1.00 0.00 128 GLY A N 15
ATOM 22420 C CA . GLY A 1 99 ? -23.170 29.763 -7.166 1.00 0.00 128 GLY A CA 15
ATOM 22421 C C . GLY A 1 99 ? -24.497 29.036 -7.077 1.00 0.00 128 GLY A C 15
ATOM 22422 O O . GLY A 1 99 ? -25.433 29.347 -7.813 1.00 0.00 128 GLY A O 15
ATOM 22426 N N . GLY A 1 1 ? -20.807 18.337 2.789 1.00 0.00 30 GLY A N 16
ATOM 22427 C CA . GLY A 1 1 ? -19.998 19.048 1.816 1.00 0.00 30 GLY A CA 16
ATOM 22428 C C . GLY A 1 1 ? -18.822 19.763 2.451 1.00 0.00 30 GLY A C 16
ATOM 22429 O O . GLY A 1 1 ? -18.904 20.212 3.594 1.00 0.00 30 GLY A O 16
ATOM 22433 N N . SER A 1 2 ? -17.724 19.869 1.709 1.00 0.00 31 SER A N 16
ATOM 22434 C CA . SER A 1 2 ? -16.524 20.530 2.209 1.00 0.00 31 SER A CA 16
ATOM 22435 C C . SER A 1 2 ? -15.558 20.837 1.069 1.00 0.00 31 SER A C 16
ATOM 22436 O O . SER A 1 2 ? -15.259 19.973 0.244 1.00 0.00 31 SER A O 16
ATOM 22444 N N . SER A 1 3 ? -15.074 22.074 1.029 1.00 0.00 32 SER A N 16
ATOM 22445 C CA . SER A 1 3 ? -14.145 22.498 -0.012 1.00 0.00 32 SER A CA 16
ATOM 22446 C C . SER A 1 3 ? -12.890 21.631 -0.006 1.00 0.00 32 SER A C 16
ATOM 22447 O O . SER A 1 3 ? -12.450 21.150 -1.049 1.00 0.00 32 SER A O 16
ATOM 22455 N N . GLY A 1 4 ? -12.319 21.435 1.178 1.00 0.00 33 GLY A N 16
ATOM 22456 C CA . GLY A 1 4 ? -11.120 20.626 1.299 1.00 0.00 33 GLY A CA 16
ATOM 22457 C C . GLY A 1 4 ? -9.875 21.363 0.846 1.00 0.00 33 GLY A C 16
ATOM 22458 O O . GLY A 1 4 ? -9.943 22.235 -0.021 1.00 0.00 33 GLY A O 16
ATOM 22462 N N . SER A 1 5 ? -8.735 21.013 1.433 1.00 0.00 34 SER A N 16
ATOM 22463 C CA . SER A 1 5 ? -7.470 21.651 1.088 1.00 0.00 34 SER A CA 16
ATOM 22464 C C . SER A 1 5 ? -7.018 21.240 -0.310 1.00 0.00 34 SER A C 16
ATOM 22465 O O . SER A 1 5 ? -6.969 20.054 -0.635 1.00 0.00 34 SER A O 16
ATOM 22473 N N . SER A 1 6 ? -6.688 22.230 -1.133 1.00 0.00 35 SER A N 16
ATOM 22474 C CA . SER A 1 6 ? -6.243 21.973 -2.498 1.00 0.00 35 SER A CA 16
ATOM 22475 C C . SER A 1 6 ? -4.742 22.213 -2.634 1.00 0.00 35 SER A C 16
ATOM 22476 O O . SER A 1 6 ? -4.311 23.252 -3.131 1.00 0.00 35 SER A O 16
ATOM 22484 N N . GLY A 1 7 ? -3.951 21.242 -2.188 1.00 0.00 36 GLY A N 16
ATOM 22485 C CA . GLY A 1 7 ? -2.507 21.365 -2.269 1.00 0.00 36 GLY A CA 16
ATOM 22486 C C . GLY A 1 7 ? -1.790 20.373 -1.375 1.00 0.00 36 GLY A C 16
ATOM 22487 O O . GLY A 1 7 ? -0.768 20.698 -0.771 1.00 0.00 36 GLY A O 16
ATOM 22491 N N . SER A 1 8 ? -2.327 19.160 -1.289 1.00 0.00 37 SER A N 16
ATOM 22492 C CA . SER A 1 8 ? -1.734 18.119 -0.458 1.00 0.00 37 SER A CA 16
ATOM 22493 C C . SER A 1 8 ? -1.928 16.744 -1.089 1.00 0.00 37 SER A C 16
ATOM 22494 O O . SER A 1 8 ? -3.040 16.370 -1.460 1.00 0.00 37 SER A O 16
ATOM 22502 N N . GLY A 1 9 ? -0.836 15.995 -1.207 1.00 0.00 38 GLY A N 16
ATOM 22503 C CA . GLY A 1 9 ? -0.906 14.669 -1.794 1.00 0.00 38 GLY A CA 16
ATOM 22504 C C . GLY A 1 9 ? -0.633 13.573 -0.784 1.00 0.00 38 GLY A C 16
ATOM 22505 O O . GLY A 1 9 ? -0.133 12.505 -1.137 1.00 0.00 38 GLY A O 16
ATOM 22509 N N . ARG A 1 10 ? -0.961 13.837 0.477 1.00 0.00 39 ARG A N 16
ATOM 22510 C CA . ARG A 1 10 ? -0.745 12.865 1.542 1.00 0.00 39 ARG A CA 16
ATOM 22511 C C . ARG A 1 10 ? -1.870 11.834 1.574 1.00 0.00 39 ARG A C 16
ATOM 22512 O O . ARG A 1 10 ? -3.050 12.187 1.572 1.00 0.00 39 ARG A O 16
ATOM 22533 N N . LEU A 1 11 ? -1.497 10.560 1.602 1.00 0.00 40 LEU A N 16
ATOM 22534 C CA . LEU A 1 11 ? -2.474 9.477 1.633 1.00 0.00 40 LEU A CA 16
ATOM 22535 C C . LEU A 1 11 ? -2.007 8.349 2.547 1.00 0.00 40 LEU A C 16
ATOM 22536 O O . LEU A 1 11 ? -0.864 7.898 2.461 1.00 0.00 40 LEU A O 16
ATOM 22552 N N . PHE A 1 12 ? -2.899 7.896 3.422 1.00 0.00 41 PHE A N 16
ATOM 22553 C CA . PHE A 1 12 ? -2.579 6.819 4.352 1.00 0.00 41 PHE A CA 16
ATOM 22554 C C . PHE A 1 12 ? -2.813 5.456 3.707 1.00 0.00 41 PHE A C 16
ATOM 22555 O O . PHE A 1 12 ? -3.903 5.170 3.212 1.00 0.00 41 PHE A O 16
ATOM 22572 N N . VAL A 1 13 ? -1.781 4.618 3.717 1.00 0.00 42 VAL A N 16
ATOM 22573 C CA . VAL A 1 13 ? -1.873 3.285 3.135 1.00 0.00 42 VAL A CA 16
ATOM 22574 C C . VAL A 1 13 ? -1.540 2.211 4.164 1.00 0.00 42 VAL A C 16
ATOM 22575 O O . VAL A 1 13 ? -0.639 2.382 4.986 1.00 0.00 42 VAL A O 16
ATOM 22588 N N . ARG A 1 14 ? -2.272 1.103 4.114 1.00 0.00 43 ARG A N 16
ATOM 22589 C CA . ARG A 1 14 ? -2.055 0.000 5.042 1.00 0.00 43 ARG A CA 16
ATOM 22590 C C . ARG A 1 14 ? -2.126 -1.342 4.320 1.00 0.00 43 ARG A C 16
ATOM 22591 O O . ARG A 1 14 ? -2.511 -1.410 3.153 1.00 0.00 43 ARG A O 16
ATOM 22612 N N . ASN A 1 15 ? -1.752 -2.406 5.021 1.00 0.00 44 ASN A N 16
ATOM 22613 C CA . ASN A 1 15 ? -1.773 -3.747 4.446 1.00 0.00 44 ASN A CA 16
ATOM 22614 C C . ASN A 1 15 ? -0.615 -3.938 3.472 1.00 0.00 44 ASN A C 16
ATOM 22615 O O . ASN A 1 15 ? -0.817 -4.309 2.315 1.00 0.00 44 ASN A O 16
ATOM 22626 N N . LEU A 1 16 ? 0.600 -3.684 3.948 1.00 0.00 45 LEU A N 16
ATOM 22627 C CA . LEU A 1 16 ? 1.792 -3.829 3.120 1.00 0.00 45 LEU A CA 16
ATOM 22628 C C . LEU A 1 16 ? 2.439 -5.194 3.331 1.00 0.00 45 LEU A C 16
ATOM 22629 O O . LEU A 1 16 ? 2.877 -5.520 4.434 1.00 0.00 45 LEU A O 16
ATOM 22645 N N . SER A 1 17 ? 2.497 -5.987 2.266 1.00 0.00 46 SER A N 16
ATOM 22646 C CA . SER A 1 17 ? 3.089 -7.318 2.336 1.00 0.00 46 SER A CA 16
ATOM 22647 C C . SER A 1 17 ? 4.532 -7.245 2.826 1.00 0.00 46 SER A C 16
ATOM 22648 O O . SER A 1 17 ? 5.340 -6.478 2.302 1.00 0.00 46 SER A O 16
ATOM 22656 N N . TYR A 1 18 ? 4.849 -8.049 3.835 1.00 0.00 47 TYR A N 16
ATOM 22657 C CA . TYR A 1 18 ? 6.193 -8.075 4.399 1.00 0.00 47 TYR A CA 16
ATOM 22658 C C . TYR A 1 18 ? 7.221 -8.456 3.338 1.00 0.00 47 TYR A C 16
ATOM 22659 O O . TYR A 1 18 ? 8.427 -8.308 3.543 1.00 0.00 47 TYR A O 16
ATOM 22677 N N . THR A 1 19 ? 6.736 -8.948 2.203 1.00 0.00 48 THR A N 16
ATOM 22678 C CA . THR A 1 19 ? 7.611 -9.352 1.109 1.00 0.00 48 THR A CA 16
ATOM 22679 C C . THR A 1 19 ? 7.884 -8.186 0.165 1.00 0.00 48 THR A C 16
ATOM 22680 O O . THR A 1 19 ? 8.605 -8.331 -0.822 1.00 0.00 48 THR A O 16
ATOM 22691 N N . SER A 1 20 ? 7.305 -7.031 0.475 1.00 0.00 49 SER A N 16
ATOM 22692 C CA . SER A 1 20 ? 7.484 -5.840 -0.348 1.00 0.00 49 SER A CA 16
ATOM 22693 C C . SER A 1 20 ? 8.636 -4.987 0.175 1.00 0.00 49 SER A C 16
ATOM 22694 O O . SER A 1 20 ? 8.762 -4.765 1.379 1.00 0.00 49 SER A O 16
ATOM 22702 N N . SER A 1 21 ? 9.474 -4.511 -0.741 1.00 0.00 50 SER A N 16
ATOM 22703 C CA . SER A 1 21 ? 10.618 -3.685 -0.374 1.00 0.00 50 SER A CA 16
ATOM 22704 C C . SER A 1 21 ? 10.336 -2.212 -0.652 1.00 0.00 50 SER A C 16
ATOM 22705 O O . SER A 1 21 ? 9.733 -1.866 -1.667 1.00 0.00 50 SER A O 16
ATOM 22713 N N . GLU A 1 22 ? 10.778 -1.349 0.258 1.00 0.00 51 GLU A N 16
ATOM 22714 C CA . GLU A 1 22 ? 10.572 0.087 0.111 1.00 0.00 51 GLU A CA 16
ATOM 22715 C C . GLU A 1 22 ? 10.700 0.508 -1.351 1.00 0.00 51 GLU A C 16
ATOM 22716 O O . GLU A 1 22 ? 10.020 1.428 -1.803 1.00 0.00 51 GLU A O 16
ATOM 22728 N N . GLU A 1 23 ? 11.578 -0.172 -2.082 1.00 0.00 52 GLU A N 16
ATOM 22729 C CA . GLU A 1 23 ? 11.796 0.132 -3.491 1.00 0.00 52 GLU A CA 16
ATOM 22730 C C . GLU A 1 23 ? 10.555 -0.196 -4.317 1.00 0.00 52 GLU A C 16
ATOM 22731 O O . GLU A 1 23 ? 10.076 0.631 -5.093 1.00 0.00 52 GLU A O 16
ATOM 22743 N N . ASP A 1 24 ? 10.041 -1.409 -4.144 1.00 0.00 53 ASP A N 16
ATOM 22744 C CA . ASP A 1 24 ? 8.856 -1.847 -4.873 1.00 0.00 53 ASP A CA 16
ATOM 22745 C C . ASP A 1 24 ? 7.739 -0.815 -4.765 1.00 0.00 53 ASP A C 16
ATOM 22746 O O . ASP A 1 24 ? 7.180 -0.381 -5.773 1.00 0.00 53 ASP A O 16
ATOM 22755 N N . LEU A 1 25 ? 7.417 -0.425 -3.536 1.00 0.00 54 LEU A N 16
ATOM 22756 C CA . LEU A 1 25 ? 6.365 0.556 -3.296 1.00 0.00 54 LEU A CA 16
ATOM 22757 C C . LEU A 1 25 ? 6.626 1.838 -4.080 1.00 0.00 54 LEU A C 16
ATOM 22758 O O . LEU A 1 25 ? 5.739 2.351 -4.761 1.00 0.00 54 LEU A O 16
ATOM 22774 N N . GLU A 1 26 ? 7.850 2.348 -3.981 1.00 0.00 55 GLU A N 16
ATOM 22775 C CA . GLU A 1 26 ? 8.227 3.569 -4.683 1.00 0.00 55 GLU A CA 16
ATOM 22776 C C . GLU A 1 26 ? 7.766 3.525 -6.137 1.00 0.00 55 GLU A C 16
ATOM 22777 O O . GLU A 1 26 ? 7.073 4.428 -6.607 1.00 0.00 55 GLU A O 16
ATOM 22789 N N . LYS A 1 27 ? 8.155 2.470 -6.844 1.00 0.00 56 LYS A N 16
ATOM 22790 C CA . LYS A 1 27 ? 7.782 2.306 -8.244 1.00 0.00 56 LYS A CA 16
ATOM 22791 C C . LYS A 1 27 ? 6.270 2.168 -8.391 1.00 0.00 56 LYS A C 16
ATOM 22792 O O . LYS A 1 27 ? 5.660 2.799 -9.255 1.00 0.00 56 LYS A O 16
ATOM 22811 N N . LEU A 1 28 ? 5.671 1.340 -7.542 1.00 0.00 57 LEU A N 16
ATOM 22812 C CA . LEU A 1 28 ? 4.229 1.120 -7.577 1.00 0.00 57 LEU A CA 16
ATOM 22813 C C . LEU A 1 28 ? 3.478 2.444 -7.670 1.00 0.00 57 LEU A C 16
ATOM 22814 O O . LEU A 1 28 ? 2.814 2.725 -8.668 1.00 0.00 57 LEU A O 16
ATOM 22830 N N . PHE A 1 29 ? 3.589 3.255 -6.623 1.00 0.00 58 PHE A N 16
ATOM 22831 C CA . PHE A 1 29 ? 2.922 4.551 -6.586 1.00 0.00 58 PHE A CA 16
ATOM 22832 C C . PHE A 1 29 ? 3.526 5.504 -7.614 1.00 0.00 58 PHE A C 16
ATOM 22833 O O . PHE A 1 29 ? 2.806 6.205 -8.325 1.00 0.00 58 PHE A O 16
ATOM 22850 N N . SER A 1 30 ? 4.853 5.523 -7.686 1.00 0.00 59 SER A N 16
ATOM 22851 C CA . SER A 1 30 ? 5.555 6.392 -8.623 1.00 0.00 59 SER A CA 16
ATOM 22852 C C . SER A 1 30 ? 4.933 6.308 -10.013 1.00 0.00 59 SER A C 16
ATOM 22853 O O . SER A 1 30 ? 4.932 7.282 -10.765 1.00 0.00 59 SER A O 16
ATOM 22861 N N . ALA A 1 31 ? 4.404 5.135 -10.347 1.00 0.00 60 ALA A N 16
ATOM 22862 C CA . ALA A 1 31 ? 3.776 4.923 -11.646 1.00 0.00 60 ALA A CA 16
ATOM 22863 C C . ALA A 1 31 ? 2.660 5.933 -11.888 1.00 0.00 60 ALA A C 16
ATOM 22864 O O . ALA A 1 31 ? 2.497 6.438 -12.999 1.00 0.00 60 ALA A O 16
ATOM 22871 N N . TYR A 1 32 ? 1.895 6.225 -10.842 1.00 0.00 61 TYR A N 16
ATOM 22872 C CA . TYR A 1 32 ? 0.792 7.173 -10.943 1.00 0.00 61 TYR A CA 16
ATOM 22873 C C . TYR A 1 32 ? 1.311 8.607 -11.008 1.00 0.00 61 TYR A C 16
ATOM 22874 O O . TYR A 1 32 ? 0.843 9.412 -11.812 1.00 0.00 61 TYR A O 16
ATOM 22892 N N . GLY A 1 33 ? 2.283 8.917 -10.156 1.00 0.00 62 GLY A N 16
ATOM 22893 C CA . GLY A 1 33 ? 2.850 10.253 -10.133 1.00 0.00 62 GLY A CA 16
ATOM 22894 C C . GLY A 1 33 ? 4.162 10.312 -9.376 1.00 0.00 62 GLY A C 16
ATOM 22895 O O . GLY A 1 33 ? 4.558 9.361 -8.702 1.00 0.00 62 GLY A O 16
ATOM 22899 N N . PRO A 1 34 ? 4.862 11.451 -9.485 1.00 0.00 63 PRO A N 16
ATOM 22900 C CA . PRO A 1 34 ? 6.148 11.658 -8.813 1.00 0.00 63 PRO A CA 16
ATOM 22901 C C . PRO A 1 34 ? 5.999 11.778 -7.300 1.00 0.00 63 PRO A C 16
ATOM 22902 O O . PRO A 1 34 ? 5.421 12.743 -6.798 1.00 0.00 63 PRO A O 16
ATOM 22913 N N . LEU A 1 35 ? 6.525 10.795 -6.579 1.00 0.00 64 LEU A N 16
ATOM 22914 C CA . LEU A 1 35 ? 6.451 10.791 -5.122 1.00 0.00 64 LEU A CA 16
ATOM 22915 C C . LEU A 1 35 ? 7.377 11.847 -4.527 1.00 0.00 64 LEU A C 16
ATOM 22916 O O . LEU A 1 35 ? 8.521 11.998 -4.957 1.00 0.00 64 LEU A O 16
ATOM 22932 N N . SER A 1 36 ? 6.876 12.575 -3.534 1.00 0.00 65 SER A N 16
ATOM 22933 C CA . SER A 1 36 ? 7.657 13.618 -2.880 1.00 0.00 65 SER A CA 16
ATOM 22934 C C . SER A 1 36 ? 8.346 13.078 -1.631 1.00 0.00 65 SER A C 16
ATOM 22935 O O . SER A 1 36 ? 9.483 13.441 -1.330 1.00 0.00 65 SER A O 16
ATOM 22943 N N . GLU A 1 37 ? 7.649 12.209 -0.906 1.00 0.00 66 GLU A N 16
ATOM 22944 C CA . GLU A 1 37 ? 8.193 11.619 0.311 1.00 0.00 66 GLU A CA 16
ATOM 22945 C C . GLU A 1 37 ? 7.546 10.267 0.597 1.00 0.00 66 GLU A C 16
ATOM 22946 O O . GLU A 1 37 ? 6.338 10.095 0.429 1.00 0.00 66 GLU A O 16
ATOM 22958 N N . LEU A 1 38 ? 8.359 9.309 1.030 1.00 0.00 67 LEU A N 16
ATOM 22959 C CA . LEU A 1 38 ? 7.868 7.971 1.339 1.00 0.00 67 LEU A CA 16
ATOM 22960 C C . LEU A 1 38 ? 8.246 7.567 2.760 1.00 0.00 67 LEU A C 16
ATOM 22961 O O . LEU A 1 38 ? 9.345 7.865 3.230 1.00 0.00 67 LEU A O 16
ATOM 22977 N N . HIS A 1 39 ? 7.330 6.885 3.440 1.00 0.00 68 HIS A N 16
ATOM 22978 C CA . HIS A 1 39 ? 7.568 6.437 4.807 1.00 0.00 68 HIS A CA 16
ATOM 22979 C C . HIS A 1 39 ? 7.334 4.935 4.936 1.00 0.00 68 HIS A C 16
ATOM 22980 O O . HIS A 1 39 ? 6.192 4.475 4.963 1.00 0.00 68 HIS A O 16
ATOM 22995 N N . TYR A 1 40 ? 8.422 4.177 5.014 1.00 0.00 69 TYR A N 16
ATOM 22996 C CA . TYR A 1 40 ? 8.334 2.726 5.136 1.00 0.00 69 TYR A CA 16
ATOM 22997 C C . TYR A 1 40 ? 8.975 2.250 6.436 1.00 0.00 69 TYR A C 16
ATOM 22998 O O . TYR A 1 40 ? 10.181 2.013 6.513 1.00 0.00 69 TYR A O 16
ATOM 23016 N N . PRO A 1 41 ? 8.150 2.104 7.483 1.00 0.00 70 PRO A N 16
ATOM 23017 C CA . PRO A 1 41 ? 8.612 1.653 8.799 1.00 0.00 70 PRO A CA 16
ATOM 23018 C C . PRO A 1 41 ? 9.026 0.186 8.797 1.00 0.00 70 PRO A C 16
ATOM 23019 O O . PRO A 1 41 ? 8.342 -0.661 8.221 1.00 0.00 70 PRO A O 16
ATOM 23030 N N . ILE A 1 42 ? 10.148 -0.109 9.444 1.00 0.00 71 ILE A N 16
ATOM 23031 C CA . ILE A 1 42 ? 10.652 -1.474 9.517 1.00 0.00 71 ILE A CA 16
ATOM 23032 C C . ILE A 1 42 ? 11.243 -1.769 10.891 1.00 0.00 71 ILE A C 16
ATOM 23033 O O . ILE A 1 42 ? 12.128 -1.055 11.364 1.00 0.00 71 ILE A O 16
ATOM 23049 N N . ASP A 1 43 ? 10.751 -2.827 11.527 1.00 0.00 72 ASP A N 16
ATOM 23050 C CA . ASP A 1 43 ? 11.233 -3.219 12.846 1.00 0.00 72 ASP A CA 16
ATOM 23051 C C . ASP A 1 43 ? 12.738 -3.466 12.824 1.00 0.00 72 ASP A C 16
ATOM 23052 O O . ASP A 1 43 ? 13.260 -4.094 11.903 1.00 0.00 72 ASP A O 16
ATOM 23061 N N . SER A 1 44 ? 13.430 -2.966 13.843 1.00 0.00 73 SER A N 16
ATOM 23062 C CA . SER A 1 44 ? 14.876 -3.128 13.937 1.00 0.00 73 SER A CA 16
ATOM 23063 C C . SER A 1 44 ? 15.233 -4.498 14.507 1.00 0.00 73 SER A C 16
ATOM 23064 O O . SER A 1 44 ? 16.408 -4.829 14.667 1.00 0.00 73 SER A O 16
ATOM 23072 N N . LEU A 1 45 ? 14.210 -5.290 14.810 1.00 0.00 74 LEU A N 16
ATOM 23073 C CA . LEU A 1 45 ? 14.414 -6.625 15.362 1.00 0.00 74 LEU A CA 16
ATOM 23074 C C . LEU A 1 45 ? 14.119 -7.697 14.318 1.00 0.00 74 LEU A C 16
ATOM 23075 O O . LEU A 1 45 ? 14.961 -8.549 14.031 1.00 0.00 74 LEU A O 16
ATOM 23091 N N . THR A 1 46 ? 12.918 -7.648 13.750 1.00 0.00 75 THR A N 16
ATOM 23092 C CA . THR A 1 46 ? 12.511 -8.613 12.736 1.00 0.00 75 THR A CA 16
ATOM 23093 C C . THR A 1 46 ? 12.929 -8.157 11.343 1.00 0.00 75 THR A C 16
ATOM 23094 O O . THR A 1 46 ? 12.880 -8.928 10.385 1.00 0.00 75 THR A O 16
ATOM 23105 N N . LYS A 1 47 ? 13.342 -6.898 11.237 1.00 0.00 76 LYS A N 16
ATOM 23106 C CA . LYS A 1 47 ? 13.771 -6.338 9.961 1.00 0.00 76 LYS A CA 16
ATOM 23107 C C . LYS A 1 47 ? 12.639 -6.382 8.939 1.00 0.00 76 LYS A C 16
ATOM 23108 O O . LYS A 1 47 ? 12.876 -6.527 7.740 1.00 0.00 76 LYS A O 16
ATOM 23127 N N . LYS A 1 48 ? 11.408 -6.254 9.422 1.00 0.00 77 LYS A N 16
ATOM 23128 C CA . LYS A 1 48 ? 10.238 -6.275 8.551 1.00 0.00 77 LYS A CA 16
ATOM 23129 C C . LYS A 1 48 ? 9.248 -5.183 8.942 1.00 0.00 77 LYS A C 16
ATOM 23130 O O . LYS A 1 48 ? 9.159 -4.778 10.102 1.00 0.00 77 LYS A O 16
ATOM 23149 N N . PRO A 1 49 ? 8.485 -4.693 7.954 1.00 0.00 78 PRO A N 16
ATOM 23150 C CA . PRO A 1 49 ? 7.486 -3.642 8.172 1.00 0.00 78 PRO A CA 16
ATOM 23151 C C . PRO A 1 49 ? 6.292 -4.136 8.982 1.00 0.00 78 PRO A C 16
ATOM 23152 O O . PRO A 1 49 ? 6.119 -5.338 9.182 1.00 0.00 78 PRO A O 16
ATOM 23163 N N . LYS A 1 50 ? 5.471 -3.201 9.446 1.00 0.00 79 LYS A N 16
ATOM 23164 C CA . LYS A 1 50 ? 4.291 -3.540 10.233 1.00 0.00 79 LYS A CA 16
ATOM 23165 C C . LYS A 1 50 ? 3.064 -3.686 9.339 1.00 0.00 79 LYS A C 16
ATOM 23166 O O . LYS A 1 50 ? 1.964 -3.958 9.818 1.00 0.00 79 LYS A O 16
ATOM 23185 N N . GLY A 1 51 ? 3.261 -3.504 8.037 1.00 0.00 80 GLY A N 16
ATOM 23186 C CA . GLY A 1 51 ? 2.161 -3.621 7.097 1.00 0.00 80 GLY A CA 16
ATOM 23187 C C . GLY A 1 51 ? 1.433 -2.308 6.890 1.00 0.00 80 GLY A C 16
ATOM 23188 O O . GLY A 1 51 ? 0.212 -2.284 6.740 1.00 0.00 80 GLY A O 16
ATOM 23192 N N . PHE A 1 52 ? 2.185 -1.212 6.883 1.00 0.00 81 PHE A N 16
ATOM 23193 C CA . PHE A 1 52 ? 1.603 0.113 6.695 1.00 0.00 81 PHE A CA 16
ATOM 23194 C C . PHE A 1 52 ? 2.675 1.128 6.312 1.00 0.00 81 PHE A C 16
ATOM 23195 O O . PHE A 1 52 ? 3.847 0.967 6.651 1.00 0.00 81 PHE A O 16
ATOM 23212 N N . ALA A 1 53 ? 2.264 2.175 5.603 1.00 0.00 82 ALA A N 16
ATOM 23213 C CA . ALA A 1 53 ? 3.188 3.217 5.175 1.00 0.00 82 ALA A CA 16
ATOM 23214 C C . ALA A 1 53 ? 2.438 4.479 4.762 1.00 0.00 82 ALA A C 16
ATOM 23215 O O . ALA A 1 53 ? 1.222 4.457 4.572 1.00 0.00 82 ALA A O 16
ATOM 23222 N N . PHE A 1 54 ? 3.171 5.579 4.624 1.00 0.00 83 PHE A N 16
ATOM 23223 C CA . PHE A 1 54 ? 2.574 6.852 4.235 1.00 0.00 83 PHE A CA 16
ATOM 23224 C C . PHE A 1 54 ? 3.170 7.353 2.923 1.00 0.00 83 PHE A C 16
ATOM 23225 O O . PHE A 1 54 ? 4.377 7.571 2.819 1.00 0.00 83 PHE A O 16
ATOM 23242 N N . VAL A 1 55 ? 2.314 7.533 1.922 1.00 0.00 84 VAL A N 16
ATOM 23243 C CA . VAL A 1 55 ? 2.754 8.009 0.616 1.00 0.00 84 VAL A CA 16
ATOM 23244 C C . VAL A 1 55 ? 2.366 9.468 0.403 1.00 0.00 84 VAL A C 16
ATOM 23245 O O . VAL A 1 55 ? 1.198 9.836 0.525 1.00 0.00 84 VAL A O 16
ATOM 23258 N N . THR A 1 56 ? 3.356 10.297 0.084 1.00 0.00 85 THR A N 16
ATOM 23259 C CA . THR A 1 56 ? 3.119 11.717 -0.145 1.00 0.00 85 THR A CA 16
ATOM 23260 C C . THR A 1 56 ? 3.443 12.103 -1.584 1.00 0.00 85 THR A C 16
ATOM 23261 O O . THR A 1 56 ? 4.608 12.256 -1.949 1.00 0.00 85 THR A O 16
ATOM 23272 N N . PHE A 1 57 ? 2.404 12.260 -2.398 1.00 0.00 86 PHE A N 16
ATOM 23273 C CA . PHE A 1 57 ? 2.578 12.628 -3.798 1.00 0.00 86 PHE A CA 16
ATOM 23274 C C . PHE A 1 57 ? 2.927 14.107 -3.932 1.00 0.00 86 PHE A C 16
ATOM 23275 O O . PHE A 1 57 ? 2.541 14.925 -3.097 1.00 0.00 86 PHE A O 16
ATOM 23292 N N . MET A 1 58 ? 3.661 14.443 -4.988 1.00 0.00 87 MET A N 16
ATOM 23293 C CA . MET A 1 58 ? 4.062 15.824 -5.232 1.00 0.00 87 MET A CA 16
ATOM 23294 C C . MET A 1 58 ? 2.856 16.685 -5.592 1.00 0.00 87 MET A C 16
ATOM 23295 O O . MET A 1 58 ? 2.809 17.872 -5.269 1.00 0.00 87 MET A O 16
ATOM 23309 N N . PHE A 1 59 ? 1.882 16.079 -6.264 1.00 0.00 88 PHE A N 16
ATOM 23310 C CA . PHE A 1 59 ? 0.675 16.791 -6.669 1.00 0.00 88 PHE A CA 16
ATOM 23311 C C . PHE A 1 59 ? -0.573 16.091 -6.141 1.00 0.00 88 PHE A C 16
ATOM 23312 O O . PHE A 1 59 ? -0.628 14.866 -6.029 1.00 0.00 88 PHE A O 16
ATOM 23329 N N . PRO A 1 60 ? -1.601 16.885 -5.809 1.00 0.00 89 PRO A N 16
ATOM 23330 C CA . PRO A 1 60 ? -2.868 16.364 -5.287 1.00 0.00 89 PRO A CA 16
ATOM 23331 C C . PRO A 1 60 ? -3.666 15.612 -6.347 1.00 0.00 89 PRO A C 16
ATOM 23332 O O . PRO A 1 60 ? -4.281 14.585 -6.061 1.00 0.00 89 PRO A O 16
ATOM 23343 N N . GLU A 1 61 ? -3.649 16.128 -7.572 1.00 0.00 90 GLU A N 16
ATOM 23344 C CA . GLU A 1 61 ? -4.371 15.503 -8.674 1.00 0.00 90 GLU A CA 16
ATOM 23345 C C . GLU A 1 61 ? -3.999 14.029 -8.802 1.00 0.00 90 GLU A C 16
ATOM 23346 O O . GLU A 1 61 ? -4.861 13.176 -9.013 1.00 0.00 90 GLU A O 16
ATOM 23358 N N . HIS A 1 62 ? -2.709 13.737 -8.673 1.00 0.00 91 HIS A N 16
ATOM 23359 C CA . HIS A 1 62 ? -2.221 12.366 -8.774 1.00 0.00 91 HIS A CA 16
ATOM 23360 C C . HIS A 1 62 ? -2.692 11.533 -7.585 1.00 0.00 91 HIS A C 16
ATOM 23361 O O . HIS A 1 62 ? -3.252 10.451 -7.756 1.00 0.00 91 HIS A O 16
ATOM 23376 N N . ALA A 1 63 ? -2.459 12.045 -6.381 1.00 0.00 92 ALA A N 16
ATOM 23377 C CA . ALA A 1 63 ? -2.860 11.350 -5.165 1.00 0.00 92 ALA A CA 16
ATOM 23378 C C . ALA A 1 63 ? -4.259 10.759 -5.306 1.00 0.00 92 ALA A C 16
ATOM 23379 O O . ALA A 1 63 ? -4.516 9.635 -4.876 1.00 0.00 92 ALA A O 16
ATOM 23386 N N . VAL A 1 64 ? -5.162 11.526 -5.910 1.00 0.00 93 VAL A N 16
ATOM 23387 C CA . VAL A 1 64 ? -6.535 11.079 -6.108 1.00 0.00 93 VAL A CA 16
ATOM 23388 C C . VAL A 1 64 ? -6.585 9.818 -6.963 1.00 0.00 93 VAL A C 16
ATOM 23389 O O . VAL A 1 64 ? -7.217 8.828 -6.594 1.00 0.00 93 VAL A O 16
ATOM 23402 N N . LYS A 1 65 ? -5.914 9.861 -8.109 1.00 0.00 94 LYS A N 16
ATOM 23403 C CA . LYS A 1 65 ? -5.878 8.722 -9.019 1.00 0.00 94 LYS A CA 16
ATOM 23404 C C . LYS A 1 65 ? -5.513 7.442 -8.274 1.00 0.00 94 LYS A C 16
ATOM 23405 O O . LYS A 1 65 ? -6.287 6.485 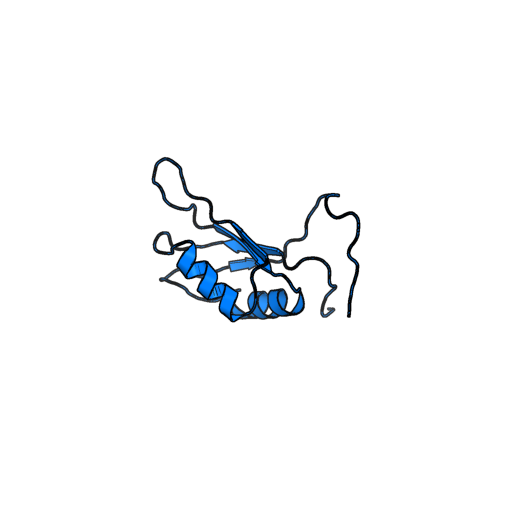-8.250 1.00 0.00 94 LYS A O 16
ATOM 23424 N N . ALA A 1 66 ? -4.332 7.432 -7.666 1.00 0.00 95 ALA A N 16
ATOM 23425 C CA . ALA A 1 66 ? -3.867 6.271 -6.918 1.00 0.00 95 ALA A CA 16
ATOM 23426 C C . ALA A 1 66 ? -4.920 5.804 -5.919 1.00 0.00 95 ALA A C 16
ATOM 23427 O O . ALA A 1 66 ? -5.254 4.620 -5.864 1.00 0.00 95 ALA A O 16
ATOM 23434 N N . TYR A 1 67 ? -5.440 6.739 -5.133 1.00 0.00 96 TYR A N 16
ATOM 23435 C CA . TYR A 1 67 ? -6.453 6.422 -4.134 1.00 0.00 96 TYR A CA 16
ATOM 23436 C C . TYR A 1 67 ? -7.706 5.850 -4.792 1.00 0.00 96 TYR A C 16
ATOM 23437 O O . TYR A 1 67 ? -8.536 5.225 -4.133 1.00 0.00 96 TYR A O 16
ATOM 23455 N N . ALA A 1 68 ? -7.833 6.068 -6.096 1.00 0.00 97 ALA A N 16
ATOM 23456 C CA . ALA A 1 68 ? -8.981 5.573 -6.845 1.00 0.00 97 ALA A CA 16
ATOM 23457 C C . ALA A 1 68 ? -8.701 4.194 -7.432 1.00 0.00 97 ALA A C 16
ATOM 23458 O O . ALA A 1 68 ? -9.621 3.414 -7.674 1.00 0.00 97 ALA A O 16
ATOM 23465 N N . GLU A 1 69 ? -7.424 3.901 -7.659 1.00 0.00 98 GLU A N 16
ATOM 23466 C CA . GLU A 1 69 ? -7.024 2.616 -8.219 1.00 0.00 98 GLU A CA 16
ATOM 23467 C C . GLU A 1 69 ? -6.518 1.679 -7.126 1.00 0.00 98 GLU A C 16
ATOM 23468 O O . GLU A 1 69 ? -7.053 0.588 -6.931 1.00 0.00 98 GLU A O 16
ATOM 23480 N N . VAL A 1 70 ? -5.482 2.114 -6.415 1.00 0.00 99 VAL A N 16
ATOM 23481 C CA . VAL A 1 70 ? -4.903 1.317 -5.340 1.00 0.00 99 VAL A CA 16
ATOM 23482 C C . VAL A 1 70 ? -5.974 0.862 -4.355 1.00 0.00 99 VAL A C 16
ATOM 23483 O O . VAL A 1 70 ? -6.086 -0.325 -4.049 1.00 0.00 99 VAL A O 16
ATOM 23496 N N . ASP A 1 71 ? -6.760 1.813 -3.863 1.00 0.00 100 ASP A N 16
ATOM 23497 C CA . ASP A 1 71 ? -7.824 1.510 -2.913 1.00 0.00 100 ASP A CA 16
ATOM 23498 C C . ASP A 1 71 ? -8.679 0.348 -3.408 1.00 0.00 100 ASP A C 16
ATOM 23499 O O . ASP A 1 71 ? -9.694 0.549 -4.074 1.00 0.00 100 ASP A O 16
ATOM 23508 N N . GLY A 1 72 ? -8.261 -0.871 -3.077 1.00 0.00 101 GLY A N 16
ATOM 23509 C CA . GLY A 1 72 ? -9.000 -2.047 -3.497 1.00 0.00 101 GLY A CA 16
ATOM 23510 C C . GLY A 1 72 ? -8.216 -2.907 -4.469 1.00 0.00 101 GLY A C 16
ATOM 23511 O O . GLY A 1 72 ? -8.799 -3.595 -5.307 1.00 0.00 101 GLY A O 16
ATOM 23515 N N . GLN A 1 73 ? -6.893 -2.866 -4.360 1.00 0.00 102 GLN A N 16
ATOM 23516 C CA . GLN A 1 73 ? -6.029 -3.646 -5.238 1.00 0.00 102 GLN A CA 16
ATOM 23517 C C . GLN A 1 73 ? -5.196 -4.642 -4.439 1.00 0.00 102 GLN A C 16
ATOM 23518 O O . GLN A 1 73 ? -4.866 -4.401 -3.278 1.00 0.00 102 GLN A O 16
ATOM 23532 N N . VAL A 1 74 ? -4.861 -5.764 -5.068 1.00 0.00 103 VAL A N 16
ATOM 23533 C CA . VAL A 1 74 ? -4.066 -6.798 -4.416 1.00 0.00 103 VAL A CA 16
ATOM 23534 C C . VAL A 1 74 ? -2.591 -6.668 -4.779 1.00 0.00 103 VAL A C 16
ATOM 23535 O O . VAL A 1 74 ? -2.245 -6.380 -5.925 1.00 0.00 103 VAL A O 16
ATOM 23548 N N . PHE A 1 75 ? -1.724 -6.883 -3.795 1.00 0.00 104 PHE A N 16
ATOM 23549 C CA . PHE A 1 75 ? -0.285 -6.789 -4.010 1.00 0.00 104 PHE A CA 16
ATOM 23550 C C . PHE A 1 75 ? 0.457 -7.849 -3.200 1.00 0.00 104 PHE A C 16
ATOM 23551 O O . PHE A 1 75 ? 0.517 -7.777 -1.973 1.00 0.00 104 PHE A O 16
ATOM 23568 N N . GLN A 1 76 ? 1.018 -8.832 -3.897 1.00 0.00 105 GLN A N 16
ATOM 23569 C CA . GLN A 1 76 ? 1.754 -9.907 -3.242 1.00 0.00 105 GLN A CA 16
ATOM 23570 C C . GLN A 1 76 ? 0.868 -10.644 -2.243 1.00 0.00 105 GLN A C 16
ATOM 23571 O O . GLN A 1 76 ? 1.334 -11.093 -1.197 1.00 0.00 105 GLN A O 16
ATOM 23585 N N . GLY A 1 77 ? -0.415 -10.764 -2.573 1.00 0.00 106 GLY A N 16
ATOM 23586 C CA . GLY A 1 77 ? -1.346 -11.447 -1.694 1.00 0.00 106 GLY A CA 16
ATOM 23587 C C . GLY A 1 77 ? -1.738 -10.603 -0.497 1.00 0.00 106 GLY A C 16
ATOM 23588 O O . GLY A 1 77 ? -2.008 -11.132 0.581 1.00 0.00 106 GLY A O 16
ATOM 23592 N N . ARG A 1 78 ? -1.767 -9.288 -0.686 1.00 0.00 107 ARG A N 16
ATOM 23593 C CA . ARG A 1 78 ? -2.126 -8.370 0.388 1.00 0.00 107 ARG A CA 16
ATOM 23594 C C . ARG A 1 78 ? -2.983 -7.223 -0.141 1.00 0.00 107 ARG A C 16
ATOM 23595 O O . ARG A 1 78 ? -2.508 -6.381 -0.903 1.00 0.00 107 ARG A O 16
ATOM 23616 N N . MET A 1 79 ? -4.247 -7.198 0.269 1.00 0.00 108 MET A N 16
ATOM 23617 C CA . MET A 1 79 ? -5.169 -6.154 -0.163 1.00 0.00 108 MET A CA 16
ATOM 23618 C C . MET A 1 79 ? -4.740 -4.793 0.375 1.00 0.00 108 MET A C 16
ATOM 23619 O O . MET A 1 79 ? -4.698 -4.577 1.587 1.00 0.00 108 MET A O 16
ATOM 23633 N N . LEU A 1 80 ? -4.421 -3.877 -0.533 1.00 0.00 109 LEU A N 16
ATOM 23634 C CA . LEU A 1 80 ? -3.994 -2.536 -0.150 1.00 0.00 109 LEU A CA 16
ATOM 23635 C C . LEU A 1 80 ? -5.197 -1.644 0.141 1.00 0.00 109 LEU A C 16
ATOM 23636 O O . LEU A 1 80 ? -6.089 -1.496 -0.695 1.00 0.00 109 LEU A O 16
ATOM 23652 N N . HIS A 1 81 ? -5.213 -1.050 1.330 1.00 0.00 110 HIS A N 16
ATOM 23653 C CA . HIS A 1 81 ? -6.305 -0.170 1.730 1.00 0.00 110 HIS A CA 16
ATOM 23654 C C . HIS A 1 81 ? -5.832 1.278 1.817 1.00 0.00 110 HIS A C 16
ATOM 23655 O O . HIS A 1 81 ? -4.919 1.599 2.577 1.00 0.00 110 HIS A O 16
ATOM 23670 N N . VAL A 1 82 ? -6.459 2.148 1.032 1.00 0.00 111 VAL A N 16
ATOM 23671 C CA . VAL A 1 82 ? -6.102 3.562 1.020 1.00 0.00 111 VAL A CA 16
ATOM 23672 C C . VAL A 1 82 ? -7.209 4.413 1.632 1.00 0.00 111 VAL A C 16
ATOM 23673 O O . VAL A 1 82 ? -8.390 4.221 1.337 1.00 0.00 111 VAL A O 16
ATOM 23686 N N . LEU A 1 83 ? -6.821 5.354 2.485 1.00 0.00 112 LEU A N 16
ATOM 23687 C CA . LEU A 1 83 ? -7.781 6.237 3.139 1.00 0.00 112 LEU A CA 16
ATOM 23688 C C . LEU A 1 83 ? -7.353 7.696 3.013 1.00 0.00 112 LEU A C 16
ATOM 23689 O O . LEU A 1 83 ? -6.180 8.039 3.157 1.00 0.00 112 LEU A O 16
ATOM 23705 N N . PRO A 1 84 ? -8.327 8.576 2.738 1.00 0.00 113 PRO A N 16
ATOM 23706 C CA . PRO A 1 84 ? -8.076 10.013 2.588 1.00 0.00 113 PRO A CA 16
ATOM 23707 C C . PRO A 1 84 ? -7.713 10.679 3.911 1.00 0.00 113 PRO A C 16
ATOM 23708 O O . PRO A 1 84 ? -8.443 10.563 4.896 1.00 0.00 113 PRO A O 16
ATOM 23719 N N . SER A 1 85 ? -6.582 11.376 3.927 1.00 0.00 114 SER A N 16
ATOM 23720 C CA . SER A 1 85 ? -6.120 12.057 5.131 1.00 0.00 114 SER A CA 16
ATOM 23721 C C . SER A 1 85 ? -6.017 13.562 4.897 1.00 0.00 114 SER A C 16
ATOM 23722 O O . SER A 1 85 ? -5.360 14.013 3.959 1.00 0.00 114 SER A O 16
ATOM 23730 N N . THR A 1 86 ? -6.672 14.334 5.759 1.00 0.00 115 THR A N 16
ATOM 23731 C CA . THR A 1 86 ? -6.656 15.787 5.647 1.00 0.00 115 THR A CA 16
ATOM 23732 C C . THR A 1 86 ? -7.042 16.444 6.968 1.00 0.00 115 THR A C 16
ATOM 23733 O O . THR A 1 86 ? -7.644 15.810 7.834 1.00 0.00 115 THR A O 16
ATOM 23744 N N . ILE A 1 87 ? -6.693 17.718 7.114 1.00 0.00 116 ILE A N 16
ATOM 23745 C CA . ILE A 1 87 ? -7.004 18.460 8.329 1.00 0.00 116 ILE A CA 16
ATOM 23746 C C . ILE A 1 87 ? -8.437 18.981 8.302 1.00 0.00 116 ILE A C 16
ATOM 23747 O O . ILE A 1 87 ? -8.780 19.848 7.497 1.00 0.00 116 ILE A O 16
ATOM 23763 N N . LYS A 1 88 ? -9.271 18.448 9.188 1.00 0.00 117 LYS A N 16
ATOM 23764 C CA . LYS A 1 88 ? -10.668 18.861 9.270 1.00 0.00 117 LYS A CA 16
ATOM 23765 C C . LYS A 1 88 ? -10.838 20.014 10.254 1.00 0.00 117 LYS A C 16
ATOM 23766 O O . LYS A 1 88 ? -10.568 19.871 11.447 1.00 0.00 117 LYS A O 16
ATOM 23785 N N . LYS A 1 89 ? -11.288 21.157 9.746 1.00 0.00 118 LYS A N 16
ATOM 23786 C CA . LYS A 1 89 ? -11.497 22.334 10.580 1.00 0.00 118 LYS A CA 16
ATOM 23787 C C . LYS A 1 89 ? -12.701 23.136 10.097 1.00 0.00 118 LYS A C 16
ATOM 23788 O O . LYS A 1 89 ? -13.004 23.160 8.904 1.00 0.00 118 LYS A O 16
ATOM 23807 N N . GLU A 1 90 ? -13.383 23.792 11.031 1.00 0.00 119 GLU A N 16
ATOM 23808 C CA . GLU A 1 90 ? -14.554 24.595 10.698 1.00 0.00 119 GLU A CA 16
ATOM 23809 C C . GLU A 1 90 ? -14.594 25.871 11.533 1.00 0.00 119 GLU A C 16
ATOM 23810 O O . GLU A 1 90 ? -13.823 26.030 12.480 1.00 0.00 119 GLU A O 16
ATOM 23822 N N . ALA A 1 91 ? -15.497 26.778 11.175 1.00 0.00 120 ALA A N 16
ATOM 23823 C CA . ALA A 1 91 ? -15.638 28.040 11.892 1.00 0.00 120 ALA A CA 16
ATOM 23824 C C . ALA A 1 91 ? -14.297 28.755 12.013 1.00 0.00 120 ALA A C 16
ATOM 23825 O O . ALA A 1 91 ? -13.947 29.261 13.080 1.00 0.00 120 ALA A O 16
ATOM 23832 N N . SER A 1 92 ? -13.550 28.794 10.914 1.00 0.00 121 SER A N 16
ATOM 23833 C CA . SER A 1 92 ? -12.245 29.444 10.900 1.00 0.00 121 SER A CA 16
ATOM 23834 C C . SER A 1 92 ? -12.289 30.731 10.081 1.00 0.00 121 SER A C 16
ATOM 23835 O O . SER A 1 92 ? -12.069 30.715 8.870 1.00 0.00 121 SER A O 16
ATOM 23843 N N . GLN A 1 93 ? -12.573 31.842 10.751 1.00 0.00 122 GLN A N 16
ATOM 23844 C CA . GLN A 1 93 ? -12.646 33.138 10.086 1.00 0.00 122 GLN A CA 16
ATOM 23845 C C . GLN A 1 93 ? -11.358 33.432 9.325 1.00 0.00 122 GLN A C 16
ATOM 23846 O O . GLN A 1 93 ? -10.273 33.457 9.907 1.00 0.00 122 GLN A O 16
ATOM 23860 N N . SER A 1 94 ? -11.484 33.654 8.020 1.00 0.00 123 SER A N 16
ATOM 23861 C CA . SER A 1 94 ? -10.329 33.943 7.179 1.00 0.00 123 SER A CA 16
ATOM 23862 C C . SER A 1 94 ? -10.041 35.441 7.147 1.00 0.00 123 SER A C 16
ATOM 23863 O O . SER A 1 94 ? -10.958 36.261 7.128 1.00 0.00 123 SER A O 16
ATOM 23871 N N . GLY A 1 95 ? -8.758 35.790 7.141 1.00 0.00 124 GLY A N 16
ATOM 23872 C CA . GLY A 1 95 ? -8.370 37.189 7.112 1.00 0.00 124 GLY A CA 16
ATOM 23873 C C . GLY A 1 95 ? -8.890 37.959 8.309 1.00 0.00 124 GLY A C 16
ATOM 23874 O O . GLY A 1 95 ? -9.983 37.701 8.814 1.00 0.00 124 GLY A O 16
ATOM 23878 N N . PRO A 1 96 ? -8.095 38.930 8.783 1.00 0.00 125 PRO A N 16
ATOM 23879 C CA . PRO A 1 96 ? -8.460 39.760 9.935 1.00 0.00 125 PRO A CA 16
ATOM 23880 C C . PRO A 1 96 ? -9.605 40.717 9.621 1.00 0.00 125 PRO A C 16
ATOM 23881 O O . PRO A 1 96 ? -10.367 41.100 10.508 1.00 0.00 125 PRO A O 16
ATOM 23892 N N . SER A 1 97 ? -9.720 41.098 8.353 1.00 0.00 126 SER A N 16
ATOM 23893 C CA . SER A 1 97 ? -10.771 42.013 7.923 1.00 0.00 126 SER A CA 16
ATOM 23894 C C . SER A 1 97 ? -11.580 41.411 6.778 1.00 0.00 126 SER A C 16
ATOM 23895 O O . SER A 1 97 ? -11.061 40.631 5.979 1.00 0.00 126 SER A O 16
ATOM 23903 N N . SER A 1 98 ? -12.855 41.779 6.705 1.00 0.00 127 SER A N 16
ATOM 23904 C CA . SER A 1 98 ? -13.739 41.273 5.661 1.00 0.00 127 SER A CA 16
ATOM 23905 C C . SER A 1 98 ? -13.128 41.490 4.280 1.00 0.00 127 SER A C 16
ATOM 23906 O O . SER A 1 98 ? -13.129 42.603 3.756 1.00 0.00 127 SER A O 16
ATOM 23914 N N . GLY A 1 99 ? -12.605 40.416 3.696 1.00 0.00 128 GLY A N 16
ATOM 23915 C CA . GLY A 1 99 ? -11.998 40.509 2.381 1.00 0.00 128 GLY A CA 16
ATOM 23916 C C . GLY A 1 99 ? -11.167 41.765 2.214 1.00 0.00 128 GLY A C 16
ATOM 23917 O O . GLY A 1 99 ? -10.009 41.812 2.631 1.00 0.00 128 GLY A O 16
ATOM 23921 N N . GLY A 1 1 ? -11.442 25.690 2.543 1.00 0.00 30 GLY A N 17
ATOM 23922 C CA . GLY A 1 1 ? -11.496 26.645 3.634 1.00 0.00 30 GLY A CA 17
ATOM 23923 C C . GLY A 1 1 ? -10.162 26.799 4.336 1.00 0.00 30 GLY A C 17
ATOM 23924 O O . GLY A 1 1 ? -10.047 26.529 5.532 1.00 0.00 30 GLY A O 17
ATOM 23928 N N . SER A 1 2 ? -9.149 27.231 3.592 1.00 0.00 31 SER A N 17
ATOM 23929 C CA . SER A 1 2 ? -7.814 27.415 4.149 1.00 0.00 31 SER A CA 17
ATOM 23930 C C . SER A 1 2 ? -7.090 28.565 3.454 1.00 0.00 31 SER A C 17
ATOM 23931 O O . SER A 1 2 ? -7.506 29.024 2.391 1.00 0.00 31 SER A O 17
ATOM 23939 N N . SER A 1 3 ? -6.002 29.024 4.065 1.00 0.00 32 SER A N 17
ATOM 23940 C CA . SER A 1 3 ? -5.220 30.123 3.508 1.00 0.00 32 SER A CA 17
ATOM 23941 C C . SER A 1 3 ? -4.388 29.650 2.320 1.00 0.00 32 SER A C 17
ATOM 23942 O O . SER A 1 3 ? -3.381 28.963 2.487 1.00 0.00 32 SER A O 17
ATOM 23950 N N . GLY A 1 4 ? -4.817 30.024 1.119 1.00 0.00 33 GLY A N 17
ATOM 23951 C CA . GLY A 1 4 ? -4.102 29.629 -0.081 1.00 0.00 33 GLY A CA 17
ATOM 23952 C C . GLY A 1 4 ? -4.544 28.276 -0.602 1.00 0.00 33 GLY A C 17
ATOM 23953 O O . GLY A 1 4 ? -5.395 27.621 -0.001 1.00 0.00 33 GLY A O 17
ATOM 23957 N N . SER A 1 5 ? -3.966 27.858 -1.723 1.00 0.00 34 SER A N 17
ATOM 23958 C CA . SER A 1 5 ? -4.310 26.576 -2.328 1.00 0.00 34 SER A CA 17
ATOM 23959 C C . SER A 1 5 ? -3.284 25.509 -1.959 1.00 0.00 34 SER A C 17
ATOM 23960 O O . SER A 1 5 ? -2.141 25.546 -2.415 1.00 0.00 34 SER A O 17
ATOM 23968 N N . SER A 1 6 ? -3.701 24.558 -1.130 1.00 0.00 35 SER A N 17
ATOM 23969 C CA . SER A 1 6 ? -2.819 23.481 -0.696 1.00 0.00 35 SER A CA 17
ATOM 23970 C C . SER A 1 6 ? -2.770 22.366 -1.736 1.00 0.00 35 SER A C 17
ATOM 23971 O O . SER A 1 6 ? -3.706 22.186 -2.514 1.00 0.00 35 SER A O 17
ATOM 23979 N N . GLY A 1 7 ? -1.670 21.619 -1.743 1.00 0.00 36 GLY A N 17
ATOM 23980 C CA . GLY A 1 7 ? -1.517 20.531 -2.690 1.00 0.00 36 GLY A CA 17
ATOM 23981 C C . GLY A 1 7 ? -0.878 19.306 -2.069 1.00 0.00 36 GLY A C 17
ATOM 23982 O O . GLY A 1 7 ? -0.067 18.630 -2.703 1.00 0.00 36 GLY A O 17
ATOM 23986 N N . SER A 1 8 ? -1.242 19.018 -0.823 1.00 0.00 37 SER A N 17
ATOM 23987 C CA . SER A 1 8 ? -0.693 17.868 -0.113 1.00 0.00 37 SER A CA 17
ATOM 23988 C C . SER A 1 8 ? -1.356 16.575 -0.578 1.00 0.00 37 SER A C 17
ATOM 23989 O O . SER A 1 8 ? -2.493 16.280 -0.212 1.00 0.00 37 SER A O 17
ATOM 23997 N N . GLY A 1 9 ? -0.636 15.807 -1.390 1.00 0.00 38 GLY A N 17
ATOM 23998 C CA . GLY A 1 9 ? -1.169 14.555 -1.894 1.00 0.00 38 GLY A CA 17
ATOM 23999 C C . GLY A 1 9 ? -0.846 13.382 -0.990 1.00 0.00 38 GLY A C 17
ATOM 24000 O O . GLY A 1 9 ? -0.408 12.331 -1.459 1.00 0.00 38 GLY A O 17
ATOM 24004 N N . ARG A 1 10 ? -1.060 13.561 0.309 1.00 0.00 39 ARG A N 17
ATOM 24005 C CA . ARG A 1 10 ? -0.785 12.510 1.281 1.00 0.00 39 ARG A CA 17
ATOM 24006 C C . ARG A 1 10 ? -1.909 11.478 1.299 1.00 0.00 39 ARG A C 17
ATOM 24007 O O . ARG A 1 10 ? -3.087 11.826 1.193 1.00 0.00 39 ARG A O 17
ATOM 24028 N N . LEU A 1 11 ? -1.539 10.210 1.432 1.00 0.00 40 LEU A N 17
ATOM 24029 C CA . LEU A 1 11 ? -2.516 9.127 1.463 1.00 0.00 40 LEU A CA 17
ATOM 24030 C C . LEU A 1 11 ? -2.069 8.016 2.408 1.00 0.00 40 LEU A C 17
ATOM 24031 O O . LEU A 1 11 ? -0.890 7.661 2.452 1.00 0.00 40 LEU A O 17
ATOM 24047 N N . PHE A 1 12 ? -3.017 7.469 3.162 1.00 0.00 41 PHE A N 17
ATOM 24048 C CA . PHE A 1 12 ? -2.721 6.398 4.105 1.00 0.00 41 PHE A CA 17
ATOM 24049 C C . PHE A 1 12 ? -2.774 5.037 3.417 1.00 0.00 41 PHE A C 17
ATOM 24050 O O . PHE A 1 12 ? -3.724 4.729 2.697 1.00 0.00 41 PHE A O 17
ATOM 24067 N N . VAL A 1 13 ? -1.745 4.226 3.643 1.00 0.00 42 VAL A N 17
ATOM 24068 C CA . VAL A 1 13 ? -1.674 2.897 3.046 1.00 0.00 42 VAL A CA 17
ATOM 24069 C C . VAL A 1 13 ? -1.359 1.839 4.097 1.00 0.00 42 VAL A C 17
ATOM 24070 O O . VAL A 1 13 ? -0.427 1.991 4.886 1.00 0.00 42 VAL A O 17
ATOM 24083 N N . ARG A 1 14 ? -2.142 0.765 4.100 1.00 0.00 43 ARG A N 17
ATOM 24084 C CA . ARG A 1 14 ? -1.947 -0.320 5.055 1.00 0.00 43 ARG A CA 17
ATOM 24085 C C . ARG A 1 14 ? -1.983 -1.674 4.353 1.00 0.00 43 ARG A C 17
ATOM 24086 O O . ARG A 1 14 ? -2.395 -1.775 3.199 1.00 0.00 43 ARG A O 17
ATOM 24107 N N . ASN A 1 15 ? -1.549 -2.713 5.060 1.00 0.00 44 ASN A N 17
ATOM 24108 C CA . ASN A 1 15 ? -1.530 -4.061 4.505 1.00 0.00 44 ASN A CA 17
ATOM 24109 C C . ASN A 1 15 ? -0.387 -4.224 3.509 1.00 0.00 44 ASN A C 17
ATOM 24110 O O . ASN A 1 15 ? -0.599 -4.616 2.361 1.00 0.00 44 ASN A O 17
ATOM 24121 N N . LEU A 1 16 ? 0.827 -3.920 3.955 1.00 0.00 45 LEU A N 17
ATOM 24122 C CA . LEU A 1 16 ? 2.006 -4.033 3.103 1.00 0.00 45 LEU A CA 17
ATOM 24123 C C . LEU A 1 16 ? 2.699 -5.376 3.307 1.00 0.00 45 LEU A C 17
ATOM 24124 O O . LEU A 1 16 ? 3.334 -5.609 4.336 1.00 0.00 45 LEU A O 17
ATOM 24140 N N . SER A 1 17 ? 2.573 -6.257 2.320 1.00 0.00 46 SER A N 17
ATOM 24141 C CA . SER A 1 17 ? 3.185 -7.579 2.391 1.00 0.00 46 SER A CA 17
ATOM 24142 C C . SER A 1 17 ? 4.637 -7.480 2.849 1.00 0.00 46 SER A C 17
ATOM 24143 O O . SER A 1 17 ? 5.442 -6.766 2.250 1.00 0.00 46 SER A O 17
ATOM 24151 N N . TYR A 1 18 ? 4.965 -8.202 3.915 1.00 0.00 47 TYR A N 17
ATOM 24152 C CA . TYR A 1 18 ? 6.319 -8.195 4.456 1.00 0.00 47 TYR A CA 17
ATOM 24153 C C . TYR A 1 18 ? 7.339 -8.534 3.374 1.00 0.00 47 TYR A C 17
ATOM 24154 O O . TYR A 1 18 ? 8.484 -8.081 3.418 1.00 0.00 47 TYR A O 17
ATOM 24172 N N . THR A 1 19 ? 6.916 -9.334 2.400 1.00 0.00 48 THR A N 17
ATOM 24173 C CA . THR A 1 19 ? 7.792 -9.734 1.305 1.00 0.00 48 THR A CA 17
ATOM 24174 C C . THR A 1 19 ? 8.130 -8.548 0.410 1.00 0.00 48 THR A C 17
ATOM 24175 O O . THR A 1 19 ? 9.134 -8.562 -0.303 1.00 0.00 48 THR A O 17
ATOM 24186 N N . SER A 1 20 ? 7.286 -7.522 0.451 1.00 0.00 49 SER A N 17
ATOM 24187 C CA . SER A 1 20 ? 7.495 -6.328 -0.361 1.00 0.00 49 SER A CA 17
ATOM 24188 C C . SER A 1 20 ? 8.553 -5.425 0.264 1.00 0.00 49 SER A C 17
ATOM 24189 O O . SER A 1 20 ? 8.735 -5.413 1.482 1.00 0.00 49 SER A O 17
ATOM 24197 N N . SER A 1 21 ? 9.250 -4.669 -0.579 1.00 0.00 50 SER A N 17
ATOM 24198 C CA . SER A 1 21 ? 10.294 -3.765 -0.111 1.00 0.00 50 SER A CA 17
ATOM 24199 C C . SER A 1 21 ? 9.884 -2.310 -0.316 1.00 0.00 50 SER A C 17
ATOM 24200 O O . SER A 1 21 ? 8.862 -2.024 -0.938 1.00 0.00 50 SER A O 17
ATOM 24208 N N . GLU A 1 22 ? 10.690 -1.394 0.213 1.00 0.00 51 GLU A N 17
ATOM 24209 C CA . GLU A 1 22 ? 10.411 0.032 0.088 1.00 0.00 51 GLU A CA 17
ATOM 24210 C C . GLU A 1 22 ? 10.562 0.492 -1.359 1.00 0.00 51 GLU A C 17
ATOM 24211 O O . GLU A 1 22 ? 9.835 1.371 -1.820 1.00 0.00 51 GLU A O 17
ATOM 24223 N N . GLU A 1 23 ? 11.511 -0.110 -2.069 1.00 0.00 52 GLU A N 17
ATOM 24224 C CA . GLU A 1 23 ? 11.758 0.239 -3.463 1.00 0.00 52 GLU A CA 17
ATOM 24225 C C . GLU A 1 23 ? 10.512 0.003 -4.312 1.00 0.00 52 GLU A C 17
ATOM 24226 O O . GLU A 1 23 ? 10.010 0.917 -4.966 1.00 0.00 52 GLU A O 17
ATOM 24238 N N . ASP A 1 24 ? 10.018 -1.230 -4.296 1.00 0.00 53 ASP A N 17
ATOM 24239 C CA . ASP A 1 24 ? 8.830 -1.588 -5.064 1.00 0.00 53 ASP A CA 17
ATOM 24240 C C . ASP A 1 24 ? 7.729 -0.550 -4.876 1.00 0.00 53 ASP A C 17
ATOM 24241 O O . ASP A 1 24 ? 7.197 -0.011 -5.848 1.00 0.00 53 ASP A O 17
ATOM 24250 N N . LEU A 1 25 ? 7.391 -0.274 -3.622 1.00 0.00 54 LEU A N 17
ATOM 24251 C CA . LEU A 1 25 ? 6.351 0.700 -3.306 1.00 0.00 54 LEU A CA 17
ATOM 24252 C C . LEU A 1 25 ? 6.546 1.984 -4.107 1.00 0.00 54 LEU A C 17
ATOM 24253 O O . LEU A 1 25 ? 5.641 2.431 -4.809 1.00 0.00 54 LEU A O 17
ATOM 24269 N N . GLU A 1 26 ? 7.735 2.569 -3.996 1.00 0.00 55 GLU A N 17
ATOM 24270 C CA . GLU A 1 26 ? 8.048 3.801 -4.711 1.00 0.00 55 GLU A CA 17
ATOM 24271 C C . GLU A 1 26 ? 7.603 3.712 -6.168 1.00 0.00 55 GLU A C 17
ATOM 24272 O O . GLU A 1 26 ? 6.874 4.574 -6.660 1.00 0.00 55 GLU A O 17
ATOM 24284 N N . LYS A 1 27 ? 8.047 2.665 -6.854 1.00 0.00 56 LYS A N 17
ATOM 24285 C CA . LYS A 1 27 ? 7.695 2.461 -8.254 1.00 0.00 56 LYS A CA 17
ATOM 24286 C C . LYS A 1 27 ? 6.188 2.294 -8.418 1.00 0.00 56 LYS A C 17
ATOM 24287 O O . LYS A 1 27 ? 5.552 3.019 -9.184 1.00 0.00 56 LYS A O 17
ATOM 24306 N N . LEU A 1 28 ? 5.622 1.335 -7.692 1.00 0.00 57 LEU A N 17
ATOM 24307 C CA . LEU A 1 28 ? 4.188 1.074 -7.756 1.00 0.00 57 LEU A CA 17
ATOM 24308 C C . LEU A 1 28 ? 3.400 2.378 -7.833 1.00 0.00 57 LEU A C 17
ATOM 24309 O O . LEU A 1 28 ? 2.767 2.673 -8.847 1.00 0.00 57 LEU A O 17
ATOM 24325 N N . PHE A 1 29 ? 3.444 3.155 -6.756 1.00 0.00 58 PHE A N 17
ATOM 24326 C CA . PHE A 1 29 ? 2.735 4.428 -6.702 1.00 0.00 58 PHE A CA 17
ATOM 24327 C C . PHE A 1 29 ? 3.319 5.418 -7.706 1.00 0.00 58 PHE A C 17
ATOM 24328 O O . PHE A 1 29 ? 2.586 6.063 -8.455 1.00 0.00 58 PHE A O 17
ATOM 24345 N N . SER A 1 30 ? 4.643 5.533 -7.714 1.00 0.00 59 SER A N 17
ATOM 24346 C CA . SER A 1 30 ? 5.325 6.447 -8.622 1.00 0.00 59 SER A CA 17
ATOM 24347 C C . SER A 1 30 ? 4.609 6.513 -9.967 1.00 0.00 59 SER A C 17
ATOM 24348 O O . SER A 1 30 ? 4.459 7.586 -10.551 1.00 0.00 59 SER A O 17
ATOM 24356 N N . ALA A 1 31 ? 4.168 5.357 -10.453 1.00 0.00 60 ALA A N 17
ATOM 24357 C CA . ALA A 1 31 ? 3.466 5.282 -11.727 1.00 0.00 60 ALA A CA 17
ATOM 24358 C C . ALA A 1 31 ? 2.361 6.330 -11.808 1.00 0.00 60 ALA A C 17
ATOM 24359 O O . ALA A 1 31 ? 2.276 7.084 -12.777 1.00 0.00 60 ALA A O 17
ATOM 24366 N N . TYR A 1 32 ? 1.516 6.371 -10.784 1.00 0.00 61 TYR A N 17
ATOM 24367 C CA . TYR A 1 32 ? 0.413 7.325 -10.740 1.00 0.00 61 TYR A CA 17
ATOM 24368 C C . TYR A 1 32 ? 0.931 8.759 -10.797 1.00 0.00 61 TYR A C 17
ATOM 24369 O O . TYR A 1 32 ? 0.393 9.597 -11.519 1.00 0.00 61 TYR A O 17
ATOM 24387 N N . GLY A 1 33 ? 1.982 9.033 -10.030 1.00 0.00 62 GLY A N 17
ATOM 24388 C CA . GLY A 1 33 ? 2.556 10.365 -10.007 1.00 0.00 62 GLY A CA 17
ATOM 24389 C C . GLY A 1 33 ? 3.893 10.408 -9.293 1.00 0.00 62 GLY A C 17
ATOM 24390 O O . GLY A 1 33 ? 4.324 9.433 -8.678 1.00 0.00 62 GLY A O 17
ATOM 24394 N N . PRO A 1 34 ? 4.573 11.562 -9.372 1.00 0.00 63 PRO A N 17
ATOM 24395 C CA . PRO A 1 34 ? 5.879 11.755 -8.735 1.00 0.00 63 PRO A CA 17
ATOM 24396 C C . PRO A 1 34 ? 5.781 11.804 -7.214 1.00 0.00 63 PRO A C 17
ATOM 24397 O O . PRO A 1 34 ? 5.223 12.744 -6.647 1.00 0.00 63 PRO A O 17
ATOM 24408 N N . LEU A 1 35 ? 6.326 10.786 -6.558 1.00 0.00 64 LEU A N 17
ATOM 24409 C CA . LEU A 1 35 ? 6.301 10.712 -5.101 1.00 0.00 64 LEU A CA 17
ATOM 24410 C C . LEU A 1 35 ? 7.180 11.796 -4.486 1.00 0.00 64 LEU A C 17
ATOM 24411 O O . LEU A 1 35 ? 8.342 11.954 -4.861 1.00 0.00 64 LEU A O 17
ATOM 24427 N N . SER A 1 36 ? 6.618 12.539 -3.537 1.00 0.00 65 SER A N 17
ATOM 24428 C CA . SER A 1 36 ? 7.351 13.609 -2.871 1.00 0.00 65 SER A CA 17
ATOM 24429 C C . SER A 1 36 ? 8.119 13.073 -1.666 1.00 0.00 65 SER A C 17
ATOM 24430 O O . SER A 1 36 ? 9.221 13.532 -1.366 1.00 0.00 65 SER A O 17
ATOM 24438 N N . GLU A 1 37 ? 7.529 12.099 -0.981 1.00 0.00 66 GLU A N 17
ATOM 24439 C CA . GLU A 1 37 ? 8.157 11.501 0.191 1.00 0.00 66 GLU A CA 17
ATOM 24440 C C . GLU A 1 37 ? 7.528 10.149 0.515 1.00 0.00 66 GLU A C 17
ATOM 24441 O O . GLU A 1 37 ? 6.341 9.928 0.268 1.00 0.00 66 GLU A O 17
ATOM 24453 N N . LEU A 1 38 ? 8.331 9.247 1.068 1.00 0.00 67 LEU A N 17
ATOM 24454 C CA . LEU A 1 38 ? 7.855 7.915 1.426 1.00 0.00 67 LEU A CA 17
ATOM 24455 C C . LEU A 1 38 ? 8.251 7.561 2.856 1.00 0.00 67 LEU A C 17
ATOM 24456 O O . LEU A 1 38 ? 9.331 7.927 3.320 1.00 0.00 67 LEU A O 17
ATOM 24472 N N . HIS A 1 39 ? 7.371 6.845 3.549 1.00 0.00 68 HIS A N 17
ATOM 24473 C CA . HIS A 1 39 ? 7.631 6.438 4.925 1.00 0.00 68 HIS A CA 17
ATOM 24474 C C . HIS A 1 39 ? 7.390 4.943 5.105 1.00 0.00 68 HIS A C 17
ATOM 24475 O O . HIS A 1 39 ? 6.248 4.498 5.226 1.00 0.00 68 HIS A O 17
ATOM 24490 N N . TYR A 1 40 ? 8.471 4.172 5.119 1.00 0.00 69 TYR A N 17
ATOM 24491 C CA . TYR A 1 40 ? 8.377 2.726 5.281 1.00 0.00 69 TYR A CA 17
ATOM 24492 C C . TYR A 1 40 ? 9.043 2.278 6.578 1.00 0.00 69 TYR A C 17
ATOM 24493 O O . TYR A 1 40 ? 10.248 2.034 6.636 1.00 0.00 69 TYR A O 17
ATOM 24511 N N . PRO A 1 41 ? 8.239 2.165 7.646 1.00 0.00 70 PRO A N 17
ATOM 24512 C CA . PRO A 1 41 ? 8.726 1.745 8.963 1.00 0.00 70 PRO A CA 17
ATOM 24513 C C . PRO A 1 41 ? 9.130 0.274 8.989 1.00 0.00 70 PRO A C 17
ATOM 24514 O O . PRO A 1 41 ? 8.440 -0.579 8.431 1.00 0.00 70 PRO A O 17
ATOM 24525 N N . ILE A 1 42 ? 10.251 -0.015 9.641 1.00 0.00 71 ILE A N 17
ATOM 24526 C CA . ILE A 1 42 ? 10.745 -1.382 9.741 1.00 0.00 71 ILE A CA 17
ATOM 24527 C C . ILE A 1 42 ? 11.278 -1.674 11.140 1.00 0.00 71 ILE A C 17
ATOM 24528 O O . ILE A 1 42 ? 12.090 -0.919 11.676 1.00 0.00 71 ILE A O 17
ATOM 24544 N N . ASP A 1 43 ? 10.818 -2.774 11.725 1.00 0.00 72 ASP A N 17
ATOM 24545 C CA . ASP A 1 43 ? 11.250 -3.167 13.061 1.00 0.00 72 ASP A CA 17
ATOM 24546 C C . ASP A 1 43 ? 12.754 -3.421 13.093 1.00 0.00 72 ASP A C 17
ATOM 24547 O O . ASP A 1 43 ? 13.275 -4.219 12.315 1.00 0.00 72 ASP A O 17
ATOM 24556 N N . SER A 1 44 ? 13.446 -2.735 13.997 1.00 0.00 73 SER A N 17
ATOM 24557 C CA . SER A 1 44 ? 14.891 -2.882 14.127 1.00 0.00 73 SER A CA 17
ATOM 24558 C C . SER A 1 44 ? 15.247 -4.237 14.732 1.00 0.00 73 SER A C 17
ATOM 24559 O O . SER A 1 44 ? 16.422 -4.568 14.895 1.00 0.00 73 SER A O 17
ATOM 24567 N N . LEU A 1 45 ? 14.223 -5.017 15.063 1.00 0.00 74 LEU A N 17
ATOM 24568 C CA . LEU A 1 45 ? 14.426 -6.337 15.650 1.00 0.00 74 LEU A CA 17
ATOM 24569 C C . LEU A 1 45 ? 14.219 -7.433 14.610 1.00 0.00 74 LEU A C 17
ATOM 24570 O O . LEU A 1 45 ? 15.098 -8.265 14.384 1.00 0.00 74 LEU A O 17
ATOM 24586 N N . THR A 1 46 ? 13.049 -7.428 13.978 1.00 0.00 75 THR A N 17
ATOM 24587 C CA . THR A 1 46 ? 12.726 -8.421 12.961 1.00 0.00 75 THR A CA 17
ATOM 24588 C C . THR A 1 46 ? 13.126 -7.936 11.572 1.00 0.00 75 THR A C 17
ATOM 24589 O O . THR A 1 46 ? 12.993 -8.662 10.587 1.00 0.00 75 THR A O 17
ATOM 24600 N N . LYS A 1 47 ? 13.617 -6.703 11.500 1.00 0.00 76 LYS A N 17
ATOM 24601 C CA . LYS A 1 47 ? 14.039 -6.121 10.231 1.00 0.00 76 LYS A CA 17
ATOM 24602 C C . LYS A 1 47 ? 12.944 -6.258 9.179 1.00 0.00 76 LYS A C 17
ATOM 24603 O O . LYS A 1 47 ? 13.226 -6.436 7.994 1.00 0.00 76 LYS A O 17
ATOM 24622 N N . LYS A 1 48 ? 11.693 -6.172 9.618 1.00 0.00 77 LYS A N 17
ATOM 24623 C CA . LYS A 1 48 ? 10.555 -6.283 8.714 1.00 0.00 77 LYS A CA 17
ATOM 24624 C C . LYS A 1 48 ? 9.484 -5.252 9.057 1.00 0.00 77 LYS A C 17
ATOM 24625 O O . LYS A 1 48 ? 9.333 -4.839 10.207 1.00 0.00 77 LYS A O 17
ATOM 24644 N N . PRO A 1 49 ? 8.723 -4.827 8.039 1.00 0.00 78 PRO A N 17
ATOM 24645 C CA . PRO A 1 49 ? 7.652 -3.840 8.209 1.00 0.00 78 PRO A CA 17
ATOM 24646 C C . PRO A 1 49 ? 6.467 -4.399 8.989 1.00 0.00 78 PRO A C 17
ATOM 24647 O O . PRO A 1 49 ? 6.307 -5.614 9.110 1.00 0.00 78 PRO A O 17
ATOM 24658 N N . LYS A 1 50 ? 5.638 -3.505 9.518 1.00 0.00 79 LYS A N 17
ATOM 24659 C CA . LYS A 1 50 ? 4.466 -3.909 10.286 1.00 0.00 79 LYS A CA 17
ATOM 24660 C C . LYS A 1 50 ? 3.254 -4.084 9.377 1.00 0.00 79 LYS A C 17
ATOM 24661 O O . LYS A 1 50 ? 2.187 -4.504 9.823 1.00 0.00 79 LYS A O 17
ATOM 24680 N N . GLY A 1 51 ? 3.426 -3.760 8.099 1.00 0.00 80 GLY A N 17
ATOM 24681 C CA . GLY A 1 51 ? 2.338 -3.889 7.148 1.00 0.00 80 GLY A CA 17
ATOM 24682 C C . GLY A 1 51 ? 1.583 -2.590 6.950 1.00 0.00 80 GLY A C 17
ATOM 24683 O O . GLY A 1 51 ? 0.359 -2.589 6.815 1.00 0.00 80 GLY A O 17
ATOM 24687 N N . PHE A 1 52 ? 2.313 -1.480 6.934 1.00 0.00 81 PHE A N 17
ATOM 24688 C CA . PHE A 1 52 ? 1.704 -0.167 6.754 1.00 0.00 81 PHE A CA 17
ATOM 24689 C C . PHE A 1 52 ? 2.750 0.867 6.348 1.00 0.00 81 PHE A C 17
ATOM 24690 O O . PHE A 1 52 ? 3.931 0.729 6.666 1.00 0.00 81 PHE A O 17
ATOM 24707 N N . ALA A 1 53 ? 2.307 1.902 5.642 1.00 0.00 82 ALA A N 17
ATOM 24708 C CA . ALA A 1 53 ? 3.203 2.960 5.193 1.00 0.00 82 ALA A CA 17
ATOM 24709 C C . ALA A 1 53 ? 2.424 4.213 4.808 1.00 0.00 82 ALA A C 17
ATOM 24710 O O . ALA A 1 53 ? 1.202 4.177 4.668 1.00 0.00 82 ALA A O 17
ATOM 24717 N N . PHE A 1 54 ? 3.140 5.320 4.638 1.00 0.00 83 PHE A N 17
ATOM 24718 C CA . PHE A 1 54 ? 2.515 6.585 4.271 1.00 0.00 83 PHE A CA 17
ATOM 24719 C C . PHE A 1 54 ? 3.146 7.156 3.004 1.00 0.00 83 PHE A C 17
ATOM 24720 O O . PHE A 1 54 ? 4.337 7.469 2.978 1.00 0.00 83 PHE A O 17
ATOM 24737 N N . VAL A 1 55 ? 2.340 7.289 1.956 1.00 0.00 84 VAL A N 17
ATOM 24738 C CA . VAL A 1 55 ? 2.818 7.822 0.686 1.00 0.00 84 VAL A CA 17
ATOM 24739 C C . VAL A 1 55 ? 2.373 9.268 0.495 1.00 0.00 84 VAL A C 17
ATOM 24740 O O . VAL A 1 55 ? 1.213 9.609 0.728 1.00 0.00 84 VAL A O 17
ATOM 24753 N N . THR A 1 56 ? 3.304 10.116 0.068 1.00 0.00 85 THR A N 17
ATOM 24754 C CA . THR A 1 56 ? 3.008 11.526 -0.154 1.00 0.00 85 THR A CA 17
ATOM 24755 C C . THR A 1 56 ? 3.313 11.931 -1.592 1.00 0.00 85 THR A C 17
ATOM 24756 O O . THR A 1 56 ? 4.471 11.953 -2.009 1.00 0.00 85 THR A O 17
ATOM 24767 N N . PHE A 1 57 ? 2.267 12.253 -2.345 1.00 0.00 86 PHE A N 17
ATOM 24768 C CA . PHE A 1 57 ? 2.423 12.658 -3.737 1.00 0.00 86 PHE A CA 17
ATOM 24769 C C . PHE A 1 57 ? 2.695 14.156 -3.841 1.00 0.00 86 PHE A C 17
ATOM 24770 O O . PHE A 1 57 ? 2.083 14.959 -3.138 1.00 0.00 86 PHE A O 17
ATOM 24787 N N . MET A 1 58 ? 3.619 14.524 -4.723 1.00 0.00 87 MET A N 17
ATOM 24788 C CA . MET A 1 58 ? 3.972 15.925 -4.919 1.00 0.00 87 MET A CA 17
ATOM 24789 C C . MET A 1 58 ? 2.726 16.772 -5.156 1.00 0.00 87 MET A C 17
ATOM 24790 O O . MET A 1 58 ? 2.549 17.820 -4.535 1.00 0.00 87 MET A O 17
ATOM 24804 N N . PHE A 1 59 ? 1.865 16.311 -6.057 1.00 0.00 88 PHE A N 17
ATOM 24805 C CA . PHE A 1 59 ? 0.636 17.028 -6.376 1.00 0.00 88 PHE A CA 17
ATOM 24806 C C . PHE A 1 59 ? -0.589 16.216 -5.966 1.00 0.00 88 PHE A C 17
ATOM 24807 O O . PHE A 1 59 ? -0.577 14.985 -5.962 1.00 0.00 88 PHE A O 17
ATOM 24824 N N . PRO A 1 60 ? -1.674 16.920 -5.611 1.00 0.00 89 PRO A N 17
ATOM 24825 C CA . PRO A 1 60 ? -2.928 16.287 -5.192 1.00 0.00 89 PRO A CA 17
ATOM 24826 C C . PRO A 1 60 ? -3.638 15.589 -6.347 1.00 0.00 89 PRO A C 17
ATOM 24827 O O . PRO A 1 60 ? -4.221 14.519 -6.172 1.00 0.00 89 PRO A O 17
ATOM 24838 N N . GLU A 1 61 ? -3.585 16.201 -7.525 1.00 0.00 90 GLU A N 17
ATOM 24839 C CA . GLU A 1 61 ? -4.225 15.637 -8.708 1.00 0.00 90 GLU A CA 17
ATOM 24840 C C . GLU A 1 61 ? -3.861 14.164 -8.873 1.00 0.00 90 GLU A C 17
ATOM 24841 O O . GLU A 1 61 ? -4.730 13.318 -9.084 1.00 0.00 90 GLU A O 17
ATOM 24853 N N . HIS A 1 62 ? -2.569 13.865 -8.776 1.00 0.00 91 HIS A N 17
ATOM 24854 C CA . HIS A 1 62 ? -2.089 12.495 -8.915 1.00 0.00 91 HIS A CA 17
ATOM 24855 C C . HIS A 1 62 ? -2.496 11.652 -7.710 1.00 0.00 91 HIS A C 17
ATOM 24856 O O . HIS A 1 62 ? -3.052 10.565 -7.861 1.00 0.00 91 HIS A O 17
ATOM 24871 N N . ALA A 1 63 ? -2.215 12.161 -6.515 1.00 0.00 92 ALA A N 17
ATOM 24872 C CA . ALA A 1 63 ? -2.553 11.456 -5.285 1.00 0.00 92 ALA A CA 17
ATOM 24873 C C . ALA A 1 63 ? -3.999 10.971 -5.310 1.00 0.00 92 ALA A C 17
ATOM 24874 O O . ALA A 1 63 ? -4.326 9.934 -4.734 1.00 0.00 92 ALA A O 17
ATOM 24881 N N . VAL A 1 64 ? -4.861 11.729 -5.981 1.00 0.00 93 VAL A N 17
ATOM 24882 C CA . VAL A 1 64 ? -6.272 11.376 -6.081 1.00 0.00 93 VAL A CA 17
ATOM 24883 C C . VAL A 1 64 ? -6.479 10.207 -7.038 1.00 0.00 93 VAL A C 17
ATOM 24884 O O . VAL A 1 64 ? -7.235 9.279 -6.748 1.00 0.00 93 VAL A O 17
ATOM 24897 N N . LYS A 1 65 ? -5.803 10.258 -8.181 1.00 0.00 94 LYS A N 17
ATOM 24898 C CA . LYS A 1 65 ? -5.910 9.203 -9.182 1.00 0.00 94 LYS A CA 17
ATOM 24899 C C . LYS A 1 65 ? -5.516 7.853 -8.593 1.00 0.00 94 LYS A C 17
ATOM 24900 O O . LYS A 1 65 ? -6.157 6.837 -8.862 1.00 0.00 94 LYS A O 17
ATOM 24919 N N . ALA A 1 66 ? -4.459 7.849 -7.788 1.00 0.00 95 ALA A N 17
ATOM 24920 C CA . ALA A 1 66 ? -3.982 6.623 -7.159 1.00 0.00 95 ALA A CA 17
ATOM 24921 C C . ALA A 1 66 ? -4.999 6.089 -6.156 1.00 0.00 95 ALA A C 17
ATOM 24922 O O . ALA A 1 66 ? -5.265 4.888 -6.106 1.00 0.00 95 ALA A O 17
ATOM 24929 N N . TYR A 1 67 ? -5.565 6.989 -5.359 1.00 0.00 96 TYR A N 17
ATOM 24930 C CA . TYR A 1 67 ? -6.551 6.607 -4.355 1.00 0.00 96 TYR A CA 17
ATOM 24931 C C . TYR A 1 67 ? -7.818 6.068 -5.013 1.00 0.00 96 TYR A C 17
ATOM 24932 O O . TYR A 1 67 ? -8.591 5.340 -4.391 1.00 0.00 96 TYR A O 17
ATOM 24950 N N . ALA A 1 68 ? -8.021 6.430 -6.275 1.00 0.00 97 ALA A N 17
ATOM 24951 C CA . ALA A 1 68 ? -9.191 5.981 -7.019 1.00 0.00 97 ALA A CA 17
ATOM 24952 C C . ALA A 1 68 ? -8.973 4.586 -7.596 1.00 0.00 97 ALA A C 17
ATOM 24953 O O . ALA A 1 68 ? -9.915 3.806 -7.730 1.00 0.00 97 ALA A O 17
ATOM 24960 N N . GLU A 1 69 ? -7.725 4.280 -7.937 1.00 0.00 98 GLU A N 17
ATOM 24961 C CA . GLU A 1 69 ? -7.385 2.979 -8.501 1.00 0.00 98 GLU A CA 17
ATOM 24962 C C . GLU A 1 69 ? -6.835 2.047 -7.426 1.00 0.00 98 GLU A C 17
ATOM 24963 O O . GLU A 1 69 ? -7.390 0.976 -7.174 1.00 0.00 98 GLU A O 17
ATOM 24975 N N . VAL A 1 70 ? -5.741 2.460 -6.794 1.00 0.00 99 VAL A N 17
ATOM 24976 C CA . VAL A 1 70 ? -5.116 1.663 -5.746 1.00 0.00 99 VAL A CA 17
ATOM 24977 C C . VAL A 1 70 ? -6.149 1.174 -4.738 1.00 0.00 99 VAL A C 17
ATOM 24978 O O . VAL A 1 70 ? -6.396 -0.027 -4.620 1.00 0.00 99 VAL A O 17
ATOM 24991 N N . ASP A 1 71 ? -6.751 2.110 -4.013 1.00 0.00 100 ASP A N 17
ATOM 24992 C CA . ASP A 1 71 ? -7.760 1.775 -3.015 1.00 0.00 100 ASP A CA 17
ATOM 24993 C C . ASP A 1 71 ? -8.588 0.573 -3.462 1.00 0.00 100 ASP A C 17
ATOM 24994 O O . ASP A 1 71 ? -9.579 0.721 -4.175 1.00 0.00 100 ASP A O 17
ATOM 25003 N N . GLY A 1 72 ? -8.171 -0.616 -3.038 1.00 0.00 101 GLY A N 17
ATOM 25004 C CA . GLY A 1 72 ? -8.885 -1.826 -3.406 1.00 0.00 101 GLY A CA 17
ATOM 25005 C C . GLY A 1 72 ? -8.045 -2.759 -4.255 1.00 0.00 101 GLY A C 17
ATOM 25006 O O . GLY A 1 72 ? -8.559 -3.721 -4.824 1.00 0.00 101 GLY A O 17
ATOM 25010 N N . GLN A 1 73 ? -6.749 -2.473 -4.341 1.00 0.00 102 GLN A N 17
ATOM 25011 C CA . GLN A 1 73 ? -5.838 -3.294 -5.129 1.00 0.00 102 GLN A CA 17
ATOM 25012 C C . GLN A 1 73 ? -5.157 -4.343 -4.257 1.00 0.00 102 GLN A C 17
ATOM 25013 O O . GLN A 1 73 ? -5.186 -4.259 -3.029 1.00 0.00 102 GLN A O 17
ATOM 25027 N N . VAL A 1 74 ? -4.545 -5.333 -4.899 1.00 0.00 103 VAL A N 17
ATOM 25028 C CA . VAL A 1 74 ? -3.856 -6.399 -4.182 1.00 0.00 103 VAL A CA 17
ATOM 25029 C C . VAL A 1 74 ? -2.369 -6.416 -4.517 1.00 0.00 103 VAL A C 17
ATOM 25030 O O . VAL A 1 74 ? -1.984 -6.347 -5.684 1.00 0.00 103 VAL A O 17
ATOM 25043 N N . PHE A 1 75 ? -1.537 -6.508 -3.485 1.00 0.00 104 PHE A N 17
ATOM 25044 C CA . PHE A 1 75 ? -0.090 -6.533 -3.669 1.00 0.00 104 PHE A CA 17
ATOM 25045 C C . PHE A 1 75 ? 0.535 -7.697 -2.906 1.00 0.00 104 PHE A C 17
ATOM 25046 O O . PHE A 1 75 ? 0.556 -7.705 -1.676 1.00 0.00 104 PHE A O 17
ATOM 25063 N N . GLN A 1 76 ? 1.043 -8.677 -3.646 1.00 0.00 105 GLN A N 17
ATOM 25064 C CA . GLN A 1 76 ? 1.668 -9.846 -3.039 1.00 0.00 105 GLN A CA 17
ATOM 25065 C C . GLN A 1 76 ? 0.677 -10.595 -2.154 1.00 0.00 105 GLN A C 17
ATOM 25066 O O . GLN A 1 76 ? 1.025 -11.057 -1.068 1.00 0.00 105 GLN A O 17
ATOM 25080 N N . GLY A 1 77 ? -0.561 -10.712 -2.626 1.00 0.00 106 GLY A N 17
ATOM 25081 C CA . GLY A 1 77 ? -1.583 -11.405 -1.864 1.00 0.00 106 GLY A CA 17
ATOM 25082 C C . GLY A 1 77 ? -1.997 -10.642 -0.621 1.00 0.00 106 GLY A C 17
ATOM 25083 O O . GLY A 1 77 ? -2.429 -11.238 0.365 1.00 0.00 106 GLY A O 17
ATOM 25087 N N . ARG A 1 78 ? -1.862 -9.321 -0.667 1.00 0.00 107 ARG A N 17
ATOM 25088 C CA . ARG A 1 78 ? -2.222 -8.477 0.465 1.00 0.00 107 ARG A CA 17
ATOM 25089 C C . ARG A 1 78 ? -3.114 -7.321 0.020 1.00 0.00 107 ARG A C 17
ATOM 25090 O O . ARG A 1 78 ? -2.671 -6.421 -0.692 1.00 0.00 107 ARG A O 17
ATOM 25111 N N . MET A 1 79 ? -4.373 -7.355 0.444 1.00 0.00 108 MET A N 17
ATOM 25112 C CA . MET A 1 79 ? -5.327 -6.311 0.090 1.00 0.00 108 MET A CA 17
ATOM 25113 C C . MET A 1 79 ? -4.873 -4.956 0.623 1.00 0.00 108 MET A C 17
ATOM 25114 O O . MET A 1 79 ? -4.628 -4.799 1.820 1.00 0.00 108 MET A O 17
ATOM 25128 N N . LEU A 1 80 ? -4.761 -3.980 -0.271 1.00 0.00 109 LEU A N 17
ATOM 25129 C CA . LEU A 1 80 ? -4.336 -2.637 0.110 1.00 0.00 109 LEU A CA 17
ATOM 25130 C C . LEU A 1 80 ? -5.539 -1.720 0.307 1.00 0.00 109 LEU A C 17
ATOM 25131 O O . LEU A 1 80 ? -6.344 -1.530 -0.606 1.00 0.00 109 LEU A O 17
ATOM 25147 N N . HIS A 1 81 ? -5.654 -1.152 1.503 1.00 0.00 110 HIS A N 17
ATOM 25148 C CA . HIS A 1 81 ? -6.757 -0.252 1.819 1.00 0.00 110 HIS A CA 17
ATOM 25149 C C . HIS A 1 81 ? -6.270 1.190 1.917 1.00 0.00 110 HIS A C 17
ATOM 25150 O O . HIS A 1 81 ? -5.722 1.603 2.939 1.00 0.00 110 HIS A O 17
ATOM 25165 N N . VAL A 1 82 ? -6.474 1.953 0.848 1.00 0.00 111 VAL A N 17
ATOM 25166 C CA . VAL A 1 82 ? -6.057 3.350 0.814 1.00 0.00 111 VAL A CA 17
ATOM 25167 C C . VAL A 1 82 ? -7.164 4.267 1.319 1.00 0.00 111 VAL A C 17
ATOM 25168 O O . VAL A 1 82 ? -8.286 4.244 0.810 1.00 0.00 111 VAL A O 17
ATOM 25181 N N . LEU A 1 83 ? -6.844 5.075 2.324 1.00 0.00 112 LEU A N 17
ATOM 25182 C CA . LEU A 1 83 ? -7.812 6.002 2.899 1.00 0.00 112 LEU A CA 17
ATOM 25183 C C . LEU A 1 83 ? -7.384 7.448 2.669 1.00 0.00 112 LEU A C 17
ATOM 25184 O O . LEU A 1 83 ? -6.199 7.781 2.686 1.00 0.00 112 LEU A O 17
ATOM 25200 N N . PRO A 1 84 ? -8.371 8.330 2.451 1.00 0.00 113 PRO A N 17
ATOM 25201 C CA . PRO A 1 84 ? -8.122 9.755 2.216 1.00 0.00 113 PRO A CA 17
ATOM 25202 C C . PRO A 1 84 ? -7.626 10.471 3.468 1.00 0.00 113 PRO A C 17
ATOM 25203 O O . PRO A 1 84 ? -8.227 10.360 4.537 1.00 0.00 113 PRO A O 17
ATOM 25214 N N . SER A 1 85 ? -6.527 11.206 3.328 1.00 0.00 114 SER A N 17
ATOM 25215 C CA . SER A 1 85 ? -5.950 11.937 4.450 1.00 0.00 114 SER A CA 17
ATOM 25216 C C . SER A 1 85 ? -5.652 13.382 4.060 1.00 0.00 114 SER A C 17
ATOM 25217 O O . SER A 1 85 ? -5.295 13.669 2.917 1.00 0.00 114 SER A O 17
ATOM 25225 N N . THR A 1 86 ? -5.803 14.290 5.020 1.00 0.00 115 THR A N 17
ATOM 25226 C CA . THR A 1 86 ? -5.552 15.706 4.778 1.00 0.00 115 THR A CA 17
ATOM 25227 C C . THR A 1 86 ? -4.875 16.356 5.979 1.00 0.00 115 THR A C 17
ATOM 25228 O O . THR A 1 86 ? -4.861 15.795 7.075 1.00 0.00 115 THR A O 17
ATOM 25239 N N . ILE A 1 87 ? -4.317 17.543 5.766 1.00 0.00 116 ILE A N 17
ATOM 25240 C CA . ILE A 1 87 ? -3.639 18.270 6.833 1.00 0.00 116 ILE A CA 17
ATOM 25241 C C . ILE A 1 87 ? -4.619 18.677 7.928 1.00 0.00 116 ILE A C 17
ATOM 25242 O O . ILE A 1 87 ? -5.582 19.401 7.678 1.00 0.00 116 ILE A O 17
ATOM 25258 N N . LYS A 1 88 ? -4.365 18.207 9.145 1.00 0.00 117 LYS A N 17
ATOM 25259 C CA . LYS A 1 88 ? -5.222 18.523 10.282 1.00 0.00 117 LYS A CA 17
ATOM 25260 C C . LYS A 1 88 ? -4.989 19.954 10.757 1.00 0.00 117 LYS A C 17
ATOM 25261 O O . LYS A 1 88 ? -3.904 20.294 11.230 1.00 0.00 117 LYS A O 17
ATOM 25280 N N . LYS A 1 89 ? -6.015 20.789 10.630 1.00 0.00 118 LYS A N 17
ATOM 25281 C CA . LYS A 1 89 ? -5.924 22.183 11.049 1.00 0.00 118 LYS A CA 17
ATOM 25282 C C . LYS A 1 89 ? -7.290 22.859 10.991 1.00 0.00 118 LYS A C 17
ATOM 25283 O O . LYS A 1 89 ? -8.006 22.745 9.996 1.00 0.00 118 LYS A O 17
ATOM 25302 N N . GLU A 1 90 ? -7.643 23.562 12.062 1.00 0.00 119 GLU A N 17
ATOM 25303 C CA . GLU A 1 90 ? -8.924 24.256 12.130 1.00 0.00 119 GLU A CA 17
ATOM 25304 C C . GLU A 1 90 ? -8.937 25.262 13.278 1.00 0.00 119 GLU A C 17
ATOM 25305 O O . GLU A 1 90 ? -8.466 24.971 14.377 1.00 0.00 119 GLU A O 17
ATOM 25317 N N . ALA A 1 91 ? -9.480 26.446 13.014 1.00 0.00 120 ALA A N 17
ATOM 25318 C CA . ALA A 1 91 ? -9.556 27.494 14.024 1.00 0.00 120 ALA A CA 17
ATOM 25319 C C . ALA A 1 91 ? -10.706 28.452 13.735 1.00 0.00 120 ALA A C 17
ATOM 25320 O O . ALA A 1 91 ? -10.957 28.807 12.583 1.00 0.00 120 ALA A O 17
ATOM 25327 N N . SER A 1 92 ? -11.403 28.868 14.788 1.00 0.00 121 SER A N 17
ATOM 25328 C CA . SER A 1 92 ? -12.530 29.783 14.646 1.00 0.00 121 SER A CA 17
ATOM 25329 C C . SER A 1 92 ? -12.053 31.232 14.620 1.00 0.00 121 SER A C 17
ATOM 25330 O O . SER A 1 92 ? -11.850 31.848 15.666 1.00 0.00 121 SER A O 17
ATOM 25338 N N . GLN A 1 93 ? -11.877 31.769 13.417 1.00 0.00 122 GLN A N 17
ATOM 25339 C CA . GLN A 1 93 ? -11.424 33.145 13.254 1.00 0.00 122 GLN A CA 17
ATOM 25340 C C . GLN A 1 93 ? -12.335 33.909 12.299 1.00 0.00 122 GLN A C 17
ATOM 25341 O O . GLN A 1 93 ? -12.243 33.754 11.081 1.00 0.00 122 GLN A O 17
ATOM 25355 N N . SER A 1 94 ? -13.214 34.733 12.859 1.00 0.00 123 SER A N 17
ATOM 25356 C CA . SER A 1 94 ? -14.145 35.518 12.057 1.00 0.00 123 SER A CA 17
ATOM 25357 C C . SER A 1 94 ? -14.054 36.999 12.413 1.00 0.00 123 SER A C 17
ATOM 25358 O O . SER A 1 94 ? -13.758 37.358 13.552 1.00 0.00 123 SER A O 17
ATOM 25366 N N . GLY A 1 95 ? -14.311 37.855 11.429 1.00 0.00 124 GLY A N 17
ATOM 25367 C CA . GLY A 1 95 ? -14.253 39.287 11.656 1.00 0.00 124 GLY A CA 17
ATOM 25368 C C . GLY A 1 95 ? -13.796 40.051 10.430 1.00 0.00 124 GLY A C 17
ATOM 25369 O O . GLY A 1 95 ? -13.033 39.545 9.605 1.00 0.00 124 GLY A O 17
ATOM 25373 N N . PRO A 1 96 ? -14.268 41.299 10.295 1.00 0.00 125 PRO A N 17
ATOM 25374 C CA . PRO A 1 96 ? -13.917 42.160 9.162 1.00 0.00 125 PRO A CA 17
ATOM 25375 C C . PRO A 1 96 ? -12.461 42.611 9.206 1.00 0.00 125 PRO A C 17
ATOM 25376 O O . PRO A 1 96 ? -11.772 42.421 10.208 1.00 0.00 125 PRO A O 17
ATOM 25387 N N . SER A 1 97 ? -11.999 43.210 8.113 1.00 0.00 126 SER A N 17
ATOM 25388 C CA . SER A 1 97 ? -10.623 43.685 8.025 1.00 0.00 126 SER A CA 17
ATOM 25389 C C . SER A 1 97 ? -10.583 45.188 7.765 1.00 0.00 126 SER A C 17
ATOM 25390 O O . SER A 1 97 ? -9.837 45.922 8.413 1.00 0.00 126 SER A O 17
ATOM 25398 N N . SER A 1 98 ? -11.391 45.638 6.811 1.00 0.00 127 SER A N 17
ATOM 25399 C CA . SER A 1 98 ? -11.446 47.053 6.460 1.00 0.00 127 SER A CA 17
ATOM 25400 C C . SER A 1 98 ? -12.884 47.562 6.483 1.00 0.00 127 SER A C 17
ATOM 25401 O O . SER A 1 98 ? -13.658 47.313 5.559 1.00 0.00 127 SER A O 17
ATOM 25409 N N . GLY A 1 99 ? -13.235 48.279 7.547 1.00 0.00 128 GLY A N 17
ATOM 25410 C CA . GLY A 1 99 ? -14.579 48.813 7.671 1.00 0.00 128 GLY A CA 17
ATOM 25411 C C . GLY A 1 99 ? -14.586 50.286 8.028 1.00 0.00 128 GLY A C 17
ATOM 25412 O O . GLY A 1 99 ? -13.571 50.833 8.458 1.00 0.00 128 GLY A O 17
ATOM 25416 N N . GLY A 1 1 ? -15.965 26.616 2.968 1.00 0.00 30 GLY A N 18
ATOM 25417 C CA . GLY A 1 1 ? -15.210 25.974 4.028 1.00 0.00 30 GLY A CA 18
ATOM 25418 C C . GLY A 1 1 ? -13.957 25.291 3.515 1.00 0.00 30 GLY A C 18
ATOM 25419 O O . GLY A 1 1 ? -13.305 25.785 2.595 1.00 0.00 30 GLY A O 18
ATOM 25423 N N . SER A 1 2 ? -13.618 24.154 4.113 1.00 0.00 31 SER A N 18
ATOM 25424 C CA . SER A 1 2 ? -12.431 23.405 3.715 1.00 0.00 31 SER A CA 18
ATOM 25425 C C . SER A 1 2 ? -11.167 24.226 3.951 1.00 0.00 31 SER A C 18
ATOM 25426 O O . SER A 1 2 ? -10.263 24.248 3.115 1.00 0.00 31 SER A O 18
ATOM 25434 N N . SER A 1 3 ? -11.111 24.900 5.095 1.00 0.00 32 SER A N 18
ATOM 25435 C CA . SER A 1 3 ? -9.960 25.726 5.440 1.00 0.00 32 SER A CA 18
ATOM 25436 C C . SER A 1 3 ? -8.658 24.957 5.235 1.00 0.00 32 SER A C 18
ATOM 25437 O O . SER A 1 3 ? -8.314 24.077 6.024 1.00 0.00 32 SER A O 18
ATOM 25445 N N . GLY A 1 4 ? -7.939 25.295 4.170 1.00 0.00 33 GLY A N 18
ATOM 25446 C CA . GLY A 1 4 ? -6.684 24.628 3.879 1.00 0.00 33 GLY A CA 18
ATOM 25447 C C . GLY A 1 4 ? -6.175 24.932 2.484 1.00 0.00 33 GLY A C 18
ATOM 25448 O O . GLY A 1 4 ? -6.850 24.651 1.494 1.00 0.00 33 GLY A O 18
ATOM 25452 N N . SER A 1 5 ? -4.980 25.510 2.405 1.00 0.00 34 SER A N 18
ATOM 25453 C CA . SER A 1 5 ? -4.383 25.858 1.121 1.00 0.00 34 SER A CA 18
ATOM 25454 C C . SER A 1 5 ? -3.782 24.627 0.450 1.00 0.00 34 SER A C 18
ATOM 25455 O O . SER A 1 5 ? -3.033 23.871 1.070 1.00 0.00 34 SER A O 18
ATOM 25463 N N . SER A 1 6 ? -4.115 24.432 -0.822 1.00 0.00 35 SER A N 18
ATOM 25464 C CA . SER A 1 6 ? -3.612 23.291 -1.578 1.00 0.00 35 SER A CA 18
ATOM 25465 C C . SER A 1 6 ? -2.164 22.987 -1.204 1.00 0.00 35 SER A C 18
ATOM 25466 O O . SER A 1 6 ? -1.283 23.832 -1.353 1.00 0.00 35 SER A O 18
ATOM 25474 N N . GLY A 1 7 ? -1.927 21.773 -0.718 1.00 0.00 36 GLY A N 18
ATOM 25475 C CA . GLY A 1 7 ? -0.586 21.378 -0.330 1.00 0.00 36 GLY A CA 18
ATOM 25476 C C . GLY A 1 7 ? -0.579 20.176 0.593 1.00 0.00 36 GLY A C 18
ATOM 25477 O O . GLY A 1 7 ? 0.033 20.207 1.660 1.00 0.00 36 GLY A O 18
ATOM 25481 N N . SER A 1 8 ? -1.264 19.113 0.182 1.00 0.00 37 SER A N 18
ATOM 25482 C CA . SER A 1 8 ? -1.339 17.896 0.983 1.00 0.00 37 SER A CA 18
ATOM 25483 C C . SER A 1 8 ? -0.762 16.707 0.220 1.00 0.00 37 SER A C 18
ATOM 25484 O O . SER A 1 8 ? 0.233 16.114 0.634 1.00 0.00 37 SER A O 18
ATOM 25492 N N . GLY A 1 9 ? -1.395 16.365 -0.898 1.00 0.00 38 GLY A N 18
ATOM 25493 C CA . GLY A 1 9 ? -0.932 15.249 -1.701 1.00 0.00 38 GLY A CA 18
ATOM 25494 C C . GLY A 1 9 ? -0.452 14.086 -0.856 1.00 0.00 38 GLY A C 18
ATOM 25495 O O . GLY A 1 9 ? 0.511 13.407 -1.211 1.00 0.00 38 GLY A O 18
ATOM 25499 N N . ARG A 1 10 ? -1.125 13.856 0.267 1.00 0.00 39 ARG A N 18
ATOM 25500 C CA . ARG A 1 10 ? -0.760 12.768 1.167 1.00 0.00 39 ARG A CA 18
ATOM 25501 C C . ARG A 1 10 ? -1.879 11.735 1.253 1.00 0.00 39 ARG A C 18
ATOM 25502 O O . ARG A 1 10 ? -3.056 12.063 1.094 1.00 0.00 39 ARG A O 18
ATOM 25523 N N . LEU A 1 11 ? -1.505 10.485 1.503 1.00 0.00 40 LEU A N 18
ATOM 25524 C CA . LEU A 1 11 ? -2.477 9.402 1.610 1.00 0.00 40 LEU A CA 18
ATOM 25525 C C . LEU A 1 11 ? -2.038 8.377 2.650 1.00 0.00 40 LEU A C 18
ATOM 25526 O O . LEU A 1 11 ? -0.879 8.355 3.066 1.00 0.00 40 LEU A O 18
ATOM 25542 N N . PHE A 1 12 ? -2.971 7.526 3.065 1.00 0.00 41 PHE A N 18
ATOM 25543 C CA . PHE A 1 12 ? -2.680 6.497 4.056 1.00 0.00 41 PHE A CA 18
ATOM 25544 C C . PHE A 1 12 ? -2.879 5.103 3.467 1.00 0.00 41 PHE A C 18
ATOM 25545 O O . PHE A 1 12 ? -3.987 4.735 3.075 1.00 0.00 41 PHE A O 18
ATOM 25562 N N . VAL A 1 13 ? -1.798 4.332 3.408 1.00 0.00 42 VAL A N 18
ATOM 25563 C CA . VAL A 1 13 ? -1.852 2.979 2.867 1.00 0.00 42 VAL A CA 18
ATOM 25564 C C . VAL A 1 13 ? -1.424 1.953 3.910 1.00 0.00 42 VAL A C 18
ATOM 25565 O O . VAL A 1 13 ? -0.561 2.225 4.745 1.00 0.00 42 VAL A O 18
ATOM 25578 N N . ARG A 1 14 ? -2.032 0.773 3.856 1.00 0.00 43 ARG A N 18
ATOM 25579 C CA . ARG A 1 14 ? -1.715 -0.294 4.797 1.00 0.00 43 ARG A CA 18
ATOM 25580 C C . ARG A 1 14 ? -1.875 -1.663 4.141 1.00 0.00 43 ARG A C 18
ATOM 25581 O O . ARG A 1 14 ? -2.258 -1.763 2.976 1.00 0.00 43 ARG A O 18
ATOM 25602 N N . ASN A 1 15 ? -1.577 -2.714 4.897 1.00 0.00 44 ASN A N 18
ATOM 25603 C CA . ASN A 1 15 ? -1.686 -4.077 4.389 1.00 0.00 44 ASN A CA 18
ATOM 25604 C C . ASN A 1 15 ? -0.576 -4.374 3.386 1.00 0.00 44 ASN A C 18
ATOM 25605 O O . ASN A 1 15 ? -0.809 -5.007 2.354 1.00 0.00 44 ASN A O 18
ATOM 25616 N N . LEU A 1 16 ? 0.631 -3.915 3.695 1.00 0.00 45 LEU A N 18
ATOM 25617 C CA . LEU A 1 16 ? 1.780 -4.132 2.821 1.00 0.00 45 LEU A CA 18
ATOM 25618 C C . LEU A 1 16 ? 2.465 -5.456 3.142 1.00 0.00 45 LEU A C 18
ATOM 25619 O O . LEU A 1 16 ? 2.769 -5.745 4.299 1.00 0.00 45 LEU A O 18
ATOM 25635 N N . SER A 1 17 ? 2.708 -6.256 2.108 1.00 0.00 46 SER A N 18
ATOM 25636 C CA . SER A 1 17 ? 3.357 -7.551 2.280 1.00 0.00 46 SER A CA 18
ATOM 25637 C C . SER A 1 17 ? 4.789 -7.379 2.778 1.00 0.00 46 SER A C 18
ATOM 25638 O O . SER A 1 17 ? 5.613 -6.740 2.123 1.00 0.00 46 SER A O 18
ATOM 25646 N N . TYR A 1 18 ? 5.077 -7.954 3.940 1.00 0.00 47 TYR A N 18
ATOM 25647 C CA . TYR A 1 18 ? 6.408 -7.864 4.528 1.00 0.00 47 TYR A CA 18
ATOM 25648 C C . TYR A 1 18 ? 7.485 -8.141 3.483 1.00 0.00 47 TYR A C 18
ATOM 25649 O O . TYR A 1 18 ? 8.485 -7.426 3.399 1.00 0.00 47 TYR A O 18
ATOM 25667 N N . THR A 1 19 ? 7.274 -9.184 2.687 1.00 0.00 48 THR A N 18
ATOM 25668 C CA . THR A 1 19 ? 8.225 -9.557 1.647 1.00 0.00 48 THR A CA 18
ATOM 25669 C C . THR A 1 19 ? 8.575 -8.363 0.768 1.00 0.00 48 THR A C 18
ATOM 25670 O O . THR A 1 19 ? 9.706 -8.235 0.299 1.00 0.00 48 THR A O 18
ATOM 25681 N N . SER A 1 20 ? 7.597 -7.490 0.547 1.00 0.00 49 SER A N 18
ATOM 25682 C CA . SER A 1 20 ? 7.802 -6.306 -0.280 1.00 0.00 49 SER A CA 18
ATOM 25683 C C . SER A 1 20 ? 8.824 -5.369 0.356 1.00 0.00 49 SER A C 18
ATOM 25684 O O . SER A 1 20 ? 8.972 -5.331 1.577 1.00 0.00 49 SER A O 18
ATOM 25692 N N . SER A 1 21 ? 9.528 -4.615 -0.482 1.00 0.00 50 SER A N 18
ATOM 25693 C CA . SER A 1 21 ? 10.540 -3.680 -0.004 1.00 0.00 50 SER A CA 18
ATOM 25694 C C . SER A 1 21 ? 10.154 -2.243 -0.341 1.00 0.00 50 SER A C 18
ATOM 25695 O O . SER A 1 21 ? 9.297 -2.003 -1.190 1.00 0.00 50 SER A O 18
ATOM 25703 N N . GLU A 1 22 ? 10.795 -1.292 0.331 1.00 0.00 51 GLU A N 18
ATOM 25704 C CA . GLU A 1 22 ? 10.518 0.122 0.104 1.00 0.00 51 GLU A CA 18
ATOM 25705 C C . GLU A 1 22 ? 10.624 0.465 -1.379 1.00 0.00 51 GLU A C 18
ATOM 25706 O O . GLU A 1 22 ? 9.777 1.171 -1.925 1.00 0.00 51 GLU A O 18
ATOM 25718 N N . GLU A 1 23 ? 11.671 -0.040 -2.024 1.00 0.00 52 GLU A N 18
ATOM 25719 C CA . GLU A 1 23 ? 11.889 0.215 -3.443 1.00 0.00 52 GLU A CA 18
ATOM 25720 C C . GLU A 1 23 ? 10.692 -0.250 -4.269 1.00 0.00 52 GLU A C 18
ATOM 25721 O O . GLU A 1 23 ? 10.302 0.402 -5.237 1.00 0.00 52 GLU A O 18
ATOM 25733 N N . ASP A 1 24 ? 10.116 -1.381 -3.879 1.00 0.00 53 ASP A N 18
ATOM 25734 C CA . ASP A 1 24 ? 8.964 -1.934 -4.582 1.00 0.00 53 ASP A CA 18
ATOM 25735 C C . ASP A 1 24 ? 7.794 -0.954 -4.563 1.00 0.00 53 ASP A C 18
ATOM 25736 O O . ASP A 1 24 ? 7.108 -0.772 -5.569 1.00 0.00 53 ASP A O 18
ATOM 25745 N N . LEU A 1 25 ? 7.573 -0.328 -3.413 1.00 0.00 54 LEU A N 18
ATOM 25746 C CA . LEU A 1 25 ? 6.486 0.633 -3.263 1.00 0.00 54 LEU A CA 18
ATOM 25747 C C . LEU A 1 25 ? 6.711 1.854 -4.150 1.00 0.00 54 LEU A C 18
ATOM 25748 O O . LEU A 1 25 ? 5.847 2.223 -4.944 1.00 0.00 54 LEU A O 18
ATOM 25764 N N . GLU A 1 26 ? 7.878 2.474 -4.009 1.00 0.00 55 GLU A N 18
ATOM 25765 C CA . GLU A 1 26 ? 8.217 3.652 -4.799 1.00 0.00 55 GLU A CA 18
ATOM 25766 C C . GLU A 1 26 ? 7.708 3.512 -6.230 1.00 0.00 55 GLU A C 18
ATOM 25767 O O . GLU A 1 26 ? 6.956 4.355 -6.720 1.00 0.00 55 GLU A O 18
ATOM 25779 N N . LYS A 1 27 ? 8.123 2.440 -6.898 1.00 0.00 56 LYS A N 18
ATOM 25780 C CA . LYS A 1 27 ? 7.710 2.187 -8.273 1.00 0.00 56 LYS A CA 18
ATOM 25781 C C . LYS A 1 27 ? 6.193 2.068 -8.372 1.00 0.00 56 LYS A C 18
ATOM 25782 O O . LYS A 1 27 ? 5.553 2.784 -9.143 1.00 0.00 56 LYS A O 18
ATOM 25801 N N . LEU A 1 28 ? 5.622 1.161 -7.586 1.00 0.00 57 LEU A N 18
ATOM 25802 C CA . LEU A 1 28 ? 4.179 0.950 -7.585 1.00 0.00 57 LEU A CA 18
ATOM 25803 C C . LEU A 1 28 ? 3.434 2.278 -7.664 1.00 0.00 57 LEU A C 18
ATOM 25804 O O . LEU A 1 28 ? 2.779 2.575 -8.664 1.00 0.00 57 LEU A O 18
ATOM 25820 N N . PHE A 1 29 ? 3.540 3.075 -6.606 1.00 0.00 58 PHE A N 18
ATOM 25821 C CA . PHE A 1 29 ? 2.877 4.373 -6.557 1.00 0.00 58 PHE A CA 18
ATOM 25822 C C . PHE A 1 29 ? 3.414 5.299 -7.644 1.00 0.00 58 PHE A C 18
ATOM 25823 O O . PHE A 1 29 ? 2.651 5.845 -8.442 1.00 0.00 58 PHE A O 18
ATOM 25840 N N . SER A 1 30 ? 4.732 5.472 -7.668 1.00 0.00 59 SER A N 18
ATOM 25841 C CA . SER A 1 30 ? 5.371 6.336 -8.654 1.00 0.00 59 SER A CA 18
ATOM 25842 C C . SER A 1 30 ? 4.651 6.254 -9.997 1.00 0.00 59 SER A C 18
ATOM 25843 O O . SER A 1 30 ? 4.406 7.270 -10.645 1.00 0.00 59 SER A O 18
ATOM 25851 N N . ALA A 1 31 ? 4.315 5.035 -10.407 1.00 0.00 60 ALA A N 18
ATOM 25852 C CA . ALA A 1 31 ? 3.622 4.819 -11.671 1.00 0.00 60 ALA A CA 18
ATOM 25853 C C . ALA A 1 31 ? 2.507 5.840 -11.867 1.00 0.00 60 ALA A C 18
ATOM 25854 O O . ALA A 1 31 ? 2.435 6.505 -12.901 1.00 0.00 60 ALA A O 18
ATOM 25861 N N . TYR A 1 32 ? 1.638 5.959 -10.869 1.00 0.00 61 TYR A N 18
ATOM 25862 C CA . TYR A 1 32 ? 0.524 6.898 -10.934 1.00 0.00 61 TYR A CA 18
ATOM 25863 C C . TYR A 1 32 ? 1.026 8.329 -11.103 1.00 0.00 61 TYR A C 18
ATOM 25864 O O . TYR A 1 32 ? 0.501 9.091 -11.914 1.00 0.00 61 TYR A O 18
ATOM 25882 N N . GLY A 1 33 ? 2.048 8.686 -10.331 1.00 0.00 62 GLY A N 18
ATOM 25883 C CA . GLY A 1 33 ? 2.606 10.023 -10.410 1.00 0.00 62 GLY A CA 18
ATOM 25884 C C . GLY A 1 33 ? 3.881 10.168 -9.603 1.00 0.00 62 GLY A C 18
ATOM 25885 O O . GLY A 1 33 ? 4.371 9.213 -9.000 1.00 0.00 62 GLY A O 18
ATOM 25889 N N . PRO A 1 34 ? 4.439 11.388 -9.586 1.00 0.00 63 PRO A N 18
ATOM 25890 C CA . PRO A 1 34 ? 5.673 11.683 -8.851 1.00 0.00 63 PRO A CA 18
ATOM 25891 C C . PRO A 1 34 ? 5.471 11.647 -7.340 1.00 0.00 63 PRO A C 18
ATOM 25892 O O . PRO A 1 34 ? 4.477 12.160 -6.824 1.00 0.00 63 PRO A O 18
ATOM 25903 N N . LEU A 1 35 ? 6.418 11.038 -6.636 1.00 0.00 64 LEU A N 18
ATOM 25904 C CA . LEU A 1 35 ? 6.344 10.936 -5.183 1.00 0.00 64 LEU A CA 18
ATOM 25905 C C . LEU A 1 35 ? 7.168 12.034 -4.517 1.00 0.00 64 LEU A C 18
ATOM 25906 O O . LEU A 1 35 ? 8.341 12.225 -4.837 1.00 0.00 64 LEU A O 18
ATOM 25922 N N . SER A 1 36 ? 6.546 12.751 -3.586 1.00 0.00 65 SER A N 18
ATOM 25923 C CA . SER A 1 36 ? 7.220 13.831 -2.876 1.00 0.00 65 SER A CA 18
ATOM 25924 C C . SER A 1 36 ? 8.065 13.283 -1.729 1.00 0.00 65 SER A C 18
ATOM 25925 O O . SER A 1 36 ? 9.198 13.714 -1.519 1.00 0.00 65 SER A O 18
ATOM 25933 N N . GLU A 1 37 ? 7.503 12.330 -0.992 1.00 0.00 66 GLU A N 18
ATOM 25934 C CA . GLU A 1 37 ? 8.204 11.723 0.134 1.00 0.00 66 GLU A CA 18
ATOM 25935 C C . GLU A 1 37 ? 7.664 10.325 0.421 1.00 0.00 66 GLU A C 18
ATOM 25936 O O . GLU A 1 37 ? 6.520 10.009 0.091 1.00 0.00 66 GLU A O 18
ATOM 25948 N N . LEU A 1 38 ? 8.495 9.491 1.036 1.00 0.00 67 LEU A N 18
ATOM 25949 C CA . LEU A 1 38 ? 8.103 8.126 1.368 1.00 0.00 67 LEU A CA 18
ATOM 25950 C C . LEU A 1 38 ? 8.543 7.762 2.782 1.00 0.00 67 LEU A C 18
ATOM 25951 O O . LEU A 1 38 ? 9.603 8.187 3.243 1.00 0.00 67 LEU A O 18
ATOM 25967 N N . HIS A 1 39 ? 7.722 6.970 3.466 1.00 0.00 68 HIS A N 18
ATOM 25968 C CA . HIS A 1 39 ? 8.027 6.546 4.827 1.00 0.00 68 HIS A CA 18
ATOM 25969 C C . HIS A 1 39 ? 7.676 5.075 5.030 1.00 0.00 68 HIS A C 18
ATOM 25970 O O . HIS A 1 39 ? 6.502 4.709 5.089 1.00 0.00 68 HIS A O 18
ATOM 25985 N N . TYR A 1 40 ? 8.701 4.236 5.134 1.00 0.00 69 TYR A N 18
ATOM 25986 C CA . TYR A 1 40 ? 8.500 2.805 5.326 1.00 0.00 69 TYR A CA 18
ATOM 25987 C C . TYR A 1 40 ? 9.257 2.309 6.555 1.00 0.00 69 TYR A C 18
ATOM 25988 O O . TYR A 1 40 ? 10.436 1.960 6.490 1.00 0.00 69 TYR A O 18
ATOM 26006 N N . PRO A 1 41 ? 8.564 2.276 7.702 1.00 0.00 70 PRO A N 18
ATOM 26007 C CA . PRO A 1 41 ? 9.149 1.824 8.968 1.00 0.00 70 PRO A CA 18
ATOM 26008 C C . PRO A 1 41 ? 9.423 0.324 8.977 1.00 0.00 70 PRO A C 18
ATOM 26009 O O . PRO A 1 41 ? 8.662 -0.459 8.407 1.00 0.00 70 PRO A O 18
ATOM 26020 N N . ILE A 1 42 ? 10.513 -0.070 9.626 1.00 0.00 71 ILE A N 18
ATOM 26021 C CA . ILE A 1 42 ? 10.885 -1.477 9.710 1.00 0.00 71 ILE A CA 18
ATOM 26022 C C . ILE A 1 42 ? 11.396 -1.829 11.103 1.00 0.00 71 ILE A C 18
ATOM 26023 O O . ILE A 1 42 ? 12.288 -1.167 11.634 1.00 0.00 71 ILE A O 18
ATOM 26039 N N . ASP A 1 43 ? 10.825 -2.876 11.689 1.00 0.00 72 ASP A N 18
ATOM 26040 C CA . ASP A 1 43 ? 11.224 -3.319 13.020 1.00 0.00 72 ASP A CA 18
ATOM 26041 C C . ASP A 1 43 ? 12.728 -3.569 13.081 1.00 0.00 72 ASP A C 18
ATOM 26042 O O . ASP A 1 43 ? 13.319 -4.091 12.136 1.00 0.00 72 ASP A O 18
ATOM 26051 N N . SER A 1 44 ? 13.340 -3.193 14.199 1.00 0.00 73 SER A N 18
ATOM 26052 C CA . SER A 1 44 ? 14.776 -3.373 14.382 1.00 0.00 73 SER A CA 18
ATOM 26053 C C . SER A 1 44 ? 15.088 -4.781 14.878 1.00 0.00 73 SER A C 18
ATOM 26054 O O . SER A 1 44 ? 16.246 -5.201 14.902 1.00 0.00 73 SER A O 18
ATOM 26062 N N . LEU A 1 45 ? 14.048 -5.507 15.274 1.00 0.00 74 LEU A N 18
ATOM 26063 C CA . LEU A 1 45 ? 14.209 -6.869 15.770 1.00 0.00 74 LEU A CA 18
ATOM 26064 C C . LEU A 1 45 ? 13.838 -7.887 14.697 1.00 0.00 74 LEU A C 18
ATOM 26065 O O . LEU A 1 45 ? 14.628 -8.770 14.362 1.00 0.00 74 LEU A O 18
ATOM 26081 N N . THR A 1 46 ? 12.629 -7.757 14.158 1.00 0.00 75 THR A N 18
ATOM 26082 C CA . THR A 1 46 ? 12.153 -8.665 13.122 1.00 0.00 75 THR A CA 18
ATOM 26083 C C . THR A 1 46 ? 12.703 -8.275 11.755 1.00 0.00 75 THR A C 18
ATOM 26084 O O . THR A 1 46 ? 12.795 -9.106 10.851 1.00 0.00 75 THR A O 18
ATOM 26095 N N . LYS A 1 47 ? 13.067 -7.006 11.609 1.00 0.00 76 LYS A N 18
ATOM 26096 C CA . LYS A 1 47 ? 13.611 -6.505 10.352 1.00 0.00 76 LYS A CA 18
ATOM 26097 C C . LYS A 1 47 ? 12.540 -6.488 9.265 1.00 0.00 76 LYS A C 18
ATOM 26098 O O . LYS A 1 47 ? 12.839 -6.648 8.081 1.00 0.00 76 LYS A O 18
ATOM 26117 N N . LYS A 1 48 ? 11.292 -6.290 9.674 1.00 0.00 77 LYS A N 18
ATOM 26118 C CA . LYS A 1 48 ? 10.176 -6.248 8.736 1.00 0.00 77 LYS A CA 18
ATOM 26119 C C . LYS A 1 48 ? 9.187 -5.151 9.116 1.00 0.00 77 LYS A C 18
ATOM 26120 O O . LYS A 1 48 ? 9.071 -4.762 10.278 1.00 0.00 77 LYS A O 18
ATOM 26139 N N . PRO A 1 49 ? 8.455 -4.640 8.115 1.00 0.00 78 PRO A N 18
ATOM 26140 C CA . PRO A 1 49 ? 7.461 -3.583 8.321 1.00 0.00 78 PRO A CA 18
ATOM 26141 C C . PRO A 1 49 ? 6.241 -4.076 9.092 1.00 0.00 78 PRO A C 18
ATOM 26142 O O . PRO A 1 49 ? 5.947 -5.271 9.111 1.00 0.00 78 PRO A O 18
ATOM 26153 N N . LYS A 1 50 ? 5.533 -3.147 9.726 1.00 0.00 79 LYS A N 18
ATOM 26154 C CA . LYS A 1 50 ? 4.343 -3.486 10.498 1.00 0.00 79 LYS A CA 18
ATOM 26155 C C . LYS A 1 50 ? 3.117 -3.577 9.596 1.00 0.00 79 LYS A C 18
ATOM 26156 O O . LYS A 1 50 ? 2.038 -3.969 10.037 1.00 0.00 79 LYS A O 18
ATOM 26175 N N . GLY A 1 51 ? 3.292 -3.213 8.329 1.00 0.00 80 GLY A N 18
ATOM 26176 C CA . GLY A 1 51 ? 2.191 -3.262 7.384 1.00 0.00 80 GLY A CA 18
ATOM 26177 C C . GLY A 1 51 ? 1.509 -1.919 7.219 1.00 0.00 80 GLY A C 18
ATOM 26178 O O . GLY A 1 51 ? 0.285 -1.845 7.109 1.00 0.00 80 GLY A O 18
ATOM 26182 N N . PHE A 1 52 ? 2.302 -0.852 7.202 1.00 0.00 81 PHE A N 18
ATOM 26183 C CA . PHE A 1 52 ? 1.767 0.496 7.051 1.00 0.00 81 PHE A CA 18
ATOM 26184 C C . PHE A 1 52 ? 2.854 1.464 6.592 1.00 0.00 81 PHE A C 18
ATOM 26185 O O . PHE A 1 52 ? 4.018 1.331 6.968 1.00 0.00 81 PHE A O 18
ATOM 26202 N N . ALA A 1 53 ? 2.464 2.438 5.776 1.00 0.00 82 ALA A N 18
ATOM 26203 C CA . ALA A 1 53 ? 3.404 3.429 5.266 1.00 0.00 82 ALA A CA 18
ATOM 26204 C C . ALA A 1 53 ? 2.699 4.746 4.959 1.00 0.00 82 ALA A C 18
ATOM 26205 O O . ALA A 1 53 ? 1.473 4.838 5.034 1.00 0.00 82 ALA A O 18
ATOM 26212 N N . PHE A 1 54 ? 3.481 5.763 4.613 1.00 0.00 83 PHE A N 18
ATOM 26213 C CA . PHE A 1 54 ? 2.931 7.076 4.296 1.00 0.00 83 PHE A CA 18
ATOM 26214 C C . PHE A 1 54 ? 3.433 7.563 2.940 1.00 0.00 83 PHE A C 18
ATOM 26215 O O . PHE A 1 54 ? 4.604 7.912 2.787 1.00 0.00 83 PHE A O 18
ATOM 26232 N N . VAL A 1 55 ? 2.539 7.582 1.956 1.00 0.00 84 VAL A N 18
ATOM 26233 C CA . VAL A 1 55 ? 2.890 8.026 0.612 1.00 0.00 84 VAL A CA 18
ATOM 26234 C C . VAL A 1 55 ? 2.381 9.439 0.350 1.00 0.00 84 VAL A C 18
ATOM 26235 O O . VAL A 1 55 ? 1.177 9.695 0.390 1.00 0.00 84 VAL A O 18
ATOM 26248 N N . THR A 1 56 ? 3.306 10.355 0.080 1.00 0.00 85 THR A N 18
ATOM 26249 C CA . THR A 1 56 ? 2.952 11.743 -0.188 1.00 0.00 85 THR A CA 18
ATOM 26250 C C . THR A 1 56 ? 3.345 12.146 -1.605 1.00 0.00 85 THR A C 18
ATOM 26251 O O . THR A 1 56 ? 4.527 12.301 -1.912 1.00 0.00 85 THR A O 18
ATOM 26262 N N . PHE A 1 57 ? 2.346 12.315 -2.465 1.00 0.00 86 PHE A N 18
ATOM 26263 C CA . PHE A 1 57 ? 2.587 12.700 -3.851 1.00 0.00 86 PHE A CA 18
ATOM 26264 C C . PHE A 1 57 ? 2.905 14.189 -3.954 1.00 0.00 86 PHE A C 18
ATOM 26265 O O . PHE A 1 57 ? 2.608 14.963 -3.044 1.00 0.00 86 PHE A O 18
ATOM 26282 N N . MET A 1 58 ? 3.512 14.583 -5.069 1.00 0.00 87 MET A N 18
ATOM 26283 C CA . MET A 1 58 ? 3.871 15.979 -5.291 1.00 0.00 87 MET A CA 18
ATOM 26284 C C . MET A 1 58 ? 2.623 16.844 -5.434 1.00 0.00 87 MET A C 18
ATOM 26285 O O . MET A 1 58 ? 2.537 17.928 -4.856 1.00 0.00 87 MET A O 18
ATOM 26299 N N . PHE A 1 59 ? 1.657 16.359 -6.208 1.00 0.00 88 PHE A N 18
ATOM 26300 C CA . PHE A 1 59 ? 0.414 17.090 -6.427 1.00 0.00 88 PHE A CA 18
ATOM 26301 C C . PHE A 1 59 ? -0.780 16.305 -5.891 1.00 0.00 88 PHE A C 18
ATOM 26302 O O . PHE A 1 59 ? -0.845 15.079 -5.991 1.00 0.00 88 PHE A O 18
ATOM 26319 N N . PRO A 1 60 ? -1.748 17.027 -5.307 1.00 0.00 89 PRO A N 18
ATOM 26320 C CA . PRO A 1 60 ? -2.957 16.420 -4.743 1.00 0.00 89 PRO A CA 18
ATOM 26321 C C . PRO A 1 60 ? -3.884 15.867 -5.819 1.00 0.00 89 PRO A C 18
ATOM 26322 O O . PRO A 1 60 ? -4.700 14.984 -5.554 1.00 0.00 89 PRO A O 18
ATOM 26333 N N . GLU A 1 61 ? -3.752 16.390 -7.034 1.00 0.00 90 GLU A N 18
ATOM 26334 C CA . GLU A 1 61 ? -4.580 15.948 -8.150 1.00 0.00 90 GLU A CA 18
ATOM 26335 C C . GLU A 1 61 ? -4.288 14.491 -8.499 1.00 0.00 90 GLU A C 18
ATOM 26336 O O . GLU A 1 61 ? -5.205 13.690 -8.684 1.00 0.00 90 GLU A O 18
ATOM 26348 N N . HIS A 1 62 ? -3.005 14.155 -8.588 1.00 0.00 91 HIS A N 18
ATOM 26349 C CA . HIS A 1 62 ? -2.592 12.795 -8.915 1.00 0.00 91 HIS A CA 18
ATOM 26350 C C . HIS A 1 62 ? -2.935 11.835 -7.779 1.00 0.00 91 HIS A C 18
ATOM 26351 O O . HIS A 1 62 ? -3.452 10.743 -8.012 1.00 0.00 91 HIS A O 18
ATOM 26366 N N . ALA A 1 63 ? -2.644 12.251 -6.551 1.00 0.00 92 ALA A N 18
ATOM 26367 C CA . ALA A 1 63 ? -2.922 11.429 -5.380 1.00 0.00 92 ALA A CA 18
ATOM 26368 C C . ALA A 1 63 ? -4.330 10.846 -5.441 1.00 0.00 92 ALA A C 18
ATOM 26369 O O . ALA A 1 63 ? -4.567 9.723 -4.996 1.00 0.00 92 ALA A O 18
ATOM 26376 N N . VAL A 1 64 ? -5.261 11.615 -5.996 1.00 0.00 93 VAL A N 18
ATOM 26377 C CA . VAL A 1 64 ? -6.646 11.174 -6.116 1.00 0.00 93 VAL A CA 18
ATOM 26378 C C . VAL A 1 64 ? -6.764 9.989 -7.067 1.00 0.00 93 VAL A C 18
ATOM 26379 O O . VAL A 1 64 ? -7.385 8.976 -6.740 1.00 0.00 93 VAL A O 18
ATOM 26392 N N . LYS A 1 65 ? -6.165 10.120 -8.245 1.00 0.00 94 LYS A N 18
ATOM 26393 C CA . LYS A 1 65 ? -6.201 9.060 -9.245 1.00 0.00 94 LYS A CA 18
ATOM 26394 C C . LYS A 1 65 ? -5.787 7.724 -8.636 1.00 0.00 94 LYS A C 18
ATOM 26395 O O . LYS A 1 65 ? -6.430 6.700 -8.867 1.00 0.00 94 LYS A O 18
ATOM 26414 N N . ALA A 1 66 ? -4.710 7.742 -7.857 1.00 0.00 95 ALA A N 18
ATOM 26415 C CA . ALA A 1 66 ? -4.213 6.533 -7.213 1.00 0.00 95 ALA A CA 18
ATOM 26416 C C . ALA A 1 66 ? -5.200 6.022 -6.169 1.00 0.00 95 ALA A C 18
ATOM 26417 O O . ALA A 1 66 ? -5.603 4.859 -6.198 1.00 0.00 95 ALA A O 18
ATOM 26424 N N . TYR A 1 67 ? -5.584 6.898 -5.246 1.00 0.00 96 TYR A N 18
ATOM 26425 C CA . TYR A 1 67 ? -6.521 6.534 -4.190 1.00 0.00 96 TYR A CA 18
ATOM 26426 C C . TYR A 1 67 ? -7.806 5.958 -4.777 1.00 0.00 96 TYR A C 18
ATOM 26427 O O . TYR A 1 67 ? -8.539 5.234 -4.105 1.00 0.00 96 TYR A O 18
ATOM 26445 N N . ALA A 1 68 ? -8.072 6.286 -6.038 1.00 0.00 97 ALA A N 18
ATOM 26446 C CA . ALA A 1 68 ? -9.267 5.801 -6.717 1.00 0.00 97 ALA A CA 18
ATOM 26447 C C . ALA A 1 68 ? -9.051 4.397 -7.271 1.00 0.00 97 ALA A C 18
ATOM 26448 O O . ALA A 1 68 ? -9.948 3.556 -7.221 1.00 0.00 97 ALA A O 18
ATOM 26455 N N . GLU A 1 69 ? -7.856 4.151 -7.800 1.00 0.00 98 GLU A N 18
ATOM 26456 C CA . GLU A 1 69 ? -7.524 2.848 -8.364 1.00 0.00 98 GLU A CA 18
ATOM 26457 C C . GLU A 1 69 ? -6.933 1.928 -7.299 1.00 0.00 98 GLU A C 18
ATOM 26458 O O . GLU A 1 69 ? -7.475 0.860 -7.015 1.00 0.00 98 GLU A O 18
ATOM 26470 N N . VAL A 1 70 ? -5.816 2.351 -6.715 1.00 0.00 99 VAL A N 18
ATOM 26471 C CA . VAL A 1 70 ? -5.151 1.567 -5.682 1.00 0.00 99 VAL A CA 18
ATOM 26472 C C . VAL A 1 70 ? -6.154 1.028 -4.668 1.00 0.00 99 VAL A C 18
ATOM 26473 O O . VAL A 1 70 ? -6.242 -0.180 -4.448 1.00 0.00 99 VAL A O 18
ATOM 26486 N N . ASP A 1 71 ? -6.909 1.932 -4.054 1.00 0.00 100 ASP A N 18
ATOM 26487 C CA . ASP A 1 71 ? -7.909 1.549 -3.064 1.00 0.00 100 ASP A CA 18
ATOM 26488 C C . ASP A 1 71 ? -8.723 0.353 -3.549 1.00 0.00 100 ASP A C 18
ATOM 26489 O O . ASP A 1 71 ? -9.678 0.506 -4.309 1.00 0.00 100 ASP A O 18
ATOM 26498 N N . GLY A 1 72 ? -8.336 -0.839 -3.105 1.00 0.00 101 GLY A N 18
ATOM 26499 C CA . GLY A 1 72 ? -9.039 -2.044 -3.505 1.00 0.00 101 GLY A CA 18
ATOM 26500 C C . GLY A 1 72 ? -8.237 -2.889 -4.474 1.00 0.00 101 GLY A C 18
ATOM 26501 O O . GLY A 1 72 ? -8.800 -3.687 -5.223 1.00 0.00 101 GLY A O 18
ATOM 26505 N N . GLN A 1 73 ? -6.920 -2.711 -4.462 1.00 0.00 102 GLN A N 18
ATOM 26506 C CA . GLN A 1 73 ? -6.040 -3.463 -5.349 1.00 0.00 102 GLN A CA 18
ATOM 26507 C C . GLN A 1 73 ? -5.226 -4.488 -4.568 1.00 0.00 102 GLN A C 18
ATOM 26508 O O . GLN A 1 73 ? -4.990 -4.327 -3.370 1.00 0.00 102 GLN A O 18
ATOM 26522 N N . VAL A 1 74 ? -4.798 -5.544 -5.253 1.00 0.00 103 VAL A N 18
ATOM 26523 C CA . VAL A 1 74 ? -4.010 -6.596 -4.623 1.00 0.00 103 VAL A CA 18
ATOM 26524 C C . VAL A 1 74 ? -2.529 -6.446 -4.955 1.00 0.00 103 VAL A C 18
ATOM 26525 O O . VAL A 1 74 ? -2.160 -6.214 -6.106 1.00 0.00 103 VAL A O 18
ATOM 26538 N N . PHE A 1 75 ? -1.684 -6.580 -3.938 1.00 0.00 104 PHE A N 18
ATOM 26539 C CA . PHE A 1 75 ? -0.243 -6.459 -4.120 1.00 0.00 104 PHE A CA 18
ATOM 26540 C C . PHE A 1 75 ? 0.491 -7.611 -3.438 1.00 0.00 104 PHE A C 18
ATOM 26541 O O . PHE A 1 75 ? 0.696 -7.597 -2.225 1.00 0.00 104 PHE A O 18
ATOM 26558 N N . GLN A 1 76 ? 0.882 -8.605 -4.228 1.00 0.00 105 GLN A N 18
ATOM 26559 C CA . GLN A 1 76 ? 1.591 -9.765 -3.701 1.00 0.00 105 GLN A CA 18
ATOM 26560 C C . GLN A 1 76 ? 0.711 -10.547 -2.732 1.00 0.00 105 GLN A C 18
ATOM 26561 O O . GLN A 1 76 ? 1.187 -11.056 -1.718 1.00 0.00 105 GLN A O 18
ATOM 26575 N N . GLY A 1 77 ? -0.577 -10.638 -3.050 1.00 0.00 106 GLY A N 18
ATOM 26576 C CA . GLY A 1 77 ? -1.503 -11.358 -2.197 1.00 0.00 106 GLY A CA 18
ATOM 26577 C C . GLY A 1 77 ? -1.825 -10.603 -0.923 1.00 0.00 106 GLY A C 18
ATOM 26578 O O . GLY A 1 77 ? -2.090 -11.209 0.116 1.00 0.00 106 GLY A O 18
ATOM 26582 N N . ARG A 1 78 ? -1.802 -9.277 -1.001 1.00 0.00 107 ARG A N 18
ATOM 26583 C CA . ARG A 1 78 ? -2.091 -8.438 0.156 1.00 0.00 107 ARG A CA 18
ATOM 26584 C C . ARG A 1 78 ? -3.137 -7.381 -0.186 1.00 0.00 107 ARG A C 18
ATOM 26585 O O . ARG A 1 78 ? -2.894 -6.497 -1.007 1.00 0.00 107 ARG A O 18
ATOM 26606 N N . MET A 1 79 ? -4.301 -7.481 0.448 1.00 0.00 108 MET A N 18
ATOM 26607 C CA . MET A 1 79 ? -5.383 -6.533 0.211 1.00 0.00 108 MET A CA 18
ATOM 26608 C C . MET A 1 79 ? -4.990 -5.133 0.671 1.00 0.00 108 MET A C 18
ATOM 26609 O O . MET A 1 79 ? -5.105 -4.801 1.851 1.00 0.00 108 MET A O 18
ATOM 26623 N N . LEU A 1 80 ? -4.526 -4.315 -0.268 1.00 0.00 109 LEU A N 18
ATOM 26624 C CA . LEU A 1 80 ? -4.116 -2.950 0.041 1.00 0.00 109 LEU A CA 18
ATOM 26625 C C . LEU A 1 80 ? -5.326 -2.074 0.347 1.00 0.00 109 LEU A C 18
ATOM 26626 O O . LEU A 1 80 ? -6.321 -2.095 -0.378 1.00 0.00 109 LEU A O 18
ATOM 26642 N N . HIS A 1 81 ? -5.234 -1.301 1.425 1.00 0.00 110 HIS A N 18
ATOM 26643 C CA . HIS A 1 81 ? -6.321 -0.415 1.826 1.00 0.00 110 HIS A CA 18
ATOM 26644 C C . HIS A 1 81 ? -5.859 1.039 1.841 1.00 0.00 110 HIS A C 18
ATOM 26645 O O . HIS A 1 81 ? -5.025 1.428 2.659 1.00 0.00 110 HIS A O 18
ATOM 26660 N N . VAL A 1 82 ? -6.405 1.838 0.930 1.00 0.00 111 VAL A N 18
ATOM 26661 C CA . VAL A 1 82 ? -6.049 3.249 0.838 1.00 0.00 111 VAL A CA 18
ATOM 26662 C C . VAL A 1 82 ? -7.170 4.134 1.371 1.00 0.00 111 VAL A C 18
ATOM 26663 O O . VAL A 1 82 ? -8.348 3.890 1.107 1.00 0.00 111 VAL A O 18
ATOM 26676 N N . LEU A 1 83 ? -6.796 5.164 2.122 1.00 0.00 112 LEU A N 18
ATOM 26677 C CA . LEU A 1 83 ? -7.770 6.088 2.693 1.00 0.00 112 LEU A CA 18
ATOM 26678 C C . LEU A 1 83 ? -7.282 7.529 2.584 1.00 0.00 112 LEU A C 18
ATOM 26679 O O . LEU A 1 83 ? -6.093 7.820 2.716 1.00 0.00 112 LEU A O 18
ATOM 26695 N N . PRO A 1 84 ? -8.221 8.455 2.339 1.00 0.00 113 PRO A N 18
ATOM 26696 C CA . PRO A 1 84 ? -7.911 9.882 2.211 1.00 0.00 113 PRO A CA 18
ATOM 26697 C C . PRO A 1 84 ? -7.500 10.509 3.539 1.00 0.00 113 PRO A C 18
ATOM 26698 O O . PRO A 1 84 ? -8.189 10.356 4.547 1.00 0.00 113 PRO A O 18
ATOM 26709 N N . SER A 1 85 ? -6.374 11.214 3.532 1.00 0.00 114 SER A N 18
ATOM 26710 C CA . SER A 1 85 ? -5.870 11.861 4.737 1.00 0.00 114 SER A CA 18
ATOM 26711 C C . SER A 1 85 ? -5.452 13.300 4.448 1.00 0.00 114 SER A C 18
ATOM 26712 O O . SER A 1 85 ? -5.172 13.660 3.304 1.00 0.00 114 SER A O 18
ATOM 26720 N N . THR A 1 86 ? -5.412 14.120 5.494 1.00 0.00 115 THR A N 18
ATOM 26721 C CA . THR A 1 86 ? -5.029 15.519 5.354 1.00 0.00 115 THR A CA 18
ATOM 26722 C C . THR A 1 86 ? -4.313 16.021 6.602 1.00 0.00 115 THR A C 18
ATOM 26723 O O . THR A 1 86 ? -4.462 15.454 7.685 1.00 0.00 115 THR A O 18
ATOM 26734 N N . ILE A 1 87 ? -3.536 17.087 6.444 1.00 0.00 116 ILE A N 18
ATOM 26735 C CA . ILE A 1 87 ? -2.799 17.666 7.560 1.00 0.00 116 ILE A CA 18
ATOM 26736 C C . ILE A 1 87 ? -3.695 18.567 8.404 1.00 0.00 116 ILE A C 18
ATOM 26737 O O . ILE A 1 87 ? -4.404 19.425 7.878 1.00 0.00 116 ILE A O 18
ATOM 26753 N N . LYS A 1 88 ? -3.657 18.366 9.717 1.00 0.00 117 LYS A N 18
ATOM 26754 C CA . LYS A 1 88 ? -4.463 19.161 10.636 1.00 0.00 117 LYS A CA 18
ATOM 26755 C C . LYS A 1 88 ? -3.715 20.419 11.067 1.00 0.00 117 LYS A C 18
ATOM 26756 O O . LYS A 1 88 ? -3.640 20.732 12.255 1.00 0.00 117 LYS A O 18
ATOM 26775 N N . LYS A 1 89 ? -3.165 21.137 10.094 1.00 0.00 118 LYS A N 18
ATOM 26776 C CA . LYS A 1 89 ? -2.426 22.363 10.371 1.00 0.00 118 LYS A CA 18
ATOM 26777 C C . LYS A 1 89 ? -3.176 23.236 11.372 1.00 0.00 118 LYS A C 18
ATOM 26778 O O . LYS A 1 89 ? -4.406 23.230 11.414 1.00 0.00 118 LYS A O 18
ATOM 26797 N N . GLU A 1 90 ? -2.427 23.986 12.174 1.00 0.00 119 GLU A N 18
ATOM 26798 C CA . GLU A 1 90 ? -3.023 24.865 13.174 1.00 0.00 119 GLU A CA 18
ATOM 26799 C C . GLU A 1 90 ? -2.683 26.325 12.887 1.00 0.00 119 GLU A C 18
ATOM 26800 O O . GLU A 1 90 ? -2.364 27.089 13.797 1.00 0.00 119 GLU A O 18
ATOM 26812 N N . ALA A 1 91 ? -2.753 26.703 11.615 1.00 0.00 120 ALA A N 18
ATOM 26813 C CA . ALA A 1 91 ? -2.454 28.071 11.207 1.00 0.00 120 ALA A CA 18
ATOM 26814 C C . ALA A 1 91 ? -3.730 28.896 11.079 1.00 0.00 120 ALA A C 18
ATOM 26815 O O . ALA A 1 91 ? -4.288 29.027 9.989 1.00 0.00 120 ALA A O 18
ATOM 26822 N N . SER A 1 92 ? -4.186 29.450 12.197 1.00 0.00 121 SER A N 18
ATOM 26823 C CA . SER A 1 92 ? -5.399 30.259 12.210 1.00 0.00 121 SER A CA 18
ATOM 26824 C C . SER A 1 92 ? -5.101 31.693 11.781 1.00 0.00 121 SER A C 18
ATOM 26825 O O . SER A 1 92 ? -5.630 32.645 12.354 1.00 0.00 121 SER A O 18
ATOM 26833 N N . GLN A 1 93 ? -4.249 31.836 10.771 1.00 0.00 122 GLN A N 18
ATOM 26834 C CA . GLN A 1 93 ? -3.879 33.153 10.267 1.00 0.00 122 GLN A CA 18
ATOM 26835 C C . GLN A 1 93 ? -3.197 33.043 8.907 1.00 0.00 122 GLN A C 18
ATOM 26836 O O . GLN A 1 93 ? -2.870 31.947 8.453 1.00 0.00 122 GLN A O 18
ATOM 26850 N N . SER A 1 94 ? -2.985 34.186 8.262 1.00 0.00 123 SER A N 18
ATOM 26851 C CA . SER A 1 94 ? -2.346 34.217 6.952 1.00 0.00 123 SER A CA 18
ATOM 26852 C C . SER A 1 94 ? -1.545 35.502 6.769 1.00 0.00 123 SER A C 18
ATOM 26853 O O . SER A 1 94 ? -1.894 36.548 7.316 1.00 0.00 123 SER A O 18
ATOM 26861 N N . GLY A 1 95 ? -0.467 35.416 5.995 1.00 0.00 124 GLY A N 18
ATOM 26862 C CA . GLY A 1 95 ? 0.368 36.578 5.753 1.00 0.00 124 GLY A CA 18
ATOM 26863 C C . GLY A 1 95 ? 1.584 36.616 6.658 1.00 0.00 124 GLY A C 18
ATOM 26864 O O . GLY A 1 95 ? 1.474 36.589 7.884 1.00 0.00 124 GLY A O 18
ATOM 26868 N N . PRO A 1 96 ? 2.778 36.679 6.049 1.00 0.00 125 PRO A N 18
ATOM 26869 C CA . PRO A 1 96 ? 4.043 36.721 6.789 1.00 0.00 125 PRO A CA 18
ATOM 26870 C C . PRO A 1 96 ? 4.239 38.042 7.526 1.00 0.00 125 PRO A C 18
ATOM 26871 O O . PRO A 1 96 ? 4.037 39.116 6.960 1.00 0.00 125 PRO A O 18
ATOM 26882 N N . SER A 1 97 ? 4.635 37.954 8.792 1.00 0.00 126 SER A N 18
ATOM 26883 C CA . SER A 1 97 ? 4.855 39.142 9.608 1.00 0.00 126 SER A CA 18
ATOM 26884 C C . SER A 1 97 ? 6.263 39.143 10.198 1.00 0.00 126 SER A C 18
ATOM 26885 O O . SER A 1 97 ? 6.673 38.185 10.853 1.00 0.00 126 SER A O 18
ATOM 26893 N N . SER A 1 98 ? 6.997 40.225 9.959 1.00 0.00 127 SER A N 18
ATOM 26894 C CA . SER A 1 98 ? 8.360 40.350 10.462 1.00 0.00 127 SER A CA 18
ATOM 26895 C C . SER A 1 98 ? 8.709 41.811 10.727 1.00 0.00 127 SER A C 18
ATOM 26896 O O . SER A 1 98 ? 8.247 42.709 10.024 1.00 0.00 127 SER A O 18
ATOM 26904 N N . GLY A 1 99 ? 9.530 42.042 11.747 1.00 0.00 128 GLY A N 18
ATOM 26905 C CA . GLY A 1 99 ? 9.929 43.395 12.087 1.00 0.00 128 GLY A CA 18
ATOM 26906 C C . GLY A 1 99 ? 8.822 44.403 11.846 1.00 0.00 128 GLY A C 18
ATOM 26907 O O . GLY A 1 99 ? 7.951 44.593 12.695 1.00 0.00 128 GLY A O 18
ATOM 26911 N N . GLY A 1 1 ? -15.840 11.679 2.931 1.00 0.00 30 GLY A N 19
ATOM 26912 C CA . GLY A 1 1 ? -14.897 12.700 3.349 1.00 0.00 30 GLY A CA 19
ATOM 26913 C C . GLY A 1 1 ? -14.852 13.875 2.392 1.00 0.00 30 GLY A C 19
ATOM 26914 O O . GLY A 1 1 ? -15.848 14.194 1.743 1.00 0.00 30 GLY A O 19
ATOM 26918 N N . SER A 1 2 ? -13.693 14.520 2.304 1.00 0.00 31 SER A N 19
ATOM 26919 C CA . SER A 1 2 ? -13.523 15.670 1.423 1.00 0.00 31 SER A CA 19
ATOM 26920 C C . SER A 1 2 ? -12.164 15.627 0.731 1.00 0.00 31 SER A C 19
ATOM 26921 O O . SER A 1 2 ? -11.129 15.480 1.380 1.00 0.00 31 SER A O 19
ATOM 26929 N N . SER A 1 3 ? -12.177 15.757 -0.592 1.00 0.00 32 SER A N 19
ATOM 26930 C CA . SER A 1 3 ? -10.947 15.730 -1.374 1.00 0.00 32 SER A CA 19
ATOM 26931 C C . SER A 1 3 ? -10.035 16.893 -0.994 1.00 0.00 32 SER A C 19
ATOM 26932 O O . SER A 1 3 ? -8.838 16.713 -0.776 1.00 0.00 32 SER A O 19
ATOM 26940 N N . GLY A 1 4 ? -10.613 18.089 -0.918 1.00 0.00 33 GLY A N 19
ATOM 26941 C CA . GLY A 1 4 ? -9.839 19.265 -0.564 1.00 0.00 33 GLY A CA 19
ATOM 26942 C C . GLY A 1 4 ? -8.737 19.555 -1.563 1.00 0.00 33 GLY A C 19
ATOM 26943 O O . GLY A 1 4 ? -8.036 18.645 -2.007 1.00 0.00 33 GLY A O 19
ATOM 26947 N N . SER A 1 5 ? -8.583 20.826 -1.920 1.00 0.00 34 SER A N 19
ATOM 26948 C CA . SER A 1 5 ? -7.561 21.234 -2.877 1.00 0.00 34 SER A CA 19
ATOM 26949 C C . SER A 1 5 ? -6.541 22.160 -2.222 1.00 0.00 34 SER A C 19
ATOM 26950 O O . SER A 1 5 ? -5.921 22.989 -2.888 1.00 0.00 34 SER A O 19
ATOM 26958 N N . SER A 1 6 ? -6.373 22.012 -0.912 1.00 0.00 35 SER A N 19
ATOM 26959 C CA . SER A 1 6 ? -5.431 22.837 -0.164 1.00 0.00 35 SER A CA 19
ATOM 26960 C C . SER A 1 6 ? -4.951 22.113 1.090 1.00 0.00 35 SER A C 19
ATOM 26961 O O . SER A 1 6 ? -5.711 21.920 2.038 1.00 0.00 35 SER A O 19
ATOM 26969 N N . GLY A 1 7 ? -3.683 21.715 1.087 1.00 0.00 36 GLY A N 19
ATOM 26970 C CA . GLY A 1 7 ? -3.122 21.017 2.229 1.00 0.00 36 GLY A CA 19
ATOM 26971 C C . GLY A 1 7 ? -1.901 20.197 1.865 1.00 0.00 36 GLY A C 19
ATOM 26972 O O . GLY A 1 7 ? -0.769 20.663 1.998 1.00 0.00 36 GLY A O 19
ATOM 26976 N N . SER A 1 8 ? -2.129 18.970 1.405 1.00 0.00 37 SER A N 19
ATOM 26977 C CA . SER A 1 8 ? -1.037 18.081 1.025 1.00 0.00 37 SER A CA 19
ATOM 26978 C C . SER A 1 8 ? -1.569 16.846 0.304 1.00 0.00 37 SER A C 19
ATOM 26979 O O . SER A 1 8 ? -2.672 16.378 0.582 1.00 0.00 37 SER A O 19
ATOM 26987 N N . GLY A 1 9 ? -0.774 16.322 -0.624 1.00 0.00 38 GLY A N 19
ATOM 26988 C CA . GLY A 1 9 ? -1.180 15.146 -1.371 1.00 0.00 38 GLY A CA 19
ATOM 26989 C C . GLY A 1 9 ? -0.770 13.855 -0.689 1.00 0.00 38 GLY A C 19
ATOM 26990 O O . GLY A 1 9 ? -0.365 12.898 -1.349 1.00 0.00 38 GLY A O 19
ATOM 26994 N N . ARG A 1 10 ? -0.872 13.829 0.636 1.00 0.00 39 ARG A N 19
ATOM 26995 C CA . ARG A 1 10 ? -0.506 12.648 1.407 1.00 0.00 39 ARG A CA 19
ATOM 26996 C C . ARG A 1 10 ? -1.670 11.664 1.481 1.00 0.00 39 ARG A C 19
ATOM 26997 O O . ARG A 1 10 ? -2.836 12.061 1.446 1.00 0.00 39 ARG A O 19
ATOM 27018 N N . LEU A 1 11 ? -1.347 10.380 1.583 1.00 0.00 40 LEU A N 19
ATOM 27019 C CA . LEU A 1 11 ? -2.365 9.338 1.661 1.00 0.00 40 LEU A CA 19
ATOM 27020 C C . LEU A 1 11 ? -1.945 8.237 2.629 1.00 0.00 40 LEU A C 19
ATOM 27021 O O . LEU A 1 11 ? -0.761 7.918 2.747 1.00 0.00 40 LEU A O 19
ATOM 27037 N N . PHE A 1 12 ? -2.922 7.656 3.318 1.00 0.00 41 PHE A N 19
ATOM 27038 C CA . PHE A 1 12 ? -2.653 6.589 4.274 1.00 0.00 41 PHE A CA 19
ATOM 27039 C C . PHE A 1 12 ? -2.832 5.220 3.626 1.00 0.00 41 PHE A C 19
ATOM 27040 O O . PHE A 1 12 ? -3.904 4.899 3.112 1.00 0.00 41 PHE A O 19
ATOM 27057 N N . VAL A 1 13 ? -1.774 4.415 3.652 1.00 0.00 42 VAL A N 19
ATOM 27058 C CA . VAL A 1 13 ? -1.813 3.080 3.068 1.00 0.00 42 VAL A CA 19
ATOM 27059 C C . VAL A 1 13 ? -1.478 2.016 4.106 1.00 0.00 42 VAL A C 19
ATOM 27060 O O . VAL A 1 13 ? -0.624 2.223 4.969 1.00 0.00 42 VAL A O 19
ATOM 27073 N N . ARG A 1 14 ? -2.154 0.876 4.017 1.00 0.00 43 ARG A N 19
ATOM 27074 C CA . ARG A 1 14 ? -1.929 -0.222 4.949 1.00 0.00 43 ARG A CA 19
ATOM 27075 C C . ARG A 1 14 ? -2.005 -1.568 4.234 1.00 0.00 43 ARG A C 19
ATOM 27076 O O . ARG A 1 14 ? -2.267 -1.629 3.033 1.00 0.00 43 ARG A O 19
ATOM 27097 N N . ASN A 1 15 ? -1.772 -2.643 4.980 1.00 0.00 44 ASN A N 19
ATOM 27098 C CA . ASN A 1 15 ? -1.813 -3.987 4.416 1.00 0.00 44 ASN A CA 19
ATOM 27099 C C . ASN A 1 15 ? -0.652 -4.209 3.452 1.00 0.00 44 ASN A C 19
ATOM 27100 O O . ASN A 1 15 ? -0.853 -4.602 2.301 1.00 0.00 44 ASN A O 19
ATOM 27111 N N . LEU A 1 16 ? 0.562 -3.955 3.928 1.00 0.00 45 LEU A N 19
ATOM 27112 C CA . LEU A 1 16 ? 1.756 -4.127 3.108 1.00 0.00 45 LEU A CA 19
ATOM 27113 C C . LEU A 1 16 ? 2.413 -5.477 3.379 1.00 0.00 45 LEU A C 19
ATOM 27114 O O . LEU A 1 16 ? 2.801 -5.774 4.509 1.00 0.00 45 LEU A O 19
ATOM 27130 N N . SER A 1 17 ? 2.536 -6.289 2.335 1.00 0.00 46 SER A N 19
ATOM 27131 C CA . SER A 1 17 ? 3.144 -7.609 2.460 1.00 0.00 46 SER A CA 19
ATOM 27132 C C . SER A 1 17 ? 4.630 -7.493 2.787 1.00 0.00 46 SER A C 19
ATOM 27133 O O . SER A 1 17 ? 5.376 -6.796 2.099 1.00 0.00 46 SER A O 19
ATOM 27141 N N . TYR A 1 18 ? 5.052 -8.181 3.842 1.00 0.00 47 TYR A N 19
ATOM 27142 C CA . TYR A 1 18 ? 6.448 -8.154 4.263 1.00 0.00 47 TYR A CA 19
ATOM 27143 C C . TYR A 1 18 ? 7.379 -8.401 3.080 1.00 0.00 47 TYR A C 19
ATOM 27144 O O . TYR A 1 18 ? 8.463 -7.824 2.995 1.00 0.00 47 TYR A O 19
ATOM 27162 N N . THR A 1 19 ? 6.947 -9.264 2.166 1.00 0.00 48 THR A N 19
ATOM 27163 C CA . THR A 1 19 ? 7.739 -9.590 0.987 1.00 0.00 48 THR A CA 19
ATOM 27164 C C . THR A 1 19 ? 8.056 -8.339 0.175 1.00 0.00 48 THR A C 19
ATOM 27165 O O . THR A 1 19 ? 9.106 -8.250 -0.461 1.00 0.00 48 THR A O 19
ATOM 27176 N N . SER A 1 20 ? 7.141 -7.376 0.200 1.00 0.00 49 SER A N 19
ATOM 27177 C CA . SER A 1 20 ? 7.322 -6.130 -0.537 1.00 0.00 49 SER A CA 19
ATOM 27178 C C . SER A 1 20 ? 8.363 -5.245 0.140 1.00 0.00 49 SER A C 19
ATOM 27179 O O . SER A 1 20 ? 8.454 -5.201 1.367 1.00 0.00 49 SER A O 19
ATOM 27187 N N . SER A 1 21 ? 9.147 -4.539 -0.669 1.00 0.00 50 SER A N 19
ATOM 27188 C CA . SER A 1 21 ? 10.185 -3.657 -0.150 1.00 0.00 50 SER A CA 19
ATOM 27189 C C . SER A 1 21 ? 9.877 -2.200 -0.484 1.00 0.00 50 SER A C 19
ATOM 27190 O O . SER A 1 21 ? 9.159 -1.911 -1.440 1.00 0.00 50 SER A O 19
ATOM 27198 N N . GLU A 1 22 ? 10.427 -1.288 0.312 1.00 0.00 51 GLU A N 19
ATOM 27199 C CA . GLU A 1 22 ? 10.211 0.138 0.101 1.00 0.00 51 GLU A CA 19
ATOM 27200 C C . GLU A 1 22 ? 10.306 0.490 -1.381 1.00 0.00 51 GLU A C 19
ATOM 27201 O O . GLU A 1 22 ? 9.451 1.194 -1.918 1.00 0.00 51 GLU A O 19
ATOM 27213 N N . GLU A 1 23 ? 11.353 -0.005 -2.034 1.00 0.00 52 GLU A N 19
ATOM 27214 C CA . GLU A 1 23 ? 11.560 0.258 -3.453 1.00 0.00 52 GLU A CA 19
ATOM 27215 C C . GLU A 1 23 ? 10.331 -0.139 -4.266 1.00 0.00 52 GLU A C 19
ATOM 27216 O O . GLU A 1 23 ? 9.861 0.622 -5.112 1.00 0.00 52 GLU A O 19
ATOM 27228 N N . ASP A 1 24 ? 9.818 -1.336 -4.004 1.00 0.00 53 ASP A N 19
ATOM 27229 C CA . ASP A 1 24 ? 8.643 -1.835 -4.710 1.00 0.00 53 ASP A CA 19
ATOM 27230 C C . ASP A 1 24 ? 7.499 -0.829 -4.641 1.00 0.00 53 ASP A C 19
ATOM 27231 O O . ASP A 1 24 ? 6.859 -0.530 -5.650 1.00 0.00 53 ASP A O 19
ATOM 27240 N N . LEU A 1 25 ? 7.246 -0.309 -3.445 1.00 0.00 54 LEU A N 19
ATOM 27241 C CA . LEU A 1 25 ? 6.178 0.664 -3.244 1.00 0.00 54 LEU A CA 19
ATOM 27242 C C . LEU A 1 25 ? 6.433 1.929 -4.057 1.00 0.00 54 LEU A C 19
ATOM 27243 O O . LEU A 1 25 ? 5.538 2.434 -4.733 1.00 0.00 54 LEU A O 19
ATOM 27259 N N . GLU A 1 26 ? 7.661 2.433 -3.988 1.00 0.00 55 GLU A N 19
ATOM 27260 C CA . GLU A 1 26 ? 8.034 3.638 -4.719 1.00 0.00 55 GLU A CA 19
ATOM 27261 C C . GLU A 1 26 ? 7.604 3.543 -6.180 1.00 0.00 55 GLU A C 19
ATOM 27262 O O . GLU A 1 26 ? 6.930 4.433 -6.701 1.00 0.00 55 GLU A O 19
ATOM 27274 N N . LYS A 1 27 ? 7.998 2.458 -6.837 1.00 0.00 56 LYS A N 19
ATOM 27275 C CA . LYS A 1 27 ? 7.654 2.243 -8.238 1.00 0.00 56 LYS A CA 19
ATOM 27276 C C . LYS A 1 27 ? 6.144 2.113 -8.413 1.00 0.00 56 LYS A C 19
ATOM 27277 O O . LYS A 1 27 ? 5.538 2.826 -9.215 1.00 0.00 56 LYS A O 19
ATOM 27296 N N . LEU A 1 28 ? 5.542 1.201 -7.659 1.00 0.00 57 LEU A N 19
ATOM 27297 C CA . LEU A 1 28 ? 4.102 0.978 -7.730 1.00 0.00 57 LEU A CA 19
ATOM 27298 C C . LEU A 1 28 ? 3.350 2.303 -7.814 1.00 0.00 57 LEU A C 19
ATOM 27299 O O . LEU A 1 28 ? 2.680 2.587 -8.807 1.00 0.00 57 LEU A O 19
ATOM 27315 N N . PHE A 1 29 ? 3.466 3.110 -6.765 1.00 0.00 58 PHE A N 19
ATOM 27316 C CA . PHE A 1 29 ? 2.798 4.406 -6.720 1.00 0.00 58 PHE A CA 19
ATOM 27317 C C . PHE A 1 29 ? 3.378 5.353 -7.766 1.00 0.00 58 PHE A C 19
ATOM 27318 O O . PHE A 1 29 ? 2.640 6.008 -8.503 1.00 0.00 58 PHE A O 19
ATOM 27335 N N . SER A 1 30 ? 4.704 5.421 -7.824 1.00 0.00 59 SER A N 19
ATOM 27336 C CA . SER A 1 30 ? 5.384 6.291 -8.777 1.00 0.00 59 SER A CA 19
ATOM 27337 C C . SER A 1 30 ? 4.665 6.290 -10.122 1.00 0.00 59 SER A C 19
ATOM 27338 O O . SER A 1 30 ? 4.525 7.331 -10.764 1.00 0.00 59 SER A O 19
ATOM 27346 N N . ALA A 1 31 ? 4.210 5.114 -10.543 1.00 0.00 60 ALA A N 19
ATOM 27347 C CA . ALA A 1 31 ? 3.504 4.977 -11.810 1.00 0.00 60 ALA A CA 19
ATOM 27348 C C . ALA A 1 31 ? 2.445 6.063 -11.969 1.00 0.00 60 ALA A C 19
ATOM 27349 O O . ALA A 1 31 ? 2.340 6.692 -13.022 1.00 0.00 60 ALA A O 19
ATOM 27356 N N . TYR A 1 32 ? 1.662 6.277 -10.918 1.00 0.00 61 TYR A N 19
ATOM 27357 C CA . TYR A 1 32 ? 0.609 7.285 -10.942 1.00 0.00 61 TYR A CA 19
ATOM 27358 C C . TYR A 1 32 ? 1.199 8.686 -11.068 1.00 0.00 61 TYR A C 19
ATOM 27359 O O . TYR A 1 32 ? 0.621 9.560 -11.714 1.00 0.00 61 TYR A O 19
ATOM 27377 N N . GLY A 1 33 ? 2.355 8.893 -10.445 1.00 0.00 62 GLY A N 19
ATOM 27378 C CA . GLY A 1 33 ? 3.006 10.189 -10.499 1.00 0.00 62 GLY A CA 19
ATOM 27379 C C . GLY A 1 33 ? 4.257 10.246 -9.645 1.00 0.00 62 GLY A C 19
ATOM 27380 O O . GLY A 1 33 ? 4.633 9.272 -8.992 1.00 0.00 62 GLY A O 19
ATOM 27384 N N . PRO A 1 34 ? 4.925 11.409 -9.643 1.00 0.00 63 PRO A N 19
ATOM 27385 C CA . PRO A 1 34 ? 6.151 11.617 -8.869 1.00 0.00 63 PRO A CA 19
ATOM 27386 C C . PRO A 1 34 ? 5.889 11.653 -7.367 1.00 0.00 63 PRO A C 19
ATOM 27387 O O . PRO A 1 34 ? 5.068 12.437 -6.888 1.00 0.00 63 PRO A O 19
ATOM 27398 N N . LEU A 1 35 ? 6.592 10.802 -6.628 1.00 0.00 64 LEU A N 19
ATOM 27399 C CA . LEU A 1 35 ? 6.435 10.737 -5.179 1.00 0.00 64 LEU A CA 19
ATOM 27400 C C . LEU A 1 35 ? 7.246 11.832 -4.494 1.00 0.00 64 LEU A C 19
ATOM 27401 O O . LEU A 1 35 ? 8.436 11.998 -4.762 1.00 0.00 64 LEU A O 19
ATOM 27417 N N . SER A 1 36 ? 6.594 12.577 -3.607 1.00 0.00 65 SER A N 19
ATOM 27418 C CA . SER A 1 36 ? 7.254 13.658 -2.884 1.00 0.00 65 SER A CA 19
ATOM 27419 C C . SER A 1 36 ? 8.039 13.116 -1.693 1.00 0.00 65 SER A C 19
ATOM 27420 O O . SER A 1 36 ? 9.183 13.505 -1.462 1.00 0.00 65 SER A O 19
ATOM 27428 N N . GLU A 1 37 ? 7.415 12.214 -0.942 1.00 0.00 66 GLU A N 19
ATOM 27429 C CA . GLU A 1 37 ? 8.054 11.619 0.225 1.00 0.00 66 GLU A CA 19
ATOM 27430 C C . GLU A 1 37 ? 7.392 10.294 0.592 1.00 0.00 66 GLU A C 19
ATOM 27431 O O . GLU A 1 37 ? 6.166 10.180 0.597 1.00 0.00 66 GLU A O 19
ATOM 27443 N N . LEU A 1 38 ? 8.212 9.294 0.898 1.00 0.00 67 LEU A N 19
ATOM 27444 C CA . LEU A 1 38 ? 7.708 7.976 1.266 1.00 0.00 67 LEU A CA 19
ATOM 27445 C C . LEU A 1 38 ? 8.119 7.613 2.690 1.00 0.00 67 LEU A C 19
ATOM 27446 O O . LEU A 1 38 ? 9.233 7.912 3.121 1.00 0.00 67 LEU A O 19
ATOM 27462 N N . HIS A 1 39 ? 7.212 6.966 3.415 1.00 0.00 68 HIS A N 19
ATOM 27463 C CA . HIS A 1 39 ? 7.481 6.559 4.790 1.00 0.00 68 HIS A CA 19
ATOM 27464 C C . HIS A 1 39 ? 7.225 5.067 4.975 1.00 0.00 68 HIS A C 19
ATOM 27465 O O . HIS A 1 39 ? 6.078 4.634 5.090 1.00 0.00 68 HIS A O 19
ATOM 27480 N N . TYR A 1 40 ? 8.299 4.286 5.002 1.00 0.00 69 TYR A N 19
ATOM 27481 C CA . TYR A 1 40 ? 8.190 2.842 5.170 1.00 0.00 69 TYR A CA 19
ATOM 27482 C C . TYR A 1 40 ? 8.862 2.391 6.464 1.00 0.00 69 TYR A C 19
ATOM 27483 O O . TYR A 1 40 ? 10.065 2.134 6.511 1.00 0.00 69 TYR A O 19
ATOM 27501 N N . PRO A 1 41 ? 8.067 2.293 7.539 1.00 0.00 70 PRO A N 19
ATOM 27502 C CA . PRO A 1 41 ? 8.562 1.872 8.853 1.00 0.00 70 PRO A CA 19
ATOM 27503 C C . PRO A 1 41 ? 8.949 0.398 8.883 1.00 0.00 70 PRO A C 19
ATOM 27504 O O . PRO A 1 41 ? 8.234 -0.452 8.350 1.00 0.00 70 PRO A O 19
ATOM 27515 N N . ILE A 1 42 ? 10.083 0.101 9.508 1.00 0.00 71 ILE A N 19
ATOM 27516 C CA . ILE A 1 42 ? 10.563 -1.272 9.607 1.00 0.00 71 ILE A CA 19
ATOM 27517 C C . ILE A 1 42 ? 11.150 -1.551 10.987 1.00 0.00 71 ILE A C 19
ATOM 27518 O O . ILE A 1 42 ? 11.995 -0.802 11.477 1.00 0.00 71 ILE A O 19
ATOM 27534 N N . ASP A 1 43 ? 10.696 -2.634 11.608 1.00 0.00 72 ASP A N 19
ATOM 27535 C CA . ASP A 1 43 ? 11.178 -3.015 12.931 1.00 0.00 72 ASP A CA 19
ATOM 27536 C C . ASP A 1 43 ? 12.691 -3.208 12.923 1.00 0.00 72 ASP A C 19
ATOM 27537 O O . ASP A 1 43 ? 13.279 -3.546 11.896 1.00 0.00 72 ASP A O 19
ATOM 27546 N N . SER A 1 44 ? 13.316 -2.991 14.076 1.00 0.00 73 SER A N 19
ATOM 27547 C CA . SER A 1 44 ? 14.761 -3.136 14.202 1.00 0.00 73 SER A CA 19
ATOM 27548 C C . SER A 1 44 ? 15.133 -4.565 14.584 1.00 0.00 73 SER A C 19
ATOM 27549 O O . SER A 1 44 ? 16.274 -4.993 14.404 1.00 0.00 73 SER A O 19
ATOM 27557 N N . LEU A 1 45 ? 14.161 -5.300 15.114 1.00 0.00 74 LEU A N 19
ATOM 27558 C CA . LEU A 1 45 ? 14.384 -6.683 15.523 1.00 0.00 74 LEU A CA 19
ATOM 27559 C C . LEU A 1 45 ? 14.128 -7.641 14.365 1.00 0.00 74 LEU A C 19
ATOM 27560 O O . LEU A 1 45 ? 15.034 -8.342 13.913 1.00 0.00 74 LEU A O 19
ATOM 27576 N N . THR A 1 46 ? 12.888 -7.666 13.887 1.00 0.00 75 THR A N 19
ATOM 27577 C CA . THR A 1 46 ? 12.512 -8.537 12.780 1.00 0.00 75 THR A CA 19
ATOM 27578 C C . THR A 1 46 ? 13.019 -7.988 11.452 1.00 0.00 75 THR A C 19
ATOM 27579 O O . THR A 1 46 ? 13.143 -8.722 10.471 1.00 0.00 75 THR A O 19
ATOM 27590 N N . LYS A 1 47 ? 13.313 -6.693 11.426 1.00 0.00 76 LYS A N 19
ATOM 27591 C CA . LYS A 1 47 ? 13.810 -6.044 10.218 1.00 0.00 76 LYS A CA 19
ATOM 27592 C C . LYS A 1 47 ? 12.773 -6.109 9.100 1.00 0.00 76 LYS A C 19
ATOM 27593 O O . LYS A 1 47 ? 13.118 -6.246 7.926 1.00 0.00 76 LYS A O 19
ATOM 27612 N N . LYS A 1 48 ? 11.502 -6.009 9.472 1.00 0.00 77 LYS A N 19
ATOM 27613 C CA . LYS A 1 48 ? 10.414 -6.053 8.502 1.00 0.00 77 LYS A CA 19
ATOM 27614 C C . LYS A 1 48 ? 9.316 -5.061 8.870 1.00 0.00 77 LYS A C 19
ATOM 27615 O O . LYS A 1 48 ? 9.149 -4.685 10.031 1.00 0.00 77 LYS A O 19
ATOM 27634 N N . PRO A 1 49 ? 8.547 -4.627 7.861 1.00 0.00 78 PRO A N 19
ATOM 27635 C CA . PRO A 1 49 ? 7.450 -3.674 8.054 1.00 0.00 78 PRO A CA 19
ATOM 27636 C C . PRO A 1 49 ? 6.278 -4.286 8.813 1.00 0.00 78 PRO A C 19
ATOM 27637 O O . PRO A 1 49 ? 5.931 -5.450 8.608 1.00 0.00 78 PRO A O 19
ATOM 27648 N N . LYS A 1 50 ? 5.670 -3.496 9.692 1.00 0.00 79 LYS A N 19
ATOM 27649 C CA . LYS A 1 50 ? 4.535 -3.959 10.481 1.00 0.00 79 LYS A CA 19
ATOM 27650 C C . LYS A 1 50 ? 3.318 -4.202 9.594 1.00 0.00 79 LYS A C 19
ATOM 27651 O O . LYS A 1 50 ? 2.418 -4.960 9.953 1.00 0.00 79 LYS A O 19
ATOM 27670 N N . GLY A 1 51 ? 3.299 -3.555 8.433 1.00 0.00 80 GLY A N 19
ATOM 27671 C CA . GLY A 1 51 ? 2.189 -3.716 7.512 1.00 0.00 80 GLY A CA 19
ATOM 27672 C C . GLY A 1 51 ? 1.447 -2.418 7.266 1.00 0.00 80 GLY A C 19
ATOM 27673 O O . GLY A 1 51 ? 0.230 -2.416 7.077 1.00 0.00 80 GLY A O 19
ATOM 27677 N N . PHE A 1 52 ? 2.179 -1.309 7.270 1.00 0.00 81 PHE A N 19
ATOM 27678 C CA . PHE A 1 52 ? 1.582 0.003 7.048 1.00 0.00 81 PHE A CA 19
ATOM 27679 C C . PHE A 1 52 ? 2.639 1.014 6.614 1.00 0.00 81 PHE A C 19
ATOM 27680 O O . PHE A 1 52 ? 3.813 0.890 6.961 1.00 0.00 81 PHE A O 19
ATOM 27697 N N . ALA A 1 53 ? 2.212 2.016 5.852 1.00 0.00 82 ALA A N 19
ATOM 27698 C CA . ALA A 1 53 ? 3.119 3.051 5.371 1.00 0.00 82 ALA A CA 19
ATOM 27699 C C . ALA A 1 53 ? 2.356 4.312 4.981 1.00 0.00 82 ALA A C 19
ATOM 27700 O O . ALA A 1 53 ? 1.127 4.347 5.033 1.00 0.00 82 ALA A O 19
ATOM 27707 N N . PHE A 1 54 ? 3.093 5.346 4.589 1.00 0.00 83 PHE A N 19
ATOM 27708 C CA . PHE A 1 54 ? 2.486 6.611 4.191 1.00 0.00 83 PHE A CA 19
ATOM 27709 C C . PHE A 1 54 ? 3.129 7.145 2.915 1.00 0.00 83 PHE A C 19
ATOM 27710 O O . PHE A 1 54 ? 4.339 7.370 2.863 1.00 0.00 83 PHE A O 19
ATOM 27727 N N . VAL A 1 55 ? 2.312 7.346 1.886 1.00 0.00 84 VAL A N 19
ATOM 27728 C CA . VAL A 1 55 ? 2.800 7.854 0.610 1.00 0.00 84 VAL A CA 19
ATOM 27729 C C . VAL A 1 55 ? 2.407 9.314 0.413 1.00 0.00 84 VAL A C 19
ATOM 27730 O O . VAL A 1 55 ? 1.246 9.686 0.591 1.00 0.00 84 VAL A O 19
ATOM 27743 N N . THR A 1 56 ? 3.382 10.139 0.045 1.00 0.00 85 THR A N 19
ATOM 27744 C CA . THR A 1 56 ? 3.139 11.559 -0.176 1.00 0.00 85 THR A CA 19
ATOM 27745 C C . THR A 1 56 ? 3.390 11.941 -1.630 1.00 0.00 85 THR A C 19
ATOM 27746 O O . THR A 1 56 ? 4.532 11.951 -2.091 1.00 0.00 85 THR A O 19
ATOM 27757 N N . PHE A 1 57 ? 2.318 12.256 -2.348 1.00 0.00 86 PHE A N 19
ATOM 27758 C CA . PHE A 1 57 ? 2.423 12.639 -3.751 1.00 0.00 86 PHE A CA 19
ATOM 27759 C C . PHE A 1 57 ? 2.659 14.140 -3.889 1.00 0.00 86 PHE A C 19
ATOM 27760 O O . PHE A 1 57 ? 1.997 14.946 -3.236 1.00 0.00 86 PHE A O 19
ATOM 27777 N N . MET A 1 58 ? 3.607 14.508 -4.745 1.00 0.00 87 MET A N 19
ATOM 27778 C CA . MET A 1 58 ? 3.931 15.912 -4.969 1.00 0.00 87 MET A CA 19
ATOM 27779 C C . MET A 1 58 ? 2.676 16.711 -5.305 1.00 0.00 87 MET A C 19
ATOM 27780 O O . MET A 1 58 ? 2.428 17.768 -4.724 1.00 0.00 87 MET A O 19
ATOM 27794 N N . PHE A 1 59 ? 1.888 16.201 -6.246 1.00 0.00 88 PHE A N 19
ATOM 27795 C CA . PHE A 1 59 ? 0.660 16.869 -6.659 1.00 0.00 88 PHE A CA 19
ATOM 27796 C C . PHE A 1 59 ? -0.560 16.208 -6.023 1.00 0.00 88 PHE A C 19
ATOM 27797 O O . PHE A 1 59 ? -0.614 14.991 -5.843 1.00 0.00 88 PHE A O 19
ATOM 27814 N N . PRO A 1 60 ? -1.562 17.028 -5.673 1.00 0.00 89 PRO A N 19
ATOM 27815 C CA . PRO A 1 60 ? -2.799 16.546 -5.052 1.00 0.00 89 PRO A CA 19
ATOM 27816 C C . PRO A 1 60 ? -3.661 15.746 -6.022 1.00 0.00 89 PRO A C 19
ATOM 27817 O O . PRO A 1 60 ? -4.316 14.780 -5.632 1.00 0.00 89 PRO A O 19
ATOM 27828 N N . GLU A 1 61 ? -3.656 16.155 -7.287 1.00 0.00 90 GLU A N 19
ATOM 27829 C CA . GLU A 1 61 ? -4.440 15.475 -8.311 1.00 0.00 90 GLU A CA 19
ATOM 27830 C C . GLU A 1 61 ? -3.954 14.042 -8.505 1.00 0.00 90 GLU A C 19
ATOM 27831 O O . GLU A 1 61 ? -4.745 13.139 -8.785 1.00 0.00 90 GLU A O 19
ATOM 27843 N N . HIS A 1 62 ? -2.649 13.839 -8.356 1.00 0.00 91 HIS A N 19
ATOM 27844 C CA . HIS A 1 62 ? -2.057 12.516 -8.515 1.00 0.00 91 HIS A CA 19
ATOM 27845 C C . HIS A 1 62 ? -2.446 11.604 -7.355 1.00 0.00 91 HIS A C 19
ATOM 27846 O O . HIS A 1 62 ? -2.737 10.425 -7.550 1.00 0.00 91 HIS A O 19
ATOM 27861 N N . ALA A 1 63 ? -2.447 12.160 -6.147 1.00 0.00 92 ALA A N 19
ATOM 27862 C CA . ALA A 1 63 ? -2.800 11.397 -4.956 1.00 0.00 92 ALA A CA 19
ATOM 27863 C C . ALA A 1 63 ? -4.224 10.860 -5.051 1.00 0.00 92 ALA A C 19
ATOM 27864 O O . ALA A 1 63 ? -4.510 9.749 -4.605 1.00 0.00 92 ALA A O 19
ATOM 27871 N N . VAL A 1 64 ? -5.115 11.657 -5.633 1.00 0.00 93 VAL A N 19
ATOM 27872 C CA . VAL A 1 64 ? -6.510 11.261 -5.786 1.00 0.00 93 VAL A CA 19
ATOM 27873 C C . VAL A 1 64 ? -6.650 10.117 -6.784 1.00 0.00 93 VAL A C 19
ATOM 27874 O O . VAL A 1 64 ? -7.287 9.103 -6.497 1.00 0.00 93 VAL A O 19
ATOM 27887 N N . LYS A 1 65 ? -6.050 10.285 -7.957 1.00 0.00 94 LYS A N 19
ATOM 27888 C CA . LYS A 1 65 ? -6.105 9.266 -8.998 1.00 0.00 94 LYS A CA 19
ATOM 27889 C C . LYS A 1 65 ? -5.687 7.905 -8.451 1.00 0.00 94 LYS A C 19
ATOM 27890 O O . LYS A 1 65 ? -6.329 6.892 -8.725 1.00 0.00 94 LYS A O 19
ATOM 27909 N N . ALA A 1 66 ? -4.609 7.891 -7.674 1.00 0.00 95 ALA A N 19
ATOM 27910 C CA . ALA A 1 66 ? -4.108 6.655 -7.085 1.00 0.00 95 ALA A CA 19
ATOM 27911 C C . ALA A 1 66 ? -5.094 6.094 -6.065 1.00 0.00 95 ALA A C 19
ATOM 27912 O O . ALA A 1 66 ? -5.424 4.909 -6.094 1.00 0.00 95 ALA A O 19
ATOM 27919 N N . TYR A 1 67 ? -5.559 6.953 -5.165 1.00 0.00 96 TYR A N 19
ATOM 27920 C CA . TYR A 1 67 ? -6.504 6.542 -4.133 1.00 0.00 96 TYR A CA 19
ATOM 27921 C C . TYR A 1 67 ? -7.767 5.953 -4.755 1.00 0.00 96 TYR A C 19
ATOM 27922 O O . TYR A 1 67 ? -8.535 5.260 -4.089 1.00 0.00 96 TYR A O 19
ATOM 27940 N N . ALA A 1 68 ? -7.973 6.235 -6.038 1.00 0.00 97 ALA A N 19
ATOM 27941 C CA . ALA A 1 68 ? -9.140 5.732 -6.752 1.00 0.00 97 ALA A CA 19
ATOM 27942 C C . ALA A 1 68 ? -8.856 4.372 -7.379 1.00 0.00 97 ALA A C 19
ATOM 27943 O O . ALA A 1 68 ? -9.766 3.567 -7.575 1.00 0.00 97 ALA A O 19
ATOM 27950 N N . GLU A 1 69 ? -7.588 4.122 -7.692 1.00 0.00 98 GLU A N 19
ATOM 27951 C CA . GLU A 1 69 ? -7.186 2.859 -8.298 1.00 0.00 98 GLU A CA 19
ATOM 27952 C C . GLU A 1 69 ? -6.587 1.920 -7.254 1.00 0.00 98 GLU A C 19
ATOM 27953 O O . GLU A 1 69 ? -7.086 0.815 -7.038 1.00 0.00 98 GLU A O 19
ATOM 27965 N N . VAL A 1 70 ? -5.515 2.369 -6.610 1.00 0.00 99 VAL A N 19
ATOM 27966 C CA . VAL A 1 70 ? -4.848 1.570 -5.588 1.00 0.00 99 VAL A CA 19
ATOM 27967 C C . VAL A 1 70 ? -5.852 1.000 -4.594 1.00 0.00 99 VAL A C 19
ATOM 27968 O O . VAL A 1 70 ? -5.925 -0.213 -4.396 1.00 0.00 99 VAL A O 19
ATOM 27981 N N . ASP A 1 71 ? -6.625 1.882 -3.970 1.00 0.00 100 ASP A N 19
ATOM 27982 C CA . ASP A 1 71 ? -7.628 1.466 -2.996 1.00 0.00 100 ASP A CA 19
ATOM 27983 C C . ASP A 1 71 ? -8.409 0.257 -3.503 1.00 0.00 100 ASP A C 19
ATOM 27984 O O . ASP A 1 71 ? -9.370 0.398 -4.257 1.00 0.00 100 ASP A O 19
ATOM 27993 N N . GLY A 1 72 ? -7.988 -0.932 -3.083 1.00 0.00 101 GLY A N 19
ATOM 27994 C CA . GLY A 1 72 ? -8.658 -2.148 -3.505 1.00 0.00 101 GLY A CA 19
ATOM 27995 C C . GLY A 1 72 ? -7.808 -2.983 -4.441 1.00 0.00 101 GLY A C 19
ATOM 27996 O O . GLY A 1 72 ? -8.327 -3.813 -5.187 1.00 0.00 101 GLY A O 19
ATOM 28000 N N . GLN A 1 73 ? -6.497 -2.763 -4.403 1.00 0.00 102 GLN A N 19
ATOM 28001 C CA . GLN A 1 73 ? -5.574 -3.502 -5.257 1.00 0.00 102 GLN A CA 19
ATOM 28002 C C . GLN A 1 73 ? -4.739 -4.480 -4.438 1.00 0.00 102 GLN A C 19
ATOM 28003 O O . GLN A 1 73 ? -4.199 -4.125 -3.390 1.00 0.00 102 GLN A O 19
ATOM 28017 N N . VAL A 1 74 ? -4.637 -5.714 -4.922 1.00 0.00 103 VAL A N 19
ATOM 28018 C CA . VAL A 1 74 ? -3.867 -6.744 -4.236 1.00 0.00 103 VAL A CA 19
ATOM 28019 C C . VAL A 1 74 ? -2.392 -6.671 -4.614 1.00 0.00 103 VAL A C 19
ATOM 28020 O O . VAL A 1 74 ? -2.048 -6.468 -5.779 1.00 0.00 103 VAL A O 19
ATOM 28033 N N . PHE A 1 75 ? -1.523 -6.839 -3.623 1.00 0.00 104 PHE A N 19
ATOM 28034 C CA . PHE A 1 75 ? -0.084 -6.793 -3.852 1.00 0.00 104 PHE A CA 19
ATOM 28035 C C . PHE A 1 75 ? 0.628 -7.890 -3.065 1.00 0.00 104 PHE A C 19
ATOM 28036 O O . PHE A 1 75 ? 0.676 -7.854 -1.836 1.00 0.00 104 PHE A O 19
ATOM 28053 N N . GLN A 1 76 ? 1.178 -8.863 -3.784 1.00 0.00 105 GLN A N 19
ATOM 28054 C CA . GLN A 1 76 ? 1.886 -9.971 -3.154 1.00 0.00 105 GLN A CA 19
ATOM 28055 C C . GLN A 1 76 ? 0.964 -10.741 -2.214 1.00 0.00 105 GLN A C 19
ATOM 28056 O O . GLN A 1 76 ? 1.398 -11.247 -1.180 1.00 0.00 105 GLN A O 19
ATOM 28070 N N . GLY A 1 77 ? -0.311 -10.826 -2.582 1.00 0.00 106 GLY A N 19
ATOM 28071 C CA . GLY A 1 77 ? -1.274 -11.537 -1.761 1.00 0.00 106 GLY A CA 19
ATOM 28072 C C . GLY A 1 77 ? -1.718 -10.728 -0.558 1.00 0.00 106 GLY A C 19
ATOM 28073 O O . GLY A 1 77 ? -2.075 -11.290 0.478 1.00 0.00 106 GLY A O 19
ATOM 28077 N N . ARG A 1 78 ? -1.694 -9.407 -0.694 1.00 0.00 107 ARG A N 19
ATOM 28078 C CA . ARG A 1 78 ? -2.094 -8.520 0.392 1.00 0.00 107 ARG A CA 19
ATOM 28079 C C . ARG A 1 78 ? -2.934 -7.360 -0.135 1.00 0.00 107 ARG A C 19
ATOM 28080 O O . ARG A 1 78 ? -2.433 -6.493 -0.850 1.00 0.00 107 ARG A O 19
ATOM 28101 N N . MET A 1 79 ? -4.214 -7.352 0.223 1.00 0.00 108 MET A N 19
ATOM 28102 C CA . MET A 1 79 ? -5.123 -6.298 -0.213 1.00 0.00 108 MET A CA 19
ATOM 28103 C C . MET A 1 79 ? -4.687 -4.943 0.334 1.00 0.00 108 MET A C 19
ATOM 28104 O O . MET A 1 79 ? -4.765 -4.694 1.538 1.00 0.00 108 MET A O 19
ATOM 28118 N N . LEU A 1 80 ? -4.227 -4.071 -0.555 1.00 0.00 109 LEU A N 19
ATOM 28119 C CA . LEU A 1 80 ? -3.778 -2.740 -0.161 1.00 0.00 109 LEU A CA 19
ATOM 28120 C C . LEU A 1 80 ? -4.964 -1.801 0.036 1.00 0.00 109 LEU A C 19
ATOM 28121 O O . LEU A 1 80 ? -5.797 -1.641 -0.857 1.00 0.00 109 LEU A O 19
ATOM 28137 N N . HIS A 1 81 ? -5.033 -1.180 1.209 1.00 0.00 110 HIS A N 19
ATOM 28138 C CA . HIS A 1 81 ? -6.116 -0.254 1.522 1.00 0.00 110 HIS A CA 19
ATOM 28139 C C . HIS A 1 81 ? -5.613 1.186 1.530 1.00 0.00 110 HIS A C 19
ATOM 28140 O O . HIS A 1 81 ? -4.517 1.470 2.013 1.00 0.00 110 HIS A O 19
ATOM 28155 N N . VAL A 1 82 ? -6.422 2.093 0.990 1.00 0.00 111 VAL A N 19
ATOM 28156 C CA . VAL A 1 82 ? -6.060 3.504 0.935 1.00 0.00 111 VAL A CA 19
ATOM 28157 C C . VAL A 1 82 ? -7.171 4.379 1.505 1.00 0.00 111 VAL A C 19
ATOM 28158 O O . VAL A 1 82 ? -8.354 4.055 1.389 1.00 0.00 111 VAL A O 19
ATOM 28171 N N . LEU A 1 83 ? -6.784 5.490 2.122 1.00 0.00 112 LEU A N 19
ATOM 28172 C CA . LEU A 1 83 ? -7.747 6.414 2.711 1.00 0.00 112 LEU A CA 19
ATOM 28173 C C . LEU A 1 83 ? -7.253 7.853 2.609 1.00 0.00 112 LEU A C 19
ATOM 28174 O O . LEU A 1 83 ? -6.059 8.135 2.720 1.00 0.00 112 LEU A O 19
ATOM 28190 N N . PRO A 1 84 ? -8.191 8.788 2.396 1.00 0.00 113 PRO A N 19
ATOM 28191 C CA . PRO A 1 84 ? -7.875 10.214 2.278 1.00 0.00 113 PRO A CA 19
ATOM 28192 C C . PRO A 1 84 ? -7.433 10.822 3.605 1.00 0.00 113 PRO A C 19
ATOM 28193 O O . PRO A 1 84 ? -8.073 10.617 4.636 1.00 0.00 113 PRO A O 19
ATOM 28204 N N . SER A 1 85 ? -6.335 11.570 3.571 1.00 0.00 114 SER A N 19
ATOM 28205 C CA . SER A 1 85 ? -5.805 12.205 4.773 1.00 0.00 114 SER A CA 19
ATOM 28206 C C . SER A 1 85 ? -5.462 13.667 4.508 1.00 0.00 114 SER A C 19
ATOM 28207 O O . SER A 1 85 ? -4.579 13.976 3.707 1.00 0.00 114 SER A O 19
ATOM 28215 N N . THR A 1 86 ? -6.167 14.567 5.187 1.00 0.00 115 THR A N 19
ATOM 28216 C CA . THR A 1 86 ? -5.94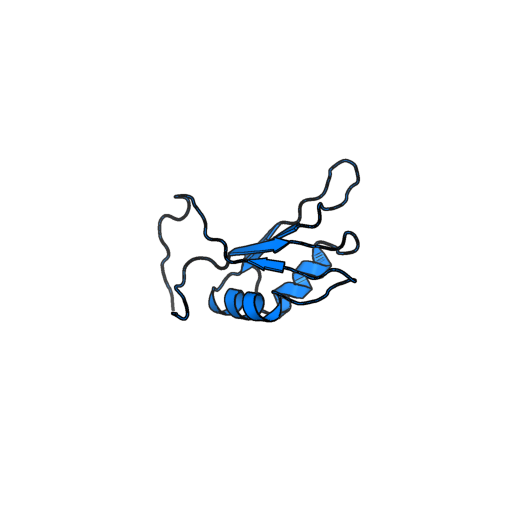0 15.997 5.026 1.00 0.00 115 THR A CA 19
ATOM 28217 C C . THR A 1 86 ? -5.605 16.654 6.360 1.00 0.00 115 THR A C 19
ATOM 28218 O O . THR A 1 86 ? -5.636 16.007 7.407 1.00 0.00 115 THR A O 19
ATOM 28229 N N . ILE A 1 87 ? -5.287 17.944 6.316 1.00 0.00 116 ILE A N 19
ATOM 28230 C CA . ILE A 1 87 ? -4.949 18.688 7.522 1.00 0.00 116 ILE A CA 19
ATOM 28231 C C . ILE A 1 87 ? -6.199 19.036 8.322 1.00 0.00 116 ILE A C 19
ATOM 28232 O O . ILE A 1 87 ? -7.171 19.562 7.780 1.00 0.00 116 ILE A O 19
ATOM 28248 N N . LYS A 1 88 ? -6.168 18.739 9.617 1.00 0.00 117 LYS A N 19
ATOM 28249 C CA . LYS A 1 88 ? -7.297 19.022 10.495 1.00 0.00 117 LYS A CA 19
ATOM 28250 C C . LYS A 1 88 ? -7.059 20.301 11.292 1.00 0.00 117 LYS A C 19
ATOM 28251 O O . LYS A 1 88 ? -6.277 20.316 12.243 1.00 0.00 117 LYS A O 19
ATOM 28270 N N . LYS A 1 89 ? -7.739 21.373 10.900 1.00 0.00 118 LYS A N 19
ATOM 28271 C CA . LYS A 1 89 ? -7.604 22.656 11.578 1.00 0.00 118 LYS A CA 19
ATOM 28272 C C . LYS A 1 89 ? -8.945 23.382 11.641 1.00 0.00 118 LYS A C 19
ATOM 28273 O O . LYS A 1 89 ? -9.642 23.502 10.634 1.00 0.00 118 LYS A O 19
ATOM 28292 N N . GLU A 1 90 ? -9.297 23.864 12.829 1.00 0.00 119 GLU A N 19
ATOM 28293 C CA . GLU A 1 90 ? -10.553 24.578 13.020 1.00 0.00 119 GLU A CA 19
ATOM 28294 C C . GLU A 1 90 ? -10.314 25.935 13.675 1.00 0.00 119 GLU A C 19
ATOM 28295 O O . GLU A 1 90 ? -10.232 26.040 14.899 1.00 0.00 119 GLU A O 19
ATOM 28307 N N . ALA A 1 91 ? -10.201 26.972 12.852 1.00 0.00 120 ALA A N 19
ATOM 28308 C CA . ALA A 1 91 ? -9.971 28.323 13.350 1.00 0.00 120 ALA A CA 19
ATOM 28309 C C . ALA A 1 91 ? -10.100 29.350 12.231 1.00 0.00 120 ALA A C 19
ATOM 28310 O O . ALA A 1 91 ? -9.459 29.229 11.187 1.00 0.00 120 ALA A O 19
ATOM 28317 N N . SER A 1 92 ? -10.934 30.361 12.455 1.00 0.00 121 SER A N 19
ATOM 28318 C CA . SER A 1 92 ? -11.150 31.408 11.463 1.00 0.00 121 SER A CA 19
ATOM 28319 C C . SER A 1 92 ? -10.680 32.761 11.989 1.00 0.00 121 SER A C 19
ATOM 28320 O O . SER A 1 92 ? -11.464 33.526 12.550 1.00 0.00 121 SER A O 19
ATOM 28328 N N . GLN A 1 93 ? -9.396 33.047 11.803 1.00 0.00 122 GLN A N 19
ATOM 28329 C CA . GLN A 1 93 ? -8.821 34.307 12.260 1.00 0.00 122 GLN A CA 19
ATOM 28330 C C . GLN A 1 93 ? -7.828 34.854 11.239 1.00 0.00 122 GLN A C 19
ATOM 28331 O O . GLN A 1 93 ? -7.058 34.102 10.643 1.00 0.00 122 GLN A O 19
ATOM 28345 N N . SER A 1 94 ? -7.854 36.168 11.042 1.00 0.00 123 SER A N 19
ATOM 28346 C CA . SER A 1 94 ? -6.959 36.816 10.090 1.00 0.00 123 SER A CA 19
ATOM 28347 C C . SER A 1 94 ? -6.271 38.021 10.724 1.00 0.00 123 SER A C 19
ATOM 28348 O O . SER A 1 94 ? -6.710 38.530 11.754 1.00 0.00 123 SER A O 19
ATOM 28356 N N . GLY A 1 95 ? -5.187 38.472 10.099 1.00 0.00 124 GLY A N 19
ATOM 28357 C CA . GLY A 1 95 ? -4.455 39.614 10.616 1.00 0.00 124 GLY A CA 19
ATOM 28358 C C . GLY A 1 95 ? -3.244 39.957 9.770 1.00 0.00 124 GLY A C 19
ATOM 28359 O O . GLY A 1 95 ? -2.118 39.558 10.069 1.00 0.00 124 GLY A O 19
ATOM 28363 N N . PRO A 1 96 ? -3.471 40.712 8.685 1.00 0.00 125 PRO A N 19
ATOM 28364 C CA . PRO A 1 96 ? -2.401 41.124 7.771 1.00 0.00 125 PRO A CA 19
ATOM 28365 C C . PRO A 1 96 ? -1.458 42.142 8.403 1.00 0.00 125 PRO A C 19
ATOM 28366 O O . PRO A 1 96 ? -1.850 43.274 8.685 1.00 0.00 125 PRO A O 19
ATOM 28377 N N . SER A 1 97 ? -0.213 41.731 8.622 1.00 0.00 126 SER A N 19
ATOM 28378 C CA . SER A 1 97 ? 0.786 42.606 9.225 1.00 0.00 126 SER A CA 19
ATOM 28379 C C . SER A 1 97 ? 1.267 43.651 8.223 1.00 0.00 126 SER A C 19
ATOM 28380 O O . SER A 1 97 ? 1.146 44.853 8.457 1.00 0.00 126 SER A O 19
ATOM 28388 N N . SER A 1 98 ? 1.813 43.183 7.105 1.00 0.00 127 SER A N 19
ATOM 28389 C CA . SER A 1 98 ? 2.317 44.076 6.068 1.00 0.00 127 SER A CA 19
ATOM 28390 C C . SER A 1 98 ? 1.269 45.119 5.694 1.00 0.00 127 SER A C 19
ATOM 28391 O O . SER A 1 98 ? 0.112 44.789 5.436 1.00 0.00 127 SER A O 19
ATOM 28399 N N . GLY A 1 99 ? 1.683 46.382 5.666 1.00 0.00 128 GLY A N 19
ATOM 28400 C CA . GLY A 1 99 ? 0.769 47.456 5.323 1.00 0.00 128 GLY A CA 19
ATOM 28401 C C . GLY A 1 99 ? 0.434 48.335 6.511 1.00 0.00 128 GLY A C 19
ATOM 28402 O O . GLY A 1 99 ? 1.164 48.354 7.502 1.00 0.00 128 GLY A O 19
ATOM 28406 N N . GLY A 1 1 ? -17.462 9.812 -6.563 1.00 0.00 30 GLY A N 20
ATOM 28407 C CA . GLY A 1 1 ? -16.138 10.396 -6.665 1.00 0.00 30 GLY A CA 20
ATOM 28408 C C . GLY A 1 1 ? -15.820 11.317 -5.503 1.00 0.00 30 GLY A C 20
ATOM 28409 O O . GLY A 1 1 ? -16.494 12.327 -5.300 1.00 0.00 30 GLY A O 20
ATOM 28413 N N . SER A 1 2 ? -14.791 10.968 -4.738 1.00 0.00 31 SER A N 20
ATOM 28414 C CA . SER A 1 2 ? -14.388 11.767 -3.587 1.00 0.00 31 SER A CA 20
ATOM 28415 C C . SER A 1 2 ? -13.314 12.779 -3.977 1.00 0.00 31 SER A C 20
ATOM 28416 O O . SER A 1 2 ? -12.382 12.458 -4.714 1.00 0.00 31 SER A O 20
ATOM 28424 N N . SER A 1 3 ? -13.453 14.002 -3.477 1.00 0.00 32 SER A N 20
ATOM 28425 C CA . SER A 1 3 ? -12.498 15.063 -3.776 1.00 0.00 32 SER A CA 20
ATOM 28426 C C . SER A 1 3 ? -12.081 15.793 -2.502 1.00 0.00 32 SER A C 20
ATOM 28427 O O . SER A 1 3 ? -12.889 16.470 -1.868 1.00 0.00 32 SER A O 20
ATOM 28435 N N . GLY A 1 4 ? -10.812 15.648 -2.134 1.00 0.00 33 GLY A N 20
ATOM 28436 C CA . GLY A 1 4 ? -10.308 16.298 -0.938 1.00 0.00 33 GLY A CA 20
ATOM 28437 C C . GLY A 1 4 ? -9.949 17.751 -1.175 1.00 0.00 33 GLY A C 20
ATOM 28438 O O . GLY A 1 4 ? -10.284 18.318 -2.215 1.00 0.00 33 GLY A O 20
ATOM 28442 N N . SER A 1 5 ? -9.268 18.357 -0.208 1.00 0.00 34 SER A N 20
ATOM 28443 C CA . SER A 1 5 ? -8.869 19.755 -0.314 1.00 0.00 34 SER A CA 20
ATOM 28444 C C . SER A 1 5 ? -7.438 19.874 -0.832 1.00 0.00 34 SER A C 20
ATOM 28445 O O . SER A 1 5 ? -6.656 18.927 -0.748 1.00 0.00 34 SER A O 20
ATOM 28453 N N . SER A 1 6 ? -7.104 21.044 -1.366 1.00 0.00 35 SER A N 20
ATOM 28454 C CA . SER A 1 6 ? -5.770 21.287 -1.901 1.00 0.00 35 SER A CA 20
ATOM 28455 C C . SER A 1 6 ? -4.798 21.663 -0.787 1.00 0.00 35 SER A C 20
ATOM 28456 O O . SER A 1 6 ? -4.919 22.723 -0.173 1.00 0.00 35 SER A O 20
ATOM 28464 N N . GLY A 1 7 ? -3.833 20.785 -0.530 1.00 0.00 36 GLY A N 20
ATOM 28465 C CA . GLY A 1 7 ? -2.853 21.042 0.510 1.00 0.00 36 GLY A CA 20
ATOM 28466 C C . GLY A 1 7 ? -1.655 20.118 0.418 1.00 0.00 36 GLY A C 20
ATOM 28467 O O . GLY A 1 7 ? -0.571 20.535 0.011 1.00 0.00 36 GLY A O 20
ATOM 28471 N N . SER A 1 8 ? -1.849 18.860 0.800 1.00 0.00 37 SER A N 20
ATOM 28472 C CA . SER A 1 8 ? -0.774 17.875 0.764 1.00 0.00 37 SER A CA 20
ATOM 28473 C C . SER A 1 8 ? -1.237 16.589 0.086 1.00 0.00 37 SER A C 20
ATOM 28474 O O . SER A 1 8 ? -2.312 16.070 0.383 1.00 0.00 37 SER A O 20
ATOM 28482 N N . GLY A 1 9 ? -0.415 16.080 -0.827 1.00 0.00 38 GLY A N 20
ATOM 28483 C CA . GLY A 1 9 ? -0.757 14.859 -1.533 1.00 0.00 38 GLY A CA 20
ATOM 28484 C C . GLY A 1 9 ? -0.357 13.614 -0.767 1.00 0.00 38 GLY A C 20
ATOM 28485 O O . GLY A 1 9 ? 0.048 12.615 -1.360 1.00 0.00 38 GLY A O 20
ATOM 28489 N N . ARG A 1 10 ? -0.468 13.675 0.556 1.00 0.00 39 ARG A N 20
ATOM 28490 C CA . ARG A 1 10 ? -0.112 12.545 1.406 1.00 0.00 39 ARG A CA 20
ATOM 28491 C C . ARG A 1 10 ? -1.309 11.620 1.609 1.00 0.00 39 ARG A C 20
ATOM 28492 O O . ARG A 1 10 ? -2.428 12.077 1.843 1.00 0.00 39 ARG A O 20
ATOM 28513 N N . LEU A 1 11 ? -1.065 10.317 1.518 1.00 0.00 40 LEU A N 20
ATOM 28514 C CA . LEU A 1 11 ? -2.122 9.327 1.691 1.00 0.00 40 LEU A CA 20
ATOM 28515 C C . LEU A 1 11 ? -1.687 8.229 2.657 1.00 0.00 40 LEU A C 20
ATOM 28516 O O . LEU A 1 11 ? -0.495 8.039 2.901 1.00 0.00 40 LEU A O 20
ATOM 28532 N N . PHE A 1 12 ? -2.661 7.509 3.203 1.00 0.00 41 PHE A N 20
ATOM 28533 C CA . PHE A 1 12 ? -2.379 6.429 4.142 1.00 0.00 41 PHE A CA 20
ATOM 28534 C C . PHE A 1 12 ? -2.571 5.068 3.479 1.00 0.00 41 PHE A C 20
ATOM 28535 O O . PHE A 1 12 ? -3.638 4.773 2.941 1.00 0.00 41 PHE A O 20
ATOM 28552 N N . VAL A 1 13 ? -1.530 4.243 3.523 1.00 0.00 42 VAL A N 20
ATOM 28553 C CA . VAL A 1 13 ? -1.584 2.913 2.928 1.00 0.00 42 VAL A CA 20
ATOM 28554 C C . VAL A 1 13 ? -1.315 1.833 3.970 1.00 0.00 42 VAL A C 20
ATOM 28555 O O . VAL A 1 13 ? -0.536 2.036 4.902 1.00 0.00 42 VAL A O 20
ATOM 28568 N N . ARG A 1 14 ? -1.964 0.685 3.805 1.00 0.00 43 ARG A N 20
ATOM 28569 C CA . ARG A 1 14 ? -1.795 -0.428 4.733 1.00 0.00 43 ARG A CA 20
ATOM 28570 C C . ARG A 1 14 ? -1.816 -1.761 3.991 1.00 0.00 43 ARG A C 20
ATOM 28571 O O . ARG A 1 14 ? -1.903 -1.799 2.765 1.00 0.00 43 ARG A O 20
ATOM 28592 N N . ASN A 1 15 ? -1.734 -2.853 4.745 1.00 0.00 44 ASN A N 20
ATOM 28593 C CA . ASN A 1 15 ? -1.742 -4.188 4.160 1.00 0.00 44 ASN A CA 20
ATOM 28594 C C . ASN A 1 15 ? -0.514 -4.403 3.279 1.00 0.00 44 ASN A C 20
ATOM 28595 O O . ASN A 1 15 ? -0.602 -5.010 2.211 1.00 0.00 44 ASN A O 20
ATOM 28606 N N . LEU A 1 16 ? 0.629 -3.903 3.735 1.00 0.00 45 LEU A N 20
ATOM 28607 C CA . LEU A 1 16 ? 1.875 -4.041 2.989 1.00 0.00 45 LEU A CA 20
ATOM 28608 C C . LEU A 1 16 ? 2.569 -5.356 3.328 1.00 0.00 45 LEU A C 20
ATOM 28609 O O . LEU A 1 16 ? 3.046 -5.549 4.446 1.00 0.00 45 LEU A O 20
ATOM 28625 N N . SER A 1 17 ? 2.624 -6.258 2.353 1.00 0.00 46 SER A N 20
ATOM 28626 C CA . SER A 1 17 ? 3.259 -7.556 2.547 1.00 0.00 46 SER A CA 20
ATOM 28627 C C . SER A 1 17 ? 4.698 -7.391 3.026 1.00 0.00 46 SER A C 20
ATOM 28628 O O . SER A 1 17 ? 5.467 -6.613 2.461 1.00 0.00 46 SER A O 20
ATOM 28636 N N . TYR A 1 18 ? 5.055 -8.128 4.072 1.00 0.00 47 TYR A N 20
ATOM 28637 C CA . TYR A 1 18 ? 6.401 -8.063 4.630 1.00 0.00 47 TYR A CA 20
ATOM 28638 C C . TYR A 1 18 ? 7.451 -8.281 3.545 1.00 0.00 47 TYR A C 20
ATOM 28639 O O . TYR A 1 18 ? 8.594 -7.841 3.672 1.00 0.00 47 TYR A O 20
ATOM 28657 N N . THR A 1 19 ? 7.055 -8.965 2.476 1.00 0.00 48 THR A N 20
ATOM 28658 C CA . THR A 1 19 ? 7.960 -9.244 1.368 1.00 0.00 48 THR A CA 20
ATOM 28659 C C . THR A 1 19 ? 8.260 -7.979 0.571 1.00 0.00 48 THR A C 20
ATOM 28660 O O . THR A 1 19 ? 9.368 -7.800 0.067 1.00 0.00 48 THR A O 20
ATOM 28671 N N . SER A 1 20 ? 7.264 -7.105 0.461 1.00 0.00 49 SER A N 20
ATOM 28672 C CA . SER A 1 20 ? 7.421 -5.857 -0.278 1.00 0.00 49 SER A CA 20
ATOM 28673 C C . SER A 1 20 ? 8.609 -5.059 0.250 1.00 0.00 49 SER A C 20
ATOM 28674 O O . SER A 1 20 ? 8.900 -5.075 1.445 1.00 0.00 49 SER A O 20
ATOM 28682 N N . SER A 1 21 ? 9.292 -4.361 -0.652 1.00 0.00 50 SER A N 20
ATOM 28683 C CA . SER A 1 21 ? 10.452 -3.559 -0.280 1.00 0.00 50 SER A CA 20
ATOM 28684 C C . SER A 1 21 ? 10.190 -2.077 -0.532 1.00 0.00 50 SER A C 20
ATOM 28685 O O . SER A 1 21 ? 9.433 -1.714 -1.432 1.00 0.00 50 SER A O 20
ATOM 28693 N N . GLU A 1 22 ? 10.823 -1.227 0.270 1.00 0.00 51 GLU A N 20
ATOM 28694 C CA . GLU A 1 22 ? 10.658 0.216 0.135 1.00 0.00 51 GLU A CA 20
ATOM 28695 C C . GLU A 1 22 ? 10.754 0.640 -1.328 1.00 0.00 51 GLU A C 20
ATOM 28696 O O . GLU A 1 22 ? 10.085 1.579 -1.757 1.00 0.00 51 GLU A O 20
ATOM 28708 N N . GLU A 1 23 ? 11.592 -0.060 -2.087 1.00 0.00 52 GLU A N 20
ATOM 28709 C CA . GLU A 1 23 ? 11.776 0.245 -3.501 1.00 0.00 52 GLU A CA 20
ATOM 28710 C C . GLU A 1 23 ? 10.540 -0.145 -4.307 1.00 0.00 52 GLU A C 20
ATOM 28711 O O . GLU A 1 23 ? 9.927 0.694 -4.968 1.00 0.00 52 GLU A O 20
ATOM 28723 N N . ASP A 1 24 ? 10.182 -1.422 -4.248 1.00 0.00 53 ASP A N 20
ATOM 28724 C CA . ASP A 1 24 ? 9.020 -1.925 -4.972 1.00 0.00 53 ASP A CA 20
ATOM 28725 C C . ASP A 1 24 ? 7.858 -0.940 -4.885 1.00 0.00 53 ASP A C 20
ATOM 28726 O O . ASP A 1 24 ? 7.194 -0.657 -5.883 1.00 0.00 53 ASP A O 20
ATOM 28735 N N . LEU A 1 25 ? 7.617 -0.421 -3.686 1.00 0.00 54 LEU A N 20
ATOM 28736 C CA . LEU A 1 25 ? 6.534 0.532 -3.468 1.00 0.00 54 LEU A CA 20
ATOM 28737 C C . LEU A 1 25 ? 6.772 1.815 -4.257 1.00 0.00 54 LEU A C 20
ATOM 28738 O O . LEU A 1 25 ? 5.914 2.249 -5.026 1.00 0.00 54 LEU A O 20
ATOM 28754 N N . GLU A 1 26 ? 7.942 2.416 -4.063 1.00 0.00 55 GLU A N 20
ATOM 28755 C CA . GLU A 1 26 ? 8.291 3.649 -4.758 1.00 0.00 55 GLU A CA 20
ATOM 28756 C C . GLU A 1 26 ? 7.832 3.602 -6.213 1.00 0.00 55 GLU A C 20
ATOM 28757 O O . GLU A 1 26 ? 7.372 4.603 -6.763 1.00 0.00 55 GLU A O 20
ATOM 28769 N N . LYS A 1 27 ? 7.961 2.433 -6.831 1.00 0.00 56 LYS A N 20
ATOM 28770 C CA . LYS A 1 27 ? 7.559 2.253 -8.221 1.00 0.00 56 LYS A CA 20
ATOM 28771 C C . LYS A 1 27 ? 6.047 2.086 -8.333 1.00 0.00 56 LYS A C 20
ATOM 28772 O O . LYS A 1 27 ? 5.416 2.641 -9.233 1.00 0.00 56 LYS A O 20
ATOM 28791 N N . LEU A 1 28 ? 5.472 1.319 -7.414 1.00 0.00 57 LEU A N 20
ATOM 28792 C CA . LEU A 1 28 ? 4.033 1.079 -7.408 1.00 0.00 57 LEU A CA 20
ATOM 28793 C C . LEU A 1 28 ? 3.262 2.391 -7.522 1.00 0.00 57 LEU A C 20
ATOM 28794 O O . LEU A 1 28 ? 2.458 2.574 -8.436 1.00 0.00 57 LEU A O 20
ATOM 28810 N N . PHE A 1 29 ? 3.515 3.302 -6.588 1.00 0.00 58 PHE A N 20
ATOM 28811 C CA . PHE A 1 29 ? 2.847 4.598 -6.584 1.00 0.00 58 PHE A CA 20
ATOM 28812 C C . PHE A 1 29 ? 3.410 5.505 -7.674 1.00 0.00 58 PHE A C 20
ATOM 28813 O O . PHE A 1 29 ? 2.662 6.097 -8.452 1.00 0.00 58 PHE A O 20
ATOM 28830 N N . SER A 1 30 ? 4.734 5.608 -7.724 1.00 0.00 59 SER A N 20
ATOM 28831 C CA . SER A 1 30 ? 5.399 6.445 -8.715 1.00 0.00 59 SER A CA 20
ATOM 28832 C C . SER A 1 30 ? 4.659 6.401 -10.048 1.00 0.00 59 SER A C 20
ATOM 28833 O O . SER A 1 30 ? 4.562 7.407 -10.750 1.00 0.00 59 SER A O 20
ATOM 28841 N N . ALA A 1 31 ? 4.138 5.227 -10.390 1.00 0.00 60 ALA A N 20
ATOM 28842 C CA . ALA A 1 31 ? 3.404 5.051 -11.637 1.00 0.00 60 ALA A CA 20
ATOM 28843 C C . ALA A 1 31 ? 2.302 6.096 -11.778 1.00 0.00 60 ALA A C 20
ATOM 28844 O O . ALA A 1 31 ? 2.185 6.753 -12.813 1.00 0.00 60 ALA A O 20
ATOM 28851 N N . TYR A 1 32 ? 1.496 6.244 -10.733 1.00 0.00 61 TYR A N 20
ATOM 28852 C CA . TYR A 1 32 ? 0.402 7.207 -10.742 1.00 0.00 61 TYR A CA 20
ATOM 28853 C C . TYR A 1 32 ? 0.928 8.628 -10.919 1.00 0.00 61 TYR A C 20
ATOM 28854 O O . TYR A 1 32 ? 0.285 9.466 -11.550 1.00 0.00 61 TYR A O 20
ATOM 28872 N N . GLY A 1 33 ? 2.104 8.891 -10.356 1.00 0.00 62 GLY A N 20
ATOM 28873 C CA . GLY A 1 33 ? 2.698 10.211 -10.463 1.00 0.00 62 GLY A CA 20
ATOM 28874 C C . GLY A 1 33 ? 4.027 10.308 -9.741 1.00 0.00 62 GLY A C 20
ATOM 28875 O O . GLY A 1 33 ? 4.483 9.358 -9.104 1.00 0.00 62 GLY A O 20
ATOM 28879 N N . PRO A 1 34 ? 4.672 11.480 -9.836 1.00 0.00 63 PRO A N 20
ATOM 28880 C CA . PRO A 1 34 ? 5.967 11.726 -9.193 1.00 0.00 63 PRO A CA 20
ATOM 28881 C C . PRO A 1 34 ? 5.855 11.799 -7.674 1.00 0.00 63 PRO A C 20
ATOM 28882 O O . PRO A 1 34 ? 5.249 12.722 -7.129 1.00 0.00 63 PRO A O 20
ATOM 28893 N N . LEU A 1 35 ? 6.444 10.821 -6.995 1.00 0.00 64 LEU A N 20
ATOM 28894 C CA . LEU A 1 35 ? 6.411 10.774 -5.537 1.00 0.00 64 LEU A CA 20
ATOM 28895 C C . LEU A 1 35 ? 7.281 11.874 -4.937 1.00 0.00 64 LEU A C 20
ATOM 28896 O O . LEU A 1 35 ? 8.363 12.169 -5.444 1.00 0.00 64 LEU A O 20
ATOM 28912 N N . SER A 1 36 ? 6.801 12.477 -3.854 1.00 0.00 65 SER A N 20
ATOM 28913 C CA . SER A 1 36 ? 7.534 13.546 -3.186 1.00 0.00 65 SER A CA 20
ATOM 28914 C C . SER A 1 36 ? 8.370 12.994 -2.035 1.00 0.00 65 SER A C 20
ATOM 28915 O O . SER A 1 36 ? 9.517 13.394 -1.841 1.00 0.00 65 SER A O 20
ATOM 28923 N N . GLU A 1 37 ? 7.786 12.073 -1.276 1.00 0.00 66 GLU A N 20
ATOM 28924 C CA . GLU A 1 37 ? 8.476 11.466 -0.143 1.00 0.00 66 GLU A CA 20
ATOM 28925 C C . GLU A 1 37 ? 7.772 10.188 0.302 1.00 0.00 66 GLU A C 20
ATOM 28926 O O . GLU A 1 37 ? 6.557 10.173 0.503 1.00 0.00 66 GLU A O 20
ATOM 28938 N N . LEU A 1 38 ? 8.543 9.117 0.454 1.00 0.00 67 LEU A N 20
ATOM 28939 C CA . LEU A 1 38 ? 7.995 7.833 0.876 1.00 0.00 67 LEU A CA 20
ATOM 28940 C C . LEU A 1 38 ? 8.397 7.514 2.312 1.00 0.00 67 LEU A C 20
ATOM 28941 O O . LEU A 1 38 ? 9.476 7.898 2.766 1.00 0.00 67 LEU A O 20
ATOM 28957 N N . HIS A 1 39 ? 7.525 6.806 3.023 1.00 0.00 68 HIS A N 20
ATOM 28958 C CA . HIS A 1 39 ? 7.791 6.432 4.407 1.00 0.00 68 HIS A CA 20
ATOM 28959 C C . HIS A 1 39 ? 7.485 4.956 4.640 1.00 0.00 68 HIS A C 20
ATOM 28960 O O . HIS A 1 39 ? 6.326 4.569 4.797 1.00 0.00 68 HIS A O 20
ATOM 28975 N N . TYR A 1 40 ? 8.530 4.136 4.660 1.00 0.00 69 TYR A N 20
ATOM 28976 C CA . TYR A 1 40 ? 8.372 2.702 4.870 1.00 0.00 69 TYR A CA 20
ATOM 28977 C C . TYR A 1 40 ? 8.925 2.287 6.230 1.00 0.00 69 TYR A C 20
ATOM 28978 O O . TYR A 1 40 ? 10.126 2.076 6.403 1.00 0.00 69 TYR A O 20
ATOM 28996 N N . PRO A 1 41 ? 8.028 2.165 7.220 1.00 0.00 70 PRO A N 20
ATOM 28997 C CA . PRO A 1 41 ? 8.401 1.773 8.582 1.00 0.00 70 PRO A CA 20
ATOM 28998 C C . PRO A 1 41 ? 8.838 0.314 8.666 1.00 0.00 70 PRO A C 20
ATOM 28999 O O . PRO A 1 41 ? 8.226 -0.563 8.055 1.00 0.00 70 PRO A O 20
ATOM 29010 N N . ILE A 1 42 ? 9.898 0.062 9.427 1.00 0.00 71 ILE A N 20
ATOM 29011 C CA . ILE A 1 42 ? 10.414 -1.291 9.591 1.00 0.00 71 ILE A CA 20
ATOM 29012 C C . ILE A 1 42 ? 10.944 -1.509 11.005 1.00 0.00 71 ILE A C 20
ATOM 29013 O O . ILE A 1 42 ? 11.798 -0.760 11.481 1.00 0.00 71 ILE A O 20
ATOM 29029 N N . ASP A 1 43 ? 10.434 -2.539 11.670 1.00 0.00 72 ASP A N 20
ATOM 29030 C CA . ASP A 1 43 ? 10.858 -2.858 13.028 1.00 0.00 72 ASP A CA 20
ATOM 29031 C C . ASP A 1 43 ? 12.360 -3.118 13.082 1.00 0.00 72 ASP A C 20
ATOM 29032 O O . ASP A 1 43 ? 12.904 -3.845 12.250 1.00 0.00 72 ASP A O 20
ATOM 29041 N N . SER A 1 44 ? 13.024 -2.519 14.065 1.00 0.00 73 SER A N 20
ATOM 29042 C CA . SER A 1 44 ? 14.465 -2.682 14.224 1.00 0.00 73 SER A CA 20
ATOM 29043 C C . SER A 1 44 ? 14.789 -4.005 14.910 1.00 0.00 73 SER A C 20
ATOM 29044 O O . SER A 1 44 ? 15.956 -4.367 15.067 1.00 0.00 73 SER A O 20
ATOM 29052 N N . LEU A 1 45 ? 13.749 -4.724 15.317 1.00 0.00 74 LEU A N 20
ATOM 29053 C CA . LEU A 1 45 ? 13.921 -6.008 15.988 1.00 0.00 74 LEU A CA 20
ATOM 29054 C C . LEU A 1 45 ? 13.745 -7.162 15.006 1.00 0.00 74 LEU A C 20
ATOM 29055 O O . LEU A 1 45 ? 14.632 -8.002 14.852 1.00 0.00 74 LEU A O 20
ATOM 29071 N N . THR A 1 46 ? 12.594 -7.197 14.342 1.00 0.00 75 THR A N 20
ATOM 29072 C CA . THR A 1 46 ? 12.301 -8.247 13.375 1.00 0.00 75 THR A CA 20
ATOM 29073 C C . THR A 1 46 ? 12.776 -7.858 11.980 1.00 0.00 75 THR A C 20
ATOM 29074 O O . THR A 1 46 ? 12.816 -8.688 11.072 1.00 0.00 75 THR A O 20
ATOM 29085 N N . LYS A 1 47 ? 13.137 -6.590 11.816 1.00 0.00 76 LYS A N 20
ATOM 29086 C CA . LYS A 1 47 ? 13.613 -6.090 10.531 1.00 0.00 76 LYS A CA 20
ATOM 29087 C C . LYS A 1 47 ? 12.540 -6.240 9.458 1.00 0.00 76 LYS A C 20
ATOM 29088 O O . LYS A 1 47 ? 12.847 -6.397 8.276 1.00 0.00 76 LYS A O 20
ATOM 29107 N N . LYS A 1 48 ? 11.280 -6.190 9.876 1.00 0.00 77 LYS A N 20
ATOM 29108 C CA . LYS A 1 48 ? 10.160 -6.318 8.950 1.00 0.00 77 LYS A CA 20
ATOM 29109 C C . LYS A 1 48 ? 9.084 -5.280 9.252 1.00 0.00 77 LYS A C 20
ATOM 29110 O O . LYS A 1 48 ? 8.860 -4.899 10.401 1.00 0.00 77 LYS A O 20
ATOM 29129 N N . PRO A 1 49 ? 8.399 -4.812 8.198 1.00 0.00 78 PRO A N 20
ATOM 29130 C CA . PRO A 1 49 ? 7.333 -3.814 8.325 1.00 0.00 78 PRO A CA 20
ATOM 29131 C C . PRO A 1 49 ? 6.091 -4.377 9.006 1.00 0.00 78 PRO A C 20
ATOM 29132 O O . PRO A 1 49 ? 5.860 -5.586 8.999 1.00 0.00 78 PRO A O 20
ATOM 29143 N N . LYS A 1 50 ? 5.292 -3.493 9.594 1.00 0.00 79 LYS A N 20
ATOM 29144 C CA . LYS A 1 50 ? 4.071 -3.900 10.279 1.00 0.00 79 LYS A CA 20
ATOM 29145 C C . LYS A 1 50 ? 2.902 -3.985 9.302 1.00 0.00 79 LYS A C 20
ATOM 29146 O O . LYS A 1 50 ? 1.818 -4.446 9.656 1.00 0.00 79 LYS A O 20
ATOM 29165 N N . GLY A 1 51 ? 3.132 -3.538 8.071 1.00 0.00 80 GLY A N 20
ATOM 29166 C CA . GLY A 1 51 ? 2.089 -3.574 7.063 1.00 0.00 80 GLY A CA 20
ATOM 29167 C C . GLY A 1 51 ? 1.416 -2.228 6.876 1.00 0.00 80 GLY A C 20
ATOM 29168 O O . GLY A 1 51 ? 0.204 -2.155 6.676 1.00 0.00 80 GLY A O 20
ATOM 29172 N N . PHE A 1 52 ? 2.204 -1.161 6.943 1.00 0.00 81 PHE A N 20
ATOM 29173 C CA . PHE A 1 52 ? 1.678 0.190 6.782 1.00 0.00 81 PHE A CA 20
ATOM 29174 C C . PHE A 1 52 ? 2.791 1.168 6.419 1.00 0.00 81 PHE A C 20
ATOM 29175 O O . PHE A 1 52 ? 3.953 0.960 6.768 1.00 0.00 81 PHE A O 20
ATOM 29192 N N . ALA A 1 53 ? 2.427 2.235 5.716 1.00 0.00 82 ALA A N 20
ATOM 29193 C CA . ALA A 1 53 ? 3.393 3.247 5.306 1.00 0.00 82 ALA A CA 20
ATOM 29194 C C . ALA A 1 53 ? 2.698 4.555 4.945 1.00 0.00 82 ALA A C 20
ATOM 29195 O O . ALA A 1 53 ? 1.472 4.652 4.990 1.00 0.00 82 ALA A O 20
ATOM 29202 N N . PHE A 1 54 ? 3.490 5.561 4.587 1.00 0.00 83 PHE A N 20
ATOM 29203 C CA . PHE A 1 54 ? 2.951 6.865 4.219 1.00 0.00 83 PHE A CA 20
ATOM 29204 C C . PHE A 1 54 ? 3.554 7.352 2.905 1.00 0.00 83 PHE A C 20
ATOM 29205 O O . PHE A 1 54 ? 4.772 7.472 2.774 1.00 0.00 83 PHE A O 20
ATOM 29222 N N . VAL A 1 55 ? 2.691 7.630 1.932 1.00 0.00 84 VAL A N 20
ATOM 29223 C CA . VAL A 1 55 ? 3.138 8.104 0.627 1.00 0.00 84 VAL A CA 20
ATOM 29224 C C . VAL A 1 55 ? 2.767 9.569 0.419 1.00 0.00 84 VAL A C 20
ATOM 29225 O O . VAL A 1 55 ? 1.601 9.948 0.526 1.00 0.00 84 VAL A O 20
ATOM 29238 N N . THR A 1 56 ? 3.769 10.390 0.120 1.00 0.00 85 THR A N 20
ATOM 29239 C CA . THR A 1 56 ? 3.550 11.813 -0.103 1.00 0.00 85 THR A CA 20
ATOM 29240 C C . THR A 1 56 ? 3.781 12.183 -1.564 1.00 0.00 85 THR A C 20
ATOM 29241 O O . THR A 1 56 ? 4.922 12.300 -2.013 1.00 0.00 85 THR A O 20
ATOM 29252 N N . PHE A 1 57 ? 2.691 12.366 -2.302 1.00 0.00 86 PHE A N 20
ATOM 29253 C CA . PHE A 1 57 ? 2.775 12.723 -3.714 1.00 0.00 86 PHE A CA 20
ATOM 29254 C C . PHE A 1 57 ? 3.106 14.203 -3.882 1.00 0.00 86 PHE A C 20
ATOM 29255 O O . PHE A 1 57 ? 2.874 15.008 -2.981 1.00 0.00 86 PHE A O 20
ATOM 29272 N N . MET A 1 58 ? 3.650 14.553 -5.043 1.00 0.00 87 MET A N 20
ATOM 29273 C CA . MET A 1 58 ? 4.012 15.936 -5.331 1.00 0.00 87 MET A CA 20
ATOM 29274 C C . MET A 1 58 ? 2.771 16.775 -5.618 1.00 0.00 87 MET A C 20
ATOM 29275 O O . MET A 1 58 ? 2.631 17.888 -5.112 1.00 0.00 87 MET A O 20
ATOM 29289 N N . PHE A 1 59 ? 1.872 16.233 -6.434 1.00 0.00 88 PHE A N 20
ATOM 29290 C CA . PHE A 1 59 ? 0.643 16.933 -6.790 1.00 0.00 88 PHE A CA 20
ATOM 29291 C C . PHE A 1 59 ? -0.571 16.249 -6.168 1.00 0.00 88 PHE A C 20
ATOM 29292 O O . PHE A 1 59 ? -0.635 15.025 -6.054 1.00 0.00 88 PHE A O 20
ATOM 29309 N N . PRO A 1 60 ? -1.558 17.058 -5.755 1.00 0.00 89 PRO A N 20
ATOM 29310 C CA . PRO A 1 60 ? -2.789 16.554 -5.138 1.00 0.00 89 PRO A CA 20
ATOM 29311 C C . PRO A 1 60 ? -3.677 15.817 -6.134 1.00 0.00 89 PRO A C 20
ATOM 29312 O O . PRO A 1 60 ? -4.449 14.936 -5.756 1.00 0.00 89 PRO A O 20
ATOM 29323 N N . GLU A 1 61 ? -3.561 16.182 -7.407 1.00 0.00 90 GLU A N 20
ATOM 29324 C CA . GLU A 1 61 ? -4.355 15.554 -8.457 1.00 0.00 90 GLU A CA 20
ATOM 29325 C C . GLU A 1 61 ? -4.057 14.060 -8.543 1.00 0.00 90 GLU A C 20
ATOM 29326 O O . GLU A 1 61 ? -4.969 13.232 -8.539 1.00 0.00 90 GLU A O 20
ATOM 29338 N N . HIS A 1 62 ? -2.774 13.722 -8.623 1.00 0.00 91 HIS A N 20
ATOM 29339 C CA . HIS A 1 62 ? -2.354 12.327 -8.711 1.00 0.00 91 HIS A CA 20
ATOM 29340 C C . HIS A 1 62 ? -2.719 11.569 -7.439 1.00 0.00 91 HIS A C 20
ATOM 29341 O O . HIS A 1 62 ? -3.173 10.427 -7.494 1.00 0.00 91 HIS A O 20
ATOM 29356 N N . ALA A 1 63 ? -2.516 12.212 -6.293 1.00 0.00 92 ALA A N 20
ATOM 29357 C CA . ALA A 1 63 ? -2.825 11.599 -5.008 1.00 0.00 92 ALA A CA 20
ATOM 29358 C C . ALA A 1 63 ? -4.248 11.052 -4.988 1.00 0.00 92 ALA A C 20
ATOM 29359 O O . ALA A 1 63 ? -4.527 10.040 -4.344 1.00 0.00 92 ALA A O 20
ATOM 29366 N N . VAL A 1 64 ? -5.147 11.728 -5.697 1.00 0.00 93 VAL A N 20
ATOM 29367 C CA . VAL A 1 64 ? -6.542 11.309 -5.761 1.00 0.00 93 VAL A CA 20
ATOM 29368 C C . VAL A 1 64 ? -6.721 10.139 -6.723 1.00 0.00 93 VAL A C 20
ATOM 29369 O O . VAL A 1 64 ? -7.320 9.121 -6.375 1.00 0.00 93 VAL A O 20
ATOM 29382 N N . LYS A 1 65 ? -6.198 10.291 -7.934 1.00 0.00 94 LYS A N 20
ATOM 29383 C CA . LYS A 1 65 ? -6.298 9.247 -8.948 1.00 0.00 94 LYS A CA 20
ATOM 29384 C C . LYS A 1 65 ? -5.843 7.902 -8.390 1.00 0.00 94 LYS A C 20
ATOM 29385 O O . LYS A 1 65 ? -6.482 6.876 -8.621 1.00 0.00 94 LYS A O 20
ATOM 29404 N N . ALA A 1 66 ? -4.737 7.916 -7.653 1.00 0.00 95 ALA A N 20
ATOM 29405 C CA . ALA A 1 66 ? -4.200 6.698 -7.059 1.00 0.00 95 ALA A CA 20
ATOM 29406 C C . ALA A 1 66 ? -5.156 6.127 -6.017 1.00 0.00 95 ALA A C 20
ATOM 29407 O O . ALA A 1 66 ? -5.440 4.929 -6.010 1.00 0.00 95 ALA A O 20
ATOM 29414 N N . TYR A 1 67 ? -5.648 6.992 -5.137 1.00 0.00 96 TYR A N 20
ATOM 29415 C CA . TYR A 1 67 ? -6.570 6.573 -4.087 1.00 0.00 96 TYR A CA 20
ATOM 29416 C C . TYR A 1 67 ? -7.855 6.008 -4.684 1.00 0.00 96 TYR A C 20
ATOM 29417 O O . TYR A 1 67 ? -8.582 5.264 -4.027 1.00 0.00 96 TYR A O 20
ATOM 29435 N N . ALA A 1 68 ? -8.126 6.366 -5.935 1.00 0.00 97 ALA A N 20
ATOM 29436 C CA . ALA A 1 68 ? -9.321 5.893 -6.623 1.00 0.00 97 ALA A CA 20
ATOM 29437 C C . ALA A 1 68 ? -9.094 4.514 -7.231 1.00 0.00 97 ALA A C 20
ATOM 29438 O O . ALA A 1 68 ? -9.995 3.676 -7.246 1.00 0.00 97 ALA A O 20
ATOM 29445 N N . GLU A 1 69 ? -7.884 4.285 -7.734 1.00 0.00 98 GLU A N 20
ATOM 29446 C CA . GLU A 1 69 ? -7.541 3.007 -8.345 1.00 0.00 98 GLU A CA 20
ATOM 29447 C C . GLU A 1 69 ? -6.948 2.052 -7.313 1.00 0.00 98 GLU A C 20
ATOM 29448 O O . GLU A 1 69 ? -7.473 0.962 -7.085 1.00 0.00 98 GLU A O 20
ATOM 29460 N N . VAL A 1 70 ? -5.849 2.469 -6.692 1.00 0.00 99 VAL A N 20
ATOM 29461 C CA . VAL A 1 70 ? -5.184 1.652 -5.684 1.00 0.00 99 VAL A CA 20
ATOM 29462 C C . VAL A 1 70 ? -6.191 1.066 -4.700 1.00 0.00 99 VAL A C 20
ATOM 29463 O O . VAL A 1 70 ? -6.324 -0.152 -4.583 1.00 0.00 99 VAL A O 20
ATOM 29476 N N . ASP A 1 71 ? -6.897 1.942 -3.994 1.00 0.00 100 ASP A N 20
ATOM 29477 C CA . ASP A 1 71 ? -7.894 1.512 -3.020 1.00 0.00 100 ASP A CA 20
ATOM 29478 C C . ASP A 1 71 ? -8.737 0.368 -3.574 1.00 0.00 100 ASP A C 20
ATOM 29479 O O . ASP A 1 71 ? -9.728 0.593 -4.266 1.00 0.00 100 ASP A O 20
ATOM 29488 N N . GLY A 1 72 ? -8.335 -0.861 -3.264 1.00 0.00 101 GLY A N 20
ATOM 29489 C CA . GLY A 1 72 ? -9.064 -2.022 -3.740 1.00 0.00 101 GLY A CA 20
ATOM 29490 C C . GLY A 1 72 ? -8.238 -2.880 -4.678 1.00 0.00 101 GLY A C 20
ATOM 29491 O O . GLY A 1 72 ? -8.785 -3.600 -5.513 1.00 0.00 101 GLY A O 20
ATOM 29495 N N . GLN A 1 73 ? -6.918 -2.802 -4.542 1.00 0.00 102 GLN A N 20
ATOM 29496 C CA . GLN A 1 73 ? -6.017 -3.576 -5.387 1.00 0.00 102 GLN A CA 20
ATOM 29497 C C . GLN A 1 73 ? -5.176 -4.534 -4.551 1.00 0.00 102 GLN A C 20
ATOM 29498 O O . GLN A 1 73 ? -4.802 -4.223 -3.420 1.00 0.00 102 GLN A O 20
ATOM 29512 N N . VAL A 1 74 ? -4.881 -5.702 -5.114 1.00 0.00 103 VAL A N 20
ATOM 29513 C CA . VAL A 1 74 ? -4.083 -6.706 -4.420 1.00 0.00 103 VAL A CA 20
ATOM 29514 C C . VAL A 1 74 ? -2.605 -6.570 -4.768 1.00 0.00 103 VAL A C 20
ATOM 29515 O O . VAL A 1 74 ? -2.250 -6.262 -5.906 1.00 0.00 103 VAL A O 20
ATOM 29528 N N . PHE A 1 75 ? -1.747 -6.802 -3.781 1.00 0.00 104 PHE A N 20
ATOM 29529 C CA . PHE A 1 75 ? -0.306 -6.705 -3.983 1.00 0.00 104 PHE A CA 20
ATOM 29530 C C . PHE A 1 75 ? 0.418 -7.861 -3.298 1.00 0.00 104 PHE A C 20
ATOM 29531 O O . PHE A 1 75 ? 0.387 -7.987 -2.074 1.00 0.00 104 PHE A O 20
ATOM 29548 N N . GLN A 1 76 ? 1.068 -8.701 -4.097 1.00 0.00 105 GLN A N 20
ATOM 29549 C CA . GLN A 1 76 ? 1.798 -9.847 -3.568 1.00 0.00 105 GLN A CA 20
ATOM 29550 C C . GLN A 1 76 ? 0.915 -10.673 -2.638 1.00 0.00 105 GLN A C 20
ATOM 29551 O O . GLN A 1 76 ? 1.402 -11.297 -1.696 1.00 0.00 105 GLN A O 20
ATOM 29565 N N . GLY A 1 77 ? -0.386 -10.672 -2.910 1.00 0.00 106 GLY A N 20
ATOM 29566 C CA . GLY A 1 77 ? -1.316 -11.424 -2.088 1.00 0.00 106 GLY A CA 20
ATOM 29567 C C . GLY A 1 77 ? -1.706 -10.682 -0.825 1.00 0.00 106 GLY A C 20
ATOM 29568 O O . GLY A 1 77 ? -1.988 -11.298 0.203 1.00 0.00 106 GLY A O 20
ATOM 29572 N N . ARG A 1 78 ? -1.720 -9.355 -0.901 1.00 0.00 107 ARG A N 20
ATOM 29573 C CA . ARG A 1 78 ? -2.075 -8.528 0.246 1.00 0.00 107 ARG A CA 20
ATOM 29574 C C . ARG A 1 78 ? -3.065 -7.439 -0.155 1.00 0.00 107 ARG A C 20
ATOM 29575 O O . ARG A 1 78 ? -2.741 -6.551 -0.943 1.00 0.00 107 ARG A O 20
ATOM 29596 N N . MET A 1 79 ? -4.274 -7.515 0.392 1.00 0.00 108 MET A N 20
ATOM 29597 C CA . MET A 1 79 ? -5.311 -6.535 0.091 1.00 0.00 108 MET A CA 20
ATOM 29598 C C . MET A 1 79 ? -4.916 -5.152 0.599 1.00 0.00 108 MET A C 20
ATOM 29599 O O . MET A 1 79 ? -5.051 -4.854 1.787 1.00 0.00 108 MET A O 20
ATOM 29613 N N . LEU A 1 80 ? -4.429 -4.311 -0.306 1.00 0.00 109 LEU A N 20
ATOM 29614 C CA . LEU A 1 80 ? -4.014 -2.958 0.051 1.00 0.00 109 LEU A CA 20
ATOM 29615 C C . LEU A 1 80 ? -5.225 -2.056 0.267 1.00 0.00 109 LEU A C 20
ATOM 29616 O O . LEU A 1 80 ? -6.118 -1.986 -0.578 1.00 0.00 109 LEU A O 20
ATOM 29632 N N . HIS A 1 81 ? -5.248 -1.366 1.402 1.00 0.00 110 HIS A N 20
ATOM 29633 C CA . HIS A 1 81 ? -6.348 -0.465 1.728 1.00 0.00 110 HIS A CA 20
ATOM 29634 C C . HIS A 1 81 ? -5.862 0.979 1.810 1.00 0.00 110 HIS A C 20
ATOM 29635 O O . HIS A 1 81 ? -5.060 1.326 2.676 1.00 0.00 110 HIS A O 20
ATOM 29650 N N . VAL A 1 82 ? -6.353 1.816 0.901 1.00 0.00 111 VAL A N 20
ATOM 29651 C CA . VAL A 1 82 ? -5.969 3.222 0.871 1.00 0.00 111 VAL A CA 20
ATOM 29652 C C . VAL A 1 82 ? -7.080 4.107 1.423 1.00 0.00 111 VAL A C 20
ATOM 29653 O O . VAL A 1 82 ? -8.265 3.827 1.234 1.00 0.00 111 VAL A O 20
ATOM 29666 N N . LEU A 1 83 ? -6.691 5.177 2.107 1.00 0.00 112 LEU A N 20
ATOM 29667 C CA . LEU A 1 83 ? -7.655 6.106 2.688 1.00 0.00 112 LEU A CA 20
ATOM 29668 C C . LEU A 1 83 ? -7.126 7.536 2.647 1.00 0.00 112 LEU A C 20
ATOM 29669 O O . LEU A 1 83 ? -5.920 7.779 2.670 1.00 0.00 112 LEU A O 20
ATOM 29685 N N . PRO A 1 84 ? -8.050 8.507 2.585 1.00 0.00 113 PRO A N 20
ATOM 29686 C CA . PRO A 1 84 ? -7.701 9.930 2.542 1.00 0.00 113 PRO A CA 20
ATOM 29687 C 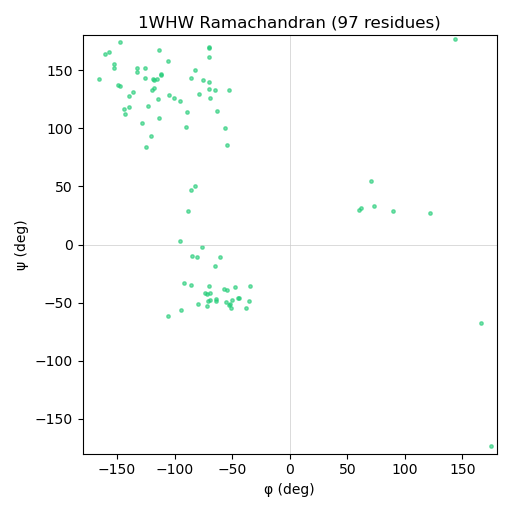C . PRO A 1 84 ? -7.125 10.426 3.865 1.00 0.00 113 PRO A C 20
ATOM 29688 O O . PRO A 1 84 ? -7.671 10.150 4.932 1.00 0.00 113 PRO A O 20
ATOM 29699 N N . SER A 1 85 ? -6.020 11.160 3.785 1.00 0.00 114 SER A N 20
ATOM 29700 C CA . SER A 1 85 ? -5.369 11.692 4.977 1.00 0.00 114 SER A CA 20
ATOM 29701 C C . SER A 1 85 ? -5.887 13.089 5.302 1.00 0.00 114 SER A C 20
ATOM 29702 O O . SER A 1 85 ? -6.099 13.910 4.408 1.00 0.00 114 SER A O 20
ATOM 29710 N N . THR A 1 86 ? -6.091 13.354 6.588 1.00 0.00 115 THR A N 20
ATOM 29711 C CA . THR A 1 86 ? -6.586 14.651 7.033 1.00 0.00 115 THR A CA 20
ATOM 29712 C C . THR A 1 86 ? -5.993 15.032 8.385 1.00 0.00 115 THR A C 20
ATOM 29713 O O . THR A 1 86 ? -5.808 14.179 9.254 1.00 0.00 115 THR A O 20
ATOM 29724 N N . ILE A 1 87 ? -5.699 16.316 8.555 1.00 0.00 116 ILE A N 20
ATOM 29725 C CA . ILE A 1 87 ? -5.128 16.809 9.803 1.00 0.00 116 ILE A CA 20
ATOM 29726 C C . ILE A 1 87 ? -6.012 16.448 10.992 1.00 0.00 116 ILE A C 20
ATOM 29727 O O . ILE A 1 87 ? -6.836 17.249 11.434 1.00 0.00 116 ILE A O 20
ATOM 29743 N N . LYS A 1 88 ? -5.834 15.236 11.507 1.00 0.00 117 LYS A N 20
ATOM 29744 C CA . LYS A 1 88 ? -6.612 14.768 12.648 1.00 0.00 117 LYS A CA 20
ATOM 29745 C C . LYS A 1 88 ? -8.028 15.334 12.610 1.00 0.00 117 LYS A C 20
ATOM 29746 O O . LYS A 1 88 ? -8.604 15.664 13.647 1.00 0.00 117 LYS A O 20
ATOM 29765 N N . LYS A 1 89 ? -8.585 15.443 11.409 1.00 0.00 118 LYS A N 20
ATOM 29766 C CA . LYS A 1 89 ? -9.935 15.966 11.235 1.00 0.00 118 LYS A CA 20
ATOM 29767 C C . LYS A 1 89 ? -10.926 14.838 10.971 1.00 0.00 118 LYS A C 20
ATOM 29768 O O . LYS A 1 89 ? -10.751 14.052 10.040 1.00 0.00 118 LYS A O 20
ATOM 29787 N N . GLU A 1 90 ? -11.967 14.766 11.794 1.00 0.00 119 GLU A N 20
ATOM 29788 C CA . GLU A 1 90 ? -12.986 13.733 11.648 1.00 0.00 119 GLU A CA 20
ATOM 29789 C C . GLU A 1 90 ? -14.383 14.346 11.626 1.00 0.00 119 GLU A C 20
ATOM 29790 O O . GLU A 1 90 ? -15.018 14.509 12.668 1.00 0.00 119 GLU A O 20
ATOM 29802 N N . ALA A 1 91 ? -14.856 14.685 10.431 1.00 0.00 120 ALA A N 20
ATOM 29803 C CA . ALA A 1 91 ? -16.177 15.279 10.272 1.00 0.00 120 ALA A CA 20
ATOM 29804 C C . ALA A 1 91 ? -16.679 15.128 8.840 1.00 0.00 120 ALA A C 20
ATOM 29805 O O . ALA A 1 91 ? -15.892 14.927 7.915 1.00 0.00 120 ALA A O 20
ATOM 29812 N N . SER A 1 92 ? -17.993 15.224 8.665 1.00 0.00 121 SER A N 20
ATOM 29813 C CA . SER A 1 92 ? -18.600 15.093 7.345 1.00 0.00 121 SER A CA 20
ATOM 29814 C C . SER A 1 92 ? -18.132 16.211 6.419 1.00 0.00 121 SER A C 20
ATOM 29815 O O . SER A 1 92 ? -18.177 17.387 6.777 1.00 0.00 121 SER A O 20
ATOM 29823 N N . GLN A 1 93 ? -17.684 15.834 5.226 1.00 0.00 122 GLN A N 20
ATOM 29824 C CA . GLN A 1 93 ? -17.208 16.804 4.248 1.00 0.00 122 GLN A CA 20
ATOM 29825 C C . GLN A 1 93 ? -17.758 16.493 2.860 1.00 0.00 122 GLN A C 20
ATOM 29826 O O . GLN A 1 93 ? -17.866 15.331 2.470 1.00 0.00 122 GLN A O 20
ATOM 29840 N N . SER A 1 94 ? -18.105 17.540 2.118 1.00 0.00 123 SER A N 20
ATOM 29841 C CA . SER A 1 94 ? -18.648 17.379 0.774 1.00 0.00 123 SER A CA 20
ATOM 29842 C C . SER A 1 94 ? -18.633 18.704 0.019 1.00 0.00 123 SER A C 20
ATOM 29843 O O . SER A 1 94 ? -18.870 19.764 0.597 1.00 0.00 123 SER A O 20
ATOM 29851 N N . GLY A 1 95 ? -18.352 18.635 -1.279 1.00 0.00 124 GLY A N 20
ATOM 29852 C CA . GLY A 1 95 ? -18.310 19.836 -2.093 1.00 0.00 124 GLY A CA 20
ATOM 29853 C C . GLY A 1 95 ? -16.942 20.489 -2.094 1.00 0.00 124 GLY A C 20
ATOM 29854 O O . GLY A 1 95 ? -16.220 20.468 -1.097 1.00 0.00 124 GLY A O 20
ATOM 29858 N N . PRO A 1 96 ? -16.567 21.085 -3.236 1.00 0.00 125 PRO A N 20
ATOM 29859 C CA . PRO A 1 96 ? -15.273 21.757 -3.390 1.00 0.00 125 PRO A CA 20
ATOM 29860 C C . PRO A 1 96 ? -15.188 23.043 -2.576 1.00 0.00 125 PRO A C 20
ATOM 29861 O O . PRO A 1 96 ? -16.148 23.434 -1.912 1.00 0.00 125 PRO A O 20
ATOM 29872 N N . SER A 1 97 ? -14.033 23.698 -2.633 1.00 0.00 126 SER A N 20
ATOM 29873 C CA . SER A 1 97 ? -13.821 24.940 -1.898 1.00 0.00 126 SER A CA 20
ATOM 29874 C C . SER A 1 97 ? -13.419 26.068 -2.842 1.00 0.00 126 SER A C 20
ATOM 29875 O O . SER A 1 97 ? -12.342 26.040 -3.438 1.00 0.00 126 SER A O 20
ATOM 29883 N N . SER A 1 98 ? -14.292 27.062 -2.973 1.00 0.00 127 SER A N 20
ATOM 29884 C CA . SER A 1 98 ? -14.031 28.199 -3.847 1.00 0.00 127 SER A CA 20
ATOM 29885 C C . SER A 1 98 ? -13.974 29.497 -3.048 1.00 0.00 127 SER A C 20
ATOM 29886 O O . SER A 1 98 ? -14.938 29.872 -2.381 1.00 0.00 127 SER A O 20
ATOM 29894 N N . GLY A 1 99 ? -12.835 30.180 -3.120 1.00 0.00 128 GLY A N 20
ATOM 29895 C CA . GLY A 1 99 ? -12.672 31.429 -2.399 1.00 0.00 128 GLY A CA 20
ATOM 29896 C C . GLY A 1 99 ? -13.403 31.431 -1.071 1.00 0.00 128 GLY A C 20
ATOM 29897 O O . GLY A 1 99 ? -12.777 31.428 -0.011 1.00 0.00 128 GLY A O 20
#

GO terms:
  GO:0005730 nucleolus (C, IDA)
  GO:0005654 nucleoplasm (C, IDA)
  GO:0005737 cytoplasm (C, IDA)
  GO:0040019 positive regulation of embryonic development (P, IMP)

CATH classification: 3.30.70.330

Secondary structure (DSSP, 8-state):
------S-EEEEEE---TT--HHHHHHHHHTTS-EEEEE----TTT----SEEEEEESSHHHHHHHHHHTTTEESSS-EEEEEE----STT--------

Sequence (99 aa):
GSSGSSGSGRLFVRNLSYTSSEEDLEKLFSAYGPLSELHYPIDSLTKKPKGFAFVTFMFPEHAVKAYAEVDGQVFQGRMLHVLPSTIKKEASQSGPSSGGSSGSSGSGRLFVRNLSYTSSEEDLEKLFSAYGPLSELHYPIDSLTKKPKGFAFVTFMFPEHAVKAYAEVDGQVFQGRMLHVLPSTIKKEASQSGPSSGGSSGSSGSGRLFVRNLSYTSSEEDLEKLFSAYGPLSELHYPIDSLTKKPKGFAFVTFMFPEHAVKAYAEVDGQVFQGRMLHVLPSTIKKEASQSGPSSGGSSGSSGSGRLFVRNLSYTSSEEDLEKLFSAYGPLSELHYPIDSLTKKPKGFAFVTFMFPEHAVKAYAEVDGQVFQGRMLHVLPSTIKKEASQSGPSSGGSSGSSGSGRLFVRNLSYTSSEEDLEKLFSAYGPLSELHYPIDSLTKKPKGFAFVTFMFPEHAVKAYAEVDGQVFQGRMLHVLPSTIKKEASQSGPSSGGSSGSSGSGRLFVRNLSYTSSEEDLEKLFSAYGPLSELHYPIDSLTKKPKGFAFVTFMFPEHAVKAYAEVDGQVFQGRMLHVLPSTIKKEASQSGPSSGGSSGSSGSGRLFVRNLSYTSSEEDLEKLFSAYGPLSELHYPIDSLTKKPKGFAFVTFMFPEHAVKAYAEVDGQVFQGRMLHVLPSTIKKEASQSGPSSGGSSGSSGSGRLFVRNLSYTSSEEDLEKLFSAYGPLSELHYPIDSLTKKPKGFAFVTFMFPEHAVKAYAEVDGQVFQGRMLHVLPSTIKKEASQSGPSSGGSSGSSGSGRLFVRNLSYTSSEEDLEKLFSAYGPLSELHYPIDSLTKKPKGFAFVTFMFPEHAVKAYAEVDGQVFQGRMLHVLPSTIKKEASQSGPSSGGSSGSSGSGRLFVRNLSYTSSEEDLEKLFSAYGPLSELHYPIDSLTKKPKGFAFVTFMFPEHAVKAYAEVDGQVFQGRMLHVLPSTIKKEASQSGPSSGGSSGSSGSGRLFVRNLSYTSSEEDLEKLFSAYGPLSELHYPIDSLTKKPKGFAFVTFMFPEHAVKAYAEVDGQVFQGRMLHVLPSTIKKEASQSGPSSGGSSGSSGSGRLFVRNLSYTSSEEDLEKLFSAYGPLSELHYPIDSLTKKPKGFAFVTFMFPEHAVKAYAEVDGQVFQGRMLHVLPSTIKKEASQSGPSSGGSSGSSGSGRLFVRNLSYTSSEEDLEKLFSAYGPLSELHYPIDSLTKKPKGFAFVTFMFPEHAVKAYAEVDGQVFQGRMLHVLPSTIKKEASQSGPSSGGSSGSSGSGRLFVRNLSYTSSEEDLEKLFSAYGPLSELHYPIDSLTKKPKGFAFVTFMFPEHAVKAYAEVDGQVFQGRMLHVLPSTIKKEASQSGPSSGGSSGSSGSGRLFVRNLSYTSSEEDLEKLFSAYGPLSELHYPIDSLTKKPKGFAFVTFMFPEHAVKAYAEVDGQVFQGRMLHVLPSTIKKEASQSGPSSGGSSGSSGSGRLFVRNLSYTSSEEDLEKLFSAYGPLSELHYPIDSLTKKPKGFAFVTFMFPEHAVKAYAEVDGQVFQGRMLHVLPSTIKKEASQSGPSSGGSSGSSGSGRLFVRNLSYTSSEEDLEKLFSAYGPLSELHYPIDSLTKKPKGFAFVTFMFPEHAVKAYAEVDGQVFQGRMLHVLPSTIKKEASQSGPSSGGSSGSSGSGRLFVRNLSYTSSEEDLEKLFSAYGPLSELHYPIDSLTKKPKGFAFVTFMFPEHAVKAYAEVDGQVFQGRMLHVLPSTIKKEASQSGPSSGGSSGSSGSGRLFVRNLSYTSSEEDLEKLFSAYGPLSELHYPIDSLTKKPKGFAFVTFMFPEHAVKAYAEVDGQVFQGRMLHVLPSTIKKEASQSGPSSGGSSGSSGSGRLFVRNLSYTSSEEDLEKLFSAYGPLSELHYPIDSLTKKPKGFAFVTFMFPEHAVKAYAEVDGQVFQGRMLHVLPSTIKKEASQSGPSSG